Protein AF-0000000073372103 (afdb_homodimer)

InterPro domains:
  IPR000531 TonB-dependent receptor-like, beta-barrel [PF00593] (440-758)
  IPR008969 Carboxypeptidase-like, regulatory domain superfamily [SSF49464] (33-112)
  IPR012910 TonB-dependent receptor, plug domain [PF07715] (122-229)
  IPR023996 TonB-dependent outer membrane protein, SusC/RagA [TIGR04056] (34-1030)
  IPR023997 TonB-dependent outer membrane protein SusC/RagA, conserved site [TIGR04057] (205-234)
  IPR036942 TonB-dependent receptor-like, beta-barrel domain superfamily [G3DSA:2.40.170.20] (296-790)
  IPR037066 TonB-dependent receptor, plug domain superfamily [G3DSA:2.170.130.10] (103-233)
  IPR039426 TonB-dependent receptor-like [PS52016] (121-1030)

Sequence (2060 aa):
MTNFFVTSKHKRFKCLCFLMLMLAFSYHMDAQTTVTGMVSDANGPIPGANVNLKGAKNGVSTSFDGNYSISVPSNGTLVFSFIGLKSKEVAVNGQKTINVTLEEDLSTLKEVVVIGYGTQMKESVTGSVASIGGKELNEVPAANITQALQGRLPGVELTQTSSKPGAAMQIRIRGTRSLTGSNDPLIVLDGVPFAGSIGDINPVDIKSVDILKDASATAIYGSRGANGVIMITSNKGRKNQQATFSYNGFSGIKQVFGKYPMMNAERFAALRDYAGLYTDGVDESRSTNTDWQDSLYGAGEMISHDVSVAGGTEKGSYNAGLGYYKEESVLPGQKFERYSLRAGVDQQIGSAFRIGFTTNSNYAVTNGDNIGTGTILGTSPLANPYRADGSLKRIVSMGADDQWVYTRQSIKNLGESYINLTRAFSSYNNIFAELKIPGVKGLKYRLNTGLNLRTSNSGYYEGQGVFDVNPATLSNASITNALSTQWLIENLLTYDRTFADKHTVNFVGLYSNEQYTGNSSQISRNGITSDAFQFYNLGQSEEEAVINPANQDYTQWGLRSYMARLMYSYDNKYFISGTIRSDGSSRLSDGNKWVTYPAVSVGWNVSNESFMKGIKETVNLVKLRAGYGETSNQAVAPYATLGALSTRPYNFGNTNSTGVYVTELPNPNLGWEFSTTWNYALDFGLFNNRLSGTLEYYNTQTKDLLQRVGLPATSGVSSYVANVGATENKGYEISLNGVILDNPEGLSWSVGFNLYANKNKLVSLASGAERDEANSWFVGRNINSIYDYEKVGIWQEGDPYMSILEPGPTGINQQGTVVGSIKVKYTGDFNPDGSPTRAINANDRQIIETDPDFQGGFNTNLTYKGFDFSAVGAFKSGGVLISTLYGGASYLNLMNGRRSNVEVDYWTPDNRDAEFPNPRGIRSGDNPKYISTMGYFDASYVKIRALTLGYTLDQDFIKDLGINKLRVYFTAQNPFVFFSPYHKASGMDPETNSFGDENQAVSSYQRRFLVIGTNTPSTRNYLFGLNLTFMTNFFVTSKHKRFKCLCFLMLMLAFSYHMDAQTTVTGMVSDANGPIPGANVNLKGAKNGVSTSFDGNYSISVPSNGTLVFSFIGLKSKEVAVNGQKTINVTLEEDLSTLKEVVVIGYGTQMKESVTGSVASIGGKELNEVPAANITQALQGRLPGVELTQTSSKPGAAMQIRIRGTRSLTGSNDPLIVLDGVPFAGSIGDINPVDIKSVDILKDASATAIYGSRGANGVIMITSNKGRKNQQATFSYNGFSGIKQVFGKYPMMNAERFAALRDYAGLYTDGVDESRSTNTDWQDSLYGAGEMISHDVSVAGGTEKGSYNAGLGYYKEESVLPGQKFERYSLRAGVDQQIGSAFRIGFTTNSNYAVTNGDNIGTGTILGTSPLANPYRADGSLKRIVSMGADDQWVYTRQSIKNLGESYINLTRAFSSYNNIFAELKIPGVKGLKYRLNTGLNLRTSNSGYYEGQGVFDVNPATLSNASITNALSTQWLIENLLTYDRTFADKHTVNFVGLYSNEQYTGNSSQISRNGITSDAFQFYNLGQSEEEAVINPANQDYTQWGLRSYMARLMYSYDNKYFISGTIRSDGSSRLSDGNKWVTYPAVSVGWNVSNESFMKGIKETVNLVKLRAGYGETSNQAVAPYATLGALSTRPYNFGNTNSTGVYVTELPNPNLGWEFSTTWNYALDFGLFNNRLSGTLEYYNTQTKDLLQRVGLPATSGVSSYVANVGATENKGYEISLNGVILDNPEGLSWSVGFNLYANKNKLVSLASGAERDEANSWFVGRNINSIYDYEKVGIWQEGDPYMSILEPGPTGINQQGTVVGSIKVKYTGDFNPDGSPTRAINANDRQIIETDPDFQGGFNTNLTYKGFDFSAVGAFKSGGVLISTLYGGASYLNLMNGRRSNVEVDYWTPDNRDAEFPNPRGIRSGDNPKYISTMGYFDASYVKIRALTLGYTLDQDFIKDLGINKLRVYFTAQNPFVFFSPYHKASGMDPETNSFGDENQAVSSYQRRFLVIGTNTPSTRNYLFGLNLTF

Foldseek 3Di:
DDDPDDDPDDPPPVVVVVVVVVPPPPPPPQPWAKAKEFEAEPLATDFQWWKDWVPDPFIDTAHLRRMDIGTGHCQTWIWTDDPQFDIDIDGNVNPRYDYHYTYRCPQPPQDWDDLQPDIDRPLQDFFDKDKDFLVQLPLFPDLFSLLSCDQPFPQWHWFFAFQAPLDGTAIFGLDAFFQPFDLGAFEAEQNHTDPDDRSLDDSNFFGMKMKGRACQRQCVVFQRGQRIYIYTYGDWADAQFDKKKWKWKWKWKWDFLDDWFFDWLVVLVVLQVQLVQFDWWPQFDSPFTDDLCVQFFAMKMKIKIKMKIWYHHNFKIKMWMWMWIKIGFRGAWWIKIKIKIKMKIWGDDPDWKIKMKIKIKMKMKTWDQPDFQLQSLFFRSRGDQADPVGHGDQWTTTRDDIWGRHGNVVVVVCVLQWIWMKIKMKMKMKIKMKGHDPPDPQKMKMKIKIKMKMKMKIKTKHQQQRRHPDSRRWIKIKIKIKIKIKMKIKIKIWGWDDDPNFKTKIKIKMKMKMKMKMWMFMKMATHQPDSNCGHVCRVRGPTDMDGDPVRTDIAMKMKIKIKMKMWIGGNSFKIKIKMKMKMAIQQAAPPARIDIWMKMKMKGWPCPDPVNVVCCQFWVTKMKMKMKIKHKHDRDGHPLQVFDKDWDFDDDDPDTDIDIATAEDHDNHAHIKMKIKIKIKIWTAGNSNQKTKMKMKMKIKIFQHWDWDADPVVVSYGTGTGRWFMKMKIKMKMKMKHFPDDDPQFKTKIKIWIKMFMAIFTQAGGPGDQDDQVCLHGHGAHSPKDWAWAFPAAAAPPPPLCCFAPPDACDQDPQFHSHQATDTDDDADADPVGHGPGYDDSVNTDTGHFDFGMKRWMKMWMDGPQKIKIWIKIKTHWGKAFAVQQAPFQVQDLSNSRTIHRDAFGDDPVRNRGGHGDSRHGPDPSHGPRSSNRRIFTLTKMWTAKIKMKGKDDCVVCVVVVWSIKMKMKMKGRPDMPDGPVCVVGVADSRFRHAQQDQGPHNPHDRNDTHHHRGRRNIIMMMIMMMTMD/DDDPDDDDDDPPPVVVVVVVVVPPVPPPPQPWAKAKEFEAEPLATDFQWWKAWPPDPFIDTAHLRRIDIGTGHCQTWIWTDDPQFDIDIHGNVNPRYDYHYTYRCPQPPQDWDDLQPDIDRPLQDFFDKDKDFLVQLPLFPDLFSLLSCDQPFPQWHWFFAFQAPLDGTAIFGLDAFFQPFDLGAFEAEQNHTDPDDRSLDDSNFFGMKMKGRACQRQCVVFQRGQRIYIYTYGDWADAQFDKKKWKWKWKWKWDFLDDWFFDWLVVLVVLQVQLVQWDWWPQFDSVFTDDLCVQFFAMKMKIKIKMKIWYHYNFKIKMWMWMWIKIGFRGAWWIKIKIKIKMKIWGDDPDWKIKMKIKIKMKMKTWDQPDFQLQSLFFRSRGDQADPVGHGDQWTTTRDDIWGRHGNVVVVVCVLQWIWMKIKMKMKMKIKMKGDDPPDPQKMKMKIKIKMKMKMKIKTKHQQCRRHPDNRRWIKIKIKIKIKIKMKIKIKIWGWDDDPNFKTKIKIKMKMKMKMKMWMFMKMATHQPDSNCGHVCRVRGPTDMDGDPVRTDIDMKMKIKIKMKMWIGGNSFKIKIKMKMKMAIQQAAPPARIDIWMKMKMKGWPCPDPVNVVCCQFWVTKMKMKMKIKHKHDRDGHPLQVFDKDWDFDDDDPDTDIDIATAEDHDNPAHIKMKIKIKIKIWTAGNSNQKTKMKMKMKIKIFQHWDWDADPVVVSYGTGTGRWFMKMKIKMKMKMKHFPDDDPQFKTKIKIWIKMFMAIFTQAGGPRDQDDQVCLHGHGAHSPKDWAWAFPAAAAPPPPQCCFAPPDACDQDPQFHSHQATDTDADADADPVGHGPGYDDSVNTDTGHFDFGMKRWMKMWMDGPQKIKIWIKIKTHWGKAFAVQQAPFQVQDLSNSRTIHRDAFGDDPVRNRGGHGDSRHGPDPSHGPRSSNRRIFTLTKMWTAKIKMKGKDDCVVCVVVVWSIKMKMKMKGRPDMPDGPVCVVGVADSRFRHAQQDQGPHRPHDRNDTHHHRGRRNIIMMMIMMMTMD

Radius of gyration: 42.7 Å; Cα contacts (8 Å, |Δi|>4): 5805; chains: 2; bounding box: 143×123×115 Å

Structure (mmCIF, N/CA/C/O backbone):
data_AF-0000000073372103-model_v1
#
loop_
_entity.id
_entity.type
_entity.pdbx_description
1 polymer 'SusC-like TonB-dependent receptor'
#
loop_
_atom_site.group_PDB
_atom_site.id
_atom_site.type_symbol
_atom_site.label_atom_id
_atom_site.label_alt_id
_atom_site.label_comp_id
_atom_site.label_asym_id
_atom_site.label_entity_id
_atom_site.label_seq_id
_atom_site.pdbx_PDB_ins_code
_atom_site.Cartn_x
_atom_site.Cartn_y
_atom_site.Cartn_z
_atom_site.occupancy
_atom_site.B_iso_or_equiv
_atom_site.auth_seq_id
_atom_site.auth_comp_id
_atom_site.auth_asym_id
_atom_site.auth_atom_id
_atom_site.pdbx_PDB_model_num
ATOM 1 N N . MET A 1 1 ? -61.875 -45.344 67.188 1 21.17 1 MET A N 1
ATOM 2 C CA . MET A 1 1 ? -63 -45.562 66.25 1 21.17 1 MET A CA 1
ATOM 3 C C . MET A 1 1 ? -63.688 -44.25 65.938 1 21.17 1 MET A C 1
ATOM 5 O O . MET A 1 1 ? -64.562 -44.219 65.062 1 21.17 1 MET A O 1
ATOM 9 N N . THR A 1 2 ? -63.531 -43.312 66.875 1 18.02 2 THR A N 1
ATOM 10 C CA . THR A 1 2 ? -64.5 -42.25 67.125 1 18.02 2 THR A CA 1
ATOM 11 C C . THR A 1 2 ? -64.625 -41.375 65.875 1 18.02 2 THR A C 1
ATOM 13 O O . THR A 1 2 ? -65.75 -41.094 65.438 1 18.02 2 THR A O 1
ATOM 16 N N . ASN A 1 3 ? -64 -40.25 65.875 1 19.33 3 ASN A N 1
ATOM 17 C CA . ASN A 1 3 ? -64.5 -38.875 65.938 1 19.33 3 ASN A CA 1
ATOM 18 C C . ASN A 1 3 ? -64.375 -38.188 64.562 1 19.33 3 ASN A C 1
ATOM 20 O O . ASN A 1 3 ? -63.562 -37.281 64.375 1 19.33 3 ASN A O 1
ATOM 24 N N . PHE A 1 4 ? -64.438 -38.969 63.375 1 20.78 4 PHE A N 1
ATOM 25 C CA . PHE A 1 4 ? -63.812 -38.75 62.094 1 20.78 4 PHE A CA 1
ATOM 26 C C . PHE A 1 4 ? -64.562 -37.688 61.281 1 20.78 4 PHE A C 1
ATOM 28 O O . PHE A 1 4 ? -64.25 -37.469 60.125 1 20.78 4 PHE A O 1
ATOM 35 N N . PHE A 1 5 ? -65.875 -37.344 61.719 1 21.3 5 PHE A N 1
ATOM 36 C CA . PHE A 1 5 ? -66.938 -37.125 60.719 1 21.3 5 PHE A CA 1
ATOM 37 C C . PHE A 1 5 ? -66.75 -35.781 60.062 1 21.3 5 PHE A C 1
ATOM 39 O O . PHE A 1 5 ? -67.188 -35.562 58.938 1 21.3 5 PHE A O 1
ATOM 46 N N . VAL A 1 6 ? -66.375 -34.688 60.75 1 19.03 6 VAL A N 1
ATOM 47 C CA . VAL A 1 6 ? -67.312 -33.531 60.75 1 19.03 6 VAL A CA 1
ATOM 48 C C . VAL A 1 6 ? -67.062 -32.688 59.5 1 19.03 6 VAL A C 1
ATOM 50 O O . VAL A 1 6 ? -68.062 -32.219 58.906 1 19.03 6 VAL A O 1
ATOM 53 N N . THR A 1 7 ? -65.875 -32.25 59.094 1 21.41 7 THR A N 1
ATOM 54 C CA . THR A 1 7 ? -65.688 -30.812 59.031 1 21.41 7 THR A CA 1
ATOM 55 C C . THR A 1 7 ? -66.062 -30.266 57.656 1 21.41 7 THR A C 1
ATOM 57 O O . THR A 1 7 ? -65.688 -29.156 57.312 1 21.41 7 THR A O 1
ATOM 60 N N . SER A 1 8 ? -67 -30.812 56.75 1 22.62 8 SER A N 1
ATOM 61 C CA . SER A 1 8 ? -67 -30.859 55.281 1 22.62 8 SER A CA 1
ATOM 62 C C . SER A 1 8 ? -67.562 -29.594 54.656 1 22.62 8 SER A C 1
ATOM 64 O O . SER A 1 8 ? -67.938 -29.594 53.5 1 22.62 8 SER A O 1
ATOM 66 N N . LYS A 1 9 ? -67.875 -28.531 55.5 1 25.58 9 LYS A N 1
ATOM 67 C CA . LYS A 1 9 ? -69 -27.656 55.156 1 25.58 9 LYS A CA 1
ATOM 68 C C . LYS A 1 9 ? -68.688 -26.906 53.844 1 25.58 9 LYS A C 1
ATOM 70 O O . LYS A 1 9 ? -69.5 -26.891 52.938 1 25.58 9 LYS A O 1
ATOM 75 N N . HIS A 1 10 ? -68.062 -25.75 53.969 1 22.86 10 HIS A N 1
ATOM 76 C CA . HIS A 1 10 ? -68.438 -24.422 53.5 1 22.86 10 HIS A CA 1
ATOM 77 C C . HIS A 1 10 ? -67.875 -24.125 52.125 1 22.86 10 HIS A C 1
ATOM 79 O O . HIS A 1 10 ? -67.688 -22.969 51.75 1 22.86 10 HIS A O 1
ATOM 85 N N . LYS A 1 11 ? -67.5 -25.109 51.312 1 24.67 11 LYS A N 1
ATOM 86 C CA . LYS A 1 11 ? -66.688 -24.984 50.125 1 24.67 11 LYS A CA 1
ATOM 87 C C . LYS A 1 11 ? -67.375 -24.141 49.062 1 24.67 11 LYS A C 1
ATOM 89 O O . LYS A 1 11 ? -66.75 -23.422 48.281 1 24.67 11 LYS A O 1
ATOM 94 N N . ARG A 1 12 ? -68.688 -24.516 48.906 1 26.86 12 ARG A N 1
ATOM 95 C CA . ARG A 1 12 ? -69.188 -24.469 47.562 1 26.86 12 ARG A CA 1
ATOM 96 C C . ARG A 1 12 ? -69.625 -23.062 47.188 1 26.86 12 ARG A C 1
ATOM 98 O O . ARG A 1 12 ? -69.812 -22.766 46 1 26.86 12 ARG A O 1
ATOM 105 N N . PHE A 1 13 ? -70 -22.406 48.312 1 25.92 13 PHE A N 1
ATOM 106 C CA . PHE A 1 13 ? -70.812 -21.234 47.969 1 25.92 13 PHE A CA 1
ATOM 107 C C . PHE A 1 13 ? -69.938 -20.203 47.219 1 25.92 13 PHE A C 1
ATOM 109 O O . PHE A 1 13 ? -70.5 -19.312 46.562 1 25.92 13 PHE A O 1
ATOM 116 N N . LYS A 1 14 ? -68.625 -20.203 47.594 1 26.56 14 LYS A N 1
ATOM 117 C CA . LYS A 1 14 ? -67.875 -19 47.219 1 26.56 14 LYS A CA 1
ATOM 118 C C . LYS A 1 14 ? -67.688 -18.906 45.719 1 26.56 14 LYS A C 1
ATOM 120 O O . LYS A 1 14 ? -67.125 -17.938 45.219 1 26.56 14 LYS A O 1
ATOM 125 N N . CYS A 1 15 ? -68 -20.078 45.062 1 27 15 CYS A N 1
ATOM 126 C CA . CYS A 1 15 ? -67.625 -20.047 43.656 1 27 15 CYS A CA 1
ATOM 127 C C . CYS A 1 15 ? -68.562 -19.047 42.906 1 27 15 CYS A C 1
ATOM 129 O O . CYS A 1 15 ? -68.188 -18.594 41.812 1 27 15 CYS A O 1
ATOM 131 N N . LEU A 1 16 ? -69.875 -19.062 43.5 1 30.94 16 LEU A N 1
ATOM 132 C CA . LEU A 1 16 ? -70.875 -18.406 42.656 1 30.94 16 LEU A CA 1
ATOM 133 C C . LEU A 1 16 ? -70.562 -16.922 42.531 1 30.94 16 LEU A C 1
ATOM 135 O O . LEU A 1 16 ? -70.75 -16.328 41.469 1 30.94 16 LEU A O 1
ATOM 139 N N . CYS A 1 17 ? -70.25 -16.359 43.75 1 28.83 17 CYS A N 1
ATOM 140 C CA . CYS A 1 17 ? -70.188 -14.906 43.781 1 28.83 17 CYS A CA 1
ATOM 141 C C . CYS A 1 17 ? -69.062 -14.375 42.875 1 28.83 17 CYS A C 1
ATOM 143 O O . CYS A 1 17 ? -69.125 -13.211 42.469 1 28.83 17 CYS A O 1
ATOM 145 N N . PHE A 1 18 ? -68.062 -15.219 42.812 1 31.64 18 PHE A N 1
ATOM 146 C CA . PHE A 1 18 ? -66.875 -14.664 42.125 1 31.64 18 PHE A CA 1
ATOM 147 C C . PHE A 1 18 ? -67.188 -14.453 40.656 1 31.64 18 PHE A C 1
ATOM 149 O O . PHE A 1 18 ? -66.625 -13.602 40 1 31.64 18 PHE A O 1
ATOM 156 N N . LEU A 1 19 ? -68.25 -15.289 40.156 1 31.72 19 LEU A N 1
ATOM 157 C CA . LEU A 1 19 ? -68.562 -15.172 38.719 1 31.72 19 LEU A CA 1
ATOM 158 C C . LEU A 1 19 ? -69.188 -13.828 38.406 1 31.72 19 LEU A C 1
ATOM 160 O O . LEU A 1 19 ? -68.938 -13.242 37.375 1 31.72 19 LEU A O 1
ATOM 164 N N . MET A 1 20 ? -70.062 -13.398 39.344 1 32.38 20 MET A N 1
ATOM 165 C CA . MET A 1 20 ? -70.875 -12.219 39.031 1 32.38 20 MET A CA 1
ATOM 166 C C . MET A 1 20 ? -70 -10.992 38.844 1 32.38 20 MET A C 1
ATOM 168 O O . MET A 1 20 ? -70.375 -10.047 38.156 1 32.38 20 MET A O 1
ATOM 172 N N . LEU A 1 21 ? -69 -10.914 39.781 1 30.58 21 LEU A N 1
ATOM 173 C CA . LEU A 1 21 ? -68.312 -9.641 39.812 1 30.58 21 LEU A CA 1
ATOM 174 C C . LEU A 1 21 ? -67.5 -9.445 38.5 1 30.58 21 LEU A C 1
ATOM 176 O O . LEU A 1 21 ? -67 -8.352 38.25 1 30.58 21 LEU A O 1
ATOM 180 N N . MET A 1 22 ? -67.188 -10.492 37.812 1 29.62 22 MET A N 1
ATOM 181 C CA . MET A 1 22 ? -66.375 -10.281 36.594 1 29.62 22 MET A CA 1
ATOM 182 C C . MET A 1 22 ? -67.188 -9.578 35.531 1 29.62 22 MET A C 1
ATOM 184 O O . MET A 1 22 ? -66.688 -9.266 34.438 1 29.62 22 MET A O 1
ATOM 188 N N . LEU A 1 23 ? -68.5 -9.68 35.562 1 31.64 23 LEU A N 1
ATOM 189 C CA . LEU A 1 23 ? -69.312 -9.148 34.406 1 31.64 23 LEU A CA 1
ATOM 190 C C . LEU A 1 23 ? -69.25 -7.625 34.406 1 31.64 23 LEU A C 1
ATOM 192 O O . LEU A 1 23 ? -69.75 -6.992 33.5 1 31.64 23 LEU A O 1
ATOM 196 N N . ALA A 1 24 ? -69.188 -6.98 35.531 1 31.58 24 ALA A N 1
ATOM 197 C CA . ALA A 1 24 ? -69.562 -5.566 35.469 1 31.58 24 ALA A CA 1
ATOM 198 C C . ALA A 1 24 ? -68.5 -4.773 34.656 1 31.58 24 ALA A C 1
ATOM 200 O O . ALA A 1 24 ? -68.688 -3.564 34.469 1 31.58 24 ALA A O 1
ATOM 201 N N . PHE A 1 25 ? -67.25 -5.133 34.719 1 30.98 25 PHE A N 1
ATOM 202 C CA . PHE A 1 25 ? -66.438 -4.035 34.188 1 30.98 25 PHE A CA 1
ATOM 203 C C . PHE A 1 25 ? -66.688 -3.842 32.688 1 30.98 25 PHE A C 1
ATOM 205 O O . PHE A 1 25 ? -66.25 -4.637 31.875 1 30.98 25 PHE A O 1
ATOM 212 N N . SER A 1 26 ? -68 -3.525 32.312 1 30.42 26 SER A N 1
ATOM 213 C CA . SER A 1 26 ? -68.375 -3.074 30.969 1 30.42 26 SER A CA 1
ATOM 214 C C . SER A 1 26 ? -67.438 -1.971 30.5 1 30.42 26 SER A C 1
ATOM 216 O O . SER A 1 26 ? -67.25 -0.94 31.156 1 30.42 26 SER A O 1
ATOM 218 N N . TYR A 1 27 ? -66.375 -2.342 29.75 1 31.53 27 TYR A N 1
ATOM 219 C CA . TYR A 1 27 ? -65.375 -1.527 29.031 1 31.53 27 TYR A CA 1
ATOM 220 C C . TYR A 1 27 ? -66.062 -0.488 28.156 1 31.53 27 TYR A C 1
ATOM 222 O O . TYR A 1 27 ? -67 -0.819 27.375 1 31.53 27 TYR A O 1
ATOM 230 N N . HIS A 1 28 ? -66.438 0.708 28.703 1 34.56 28 HIS A N 1
ATOM 231 C CA . HIS A 1 28 ? -66.688 1.867 27.859 1 34.56 28 HIS A CA 1
ATOM 232 C C . HIS A 1 28 ? -65.812 1.869 26.625 1 34.56 28 HIS A C 1
ATOM 234 O O . HIS A 1 28 ? -64.562 1.837 26.734 1 34.56 28 HIS A O 1
ATOM 240 N N . MET A 1 29 ? -66.25 1.146 25.625 1 37.31 29 MET A N 1
ATOM 241 C CA . MET A 1 29 ? -65.562 1.261 24.328 1 37.31 29 MET A CA 1
ATOM 242 C C . MET A 1 29 ? -65.625 2.705 23.828 1 37.31 29 MET A C 1
ATOM 244 O O . MET A 1 29 ? -66.688 3.242 23.516 1 37.31 29 MET A O 1
ATOM 248 N N . ASP A 1 30 ? -64.938 3.551 24.344 1 42.19 30 ASP A N 1
ATOM 249 C CA . ASP A 1 30 ? -64.688 4.852 23.719 1 42.19 30 ASP A CA 1
ATOM 250 C C . ASP A 1 30 ? -64.5 4.707 22.203 1 42.19 30 ASP A C 1
ATOM 252 O O . ASP A 1 30 ? -63.906 3.742 21.75 1 42.19 30 ASP A O 1
ATOM 256 N N . ALA A 1 31 ? -65.312 5.223 21.391 1 54.22 31 ALA A N 1
ATOM 257 C CA . ALA A 1 31 ? -65.312 5.285 19.938 1 54.22 31 ALA A CA 1
ATOM 258 C C . ALA A 1 31 ? -63.906 5.582 19.406 1 54.22 31 ALA A C 1
ATOM 260 O O . ALA A 1 31 ? -63.344 6.633 19.703 1 54.22 31 ALA A O 1
ATOM 261 N N . GLN A 1 32 ? -63.188 4.676 19.078 1 63.19 32 GLN A N 1
ATOM 262 C CA . GLN A 1 32 ? -61.844 4.766 18.516 1 63.19 32 GLN A CA 1
ATOM 263 C C . GLN A 1 32 ? -61.906 5.289 17.078 1 63.19 32 GLN A C 1
ATOM 265 O O . GLN A 1 32 ? -62.812 4.93 16.312 1 63.19 32 GLN A O 1
ATOM 270 N N . THR A 1 33 ? -61.281 6.418 16.828 1 77.06 33 THR A N 1
ATOM 271 C CA . THR A 1 33 ? -61.094 6.926 15.477 1 77.06 33 THR A CA 1
ATOM 272 C C . THR A 1 33 ? -59.719 6.562 14.93 1 77.06 33 THR A C 1
ATOM 274 O O . THR A 1 33 ? -58.719 6.598 15.664 1 77.06 33 THR A O 1
ATOM 277 N N . THR A 1 34 ? -59.75 6.156 13.719 1 81.19 34 THR A N 1
ATOM 278 C CA . THR A 1 34 ? -58.5 5.883 13.031 1 81.19 34 THR A CA 1
ATOM 279 C C . THR A 1 34 ? -57.906 7.164 12.43 1 81.19 34 THR A C 1
ATOM 281 O O . THR A 1 34 ? -58.562 7.82 11.617 1 81.19 34 THR A O 1
ATOM 284 N N . VAL A 1 35 ? -56.781 7.582 12.969 1 82.31 35 VAL A N 1
ATOM 285 C CA . VAL A 1 35 ? -56.094 8.75 12.453 1 82.31 35 VAL A CA 1
ATOM 286 C C . VAL A 1 35 ? -54.969 8.305 11.492 1 82.31 35 VAL A C 1
ATOM 288 O O . VAL A 1 35 ? -54.188 7.406 11.812 1 82.31 35 VAL A O 1
ATOM 291 N N . THR A 1 36 ? -55.031 8.859 10.297 1 84.75 36 THR A N 1
ATOM 292 C CA . THR A 1 36 ? -53.969 8.648 9.305 1 84.75 36 THR A CA 1
ATOM 293 C C . THR A 1 36 ? -53.219 9.945 9.031 1 84.75 36 THR A C 1
ATOM 295 O O . THR A 1 36 ? -53.719 11.031 9.312 1 84.75 36 THR A O 1
ATOM 298 N N . GLY A 1 37 ? -51.938 9.867 8.703 1 83.06 37 GLY A N 1
ATOM 299 C CA . GLY A 1 37 ? -51.156 11.047 8.336 1 83.06 37 GLY A CA 1
ATOM 300 C C . GLY A 1 37 ? -49.75 10.719 7.926 1 83.06 37 GLY A C 1
ATOM 301 O O . GLY A 1 37 ? -49.375 9.547 7.844 1 83.06 37 GLY A O 1
ATOM 302 N N . MET A 1 38 ? -49 11.773 7.582 1 82.31 38 MET A N 1
ATOM 303 C CA . MET A 1 38 ? -47.594 11.719 7.199 1 82.31 38 MET A CA 1
ATOM 304 C C . MET A 1 38 ? -46.719 12.492 8.188 1 82.31 38 MET A C 1
ATOM 306 O O . MET A 1 38 ? -47.094 13.578 8.633 1 82.31 38 MET A O 1
ATOM 310 N N . VAL A 1 39 ? -45.75 11.812 8.711 1 83.94 39 VAL A N 1
ATOM 311 C CA . VAL A 1 39 ? -44.719 12.508 9.484 1 83.94 39 VAL A CA 1
ATOM 312 C C . VAL A 1 39 ? -43.531 12.875 8.586 1 83.94 39 VAL A C 1
ATOM 314 O O . VAL A 1 39 ? -43 12.008 7.902 1 83.94 39 VAL A O 1
ATOM 317 N N . SER A 1 40 ? -43.188 14.078 8.594 1 78.12 40 SER A N 1
ATOM 318 C CA . SER A 1 40 ? -42.094 14.562 7.77 1 78.12 40 SER A CA 1
ATOM 319 C C . SER A 1 40 ? -41.188 15.492 8.555 1 78.12 40 SER A C 1
ATOM 321 O O . SER A 1 40 ? -41.5 15.875 9.688 1 78.12 40 SER A O 1
ATOM 323 N N . ASP A 1 41 ? -40.031 15.562 8.172 1 71.62 41 ASP A N 1
ATOM 324 C CA . ASP A 1 41 ? -39.156 16.672 8.578 1 71.62 41 ASP A CA 1
ATOM 325 C C . ASP A 1 41 ? -38.875 17.609 7.402 1 71.62 41 ASP A C 1
ATOM 327 O O . ASP A 1 41 ? -39.562 17.531 6.375 1 71.62 41 ASP A O 1
ATOM 331 N N . ALA A 1 42 ? -37.875 18.578 7.695 1 61.59 42 ALA A N 1
ATOM 332 C CA . ALA A 1 42 ? -37.594 19.562 6.668 1 61.59 42 ALA A CA 1
ATOM 333 C C . ALA A 1 42 ? -37.125 18.891 5.379 1 61.59 42 ALA A C 1
ATOM 335 O O . ALA A 1 42 ? -37.219 19.469 4.297 1 61.59 42 ALA A O 1
ATOM 336 N N . ASN A 1 43 ? -36.656 17.688 5.523 1 58.81 43 ASN A N 1
ATOM 337 C CA . ASN A 1 43 ? -36.031 17.031 4.375 1 58.81 43 ASN A CA 1
ATOM 338 C C . ASN A 1 43 ? -37 16.016 3.736 1 58.81 43 ASN A C 1
ATOM 340 O O . ASN A 1 43 ? -36.625 15.328 2.789 1 58.81 43 ASN A O 1
ATOM 344 N N . GLY A 1 44 ? -38.25 15.891 4.316 1 65.31 44 GLY A N 1
ATOM 345 C CA . GLY A 1 44 ? -39.25 15.016 3.732 1 65.31 44 GLY A CA 1
ATOM 346 C C . GLY A 1 44 ? -39.875 14.055 4.734 1 65.31 44 GLY A C 1
ATOM 347 O O . GLY A 1 44 ? -39.656 14.203 5.945 1 65.31 44 GLY A O 1
ATOM 348 N N . PRO A 1 45 ? -40.656 13.031 4.09 1 71.44 45 PRO A N 1
ATOM 349 C CA . PRO A 1 45 ? -41.281 12.07 4.988 1 71.44 45 PRO A CA 1
ATOM 350 C C . PRO A 1 45 ? -40.281 11.289 5.828 1 71.44 45 PRO A C 1
ATOM 352 O O . PRO A 1 45 ? -39.188 10.945 5.34 1 71.44 45 PRO A O 1
ATOM 355 N N . ILE A 1 46 ? -40.469 11.156 7.043 1 71.75 46 ILE A N 1
ATOM 356 C CA . ILE A 1 46 ? -39.594 10.461 7.988 1 71.75 46 ILE A CA 1
ATOM 357 C C . ILE A 1 46 ? -40.062 9.008 8.141 1 71.75 46 ILE A C 1
ATOM 359 O O . ILE A 1 46 ? -41.125 8.75 8.75 1 71.75 46 ILE A O 1
ATOM 363 N N . PRO A 1 47 ? -39.344 8.188 7.512 1 70.38 47 PRO A N 1
ATOM 364 C CA . PRO A 1 47 ? -39.688 6.793 7.797 1 70.38 47 PRO A CA 1
ATOM 365 C C . PRO A 1 47 ? -39.312 6.367 9.211 1 70.38 47 PRO A C 1
ATOM 367 O O . PRO A 1 47 ? -38.219 6.719 9.68 1 70.38 47 PRO A O 1
ATOM 370 N N . GLY A 1 48 ? -40.188 5.668 9.961 1 70.38 48 GLY A N 1
ATOM 371 C CA . GLY A 1 48 ? -39.875 5.117 11.273 1 70.38 48 GLY A CA 1
ATOM 372 C C . GLY A 1 48 ? -40.094 6.102 12.406 1 70.38 48 GLY A C 1
ATOM 373 O O . GLY A 1 48 ? -39.594 5.91 13.508 1 70.38 48 GLY A O 1
ATOM 374 N N . ALA A 1 49 ? -40.656 7.203 12.125 1 76.44 49 ALA A N 1
ATOM 375 C CA . ALA A 1 49 ? -41.031 8.094 13.219 1 76.44 49 ALA A CA 1
ATOM 376 C C . ALA A 1 49 ? -42.062 7.426 14.133 1 76.44 49 ALA A C 1
ATOM 378 O O . ALA A 1 49 ? -42.969 6.734 13.664 1 76.44 49 ALA A O 1
ATOM 379 N N . ASN A 1 50 ? -41.844 7.637 15.312 1 79.12 50 ASN A N 1
ATOM 380 C CA . ASN A 1 50 ? -42.781 7.113 16.297 1 79.12 50 ASN A CA 1
ATOM 381 C C . ASN A 1 50 ? -44.031 8 16.406 1 79.12 50 ASN A C 1
ATOM 383 O O . ASN A 1 50 ? -43.906 9.219 16.562 1 79.12 50 ASN A O 1
ATOM 387 N N . VAL A 1 51 ? -45.156 7.445 16.234 1 84.38 51 VAL A N 1
ATOM 388 C CA . VAL A 1 51 ? -46.438 8.094 16.484 1 84.38 51 VAL A CA 1
ATOM 389 C C . VAL A 1 51 ? -47.156 7.375 17.625 1 84.38 51 VAL A C 1
ATOM 391 O O . VAL A 1 51 ? -47.656 6.262 17.453 1 84.38 51 VAL A O 1
ATOM 394 N N . ASN A 1 52 ? -47.094 8.008 18.75 1 81 52 ASN A N 1
ATOM 395 C CA . ASN A 1 52 ? -47.656 7.398 19.953 1 81 52 ASN A CA 1
ATOM 396 C C . ASN A 1 52 ? -48.844 8.203 20.5 1 81 52 ASN A C 1
ATOM 398 O O . ASN A 1 52 ? -48.875 9.422 20.328 1 81 52 ASN A O 1
ATOM 402 N N . LEU A 1 53 ? -50 7.496 21.062 1 79.56 53 LEU A N 1
ATOM 403 C CA . LEU A 1 53 ? -51 8.148 21.875 1 79.56 53 LEU A CA 1
ATOM 404 C C . LEU A 1 53 ? -50.469 8.555 23.234 1 79.56 53 LEU A C 1
ATOM 406 O O . LEU A 1 53 ? -49.875 7.73 23.938 1 79.56 53 LEU A O 1
ATOM 410 N N . LYS A 1 54 ? -50.5 9.891 23.5 1 77.19 54 LYS A N 1
ATOM 411 C CA . LYS A 1 54 ? -49.969 10.398 24.781 1 77.19 54 LYS A CA 1
ATOM 412 C C . LYS A 1 54 ? -50.656 9.68 25.953 1 77.19 54 LYS A C 1
ATOM 414 O O . LYS A 1 54 ? -51.875 9.633 26.047 1 77.19 54 LYS A O 1
ATOM 419 N N . GLY A 1 55 ? -49.906 9.039 26.875 1 67.44 55 GLY A N 1
ATOM 420 C CA . GLY A 1 55 ? -50.375 8.375 28.078 1 67.44 55 GLY A CA 1
ATOM 421 C C . GLY A 1 55 ? -50.75 6.926 27.844 1 67.44 55 GLY A C 1
ATOM 422 O O . GLY A 1 55 ? -51.25 6.254 28.766 1 67.44 55 GLY A O 1
ATOM 423 N N . ALA A 1 56 ? -50.719 6.391 26.531 1 66.56 56 ALA A N 1
ATOM 424 C CA . ALA A 1 56 ? -51.094 5.004 26.25 1 66.56 56 ALA A CA 1
ATOM 425 C C . ALA A 1 56 ? -49.938 4.27 25.562 1 66.56 56 ALA A C 1
ATOM 427 O O . ALA A 1 56 ? -49.031 4.898 25.047 1 66.56 56 ALA A O 1
ATOM 428 N N . LYS A 1 57 ? -49.906 2.988 25.609 1 62.62 57 LYS A N 1
ATOM 429 C CA . LYS A 1 57 ? -48.875 2.141 25 1 62.62 57 LYS A CA 1
ATOM 430 C C . LYS A 1 57 ? -49.156 1.896 23.516 1 62.62 57 LYS A C 1
ATOM 432 O O . LYS A 1 57 ? -48.375 1.265 22.828 1 62.62 57 LYS A O 1
ATOM 437 N N . ASN A 1 58 ? -50.062 2.412 23.094 1 69.38 58 ASN A N 1
ATOM 438 C CA . ASN A 1 58 ? -50.438 2.242 21.703 1 69.38 58 ASN A CA 1
ATOM 439 C C . ASN A 1 58 ? -49.656 3.201 20.797 1 69.38 58 ASN A C 1
ATOM 441 O O . ASN A 1 58 ? -49.75 4.418 20.969 1 69.38 58 ASN A O 1
ATOM 445 N N . GLY A 1 59 ? -48.688 2.744 20.047 1 74.81 59 GLY A N 1
ATOM 446 C CA . GLY A 1 59 ? -47.906 3.539 19.109 1 74.81 59 GLY A CA 1
ATOM 447 C C . GLY A 1 59 ? -47.562 2.793 17.828 1 74.81 59 GLY A C 1
ATOM 448 O O . GLY A 1 59 ? -47.625 1.562 17.781 1 74.81 59 GLY A O 1
ATOM 449 N N . VAL A 1 60 ? -47.531 3.646 16.734 1 78.19 60 VAL A N 1
ATOM 450 C CA . VAL A 1 60 ? -47.125 3.105 15.453 1 78.19 60 VAL A CA 1
ATOM 451 C C . VAL A 1 60 ? -45.906 3.855 14.945 1 78.19 60 VAL A C 1
ATOM 453 O O . VAL A 1 60 ? -45.594 4.945 15.43 1 78.19 60 VAL A O 1
ATOM 456 N N . SER A 1 61 ? -45.156 3.221 14.148 1 77.75 61 SER A N 1
ATOM 457 C CA . SER A 1 61 ? -44.062 3.869 13.43 1 77.75 61 SER A CA 1
ATOM 458 C C . SER A 1 61 ? -44.469 4.148 11.977 1 77.75 61 SER A C 1
ATOM 460 O O . SER A 1 61 ? -45.188 3.377 11.367 1 77.75 61 SER A O 1
ATOM 462 N N . THR A 1 62 ? -44 5.285 11.531 1 79.12 62 THR A N 1
ATOM 463 C CA . THR A 1 62 ? -44.344 5.672 10.172 1 79.12 62 THR A CA 1
ATOM 464 C C . THR A 1 62 ? -43.719 4.703 9.164 1 79.12 62 THR A C 1
ATOM 466 O O . THR A 1 62 ? -42.688 4.086 9.438 1 79.12 62 THR A O 1
ATOM 469 N N . SER A 1 63 ? -44.469 4.555 8.039 1 72.12 63 SER A N 1
ATOM 470 C CA . SER A 1 63 ? -44 3.783 6.902 1 72.12 63 SER A CA 1
ATOM 471 C C . SER A 1 63 ? -42.844 4.504 6.195 1 72.12 63 SER A C 1
ATOM 473 O O . SER A 1 63 ? -42.469 5.613 6.586 1 72.12 63 SER A O 1
ATOM 475 N N . PHE A 1 64 ? -42.281 3.865 5.156 1 65.25 64 PHE A N 1
ATOM 476 C CA . PHE A 1 64 ? -41.188 4.402 4.375 1 65.25 64 PHE A CA 1
ATOM 477 C C . PHE A 1 64 ? -41.531 5.777 3.814 1 65.25 64 PHE A C 1
ATOM 479 O O . PHE A 1 64 ? -40.656 6.633 3.672 1 65.25 64 PHE A O 1
ATOM 486 N N . ASP A 1 65 ? -42.719 5.926 3.508 1 69.06 65 ASP A N 1
ATOM 487 C CA . ASP A 1 65 ? -43.156 7.191 2.93 1 69.06 65 ASP A CA 1
ATOM 488 C C . ASP A 1 65 ? -43.594 8.164 4.02 1 69.06 65 ASP A C 1
ATOM 490 O O . ASP A 1 65 ? -44.25 9.18 3.73 1 69.06 65 ASP A O 1
ATOM 494 N N . GLY A 1 66 ? -43.375 7.824 5.215 1 74 66 GLY A N 1
ATOM 495 C CA . GLY A 1 66 ? -43.719 8.672 6.348 1 74 66 GLY A CA 1
ATOM 496 C C . GLY A 1 66 ? -45.156 8.539 6.785 1 74 66 GLY A C 1
ATOM 497 O O . GLY A 1 66 ? -45.625 9.289 7.645 1 74 66 GLY A O 1
ATOM 498 N N . ASN A 1 67 ? -45.844 7.66 6.16 1 78.44 67 ASN A N 1
ATOM 499 C CA . ASN A 1 67 ? -47.281 7.535 6.465 1 78.44 67 ASN A CA 1
ATOM 500 C C . ASN A 1 67 ? -47.5 6.715 7.73 1 78.44 67 ASN A C 1
ATOM 502 O O . ASN A 1 67 ? -46.719 5.801 8.031 1 78.44 67 ASN A O 1
ATOM 506 N N . TYR A 1 68 ? -48.5 7.121 8.539 1 80.38 68 TYR A N 1
ATOM 507 C CA . TYR A 1 68 ? -48.875 6.352 9.711 1 80.38 68 TYR A CA 1
ATOM 508 C C . TYR A 1 68 ? -50.406 6.188 9.773 1 80.38 68 TYR A C 1
ATOM 510 O O . TYR A 1 68 ? -51.125 6.949 9.141 1 80.38 68 TYR A O 1
ATOM 518 N N . SER A 1 69 ? -50.906 5.031 10.305 1 83.06 69 SER A N 1
ATOM 519 C CA . SER A 1 69 ? -52.312 4.789 10.68 1 83.06 69 SER A CA 1
ATOM 520 C C . SER A 1 69 ? -52.406 4.285 12.109 1 83.06 69 SER A C 1
ATOM 522 O O . SER A 1 69 ? -51.781 3.281 12.469 1 83.06 69 SER A O 1
ATOM 524 N N . ILE A 1 70 ? -53.125 5.035 12.969 1 80.75 70 ILE A N 1
ATOM 525 C CA . ILE A 1 70 ? -53.219 4.66 14.375 1 80.75 70 ILE A CA 1
ATOM 526 C C . ILE A 1 70 ? -54.688 4.832 14.836 1 80.75 70 ILE A C 1
ATOM 528 O O . ILE A 1 70 ? -55.344 5.812 14.484 1 80.75 70 ILE A O 1
ATOM 532 N N . SER A 1 71 ? -55.219 3.85 15.508 1 80.25 71 SER A N 1
ATOM 533 C CA . SER A 1 71 ? -56.531 3.938 16.125 1 80.25 71 SER A CA 1
ATOM 534 C C . SER A 1 71 ? -56.469 4.488 17.531 1 80.25 71 SER A C 1
ATOM 536 O O . SER A 1 71 ? -55.844 3.883 18.406 1 80.25 71 SER A O 1
ATOM 538 N N . VAL A 1 72 ? -57 5.684 17.812 1 79.12 72 VAL A N 1
ATOM 539 C CA . VAL A 1 72 ? -56.906 6.363 19.094 1 79.12 72 VAL A CA 1
ATOM 540 C C . VAL A 1 72 ? -58.281 6.977 19.453 1 79.12 72 VAL A C 1
ATOM 542 O O . VAL A 1 72 ? -59.125 7.176 18.578 1 79.12 72 VAL A O 1
ATOM 545 N N . PRO A 1 73 ? -58.562 7.215 20.812 1 79.81 73 PRO A N 1
ATOM 546 C CA . PRO A 1 73 ? -59.781 7.953 21.188 1 79.81 73 PRO A CA 1
ATOM 547 C C . PRO A 1 73 ? -59.844 9.328 20.531 1 79.81 73 PRO A C 1
ATOM 549 O O . PRO A 1 73 ? -58.812 9.969 20.297 1 79.81 73 PRO A O 1
ATOM 552 N N . SER A 1 74 ? -61 9.758 20.062 1 78.62 74 SER A N 1
ATOM 553 C CA . SER A 1 74 ? -61.25 11.008 19.344 1 78.62 74 SER A CA 1
ATOM 554 C C . SER A 1 74 ? -60.656 12.203 20.094 1 78.62 74 SER A C 1
ATOM 556 O O . SER A 1 74 ? -60.344 13.227 19.5 1 78.62 74 SER A O 1
ATOM 558 N N . ASN A 1 75 ? -60.5 12.109 21.344 1 76.88 75 ASN A N 1
ATOM 559 C CA . ASN A 1 75 ? -59.969 13.203 22.141 1 76.88 75 ASN A CA 1
ATOM 560 C C . ASN A 1 75 ? -58.531 12.93 22.547 1 76.88 75 ASN A C 1
ATOM 562 O O . ASN A 1 75 ? -57.969 13.609 23.422 1 76.88 75 ASN A O 1
ATOM 566 N N . GLY A 1 76 ? -57.906 12.086 21.953 1 79.31 76 GLY A N 1
ATOM 567 C CA . GLY A 1 76 ? -56.531 11.742 22.312 1 79.31 76 GLY A CA 1
ATOM 568 C C . GLY A 1 76 ? -55.5 12.695 21.734 1 79.31 76 GLY A C 1
ATOM 569 O O . GLY A 1 76 ? -55.844 13.539 20.906 1 79.31 76 GLY A O 1
ATOM 570 N N . THR A 1 77 ? -54.25 12.688 22.297 1 82.81 77 THR A N 1
ATOM 571 C CA . THR A 1 77 ? -53.094 13.43 21.797 1 82.81 77 THR A CA 1
ATOM 572 C C . THR A 1 77 ? -52.031 12.477 21.25 1 82.81 77 THR A C 1
ATOM 574 O O . THR A 1 77 ? -51.625 11.539 21.922 1 82.81 77 THR A O 1
ATOM 577 N N . LEU A 1 78 ? -51.656 12.789 20 1 83.38 78 LEU A N 1
ATOM 578 C CA . LEU A 1 78 ? -50.594 12.008 19.375 1 83.38 78 LEU A CA 1
ATOM 579 C C . LEU A 1 78 ? -49.219 12.672 19.578 1 83.38 78 LEU A C 1
ATOM 581 O O . LEU A 1 78 ? -49.125 13.898 19.469 1 83.38 78 LEU A O 1
ATOM 585 N N . VAL A 1 79 ? -48.281 11.844 19.953 1 81.94 79 VAL A N 1
ATOM 586 C CA . VAL A 1 79 ? -46.875 12.281 20.062 1 81.94 79 VAL A CA 1
ATOM 587 C C . VAL A 1 79 ? -46.062 11.711 18.906 1 81.94 79 VAL A C 1
ATOM 589 O O . VAL A 1 79 ? -45.969 10.492 18.75 1 81.94 79 VAL A O 1
ATOM 592 N N . PHE A 1 80 ? -45.562 12.625 18.109 1 80.75 80 PHE A N 1
ATOM 593 C CA . PHE A 1 80 ? -44.688 12.289 17 1 80.75 80 PHE A CA 1
ATOM 594 C C . PHE A 1 80 ? -43.219 12.492 17.391 1 80.75 80 PHE A C 1
ATOM 596 O O . PHE A 1 80 ? -42.844 13.562 17.859 1 80.75 80 PHE A O 1
ATOM 603 N N . SER A 1 81 ? -42.5 11.422 17.359 1 76.56 81 SER A N 1
ATOM 604 C CA . SER A 1 81 ? -41.094 11.547 17.734 1 76.56 81 SER A CA 1
ATOM 605 C C . SER A 1 81 ? -40.188 10.797 16.75 1 76.56 81 SER A C 1
ATOM 607 O O . SER A 1 81 ? -40.625 9.805 16.156 1 76.56 81 SER A O 1
ATOM 609 N N . PHE A 1 82 ? -39.125 11.438 16.453 1 70.25 82 PHE A N 1
ATOM 610 C CA . PHE A 1 82 ? -38.062 10.867 15.664 1 70.25 82 PHE A CA 1
ATOM 611 C C . PHE A 1 82 ? -36.688 11.367 16.141 1 70.25 82 PHE A C 1
ATOM 613 O O . PHE A 1 82 ? -36.562 12.539 16.516 1 70.25 82 PHE A O 1
ATOM 620 N N . ILE A 1 83 ? -35.781 10.391 16.219 1 58.91 83 ILE A N 1
ATOM 621 C CA . ILE A 1 83 ? -34.469 10.727 16.734 1 58.91 83 ILE A CA 1
ATOM 622 C C . ILE A 1 83 ? -33.906 11.922 15.969 1 58.91 83 ILE A C 1
ATOM 624 O O . ILE A 1 83 ? -33.875 11.914 14.742 1 58.91 83 ILE A O 1
ATOM 628 N N . GLY A 1 84 ? -33.438 13.008 16.609 1 56.56 84 GLY A N 1
ATOM 629 C CA . GLY A 1 84 ? -32.844 14.211 16.031 1 56.56 84 GLY A CA 1
ATOM 630 C C . GLY A 1 84 ? -33.844 15.297 15.742 1 56.56 84 GLY A C 1
ATOM 631 O O . GLY A 1 84 ? -33.5 16.391 15.32 1 56.56 84 GLY A O 1
ATOM 632 N N . LEU A 1 85 ? -35.188 14.961 15.914 1 64.81 85 LEU A N 1
ATOM 633 C CA . LEU A 1 85 ? -36.219 15.945 15.656 1 64.81 85 LEU A CA 1
ATOM 634 C C . LEU A 1 85 ? -37.062 16.203 16.906 1 64.81 85 LEU A C 1
ATOM 636 O O . LEU A 1 85 ? -37.156 15.328 17.766 1 64.81 85 LEU A O 1
ATOM 640 N N . LYS A 1 86 ? -37.469 17.406 17.109 1 66.19 86 LYS A N 1
ATOM 641 C CA . LYS A 1 86 ? -38.344 17.781 18.219 1 66.19 86 LYS A CA 1
ATOM 642 C C . LYS A 1 86 ? -39.656 17 18.172 1 66.19 86 LYS A C 1
ATOM 644 O O . LYS A 1 86 ? -40.344 16.984 17.141 1 66.19 86 LYS A O 1
ATOM 649 N N . SER A 1 87 ? -39.844 16.25 19.312 1 72.25 87 SER A N 1
ATOM 650 C CA . SER A 1 87 ? -41.125 15.586 19.391 1 72.25 87 SER A CA 1
ATOM 651 C C . SER A 1 87 ? -42.281 16.594 19.297 1 72.25 87 SER A C 1
ATOM 653 O O . SER A 1 87 ? -42.156 17.703 19.812 1 72.25 87 SER A O 1
ATOM 655 N N . LYS A 1 88 ? -43.281 16.297 18.547 1 77.5 88 LYS A N 1
ATOM 656 C CA . LYS A 1 88 ? -44.438 17.141 18.391 1 77.5 88 LYS A CA 1
ATOM 657 C C . LYS A 1 88 ? -45.719 16.438 18.859 1 77.5 88 LYS A C 1
ATOM 659 O O . LYS A 1 88 ? -45.969 15.289 18.5 1 77.5 88 LYS A O 1
ATOM 664 N N . GLU A 1 89 ? -46.406 17.094 19.859 1 79.5 89 GLU A N 1
ATOM 665 C CA . GLU A 1 89 ? -47.688 16.594 20.328 1 79.5 89 GLU A CA 1
ATOM 666 C C . GLU A 1 89 ? -48.844 17.234 19.578 1 79.5 89 GLU A C 1
ATOM 668 O O . GLU A 1 89 ? -48.906 18.469 19.438 1 79.5 89 GLU A O 1
ATOM 673 N N . VAL A 1 90 ? -49.719 16.438 19.016 1 83.5 90 VAL A N 1
ATOM 674 C CA . VAL A 1 90 ? -50.875 16.953 18.297 1 83.5 90 VAL A CA 1
ATOM 675 C C . VAL A 1 90 ? -52.156 16.328 18.844 1 83.5 90 VAL A C 1
ATOM 677 O O . VAL A 1 90 ? -52.281 15.102 18.891 1 83.5 90 VAL A O 1
ATOM 680 N N . ALA A 1 91 ? -53.125 17.094 19.312 1 80.56 91 ALA A N 1
ATOM 681 C CA . ALA A 1 91 ? -54.406 16.594 19.766 1 80.56 91 ALA A CA 1
ATOM 682 C C . ALA A 1 91 ? -55.25 16.078 18.594 1 80.56 91 ALA A C 1
ATOM 684 O O . ALA A 1 91 ? -55.312 16.734 17.547 1 80.56 91 ALA A O 1
ATOM 685 N N . VAL A 1 92 ? -55.812 14.977 18.594 1 82.56 92 VAL A N 1
ATOM 686 C CA . VAL A 1 92 ? -56.562 14.352 17.531 1 82.56 92 VAL A CA 1
ATOM 687 C C . VAL A 1 92 ? -57.844 15.141 17.281 1 82.56 92 VAL A C 1
ATOM 689 O O . VAL A 1 92 ? -58.25 15.383 16.141 1 82.56 92 VAL A O 1
ATOM 692 N N . ASN A 1 93 ? -58.438 15.75 18.312 1 79.19 93 ASN A N 1
ATOM 693 C CA . ASN A 1 93 ? -59.656 16.547 18.281 1 79.19 93 ASN A CA 1
ATOM 694 C C . ASN A 1 93 ? -60.594 16.109 17.156 1 79.19 93 ASN A C 1
ATOM 696 O O . ASN A 1 93 ? -61.094 16.938 16.406 1 79.19 93 ASN A O 1
ATOM 700 N N . GLY A 1 94 ? -60.812 14.758 16.969 1 76.88 94 GLY A N 1
ATOM 701 C CA . GLY A 1 94 ? -61.75 14.203 16 1 76.88 94 GLY A CA 1
ATOM 702 C C . GLY A 1 94 ? -61.188 14.211 14.586 1 76.88 94 GLY A C 1
ATOM 703 O O . GLY A 1 94 ? -61.906 13.891 13.641 1 76.88 94 GLY A O 1
ATOM 704 N N . GLN A 1 95 ? -59.938 14.625 14.43 1 79.06 95 GLN A N 1
ATOM 705 C CA . GLN A 1 95 ? -59.344 14.641 13.094 1 79.06 95 GLN A CA 1
ATOM 706 C C . GLN A 1 95 ? -59.031 13.234 12.625 1 79.06 95 GLN A C 1
ATOM 708 O O . GLN A 1 95 ? -58.531 12.406 13.406 1 79.06 95 GLN A O 1
ATOM 713 N N . LYS A 1 96 ? -59.219 12.969 11.344 1 80.5 96 LYS A N 1
ATOM 714 C CA . LYS A 1 96 ? -58.938 11.656 10.766 1 80.5 96 LYS A CA 1
ATOM 715 C C . LYS A 1 96 ? -57.594 11.641 10.047 1 80.5 96 LYS A C 1
ATOM 717 O O . LYS A 1 96 ? -57.031 10.578 9.789 1 80.5 96 LYS A O 1
ATOM 722 N N . THR A 1 97 ? -57.188 12.812 9.664 1 82.25 97 THR A N 1
ATOM 723 C CA . THR A 1 97 ? -55.875 12.93 9.031 1 82.25 97 THR A CA 1
ATOM 724 C C . THR A 1 97 ? -55.062 14 9.727 1 82.25 97 THR A C 1
ATOM 726 O O . THR A 1 97 ? -55.469 15.156 9.836 1 82.25 97 THR A O 1
ATOM 729 N N . ILE A 1 98 ? -53.875 13.648 10.344 1 83.06 98 ILE A N 1
ATOM 730 C CA . ILE A 1 98 ? -52.938 14.57 10.977 1 83.06 98 ILE A CA 1
ATOM 731 C C . ILE A 1 98 ? -51.562 14.422 10.328 1 83.06 98 ILE A C 1
ATOM 733 O O . ILE A 1 98 ? -50.906 13.391 10.484 1 83.06 98 ILE A O 1
ATOM 737 N N . ASN A 1 99 ? -51.125 15.383 9.508 1 81 99 ASN A N 1
ATOM 738 C CA . ASN A 1 99 ? -49.781 15.469 8.984 1 81 99 ASN A CA 1
ATOM 739 C C . ASN A 1 99 ? -48.875 16.328 9.875 1 81 99 ASN A C 1
ATOM 741 O O . ASN A 1 99 ? -49.281 17.406 10.328 1 81 99 ASN A O 1
ATOM 745 N N . VAL A 1 100 ? -47.75 15.734 10.305 1 80.5 100 VAL A N 1
ATOM 746 C CA . VAL A 1 100 ? -46.844 16.453 11.203 1 80.5 100 VAL A CA 1
ATOM 747 C C . VAL A 1 100 ? -45.5 16.609 10.539 1 80.5 100 VAL A C 1
ATOM 749 O O . VAL A 1 100 ? -44.969 15.664 9.93 1 80.5 100 VAL A O 1
ATOM 752 N N . THR A 1 101 ? -44.938 17.75 10.516 1 76.19 101 THR A N 1
ATOM 753 C CA . THR A 1 101 ? -43.531 18.031 10.18 1 76.19 101 THR A CA 1
ATOM 754 C C . THR A 1 101 ? -42.719 18.219 11.445 1 76.19 101 THR A C 1
ATOM 756 O O . THR A 1 101 ? -42.938 19.141 12.227 1 76.19 101 THR A O 1
ATOM 759 N N . LEU A 1 102 ? -41.906 17.25 11.664 1 71.81 102 LEU A N 1
ATOM 760 C CA . LEU A 1 102 ? -41 17.375 12.812 1 71.81 102 LEU A CA 1
ATOM 761 C C . LEU A 1 102 ? -39.844 18.312 12.5 1 71.81 102 LEU A C 1
ATOM 763 O O . LEU A 1 102 ? -39.344 18.344 11.367 1 71.81 102 LEU A O 1
ATOM 767 N N . GLU A 1 103 ? -39.625 19.297 13.281 1 61.81 103 GLU A N 1
ATOM 768 C CA . GLU A 1 103 ? -38.531 20.234 13.148 1 61.81 103 GLU A CA 1
ATOM 769 C C . GLU A 1 103 ? -37.25 19.688 13.812 1 61.81 103 GLU A C 1
ATOM 771 O O . GLU A 1 103 ? -37.344 18.875 14.734 1 61.81 103 GLU A O 1
ATOM 776 N N . GLU A 1 104 ? -36.188 19.953 13.172 1 49.53 104 GLU A N 1
ATOM 777 C CA . GLU A 1 104 ? -34.938 19.609 13.836 1 49.53 104 GLU A CA 1
ATOM 778 C C . GLU A 1 104 ? -34.906 20.141 15.266 1 49.53 104 GLU A C 1
ATOM 780 O O . GLU A 1 104 ? -35.312 21.281 15.516 1 49.53 104 GLU A O 1
ATOM 785 N N . ASP A 1 105 ? -35.062 19.375 16.156 1 43.59 105 ASP A N 1
ATOM 786 C CA . ASP A 1 105 ? -34.906 19.859 17.531 1 43.59 105 ASP A CA 1
ATOM 787 C C . ASP A 1 105 ? -33.594 20.609 17.688 1 43.59 105 ASP A C 1
ATOM 789 O O . ASP A 1 105 ? -32.531 20 17.922 1 43.59 105 ASP A O 1
ATOM 793 N N . LEU A 1 106 ? -33.5 21.641 17.047 1 39.53 106 LEU A N 1
ATOM 794 C CA . LEU A 1 106 ? -32.344 22.469 17.281 1 39.53 106 LEU A CA 1
ATOM 795 C C . LEU A 1 106 ? -32.094 22.688 18.781 1 39.53 106 LEU A C 1
ATOM 797 O O . LEU A 1 106 ? -31.031 23.109 19.203 1 39.53 106 LEU A O 1
ATOM 801 N N . SER A 1 107 ? -33.188 23 19.438 1 37.31 107 SER A N 1
ATOM 802 C CA . SER A 1 107 ? -33 23.406 20.828 1 37.31 107 SER A CA 1
ATOM 803 C C . SER A 1 107 ? -32.25 22.328 21.609 1 37.31 107 SER A C 1
ATOM 805 O O . SER A 1 107 ? -31.359 22.625 22.391 1 37.31 107 SER A O 1
ATOM 807 N N . THR A 1 108 ? -33.062 21.234 21.938 1 39.38 108 THR A N 1
ATOM 808 C CA . THR A 1 108 ? -32.656 20.297 22.984 1 39.38 108 THR A CA 1
ATOM 809 C C . THR A 1 108 ? -31.656 19.297 22.422 1 39.38 108 THR A C 1
ATOM 811 O O . THR A 1 108 ? -31.531 18.188 22.938 1 39.38 108 THR A O 1
ATOM 814 N N . LEU A 1 109 ? -31.375 19.25 21.281 1 41.69 109 LEU A N 1
ATOM 815 C CA . LEU A 1 109 ? -30.406 18.219 20.906 1 41.69 109 LEU A CA 1
ATOM 816 C C . LEU A 1 109 ? -29.172 18.266 21.797 1 41.69 109 LEU A C 1
ATOM 818 O O . LEU A 1 109 ? -28.422 19.25 21.781 1 41.69 109 LEU A O 1
ATOM 822 N N . LYS A 1 110 ? -29.375 17.719 22.875 1 52.84 110 LYS A N 1
ATOM 823 C CA . LYS A 1 110 ? -28.25 17.484 23.766 1 52.84 110 LYS A CA 1
ATOM 824 C C . LYS A 1 110 ? -27 17.062 23 1 52.84 110 LYS A C 1
ATOM 826 O O . LYS A 1 110 ? -27.016 16.047 22.297 1 52.84 110 LYS A O 1
ATOM 831 N N . GLU A 1 111 ? -26.172 17.984 22.688 1 67.56 111 GLU A N 1
ATOM 832 C CA . GLU A 1 111 ? -24.906 17.766 22 1 67.56 111 GLU A CA 1
ATOM 833 C C . GLU A 1 111 ? -24.125 16.609 22.625 1 67.56 111 GLU A C 1
ATOM 835 O O . GLU A 1 111 ? -24.031 16.516 23.844 1 67.56 111 GLU A O 1
ATOM 840 N N . VAL A 1 112 ? -24 15.609 21.844 1 75.62 112 VAL A N 1
ATOM 841 C CA . VAL A 1 112 ? -23.219 14.469 22.297 1 75.62 112 VAL A CA 1
ATOM 842 C C . VAL A 1 112 ? -21.75 14.664 21.891 1 75.62 112 VAL A C 1
ATOM 844 O O . VAL A 1 112 ? -21.469 15.141 20.781 1 75.62 112 VAL A O 1
ATOM 847 N N . VAL A 1 113 ? -20.922 14.469 22.812 1 83.19 113 VAL A N 1
ATOM 848 C CA . VAL A 1 113 ? -19.5 14.555 22.547 1 83.19 113 VAL A CA 1
ATOM 849 C C . VAL A 1 113 ? -18.844 13.188 22.734 1 83.19 113 VAL A C 1
ATOM 851 O O . VAL A 1 113 ? -19.328 12.375 23.531 1 83.19 113 VAL A O 1
ATOM 854 N N . VAL A 1 114 ? -17.844 13.008 21.953 1 82.81 114 VAL A N 1
ATOM 855 C CA . VAL A 1 114 ? -17.094 11.766 22.078 1 82.81 114 VAL A CA 1
ATOM 856 C C . VAL A 1 114 ? -15.992 11.922 23.125 1 82.81 114 VAL A C 1
ATOM 858 O O . VAL A 1 114 ? -15.234 12.898 23.094 1 82.81 114 VAL A O 1
ATOM 861 N N . ILE A 1 115 ? -15.922 11.039 24.062 1 77.5 115 ILE A N 1
ATOM 862 C CA . ILE A 1 115 ? -14.938 11.148 25.125 1 77.5 115 ILE A CA 1
ATOM 863 C C . ILE A 1 115 ? -14.031 9.922 25.125 1 77.5 115 ILE A C 1
ATOM 865 O O . ILE A 1 115 ? -13.602 9.445 26.172 1 77.5 115 ILE A O 1
ATOM 869 N N . GLY A 1 116 ? -13.695 9.297 23.875 1 77.38 116 GLY A N 1
ATOM 870 C CA . GLY A 1 116 ? -12.773 8.18 23.75 1 77.38 116 GLY A CA 1
ATOM 871 C C . GLY A 1 116 ? -13.469 6.875 23.406 1 77.38 116 GLY A C 1
ATOM 872 O O . GLY A 1 116 ? -13.641 6.547 22.234 1 77.38 116 GLY A O 1
ATOM 873 N N . TYR A 1 117 ? -13.898 6.195 24.578 1 79.88 117 TYR A N 1
ATOM 874 C CA . TYR A 1 117 ? -14.547 4.914 24.328 1 79.88 117 TYR A CA 1
ATOM 875 C C . TYR A 1 117 ? -16.047 4.992 24.609 1 79.88 117 TYR A C 1
ATOM 877 O O . TYR A 1 117 ? -16.625 4.078 25.188 1 79.88 117 TYR A O 1
ATOM 885 N N . GLY A 1 118 ? -16.547 6.227 24.141 1 78 118 GLY A N 1
ATOM 886 C CA . GLY A 1 118 ? -17.984 6.422 24.297 1 78 118 GLY A CA 1
ATOM 887 C C . GLY A 1 118 ? -18.422 7.844 24 1 78 118 GLY A C 1
ATOM 888 O O . GLY A 1 118 ? -17.641 8.656 23.5 1 78 118 GLY A O 1
ATOM 889 N N . THR A 1 119 ? -19.625 7.98 24.141 1 77.88 119 THR A N 1
ATOM 890 C CA . THR A 1 119 ? -20.219 9.305 23.953 1 77.88 119 THR A CA 1
ATOM 891 C C . THR A 1 119 ? -20.938 9.75 25.219 1 77.88 119 THR A C 1
ATOM 893 O O . THR A 1 119 ? -21.328 8.922 26.047 1 77.88 119 THR A O 1
ATOM 896 N N . GLN A 1 120 ? -20.938 10.984 25.391 1 81.75 120 GLN A N 1
ATOM 897 C CA . GLN A 1 120 ? -21.656 11.594 26.5 1 81.75 120 GLN A CA 1
ATOM 898 C C . GLN A 1 120 ? -22.375 12.867 26.062 1 81.75 120 GLN A C 1
ATOM 900 O O . GLN A 1 120 ? -21.953 13.531 25.109 1 81.75 120 GLN A O 1
ATOM 905 N N . MET A 1 121 ? -23.422 13.016 26.766 1 79.69 121 MET A N 1
ATOM 906 C CA . MET A 1 121 ? -24.031 14.336 26.594 1 79.69 121 MET A CA 1
ATOM 907 C C . MET A 1 121 ? -23.094 15.438 27.062 1 79.69 121 MET A C 1
ATOM 909 O O . MET A 1 121 ? -22.391 15.281 28.062 1 79.69 121 MET A O 1
ATOM 913 N N . LYS A 1 122 ? -23.109 16.422 26.328 1 83.62 122 LYS A N 1
ATOM 914 C CA . LYS A 1 122 ? -22.219 17.531 26.641 1 83.62 122 LYS A CA 1
ATOM 915 C C . LYS A 1 122 ? -22.406 18.016 28.062 1 83.62 122 LYS A C 1
ATOM 917 O O . LYS A 1 122 ? -21.438 18.375 28.75 1 83.62 122 LYS A O 1
ATOM 922 N N . GLU A 1 123 ? -23.609 18.031 28.578 1 82.81 123 GLU A N 1
ATOM 923 C CA . GLU A 1 123 ? -23.922 18.531 29.906 1 82.81 123 GLU A CA 1
ATOM 924 C C . GLU A 1 123 ? -23.344 17.609 30.984 1 82.81 123 GLU A C 1
ATOM 926 O O . GLU A 1 123 ? -23.172 18.016 32.125 1 82.81 123 GLU A O 1
ATOM 931 N N . SER A 1 124 ? -23.078 16.422 30.594 1 84.81 124 SER A N 1
ATOM 932 C CA . SER A 1 124 ? -22.609 15.461 31.578 1 84.81 124 SER A CA 1
ATOM 933 C C . SER A 1 124 ? -21.094 15.328 31.562 1 84.81 124 SER A C 1
ATOM 935 O O . SER A 1 124 ? -20.516 14.602 32.375 1 84.81 124 SER A O 1
ATOM 937 N N . VAL A 1 125 ? -20.516 15.961 30.672 1 89.12 125 VAL A N 1
ATOM 938 C CA . VAL A 1 125 ? -19.062 15.852 30.531 1 89.12 125 VAL A CA 1
ATOM 939 C C . VAL A 1 125 ? -18.391 16.656 31.641 1 89.12 125 VAL A C 1
ATOM 941 O O . VAL A 1 125 ? -18.734 17.812 31.875 1 89.12 125 VAL A O 1
ATOM 944 N N . THR A 1 126 ? -17.453 16.062 32.312 1 92 126 THR A N 1
ATOM 945 C CA . THR A 1 126 ? -16.766 16.75 33.406 1 92 126 THR A CA 1
ATOM 946 C C . THR A 1 126 ? -15.375 17.188 32.969 1 92 126 THR A C 1
ATOM 948 O O . THR A 1 126 ? -14.789 18.094 33.594 1 92 126 THR A O 1
ATOM 951 N N . GLY A 1 127 ? -14.797 16.594 31.969 1 90.94 127 GLY A N 1
ATOM 952 C CA . GLY A 1 127 ? -13.492 16.984 31.469 1 90.94 127 GLY A CA 1
ATOM 953 C C . GLY A 1 127 ? -13.555 18.141 30.484 1 90.94 127 GLY A C 1
ATOM 954 O O . GLY A 1 127 ? -14.641 18.594 30.109 1 90.94 127 GLY A O 1
ATOM 955 N N . SER A 1 128 ? -12.406 18.656 30.172 1 93.25 128 SER A N 1
ATOM 956 C CA . SER A 1 128 ? -12.336 19.75 29.203 1 93.25 128 SER A CA 1
ATOM 957 C C . SER A 1 128 ? -12.352 19.219 27.766 1 93.25 128 SER A C 1
ATOM 959 O O . SER A 1 128 ? -11.398 18.578 27.328 1 93.25 128 SER A O 1
ATOM 961 N N . VAL A 1 129 ? -13.344 19.484 27.062 1 91.56 129 VAL A N 1
ATOM 962 C CA . VAL A 1 129 ? -13.516 19.031 25.688 1 91.56 129 VAL A CA 1
ATOM 963 C C . VAL A 1 129 ? -14.031 20.172 24.828 1 91.56 129 VAL A C 1
ATOM 965 O O . VAL A 1 129 ? -15 20.844 25.188 1 91.56 129 VAL A O 1
ATOM 968 N N . ALA A 1 130 ? -13.352 20.453 23.781 1 92.31 130 ALA A N 1
ATOM 969 C CA . ALA A 1 130 ? -13.836 21.391 22.766 1 92.31 130 ALA A CA 1
ATOM 970 C C . ALA A 1 130 ? -14.297 20.641 21.516 1 92.31 130 ALA A C 1
ATOM 972 O O . ALA A 1 130 ? -13.672 19.656 21.094 1 92.31 130 ALA A O 1
ATOM 973 N N . SER A 1 131 ? -15.367 21.078 20.953 1 91.94 131 SER A N 1
ATOM 974 C CA . SER A 1 131 ? -15.945 20.328 19.844 1 91.94 131 SER A CA 1
ATOM 975 C C . SER A 1 131 ? -16.312 21.25 18.688 1 91.94 131 SER A C 1
ATOM 977 O O . SER A 1 131 ? -16.641 22.422 18.906 1 91.94 131 SER A O 1
ATOM 979 N N . ILE A 1 132 ? -16.219 20.703 17.484 1 92.31 132 ILE A N 1
ATOM 980 C CA . ILE A 1 132 ? -16.672 21.391 16.281 1 92.31 132 ILE A CA 1
ATOM 981 C C . ILE A 1 132 ? -17.297 20.391 15.312 1 92.31 132 ILE A C 1
ATOM 983 O O . ILE A 1 132 ? -16.812 19.266 15.172 1 92.31 132 ILE A O 1
ATOM 987 N N . GLY A 1 133 ? -18.359 20.812 14.727 1 91.12 133 GLY A N 1
ATOM 988 C CA . GLY A 1 133 ? -19.031 19.953 13.766 1 91.12 133 GLY A CA 1
ATOM 989 C C . GLY A 1 133 ? -18.422 20.031 12.375 1 91.12 133 GLY A C 1
ATOM 990 O O . GLY A 1 133 ? -17.734 21 12.039 1 91.12 133 GLY A O 1
ATOM 991 N N . GLY A 1 134 ? -18.781 19.094 11.641 1 89.06 134 GLY A N 1
ATOM 992 C CA . GLY A 1 134 ? -18.266 19.016 10.281 1 89.06 134 GLY A CA 1
ATOM 993 C C . GLY A 1 134 ? -18.734 20.141 9.391 1 89.06 134 GLY A C 1
ATOM 994 O O . GLY A 1 134 ? -17.969 20.656 8.57 1 89.06 134 GLY A O 1
ATOM 995 N N . LYS A 1 135 ? -19.938 20.5 9.539 1 83.62 135 LYS A N 1
ATOM 996 C CA . LYS A 1 135 ? -20.469 21.609 8.75 1 83.62 135 LYS A CA 1
ATOM 997 C C . LYS A 1 135 ? -19.672 22.891 8.992 1 83.62 135 LYS A C 1
ATOM 999 O O . LYS A 1 135 ? -19.297 23.578 8.039 1 83.62 135 LYS A O 1
ATOM 1004 N N . GLU A 1 136 ? -19.469 23.172 10.203 1 87.25 136 GLU A N 1
ATOM 1005 C CA . GLU A 1 136 ? -18.688 24.359 10.555 1 87.25 136 GLU A CA 1
ATOM 1006 C C . GLU A 1 136 ? -17.25 24.234 10.07 1 87.25 136 GLU A C 1
ATOM 1008 O O . GLU A 1 136 ? -16.656 25.203 9.602 1 87.25 136 GLU A O 1
ATOM 1013 N N . LEU A 1 137 ? -16.734 23.078 10.156 1 86.88 137 LEU A N 1
ATOM 1014 C CA . LEU A 1 137 ? -15.359 22.797 9.734 1 86.88 137 LEU A CA 1
ATOM 1015 C C . LEU A 1 137 ? -15.18 23.078 8.25 1 86.88 137 LEU A C 1
ATOM 1017 O O . LEU A 1 137 ? -14.156 23.609 7.828 1 86.88 137 LEU A O 1
ATOM 1021 N N . ASN A 1 138 ? -16.172 22.797 7.52 1 84.19 138 ASN A N 1
ATOM 1022 C CA . ASN A 1 138 ? -16.047 22.875 6.066 1 84.19 138 ASN A CA 1
ATOM 1023 C C . ASN A 1 138 ? -16.422 24.25 5.543 1 84.19 138 ASN A C 1
ATOM 1025 O O . ASN A 1 138 ? -16.469 24.469 4.332 1 84.19 138 ASN A O 1
ATOM 1029 N N . GLU A 1 139 ? -16.75 25.141 6.441 1 83.88 139 GLU A N 1
ATOM 1030 C CA . GLU A 1 139 ? -16.922 26.531 6.023 1 83.88 139 GLU A CA 1
ATOM 1031 C C . GLU A 1 139 ? -15.641 27.094 5.434 1 83.88 139 GLU A C 1
ATOM 1033 O O . GLU A 1 139 ? -15.672 28.062 4.668 1 83.88 139 GLU A O 1
ATOM 1038 N N . VAL A 1 140 ? -14.562 26.547 5.816 1 84.12 140 VAL A N 1
ATOM 1039 C CA . VAL A 1 140 ? -13.266 26.875 5.227 1 84.12 140 VAL A CA 1
ATOM 1040 C C . VAL A 1 140 ? -12.781 25.719 4.367 1 84.12 140 VAL A C 1
ATOM 1042 O O . VAL A 1 140 ? -12.234 24.734 4.883 1 84.12 140 VAL A O 1
ATOM 1045 N N . PRO A 1 141 ? -12.898 25.891 3.059 1 82.81 141 PRO A N 1
ATOM 1046 C CA . PRO A 1 141 ? -12.336 24.844 2.199 1 82.81 141 PRO A CA 1
ATOM 1047 C C . PRO A 1 141 ? -10.828 24.688 2.375 1 82.81 141 PRO A C 1
ATOM 1049 O O . PRO A 1 141 ? -10.094 25.688 2.371 1 82.81 141 PRO A O 1
ATOM 1052 N N . ALA A 1 142 ? -10.414 23.516 2.678 1 81.88 142 ALA A N 1
ATOM 1053 C CA . ALA A 1 142 ? -8.992 23.312 2.955 1 81.88 142 ALA A CA 1
ATOM 1054 C C . ALA A 1 142 ? -8.539 21.922 2.516 1 81.88 142 ALA A C 1
ATOM 1056 O O . ALA A 1 142 ? -9.367 21.047 2.281 1 81.88 142 ALA A O 1
ATOM 1057 N N . ALA A 1 143 ? -7.195 21.828 2.287 1 77.06 143 ALA A N 1
ATOM 1058 C CA . ALA A 1 143 ? -6.582 20.562 1.923 1 77.06 143 ALA A CA 1
ATOM 1059 C C . ALA A 1 143 ? -6.691 19.547 3.062 1 77.06 143 ALA A C 1
ATOM 1061 O O . ALA A 1 143 ? -6.734 18.344 2.828 1 77.06 143 ALA A O 1
ATOM 1062 N N . ASN A 1 144 ? -6.578 20.094 4.273 1 85.62 144 ASN A N 1
ATOM 1063 C CA . ASN A 1 144 ? -6.617 19.203 5.43 1 85.62 144 ASN A CA 1
ATOM 1064 C C . ASN A 1 144 ? -7.316 19.859 6.617 1 85.62 144 ASN A C 1
ATOM 1066 O O . ASN A 1 144 ? -7.621 21.047 6.586 1 85.62 144 ASN A O 1
ATOM 1070 N N . ILE A 1 145 ? -7.449 19.125 7.648 1 88.38 145 ILE A N 1
ATOM 1071 C CA . ILE A 1 145 ? -8.266 19.484 8.805 1 88.38 145 ILE A CA 1
ATOM 1072 C C . ILE A 1 145 ? -7.586 20.609 9.586 1 88.38 145 ILE A C 1
ATOM 1074 O O . ILE A 1 145 ? -8.258 21.469 10.164 1 88.38 145 ILE A O 1
ATOM 1078 N N . THR A 1 146 ? -6.32 20.594 9.586 1 90.06 146 THR A N 1
ATOM 1079 C CA . THR A 1 146 ? -5.613 21.562 10.398 1 90.06 146 THR A CA 1
ATOM 1080 C C . THR A 1 146 ? -5.852 22.984 9.883 1 90.06 146 THR A C 1
ATOM 1082 O O . THR A 1 146 ? -6.023 23.922 10.664 1 90.06 146 THR A O 1
ATOM 1085 N N . GLN A 1 147 ? -5.945 23.141 8.641 1 87.38 147 GLN A N 1
ATOM 1086 C CA . GLN A 1 147 ? -6.223 24.438 8.039 1 87.38 147 GLN A CA 1
ATOM 1087 C C . GLN A 1 147 ? -7.656 24.875 8.32 1 87.38 147 GLN A C 1
ATOM 1089 O O . GLN A 1 147 ? -7.918 26.062 8.562 1 87.38 147 GLN A O 1
ATOM 1094 N N . ALA A 1 148 ? -8.469 23.953 8.383 1 87.88 148 ALA A N 1
ATOM 1095 C CA . ALA A 1 148 ? -9.883 24.25 8.617 1 87.88 148 ALA A CA 1
ATOM 1096 C C . ALA A 1 148 ? -10.133 24.594 10.078 1 87.88 148 ALA A C 1
ATOM 1098 O O . ALA A 1 148 ? -11.047 25.359 10.398 1 87.88 148 ALA A O 1
ATOM 1099 N N . LEU A 1 149 ? -9.328 24.141 10.938 1 90.94 149 LEU A N 1
ATOM 1100 C CA . LEU A 1 149 ? -9.539 24.25 12.375 1 90.94 149 LEU A CA 1
ATOM 1101 C C . LEU A 1 149 ? -8.891 25.5 12.938 1 90.94 149 LEU A C 1
ATOM 1103 O O . LEU A 1 149 ? -9.156 25.891 14.07 1 90.94 149 LEU A O 1
ATOM 1107 N N . GLN A 1 150 ? -8.117 26.141 12.227 1 91.06 150 GLN A N 1
ATOM 1108 C CA . GLN A 1 150 ? -7.348 27.266 12.75 1 91.06 150 GLN A CA 1
ATOM 1109 C C . GLN A 1 150 ? -8.266 28.375 13.266 1 91.06 150 GLN A C 1
ATOM 1111 O O . GLN A 1 150 ? -9.125 28.859 12.531 1 91.06 150 GLN A O 1
ATOM 1116 N N . GLY A 1 151 ? -8.133 28.688 14.555 1 91.38 151 GLY A N 1
ATOM 1117 C CA . GLY A 1 151 ? -8.852 29.797 15.188 1 91.38 151 GLY A CA 1
ATOM 1118 C C . GLY A 1 151 ? -10.266 29.438 15.586 1 91.38 151 GLY A C 1
ATOM 1119 O O . GLY A 1 151 ? -11.031 30.297 16.031 1 91.38 151 GLY A O 1
ATOM 1120 N N . ARG A 1 152 ? -10.562 28.188 15.531 1 93.31 152 ARG A N 1
ATOM 1121 C CA . ARG A 1 152 ? -11.953 27.797 15.727 1 93.31 152 ARG A CA 1
ATOM 1122 C C . ARG A 1 152 ? -12.211 27.375 17.172 1 93.31 152 ARG A C 1
ATOM 1124 O O . ARG A 1 152 ? -13.352 27.438 17.641 1 93.31 152 ARG A O 1
ATOM 1131 N N . LEU A 1 153 ? -11.164 26.953 17.828 1 94.38 153 LEU A N 1
ATOM 1132 C CA . LEU A 1 153 ? -11.344 26.422 19.172 1 94.38 153 LEU A CA 1
ATOM 1133 C C . LEU A 1 153 ? -10.32 27.031 20.125 1 94.38 153 LEU A C 1
ATOM 1135 O O . LEU A 1 153 ? -9.148 27.188 19.781 1 94.38 153 LEU A O 1
ATOM 1139 N N . PRO A 1 154 ? -10.781 27.359 21.297 1 96.12 154 PRO A N 1
ATOM 1140 C CA . PRO A 1 154 ? -9.844 27.922 22.266 1 96.12 154 PRO A CA 1
ATOM 1141 C C . PRO A 1 154 ? -8.836 26.906 22.797 1 96.12 154 PRO A C 1
ATOM 1143 O O . PRO A 1 154 ? -9.188 25.734 23 1 96.12 154 PRO A O 1
ATOM 1146 N N . GLY A 1 155 ? -7.672 27.344 22.984 1 95.69 155 GLY A N 1
ATOM 1147 C CA . GLY A 1 155 ? -6.633 26.516 23.578 1 95.69 155 GLY A CA 1
ATOM 1148 C C . GLY A 1 155 ? -5.957 25.594 22.578 1 95.69 155 GLY A C 1
ATOM 1149 O O . GLY A 1 155 ? -5.102 24.797 22.938 1 95.69 155 GLY A O 1
ATOM 1150 N N . VAL A 1 156 ? -6.336 25.641 21.391 1 96 156 VAL A N 1
ATOM 1151 C CA . VAL A 1 156 ? -5.758 24.844 20.312 1 96 156 VAL A CA 1
ATOM 1152 C C . VAL A 1 156 ? -5.055 25.75 19.312 1 96 156 VAL A C 1
ATOM 1154 O O . VAL A 1 156 ? -5.707 26.406 18.484 1 96 156 VAL A O 1
ATOM 1157 N N . GLU A 1 157 ? -3.801 25.656 19.391 1 95.88 157 GLU A N 1
ATOM 1158 C CA . GLU A 1 157 ? -3.014 26.5 18.5 1 95.88 157 GLU A CA 1
ATOM 1159 C C . GLU A 1 157 ? -2.586 25.734 17.25 1 95.88 157 GLU A C 1
ATOM 1161 O O . GLU A 1 157 ? -1.96 24.672 17.344 1 95.88 157 GLU A O 1
ATOM 1166 N N . LEU A 1 158 ? -2.959 26.25 16.125 1 94.81 158 LEU A N 1
ATOM 1167 C CA . LEU A 1 158 ? -2.525 25.734 14.828 1 94.81 158 LEU A CA 1
ATOM 1168 C C . LEU A 1 158 ? -1.617 26.734 14.117 1 94.81 158 LEU A C 1
ATOM 1170 O O . LEU A 1 158 ? -2.047 27.828 13.789 1 94.81 158 LEU A O 1
ATOM 1174 N N . THR A 1 159 ? -0.387 26.312 13.891 1 95.44 159 THR A N 1
ATOM 1175 C CA . THR A 1 159 ? 0.578 27.219 13.281 1 95.44 159 THR A CA 1
ATOM 1176 C C . THR A 1 159 ? 1.092 26.656 11.961 1 95.44 159 THR A C 1
ATOM 1178 O O . THR A 1 159 ? 1.449 25.484 11.875 1 95.44 159 THR A O 1
ATOM 1181 N N . GLN A 1 160 ? 1.1 27.469 10.977 1 94.94 160 GLN A N 1
ATOM 1182 C CA . GLN A 1 160 ? 1.606 27.078 9.664 1 94.94 160 GLN A CA 1
ATOM 1183 C C . GLN A 1 160 ? 3.123 26.922 9.688 1 94.94 160 GLN A C 1
ATOM 1185 O O . GLN A 1 160 ? 3.842 27.844 10.078 1 94.94 160 GLN A O 1
ATOM 1190 N N . THR A 1 161 ? 3.631 25.828 9.266 1 95.88 161 THR A N 1
ATOM 1191 C CA . THR A 1 161 ? 5.066 25.578 9.234 1 95.88 161 THR A CA 1
ATOM 1192 C C . THR A 1 161 ? 5.578 25.516 7.793 1 95.88 161 THR A C 1
ATOM 1194 O O . THR A 1 161 ? 6.785 25.438 7.559 1 95.88 161 THR A O 1
ATOM 1197 N N . SER A 1 162 ? 4.66 25.469 6.875 1 95.81 162 SER A N 1
ATOM 1198 C CA . SER A 1 162 ? 4.977 25.453 5.449 1 95.81 162 SER A CA 1
ATOM 1199 C C . SER A 1 162 ? 3.807 25.984 4.617 1 95.81 162 SER A C 1
ATOM 1201 O O . SER A 1 162 ? 2.646 25.703 4.934 1 95.81 162 SER A O 1
ATOM 1203 N N . SER A 1 163 ? 4.102 26.719 3.682 1 94.38 163 SER A N 1
ATOM 1204 C CA . SER A 1 163 ? 3.068 27.234 2.787 1 94.38 163 SER A CA 1
ATOM 1205 C C . SER A 1 163 ? 2.988 26.406 1.508 1 94.38 163 SER A C 1
ATOM 1207 O O . SER A 1 163 ? 2.305 26.797 0.557 1 94.38 163 SER A O 1
ATOM 1209 N N . LYS A 1 164 ? 3.68 25.25 1.452 1 95 164 LYS A N 1
ATOM 1210 C CA . LYS A 1 164 ? 3.629 24.359 0.297 1 95 164 LYS A CA 1
ATOM 1211 C C . LYS A 1 164 ? 2.273 23.656 0.197 1 95 164 LYS A C 1
ATOM 1213 O O . LYS A 1 164 ? 1.595 23.469 1.207 1 95 164 LYS A O 1
ATOM 1218 N N . PRO A 1 165 ? 1.954 23.266 -1.025 1 93.06 165 PRO A N 1
ATOM 1219 C CA . PRO A 1 165 ? 0.682 22.562 -1.173 1 93.06 165 PRO A CA 1
ATOM 1220 C C . PRO A 1 165 ? 0.625 21.266 -0.351 1 93.06 165 PRO A C 1
ATOM 1222 O O . PRO A 1 165 ? 1.594 20.5 -0.324 1 93.06 165 PRO A O 1
ATOM 1225 N N . GLY A 1 166 ? -0.473 21.188 0.367 1 88.81 166 GLY A N 1
ATOM 1226 C CA . GLY A 1 166 ? -0.732 19.938 1.067 1 88.81 166 GLY A CA 1
ATOM 1227 C C . GLY A 1 166 ? -0.12 19.891 2.455 1 88.81 166 GLY A C 1
ATOM 1228 O O . GLY A 1 166 ? -0.367 18.953 3.221 1 88.81 166 GLY A O 1
ATOM 1229 N N . ALA A 1 167 ? 0.628 20.828 2.85 1 90.5 167 ALA A N 1
ATOM 1230 C CA . ALA A 1 167 ? 1.333 20.812 4.129 1 90.5 167 ALA A CA 1
ATOM 1231 C C . ALA A 1 167 ? 0.356 20.938 5.293 1 90.5 167 ALA A C 1
ATOM 1233 O O . ALA A 1 167 ? -0.598 21.703 5.238 1 90.5 167 ALA A O 1
ATOM 1234 N N . ALA A 1 168 ? 0.611 20.188 6.281 1 88.94 168 ALA A N 1
ATOM 1235 C CA . ALA A 1 168 ? -0.179 20.266 7.508 1 88.94 168 ALA A CA 1
ATOM 1236 C C . ALA A 1 168 ? 0.433 21.25 8.492 1 88.94 168 ALA A C 1
ATOM 1238 O O . ALA A 1 168 ? 1.632 21.547 8.43 1 88.94 168 ALA A O 1
ATOM 1239 N N . MET A 1 169 ? -0.433 21.734 9.414 1 93.31 169 MET A N 1
ATOM 1240 C CA . MET A 1 169 ? 0.02 22.703 10.406 1 93.31 169 MET A CA 1
ATOM 1241 C C . MET A 1 169 ? 0.47 22 11.688 1 93.31 169 MET A C 1
ATOM 1243 O O . MET A 1 169 ? 0.094 20.844 11.938 1 93.31 169 MET A O 1
ATOM 1247 N N . GLN A 1 170 ? 1.281 22.656 12.398 1 94.94 170 GLN A N 1
ATOM 1248 C CA . GLN A 1 170 ? 1.65 22.203 13.734 1 94.94 170 GLN A CA 1
ATOM 1249 C C . GLN A 1 170 ? 0.523 22.469 14.734 1 94.94 170 GLN A C 1
ATOM 1251 O O . GLN A 1 170 ? -0.106 23.516 14.703 1 94.94 170 GLN A O 1
ATOM 1256 N N . ILE A 1 171 ? 0.292 21.484 15.602 1 95.38 171 ILE A N 1
ATOM 1257 C CA . ILE A 1 171 ? -0.782 21.609 16.578 1 95.38 171 ILE A CA 1
ATOM 1258 C C . ILE A 1 171 ? -0.195 21.625 18 1 95.38 171 ILE A C 1
ATOM 1260 O O . ILE A 1 171 ? 0.619 20.766 18.344 1 95.38 171 ILE A O 1
ATOM 1264 N N . ARG A 1 172 ? -0.548 22.594 18.781 1 96.31 172 ARG A N 1
ATOM 1265 C CA . ARG A 1 172 ? -0.252 22.656 20.203 1 96.31 172 ARG A CA 1
ATOM 1266 C C . ARG A 1 172 ? -1.521 22.875 21.031 1 96.31 172 ARG A C 1
ATOM 1268 O O . ARG A 1 172 ? -2.268 23.828 20.766 1 96.31 172 ARG A O 1
ATOM 1275 N N . ILE A 1 173 ? -1.746 21.984 21.859 1 96.75 173 ILE A N 1
ATOM 1276 C CA . ILE A 1 173 ? -2.875 22.141 22.766 1 96.75 173 ILE A CA 1
ATOM 1277 C C . ILE A 1 173 ? -2.375 22.625 24.141 1 96.75 173 ILE A C 1
ATOM 1279 O O . ILE A 1 173 ? -1.647 21.906 24.828 1 96.75 173 ILE A O 1
ATOM 1283 N N . ARG A 1 174 ? -2.779 23.812 24.516 1 96.62 174 ARG A N 1
ATOM 1284 C CA . ARG A 1 174 ? -2.438 24.453 25.781 1 96.62 174 ARG A CA 1
ATOM 1285 C C . ARG A 1 174 ? -0.925 24.531 25.969 1 96.62 174 ARG A C 1
ATOM 1287 O O . ARG A 1 174 ? -0.404 24.219 27.047 1 96.62 174 ARG A O 1
ATOM 1294 N N . GLY A 1 175 ? -0.218 24.75 24.859 1 93.88 175 GLY A N 1
ATOM 1295 C CA . GLY A 1 175 ? 1.183 25.141 24.875 1 93.88 175 GLY A CA 1
ATOM 1296 C C . GLY A 1 175 ? 2.133 23.969 24.75 1 93.88 175 GLY A C 1
ATOM 1297 O O . GLY A 1 175 ? 1.696 22.812 24.641 1 93.88 175 GLY A O 1
ATOM 1298 N N . THR A 1 176 ? 3.432 24.281 24.719 1 93.38 176 THR A N 1
ATOM 1299 C CA . THR A 1 176 ? 4.512 23.312 24.641 1 93.38 176 THR A CA 1
ATOM 1300 C C . THR A 1 176 ? 4.867 22.797 26.031 1 93.38 176 THR A C 1
ATOM 1302 O O . THR A 1 176 ? 4.98 23.562 26.984 1 93.38 176 THR A O 1
ATOM 1305 N N . ARG A 1 177 ? 5.078 21.516 26.078 1 91.94 177 ARG A N 1
ATOM 1306 C CA . ARG A 1 177 ? 5.352 20.922 27.391 1 91.94 177 ARG A CA 1
ATOM 1307 C C . ARG A 1 177 ? 6.762 20.344 27.438 1 91.94 177 ARG A C 1
ATOM 1309 O O . ARG A 1 177 ? 7.488 20.562 28.422 1 91.94 177 ARG A O 1
ATOM 1316 N N . SER A 1 178 ? 7.113 19.625 26.391 1 91 178 SER A N 1
ATOM 1317 C CA . SER A 1 178 ? 8.398 18.922 26.391 1 91 178 SER A CA 1
ATOM 1318 C C . SER A 1 178 ? 9.453 19.734 25.641 1 91 178 SER A C 1
ATOM 1320 O O . SER A 1 178 ? 9.133 20.5 24.734 1 91 178 SER A O 1
ATOM 1322 N N . LEU A 1 179 ? 10.688 19.531 26.062 1 88.19 179 LEU A N 1
ATOM 1323 C CA . LEU A 1 179 ? 11.781 20.25 25.422 1 88.19 179 LEU A CA 1
ATOM 1324 C C . LEU A 1 179 ? 12.273 19.5 24.188 1 88.19 179 LEU A C 1
ATOM 1326 O O . LEU A 1 179 ? 12.547 20.109 23.156 1 88.19 179 LEU A O 1
ATOM 1330 N N . THR A 1 180 ? 12.469 18.172 24.328 1 83.75 180 THR A N 1
ATOM 1331 C CA . THR A 1 180 ? 13.016 17.406 23.219 1 83.75 180 THR A CA 1
ATOM 1332 C C . THR A 1 180 ? 12.039 16.312 22.781 1 83.75 180 THR A C 1
ATOM 1334 O O . THR A 1 180 ? 12.203 15.719 21.719 1 83.75 180 THR A O 1
ATOM 1337 N N . GLY A 1 181 ? 11.086 16.062 23.578 1 82.88 181 GLY A N 1
ATOM 1338 C CA . GLY A 1 181 ? 10.055 15.102 23.203 1 82.88 181 GLY A CA 1
ATOM 1339 C C . GLY A 1 181 ? 8.977 15.695 22.312 1 82.88 181 GLY A C 1
ATOM 1340 O O . GLY A 1 181 ? 8.875 16.922 22.188 1 82.88 181 GLY A O 1
ATOM 1341 N N . SER A 1 182 ? 8.219 14.836 21.844 1 87 182 SER A N 1
ATOM 1342 C CA . SER A 1 182 ? 7.137 15.305 20.984 1 87 182 SER A CA 1
ATOM 1343 C C . SER A 1 182 ? 6.07 16.047 21.781 1 87 182 SER A C 1
ATOM 1345 O O . SER A 1 182 ? 5.738 15.648 22.906 1 87 182 SER A O 1
ATOM 1347 N N . ASN A 1 183 ? 5.555 17.094 21.172 1 92.94 183 ASN A N 1
ATOM 1348 C CA . ASN A 1 183 ? 4.465 17.875 21.766 1 92.94 183 ASN A CA 1
ATOM 1349 C C . ASN A 1 183 ? 3.182 17.734 20.938 1 92.94 183 ASN A C 1
ATOM 1351 O O . ASN A 1 183 ? 2.213 18.453 21.172 1 92.94 183 ASN A O 1
ATOM 1355 N N . ASP A 1 184 ? 3.184 16.797 19.969 1 92.56 184 ASP A N 1
ATOM 1356 C CA . ASP A 1 184 ? 2.021 16.625 19.109 1 92.56 184 ASP A CA 1
ATOM 1357 C C . ASP A 1 184 ? 0.904 15.875 19.844 1 92.56 184 ASP A C 1
ATOM 1359 O O . ASP A 1 184 ? 1.167 14.969 20.625 1 92.56 184 ASP A O 1
ATOM 1363 N N . PRO A 1 185 ? -0.312 16.266 19.562 1 94.62 185 PRO A N 1
ATOM 1364 C CA . PRO A 1 185 ? -1.418 15.508 20.141 1 94.62 185 PRO A CA 1
ATOM 1365 C C . PRO A 1 185 ? -1.637 14.156 19.469 1 94.62 185 PRO A C 1
ATOM 1367 O O . PRO A 1 185 ? -1.128 13.93 18.375 1 94.62 185 PRO A O 1
ATOM 1370 N N . LEU A 1 186 ? -2.305 13.312 20.219 1 93.88 186 LEU A N 1
ATOM 1371 C CA . LEU A 1 186 ? -2.746 12.047 19.641 1 93.88 186 LEU A CA 1
ATOM 1372 C C . LEU A 1 186 ? -3.939 12.266 18.703 1 93.88 186 LEU A C 1
ATOM 1374 O O . LEU A 1 186 ? -4.859 13.016 19.047 1 93.88 186 LEU A O 1
ATOM 1378 N N . ILE A 1 187 ? -3.922 11.727 17.609 1 94.12 187 ILE A N 1
ATOM 1379 C CA . ILE A 1 187 ? -5.062 11.742 16.703 1 94.12 187 ILE A CA 1
ATOM 1380 C C . ILE A 1 187 ? -5.793 10.406 16.766 1 94.12 187 ILE A C 1
ATOM 1382 O O . ILE A 1 187 ? -5.168 9.344 16.672 1 94.12 187 ILE A O 1
ATOM 1386 N N . VAL A 1 188 ? -7.008 10.477 16.969 1 93.31 188 VAL A N 1
ATOM 1387 C CA . VAL A 1 188 ? -7.863 9.297 17.031 1 93.31 188 VAL A CA 1
ATOM 1388 C C . VAL A 1 188 ? -8.938 9.398 15.945 1 93.31 188 VAL A C 1
ATOM 1390 O O . VAL A 1 188 ? -9.672 10.391 15.883 1 93.31 188 VAL A O 1
ATOM 1393 N N . LEU A 1 189 ? -9.039 8.484 15.141 1 91.25 189 LEU A N 1
ATOM 1394 C CA . LEU A 1 189 ? -10.062 8.43 14.102 1 91.25 189 LEU A CA 1
ATOM 1395 C C . LEU A 1 189 ? -11.07 7.32 14.383 1 91.25 189 LEU A C 1
ATOM 1397 O O . LEU A 1 189 ? -10.703 6.141 14.406 1 91.25 189 LEU A O 1
ATOM 1401 N N . ASP A 1 190 ? -12.266 7.691 14.617 1 88.69 190 ASP A N 1
ATOM 1402 C CA . ASP A 1 190 ? -13.367 6.773 14.891 1 88.69 190 ASP A CA 1
ATOM 1403 C C . ASP A 1 190 ? -13.016 5.816 16.031 1 88.69 190 ASP A C 1
ATOM 1405 O O . ASP A 1 190 ? -13.211 4.602 15.906 1 88.69 190 ASP A O 1
ATOM 1409 N N . GLY A 1 191 ? -12.375 6.383 17 1 83.5 191 GLY A N 1
ATOM 1410 C CA . GLY A 1 191 ? -12.156 5.676 18.25 1 83.5 191 GLY A CA 1
ATOM 1411 C C . GLY A 1 191 ? -10.828 4.934 18.297 1 83.5 191 GLY A C 1
ATOM 1412 O O . GLY A 1 191 ? -10.453 4.379 19.328 1 83.5 191 GLY A O 1
ATOM 1413 N N . VAL A 1 192 ? -10.102 4.977 17.203 1 85.69 192 VAL A N 1
ATOM 1414 C CA . VAL A 1 192 ? -8.828 4.273 17.141 1 85.69 192 VAL A CA 1
ATOM 1415 C C . VAL A 1 192 ? -7.699 5.266 16.891 1 85.69 192 VAL A C 1
ATOM 1417 O O . VAL A 1 192 ? -7.809 6.129 16.016 1 85.69 192 VAL A O 1
ATOM 1420 N N . PRO A 1 193 ? -6.629 5.117 17.688 1 86.19 193 PRO A N 1
ATOM 1421 C CA . PRO A 1 193 ? -5.473 5.98 17.422 1 86.19 193 PRO A CA 1
ATOM 1422 C C . PRO A 1 193 ? -5.012 5.922 15.969 1 86.19 193 PRO A C 1
ATOM 1424 O O . PRO A 1 193 ? -4.805 4.832 15.422 1 86.19 193 PRO A O 1
ATOM 1427 N N . PHE A 1 194 ? -4.883 7.039 15.344 1 84.56 194 PHE A N 1
ATOM 1428 C CA . PHE A 1 194 ? -4.574 7.18 13.93 1 84.56 194 PHE A CA 1
ATOM 1429 C C . PHE A 1 194 ? -3.07 7.109 13.695 1 84.56 194 PHE A C 1
ATOM 1431 O O . PHE A 1 194 ? -2.311 7.902 14.258 1 84.56 194 PHE A O 1
ATOM 1438 N N . ALA A 1 195 ? -2.576 6.215 12.906 1 78.88 195 ALA A N 1
ATOM 1439 C CA . ALA A 1 195 ? -1.151 6 12.672 1 78.88 195 ALA A CA 1
ATOM 1440 C C . ALA A 1 195 ? -0.645 6.895 11.539 1 78.88 195 ALA A C 1
ATOM 1442 O O . ALA A 1 195 ? 0.548 6.891 11.227 1 78.88 195 ALA A O 1
ATOM 1443 N N . GLY A 1 196 ? -1.476 7.715 11.031 1 80.12 196 GLY A N 1
ATOM 1444 C CA . GLY A 1 196 ? -1.046 8.578 9.938 1 80.12 196 GLY A CA 1
ATOM 1445 C C . GLY A 1 196 ? -0.992 10.039 10.32 1 80.12 196 GLY A C 1
ATOM 1446 O O . GLY A 1 196 ? -0.848 10.383 11.492 1 80.12 196 GLY A O 1
ATOM 1447 N N . SER A 1 197 ? -0.761 10.82 9.297 1 82.12 197 SER A N 1
ATOM 1448 C CA . SER A 1 197 ? -0.795 12.273 9.477 1 82.12 197 SER A CA 1
ATOM 1449 C C . SER A 1 197 ? -2.217 12.812 9.344 1 82.12 197 SER A C 1
ATOM 1451 O O . SER A 1 197 ? -3.018 12.289 8.57 1 82.12 197 SER A O 1
ATOM 1453 N N . ILE A 1 198 ? -2.498 13.68 10.141 1 84.5 198 ILE A N 1
ATOM 1454 C CA . ILE A 1 198 ? -3.828 14.281 10.18 1 84.5 198 ILE A CA 1
ATOM 1455 C C . ILE A 1 198 ? -4.191 14.805 8.789 1 84.5 198 ILE A C 1
ATOM 1457 O O . ILE A 1 198 ? -5.371 14.875 8.438 1 84.5 198 ILE A O 1
ATOM 1461 N N . GLY A 1 199 ? -3.191 15.117 7.992 1 82.25 199 GLY A N 1
ATOM 1462 C CA . GLY A 1 199 ? -3.408 15.617 6.641 1 82.25 199 GLY A CA 1
ATOM 1463 C C . GLY A 1 199 ? -3.951 14.555 5.699 1 82.25 199 GLY A C 1
ATOM 1464 O O . GLY A 1 199 ? -4.453 14.875 4.621 1 82.25 199 GLY A O 1
ATOM 1465 N N . ASP A 1 200 ? -3.994 13.305 6.113 1 84.19 200 ASP A N 1
ATOM 1466 C CA . ASP A 1 200 ? -4.477 12.203 5.281 1 84.19 200 ASP A CA 1
ATOM 1467 C C . ASP A 1 200 ? -5.996 12.094 5.355 1 84.19 200 ASP A C 1
ATOM 1469 O O . ASP A 1 200 ? -6.613 11.398 4.543 1 84.19 200 ASP A O 1
ATOM 1473 N N . ILE A 1 201 ? -6.551 12.805 6.27 1 87.94 201 ILE A N 1
ATOM 1474 C CA . ILE A 1 201 ? -7.996 12.703 6.445 1 87.94 201 ILE A CA 1
ATOM 1475 C C . ILE A 1 201 ? -8.695 13.789 5.633 1 87.94 201 ILE A C 1
ATOM 1477 O O . ILE A 1 201 ? -8.391 14.977 5.785 1 87.94 201 ILE A O 1
ATOM 1481 N N . ASN A 1 202 ? -9.617 13.414 4.898 1 87.06 202 ASN A N 1
ATOM 1482 C CA . ASN A 1 202 ? -10.414 14.352 4.117 1 87.06 202 ASN A CA 1
ATOM 1483 C C . ASN A 1 202 ? -11.414 15.102 4.992 1 87.06 202 ASN A C 1
ATOM 1485 O O . ASN A 1 202 ? -12.305 14.492 5.586 1 87.06 202 ASN A O 1
ATOM 1489 N N . PRO A 1 203 ? -11.352 16.375 4.988 1 87.62 203 PRO A N 1
ATOM 1490 C CA . PRO A 1 203 ? -12.234 17.141 5.871 1 87.62 203 PRO A CA 1
ATOM 1491 C C . PRO A 1 203 ? -13.711 16.938 5.566 1 87.62 203 PRO A C 1
ATOM 1493 O O . PRO A 1 203 ? -14.539 16.953 6.477 1 87.62 203 PRO A O 1
ATOM 1496 N N . VAL A 1 204 ? -14.086 16.703 4.379 1 85.94 204 VAL A N 1
ATOM 1497 C CA . VAL A 1 204 ? -15.477 16.578 3.963 1 85.94 204 VAL A CA 1
ATOM 1498 C C . VAL A 1 204 ? -16.109 15.344 4.613 1 85.94 204 VAL A C 1
ATOM 1500 O O . VAL A 1 204 ? -17.328 15.281 4.793 1 85.94 204 VAL A O 1
ATOM 1503 N N . ASP A 1 205 ? -15.328 14.453 5.039 1 87.62 205 ASP A N 1
ATOM 1504 C CA . ASP A 1 205 ? -15.812 13.195 5.598 1 87.62 205 ASP A CA 1
ATOM 1505 C C . ASP A 1 205 ? -16 13.305 7.109 1 87.62 205 ASP A C 1
ATOM 1507 O O . ASP A 1 205 ? -16.484 12.359 7.75 1 87.62 205 ASP A O 1
ATOM 1511 N N . ILE A 1 206 ? -15.75 14.406 7.641 1 91.38 206 ILE A N 1
ATOM 1512 C CA . ILE A 1 206 ? -15.727 14.539 9.094 1 91.38 206 ILE A CA 1
ATOM 1513 C C . ILE A 1 206 ? -17.094 14.984 9.594 1 91.38 206 ILE A C 1
ATOM 1515 O O . ILE A 1 206 ? -17.641 15.977 9.117 1 91.38 206 ILE A O 1
ATOM 1519 N N . LYS A 1 207 ? -17.609 14.289 10.516 1 91.06 207 LYS A N 1
ATOM 1520 C CA . LYS A 1 207 ? -18.844 14.656 11.211 1 91.06 207 LYS A CA 1
ATOM 1521 C C . LYS A 1 207 ? -18.562 15.641 12.344 1 91.06 207 LYS A C 1
ATOM 1523 O O . LYS A 1 207 ? -19.312 16.594 12.539 1 91.06 207 LYS A O 1
ATOM 1528 N N . SER A 1 208 ? -17.547 15.258 13.102 1 92.62 208 SER A N 1
ATOM 1529 C CA . SER A 1 208 ? -17.188 16.125 14.219 1 92.62 208 SER A CA 1
ATOM 1530 C C . SER A 1 208 ? -15.742 15.938 14.641 1 92.62 208 SER A C 1
ATOM 1532 O O . SER A 1 208 ? -15.125 14.914 14.328 1 92.62 208 SER A O 1
ATOM 1534 N N . VAL A 1 209 ? -15.195 16.891 15.211 1 93.75 209 VAL A N 1
ATOM 1535 C CA . VAL A 1 209 ? -13.891 16.859 15.852 1 93.75 209 VAL A CA 1
ATOM 1536 C C . VAL A 1 209 ? -14.023 17.25 17.328 1 93.75 209 VAL A C 1
ATOM 1538 O O . VAL A 1 209 ? -14.57 18.312 17.641 1 93.75 209 VAL A O 1
ATOM 1541 N N . ASP A 1 210 ? -13.633 16.406 18.219 1 94.5 210 ASP A N 1
ATOM 1542 C CA . ASP A 1 210 ? -13.602 16.672 19.656 1 94.5 210 ASP A CA 1
ATOM 1543 C C . ASP A 1 210 ? -12.172 16.672 20.188 1 94.5 210 ASP A C 1
ATOM 1545 O O . ASP A 1 210 ? -11.438 15.688 20.016 1 94.5 210 ASP A O 1
ATOM 1549 N N . ILE A 1 211 ? -11.828 17.688 20.797 1 95.56 211 ILE A N 1
ATOM 1550 C CA . ILE A 1 211 ? -10.461 17.812 21.297 1 95.56 211 ILE A CA 1
ATOM 1551 C C . ILE A 1 211 ? -10.461 17.734 22.828 1 95.56 211 ILE A C 1
ATOM 1553 O O . ILE A 1 211 ? -11.07 18.562 23.5 1 95.56 211 ILE A O 1
ATOM 1557 N N . LEU A 1 212 ? -9.797 16.703 23.328 1 94.5 212 LEU A N 1
ATOM 1558 C CA . LEU A 1 212 ? -9.594 16.547 24.766 1 94.5 212 LEU A CA 1
ATOM 1559 C C . LEU A 1 212 ? -8.336 17.281 25.219 1 94.5 212 LEU A C 1
ATOM 1561 O O . LEU A 1 212 ? -7.25 17.062 24.688 1 94.5 212 LEU A O 1
ATOM 1565 N N . LYS A 1 213 ? -8.414 18.156 26.375 1 92.81 213 LYS A N 1
ATOM 1566 C CA . LYS A 1 213 ? -7.316 19.078 26.672 1 92.81 213 LYS A CA 1
ATOM 1567 C C . LYS A 1 213 ? -6.727 18.828 28.047 1 92.81 213 LYS A C 1
ATOM 1569 O O . LYS A 1 213 ? -5.578 19.172 28.312 1 92.81 213 LYS A O 1
ATOM 1574 N N . ASP A 1 214 ? -7.539 18.344 28.891 1 90.06 214 ASP A N 1
ATOM 1575 C CA . ASP A 1 214 ? -7.004 18.172 30.234 1 90.06 214 ASP A CA 1
ATOM 1576 C C . ASP A 1 214 ? -6.781 16.688 30.547 1 90.06 214 ASP A C 1
ATOM 1578 O O . ASP A 1 214 ? -7.242 15.812 29.812 1 90.06 214 ASP A O 1
ATOM 1582 N N . ALA A 1 215 ? -6.125 16.391 31.656 1 85.38 215 ALA A N 1
ATOM 1583 C CA . ALA A 1 215 ? -5.715 15.031 32.031 1 85.38 215 ALA A CA 1
ATOM 1584 C C . ALA A 1 215 ? -6.93 14.148 32.312 1 85.38 215 ALA A C 1
ATOM 1586 O O . ALA A 1 215 ? -6.91 12.945 32.062 1 85.38 215 ALA A O 1
ATOM 1587 N N . SER A 1 216 ? -7.863 14.711 32.844 1 83.5 216 SER A N 1
ATOM 1588 C CA . SER A 1 216 ? -9.039 13.906 33.188 1 83.5 216 SER A CA 1
ATOM 1589 C C . SER A 1 216 ? -9.703 13.367 31.906 1 83.5 216 SER A C 1
ATOM 1591 O O . SER A 1 216 ? -10.266 12.273 31.922 1 83.5 216 SER A O 1
ATOM 1593 N N . ALA A 1 217 ? -9.602 14.062 30.906 1 80.75 217 ALA A N 1
ATOM 1594 C CA . ALA A 1 217 ? -10.195 13.656 29.625 1 80.75 217 ALA A CA 1
ATOM 1595 C C . ALA A 1 217 ? -9.234 12.766 28.844 1 80.75 217 ALA A C 1
ATOM 1597 O O . ALA A 1 217 ? -9.664 11.844 28.141 1 80.75 217 ALA A O 1
ATOM 1598 N N . THR A 1 218 ? -7.957 13.047 28.875 1 85.69 218 THR A N 1
ATOM 1599 C CA . THR A 1 218 ? -6.992 12.406 27.984 1 85.69 218 THR A CA 1
ATOM 1600 C C . THR A 1 218 ? -6.438 11.133 28.609 1 85.69 218 THR A C 1
ATOM 1602 O O . THR A 1 218 ? -5.844 10.305 27.922 1 85.69 218 THR A O 1
ATOM 1605 N N . ALA A 1 219 ? -6.664 10.969 29.844 1 83.5 219 ALA A N 1
ATOM 1606 C CA . ALA A 1 219 ? -6.078 9.844 30.578 1 83.5 219 ALA A CA 1
ATOM 1607 C C . ALA A 1 219 ? -6.527 8.516 29.969 1 83.5 219 ALA A C 1
ATOM 1609 O O . ALA A 1 219 ? -5.816 7.512 30.062 1 83.5 219 ALA A O 1
ATOM 1610 N N . ILE A 1 220 ? -7.582 8.555 29.391 1 86.44 220 ILE A N 1
ATOM 1611 C CA . ILE A 1 220 ? -8.125 7.34 28.797 1 86.44 220 ILE A CA 1
ATOM 1612 C C . ILE A 1 220 ? -7.195 6.844 27.703 1 86.44 220 ILE A C 1
ATOM 1614 O O . ILE A 1 220 ? -7.211 5.66 27.344 1 86.44 220 ILE A O 1
ATOM 1618 N N . TYR A 1 221 ? -6.418 7.738 27.203 1 88.81 221 TYR A N 1
ATOM 1619 C CA . TYR A 1 221 ? -5.496 7.359 26.141 1 88.81 221 TYR A CA 1
ATOM 1620 C C . TYR A 1 221 ? -4.066 7.285 26.656 1 88.81 221 TYR A C 1
ATOM 1622 O O . TYR A 1 221 ? -3.139 6.996 25.906 1 88.81 221 TYR A O 1
ATOM 1630 N N . GLY A 1 222 ? -3.973 7.613 27.844 1 89.75 222 GLY A N 1
ATOM 1631 C CA . GLY A 1 222 ? -2.711 7.418 28.547 1 89.75 222 GLY A CA 1
ATOM 1632 C C . GLY A 1 222 ? -1.591 8.289 28 1 89.75 222 GLY A C 1
ATOM 1633 O O . GLY A 1 222 ? -1.771 9.492 27.812 1 89.75 222 GLY A O 1
ATOM 1634 N N . SER A 1 223 ? -0.379 7.59 27.875 1 90.19 223 SER A N 1
ATOM 1635 C CA . SER A 1 223 ? 0.859 8.281 27.516 1 90.19 223 SER A CA 1
ATOM 1636 C C . SER A 1 223 ? 0.781 8.883 26.125 1 90.19 223 SER A C 1
ATOM 1638 O O . SER A 1 223 ? 1.471 9.867 25.828 1 90.19 223 SER A O 1
ATOM 1640 N N . ARG A 1 224 ? -0.048 8.391 25.328 1 87.38 224 ARG A N 1
ATOM 1641 C CA . ARG A 1 224 ? -0.187 8.922 23.969 1 87.38 224 ARG A CA 1
ATOM 1642 C C . ARG A 1 224 ? -0.948 10.242 23.984 1 87.38 224 ARG A C 1
ATOM 1644 O O . ARG A 1 224 ? -0.83 11.047 23.047 1 87.38 224 ARG A O 1
ATOM 1651 N N . GLY A 1 225 ? -1.726 10.492 25.016 1 89 225 GLY A N 1
ATOM 1652 C CA . GLY A 1 225 ? -2.592 11.656 25.078 1 89 225 GLY A CA 1
ATOM 1653 C C . GLY A 1 225 ? -2.043 12.758 25.953 1 89 225 GLY A C 1
ATOM 1654 O O . GLY A 1 225 ? -2.766 13.688 26.328 1 89 225 GLY A O 1
ATOM 1655 N N . ALA A 1 226 ? -0.856 12.656 26.266 1 88.25 226 ALA A N 1
ATOM 1656 C CA . ALA A 1 226 ? -0.267 13.609 27.203 1 88.25 226 ALA A CA 1
ATOM 1657 C C . ALA A 1 226 ? -0.365 15.039 26.672 1 88.25 226 ALA A C 1
ATOM 1659 O O . ALA A 1 226 ? -0.542 15.984 27.438 1 88.25 226 ALA A O 1
ATOM 1660 N N . ASN A 1 227 ? -0.292 15.172 25.406 1 92.69 227 ASN A N 1
ATOM 1661 C CA . ASN A 1 227 ? -0.294 16.484 24.781 1 92.69 227 ASN A CA 1
ATOM 1662 C C . ASN A 1 227 ? -1.658 16.812 24.188 1 92.69 227 ASN A C 1
ATOM 1664 O O . ASN A 1 227 ? -1.765 17.688 23.312 1 92.69 227 ASN A O 1
ATOM 1668 N N . GLY A 1 228 ? -2.686 16.109 24.609 1 93.81 228 GLY A N 1
ATOM 1669 C CA . GLY A 1 228 ? -4.023 16.312 24.078 1 93.81 228 GLY A CA 1
ATOM 1670 C C . GLY A 1 228 ? -4.414 15.25 23.062 1 93.81 228 GLY A C 1
ATOM 1671 O O . GLY A 1 228 ? -3.559 14.523 22.547 1 93.81 228 GLY A O 1
ATOM 1672 N N . VAL A 1 229 ? -5.707 15.133 22.875 1 94.69 229 VAL A N 1
ATOM 1673 C CA . VAL A 1 229 ? -6.215 14.141 21.938 1 94.69 229 VAL A CA 1
ATOM 1674 C C . VAL A 1 229 ? -7.211 14.805 20.984 1 94.69 229 VAL A C 1
ATOM 1676 O O . VAL A 1 229 ? -8.117 15.516 21.406 1 94.69 229 VAL A O 1
ATOM 1679 N N . ILE A 1 230 ? -7.012 14.602 19.719 1 95.44 230 ILE A N 1
ATOM 1680 C CA . ILE A 1 230 ? -7.965 15.031 18.703 1 95.44 230 ILE A CA 1
ATOM 1681 C C . ILE A 1 230 ? -8.758 13.828 18.203 1 95.44 230 ILE A C 1
ATOM 1683 O O . ILE A 1 230 ? -8.227 12.961 17.5 1 95.44 230 ILE A O 1
ATOM 1687 N N . MET A 1 231 ? -9.945 13.852 18.531 1 94.69 231 MET A N 1
ATOM 1688 C CA . MET A 1 231 ? -10.836 12.781 18.094 1 94.69 231 MET A CA 1
ATOM 1689 C C . MET A 1 231 ? -11.625 13.203 16.859 1 94.69 231 MET A C 1
ATOM 1691 O O . MET A 1 231 ? -12.367 14.18 16.891 1 94.69 231 MET A O 1
ATOM 1695 N N . ILE A 1 232 ? -11.484 12.484 15.891 1 93.81 232 ILE A N 1
ATOM 1696 C CA . ILE A 1 232 ? -12.188 12.734 14.641 1 93.81 232 ILE A CA 1
ATOM 1697 C C . ILE A 1 232 ? -13.234 11.641 14.406 1 93.81 232 ILE A C 1
ATOM 1699 O O . ILE A 1 232 ? -12.906 10.453 14.43 1 93.81 232 ILE A O 1
ATOM 1703 N N . THR A 1 233 ? -14.391 12.086 14.258 1 91.81 233 THR A N 1
ATOM 1704 C CA . THR A 1 233 ? -15.477 11.18 13.906 1 91.81 233 THR A CA 1
ATOM 1705 C C . THR A 1 233 ? -15.898 11.367 12.453 1 91.81 233 THR A C 1
ATOM 1707 O O . THR A 1 233 ? -16.188 12.484 12.023 1 91.81 233 THR A O 1
ATOM 1710 N N . SER A 1 234 ? -15.961 10.352 11.75 1 91 234 SER A N 1
ATOM 1711 C CA . SER A 1 234 ? -16.328 10.438 10.344 1 91 234 SER A CA 1
ATOM 1712 C C . SER A 1 234 ? -17.828 10.32 10.148 1 91 234 SER A C 1
ATOM 1714 O O . SER A 1 234 ? -18.547 9.867 11.047 1 91 234 SER A O 1
ATOM 1716 N N . ASN A 1 235 ? -18.234 10.789 9.023 1 87.94 235 ASN A N 1
ATOM 1717 C CA . ASN A 1 235 ? -19.625 10.641 8.641 1 87.94 235 ASN A CA 1
ATOM 1718 C C . ASN A 1 235 ? -20 9.172 8.453 1 87.94 235 ASN A C 1
ATOM 1720 O O . ASN A 1 235 ? -19.234 8.398 7.883 1 87.94 235 ASN A O 1
ATOM 1724 N N . LYS A 1 236 ? -21.125 8.836 9.062 1 87.25 236 LYS A N 1
ATOM 1725 C CA . LYS A 1 236 ? -21.688 7.496 8.906 1 87.25 236 LYS A CA 1
ATOM 1726 C C . LYS A 1 236 ? -23.156 7.547 8.516 1 87.25 236 LYS A C 1
ATOM 1728 O O . LYS A 1 236 ? -23.781 8.609 8.586 1 87.25 236 LYS A O 1
ATOM 1733 N N . GLY A 1 237 ? -23.609 6.457 8.062 1 84.56 237 GLY A N 1
ATOM 1734 C CA . GLY A 1 237 ? -25.062 6.363 7.887 1 84.56 237 GLY A CA 1
ATOM 1735 C C . GLY A 1 237 ? -25.812 6.195 9.195 1 84.56 237 GLY A C 1
ATOM 1736 O O . GLY A 1 237 ? -25.188 6.035 10.25 1 84.56 237 GLY A O 1
ATOM 1737 N N . ARG A 1 238 ? -27.172 6.285 9.062 1 83.56 238 ARG A N 1
ATOM 1738 C CA . ARG A 1 238 ? -28.047 6.074 10.219 1 83.56 238 ARG A CA 1
ATOM 1739 C C . ARG A 1 238 ? -29 4.91 9.977 1 83.56 238 ARG A C 1
ATOM 1741 O O . ARG A 1 238 ? -29.344 4.613 8.836 1 83.56 238 ARG A O 1
ATOM 1748 N N . LYS A 1 239 ? -29.203 4.395 11.102 1 81.19 239 LYS A N 1
ATOM 1749 C CA . LYS A 1 239 ? -30.203 3.34 10.992 1 81.19 239 LYS A CA 1
ATOM 1750 C C . LYS A 1 239 ? -31.484 3.861 10.336 1 81.19 239 LYS A C 1
ATOM 1752 O O . LYS A 1 239 ? -31.922 4.977 10.617 1 81.19 239 LYS A O 1
ATOM 1757 N N . ASN A 1 240 ? -31.984 3.131 9.43 1 75.44 240 ASN A N 1
ATOM 1758 C CA . ASN A 1 240 ? -33.219 3.391 8.719 1 75.44 240 ASN A CA 1
ATOM 1759 C C . ASN A 1 240 ? -33.094 4.609 7.805 1 75.44 240 ASN A C 1
ATOM 1761 O O . ASN A 1 240 ? -34.125 5.211 7.43 1 75.44 240 ASN A O 1
ATOM 1765 N N . GLN A 1 241 ? -31.953 5.004 7.547 1 80.31 241 GLN A N 1
ATOM 1766 C CA . GLN A 1 241 ? -31.75 6.117 6.629 1 80.31 241 GLN A CA 1
ATOM 1767 C C . GLN A 1 241 ? -31.828 5.656 5.176 1 80.31 241 GLN A C 1
ATOM 1769 O O . GLN A 1 241 ? -31.219 4.652 4.801 1 80.31 241 GLN A O 1
ATOM 1774 N N . GLN A 1 242 ? -32.625 6.449 4.414 1 78.88 242 GLN A N 1
ATOM 1775 C CA . GLN A 1 242 ? -32.625 6.195 2.979 1 78.88 242 GLN A CA 1
ATOM 1776 C C . GLN A 1 242 ? -31.266 6.516 2.363 1 78.88 242 GLN A C 1
ATOM 1778 O O . GLN A 1 242 ? -30.609 7.484 2.764 1 78.88 242 GLN A O 1
ATOM 1783 N N . ALA A 1 243 ? -31 5.77 1.415 1 84.06 243 ALA A N 1
ATOM 1784 C CA . ALA A 1 243 ? -29.719 6.008 0.754 1 84.06 243 ALA A CA 1
ATOM 1785 C C . ALA A 1 243 ? -29.656 7.418 0.177 1 84.06 243 ALA A C 1
ATOM 1787 O O . ALA A 1 243 ? -30.547 7.832 -0.573 1 84.06 243 ALA A O 1
ATOM 1788 N N . THR A 1 244 ? -28.688 8.148 0.539 1 85.38 244 THR A N 1
ATOM 1789 C CA . THR A 1 244 ? -28.5 9.531 0.102 1 85.38 244 THR A CA 1
ATOM 1790 C C . THR A 1 244 ? -27.156 9.703 -0.589 1 85.38 244 THR A C 1
ATOM 1792 O O . THR A 1 244 ? -26.109 9.344 -0.034 1 85.38 244 THR A O 1
ATOM 1795 N N . PHE A 1 245 ? -27.297 10.266 -1.761 1 88.56 245 PHE A N 1
ATOM 1796 C CA . PHE A 1 245 ? -26.078 10.617 -2.496 1 88.56 245 PHE A CA 1
ATOM 1797 C C . PHE A 1 245 ? -25.719 12.078 -2.27 1 88.56 245 PHE A C 1
ATOM 1799 O O . PHE A 1 245 ? -26.578 12.953 -2.289 1 88.56 245 PHE A O 1
ATOM 1806 N N . SER A 1 246 ? -24.438 12.266 -2.049 1 91.38 246 SER A N 1
ATOM 1807 C CA . SER A 1 246 ? -23.953 13.625 -1.847 1 91.38 246 SER A CA 1
ATOM 1808 C C . SER A 1 246 ? -22.75 13.93 -2.729 1 91.38 246 SER A C 1
ATOM 1810 O O . SER A 1 246 ? -21.875 13.07 -2.91 1 91.38 246 SER A O 1
ATOM 1812 N N . TYR A 1 247 ? -22.75 15.023 -3.326 1 92.69 247 TYR A N 1
ATOM 1813 C CA . TYR A 1 247 ? -21.609 15.562 -4.055 1 92.69 247 TYR A CA 1
ATOM 1814 C C . TYR A 1 247 ? -21.172 16.906 -3.479 1 92.69 247 TYR A C 1
ATOM 1816 O O . TYR A 1 247 ? -22 17.828 -3.344 1 92.69 247 TYR A O 1
ATOM 1824 N N . ASN A 1 248 ? -19.938 17.047 -3.145 1 93.94 248 ASN A N 1
ATOM 1825 C CA . ASN A 1 248 ? -19.297 18.281 -2.719 1 93.94 248 ASN A CA 1
ATOM 1826 C C . ASN A 1 248 ? -18.062 18.609 -3.568 1 93.94 248 ASN A C 1
ATOM 1828 O O . ASN A 1 248 ? -17.109 17.844 -3.594 1 93.94 248 ASN A O 1
ATOM 1832 N N . GLY A 1 249 ? -18.109 19.688 -4.254 1 94.19 249 GLY A N 1
ATOM 1833 C CA . GLY A 1 249 ? -16.984 20.047 -5.094 1 94.19 249 GLY A CA 1
ATOM 1834 C C . GLY A 1 249 ? -16.719 21.531 -5.133 1 94.19 249 GLY A C 1
ATOM 1835 O O . GLY A 1 249 ? -17.625 22.344 -4.879 1 94.19 249 GLY A O 1
ATOM 1836 N N . PHE A 1 250 ? -15.469 21.875 -5.359 1 95.12 250 PHE A N 1
ATOM 1837 C CA . PHE A 1 250 ? -15.133 23.266 -5.637 1 95.12 250 PHE A CA 1
ATOM 1838 C C . PHE A 1 250 ? -13.93 23.359 -6.574 1 95.12 250 PHE A C 1
ATOM 1840 O O . PHE A 1 250 ? -13.188 22.391 -6.734 1 95.12 250 PHE A O 1
ATOM 1847 N N . SER A 1 251 ? -13.797 24.469 -7.27 1 96.19 251 SER A N 1
ATOM 1848 C CA . SER A 1 251 ? -12.664 24.828 -8.117 1 96.19 251 SER A CA 1
ATOM 1849 C C . SER A 1 251 ? -12.344 26.312 -7.988 1 96.19 251 SER A C 1
ATOM 1851 O O . SER A 1 251 ? -13.242 27.141 -7.809 1 96.19 251 SER A O 1
ATOM 1853 N N . GLY A 1 252 ? -11.039 26.578 -8.023 1 95.81 252 GLY A N 1
ATOM 1854 C CA . GLY A 1 252 ? -10.688 27.984 -7.914 1 95.81 252 GLY A CA 1
ATOM 1855 C C . GLY A 1 252 ? -9.25 28.266 -8.281 1 95.81 252 GLY A C 1
ATOM 1856 O O . GLY A 1 252 ? -8.508 27.359 -8.672 1 95.81 252 GLY A O 1
ATOM 1857 N N . ILE A 1 253 ? -8.961 29.5 -8.195 1 95.94 253 ILE A N 1
ATOM 1858 C CA . ILE A 1 253 ? -7.645 30 -8.57 1 95.94 253 ILE A CA 1
ATOM 1859 C C . ILE A 1 253 ? -6.914 30.5 -7.32 1 95.94 253 ILE A C 1
ATOM 1861 O O . ILE A 1 253 ? -7.535 31.047 -6.402 1 95.94 253 ILE A O 1
ATOM 1865 N N . LYS A 1 254 ? -5.625 30.297 -7.305 1 95 254 LYS A N 1
ATOM 1866 C CA . LYS A 1 254 ? -4.734 30.766 -6.25 1 95 254 LYS A CA 1
ATOM 1867 C C . LYS A 1 254 ? -3.832 31.891 -6.75 1 95 254 LYS A C 1
ATOM 1869 O O . LYS A 1 254 ? -3.213 31.766 -7.809 1 95 254 LYS A O 1
ATOM 1874 N N . GLN A 1 255 ? -3.812 32.875 -6.012 1 94.5 255 GLN A N 1
ATOM 1875 C CA . GLN A 1 255 ? -2.955 34 -6.344 1 94.5 255 GLN A CA 1
ATOM 1876 C C . GLN A 1 255 ? -2.027 34.344 -5.18 1 94.5 255 GLN A C 1
ATOM 1878 O O . GLN A 1 255 ? -2.361 34.094 -4.02 1 94.5 255 GLN A O 1
ATOM 1883 N N . VAL A 1 256 ? -0.897 34.875 -5.57 1 96.31 256 VAL A N 1
ATOM 1884 C CA . VAL A 1 256 ? 0.053 35.281 -4.535 1 96.31 256 VAL A CA 1
ATOM 1885 C C . VAL A 1 256 ? -0.601 36.281 -3.59 1 96.31 256 VAL A C 1
ATOM 1887 O O . VAL A 1 256 ? -1.186 37.281 -4.035 1 96.31 256 VAL A O 1
ATOM 1890 N N . PHE A 1 257 ? -0.572 36.094 -2.332 1 96.19 257 PHE A N 1
ATOM 1891 C CA . PHE A 1 257 ? -1.103 37 -1.308 1 96.19 257 PHE A CA 1
ATOM 1892 C C . PHE A 1 257 ? -0.394 38.344 -1.345 1 96.19 257 PHE A C 1
ATOM 1894 O O . PHE A 1 257 ? -1.042 39.375 -1.366 1 96.19 257 PHE A O 1
ATOM 1901 N N . GLY A 1 258 ? 0.903 38.25 -1.271 1 95.31 258 GLY A N 1
ATOM 1902 C CA . GLY A 1 258 ? 1.838 39.344 -1.377 1 95.31 258 GLY A CA 1
ATOM 1903 C C . GLY A 1 258 ? 3.234 38.906 -1.779 1 95.31 258 GLY A C 1
ATOM 1904 O O . GLY A 1 258 ? 3.76 37.938 -1.255 1 95.31 258 GLY A O 1
ATOM 1905 N N . LYS A 1 259 ? 3.752 39.656 -2.703 1 96.25 259 LYS A N 1
ATOM 1906 C CA . LYS A 1 259 ? 5.125 39.375 -3.094 1 96.25 259 LYS A CA 1
ATOM 1907 C C . LYS A 1 259 ? 6.105 39.75 -1.989 1 96.25 259 LYS A C 1
ATOM 1909 O O . LYS A 1 259 ? 5.789 40.594 -1.138 1 96.25 259 LYS A O 1
ATOM 1914 N N . TYR A 1 260 ? 7.211 39.031 -2.014 1 97.75 260 TYR A N 1
ATOM 1915 C CA . TYR A 1 260 ? 8.305 39.531 -1.174 1 97.75 260 TYR A CA 1
ATOM 1916 C C . TYR A 1 260 ? 8.703 40.938 -1.564 1 97.75 260 TYR A C 1
ATOM 1918 O O . TYR A 1 260 ? 8.812 41.25 -2.752 1 97.75 260 TYR A O 1
ATOM 1926 N N . PRO A 1 261 ? 8.859 41.781 -0.599 1 97.5 261 PRO A N 1
ATOM 1927 C CA . PRO A 1 261 ? 9.094 43.188 -0.914 1 97.5 261 PRO A CA 1
ATOM 1928 C C . PRO A 1 261 ? 10.555 43.5 -1.215 1 97.5 261 PRO A C 1
ATOM 1930 O O . PRO A 1 261 ? 11.219 44.188 -0.434 1 97.5 261 PRO A O 1
ATOM 1933 N N . MET A 1 262 ? 10.992 43.094 -2.34 1 98.25 262 MET A N 1
ATOM 1934 C CA . MET A 1 262 ? 12.375 43.312 -2.748 1 98.25 262 MET A CA 1
ATOM 1935 C C . MET A 1 262 ? 12.531 44.688 -3.416 1 98.25 262 MET A C 1
ATOM 1937 O O . MET A 1 262 ? 11.586 45.188 -4.012 1 98.25 262 MET A O 1
ATOM 1941 N N . MET A 1 263 ? 13.742 45.219 -3.357 1 98.06 263 MET A N 1
ATOM 1942 C CA . MET A 1 263 ? 14.039 46.469 -4.039 1 98.06 263 MET A CA 1
ATOM 1943 C C . MET A 1 263 ? 13.961 46.312 -5.551 1 98.06 263 MET A C 1
ATOM 1945 O O . MET A 1 263 ? 14.352 45.25 -6.086 1 98.06 263 MET A O 1
ATOM 1949 N N . ASN A 1 264 ? 13.391 47.344 -6.223 1 97.62 264 ASN A N 1
ATOM 1950 C CA . ASN A 1 264 ? 13.539 47.375 -7.676 1 97.62 264 ASN A CA 1
ATOM 1951 C C . ASN A 1 264 ? 14.93 47.844 -8.086 1 97.62 264 ASN A C 1
ATOM 1953 O O . ASN A 1 264 ? 15.781 48.094 -7.23 1 97.62 264 ASN A O 1
ATOM 1957 N N . ALA A 1 265 ? 15.164 47.938 -9.367 1 98.06 265 ALA A N 1
ATOM 1958 C CA . ALA A 1 265 ? 16.484 48.25 -9.898 1 98.06 265 ALA A CA 1
ATOM 1959 C C . ALA A 1 265 ? 16.969 49.625 -9.398 1 98.06 265 ALA A C 1
ATOM 1961 O O . ALA A 1 265 ? 18.125 49.781 -9 1 98.06 265 ALA A O 1
ATOM 1962 N N . GLU A 1 266 ? 16.156 50.594 -9.414 1 97.69 266 GLU A N 1
ATOM 1963 C CA . GLU A 1 266 ? 16.516 51.969 -9.023 1 97.69 266 GLU A CA 1
ATOM 1964 C C . GLU A 1 266 ? 16.953 52.031 -7.562 1 97.69 266 GLU A C 1
ATOM 1966 O O . GLU A 1 266 ? 18.016 52.562 -7.246 1 97.69 266 GLU A O 1
ATOM 1971 N N . ARG A 1 267 ? 16.125 51.438 -6.754 1 97.44 267 ARG A N 1
ATOM 1972 C CA . ARG A 1 267 ? 16.422 51.5 -5.328 1 97.44 267 ARG A CA 1
ATOM 1973 C C . ARG A 1 267 ? 17.656 50.656 -5 1 97.44 267 ARG A C 1
ATOM 1975 O O . ARG A 1 267 ? 18.469 51.031 -4.152 1 97.44 267 ARG A O 1
ATOM 1982 N N . PHE A 1 268 ? 17.781 49.562 -5.656 1 97.56 268 PHE A N 1
ATOM 1983 C CA . PHE A 1 268 ? 18.938 48.688 -5.414 1 97.56 268 PHE A CA 1
ATOM 1984 C C . PHE A 1 268 ? 20.219 49.375 -5.895 1 97.56 268 PHE A C 1
ATOM 1986 O O . PHE A 1 268 ? 21.25 49.312 -5.219 1 97.56 268 PHE A O 1
ATOM 1993 N N . ALA A 1 269 ? 20.172 49.969 -7.043 1 97.5 269 ALA A N 1
ATOM 1994 C CA . ALA A 1 269 ? 21.328 50.688 -7.57 1 97.5 269 ALA A CA 1
ATOM 1995 C C . ALA A 1 269 ? 21.766 51.781 -6.621 1 97.5 269 ALA A C 1
ATOM 1997 O O . ALA A 1 269 ? 22.953 52 -6.391 1 97.5 269 ALA A O 1
ATOM 1998 N N . ALA A 1 270 ? 20.828 52.531 -6.117 1 97 270 ALA A N 1
ATOM 1999 C CA . ALA A 1 270 ? 21.125 53.594 -5.168 1 97 270 ALA A CA 1
ATOM 2000 C C . ALA A 1 270 ? 21.812 53.062 -3.918 1 97 270 ALA A C 1
ATOM 2002 O O . ALA A 1 270 ? 22.766 53.656 -3.414 1 97 270 ALA A O 1
ATOM 2003 N N . LEU A 1 271 ? 21.25 51.969 -3.445 1 97.44 271 LEU A N 1
ATOM 2004 C CA . LEU A 1 271 ? 21.844 51.312 -2.275 1 97.44 271 LEU A CA 1
ATOM 2005 C C . LEU A 1 271 ? 23.281 50.875 -2.568 1 97.44 271 LEU A C 1
ATOM 2007 O O . LEU A 1 271 ? 24.172 51.094 -1.748 1 97.44 271 LEU A O 1
ATOM 2011 N N . ARG A 1 272 ? 23.484 50.219 -3.678 1 96.5 272 ARG A N 1
ATOM 2012 C CA . ARG A 1 272 ? 24.812 49.75 -4.047 1 96.5 272 ARG A CA 1
ATOM 2013 C C . ARG A 1 272 ? 25.781 50.906 -4.18 1 96.5 272 ARG A C 1
ATOM 2015 O O . ARG A 1 272 ? 26.922 50.812 -3.699 1 96.5 272 ARG A O 1
ATOM 2022 N N . ASP A 1 273 ? 25.391 52 -4.824 1 95.94 273 ASP A N 1
ATOM 2023 C CA . ASP A 1 273 ? 26.25 53.156 -5.004 1 95.94 273 ASP A CA 1
ATOM 2024 C C . ASP A 1 273 ? 26.625 53.781 -3.66 1 95.94 273 ASP A C 1
ATOM 2026 O O . ASP A 1 273 ? 27.766 54.188 -3.463 1 95.94 273 ASP A O 1
ATOM 2030 N N . TYR A 1 274 ? 25.656 53.812 -2.891 1 95.38 274 TYR A N 1
ATOM 2031 C CA . TYR A 1 274 ? 25.906 54.438 -1.585 1 95.38 274 TYR A CA 1
ATOM 2032 C C . TYR A 1 274 ? 26.828 53.531 -0.757 1 95.38 274 TYR A C 1
ATOM 2034 O O . TYR A 1 274 ? 27.75 54.031 -0.1 1 95.38 274 TYR A O 1
ATOM 2042 N N . ALA A 1 275 ? 26.516 52.25 -0.691 1 94.62 275 ALA A N 1
ATOM 2043 C CA . ALA A 1 275 ? 27.344 51.312 0.072 1 94.62 275 ALA A CA 1
ATOM 2044 C C . ALA A 1 275 ? 28.781 51.312 -0.436 1 94.62 275 ALA A C 1
ATOM 2046 O O . ALA A 1 275 ? 29.734 51.312 0.357 1 94.62 275 ALA A O 1
ATOM 2047 N N . GLY A 1 276 ? 29 51.25 -1.757 1 91.56 276 GLY A N 1
ATOM 2048 C CA . GLY A 1 276 ? 30.297 51.406 -2.398 1 91.56 276 GLY A CA 1
ATOM 2049 C C . GLY A 1 276 ? 31.172 50.156 -2.275 1 91.56 276 GLY A C 1
ATOM 2050 O O . GLY A 1 276 ? 32.406 50.25 -2.422 1 91.56 276 GLY A O 1
ATOM 2051 N N . LEU A 1 277 ? 30.609 49.031 -1.991 1 91.88 277 LEU A N 1
ATOM 2052 C CA . LEU A 1 277 ? 31.406 47.844 -1.729 1 91.88 277 LEU A CA 1
ATOM 2053 C C . LEU A 1 277 ? 31.469 46.938 -2.961 1 91.88 277 LEU A C 1
ATOM 2055 O O . LEU A 1 277 ? 32.406 46.156 -3.109 1 91.88 277 LEU A O 1
ATOM 2059 N N . TYR A 1 278 ? 30.406 47.031 -3.762 1 94.44 278 TYR A N 1
ATOM 2060 C CA . TYR A 1 278 ? 30.344 46.156 -4.938 1 94.44 278 TYR A CA 1
ATOM 2061 C C . TYR A 1 278 ? 30.016 46.969 -6.191 1 94.44 278 TYR A C 1
ATOM 2063 O O . TYR A 1 278 ? 29.422 48.031 -6.109 1 94.44 278 TYR A O 1
ATOM 2071 N N . THR A 1 279 ? 30.469 46.406 -7.293 1 94.56 279 THR A N 1
ATOM 2072 C CA . THR A 1 279 ? 30.203 47.031 -8.594 1 94.56 279 THR A CA 1
ATOM 2073 C C . THR A 1 279 ? 29.297 46.125 -9.43 1 94.56 279 THR A C 1
ATOM 2075 O O . THR A 1 279 ? 29.094 44.938 -9.086 1 94.56 279 THR A O 1
ATOM 2078 N N . ASP A 1 280 ? 28.734 46.719 -10.469 1 96.62 280 ASP A N 1
ATOM 2079 C CA . ASP A 1 280 ? 27.812 45.969 -11.32 1 96.62 280 ASP A CA 1
ATOM 2080 C C . ASP A 1 280 ? 28.562 44.844 -12.039 1 96.62 280 ASP A C 1
ATOM 2082 O O . ASP A 1 280 ? 29.688 45 -12.492 1 96.62 280 ASP A O 1
ATOM 2086 N N . GLY A 1 281 ? 27.953 43.656 -12.023 1 96.19 281 GLY A N 1
ATOM 2087 C CA . GLY A 1 281 ? 28.516 42.531 -12.75 1 96.19 281 GLY A CA 1
ATOM 2088 C C . GLY A 1 281 ? 28.266 42.625 -14.242 1 96.19 281 GLY A C 1
ATOM 2089 O O . GLY A 1 281 ? 27.609 43.531 -14.727 1 96.19 281 GLY A O 1
ATOM 2090 N N . VAL A 1 282 ? 28.812 41.625 -15.023 1 95.81 282 VAL A N 1
ATOM 2091 C CA . VAL A 1 282 ? 28.812 41.625 -16.484 1 95.81 282 VAL A CA 1
ATOM 2092 C C . VAL A 1 282 ? 27.375 41.531 -17 1 95.81 282 VAL A C 1
ATOM 2094 O O . VAL A 1 282 ? 27.062 42.094 -18.062 1 95.81 282 VAL A O 1
ATOM 2097 N N . ASP A 1 283 ? 26.484 40.906 -16.234 1 97.38 283 ASP A N 1
ATOM 2098 C CA . ASP A 1 283 ? 25.109 40.75 -16.719 1 97.38 283 ASP A CA 1
ATOM 2099 C C . ASP A 1 283 ? 24.172 41.75 -16.062 1 97.38 283 ASP A C 1
ATOM 2101 O O . ASP A 1 283 ? 22.938 41.594 -16.141 1 97.38 283 ASP A O 1
ATOM 2105 N N . GLU A 1 284 ? 24.734 42.688 -15.352 1 97.44 284 GLU A N 1
ATOM 2106 C CA . GLU A 1 284 ? 23.938 43.75 -14.719 1 97.44 284 GLU A CA 1
ATOM 2107 C C . GLU A 1 284 ? 24.031 45.062 -15.5 1 97.44 284 GLU A C 1
ATOM 2109 O O . GLU A 1 284 ? 25.094 45.375 -16.062 1 97.44 284 GLU A O 1
ATOM 2114 N N . SER A 1 285 ? 22.875 45.688 -15.539 1 96.5 285 SER A N 1
ATOM 2115 C CA . SER A 1 285 ? 22.812 47 -16.188 1 96.5 285 SER A CA 1
ATOM 2116 C C . SER A 1 285 ? 21.859 47.938 -15.445 1 96.5 285 SER A C 1
ATOM 2118 O O . SER A 1 285 ? 20.812 47.5 -14.969 1 96.5 285 SER A O 1
ATOM 2120 N N . ARG A 1 286 ? 22.188 49.156 -15.414 1 95.75 286 ARG A N 1
ATOM 2121 C CA . ARG A 1 286 ? 21.391 50.156 -14.719 1 95.75 286 ARG A CA 1
ATOM 2122 C C . ARG A 1 286 ? 20.094 50.438 -15.484 1 95.75 286 ARG A C 1
ATOM 2124 O O . ARG A 1 286 ? 19.172 51.062 -14.945 1 95.75 286 ARG A O 1
ATOM 2131 N N . SER A 1 287 ? 20 49.969 -16.703 1 95 287 SER A N 1
ATOM 2132 C CA . SER A 1 287 ? 18.812 50.156 -17.516 1 95 287 SER A CA 1
ATOM 2133 C C . SER A 1 287 ? 17.875 48.938 -17.422 1 95 287 SER A C 1
ATOM 2135 O O . SER A 1 287 ? 16.781 48.938 -18 1 95 287 SER A O 1
ATOM 2137 N N . THR A 1 288 ? 18.344 48 -16.688 1 96.94 288 THR A N 1
ATOM 2138 C CA . THR A 1 288 ? 17.562 46.781 -16.516 1 96.94 288 THR A CA 1
ATOM 2139 C C . THR A 1 288 ? 16.812 46.781 -15.188 1 96.94 288 THR A C 1
ATOM 2141 O O . THR A 1 288 ? 17.359 47.219 -14.164 1 96.94 288 THR A O 1
ATOM 2144 N N . ASN A 1 289 ? 15.555 46.344 -15.156 1 97.94 289 ASN A N 1
ATOM 2145 C CA . ASN A 1 289 ? 14.75 46.125 -13.961 1 97.94 289 ASN A CA 1
ATOM 2146 C C . ASN A 1 289 ? 13.984 44.812 -14.055 1 97.94 289 ASN A C 1
ATOM 2148 O O . ASN A 1 289 ? 12.844 44.781 -14.523 1 97.94 289 ASN A O 1
ATOM 2152 N N . THR A 1 290 ? 14.562 43.844 -13.578 1 97.62 290 THR A N 1
ATOM 2153 C CA . THR A 1 290 ? 13.961 42.5 -13.648 1 97.62 290 THR A CA 1
ATOM 2154 C C . THR A 1 290 ? 13.195 42.188 -12.359 1 97.62 290 THR A C 1
ATOM 2156 O O . THR A 1 290 ? 13.773 42.219 -11.273 1 97.62 290 THR A O 1
ATOM 2159 N N . ASP A 1 291 ? 11.945 41.906 -12.461 1 97.5 291 ASP A N 1
ATOM 2160 C CA . ASP A 1 291 ? 11.188 41.312 -11.359 1 97.5 291 ASP A CA 1
ATOM 2161 C C . ASP A 1 291 ? 11.25 39.781 -11.406 1 97.5 291 ASP A C 1
ATOM 2163 O O . ASP A 1 291 ? 10.406 39.156 -12.039 1 97.5 291 ASP A O 1
ATOM 2167 N N . TRP A 1 292 ? 12.109 39.312 -10.688 1 97.81 292 TRP A N 1
ATOM 2168 C CA . TRP A 1 292 ? 12.383 37.875 -10.727 1 97.81 292 TRP A CA 1
ATOM 2169 C C . TRP A 1 292 ? 11.18 37.062 -10.219 1 97.81 292 TRP A C 1
ATOM 2171 O O . TRP A 1 292 ? 10.977 35.938 -10.617 1 97.81 292 TRP A O 1
ATOM 2181 N N . GLN A 1 293 ? 10.398 37.594 -9.312 1 97.44 293 GLN A N 1
ATOM 2182 C CA . GLN A 1 293 ? 9.203 36.906 -8.82 1 97.44 293 GLN A CA 1
ATOM 2183 C C . GLN A 1 293 ? 8.164 36.75 -9.922 1 97.44 293 GLN A C 1
ATOM 2185 O O . GLN A 1 293 ? 7.574 35.688 -10.078 1 97.44 293 GLN A O 1
ATOM 2190 N N . ASP A 1 294 ? 8 37.75 -10.641 1 96.56 294 ASP A N 1
ATOM 2191 C CA . ASP A 1 294 ? 7.059 37.688 -11.758 1 96.56 294 ASP A CA 1
ATOM 2192 C C . ASP A 1 294 ? 7.523 36.688 -12.797 1 96.56 294 ASP A C 1
ATOM 2194 O O . ASP A 1 294 ? 6.703 36.062 -13.492 1 96.56 294 ASP A O 1
ATOM 2198 N N . SER A 1 295 ? 8.82 36.594 -12.938 1 96.38 295 SER A N 1
ATOM 2199 C CA . SER A 1 295 ? 9.383 35.688 -13.93 1 96.38 295 SER A CA 1
ATOM 2200 C C . SER A 1 295 ? 9.164 34.219 -13.516 1 96.38 295 SER A C 1
ATOM 2202 O O . SER A 1 295 ? 9.125 33.344 -14.367 1 96.38 295 SER A O 1
ATOM 2204 N N . LEU A 1 296 ? 9.055 34.031 -12.266 1 97.06 296 LEU A N 1
ATOM 2205 C CA . LEU A 1 296 ? 8.977 32.656 -11.789 1 97.06 296 LEU A CA 1
ATOM 2206 C C . LEU A 1 296 ? 7.543 32.25 -11.445 1 97.06 296 LEU A C 1
ATOM 2208 O O . LEU A 1 296 ? 7.117 31.125 -11.703 1 97.06 296 LEU A O 1
ATOM 2212 N N . TYR A 1 297 ? 6.812 33.25 -10.875 1 96.94 297 TYR A N 1
ATOM 2213 C CA . TYR A 1 297 ? 5.484 32.906 -10.367 1 96.94 297 TYR A CA 1
ATOM 2214 C C . TYR A 1 297 ? 4.484 32.781 -11.508 1 96.94 297 TYR A C 1
ATOM 2216 O O . TYR A 1 297 ? 4.621 33.406 -12.555 1 96.94 297 TYR A O 1
ATOM 2224 N N . GLY A 1 298 ? 3.568 31.859 -11.352 1 93.12 298 GLY A N 1
ATOM 2225 C CA . GLY A 1 298 ? 2.377 31.734 -12.172 1 93.12 298 GLY A CA 1
ATOM 2226 C C . GLY A 1 298 ? 1.093 31.719 -11.367 1 93.12 298 GLY A C 1
ATOM 2227 O O . GLY A 1 298 ? 1.021 32.312 -10.289 1 93.12 298 GLY A O 1
ATOM 2228 N N . ALA A 1 299 ? 0.145 31.219 -11.945 1 88.94 299 ALA A N 1
ATOM 2229 C CA . ALA A 1 299 ? -1.113 31.062 -11.227 1 88.94 299 ALA A CA 1
ATOM 2230 C C . ALA A 1 299 ? -1.294 29.609 -10.773 1 88.94 299 ALA A C 1
ATOM 2232 O O . ALA A 1 299 ? -0.895 28.672 -11.477 1 88.94 299 ALA A O 1
ATOM 2233 N N . GLY A 1 300 ? -1.777 29.5 -9.578 1 94.5 300 GLY A N 1
ATOM 2234 C CA . GLY A 1 300 ? -2.088 28.172 -9.086 1 94.5 300 GLY A CA 1
ATOM 2235 C C . GLY A 1 300 ? -3.562 27.828 -9.188 1 94.5 300 GLY A C 1
ATOM 2236 O O . GLY A 1 300 ? -4.379 28.672 -9.562 1 94.5 300 GLY A O 1
ATOM 2237 N N . GLU A 1 301 ? -3.852 26.594 -8.898 1 95.62 301 GLU A N 1
ATOM 2238 C CA . GLU A 1 301 ? -5.242 26.141 -8.891 1 95.62 301 GLU A CA 1
ATOM 2239 C C . GLU A 1 301 ? -5.508 25.203 -7.719 1 95.62 301 GLU A C 1
ATOM 2241 O O . GLU A 1 301 ? -4.578 24.609 -7.168 1 95.62 301 GLU A O 1
ATOM 2246 N N . MET A 1 302 ? -6.734 25.141 -7.324 1 95 302 MET A N 1
ATOM 2247 C CA . MET A 1 302 ? -7.227 24.25 -6.289 1 95 302 MET A CA 1
ATOM 2248 C C . MET A 1 302 ? -8.531 23.578 -6.719 1 95 302 MET A C 1
ATOM 2250 O O . MET A 1 302 ? -9.469 24.266 -7.141 1 95 302 MET A O 1
ATOM 2254 N N . ILE A 1 303 ? -8.57 22.297 -6.68 1 96 303 ILE A N 1
ATOM 2255 C CA . ILE A 1 303 ? -9.742 21.531 -7.109 1 96 303 ILE A CA 1
ATOM 2256 C C . ILE A 1 303 ? -10.047 20.438 -6.098 1 96 303 ILE A C 1
ATOM 2258 O O . ILE A 1 303 ? -9.133 19.797 -5.566 1 96 303 ILE A O 1
ATOM 2262 N N . SER A 1 304 ? -11.336 20.25 -5.73 1 95.25 304 SER A N 1
ATOM 2263 C CA . SER A 1 304 ? -11.789 19.156 -4.875 1 95.25 304 SER A CA 1
ATOM 2264 C C . SER A 1 304 ? -13.086 18.531 -5.398 1 95.25 304 SER A C 1
ATOM 2266 O O . SER A 1 304 ? -14 19.25 -5.812 1 95.25 304 SER A O 1
ATOM 2268 N N . HIS A 1 305 ? -13.195 17.312 -5.547 1 95.31 305 HIS A N 1
ATOM 2269 C CA . HIS A 1 305 ? -14.383 16.531 -5.863 1 95.31 305 HIS A CA 1
ATOM 2270 C C . HIS A 1 305 ? -14.586 15.398 -4.859 1 95.31 305 HIS A C 1
ATOM 2272 O O . HIS A 1 305 ? -13.711 14.555 -4.691 1 95.31 305 HIS A O 1
ATOM 2278 N N . ASP A 1 306 ? -15.758 15.383 -4.238 1 94.62 306 ASP A N 1
ATOM 2279 C CA . ASP A 1 306 ? -16.094 14.344 -3.271 1 94.62 306 ASP A CA 1
ATOM 2280 C C . ASP A 1 306 ? -17.484 13.773 -3.527 1 94.62 306 ASP A C 1
ATOM 2282 O O . ASP A 1 306 ? -18.469 14.523 -3.578 1 94.62 306 ASP A O 1
ATOM 2286 N N . VAL A 1 307 ? -17.578 12.547 -3.676 1 92.25 307 VAL A N 1
ATOM 2287 C CA . VAL A 1 307 ? -18.859 11.859 -3.82 1 92.25 307 VAL A CA 1
ATOM 2288 C C . VAL A 1 307 ? -19.016 10.828 -2.707 1 92.25 307 VAL A C 1
ATOM 2290 O O . VAL A 1 307 ? -18.047 10.18 -2.307 1 92.25 307 VAL A O 1
ATOM 2293 N N . SER A 1 308 ? -20.203 10.758 -2.174 1 91.5 308 SER A N 1
ATOM 2294 C CA . SER A 1 308 ? -20.453 9.773 -1.12 1 91.5 308 SER A CA 1
ATOM 2295 C C . SER A 1 308 ? -21.891 9.281 -1.141 1 91.5 308 SER A C 1
ATOM 2297 O O . SER A 1 308 ? -22.766 9.953 -1.676 1 91.5 308 SER A O 1
ATOM 2299 N N . VAL A 1 309 ? -22.125 8.141 -0.612 1 88.06 309 VAL A N 1
ATOM 2300 C CA . VAL A 1 309 ? -23.438 7.562 -0.385 1 88.06 309 VAL A CA 1
ATOM 2301 C C . VAL A 1 309 ? -23.547 7.043 1.048 1 88.06 309 VAL A C 1
ATOM 2303 O O . VAL A 1 309 ? -22.594 6.441 1.563 1 88.06 309 VAL A O 1
ATOM 2306 N N . ALA A 1 310 ? -24.578 7.348 1.668 1 89.25 310 ALA A N 1
ATOM 2307 C CA . ALA A 1 310 ? -24.828 6.859 3.02 1 89.25 310 ALA A CA 1
ATOM 2308 C C . ALA A 1 310 ? -26.266 6.363 3.158 1 89.25 310 ALA A C 1
ATOM 2310 O O . ALA A 1 310 ? -27.188 6.918 2.545 1 89.25 310 ALA A O 1
ATOM 2311 N N . GLY A 1 311 ? -26.469 5.309 3.906 1 84.69 311 GLY A N 1
ATOM 2312 C CA . GLY A 1 311 ? -27.781 4.742 4.164 1 84.69 311 GLY A CA 1
ATOM 2313 C C . GLY A 1 311 ? -27.797 3.771 5.332 1 84.69 311 GLY A C 1
ATOM 2314 O O . GLY A 1 311 ? -26.781 3.611 6.023 1 84.69 311 GLY A O 1
ATOM 2315 N N . GLY A 1 312 ? -28.969 3.287 5.617 1 82.69 312 GLY A N 1
ATOM 2316 C CA . GLY A 1 312 ? -29.062 2.357 6.73 1 82.69 312 GLY A CA 1
ATOM 2317 C C . GLY A 1 312 ? -30.297 1.466 6.652 1 82.69 312 GLY A C 1
ATOM 2318 O O . GLY A 1 312 ? -31.203 1.728 5.867 1 82.69 312 GLY A O 1
ATOM 2319 N N . THR A 1 313 ? -30.172 0.351 7.395 1 77.44 313 THR A N 1
ATOM 2320 C CA . THR A 1 313 ? -31.297 -0.556 7.633 1 77.44 313 THR A CA 1
ATOM 2321 C C . THR A 1 313 ? -31.828 -0.402 9.055 1 77.44 313 THR A C 1
ATOM 2323 O O . THR A 1 313 ? -31.391 0.494 9.789 1 77.44 313 THR A O 1
ATOM 2326 N N . GLU A 1 314 ? -32.719 -1.255 9.367 1 76.69 314 GLU A N 1
ATOM 2327 C CA . GLU A 1 314 ? -33.25 -1.229 10.727 1 76.69 314 GLU A CA 1
ATOM 2328 C C . GLU A 1 314 ? -32.188 -1.54 11.75 1 76.69 314 GLU A C 1
ATOM 2330 O O . GLU A 1 314 ? -32.219 -1.025 12.875 1 76.69 314 GLU A O 1
ATOM 2335 N N . LYS A 1 315 ? -31.297 -2.359 11.336 1 82.88 315 LYS A N 1
ATOM 2336 C CA . LYS A 1 315 ? -30.328 -2.836 12.328 1 82.88 315 LYS A CA 1
ATOM 2337 C C . LYS A 1 315 ? -28.906 -2.441 11.945 1 82.88 315 LYS A C 1
ATOM 2339 O O . LYS A 1 315 ? -27.938 -2.977 12.492 1 82.88 315 LYS A O 1
ATOM 2344 N N . GLY A 1 316 ? -28.828 -1.613 11.016 1 84.94 316 GLY A N 1
ATOM 2345 C CA . GLY A 1 316 ? -27.453 -1.284 10.633 1 84.94 316 GLY A CA 1
ATOM 2346 C C . GLY A 1 316 ? -27.375 -0.048 9.758 1 84.94 316 GLY A C 1
ATOM 2347 O O . GLY A 1 316 ? -28.375 0.599 9.484 1 84.94 316 GLY A O 1
ATOM 2348 N N . SER A 1 317 ? -26.141 0.344 9.398 1 88.56 317 SER A N 1
ATOM 2349 C CA . SER A 1 317 ? -25.875 1.492 8.539 1 88.56 317 SER A CA 1
ATOM 2350 C C . SER A 1 317 ? -24.594 1.3 7.746 1 88.56 317 SER A C 1
ATOM 2352 O O . SER A 1 317 ? -23.766 0.449 8.086 1 88.56 317 SER A O 1
ATOM 2354 N N . TYR A 1 318 ? -24.484 2.006 6.648 1 86.38 318 TYR A N 1
ATOM 2355 C CA . TYR A 1 318 ? -23.297 1.944 5.812 1 86.38 318 TYR A CA 1
ATOM 2356 C C . TYR A 1 318 ? -22.984 3.305 5.191 1 86.38 318 TYR A C 1
ATOM 2358 O O . TYR A 1 318 ? -23.844 4.188 5.168 1 86.38 318 TYR A O 1
ATOM 2366 N N . ASN A 1 319 ? -21.844 3.529 4.773 1 89.56 319 ASN A N 1
ATOM 2367 C CA . ASN A 1 319 ? -21.406 4.695 4.012 1 89.56 319 ASN A CA 1
ATOM 2368 C C . ASN A 1 319 ? -20.203 4.371 3.141 1 89.56 319 ASN A C 1
ATOM 2370 O O . ASN A 1 319 ? -19.391 3.506 3.486 1 89.56 319 ASN A O 1
ATOM 2374 N N . ALA A 1 320 ? -20.094 4.977 2.014 1 87.94 320 ALA A N 1
ATOM 2375 C CA . ALA A 1 320 ? -18.953 4.867 1.101 1 87.94 320 ALA A CA 1
ATOM 2376 C C . ALA A 1 320 ? -18.719 6.184 0.365 1 87.94 320 ALA A C 1
ATOM 2378 O O . ALA A 1 320 ? -19.672 6.906 0.049 1 87.94 320 ALA A O 1
ATOM 2379 N N . GLY A 1 321 ? -17.438 6.461 0.075 1 90.75 321 GLY A N 1
ATOM 2380 C CA . GLY A 1 321 ? -17.156 7.707 -0.615 1 90.75 321 GLY A CA 1
ATOM 2381 C C . GLY A 1 321 ? -15.805 7.711 -1.307 1 90.75 321 GLY A C 1
ATOM 2382 O O . GLY A 1 321 ? -14.922 6.922 -0.961 1 90.75 321 GLY A O 1
ATOM 2383 N N . LEU A 1 322 ? -15.703 8.562 -2.35 1 91.19 322 LEU A N 1
ATOM 2384 C CA . LEU A 1 322 ? -14.484 8.844 -3.105 1 91.19 322 LEU A CA 1
ATOM 2385 C C . LEU A 1 322 ? -14.188 10.344 -3.127 1 91.19 322 LEU A C 1
ATOM 2387 O O . LEU A 1 322 ? -15.109 11.156 -3.236 1 91.19 322 LEU A O 1
ATOM 2391 N N . GLY A 1 323 ? -12.891 10.586 -2.99 1 93.12 323 GLY A N 1
ATOM 2392 C CA . GLY A 1 323 ? -12.477 11.977 -3.025 1 93.12 323 GLY A CA 1
ATOM 2393 C C . GLY A 1 323 ? -11.242 12.219 -3.875 1 93.12 323 GLY A C 1
ATOM 2394 O O . GLY A 1 323 ? -10.359 11.367 -3.938 1 93.12 323 GLY A O 1
ATOM 2395 N N . TYR A 1 324 ? -11.242 13.336 -4.551 1 94.25 324 TYR A N 1
ATOM 2396 C CA . TYR A 1 324 ? -10.086 13.828 -5.281 1 94.25 324 TYR A CA 1
ATOM 2397 C C . TYR A 1 324 ? -9.766 15.266 -4.898 1 94.25 324 TYR A C 1
ATOM 2399 O O . TYR A 1 324 ? -10.656 16.109 -4.875 1 94.25 324 TYR A O 1
ATOM 2407 N N . TYR A 1 325 ? -8.492 15.492 -4.594 1 94.94 325 TYR A N 1
ATOM 2408 C CA . TYR A 1 325 ? -8.023 16.828 -4.258 1 94.94 325 TYR A CA 1
ATOM 2409 C C . TYR A 1 325 ? -6.742 17.172 -5.004 1 94.94 325 TYR A C 1
ATOM 2411 O O . TYR A 1 325 ? -5.82 16.344 -5.07 1 94.94 325 TYR A O 1
ATOM 2419 N N . LYS A 1 326 ? -6.676 18.344 -5.594 1 96.38 326 LYS A N 1
ATOM 2420 C CA . LYS A 1 326 ? -5.488 18.844 -6.277 1 96.38 326 LYS A CA 1
ATOM 2421 C C . LYS A 1 326 ? -5.195 20.297 -5.871 1 96.38 326 LYS A C 1
ATOM 2423 O O . LYS A 1 326 ? -6.102 21.125 -5.82 1 96.38 326 LYS A O 1
ATOM 2428 N N . GLU A 1 327 ? -3.953 20.531 -5.555 1 95.69 327 GLU A N 1
ATOM 2429 C CA . GLU A 1 327 ? -3.463 21.875 -5.254 1 95.69 327 GLU A CA 1
ATOM 2430 C C . GLU A 1 327 ? -2.152 22.156 -5.98 1 95.69 327 GLU A C 1
ATOM 2432 O O . GLU A 1 327 ? -1.143 21.484 -5.734 1 95.69 327 GLU A O 1
ATOM 2437 N N . GLU A 1 328 ? -2.279 23.109 -6.863 1 95.94 328 GLU A N 1
ATOM 2438 C CA . GLU A 1 328 ? -1.102 23.562 -7.598 1 95.94 328 GLU A CA 1
ATOM 2439 C C . GLU A 1 328 ? -0.628 24.922 -7.09 1 95.94 328 GLU A C 1
ATOM 2441 O O . GLU A 1 328 ? -1.423 25.859 -6.973 1 95.94 328 GLU A O 1
ATOM 2446 N N . SER A 1 329 ? 0.648 25.031 -6.789 1 95.5 329 SER A N 1
ATOM 2447 C CA . SER A 1 329 ? 1.224 26.281 -6.289 1 95.5 329 SER A CA 1
ATOM 2448 C C . SER A 1 329 ? 1.449 27.281 -7.422 1 95.5 329 SER A C 1
ATOM 2450 O O . SER A 1 329 ? 1.197 26.969 -8.586 1 95.5 329 SER A O 1
ATOM 2452 N N . VAL A 1 330 ? 1.867 28.453 -7.066 1 96.25 330 VAL A N 1
ATOM 2453 C CA . VAL A 1 330 ? 2.207 29.484 -8.055 1 96.25 330 VAL A CA 1
ATOM 2454 C C . VAL A 1 330 ? 3.594 29.203 -8.625 1 96.25 330 VAL A C 1
ATOM 2456 O O . VAL A 1 330 ? 3.971 29.766 -9.656 1 96.25 330 VAL A O 1
ATOM 2459 N N . LEU A 1 331 ? 4.363 28.328 -7.957 1 96.94 331 LEU A N 1
ATOM 2460 C CA . LEU A 1 331 ? 5.668 27.938 -8.477 1 96.94 331 LEU A CA 1
ATOM 2461 C C . LEU A 1 331 ? 5.535 26.844 -9.523 1 96.94 331 LEU A C 1
ATOM 2463 O O . LEU A 1 331 ? 4.719 25.922 -9.367 1 96.94 331 LEU A O 1
ATOM 2467 N N . PRO A 1 332 ? 6.312 26.922 -10.539 1 95.25 332 PRO A N 1
ATOM 2468 C CA . PRO A 1 332 ? 6.18 25.938 -11.602 1 95.25 332 PRO A CA 1
ATOM 2469 C C . PRO A 1 332 ? 6.516 24.516 -11.141 1 95.25 332 PRO A C 1
ATOM 2471 O O . PRO A 1 332 ? 7.551 24.297 -10.508 1 95.25 332 PRO A O 1
ATOM 2474 N N . GLY A 1 333 ? 5.594 23.609 -11.445 1 93.19 333 GLY A N 1
ATOM 2475 C CA . GLY A 1 333 ? 5.824 22.188 -11.203 1 93.19 333 GLY A CA 1
ATOM 2476 C C . GLY A 1 333 ? 5.457 21.766 -9.797 1 93.19 333 GLY A C 1
ATOM 2477 O O . GLY A 1 333 ? 5.387 20.562 -9.508 1 93.19 333 GLY A O 1
ATOM 2478 N N . GLN A 1 334 ? 5.277 22.656 -8.852 1 95.69 334 GLN A N 1
ATOM 2479 C CA . GLN A 1 334 ? 4.949 22.297 -7.477 1 95.69 334 GLN A CA 1
ATOM 2480 C C . GLN A 1 334 ? 3.453 22.031 -7.316 1 95.69 334 GLN A C 1
ATOM 2482 O O . GLN A 1 334 ? 2.637 22.938 -7.516 1 95.69 334 GLN A O 1
ATOM 2487 N N . LYS A 1 335 ? 3.107 20.875 -7 1 96.06 335 LYS A N 1
ATOM 2488 C CA . LYS A 1 335 ? 1.694 20.547 -6.848 1 96.06 335 LYS A CA 1
ATOM 2489 C C . LYS A 1 335 ? 1.516 19.328 -5.941 1 96.06 335 LYS A C 1
ATOM 2491 O O . LYS A 1 335 ? 2.461 18.562 -5.719 1 96.06 335 LYS A O 1
ATOM 2496 N N . PHE A 1 336 ? 0.336 19.172 -5.383 1 95.12 336 PHE A N 1
ATOM 2497 C CA . PHE A 1 336 ? -0.107 18.062 -4.531 1 95.12 336 PHE A CA 1
ATOM 2498 C C . PHE A 1 336 ? -1.435 17.5 -5.02 1 95.12 336 PHE A C 1
ATOM 2500 O O . PHE A 1 336 ? -2.377 18.25 -5.281 1 95.12 336 PHE A O 1
ATOM 2507 N N . GLU A 1 337 ? -1.51 16.203 -5.121 1 95.38 337 GLU A N 1
ATOM 2508 C CA . GLU A 1 337 ? -2.74 15.492 -5.469 1 95.38 337 GLU A CA 1
ATOM 2509 C C . GLU A 1 337 ? -3.02 14.352 -4.496 1 95.38 337 GLU A C 1
ATOM 2511 O O . GLU A 1 337 ? -2.096 13.672 -4.051 1 95.38 337 GLU A O 1
ATOM 2516 N N . ARG A 1 338 ? -4.266 14.172 -4.156 1 94.44 338 ARG A N 1
ATOM 2517 C CA . ARG A 1 338 ? -4.656 13.094 -3.25 1 94.44 338 ARG A CA 1
ATOM 2518 C C . ARG A 1 338 ? -5.934 12.414 -3.729 1 94.44 338 ARG A C 1
ATOM 2520 O O . ARG A 1 338 ? -6.926 13.078 -4.027 1 94.44 338 ARG A O 1
ATOM 2527 N N . TYR A 1 339 ? -5.938 11.164 -3.855 1 92.94 339 TYR A N 1
ATOM 2528 C CA . TYR A 1 339 ? -7.105 10.305 -4.043 1 92.94 339 TYR A CA 1
ATOM 2529 C C . TYR A 1 339 ? -7.492 9.617 -2.736 1 92.94 339 TYR A C 1
ATOM 2531 O O . TYR A 1 339 ? -6.648 9.016 -2.072 1 92.94 339 TYR A O 1
ATOM 2539 N N . SER A 1 340 ? -8.766 9.758 -2.365 1 92.62 340 SER A N 1
ATOM 2540 C CA . SER A 1 340 ? -9.203 9.18 -1.098 1 92.62 340 SER A CA 1
ATOM 2541 C C . SER A 1 340 ? -10.359 8.203 -1.303 1 92.62 340 SER A C 1
ATOM 2543 O O . SER A 1 340 ? -11.242 8.445 -2.129 1 92.62 340 SER A O 1
ATOM 2545 N N . LEU A 1 341 ? -10.32 7.152 -0.602 1 90.62 341 LEU A N 1
ATOM 2546 C CA . LEU A 1 341 ? -11.375 6.148 -0.534 1 90.62 341 LEU A CA 1
ATOM 2547 C C . LEU A 1 341 ? -11.781 5.879 0.911 1 90.62 341 LEU A C 1
ATOM 2549 O O . LEU A 1 341 ? -10.922 5.652 1.769 1 90.62 341 LEU A O 1
ATOM 2553 N N . ARG A 1 342 ? -13.055 5.918 1.179 1 91.12 342 ARG A N 1
ATOM 2554 C CA . ARG A 1 342 ? -13.57 5.637 2.516 1 91.12 342 ARG A CA 1
ATOM 2555 C C . ARG A 1 342 ? -14.797 4.727 2.451 1 91.12 342 ARG A C 1
ATOM 2557 O O . ARG A 1 342 ? -15.609 4.836 1.534 1 91.12 342 ARG A O 1
ATOM 2564 N N . ALA A 1 343 ? -14.961 3.914 3.453 1 88.38 343 ALA A N 1
ATOM 2565 C CA . ALA A 1 343 ? -16.125 3.041 3.584 1 88.38 343 ALA A CA 1
ATOM 2566 C C . ALA A 1 343 ? -16.344 2.633 5.039 1 88.38 343 ALA A C 1
ATOM 2568 O O . ALA A 1 343 ? -15.391 2.549 5.816 1 88.38 343 ALA A O 1
ATOM 2569 N N . GLY A 1 344 ? -17.594 2.459 5.398 1 88.56 344 GLY A N 1
ATOM 2570 C CA . GLY A 1 344 ? -17.938 2.02 6.742 1 88.56 344 GLY A CA 1
ATOM 2571 C C . GLY A 1 344 ? -19.234 1.236 6.797 1 88.56 344 GLY A C 1
ATOM 2572 O O . GLY A 1 344 ? -20.172 1.524 6.051 1 88.56 344 GLY A O 1
ATOM 2573 N N . VAL A 1 345 ? -19.25 0.251 7.684 1 87.75 345 VAL A N 1
ATOM 2574 C CA . VAL A 1 345 ? -20.438 -0.551 7.961 1 87.75 345 VAL A CA 1
ATOM 2575 C C . VAL A 1 345 ? -20.578 -0.749 9.469 1 87.75 345 VAL A C 1
ATOM 2577 O O . VAL A 1 345 ? -19.594 -0.917 10.18 1 87.75 345 VAL A O 1
ATOM 2580 N N . ASP A 1 346 ? -21.719 -0.618 9.953 1 90.38 346 ASP A N 1
ATOM 2581 C CA . ASP A 1 346 ? -22.125 -0.911 11.328 1 90.38 346 ASP A CA 1
ATOM 2582 C C . ASP A 1 346 ? -23.391 -1.772 11.344 1 90.38 346 ASP A C 1
ATOM 2584 O O . ASP A 1 346 ? -24.453 -1.334 10.906 1 90.38 346 ASP A O 1
ATOM 2588 N N . GLN A 1 347 ? -23.266 -2.994 11.93 1 87.62 347 GLN A N 1
ATOM 2589 C CA . GLN A 1 347 ? -24.359 -3.945 11.773 1 87.62 347 GLN A CA 1
ATOM 2590 C C . GLN A 1 347 ? -24.641 -4.684 13.086 1 87.62 347 GLN A C 1
ATOM 2592 O O . GLN A 1 347 ? -23.734 -5.297 13.656 1 87.62 347 GLN A O 1
ATOM 2597 N N . GLN A 1 348 ? -25.828 -4.539 13.477 1 89.12 348 GLN A N 1
ATOM 2598 C CA . GLN A 1 348 ? -26.312 -5.383 14.57 1 89.12 348 GLN A CA 1
ATOM 2599 C C . GLN A 1 348 ? -26.734 -6.754 14.055 1 89.12 348 GLN A C 1
ATOM 2601 O O . GLN A 1 348 ? -27.469 -6.848 13.07 1 89.12 348 GLN A O 1
ATOM 2606 N N . ILE A 1 349 ? -26.188 -7.723 14.633 1 83.75 349 ILE A N 1
ATOM 2607 C CA . ILE A 1 349 ? -26.562 -9.094 14.297 1 83.75 349 ILE A CA 1
ATOM 2608 C C . ILE A 1 349 ? -27.344 -9.719 15.453 1 83.75 349 ILE A C 1
ATOM 2610 O O . ILE A 1 349 ? -26.781 -9.977 16.531 1 83.75 349 ILE A O 1
ATOM 2614 N N . GLY A 1 350 ? -28.516 -10.055 15.25 1 79.88 350 GLY A N 1
ATOM 2615 C CA . GLY A 1 350 ? -29.359 -10.445 16.375 1 79.88 350 GLY A CA 1
ATOM 2616 C C . GLY A 1 350 ? -29.531 -9.352 17.406 1 79.88 350 GLY A C 1
ATOM 2617 O O . GLY A 1 350 ? -29.578 -8.172 17.062 1 79.88 350 GLY A O 1
ATOM 2618 N N . SER A 1 351 ? -29.766 -9.766 18.562 1 80.5 351 SER A N 1
ATOM 2619 C CA . SER A 1 351 ? -29.953 -8.773 19.625 1 80.5 351 SER A CA 1
ATOM 2620 C C . SER A 1 351 ? -28.688 -8.57 20.438 1 80.5 351 SER A C 1
ATOM 2622 O O . SER A 1 351 ? -28.531 -7.566 21.125 1 80.5 351 SER A O 1
ATOM 2624 N N . ALA A 1 352 ? -27.734 -9.523 20.297 1 84.75 352 ALA A N 1
ATOM 2625 C CA . ALA A 1 352 ? -26.609 -9.5 21.234 1 84.75 352 ALA A CA 1
ATOM 2626 C C . ALA A 1 352 ? -25.328 -9.062 20.547 1 84.75 352 ALA A C 1
ATOM 2628 O O . ALA A 1 352 ? -24.406 -8.562 21.188 1 84.75 352 ALA A O 1
ATOM 2629 N N . PHE A 1 353 ? -25.234 -9.25 19.25 1 88.88 353 PHE A N 1
ATOM 2630 C CA . PHE A 1 353 ? -23.938 -9.086 18.594 1 88.88 353 PHE A CA 1
ATOM 2631 C C . PHE A 1 353 ? -23.969 -7.902 17.641 1 88.88 353 PHE A C 1
ATOM 2633 O O . PHE A 1 353 ? -24.922 -7.73 16.875 1 88.88 353 PHE A O 1
ATOM 2640 N N . ARG A 1 354 ? -22.953 -7.035 17.688 1 91.62 354 ARG A N 1
ATOM 2641 C CA . ARG A 1 354 ? -22.766 -5.902 16.781 1 91.62 354 ARG A CA 1
ATOM 2642 C C . ARG A 1 354 ? -21.344 -5.867 16.219 1 91.62 354 ARG A C 1
ATOM 2644 O O . ARG A 1 354 ? -20.375 -6.07 16.953 1 91.62 354 ARG A O 1
ATOM 2651 N N . ILE A 1 355 ? -21.25 -5.703 14.945 1 90.38 355 ILE A N 1
ATOM 2652 C CA . ILE A 1 355 ? -19.938 -5.637 14.305 1 90.38 355 ILE A CA 1
ATOM 2653 C C . ILE A 1 355 ? -19.828 -4.363 13.469 1 90.38 355 ILE A C 1
ATOM 2655 O O . ILE A 1 355 ? -20.844 -3.869 12.953 1 90.38 355 ILE A O 1
ATOM 2659 N N . GLY A 1 356 ? -18.656 -3.834 13.367 1 90.19 356 GLY A N 1
ATOM 2660 C CA . GLY A 1 356 ? -18.406 -2.658 12.547 1 90.19 356 GLY A CA 1
ATOM 2661 C C . GLY A 1 356 ? -17.047 -2.66 11.898 1 90.19 356 GLY A C 1
ATOM 2662 O O . GLY A 1 356 ? -16.125 -3.32 12.383 1 90.19 356 GLY A O 1
ATOM 2663 N N . PHE A 1 357 ? -17 -1.972 10.766 1 88.62 357 PHE A N 1
ATOM 2664 C CA . PHE A 1 357 ? -15.781 -1.836 9.992 1 88.62 357 PHE A CA 1
ATOM 2665 C C . PHE A 1 357 ? -15.695 -0.455 9.352 1 88.62 357 PHE A C 1
ATOM 2667 O O . PHE A 1 357 ? -16.703 0.076 8.867 1 88.62 357 PHE A O 1
ATOM 2674 N N . THR A 1 358 ? -14.547 0.188 9.438 1 90.56 358 THR A N 1
ATOM 2675 C CA . THR A 1 358 ? -14.281 1.433 8.719 1 90.56 358 THR A CA 1
ATOM 2676 C C . THR A 1 358 ? -12.914 1.396 8.055 1 90.56 358 THR A C 1
ATOM 2678 O O . THR A 1 358 ? -11.938 0.943 8.656 1 90.56 358 THR A O 1
ATOM 2681 N N . THR A 1 359 ? -12.836 1.841 6.859 1 90.12 359 THR A N 1
ATOM 2682 C CA . THR A 1 359 ? -11.57 1.949 6.145 1 90.12 359 THR A CA 1
ATOM 2683 C C . THR A 1 359 ? -11.391 3.352 5.566 1 90.12 359 THR A C 1
ATOM 2685 O O . THR A 1 359 ? -12.359 3.969 5.113 1 90.12 359 THR A O 1
ATOM 2688 N N . ASN A 1 360 ? -10.188 3.896 5.66 1 91.44 360 ASN A N 1
ATOM 2689 C CA . ASN A 1 360 ? -9.734 5.148 5.059 1 91.44 360 ASN A CA 1
ATOM 2690 C C . ASN A 1 360 ? -8.398 4.973 4.344 1 91.44 360 ASN A C 1
ATOM 2692 O O . ASN A 1 360 ? -7.367 4.777 4.984 1 91.44 360 ASN A O 1
ATOM 2696 N N . SER A 1 361 ? -8.422 5.055 3.059 1 91.25 361 SER A N 1
ATOM 2697 C CA . SER A 1 361 ? -7.207 4.887 2.268 1 91.25 361 SER A CA 1
ATOM 2698 C C . SER A 1 361 ? -6.941 6.109 1.395 1 91.25 361 SER A C 1
ATOM 2700 O O . SER A 1 361 ? -7.879 6.715 0.867 1 91.25 361 SER A O 1
ATOM 2702 N N . ASN A 1 362 ? -5.637 6.438 1.275 1 92.62 362 ASN A N 1
ATOM 2703 C CA . ASN A 1 362 ? -5.227 7.598 0.487 1 92.62 362 ASN A CA 1
ATOM 2704 C C . ASN A 1 362 ? -4.02 7.277 -0.391 1 92.62 362 ASN A C 1
ATOM 2706 O O . ASN A 1 362 ? -3.119 6.547 0.027 1 92.62 362 ASN A O 1
ATOM 2710 N N . TYR A 1 363 ? -4.074 7.711 -1.628 1 94.06 363 TYR A N 1
ATOM 2711 C CA . TYR A 1 363 ? -2.926 7.773 -2.521 1 94.06 363 TYR A CA 1
ATOM 2712 C C . TYR A 1 363 ? -2.582 9.219 -2.869 1 94.06 363 TYR A C 1
ATOM 2714 O O . TYR A 1 363 ? -3.387 9.922 -3.479 1 94.06 363 TYR A O 1
ATOM 2722 N N . ALA A 1 364 ? -1.398 9.656 -2.49 1 94.62 364 ALA A N 1
ATOM 2723 C CA . ALA A 1 364 ? -1.004 11.055 -2.67 1 94.62 364 ALA A CA 1
ATOM 2724 C C . ALA A 1 364 ? 0.256 11.164 -3.525 1 94.62 364 ALA A C 1
ATOM 2726 O O . ALA A 1 364 ? 1.155 10.32 -3.426 1 94.62 364 ALA A O 1
ATOM 2727 N N . VAL A 1 365 ? 0.301 12.172 -4.344 1 95.69 365 VAL A N 1
ATOM 2728 C CA . VAL A 1 365 ? 1.444 12.469 -5.199 1 95.69 365 VAL A CA 1
ATOM 2729 C C . VAL A 1 365 ? 1.895 13.906 -4.98 1 95.69 365 VAL A C 1
ATOM 2731 O O . VAL A 1 365 ? 1.098 14.844 -5.105 1 95.69 365 VAL A O 1
ATOM 2734 N N . THR A 1 366 ? 3.105 14.102 -4.629 1 96.12 366 THR A N 1
ATOM 2735 C CA . THR A 1 366 ? 3.715 15.414 -4.457 1 96.12 366 THR A CA 1
ATOM 2736 C C . THR A 1 366 ? 4.805 15.648 -5.5 1 96.12 366 THR A C 1
ATOM 2738 O O . THR A 1 366 ? 5.707 14.82 -5.656 1 96.12 366 THR A O 1
ATOM 2741 N N . ASN A 1 367 ? 4.734 16.766 -6.176 1 96.44 367 ASN A N 1
ATOM 2742 C CA . ASN A 1 367 ? 5.707 17.141 -7.199 1 96.44 367 ASN A CA 1
ATOM 2743 C C . ASN A 1 367 ? 6.406 18.453 -6.871 1 96.44 367 ASN A C 1
ATOM 2745 O O . ASN A 1 367 ? 5.781 19.375 -6.332 1 96.44 367 ASN A O 1
ATOM 2749 N N . GLY A 1 368 ? 7.676 18.562 -7.219 1 95.38 368 GLY A N 1
ATOM 2750 C CA . GLY A 1 368 ? 8.406 19.812 -7.258 1 95.38 368 GLY A CA 1
ATOM 2751 C C . GLY A 1 368 ? 8.57 20.453 -5.891 1 95.38 368 GLY A C 1
ATOM 2752 O O . GLY A 1 368 ? 8.539 21.688 -5.766 1 95.38 368 GLY A O 1
ATOM 2753 N N . ASP A 1 369 ? 8.727 19.688 -4.855 1 91.31 369 ASP A N 1
ATOM 2754 C CA . ASP A 1 369 ? 8.773 20.172 -3.48 1 91.31 369 ASP A CA 1
ATOM 2755 C C . ASP A 1 369 ? 10.094 20.875 -3.186 1 91.31 369 ASP A C 1
ATOM 2757 O O . ASP A 1 369 ? 10.203 21.625 -2.205 1 91.31 369 ASP A O 1
ATOM 2761 N N . ASN A 1 370 ? 11.039 20.766 -4.039 1 90.81 370 ASN A N 1
ATOM 2762 C CA . ASN A 1 370 ? 12.359 21.328 -3.789 1 90.81 370 ASN A CA 1
ATOM 2763 C C . ASN A 1 370 ? 12.5 22.719 -4.422 1 90.81 370 ASN A C 1
ATOM 2765 O O . ASN A 1 370 ? 13.461 23.438 -4.145 1 90.81 370 ASN A O 1
ATOM 2769 N N . ILE A 1 371 ? 11.57 23.125 -5.207 1 90.81 371 ILE A N 1
ATOM 2770 C CA . ILE A 1 371 ? 11.648 24.438 -5.828 1 90.81 371 ILE A CA 1
ATOM 2771 C C . ILE A 1 371 ? 11.367 25.516 -4.785 1 90.81 371 ILE A C 1
ATOM 2773 O O . ILE A 1 371 ? 10.352 25.469 -4.086 1 90.81 371 ILE A O 1
ATOM 2777 N N . GLY A 1 372 ? 12.273 26.391 -4.633 1 90.38 372 GLY A N 1
ATOM 2778 C CA . GLY A 1 372 ? 12.133 27.453 -3.648 1 90.38 372 GLY A CA 1
ATOM 2779 C C . GLY A 1 372 ? 12.289 28.844 -4.238 1 90.38 372 GLY A C 1
ATOM 2780 O O . GLY A 1 372 ? 12.438 28.984 -5.453 1 90.38 372 GLY A O 1
ATOM 2781 N N . THR A 1 373 ? 12.203 29.812 -3.387 1 95.56 373 THR A N 1
ATOM 2782 C CA . THR A 1 373 ? 12.242 31.203 -3.852 1 95.56 373 THR A CA 1
ATOM 2783 C C . THR A 1 373 ? 13.539 31.875 -3.428 1 95.56 373 THR A C 1
ATOM 2785 O O . THR A 1 373 ? 13.844 32.969 -3.879 1 95.56 373 THR A O 1
ATOM 2788 N N . GLY A 1 374 ? 14.336 31.234 -2.65 1 95.56 374 GLY A N 1
ATOM 2789 C CA . GLY A 1 374 ? 15.523 31.859 -2.084 1 95.56 374 GLY A CA 1
ATOM 2790 C C . GLY A 1 374 ? 16.453 32.438 -3.133 1 95.56 374 GLY A C 1
ATOM 2791 O O . GLY A 1 374 ? 16.891 33.594 -3.012 1 95.56 374 GLY A O 1
ATOM 2792 N N . THR A 1 375 ? 16.719 31.734 -4.184 1 94.62 375 THR A N 1
ATOM 2793 C CA . THR A 1 375 ? 17.672 32.156 -5.207 1 94.62 375 THR A CA 1
ATOM 2794 C C . THR A 1 375 ? 17.156 33.375 -5.977 1 94.62 375 THR A C 1
ATOM 2796 O O . THR A 1 375 ? 17.891 34.312 -6.207 1 94.62 375 THR A O 1
ATOM 2799 N N . ILE A 1 376 ? 15.953 33.375 -6.352 1 96.06 376 ILE A N 1
ATOM 2800 C CA . ILE A 1 376 ? 15.438 34.469 -7.176 1 96.06 376 ILE A CA 1
ATOM 2801 C C . ILE A 1 376 ? 15.312 35.719 -6.336 1 96.06 376 ILE A C 1
ATOM 2803 O O . ILE A 1 376 ? 15.484 36.844 -6.848 1 96.06 376 ILE A O 1
ATOM 2807 N N . LEU A 1 377 ? 14.992 35.594 -5.094 1 97.69 377 LEU A N 1
ATOM 2808 C CA . LEU A 1 377 ? 14.875 36.75 -4.227 1 97.69 377 LEU A CA 1
ATOM 2809 C C . LEU A 1 377 ? 16.234 37.406 -3.998 1 97.69 377 LEU A C 1
ATOM 2811 O O . LEU A 1 377 ? 16.328 38.625 -3.785 1 97.69 377 LEU A O 1
ATOM 2815 N N . GLY A 1 378 ? 17.25 36.594 -4.055 1 97 378 GLY A N 1
ATOM 2816 C CA . GLY A 1 378 ? 18.609 37.094 -3.861 1 97 378 GLY A CA 1
ATOM 2817 C C . GLY A 1 378 ? 19.25 37.562 -5.148 1 97 378 GLY A C 1
ATOM 2818 O O . GLY A 1 378 ? 20.328 38.156 -5.121 1 97 378 GLY A O 1
ATOM 2819 N N . THR A 1 379 ? 18.625 37.406 -6.242 1 97.56 379 THR A N 1
ATOM 2820 C CA . THR A 1 379 ? 19.188 37.812 -7.523 1 97.56 379 THR A CA 1
ATOM 2821 C C . THR A 1 379 ? 18.969 39.312 -7.766 1 97.56 379 THR A C 1
ATOM 2823 O O . THR A 1 379 ? 17.859 39.812 -7.535 1 97.56 379 THR A O 1
ATOM 2826 N N . SER A 1 380 ? 19.953 40 -8.266 1 97.69 380 SER A N 1
ATOM 2827 C CA . SER A 1 380 ? 19.938 41.438 -8.5 1 97.69 380 SER A CA 1
ATOM 2828 C C . SER A 1 380 ? 18.875 41.812 -9.523 1 97.69 380 SER A C 1
ATOM 2830 O O . SER A 1 380 ? 18.797 41.188 -10.594 1 97.69 380 SER A O 1
ATOM 2832 N N . PRO A 1 381 ? 18.062 42.844 -9.188 1 98.06 381 PRO A N 1
ATOM 2833 C CA . PRO A 1 381 ? 17.094 43.312 -10.18 1 98.06 381 PRO A CA 1
ATOM 2834 C C . PRO A 1 381 ? 17.766 44 -11.375 1 98.06 381 PRO A C 1
ATOM 2836 O O . PRO A 1 381 ? 17.109 44.25 -12.391 1 98.06 381 PRO A O 1
ATOM 2839 N N . LEU A 1 382 ? 19.109 44.219 -11.273 1 98.19 382 LEU A N 1
ATOM 2840 C CA . LEU A 1 382 ? 19.875 44.781 -12.367 1 98.19 382 LEU A CA 1
ATOM 2841 C C . LEU A 1 382 ? 20.297 43.719 -13.375 1 98.19 382 LEU A C 1
ATOM 2843 O O . LEU A 1 382 ? 20.734 44.062 -14.484 1 98.19 382 LEU A O 1
ATOM 2847 N N . ALA A 1 383 ? 20.109 42.5 -13.016 1 98.12 383 ALA A N 1
ATOM 2848 C CA . ALA A 1 383 ? 20.562 41.406 -13.867 1 98.12 383 ALA A CA 1
ATOM 2849 C C . ALA A 1 383 ? 19.547 41.094 -14.953 1 98.12 383 ALA A C 1
ATOM 2851 O O . ALA A 1 383 ? 18.344 40.969 -14.672 1 98.12 383 ALA A O 1
ATOM 2852 N N . ASN A 1 384 ? 20.047 41 -16.141 1 96.81 384 ASN A N 1
ATOM 2853 C CA . ASN A 1 384 ? 19.219 40.625 -17.281 1 96.81 384 ASN A CA 1
ATOM 2854 C C . ASN A 1 384 ? 19.297 39.125 -17.578 1 96.81 384 ASN A C 1
ATOM 2856 O O . ASN A 1 384 ? 20.359 38.625 -17.953 1 96.81 384 ASN A O 1
ATOM 2860 N N . PRO A 1 385 ? 18.188 38.469 -17.484 1 96.94 385 PRO A N 1
ATOM 2861 C CA . PRO A 1 385 ? 18.219 37.031 -17.672 1 96.94 385 PRO A CA 1
ATOM 2862 C C . PRO A 1 385 ? 18.234 36.625 -19.156 1 96.94 385 PRO A C 1
ATOM 2864 O O . PRO A 1 385 ? 18.328 35.438 -19.469 1 96.94 385 PRO A O 1
ATOM 2867 N N . TYR A 1 386 ? 18.219 37.594 -20.047 1 96.69 386 TYR A N 1
ATOM 2868 C CA . TYR A 1 386 ? 18.094 37.281 -21.469 1 96.69 386 TYR A CA 1
ATOM 2869 C C . TYR A 1 386 ? 19.375 37.656 -22.219 1 96.69 386 TYR A C 1
ATOM 2871 O O . TYR A 1 386 ? 20.062 38.594 -21.844 1 96.69 386 TYR A O 1
ATOM 2879 N N . ARG A 1 387 ? 19.688 36.969 -23.328 1 94.25 387 ARG A N 1
ATOM 2880 C CA . ARG A 1 387 ? 20.703 37.312 -24.312 1 94.25 387 ARG A CA 1
ATOM 2881 C C . ARG A 1 387 ? 20.188 38.344 -25.297 1 94.25 387 ARG A C 1
ATOM 2883 O O . ARG A 1 387 ? 19 38.688 -25.281 1 94.25 387 ARG A O 1
ATOM 2890 N N . ALA A 1 388 ? 21.094 38.719 -26.172 1 93.62 388 ALA A N 1
ATOM 2891 C CA . ALA A 1 388 ? 20.734 39.719 -27.156 1 93.62 388 ALA A CA 1
ATOM 2892 C C . ALA A 1 388 ? 19.672 39.219 -28.125 1 93.62 388 ALA A C 1
ATOM 2894 O O . ALA A 1 388 ? 18.812 39.969 -28.594 1 93.62 388 ALA A O 1
ATOM 2895 N N . ASP A 1 389 ? 19.578 37.906 -28.234 1 95.06 389 ASP A N 1
ATOM 2896 C CA . ASP A 1 389 ? 18.641 37.312 -29.188 1 95.06 389 ASP A CA 1
ATOM 2897 C C . ASP A 1 389 ? 17.312 36.969 -28.5 1 95.06 389 ASP A C 1
ATOM 2899 O O . ASP A 1 389 ? 16.422 36.406 -29.125 1 95.06 389 ASP A O 1
ATOM 2903 N N . GLY A 1 390 ? 17.219 37.281 -27.281 1 93 390 GLY A N 1
ATOM 2904 C CA . GLY A 1 390 ? 15.953 37.062 -26.578 1 93 390 GLY A CA 1
ATOM 2905 C C . GLY A 1 390 ? 15.891 35.75 -25.859 1 93 390 GLY A C 1
ATOM 2906 O O . GLY A 1 390 ? 14.938 35.469 -25.125 1 93 390 GLY A O 1
ATOM 2907 N N . SER A 1 391 ? 16.844 34.875 -26.062 1 94.88 391 SER A N 1
ATOM 2908 C CA . SER A 1 391 ? 16.844 33.562 -25.375 1 94.88 391 SER A CA 1
ATOM 2909 C C . SER A 1 391 ? 17.328 33.719 -23.938 1 94.88 391 SER A C 1
ATOM 2911 O O . SER A 1 391 ? 18.062 34.656 -23.609 1 94.88 391 SER A O 1
ATOM 2913 N N . LEU A 1 392 ? 16.953 32.844 -23.109 1 96.12 392 LEU A N 1
ATOM 2914 C CA . LEU A 1 392 ? 17.297 32.875 -21.703 1 96.12 392 LEU A CA 1
ATOM 2915 C C . LEU A 1 392 ? 18.75 32.469 -21.484 1 96.12 392 LEU A C 1
ATOM 2917 O O . LEU A 1 392 ? 19.234 31.516 -22.125 1 96.12 392 LEU A O 1
ATOM 2921 N N . LYS A 1 393 ? 19.406 33.125 -20.609 1 96.62 393 LYS A N 1
ATOM 2922 C CA . LYS A 1 393 ? 20.703 32.688 -20.141 1 96.62 393 LYS A CA 1
ATOM 2923 C C . LYS A 1 393 ? 20.578 31.516 -19.172 1 96.62 393 LYS A C 1
ATOM 2925 O O . LYS A 1 393 ? 19.531 31.344 -18.547 1 96.62 393 LYS A O 1
ATOM 2930 N N . ARG A 1 394 ? 21.578 30.672 -19.109 1 96.44 394 ARG A N 1
ATOM 2931 C CA . ARG A 1 394 ? 21.625 29.625 -18.094 1 96.44 394 ARG A CA 1
ATOM 2932 C C . ARG A 1 394 ? 21.969 30.203 -16.719 1 96.44 394 ARG A C 1
ATOM 2934 O O . ARG A 1 394 ? 21.438 29.766 -15.703 1 96.44 394 ARG A O 1
ATOM 2941 N N . ILE A 1 395 ? 22.953 31.203 -16.734 1 97.5 395 ILE A N 1
ATOM 2942 C CA . ILE A 1 395 ? 23.422 31.844 -15.508 1 97.5 395 ILE A CA 1
ATOM 2943 C C . ILE A 1 395 ? 23.469 33.375 -15.703 1 97.5 395 ILE A C 1
ATOM 2945 O O . ILE A 1 395 ? 23.531 33.844 -16.844 1 97.5 395 ILE A O 1
ATOM 2949 N N . VAL A 1 396 ? 23.359 34.062 -14.625 1 97.56 396 VAL A N 1
ATOM 2950 C CA . VAL A 1 396 ? 23.656 35.5 -14.609 1 97.56 396 VAL A CA 1
ATOM 2951 C C . VAL A 1 396 ? 24.828 35.75 -13.672 1 97.56 396 VAL A C 1
ATOM 2953 O O . VAL A 1 396 ? 24.906 35.188 -12.578 1 97.56 396 VAL A O 1
ATOM 2956 N N . SER A 1 397 ? 25.719 36.469 -14.117 1 97.06 397 SER A N 1
ATOM 2957 C CA . SER A 1 397 ? 26.859 36.906 -13.312 1 97.06 397 SER A CA 1
ATOM 2958 C C . SER A 1 397 ? 26.625 38.281 -12.711 1 97.06 397 SER A C 1
ATOM 2960 O O . SER A 1 397 ? 26.578 39.281 -13.438 1 97.06 397 SER A O 1
ATOM 2962 N N . MET A 1 398 ? 26.5 38.344 -11.477 1 96.44 398 MET A N 1
ATOM 2963 C CA . MET A 1 398 ? 26.25 39.562 -10.75 1 96.44 398 MET A CA 1
ATOM 2964 C C . MET A 1 398 ? 27.531 40.125 -10.156 1 96.44 398 MET A C 1
ATOM 2966 O O . MET A 1 398 ? 28.625 39.75 -10.562 1 96.44 398 MET A O 1
ATOM 2970 N N . GLY A 1 399 ? 27.438 41.125 -9.312 1 91.56 399 GLY A N 1
ATOM 2971 C CA . GLY A 1 399 ? 28.609 41.812 -8.766 1 91.56 399 GLY A CA 1
ATOM 2972 C C . GLY A 1 399 ? 29.609 40.844 -8.141 1 91.56 399 GLY A C 1
ATOM 2973 O O . GLY A 1 399 ? 30.812 41.031 -8.289 1 91.56 399 GLY A O 1
ATOM 2974 N N . ALA A 1 400 ? 29.141 39.781 -7.422 1 91.62 400 ALA A N 1
ATOM 2975 C CA . ALA A 1 400 ? 30.062 38.875 -6.742 1 91.62 400 ALA A CA 1
ATOM 2976 C C . ALA A 1 400 ? 29.625 37.406 -6.914 1 91.62 400 ALA A C 1
ATOM 2978 O O . ALA A 1 400 ? 30.422 36.5 -6.676 1 91.62 400 ALA A O 1
ATOM 2979 N N . ASP A 1 401 ? 28.453 37.188 -7.379 1 94.44 401 ASP A N 1
ATOM 2980 C CA . ASP A 1 401 ? 27.906 35.844 -7.398 1 94.44 401 ASP A CA 1
ATOM 2981 C C . ASP A 1 401 ? 27.359 35.5 -8.781 1 94.44 401 ASP A C 1
ATOM 2983 O O . ASP A 1 401 ? 26.906 36.375 -9.516 1 94.44 401 ASP A O 1
ATOM 2987 N N . ASP A 1 402 ? 27.469 34.219 -9.141 1 96.56 402 ASP A N 1
ATOM 2988 C CA . ASP A 1 402 ? 26.766 33.656 -10.289 1 96.56 402 ASP A CA 1
ATOM 2989 C C . ASP A 1 402 ? 25.562 32.844 -9.852 1 96.56 402 ASP A C 1
ATOM 2991 O O . ASP A 1 402 ? 25.609 32.125 -8.836 1 96.56 402 ASP A O 1
ATOM 2995 N N . GLN A 1 403 ? 24.531 33 -10.539 1 96.5 403 GLN A N 1
ATOM 2996 C CA . GLN A 1 403 ? 23.328 32.281 -10.172 1 96.5 403 GLN A CA 1
ATOM 2997 C C . GLN A 1 403 ? 22.672 31.641 -11.391 1 96.5 403 GLN A C 1
ATOM 2999 O O . GLN A 1 403 ? 22.672 32.219 -12.477 1 96.5 403 GLN A O 1
ATOM 3004 N N . TRP A 1 404 ? 22.172 30.375 -11.25 1 96.94 404 TRP A N 1
ATOM 3005 C CA . TRP A 1 404 ? 21.344 29.75 -12.281 1 96.94 404 TRP A CA 1
ATOM 3006 C C . TRP A 1 404 ? 20.062 30.547 -12.492 1 96.94 404 TRP A C 1
ATOM 3008 O O . TRP A 1 404 ? 19.484 31.078 -11.539 1 96.94 404 TRP A O 1
ATOM 3018 N N . VAL A 1 405 ? 19.578 30.734 -13.695 1 97.56 405 VAL A N 1
ATOM 3019 C CA . VAL A 1 405 ? 18.406 31.547 -14.008 1 97.56 405 VAL A CA 1
ATOM 3020 C C . VAL A 1 405 ? 17.141 30.734 -13.797 1 97.56 405 VAL A C 1
ATOM 3022 O O . VAL A 1 405 ? 16.844 29.812 -14.555 1 97.56 405 VAL A O 1
ATOM 3025 N N . TYR A 1 406 ? 16.406 31.078 -12.812 1 96.69 406 TYR A N 1
ATOM 3026 C CA . TYR A 1 406 ? 15.117 30.453 -12.508 1 96.69 406 TYR A CA 1
ATOM 3027 C C . TYR A 1 406 ? 13.969 31.281 -13.078 1 96.69 406 TYR A C 1
ATOM 3029 O O . TYR A 1 406 ? 13.75 32.438 -12.664 1 96.69 406 TYR A O 1
ATOM 3037 N N . THR A 1 407 ? 13.227 30.797 -13.977 1 96.69 407 THR A N 1
ATOM 3038 C CA . THR A 1 407 ? 11.977 31.312 -14.531 1 96.69 407 THR A CA 1
ATOM 3039 C C . THR A 1 407 ? 11.008 30.188 -14.836 1 96.69 407 THR A C 1
ATOM 3041 O O . THR A 1 407 ? 11.383 29.016 -14.805 1 96.69 407 THR A O 1
ATOM 3044 N N . ARG A 1 408 ? 9.727 30.562 -15.031 1 95.88 408 ARG A N 1
ATOM 3045 C CA . ARG A 1 408 ? 8.766 29.531 -15.445 1 95.88 408 ARG A CA 1
ATOM 3046 C C . ARG A 1 408 ? 9.234 28.812 -16.703 1 95.88 408 ARG A C 1
ATOM 3048 O O . ARG A 1 408 ? 9.141 27.594 -16.797 1 95.88 408 ARG A O 1
ATOM 3055 N N . GLN A 1 409 ? 9.758 29.531 -17.562 1 94.81 409 GLN A N 1
ATOM 3056 C CA . GLN A 1 409 ? 10.203 28.984 -18.844 1 94.81 409 GLN A CA 1
ATOM 3057 C C . GLN A 1 409 ? 11.414 28.062 -18.656 1 94.81 409 GLN A C 1
ATOM 3059 O O . GLN A 1 409 ? 11.484 27 -19.266 1 94.81 409 GLN A O 1
ATOM 3064 N N . SER A 1 410 ? 12.398 28.531 -17.875 1 96.12 410 SER A N 1
ATOM 3065 C CA . SER A 1 410 ? 13.594 27.719 -17.672 1 96.12 410 SER A CA 1
ATOM 3066 C C . SER A 1 410 ? 13.25 26.391 -17.016 1 96.12 410 SER A C 1
ATOM 3068 O O . SER A 1 410 ? 13.828 25.344 -17.344 1 96.12 410 SER A O 1
ATOM 3070 N N . ILE A 1 411 ? 12.352 26.422 -16.125 1 96 411 ILE A N 1
ATOM 3071 C CA . ILE A 1 411 ? 11.969 25.203 -15.43 1 96 411 ILE A CA 1
ATOM 3072 C C . ILE A 1 411 ? 11.188 24.297 -16.391 1 96 411 ILE A C 1
ATOM 3074 O O . ILE A 1 411 ? 11.422 23.078 -16.422 1 96 411 ILE A O 1
ATOM 3078 N N . LYS A 1 412 ? 10.242 24.828 -17.156 1 93.81 412 LYS A N 1
ATOM 3079 C CA . LYS A 1 412 ? 9.484 24.062 -18.125 1 93.81 412 LYS A CA 1
ATOM 3080 C C . LYS A 1 412 ? 10.414 23.422 -19.172 1 93.81 412 LYS A C 1
ATOM 3082 O O . LYS A 1 412 ? 10.188 22.297 -19.609 1 93.81 412 LYS A O 1
ATOM 3087 N N . ASN A 1 413 ? 11.43 24.078 -19.484 1 94.88 413 ASN A N 1
ATOM 3088 C CA . ASN A 1 413 ? 12.352 23.625 -20.531 1 94.88 413 ASN A CA 1
ATOM 3089 C C . ASN A 1 413 ? 13.203 22.453 -20.062 1 94.88 413 ASN A C 1
ATOM 3091 O O . ASN A 1 413 ? 13.844 21.781 -20.859 1 94.88 413 ASN A O 1
ATOM 3095 N N . LEU A 1 414 ? 13.258 22.203 -18.812 1 96.06 414 LEU A N 1
ATOM 3096 C CA . LEU A 1 414 ? 14.102 21.125 -18.312 1 96.06 414 LEU A CA 1
ATOM 3097 C C . LEU A 1 414 ? 13.578 19.766 -18.766 1 96.06 414 LEU A C 1
ATOM 3099 O O . LEU A 1 414 ? 14.344 18.812 -18.922 1 96.06 414 LEU A O 1
ATOM 3103 N N . GLY A 1 415 ? 12.234 19.641 -18.891 1 95.12 415 GLY A N 1
ATOM 3104 C CA . GLY A 1 415 ? 11.68 18.375 -19.344 1 95.12 415 GLY A CA 1
ATOM 3105 C C . GLY A 1 415 ? 12.125 17.188 -18.516 1 95.12 415 GLY A C 1
ATOM 3106 O O . GLY A 1 415 ? 11.969 17.188 -17.297 1 95.12 415 GLY A O 1
ATOM 3107 N N . GLU A 1 416 ? 12.969 16.266 -19.188 1 94.88 416 GLU A N 1
ATOM 3108 C CA . GLU A 1 416 ? 13.375 15.031 -18.516 1 94.88 416 GLU A CA 1
ATOM 3109 C C . GLU A 1 416 ? 14.594 15.258 -17.625 1 94.88 416 GLU A C 1
ATOM 3111 O O . GLU A 1 416 ? 14.977 14.383 -16.859 1 94.88 416 GLU A O 1
ATOM 3116 N N . SER A 1 417 ? 15.117 16.406 -17.656 1 97.94 417 SER A N 1
ATOM 3117 C CA . SER A 1 417 ? 16.344 16.672 -16.922 1 97.94 417 SER A CA 1
ATOM 3118 C C . SER A 1 417 ? 16.047 16.984 -15.453 1 97.94 417 SER A C 1
ATOM 3120 O O . SER A 1 417 ? 16.969 17.281 -14.68 1 97.94 417 SER A O 1
ATOM 3122 N N . TYR A 1 418 ? 14.781 16.984 -15.211 1 97.44 418 TYR A N 1
ATOM 3123 C CA . TYR A 1 418 ? 14.438 17.266 -13.82 1 97.44 418 TYR A CA 1
ATOM 3124 C C . TYR A 1 418 ? 13.156 16.547 -13.414 1 97.44 418 TYR A C 1
ATOM 3126 O O . TYR A 1 418 ? 12.18 16.547 -14.164 1 97.44 418 TYR A O 1
ATOM 3134 N N . ILE A 1 419 ? 13.242 15.938 -12.242 1 97.19 419 ILE A N 1
ATOM 3135 C CA . ILE A 1 419 ? 12.031 15.398 -11.641 1 97.19 419 ILE A CA 1
ATOM 3136 C C . ILE A 1 419 ? 12.188 15.336 -10.117 1 97.19 419 ILE A C 1
ATOM 3138 O O . ILE A 1 419 ? 13.273 15.031 -9.617 1 97.19 419 ILE A O 1
ATOM 3142 N N . ASN A 1 420 ? 11.219 15.75 -9.344 1 97.62 420 ASN A N 1
ATOM 3143 C CA . ASN A 1 420 ? 11.039 15.586 -7.91 1 97.62 420 ASN A CA 1
ATOM 3144 C C . ASN A 1 420 ? 9.641 15.055 -7.582 1 97.62 420 ASN A C 1
ATOM 3146 O O . ASN A 1 420 ? 8.664 15.805 -7.648 1 97.62 420 ASN A O 1
ATOM 3150 N N . LEU A 1 421 ? 9.625 13.805 -7.23 1 97.12 421 LEU A N 1
ATOM 3151 C CA . LEU A 1 421 ? 8.344 13.117 -7.156 1 97.12 421 LEU A CA 1
ATOM 3152 C C . LEU A 1 421 ? 8.273 12.242 -5.91 1 97.12 421 LEU A C 1
ATOM 3154 O O . LEU A 1 421 ? 9.211 11.492 -5.613 1 97.12 421 LEU A O 1
ATOM 3158 N N . THR A 1 422 ? 7.199 12.391 -5.148 1 96.94 422 THR A N 1
ATOM 3159 C CA . THR A 1 422 ? 6.91 11.477 -4.047 1 96.94 422 THR A CA 1
ATOM 3160 C C . THR A 1 422 ? 5.52 10.859 -4.207 1 96.94 422 THR A C 1
ATOM 3162 O O . THR A 1 422 ? 4.531 11.578 -4.355 1 96.94 422 THR A O 1
ATOM 3165 N N . ARG A 1 423 ? 5.426 9.602 -4.23 1 95.56 423 ARG A N 1
ATOM 3166 C CA . ARG A 1 423 ? 4.18 8.844 -4.199 1 95.56 423 ARG A CA 1
ATOM 3167 C C . ARG A 1 423 ? 4.004 8.133 -2.861 1 95.56 423 ARG A C 1
ATOM 3169 O O . ARG A 1 423 ? 4.898 7.406 -2.418 1 95.56 423 ARG A O 1
ATOM 3176 N N . ALA A 1 424 ? 2.865 8.344 -2.236 1 94.44 424 ALA A N 1
ATOM 3177 C CA . ALA A 1 424 ? 2.617 7.742 -0.929 1 94.44 424 ALA A CA 1
ATOM 3178 C C . ALA A 1 424 ? 1.237 7.094 -0.877 1 94.44 424 ALA A C 1
ATOM 3180 O O . ALA A 1 424 ? 0.279 7.609 -1.456 1 94.44 424 ALA A O 1
ATOM 3181 N N . PHE A 1 425 ? 1.168 5.945 -0.277 1 94.25 425 PHE A N 1
ATOM 3182 C CA . PHE A 1 425 ? -0.093 5.254 -0.03 1 94.25 425 PHE A CA 1
ATOM 3183 C C . PHE A 1 425 ? -0.256 4.938 1.452 1 94.25 425 PHE A C 1
ATOM 3185 O O . PHE A 1 425 ? 0.709 4.566 2.123 1 94.25 425 PHE A O 1
ATOM 3192 N N . SER A 1 426 ? -1.472 5.184 1.917 1 93.94 426 SER A N 1
ATOM 3193 C CA . SER A 1 426 ? -1.801 4.855 3.301 1 93.94 426 SER A CA 1
ATOM 3194 C C . SER A 1 426 ? -3.172 4.195 3.4 1 93.94 426 SER A C 1
ATOM 3196 O O . SER A 1 426 ? -4.094 4.555 2.668 1 93.94 426 SER A O 1
ATOM 3198 N N . SER A 1 427 ? -3.32 3.281 4.273 1 92.5 427 SER A N 1
ATOM 3199 C CA . SER A 1 427 ? -4.578 2.598 4.559 1 92.5 427 SER A CA 1
ATOM 3200 C C . SER A 1 427 ? -4.785 2.432 6.062 1 92.5 427 SER A C 1
ATOM 3202 O O . SER A 1 427 ? -3.932 1.878 6.754 1 92.5 427 SER A O 1
ATOM 3204 N N . TYR A 1 428 ? -5.902 2.926 6.539 1 93.31 428 TYR A N 1
ATOM 3205 C CA . TYR A 1 428 ? -6.27 2.865 7.949 1 93.31 428 TYR A CA 1
ATOM 3206 C C . TYR A 1 428 ? -7.578 2.107 8.133 1 93.31 428 TYR A C 1
ATOM 3208 O O . TYR A 1 428 ? -8.633 2.553 7.68 1 93.31 428 TYR A O 1
ATOM 3216 N N . ASN A 1 429 ? -7.555 0.996 8.859 1 91.81 429 ASN A N 1
ATOM 3217 C CA . ASN A 1 429 ? -8.695 0.1 9 1 91.81 429 ASN A CA 1
ATOM 3218 C C . ASN A 1 429 ? -9.039 -0.142 10.461 1 91.81 429 ASN A C 1
ATOM 3220 O O . ASN A 1 429 ? -8.172 -0.515 11.258 1 91.81 429 ASN A O 1
ATOM 3224 N N . ASN A 1 430 ? -10.258 0.126 10.805 1 92.56 430 ASN A N 1
ATOM 3225 C CA . ASN A 1 430 ? -10.773 -0.113 12.148 1 92.56 430 ASN A CA 1
ATOM 3226 C C . ASN A 1 430 ? -11.906 -1.135 12.141 1 92.56 430 ASN A C 1
ATOM 3228 O O . ASN A 1 430 ? -12.883 -0.973 11.414 1 92.56 430 ASN A O 1
ATOM 3232 N N . ILE A 1 431 ? -11.758 -2.123 12.961 1 91.88 431 ILE A N 1
ATOM 3233 C CA . ILE A 1 431 ? -12.758 -3.174 13.086 1 91.88 431 ILE A CA 1
ATOM 3234 C C . ILE A 1 431 ? -13.164 -3.332 14.547 1 91.88 431 ILE A C 1
ATOM 3236 O O . ILE A 1 431 ? -12.312 -3.271 15.445 1 91.88 431 ILE A O 1
ATOM 3240 N N . PHE A 1 432 ? -14.438 -3.52 14.781 1 92.44 432 PHE A N 1
ATOM 3241 C CA . PHE A 1 432 ? -14.836 -3.844 16.141 1 92.44 432 PHE A CA 1
ATOM 3242 C C . PHE A 1 432 ? -15.906 -4.93 16.156 1 92.44 432 PHE A C 1
ATOM 3244 O O . PHE A 1 432 ? -16.625 -5.109 15.172 1 92.44 432 PHE A O 1
ATOM 3251 N N . ALA A 1 433 ? -15.945 -5.699 17.188 1 92.81 433 ALA A N 1
ATOM 3252 C CA . ALA A 1 433 ? -16.969 -6.676 17.547 1 92.81 433 ALA A CA 1
ATOM 3253 C C . ALA A 1 433 ? -17.453 -6.465 18.984 1 92.81 433 ALA A C 1
ATOM 3255 O O . ALA A 1 433 ? -16.641 -6.34 19.906 1 92.81 433 ALA A O 1
ATOM 3256 N N . GLU A 1 434 ? -18.719 -6.336 19.094 1 95.12 434 GLU A N 1
ATOM 3257 C CA . GLU A 1 434 ? -19.328 -6.074 20.391 1 95.12 434 GLU A CA 1
ATOM 3258 C C . GLU A 1 434 ? -20.344 -7.145 20.75 1 95.12 434 GLU A C 1
ATOM 3260 O O . GLU A 1 434 ? -21.125 -7.59 19.906 1 95.12 434 GLU A O 1
ATOM 3265 N N . LEU A 1 435 ? -20.328 -7.582 22.016 1 94.94 435 LEU A N 1
ATOM 3266 C CA . LEU A 1 435 ? -21.25 -8.586 22.547 1 94.94 435 LEU A CA 1
ATOM 3267 C C . LEU A 1 435 ? -21.953 -8.07 23.797 1 94.94 435 LEU A C 1
ATOM 3269 O O . LEU A 1 435 ? -21.297 -7.723 24.781 1 94.94 435 LEU A O 1
ATOM 3273 N N . LYS A 1 436 ? -23.25 -7.965 23.656 1 94.31 436 LYS A N 1
ATOM 3274 C CA . LYS A 1 436 ? -24.016 -7.762 24.875 1 94.31 436 LYS A CA 1
ATOM 3275 C C . LYS A 1 436 ? -24.094 -9.047 25.703 1 94.31 436 LYS A C 1
ATOM 3277 O O . LYS A 1 436 ? -24.719 -10.023 25.281 1 94.31 436 LYS A O 1
ATOM 3282 N N . ILE A 1 437 ? -23.484 -8.953 26.812 1 93.75 437 ILE A N 1
ATOM 3283 C CA . ILE A 1 437 ? -23.422 -10.164 27.625 1 93.75 437 ILE A CA 1
ATOM 3284 C C . ILE A 1 437 ? -24.828 -10.539 28.094 1 93.75 437 ILE A C 1
ATOM 3286 O O . ILE A 1 437 ? -25.469 -9.773 28.812 1 93.75 437 ILE A O 1
ATOM 3290 N N . PRO A 1 438 ? -25.266 -11.766 27.703 1 87.94 438 PRO A N 1
ATOM 3291 C CA . PRO A 1 438 ? -26.625 -12.18 28.062 1 87.94 438 PRO A CA 1
ATOM 3292 C C . PRO A 1 438 ? -26.812 -12.328 29.578 1 87.94 438 PRO A C 1
ATOM 3294 O O . PRO A 1 438 ? -25.922 -12.836 30.266 1 87.94 438 PRO A O 1
ATOM 3297 N N . GLY A 1 439 ? -27.922 -11.883 30.109 1 88.31 439 GLY A N 1
ATOM 3298 C CA . GLY A 1 439 ? -28.266 -12.07 31.516 1 88.31 439 GLY A CA 1
ATOM 3299 C C . GLY A 1 439 ? -27.875 -10.898 32.375 1 88.31 439 GLY A C 1
ATOM 3300 O O . GLY A 1 439 ? -28.281 -10.82 33.562 1 88.31 439 GLY A O 1
ATOM 3301 N N . VAL A 1 440 ? -27.016 -10.117 31.859 1 93.56 440 VAL A N 1
ATOM 3302 C CA . VAL A 1 440 ? -26.609 -8.953 32.625 1 93.56 440 VAL A CA 1
ATOM 3303 C C . VAL A 1 440 ? -26.922 -7.676 31.859 1 93.56 440 VAL A C 1
ATOM 3305 O O . VAL A 1 440 ? -26.141 -7.262 31 1 93.56 440 VAL A O 1
ATOM 3308 N N . LYS A 1 441 ? -27.875 -6.996 32.219 1 91.56 441 LYS A N 1
ATOM 3309 C CA . LYS A 1 441 ? -28.297 -5.781 31.516 1 91.56 441 LYS A CA 1
ATOM 3310 C C . LYS A 1 441 ? -27.219 -4.699 31.609 1 91.56 441 LYS A C 1
ATOM 3312 O O . LYS A 1 441 ? -26.734 -4.395 32.719 1 91.56 441 LYS A O 1
ATOM 3317 N N . GLY A 1 442 ? -26.844 -4.195 30.516 1 93.25 442 GLY A N 1
ATOM 3318 C CA . GLY A 1 442 ? -25.938 -3.062 30.453 1 93.25 442 GLY A CA 1
ATOM 3319 C C . GLY A 1 442 ? -24.484 -3.475 30.297 1 93.25 442 GLY A C 1
ATOM 3320 O O . GLY A 1 442 ? -23.609 -2.633 30.047 1 93.25 442 GLY A O 1
ATOM 3321 N N . LEU A 1 443 ? -24.172 -4.719 30.516 1 96.19 443 LEU A N 1
ATOM 3322 C CA . LEU A 1 443 ? -22.797 -5.199 30.406 1 96.19 443 LEU A CA 1
ATOM 3323 C C . LEU A 1 443 ? -22.484 -5.59 28.969 1 96.19 443 LEU A C 1
ATOM 3325 O O . LEU A 1 443 ? -23.219 -6.383 28.359 1 96.19 443 LEU A O 1
ATOM 3329 N N . LYS A 1 444 ? -21.438 -5.035 28.406 1 96.06 444 LYS A N 1
ATOM 3330 C CA . LYS A 1 444 ? -21.031 -5.316 27.031 1 96.06 444 LYS A CA 1
ATOM 3331 C C . LYS A 1 444 ? -19.531 -5.578 26.953 1 96.06 444 LYS A C 1
ATOM 3333 O O . LYS A 1 444 ? -18.75 -4.961 27.672 1 96.06 444 LYS A O 1
ATOM 3338 N N . TYR A 1 445 ? -19.094 -6.523 26.125 1 96.25 445 TYR A N 1
ATOM 3339 C CA . TYR A 1 445 ? -17.703 -6.742 25.75 1 96.25 445 TYR A CA 1
ATOM 3340 C C . TYR A 1 445 ? -17.453 -6.25 24.328 1 96.25 445 TYR A C 1
ATOM 3342 O O . TYR A 1 445 ? -18.25 -6.508 23.422 1 96.25 445 TYR A O 1
ATOM 3350 N N . ARG A 1 446 ? -16.375 -5.5 24.094 1 95.62 446 ARG A N 1
ATOM 3351 C CA . ARG A 1 446 ? -16.062 -4.988 22.766 1 95.62 446 ARG A CA 1
ATOM 3352 C C . ARG A 1 446 ? -14.586 -5.223 22.422 1 95.62 446 ARG A C 1
ATOM 3354 O O . ARG A 1 446 ? -13.703 -4.922 23.234 1 95.62 446 ARG A O 1
ATOM 3361 N N . LEU A 1 447 ? -14.359 -5.82 21.281 1 95.25 447 LEU A N 1
ATOM 3362 C CA . LEU A 1 447 ? -13.023 -5.977 20.719 1 95.25 447 LEU A CA 1
ATOM 3363 C C . LEU A 1 447 ? -12.781 -4.953 19.609 1 95.25 447 LEU A C 1
ATOM 3365 O O . LEU A 1 447 ? -13.523 -4.91 18.625 1 95.25 447 LEU A O 1
ATOM 3369 N N . ASN A 1 448 ? -11.773 -4.055 19.812 1 94.06 448 ASN A N 1
ATOM 3370 C CA . ASN A 1 448 ? -11.344 -3.125 18.766 1 94.06 448 ASN A CA 1
ATOM 3371 C C . ASN A 1 448 ? -10.008 -3.545 18.172 1 94.06 448 ASN A C 1
ATOM 3373 O O . ASN A 1 448 ? -9.078 -3.906 18.891 1 94.06 448 ASN A O 1
ATOM 3377 N N . THR A 1 449 ? -9.969 -3.482 16.906 1 93.31 449 THR A N 1
ATOM 3378 C CA . THR A 1 449 ? -8.711 -3.752 16.219 1 93.31 449 THR A CA 1
ATOM 3379 C C . THR A 1 449 ? -8.422 -2.672 15.172 1 93.31 449 THR A C 1
ATOM 3381 O O . THR A 1 449 ? -9.305 -2.275 14.414 1 93.31 449 THR A O 1
ATOM 3384 N N . GLY A 1 450 ? -7.207 -2.092 15.234 1 93.56 450 GLY A N 1
ATOM 3385 C CA . GLY A 1 450 ? -6.715 -1.167 14.227 1 93.56 450 GLY A CA 1
ATOM 3386 C C . GLY A 1 450 ? -5.559 -1.727 13.414 1 93.56 450 GLY A C 1
ATOM 3387 O O . GLY A 1 450 ? -4.598 -2.248 13.977 1 93.56 450 GLY A O 1
ATOM 3388 N N . LEU A 1 451 ? -5.719 -1.76 12.109 1 93 451 LEU A N 1
ATOM 3389 C CA . LEU A 1 451 ? -4.676 -2.199 11.18 1 93 451 LEU A CA 1
ATOM 3390 C C . LEU A 1 451 ? -4.309 -1.085 10.211 1 93 451 LEU A C 1
ATOM 3392 O O . LEU A 1 451 ? -5.121 -0.699 9.367 1 93 451 LEU A O 1
ATOM 3396 N N . ASN A 1 452 ? -3.02 -0.661 10.281 1 93.88 452 ASN A N 1
ATOM 3397 C CA . ASN A 1 452 ? -2.615 0.493 9.484 1 93.88 452 ASN A CA 1
ATOM 3398 C C . ASN A 1 452 ? -1.337 0.212 8.703 1 93.88 452 ASN A C 1
ATOM 3400 O O . ASN A 1 452 ? -0.453 -0.499 9.18 1 93.88 452 ASN A O 1
ATOM 3404 N N . LEU A 1 453 ? -1.272 0.728 7.539 1 94 453 LEU A N 1
ATOM 3405 C CA . LEU A 1 453 ? -0.107 0.616 6.668 1 94 453 LEU A CA 1
ATOM 3406 C C . LEU A 1 453 ? 0.154 1.93 5.941 1 94 453 LEU A C 1
ATOM 3408 O O . LEU A 1 453 ? -0.78 2.576 5.461 1 94 453 LEU A O 1
ATOM 3412 N N . ARG A 1 454 ? 1.447 2.309 5.824 1 94.19 454 ARG A N 1
ATOM 3413 C CA . ARG A 1 454 ? 1.871 3.467 5.043 1 94.19 454 ARG A CA 1
ATOM 3414 C C . ARG A 1 454 ? 3.145 3.162 4.262 1 94.19 454 ARG A C 1
ATOM 3416 O O . ARG A 1 454 ? 4.07 2.537 4.789 1 94.19 454 ARG A O 1
ATOM 3423 N N . THR A 1 455 ? 3.16 3.572 3.049 1 94.88 455 THR A N 1
ATOM 3424 C CA . THR A 1 455 ? 4.34 3.414 2.207 1 94.88 455 THR A CA 1
ATOM 3425 C C . THR A 1 455 ? 4.566 4.656 1.352 1 94.88 455 THR A C 1
ATOM 3427 O O . THR A 1 455 ? 3.621 5.387 1.047 1 94.88 455 THR A O 1
ATOM 3430 N N . SER A 1 456 ? 5.82 4.934 1.089 1 95.19 456 SER A N 1
ATOM 3431 C CA . SER A 1 456 ? 6.156 6.047 0.208 1 95.19 456 SER A CA 1
ATOM 3432 C C . SER A 1 456 ? 7.355 5.711 -0.673 1 95.19 456 SER A C 1
ATOM 3434 O O . SER A 1 456 ? 8.242 4.957 -0.265 1 95.19 456 SER A O 1
ATOM 3436 N N . ASN A 1 457 ? 7.336 6.133 -1.878 1 95.88 457 ASN A N 1
ATOM 3437 C CA . ASN A 1 457 ? 8.406 6.094 -2.869 1 95.88 457 ASN A CA 1
ATOM 3438 C C . ASN A 1 457 ? 8.75 7.492 -3.381 1 95.88 457 ASN A C 1
ATOM 3440 O O . ASN A 1 457 ? 7.922 8.141 -4.023 1 95.88 457 ASN A O 1
ATOM 3444 N N . SER A 1 458 ? 9.953 7.93 -3.037 1 97.06 458 SER A N 1
ATOM 3445 C CA . SER A 1 458 ? 10.398 9.258 -3.453 1 97.06 458 SER A CA 1
ATOM 3446 C C . SER A 1 458 ? 11.562 9.172 -4.434 1 97.06 458 SER A C 1
ATOM 3448 O O . SER A 1 458 ? 12.5 8.398 -4.227 1 97.06 458 SER A O 1
ATOM 3450 N N . GLY A 1 459 ? 11.469 9.984 -5.531 1 97.44 459 GLY A N 1
ATOM 3451 C CA . GLY A 1 459 ? 12.516 10.055 -6.539 1 97.44 459 GLY A CA 1
ATOM 3452 C C . GLY A 1 459 ? 12.914 11.484 -6.879 1 97.44 459 GLY A C 1
ATOM 3453 O O . GLY A 1 459 ? 12.062 12.367 -6.961 1 97.44 459 GLY A O 1
ATOM 3454 N N . TYR A 1 460 ? 14.211 11.672 -6.91 1 97.94 460 TYR A N 1
ATOM 3455 C CA . TYR A 1 460 ? 14.773 12.961 -7.301 1 97.94 460 TYR A CA 1
ATOM 3456 C C . TYR A 1 460 ? 15.789 12.797 -8.422 1 97.94 460 TYR A C 1
ATOM 3458 O O . TYR A 1 460 ? 16.531 11.812 -8.453 1 97.94 460 TYR A O 1
ATOM 3466 N N . TYR A 1 461 ? 15.812 13.695 -9.461 1 97.94 461 TYR A N 1
ATOM 3467 C CA . TYR A 1 461 ? 16.812 13.719 -10.516 1 97.94 461 TYR A CA 1
ATOM 3468 C C . TYR A 1 461 ? 17.062 15.141 -11.016 1 97.94 461 TYR A C 1
ATOM 3470 O O . TYR A 1 461 ? 16.109 15.883 -11.281 1 97.94 461 TYR A O 1
ATOM 3478 N N . GLU A 1 462 ? 18.234 15.469 -11.055 1 98.19 462 GLU A N 1
ATOM 3479 C CA . GLU A 1 462 ? 18.688 16.672 -11.75 1 98.19 462 GLU A CA 1
ATOM 3480 C C . GLU A 1 462 ? 19.781 16.344 -12.766 1 98.19 462 GLU A C 1
ATOM 3482 O O . GLU A 1 462 ? 20.781 15.727 -12.43 1 98.19 462 GLU A O 1
ATOM 3487 N N . GLY A 1 463 ? 19.578 16.812 -13.938 1 98.12 463 GLY A N 1
ATOM 3488 C CA . GLY A 1 463 ? 20.516 16.547 -15.016 1 98.12 463 GLY A CA 1
ATOM 3489 C C . GLY A 1 463 ? 21.797 17.344 -14.875 1 98.12 463 GLY A C 1
ATOM 3490 O O . GLY A 1 463 ? 21.969 18.109 -13.93 1 98.12 463 GLY A O 1
ATOM 3491 N N . GLN A 1 464 ? 22.719 17.062 -15.781 1 97.75 464 GLN A N 1
ATOM 3492 C CA . GLN A 1 464 ? 24.016 17.734 -15.773 1 97.75 464 GLN A CA 1
ATOM 3493 C C . GLN A 1 464 ? 23.844 19.25 -15.836 1 97.75 464 GLN A C 1
ATOM 3495 O O . GLN A 1 464 ? 23.156 19.766 -16.719 1 97.75 464 GLN A O 1
ATOM 3500 N N . GLY A 1 465 ? 24.406 19.906 -14.898 1 97.5 465 GLY A N 1
ATOM 3501 C CA . GLY A 1 465 ? 24.453 21.359 -14.891 1 97.5 465 GLY A CA 1
ATOM 3502 C C . GLY A 1 465 ? 23.156 22 -14.43 1 97.5 465 GLY A C 1
ATOM 3503 O O . GLY A 1 465 ? 23.078 23.219 -14.305 1 97.5 465 GLY A O 1
ATOM 3504 N N . VAL A 1 466 ? 22.109 21.219 -14.227 1 97.31 466 VAL A N 1
ATOM 3505 C CA . VAL A 1 466 ? 20.812 21.766 -13.836 1 97.31 466 VAL A CA 1
ATOM 3506 C C . VAL A 1 466 ? 20.906 22.344 -12.422 1 97.31 466 VAL A C 1
ATOM 3508 O O . VAL A 1 466 ? 21.406 21.688 -11.508 1 97.31 466 VAL A O 1
ATOM 3511 N N . PHE A 1 467 ? 20.516 23.656 -12.234 1 95.94 467 PHE A N 1
ATOM 3512 C CA . PHE A 1 467 ? 20.438 24.406 -10.984 1 95.94 467 PHE A CA 1
ATOM 3513 C C . PHE A 1 467 ? 21.844 24.688 -10.438 1 95.94 467 PHE A C 1
ATOM 3515 O O . PHE A 1 467 ? 22 25 -9.25 1 95.94 467 PHE A O 1
ATOM 3522 N N . ASP A 1 468 ? 22.797 24.469 -11.266 1 96.5 468 ASP A N 1
ATOM 3523 C CA . ASP A 1 468 ? 24.172 24.703 -10.875 1 96.5 468 ASP A CA 1
ATOM 3524 C C . ASP A 1 468 ? 24.844 25.703 -11.828 1 96.5 468 ASP A C 1
ATOM 3526 O O . ASP A 1 468 ? 24.547 25.719 -13.023 1 96.5 468 ASP A O 1
ATOM 3530 N N . VAL A 1 469 ? 25.766 26.438 -11.273 1 96.75 469 VAL A N 1
ATOM 3531 C CA . VAL A 1 469 ? 26.484 27.422 -12.07 1 96.75 469 VAL A CA 1
ATOM 3532 C C . VAL A 1 469 ? 27.453 26.734 -13.016 1 96.75 469 VAL A C 1
ATOM 3534 O O . VAL A 1 469 ? 27.672 27.188 -14.141 1 96.75 469 VAL A O 1
ATOM 3537 N N . ASN A 1 470 ? 28 25.625 -12.57 1 97.06 470 ASN A N 1
ATOM 3538 C CA . ASN A 1 470 ? 28.906 24.844 -13.398 1 97.06 470 ASN A CA 1
ATOM 3539 C C . ASN A 1 470 ? 28.141 23.922 -14.352 1 97.06 470 ASN A C 1
ATOM 3541 O O . ASN A 1 470 ? 27.484 22.969 -13.914 1 97.06 470 ASN A O 1
ATOM 3545 N N . PRO A 1 471 ? 28.172 24.219 -15.586 1 96.38 471 PRO A N 1
ATOM 3546 C CA . PRO A 1 471 ? 27.422 23.406 -16.547 1 96.38 471 PRO A CA 1
ATOM 3547 C C . PRO A 1 471 ? 27.891 21.953 -16.594 1 96.38 471 PRO A C 1
ATOM 3549 O O . PRO A 1 471 ? 27.188 21.078 -17.109 1 96.38 471 PRO A O 1
ATOM 3552 N N . ALA A 1 472 ? 29.094 21.656 -16 1 96.19 472 ALA A N 1
ATOM 3553 C CA . ALA A 1 472 ? 29.688 20.312 -16.094 1 96.19 472 ALA A CA 1
ATOM 3554 C C . ALA A 1 472 ? 29.359 19.484 -14.844 1 96.19 472 ALA A C 1
ATOM 3556 O O . ALA A 1 472 ? 29.719 18.312 -14.766 1 96.19 472 ALA A O 1
ATOM 3557 N N . THR A 1 473 ? 28.672 20.125 -13.945 1 97.12 473 THR A N 1
ATOM 3558 C CA . THR A 1 473 ? 28.312 19.375 -12.75 1 97.12 473 THR A CA 1
ATOM 3559 C C . THR A 1 473 ? 27.531 18.109 -13.125 1 97.12 473 THR A C 1
ATOM 3561 O O . THR A 1 473 ? 26.578 18.172 -13.898 1 97.12 473 THR A O 1
ATOM 3564 N N . LEU A 1 474 ? 27.859 16.984 -12.555 1 97.31 474 LEU A N 1
ATOM 3565 C CA . LEU A 1 474 ? 27.234 15.711 -12.891 1 97.31 474 LEU A CA 1
ATOM 3566 C C . LEU A 1 474 ? 25.766 15.695 -12.477 1 97.31 474 LEU A C 1
ATOM 3568 O O . LEU A 1 474 ? 25.375 16.391 -11.539 1 97.31 474 LEU A O 1
ATOM 3572 N N . SER A 1 475 ? 25.047 14.93 -13.211 1 97.75 475 SER A N 1
ATOM 3573 C CA . SER A 1 475 ? 23.672 14.688 -12.789 1 97.75 475 SER A CA 1
ATOM 3574 C C . SER A 1 475 ? 23.625 13.992 -11.438 1 97.75 475 SER A C 1
ATOM 3576 O O . SER A 1 475 ? 24.609 13.391 -11 1 97.75 475 SER A O 1
ATOM 3578 N N . ASN A 1 476 ? 22.531 14.156 -10.742 1 97.81 476 ASN A N 1
ATOM 3579 C CA . ASN A 1 476 ? 22.312 13.539 -9.438 1 97.81 476 ASN A CA 1
ATOM 3580 C C . ASN A 1 476 ? 20.938 12.898 -9.344 1 97.81 476 ASN A C 1
ATOM 3582 O O . ASN A 1 476 ? 19.938 13.477 -9.805 1 97.81 476 ASN A O 1
ATOM 3586 N N . ALA A 1 477 ? 20.922 11.719 -8.891 1 97.88 477 ALA A N 1
ATOM 3587 C CA . ALA A 1 477 ? 19.656 10.992 -8.711 1 97.88 477 ALA A CA 1
ATOM 3588 C C . ALA A 1 477 ? 19.594 10.344 -7.336 1 97.88 477 ALA A C 1
ATOM 3590 O O . ALA A 1 477 ? 20.609 9.977 -6.762 1 97.88 477 ALA A O 1
ATOM 3591 N N . SER A 1 478 ? 18.406 10.25 -6.789 1 97.81 478 SER A N 1
ATOM 3592 C CA . SER A 1 478 ? 18.219 9.57 -5.512 1 97.81 478 SER A CA 1
ATOM 3593 C C . SER A 1 478 ? 16.844 8.914 -5.438 1 97.81 478 SER A C 1
ATOM 3595 O O . SER A 1 478 ? 15.883 9.391 -6.051 1 97.81 478 SER A O 1
ATOM 3597 N N . ILE A 1 479 ? 16.766 7.781 -4.781 1 96.94 479 ILE A N 1
ATOM 3598 C CA . ILE A 1 479 ? 15.516 7.086 -4.504 1 96.94 479 ILE A CA 1
ATOM 3599 C C . ILE A 1 479 ? 15.391 6.812 -3.008 1 96.94 479 ILE A C 1
ATOM 3601 O O . ILE A 1 479 ? 16.375 6.434 -2.357 1 96.94 479 ILE A O 1
ATOM 3605 N N . THR A 1 480 ? 14.273 7.102 -2.443 1 97.25 480 THR A N 1
ATOM 3606 C CA . THR A 1 480 ? 13.961 6.816 -1.048 1 97.25 480 THR A CA 1
ATOM 3607 C C . THR A 1 480 ? 12.68 5.996 -0.936 1 97.25 480 THR A C 1
ATOM 3609 O O . THR A 1 480 ? 11.664 6.332 -1.551 1 97.25 480 THR A O 1
ATOM 3612 N N . ASN A 1 481 ? 12.727 4.914 -0.212 1 96.31 481 ASN A N 1
ATOM 3613 C CA . ASN A 1 481 ? 11.555 4.082 0.067 1 96.31 481 ASN A CA 1
ATOM 3614 C C . ASN A 1 481 ? 11.305 3.955 1.566 1 96.31 481 ASN A C 1
ATOM 3616 O O . ASN A 1 481 ? 12.25 3.871 2.354 1 96.31 481 ASN A O 1
ATOM 3620 N N . ALA A 1 482 ? 10.055 3.975 1.922 1 96.19 482 ALA A N 1
ATOM 3621 C CA . ALA A 1 482 ? 9.68 3.787 3.32 1 96.19 482 ALA A CA 1
ATOM 3622 C C . ALA A 1 482 ? 8.43 2.924 3.441 1 96.19 482 ALA A C 1
ATOM 3624 O O . ALA A 1 482 ? 7.535 2.992 2.592 1 96.19 482 ALA A O 1
ATOM 3625 N N . LEU A 1 483 ? 8.367 2.072 4.461 1 94.94 483 LEU A N 1
ATOM 3626 C CA . LEU A 1 483 ? 7.219 1.242 4.805 1 94.94 483 LEU A CA 1
ATOM 3627 C C . LEU A 1 483 ? 7.012 1.2 6.316 1 94.94 483 LEU A C 1
ATOM 3629 O O . LEU A 1 483 ? 7.969 1.019 7.074 1 94.94 483 LEU A O 1
ATOM 3633 N N . SER A 1 484 ? 5.781 1.402 6.723 1 95.12 484 SER A N 1
ATOM 3634 C CA . SER A 1 484 ? 5.461 1.237 8.133 1 95.12 484 SER A CA 1
ATOM 3635 C C . SER A 1 484 ? 4.129 0.518 8.32 1 95.12 484 SER A C 1
ATOM 3637 O O . SER A 1 484 ? 3.215 0.676 7.508 1 95.12 484 SER A O 1
ATOM 3639 N N . THR A 1 485 ? 4.016 -0.272 9.32 1 94.19 485 THR A N 1
ATOM 3640 C CA . THR A 1 485 ? 2.795 -0.952 9.742 1 94.19 485 THR A CA 1
ATOM 3641 C C . THR A 1 485 ? 2.545 -0.735 11.234 1 94.19 485 THR A C 1
ATOM 3643 O O . THR A 1 485 ? 3.488 -0.546 12.008 1 94.19 485 THR A O 1
ATOM 3646 N N . GLN A 1 486 ? 1.324 -0.7 11.609 1 95.19 486 GLN A N 1
ATOM 3647 C CA . GLN A 1 486 ? 0.912 -0.568 13 1 95.19 486 GLN A CA 1
ATOM 3648 C C . GLN A 1 486 ? -0.364 -1.359 13.273 1 95.19 486 GLN A C 1
ATOM 3650 O O . GLN A 1 486 ? -1.304 -1.327 12.477 1 95.19 486 GLN A O 1
ATOM 3655 N N . TRP A 1 487 ? -0.372 -2.109 14.312 1 94.5 487 TRP A N 1
ATOM 3656 C CA . TRP A 1 487 ? -1.599 -2.789 14.711 1 94.5 487 TRP A CA 1
ATOM 3657 C C . TRP A 1 487 ? -1.948 -2.469 16.156 1 94.5 487 TRP A C 1
ATOM 3659 O O . TRP A 1 487 ? -1.064 -2.17 16.969 1 94.5 487 TRP A O 1
ATOM 3669 N N . LEU A 1 488 ? -3.178 -2.445 16.469 1 95.75 488 LEU A N 1
ATOM 3670 C CA . LEU A 1 488 ? -3.758 -2.211 17.797 1 95.75 488 LEU A CA 1
ATOM 3671 C C . LEU A 1 488 ? -4.848 -3.236 18.094 1 95.75 488 LEU A C 1
ATOM 3673 O O . LEU A 1 488 ? -5.68 -3.535 17.234 1 95.75 488 LEU A O 1
ATOM 3677 N N . ILE A 1 489 ? -4.828 -3.834 19.266 1 96.38 489 ILE A N 1
ATOM 3678 C CA . ILE A 1 489 ? -5.875 -4.715 19.781 1 96.38 489 ILE A CA 1
ATOM 3679 C C . ILE A 1 489 ? -6.32 -4.238 21.156 1 96.38 489 ILE A C 1
ATOM 3681 O O . ILE A 1 489 ? -5.52 -4.199 22.094 1 96.38 489 ILE A O 1
ATOM 3685 N N . GLU A 1 490 ? -7.59 -3.938 21.234 1 96.19 490 GLU A N 1
ATOM 3686 C CA . GLU A 1 490 ? -8.148 -3.469 22.5 1 96.19 490 GLU A CA 1
ATOM 3687 C C . GLU A 1 490 ? -9.336 -4.328 22.938 1 96.19 490 GLU A C 1
ATOM 3689 O O . GLU A 1 490 ? -10.234 -4.609 22.141 1 96.19 490 GLU A O 1
ATOM 3694 N N . ASN A 1 491 ? -9.289 -4.742 24.172 1 97.38 491 ASN A N 1
ATOM 3695 C CA . ASN A 1 491 ? -10.406 -5.406 24.844 1 97.38 491 ASN A CA 1
ATOM 3696 C C . ASN A 1 491 ? -11.094 -4.484 25.844 1 97.38 491 ASN A C 1
ATOM 3698 O O . ASN A 1 491 ? -10.461 -4.004 26.781 1 97.38 491 ASN A O 1
ATOM 3702 N N . LEU A 1 492 ? -12.344 -4.285 25.609 1 96.5 492 LEU A N 1
ATOM 3703 C CA . LEU A 1 492 ? -13.094 -3.389 26.484 1 96.5 492 LEU A CA 1
ATOM 3704 C C . LEU A 1 492 ? -14.25 -4.129 27.156 1 96.5 492 LEU A C 1
ATOM 3706 O O . LEU A 1 492 ? -14.914 -4.953 26.531 1 96.5 492 LEU A O 1
ATOM 3710 N N . LEU A 1 493 ? -14.398 -3.879 28.406 1 97 493 LEU A N 1
ATOM 3711 C CA . LEU A 1 493 ? -15.578 -4.254 29.188 1 97 493 LEU A CA 1
ATOM 3712 C C . LEU A 1 493 ? -16.312 -3.014 29.672 1 97 493 LEU A C 1
ATOM 3714 O O . LEU A 1 493 ? -15.742 -2.189 30.391 1 97 493 LEU A O 1
ATOM 3718 N N . THR A 1 494 ? -17.531 -2.895 29.234 1 96.06 494 THR A N 1
ATOM 3719 C CA . THR A 1 494 ? -18.297 -1.704 29.594 1 96.06 494 THR A CA 1
ATOM 3720 C C . THR A 1 494 ? -19.578 -2.082 30.328 1 96.06 494 THR A C 1
ATOM 3722 O O . THR A 1 494 ? -20.234 -3.064 29.984 1 96.06 494 THR A O 1
ATOM 3725 N N . TYR A 1 495 ? -19.906 -1.34 31.328 1 95.81 495 TYR A N 1
ATOM 3726 C CA . TYR A 1 495 ? -21.141 -1.483 32.094 1 95.81 495 TYR A CA 1
ATOM 3727 C C . TYR A 1 495 ? -21.875 -0.151 32.188 1 95.81 495 TYR A C 1
ATOM 3729 O O . TYR A 1 495 ? -21.359 0.8 32.781 1 95.81 495 TYR A O 1
ATOM 3737 N N . ASP A 1 496 ? -23.031 -0.064 31.641 1 93.62 496 ASP A N 1
ATOM 3738 C CA . ASP A 1 496 ? -23.875 1.127 31.656 1 93.62 496 ASP A CA 1
ATOM 3739 C C . ASP A 1 496 ? -25.25 0.817 32.25 1 93.62 496 ASP A C 1
ATOM 3741 O O . ASP A 1 496 ? -25.984 -0.001 31.688 1 93.62 496 ASP A O 1
ATOM 3745 N N . ARG A 1 497 ? -25.578 1.545 33.281 1 93.12 497 ARG A N 1
ATOM 3746 C CA . ARG A 1 497 ? -26.859 1.269 33.906 1 93.12 497 ARG A CA 1
ATOM 3747 C C . ARG A 1 497 ? -27.359 2.473 34.688 1 93.12 497 ARG A C 1
ATOM 3749 O O . ARG A 1 497 ? -26.562 3.223 35.281 1 93.12 497 ARG A O 1
ATOM 3756 N N . THR A 1 498 ? -28.594 2.648 34.625 1 92.31 498 THR A N 1
ATOM 3757 C CA . THR A 1 498 ? -29.25 3.621 35.469 1 92.31 498 THR A CA 1
ATOM 3758 C C . THR A 1 498 ? -30.141 2.922 36.5 1 92.31 498 THR A C 1
ATOM 3760 O O . THR A 1 498 ? -30.984 2.094 36.125 1 92.31 498 THR A O 1
ATOM 3763 N N . PHE A 1 499 ? -29.891 3.262 37.75 1 92.38 499 PHE A N 1
ATOM 3764 C CA . PHE A 1 499 ? -30.672 2.701 38.844 1 92.38 499 PHE A CA 1
ATOM 3765 C C . PHE A 1 499 ? -31.594 3.752 39.438 1 92.38 499 PHE A C 1
ATOM 3767 O O . PHE A 1 499 ? -31.219 4.91 39.625 1 92.38 499 PHE A O 1
ATOM 3774 N N . ALA A 1 500 ? -32.875 3.367 39.812 1 92.88 500 ALA A N 1
ATOM 3775 C CA . ALA A 1 500 ? -33.844 4.215 40.5 1 92.88 500 ALA A CA 1
ATOM 3776 C C . ALA A 1 500 ? -34 5.547 39.781 1 92.88 500 ALA A C 1
ATOM 3778 O O . ALA A 1 500 ? -34.156 6.594 40.406 1 92.88 500 ALA A O 1
ATOM 3779 N N . ASP A 1 501 ? -33.75 5.625 38.5 1 88.62 501 ASP A N 1
ATOM 3780 C CA . ASP A 1 501 ? -33.969 6.738 37.562 1 88.62 501 ASP A CA 1
ATOM 3781 C C . ASP A 1 501 ? -33.031 7.898 37.875 1 88.62 501 ASP A C 1
ATOM 3783 O O . ASP A 1 501 ? -33 8.891 37.156 1 88.62 501 ASP A O 1
ATOM 3787 N N . LYS A 1 502 ? -32.25 7.812 38.938 1 92.19 502 LYS A N 1
ATOM 3788 C CA . LYS A 1 502 ? -31.438 8.953 39.344 1 92.19 502 LYS A CA 1
ATOM 3789 C C . LYS A 1 502 ? -29.953 8.609 39.312 1 92.19 502 LYS A C 1
ATOM 3791 O O . LYS A 1 502 ? -29.109 9.492 39.188 1 92.19 502 LYS A O 1
ATOM 3796 N N . HIS A 1 503 ? -29.641 7.309 39.594 1 95.25 503 HIS A N 1
ATOM 3797 C CA . HIS A 1 503 ? -28.25 6.879 39.656 1 95.25 503 HIS A CA 1
ATOM 3798 C C . HIS A 1 503 ? -27.812 6.301 38.312 1 95.25 503 HIS A C 1
ATOM 3800 O O . HIS A 1 503 ? -28.297 5.25 37.875 1 95.25 503 HIS A O 1
ATOM 3806 N N . THR A 1 504 ? -26.922 6.973 37.625 1 94.12 504 THR A N 1
ATOM 3807 C CA . THR A 1 504 ? -26.375 6.445 36.375 1 94.12 504 THR A CA 1
ATOM 3808 C C . THR A 1 504 ? -24.906 6.078 36.562 1 94.12 504 THR A C 1
ATOM 3810 O O . THR A 1 504 ? -24.109 6.879 37.062 1 94.12 504 THR A O 1
ATOM 3813 N N . VAL A 1 505 ? -24.547 4.844 36.156 1 95.06 505 VAL A N 1
ATOM 3814 C CA . VAL A 1 505 ? -23.172 4.355 36.281 1 95.06 505 VAL A CA 1
ATOM 3815 C C . VAL A 1 505 ? -22.656 3.908 34.906 1 95.06 505 VAL A C 1
ATOM 3817 O O . VAL A 1 505 ? -23.359 3.234 34.156 1 95.06 505 VAL A O 1
ATOM 3820 N N . ASN A 1 506 ? -21.5 4.371 34.562 1 94.44 506 ASN A N 1
ATOM 3821 C CA . ASN A 1 506 ? -20.766 3.896 33.406 1 94.44 506 ASN A CA 1
ATOM 3822 C C . ASN A 1 506 ? -19.359 3.412 33.781 1 94.44 506 ASN A C 1
ATOM 3824 O O . ASN A 1 506 ? -18.562 4.176 34.344 1 94.44 506 ASN A O 1
ATOM 3828 N N . PHE A 1 507 ? -19.078 2.17 33.594 1 95.69 507 PHE A N 1
ATOM 3829 C CA . PHE A 1 507 ? -17.766 1.586 33.844 1 95.69 507 PHE A CA 1
ATOM 3830 C C . PHE A 1 507 ? -17.141 1.107 32.531 1 95.69 507 PHE A C 1
ATOM 3832 O O . PHE A 1 507 ? -17.812 0.53 31.688 1 95.69 507 PHE A O 1
ATOM 3839 N N . VAL A 1 508 ? -15.859 1.373 32.375 1 95.69 508 VAL A N 1
ATOM 3840 C CA . VAL A 1 508 ? -15.117 0.872 31.203 1 95.69 508 VAL A CA 1
ATOM 3841 C C . VAL A 1 508 ? -13.789 0.272 31.672 1 95.69 508 VAL A C 1
ATOM 3843 O O . VAL A 1 508 ? -12.992 0.943 32.344 1 95.69 508 VAL A O 1
ATOM 3846 N N . GLY A 1 509 ? -13.562 -0.999 31.438 1 96.81 509 GLY A N 1
ATOM 3847 C CA . GLY A 1 509 ? -12.266 -1.647 31.562 1 96.81 509 GLY A CA 1
ATOM 3848 C C . GLY A 1 509 ? -11.602 -1.912 30.219 1 96.81 509 GLY A C 1
ATOM 3849 O O . GLY A 1 509 ? -12.266 -2.299 29.25 1 96.81 509 GLY A O 1
ATOM 3850 N N . LEU A 1 510 ? -10.266 -1.63 30.172 1 96.62 510 LEU A N 1
ATOM 3851 C CA . LEU A 1 510 ? -9.578 -1.743 28.891 1 96.62 510 LEU A CA 1
ATOM 3852 C C . LEU A 1 510 ? -8.25 -2.469 29.062 1 96.62 510 LEU A C 1
ATOM 3854 O O . LEU A 1 510 ? -7.508 -2.217 30.016 1 96.62 510 LEU A O 1
ATOM 3858 N N . TYR A 1 511 ? -7.953 -3.422 28.25 1 97.62 511 TYR A N 1
ATOM 3859 C CA . TYR A 1 511 ? -6.641 -3.992 27.984 1 97.62 511 TYR A CA 1
ATOM 3860 C C . TYR A 1 511 ? -6.227 -3.746 26.531 1 97.62 511 TYR A C 1
ATOM 3862 O O . TYR A 1 511 ? -6.926 -4.156 25.594 1 97.62 511 TYR A O 1
ATOM 3870 N N . SER A 1 512 ? -5.113 -3.07 26.297 1 96.31 512 SER A N 1
ATOM 3871 C CA . SER A 1 512 ? -4.723 -2.633 24.969 1 96.31 512 SER A CA 1
ATOM 3872 C C . SER A 1 512 ? -3.285 -3.033 24.656 1 96.31 512 SER A C 1
ATOM 3874 O O . SER A 1 512 ? -2.412 -2.961 25.516 1 96.31 512 SER A O 1
ATOM 3876 N N . ASN A 1 513 ? -3.025 -3.547 23.469 1 97.25 513 ASN A N 1
ATOM 3877 C CA . ASN A 1 513 ? -1.708 -3.828 22.906 1 97.25 513 ASN A CA 1
ATOM 3878 C C . ASN A 1 513 ? -1.526 -3.164 21.547 1 97.25 513 ASN A C 1
ATOM 3880 O O . ASN A 1 513 ? -2.432 -3.195 20.703 1 97.25 513 ASN A O 1
ATOM 3884 N N . GLU A 1 514 ? -0.332 -2.559 21.391 1 95.69 514 GLU A N 1
ATOM 3885 C CA . GLU A 1 514 ? -0.028 -1.861 20.141 1 95.69 514 GLU A CA 1
ATOM 3886 C C . GLU A 1 514 ? 1.429 -2.066 19.734 1 95.69 514 GLU A C 1
ATOM 3888 O O . GLU A 1 514 ? 2.307 -2.189 20.594 1 95.69 514 GLU A O 1
ATOM 3893 N N . GLN A 1 515 ? 1.697 -2.156 18.422 1 96.38 515 GLN A N 1
ATOM 3894 C CA . GLN A 1 515 ? 3.059 -2.258 17.906 1 96.38 515 GLN A CA 1
ATOM 3895 C C . GLN A 1 515 ? 3.209 -1.481 16.594 1 96.38 515 GLN A C 1
ATOM 3897 O O . GLN A 1 515 ? 2.328 -1.524 15.734 1 96.38 515 GLN A O 1
ATOM 3902 N N . TYR A 1 516 ? 4.301 -0.751 16.516 1 95.25 516 TYR A N 1
ATOM 3903 C CA . TYR A 1 516 ? 4.703 -0.047 15.305 1 95.25 516 TYR A CA 1
ATOM 3904 C C . TYR A 1 516 ? 6.012 -0.608 14.758 1 95.25 516 TYR A C 1
ATOM 3906 O O . TYR A 1 516 ? 6.938 -0.89 15.516 1 95.25 516 TYR A O 1
ATOM 3914 N N . THR A 1 517 ? 6.059 -0.819 13.445 1 95.75 517 THR A N 1
ATOM 3915 C CA . THR A 1 517 ? 7.285 -1.199 12.75 1 95.75 517 THR A CA 1
ATOM 3916 C C . THR A 1 517 ? 7.48 -0.348 11.5 1 95.75 517 THR A C 1
ATOM 3918 O O . THR A 1 517 ? 6.562 -0.213 10.688 1 95.75 517 THR A O 1
ATOM 3921 N N . GLY A 1 518 ? 8.664 0.284 11.398 1 94.88 518 GLY A N 1
ATOM 3922 C CA . GLY A 1 518 ? 8.969 1.097 10.234 1 94.88 518 GLY A CA 1
ATOM 3923 C C . GLY A 1 518 ? 10.383 0.887 9.719 1 94.88 518 GLY A C 1
ATOM 3924 O O . GLY A 1 518 ? 11.305 0.631 10.492 1 94.88 518 GLY A O 1
ATOM 3925 N N . ASN A 1 519 ? 10.594 0.957 8.43 1 95.75 519 ASN A N 1
ATOM 3926 C CA . ASN A 1 519 ? 11.922 0.95 7.828 1 95.75 519 ASN A CA 1
ATOM 3927 C C . ASN A 1 519 ? 11.992 1.872 6.613 1 95.75 519 ASN A C 1
ATOM 3929 O O . ASN A 1 519 ? 10.969 2.154 5.984 1 95.75 519 ASN A O 1
ATOM 3933 N N . SER A 1 520 ? 13.117 2.375 6.344 1 96.12 520 SER A N 1
ATOM 3934 C CA . SER A 1 520 ? 13.359 3.219 5.176 1 96.12 520 SER A CA 1
ATOM 3935 C C . SER A 1 520 ? 14.75 2.973 4.594 1 96.12 520 SER A C 1
ATOM 3937 O O . SER A 1 520 ? 15.656 2.527 5.301 1 96.12 520 SER A O 1
ATOM 3939 N N . SER A 1 521 ? 14.938 3.182 3.314 1 96.19 521 SER A N 1
ATOM 3940 C CA . SER A 1 521 ? 16.203 3.09 2.584 1 96.19 521 SER A CA 1
ATOM 3941 C C . SER A 1 521 ? 16.359 4.25 1.606 1 96.19 521 SER A C 1
ATOM 3943 O O . SER A 1 521 ? 15.383 4.699 1.005 1 96.19 521 SER A O 1
ATOM 3945 N N . GLN A 1 522 ? 17.547 4.715 1.511 1 96.81 522 GLN A N 1
ATOM 3946 C CA . GLN A 1 522 ? 17.875 5.789 0.576 1 96.81 522 GLN A CA 1
ATOM 3947 C C . GLN A 1 522 ? 19.188 5.516 -0.151 1 96.81 522 GLN A C 1
ATOM 3949 O O . GLN A 1 522 ? 20.156 5.094 0.466 1 96.81 522 GLN A O 1
ATOM 3954 N N . ILE A 1 523 ? 19.203 5.773 -1.398 1 96.25 523 ILE A N 1
ATOM 3955 C CA . ILE A 1 523 ? 20.391 5.633 -2.23 1 96.25 523 ILE A CA 1
ATOM 3956 C C . ILE A 1 523 ? 20.5 6.824 -3.178 1 96.25 523 ILE A C 1
ATOM 3958 O O . ILE A 1 523 ? 19.5 7.309 -3.695 1 96.25 523 ILE A O 1
ATOM 3962 N N . SER A 1 524 ? 21.625 7.309 -3.328 1 97.06 524 SER A N 1
ATOM 3963 C CA . SER A 1 524 ? 21.906 8.359 -4.305 1 97.06 524 SER A CA 1
ATOM 3964 C C . SER A 1 524 ? 23.078 7.996 -5.195 1 97.06 524 SER A C 1
ATOM 3966 O O . SER A 1 524 ? 23.938 7.199 -4.805 1 97.06 524 SER A O 1
ATOM 3968 N N . ARG A 1 525 ? 23.047 8.539 -6.359 1 96.75 525 ARG A N 1
ATOM 3969 C CA . ARG A 1 525 ? 24.125 8.289 -7.301 1 96.75 525 ARG A CA 1
ATOM 3970 C C . ARG A 1 525 ? 24.25 9.43 -8.305 1 96.75 525 ARG A C 1
ATOM 3972 O O . ARG A 1 525 ? 23.25 9.961 -8.781 1 96.75 525 ARG A O 1
ATOM 3979 N N . ASN A 1 526 ? 25.5 9.844 -8.578 1 97.5 526 ASN A N 1
ATOM 3980 C CA . ASN A 1 526 ? 25.766 10.891 -9.555 1 97.5 526 ASN A CA 1
ATOM 3981 C C . ASN A 1 526 ? 26.094 10.305 -10.93 1 97.5 526 ASN A C 1
ATOM 3983 O O . ASN A 1 526 ? 26.344 9.102 -11.047 1 97.5 526 ASN A O 1
ATOM 3987 N N . GLY A 1 527 ? 25.969 11.133 -11.938 1 96.44 527 GLY A N 1
ATOM 3988 C CA . GLY A 1 527 ? 26.484 10.805 -13.258 1 96.44 527 GLY A CA 1
ATOM 3989 C C . GLY A 1 527 ? 25.625 9.828 -14.023 1 96.44 527 GLY A C 1
ATOM 3990 O O . GLY A 1 527 ? 26.125 8.914 -14.68 1 96.44 527 GLY A O 1
ATOM 3991 N N . ILE A 1 528 ? 24.328 9.914 -13.859 1 95.12 528 ILE A N 1
ATOM 3992 C CA . ILE A 1 528 ? 23.422 9.102 -14.672 1 95.12 528 ILE A CA 1
ATOM 3993 C C . ILE A 1 528 ? 23.656 9.383 -16.156 1 95.12 528 ILE A C 1
ATOM 3995 O O . ILE A 1 528 ? 23.688 10.547 -16.562 1 95.12 528 ILE A O 1
ATOM 3999 N N . THR A 1 529 ? 23.75 8.445 -16.953 1 90.19 529 THR A N 1
ATOM 4000 C CA . THR A 1 529 ? 24.297 8.547 -18.312 1 90.19 529 THR A CA 1
ATOM 4001 C C . THR A 1 529 ? 23.312 9.289 -19.219 1 90.19 529 THR A C 1
ATOM 4003 O O . THR A 1 529 ? 23.719 9.852 -20.234 1 90.19 529 THR A O 1
ATOM 4006 N N . SER A 1 530 ? 22 9.188 -18.891 1 92.19 530 SER A N 1
ATOM 4007 C CA . SER A 1 530 ? 20.984 9.844 -19.719 1 92.19 530 SER A CA 1
ATOM 4008 C C . SER A 1 530 ? 19.844 10.398 -18.859 1 92.19 530 SER A C 1
ATOM 4010 O O . SER A 1 530 ? 19.422 9.758 -17.891 1 92.19 530 SER A O 1
ATOM 4012 N N . ASP A 1 531 ? 19.312 11.586 -19.281 1 95.75 531 ASP A N 1
ATOM 4013 C CA . ASP A 1 531 ? 18.188 12.195 -18.594 1 95.75 531 ASP A CA 1
ATOM 4014 C C . ASP A 1 531 ? 16.938 11.312 -18.688 1 95.75 531 ASP A C 1
ATOM 4016 O O . ASP A 1 531 ? 16.047 11.406 -17.859 1 95.75 531 ASP A O 1
ATOM 4020 N N . ALA A 1 532 ? 16.875 10.484 -19.672 1 91.75 532 ALA A N 1
ATOM 4021 C CA . ALA A 1 532 ? 15.703 9.656 -19.906 1 91.75 532 ALA A CA 1
ATOM 4022 C C . ALA A 1 532 ? 15.5 8.656 -18.766 1 91.75 532 ALA A C 1
ATOM 4024 O O . ALA A 1 532 ? 14.375 8.234 -18.5 1 91.75 532 ALA A O 1
ATOM 4025 N N . PHE A 1 533 ? 16.578 8.297 -18.031 1 93.44 533 PHE A N 1
ATOM 4026 C CA . PHE A 1 533 ? 16.484 7.324 -16.938 1 93.44 533 PHE A CA 1
ATOM 4027 C C . PHE A 1 533 ? 15.969 7.977 -15.664 1 93.44 533 PHE A C 1
ATOM 4029 O O . PHE A 1 533 ? 15.32 7.316 -14.852 1 93.44 533 PHE A O 1
ATOM 4036 N N . GLN A 1 534 ? 16.422 9.266 -15.492 1 96.69 534 GLN A N 1
ATOM 4037 C CA . GLN A 1 534 ? 16.109 9.992 -14.266 1 96.69 534 GLN A CA 1
ATOM 4038 C C . GLN A 1 534 ? 16.516 9.203 -13.031 1 96.69 534 GLN A C 1
ATOM 4040 O O . GLN A 1 534 ? 17.672 8.805 -12.898 1 96.69 534 GLN A O 1
ATOM 4045 N N . PHE A 1 535 ? 15.555 8.938 -12.094 1 97.38 535 PHE A N 1
ATOM 4046 C CA . PHE A 1 535 ? 15.922 8.188 -10.906 1 97.38 535 PHE A CA 1
ATOM 4047 C C . PHE A 1 535 ? 15.516 6.723 -11.039 1 97.38 535 PHE A C 1
ATOM 4049 O O . PHE A 1 535 ? 15.758 5.922 -10.133 1 97.38 535 PHE A O 1
ATOM 4056 N N . TYR A 1 536 ? 15.008 6.355 -12.172 1 96.5 536 TYR A N 1
ATOM 4057 C CA . TYR A 1 536 ? 14.398 5.035 -12.312 1 96.5 536 TYR A CA 1
ATOM 4058 C C . TYR A 1 536 ? 15.453 3.979 -12.609 1 96.5 536 TYR A C 1
ATOM 4060 O O . TYR A 1 536 ? 15.18 2.777 -12.531 1 96.5 536 TYR A O 1
ATOM 4068 N N . ASN A 1 537 ? 16.703 4.332 -12.945 1 95.5 537 ASN A N 1
ATOM 4069 C CA . ASN A 1 537 ? 17.781 3.375 -13.125 1 95.5 537 ASN A CA 1
ATOM 4070 C C . ASN A 1 537 ? 19.125 3.945 -12.641 1 95.5 537 ASN A C 1
ATOM 4072 O O . ASN A 1 537 ? 19.922 4.41 -13.445 1 95.5 537 ASN A O 1
ATOM 4076 N N . LEU A 1 538 ? 19.406 3.762 -11.43 1 96.19 538 LEU A N 1
ATOM 4077 C CA . LEU A 1 538 ? 20.641 4.262 -10.828 1 96.19 538 LEU A CA 1
ATOM 4078 C C . LEU A 1 538 ? 21.844 3.395 -11.234 1 96.19 538 LEU A C 1
ATOM 4080 O O . LEU A 1 538 ? 22.984 3.77 -11.008 1 96.19 538 LEU A O 1
ATOM 4084 N N . GLY A 1 539 ? 21.562 2.271 -11.844 1 92.88 539 GLY A N 1
ATOM 4085 C CA . GLY A 1 539 ? 22.641 1.405 -12.297 1 92.88 539 GLY A CA 1
ATOM 4086 C C . GLY A 1 539 ? 23.359 1.938 -13.516 1 92.88 539 GLY A C 1
ATOM 4087 O O . GLY A 1 539 ? 24.453 1.481 -13.844 1 92.88 539 GLY A O 1
ATOM 4088 N N . GLN A 1 540 ? 22.734 2.891 -14.172 1 90.56 540 GLN A N 1
ATOM 4089 C CA . GLN A 1 540 ? 23.297 3.461 -15.391 1 90.56 540 GLN A CA 1
ATOM 4090 C C . GLN A 1 540 ? 24.234 4.621 -15.07 1 90.56 540 GLN A C 1
ATOM 4092 O O . GLN A 1 540 ? 24 5.754 -15.492 1 90.56 540 GLN A O 1
ATOM 4097 N N . SER A 1 541 ? 25.266 4.363 -14.344 1 92.25 541 SER A N 1
ATOM 4098 C CA . SER A 1 541 ? 26.281 5.332 -13.938 1 92.25 541 SER A CA 1
ATOM 4099 C C . SER A 1 541 ? 27.609 4.648 -13.656 1 92.25 541 SER A C 1
ATOM 4101 O O . SER A 1 541 ? 27.656 3.475 -13.281 1 92.25 541 SER A O 1
ATOM 4103 N N . GLU A 1 542 ? 28.688 5.383 -13.836 1 88.12 542 GLU A N 1
ATOM 4104 C CA . GLU A 1 542 ? 30.016 4.879 -13.508 1 88.12 542 GLU A CA 1
ATOM 4105 C C . GLU A 1 542 ? 30.484 5.375 -12.141 1 88.12 542 GLU A C 1
ATOM 4107 O O . GLU A 1 542 ? 31.484 4.902 -11.609 1 88.12 542 GLU A O 1
ATOM 4112 N N . GLU A 1 543 ? 29.641 6.301 -11.648 1 91.69 543 GLU A N 1
ATOM 4113 C CA . GLU A 1 543 ? 30 6.852 -10.344 1 91.69 543 GLU A CA 1
ATOM 4114 C C . GLU A 1 543 ? 29.609 5.895 -9.219 1 91.69 543 GLU A C 1
ATOM 4116 O O . GLU A 1 543 ? 28.75 5.023 -9.406 1 91.69 543 GLU A O 1
ATOM 4121 N N . GLU A 1 544 ? 30.297 6.09 -8.109 1 90 544 GLU A N 1
ATOM 4122 C CA . GLU A 1 544 ? 29.953 5.273 -6.945 1 90 544 GLU A CA 1
ATOM 4123 C C . GLU A 1 544 ? 28.625 5.703 -6.344 1 90 544 GLU A C 1
ATOM 4125 O O . GLU A 1 544 ? 28.312 6.895 -6.289 1 90 544 GLU A O 1
ATOM 4130 N N . ALA A 1 545 ? 27.906 4.664 -5.949 1 93.75 545 ALA A N 1
ATOM 4131 C CA . ALA A 1 545 ? 26.656 4.965 -5.25 1 93.75 545 ALA A CA 1
ATOM 4132 C C . ALA A 1 545 ? 26.922 5.398 -3.811 1 93.75 545 ALA A C 1
ATOM 4134 O O . ALA A 1 545 ? 27.875 4.934 -3.184 1 93.75 545 ALA A O 1
ATOM 4135 N N . VAL A 1 546 ? 26.078 6.262 -3.336 1 92.62 546 VAL A N 1
ATOM 4136 C CA . VAL A 1 546 ? 26.188 6.73 -1.96 1 92.62 546 VAL A CA 1
ATOM 4137 C C . VAL A 1 546 ? 25 6.234 -1.138 1 92.62 546 VAL A C 1
ATOM 4139 O O . VAL A 1 546 ? 23.844 6.516 -1.471 1 92.62 546 VAL A O 1
ATOM 4142 N N . ILE A 1 547 ? 25.328 5.527 -0.096 1 94 547 ILE A N 1
ATOM 4143 C CA . ILE A 1 547 ? 24.344 5.066 0.868 1 94 547 ILE A CA 1
ATOM 4144 C C . ILE A 1 547 ? 24.703 5.562 2.264 1 94 547 ILE A C 1
ATOM 4146 O O . ILE A 1 547 ? 25.453 4.898 2.988 1 94 547 ILE A O 1
ATOM 4150 N N . ASN A 1 548 ? 24.078 6.629 2.641 1 90.38 548 ASN A N 1
ATOM 4151 C CA . ASN A 1 548 ? 24.328 7.199 3.961 1 90.38 548 ASN A CA 1
ATOM 4152 C C . ASN A 1 548 ? 23.703 6.352 5.062 1 90.38 548 ASN A C 1
ATOM 4154 O O . ASN A 1 548 ? 22.484 6.199 5.117 1 90.38 548 ASN A O 1
ATOM 4158 N N . PRO A 1 549 ? 24.484 5.801 5.922 1 89.81 549 PRO A N 1
ATOM 4159 C CA . PRO A 1 549 ? 23.938 4.957 6.984 1 89.81 549 PRO A CA 1
ATOM 4160 C C . PRO A 1 549 ? 22.891 5.68 7.824 1 89.81 549 PRO A C 1
ATOM 4162 O O . PRO A 1 549 ? 21.984 5.043 8.367 1 89.81 549 PRO A O 1
ATOM 4165 N N . ALA A 1 550 ? 22.969 6.984 7.883 1 86.81 550 ALA A N 1
ATOM 4166 C CA . ALA A 1 550 ? 22.047 7.762 8.711 1 86.81 550 ALA A CA 1
ATOM 4167 C C . ALA A 1 550 ? 20.672 7.859 8.047 1 86.81 550 ALA A C 1
ATOM 4169 O O . ALA A 1 550 ? 19.688 8.227 8.703 1 86.81 550 ALA A O 1
ATOM 4170 N N . ASN A 1 551 ? 20.672 7.535 6.828 1 90.81 551 ASN A N 1
ATOM 4171 C CA . ASN A 1 551 ? 19.406 7.629 6.105 1 90.81 551 ASN A CA 1
ATOM 4172 C C . ASN A 1 551 ? 18.812 6.25 5.82 1 90.81 551 ASN A C 1
ATOM 4174 O O . ASN A 1 551 ? 18.031 6.086 4.887 1 90.81 551 ASN A O 1
ATOM 4178 N N . GLN A 1 552 ? 19.344 5.281 6.57 1 93.12 552 GLN A N 1
ATOM 4179 C CA . GLN A 1 552 ? 18.812 3.922 6.559 1 93.12 552 GLN A CA 1
ATOM 4180 C C . GLN A 1 552 ? 18.141 3.588 7.883 1 93.12 552 GLN A C 1
ATOM 4182 O O . GLN A 1 552 ? 18.812 3.297 8.875 1 93.12 552 GLN A O 1
ATOM 4187 N N . ASP A 1 553 ? 16.859 3.553 7.914 1 90.31 553 ASP A N 1
ATOM 4188 C CA . ASP A 1 553 ? 16.234 3.516 9.234 1 90.31 553 ASP A CA 1
ATOM 4189 C C . ASP A 1 553 ? 15.398 2.25 9.414 1 90.31 553 ASP A C 1
ATOM 4191 O O . ASP A 1 553 ? 14.781 1.77 8.461 1 90.31 553 ASP A O 1
ATOM 4195 N N . TYR A 1 554 ? 15.5 1.62 10.57 1 93.94 554 TYR A N 1
ATOM 4196 C CA . TYR A 1 554 ? 14.586 0.617 11.102 1 93.94 554 TYR A CA 1
ATOM 4197 C C . TYR A 1 554 ? 14.125 0.986 12.5 1 93.94 554 TYR A C 1
ATOM 4199 O O . TYR A 1 554 ? 14.945 1.337 13.359 1 93.94 554 TYR A O 1
ATOM 4207 N N . THR A 1 555 ? 12.836 0.897 12.75 1 94.31 555 THR A N 1
ATOM 4208 C CA . THR A 1 555 ? 12.305 1.24 14.07 1 94.31 555 THR A CA 1
ATOM 4209 C C . THR A 1 555 ? 11.148 0.315 14.445 1 94.31 555 THR A C 1
ATOM 4211 O O . THR A 1 555 ? 10.312 -0.014 13.602 1 94.31 555 THR A O 1
ATOM 4214 N N . GLN A 1 556 ? 11.148 -0.196 15.664 1 94.81 556 GLN A N 1
ATOM 4215 C CA . GLN A 1 556 ? 10.039 -0.955 16.219 1 94.81 556 GLN A CA 1
ATOM 4216 C C . GLN A 1 556 ? 9.797 -0.582 17.688 1 94.81 556 GLN A C 1
ATOM 4218 O O . GLN A 1 556 ? 10.75 -0.413 18.453 1 94.81 556 GLN A O 1
ATOM 4223 N N . TRP A 1 557 ? 8.602 -0.351 18.062 1 94.94 557 TRP A N 1
ATOM 4224 C CA . TRP A 1 557 ? 8.25 -0.129 19.453 1 94.94 557 TRP A CA 1
ATOM 4225 C C . TRP A 1 557 ? 6.871 -0.707 19.766 1 94.94 557 TRP A C 1
ATOM 4227 O O . TRP A 1 557 ? 6.094 -1.001 18.859 1 94.94 557 TRP A O 1
ATOM 4237 N N . GLY A 1 558 ? 6.594 -0.938 21.031 1 95.75 558 GLY A N 1
ATOM 4238 C CA . GLY A 1 558 ? 5.332 -1.48 21.5 1 95.75 558 GLY A CA 1
ATOM 4239 C C . GLY A 1 558 ? 4.844 -0.82 22.781 1 95.75 558 GLY A C 1
ATOM 4240 O O . GLY A 1 558 ? 5.637 -0.246 23.531 1 95.75 558 GLY A O 1
ATOM 4241 N N . LEU A 1 559 ? 3.543 -0.809 22.984 1 96.12 559 LEU A N 1
ATOM 4242 C CA . LEU A 1 559 ? 2.875 -0.256 24.156 1 96.12 559 LEU A CA 1
ATOM 4243 C C . LEU A 1 559 ? 1.775 -1.191 24.641 1 96.12 559 LEU A C 1
ATOM 4245 O O . LEU A 1 559 ? 0.956 -1.661 23.859 1 96.12 559 LEU A O 1
ATOM 4249 N N . ARG A 1 560 ? 1.809 -1.514 25.938 1 97.12 560 ARG A N 1
ATOM 4250 C CA . ARG A 1 560 ? 0.776 -2.289 26.625 1 97.12 560 ARG A CA 1
ATOM 4251 C C . ARG A 1 560 ? 0.111 -1.469 27.719 1 97.12 560 ARG A C 1
ATOM 4253 O O . ARG A 1 560 ? 0.785 -0.745 28.453 1 97.12 560 ARG A O 1
ATOM 4260 N N . SER A 1 561 ? -1.24 -1.574 27.797 1 97.06 561 SER A N 1
ATOM 4261 C CA . SER A 1 561 ? -1.928 -0.701 28.75 1 97.06 561 SER A CA 1
ATOM 4262 C C . SER A 1 561 ? -3.098 -1.419 29.406 1 97.06 561 SER A C 1
ATOM 4264 O O . SER A 1 561 ? -3.736 -2.277 28.797 1 97.06 561 SER A O 1
ATOM 4266 N N . TYR A 1 562 ? -3.303 -1.081 30.641 1 97.31 562 TYR A N 1
ATOM 4267 C CA . TYR A 1 562 ? -4.508 -1.38 31.406 1 97.31 562 TYR A CA 1
ATOM 4268 C C . TYR A 1 562 ? -5.188 -0.098 31.875 1 97.31 562 TYR A C 1
ATOM 4270 O O . TYR A 1 562 ? -4.516 0.86 32.281 1 97.31 562 TYR A O 1
ATOM 4278 N N . MET A 1 563 ? -6.469 -0.078 31.797 1 96.44 563 MET A N 1
ATOM 4279 C CA . MET A 1 563 ? -7.172 1.132 32.219 1 96.44 563 MET A CA 1
ATOM 4280 C C . MET A 1 563 ? -8.555 0.797 32.781 1 96.44 563 MET A C 1
ATOM 4282 O O . MET A 1 563 ? -9.227 -0.1 32.281 1 96.44 563 MET A O 1
ATOM 4286 N N . ALA A 1 564 ? -8.992 1.52 33.75 1 96.62 564 ALA A N 1
ATOM 4287 C CA . ALA A 1 564 ? -10.344 1.461 34.312 1 96.62 564 ALA A CA 1
ATOM 4288 C C . ALA A 1 564 ? -10.898 2.861 34.562 1 96.62 564 ALA A C 1
ATOM 4290 O O . ALA A 1 564 ? -10.219 3.715 35.125 1 96.62 564 ALA A O 1
ATOM 4291 N N . ARG A 1 565 ? -12.086 3.123 34.094 1 95.94 565 ARG A N 1
ATOM 4292 C CA . ARG A 1 565 ? -12.773 4.391 34.312 1 95.94 565 ARG A CA 1
ATOM 4293 C C . ARG A 1 565 ? -14.164 4.16 34.906 1 95.94 565 ARG A C 1
ATOM 4295 O O . ARG A 1 565 ? -14.883 3.26 34.469 1 95.94 565 ARG A O 1
ATOM 4302 N N . LEU A 1 566 ? -14.484 4.906 35.875 1 95.69 566 LEU A N 1
ATOM 4303 C CA . LEU A 1 566 ? -15.812 4.902 36.5 1 95.69 566 LEU A CA 1
ATOM 4304 C C . LEU A 1 566 ? -16.438 6.293 36.438 1 95.69 566 LEU A C 1
ATOM 4306 O O . LEU A 1 566 ? -15.812 7.27 36.875 1 95.69 566 LEU A O 1
ATOM 4310 N N . MET A 1 567 ? -17.562 6.375 35.875 1 95.06 567 MET A N 1
ATOM 4311 C CA . MET A 1 567 ? -18.344 7.605 35.875 1 95.06 567 MET A CA 1
ATOM 4312 C C . MET A 1 567 ? -19.672 7.406 36.625 1 95.06 567 MET A C 1
ATOM 4314 O O . MET A 1 567 ? -20.375 6.418 36.406 1 95.06 567 MET A O 1
ATOM 4318 N N . TYR A 1 568 ? -19.984 8.32 37.469 1 95.56 568 TYR A N 1
ATOM 4319 C CA . TYR A 1 568 ? -21.219 8.273 38.25 1 95.56 568 TYR A CA 1
ATOM 4320 C C . TYR A 1 568 ? -21.938 9.617 38.219 1 95.56 568 TYR A C 1
ATOM 4322 O O . TYR A 1 568 ? -21.312 10.672 38.312 1 95.56 568 TYR A O 1
ATOM 4330 N N . SER A 1 569 ? -23.203 9.523 37.969 1 95.38 569 SER A N 1
ATOM 4331 C CA . SER A 1 569 ? -24.062 10.703 38 1 95.38 569 SER A CA 1
ATOM 4332 C C . SER A 1 569 ? -25.266 10.508 38.906 1 95.38 569 SER A C 1
ATOM 4334 O O . SER A 1 569 ? -25.859 9.422 38.938 1 95.38 569 SER A O 1
ATOM 4336 N N . TYR A 1 570 ? -25.594 11.586 39.656 1 96.19 570 TYR A N 1
ATOM 4337 C CA . TYR A 1 570 ? -26.781 11.578 40.5 1 96.19 570 TYR A CA 1
ATOM 4338 C C . TYR A 1 570 ? -27.766 12.656 40.062 1 96.19 570 TYR A C 1
ATOM 4340 O O . TYR A 1 570 ? -27.5 13.844 40.219 1 96.19 570 TYR A O 1
ATOM 4348 N N . ASP A 1 571 ? -28.922 12.25 39.562 1 93.81 571 ASP A N 1
ATOM 4349 C CA . ASP A 1 571 ? -30.078 13.078 39.219 1 93.81 571 ASP A CA 1
ATOM 4350 C C . ASP A 1 571 ? -29.688 14.172 38.25 1 93.81 571 ASP A C 1
ATOM 4352 O O . ASP A 1 571 ? -30.203 15.289 38.281 1 93.81 571 ASP A O 1
ATOM 4356 N N . ASN A 1 572 ? -28.672 13.969 37.469 1 91.5 572 ASN A N 1
ATOM 4357 C CA . ASN A 1 572 ? -28.141 14.922 36.5 1 91.5 572 ASN A CA 1
ATOM 4358 C C . ASN A 1 572 ? -27.719 16.219 37.188 1 91.5 572 ASN A C 1
ATOM 4360 O O . ASN A 1 572 ? -27.844 17.297 36.594 1 91.5 572 ASN A O 1
ATOM 4364 N N . LYS A 1 573 ? -27.328 16.203 38.406 1 95 573 LYS A N 1
ATOM 4365 C CA . LYS A 1 573 ? -26.891 17.359 39.188 1 95 573 LYS A CA 1
ATOM 4366 C C . LYS A 1 573 ? -25.406 17.25 39.531 1 95 573 LYS A C 1
ATOM 4368 O O . LYS A 1 573 ? -24.641 18.203 39.375 1 95 573 LYS A O 1
ATOM 4373 N N . TYR A 1 574 ? -25.094 16.031 39.969 1 97.12 574 TYR A N 1
ATOM 4374 C CA . TYR A 1 574 ? -23.719 15.789 40.406 1 97.12 574 TYR A CA 1
ATOM 4375 C C . TYR A 1 574 ? -23.062 14.711 39.531 1 97.12 574 TYR A C 1
ATOM 4377 O O . TYR A 1 574 ? -23.656 13.672 39.281 1 97.12 574 TYR A O 1
ATOM 4385 N N . PHE A 1 575 ? -21.891 15.023 39.156 1 96.75 575 PHE A N 1
ATOM 4386 C CA . PHE A 1 575 ? -21.141 14.117 38.312 1 96.75 575 PHE A CA 1
ATOM 4387 C C . PHE A 1 575 ? -19.75 13.859 38.875 1 96.75 575 PHE A C 1
ATOM 4389 O O . PHE A 1 575 ? -19.109 14.781 39.406 1 96.75 575 PHE A O 1
ATOM 4396 N N . ILE A 1 576 ? -19.25 12.625 38.844 1 96.25 576 ILE A N 1
ATOM 4397 C CA . ILE A 1 576 ? -17.875 12.273 39.219 1 96.25 576 ILE A CA 1
ATOM 4398 C C . ILE A 1 576 ? -17.312 11.258 38.219 1 96.25 576 ILE A C 1
ATOM 4400 O O . ILE A 1 576 ? -18.031 10.367 37.781 1 96.25 576 ILE A O 1
ATOM 4404 N N . SER A 1 577 ? -16.156 11.461 37.812 1 94.56 577 SER A N 1
ATOM 4405 C CA . SER A 1 577 ? -15.43 10.531 36.938 1 94.56 577 SER A CA 1
ATOM 4406 C C . SER A 1 577 ? -14.039 10.234 37.5 1 94.56 577 SER A C 1
ATOM 4408 O O . SER A 1 577 ? -13.336 11.141 37.938 1 94.56 577 SER A O 1
ATOM 4410 N N . GLY A 1 578 ? -13.68 8.961 37.531 1 95.06 578 GLY A N 1
ATOM 4411 C CA . GLY A 1 578 ? -12.352 8.508 37.906 1 95.06 578 GLY A CA 1
ATOM 4412 C C . GLY A 1 578 ? -11.734 7.527 36.938 1 95.06 578 GLY A C 1
ATOM 4413 O O . GLY A 1 578 ? -12.43 6.656 36.406 1 95.06 578 GLY A O 1
ATOM 4414 N N . THR A 1 579 ? -10.445 7.758 36.625 1 95.25 579 THR A N 1
ATOM 4415 C CA . THR A 1 579 ? -9.719 6.879 35.719 1 95.25 579 THR A CA 1
ATOM 4416 C C . THR A 1 579 ? -8.375 6.473 36.344 1 95.25 579 THR A C 1
ATOM 4418 O O . THR A 1 579 ? -7.699 7.289 36.969 1 95.25 579 THR A O 1
ATOM 4421 N N . ILE A 1 580 ? -8.062 5.246 36.25 1 96.81 580 ILE A N 1
ATOM 4422 C CA . ILE A 1 580 ? -6.73 4.738 36.562 1 96.81 580 ILE A CA 1
ATOM 4423 C C . ILE A 1 580 ? -6.168 3.98 35.375 1 96.81 580 ILE A C 1
ATOM 4425 O O . ILE A 1 580 ? -6.891 3.227 34.719 1 96.81 580 ILE A O 1
ATOM 4429 N N . ARG A 1 581 ? -4.949 4.266 35 1 96.06 581 ARG A N 1
ATOM 4430 C CA . ARG A 1 581 ? -4.367 3.654 33.812 1 96.06 581 ARG A CA 1
ATOM 4431 C C . ARG A 1 581 ? -2.904 3.285 34.062 1 96.06 581 ARG A C 1
ATOM 4433 O O . ARG A 1 581 ? -2.178 4.012 34.75 1 96.06 581 ARG A O 1
ATOM 4440 N N . SER A 1 582 ? -2.537 2.133 33.562 1 97 582 SER A N 1
ATOM 4441 C CA . SER A 1 582 ? -1.157 1.66 33.562 1 97 582 SER A CA 1
ATOM 4442 C C . SER A 1 582 ? -0.656 1.474 32.125 1 97 582 SER A C 1
ATOM 4444 O O . SER A 1 582 ? -1.296 0.792 31.312 1 97 582 SER A O 1
ATOM 4446 N N . ASP A 1 583 ? 0.503 2.053 31.891 1 97.06 583 ASP A N 1
ATOM 4447 C CA . ASP A 1 583 ? 1.127 1.92 30.578 1 97.06 583 ASP A CA 1
ATOM 4448 C C . ASP A 1 583 ? 2.51 1.282 30.688 1 97.06 583 ASP A C 1
ATOM 4450 O O . ASP A 1 583 ? 3.271 1.595 31.609 1 97.06 583 ASP A O 1
ATOM 4454 N N . GLY A 1 584 ? 2.766 0.329 29.797 1 97.12 584 GLY A N 1
ATOM 4455 C CA . GLY A 1 584 ? 4.086 -0.249 29.594 1 97.12 584 GLY A CA 1
ATOM 4456 C C . GLY A 1 584 ? 4.656 0.023 28.219 1 97.12 584 GLY A C 1
ATOM 4457 O O . GLY A 1 584 ? 4.074 -0.377 27.219 1 97.12 584 GLY A O 1
ATOM 4458 N N . SER A 1 585 ? 5.867 0.695 28.188 1 96.19 585 SER A N 1
ATOM 4459 C CA . SER A 1 585 ? 6.473 1.075 26.906 1 96.19 585 SER A CA 1
ATOM 4460 C C . SER A 1 585 ? 7.789 0.34 26.688 1 96.19 585 SER A C 1
ATOM 4462 O O . SER A 1 585 ? 8.602 0.221 27.594 1 96.19 585 SER A O 1
ATOM 4464 N N . SER A 1 586 ? 8.008 -0.111 25.453 1 94.94 586 SER A N 1
ATOM 4465 C CA . SER A 1 586 ? 9.258 -0.782 25.109 1 94.94 586 SER A CA 1
ATOM 4466 C C . SER A 1 586 ? 10.391 0.22 24.922 1 94.94 586 SER A C 1
ATOM 4468 O O . SER A 1 586 ? 11.562 -0.164 24.859 1 94.94 586 SER A O 1
ATOM 4470 N N . ARG A 1 587 ? 10.141 1.512 24.859 1 92.44 587 ARG A N 1
ATOM 4471 C CA . ARG A 1 587 ? 11.133 2.551 24.594 1 92.44 587 ARG A CA 1
ATOM 4472 C C . ARG A 1 587 ? 11.969 2.842 25.844 1 92.44 587 ARG A C 1
ATOM 4474 O O . ARG A 1 587 ? 13.047 3.426 25.75 1 92.44 587 ARG A O 1
ATOM 4481 N N . LEU A 1 588 ? 11.43 2.463 26.906 1 93.94 588 LEU A N 1
ATOM 4482 C CA . LEU A 1 588 ? 12.055 2.848 28.156 1 93.94 588 LEU A CA 1
ATOM 4483 C C . LEU A 1 588 ? 12.898 1.706 28.719 1 93.94 588 LEU A C 1
ATOM 4485 O O . LEU A 1 588 ? 12.844 0.583 28.203 1 93.94 588 LEU A O 1
ATOM 4489 N N . SER A 1 589 ? 13.75 2.059 29.688 1 92.75 589 SER A N 1
ATOM 4490 C CA . SER A 1 589 ? 14.711 1.101 30.219 1 92.75 589 SER A CA 1
ATOM 4491 C C . SER A 1 589 ? 14.023 0.012 31.031 1 92.75 589 SER A C 1
ATOM 4493 O O . SER A 1 589 ? 12.922 0.219 31.547 1 92.75 589 SER A O 1
ATOM 4495 N N . ASP A 1 590 ? 14.789 -1.034 31.156 1 90.75 590 ASP A N 1
ATOM 4496 C CA . ASP A 1 590 ? 14.266 -2.129 31.969 1 90.75 590 ASP A CA 1
ATOM 4497 C C . ASP A 1 590 ? 14.07 -1.696 33.406 1 90.75 590 ASP A C 1
ATOM 4499 O O . ASP A 1 590 ? 14.93 -1.011 33.969 1 90.75 590 ASP A O 1
ATOM 4503 N N . GLY A 1 591 ? 13.062 -1.978 34 1 91.44 591 GLY A N 1
ATOM 4504 C CA . GLY A 1 591 ? 12.727 -1.562 35.344 1 91.44 591 GLY A CA 1
ATOM 4505 C C . GLY A 1 591 ? 11.859 -0.322 35.406 1 91.44 591 GLY A C 1
ATOM 4506 O O . GLY A 1 591 ? 11.234 -0.03 36.406 1 91.44 591 GLY A O 1
ATOM 4507 N N . ASN A 1 592 ? 11.906 0.461 34.344 1 93.5 592 ASN A N 1
ATOM 4508 C CA . ASN A 1 592 ? 11.141 1.703 34.281 1 93.5 592 ASN A CA 1
ATOM 4509 C C . ASN A 1 592 ? 10.094 1.689 33.188 1 93.5 592 ASN A C 1
ATOM 4511 O O . ASN A 1 592 ? 9.602 2.742 32.781 1 93.5 592 ASN A O 1
ATOM 4515 N N . LYS A 1 593 ? 9.805 0.598 32.688 1 95.12 593 LYS A N 1
ATOM 4516 C CA . LYS A 1 593 ? 8.93 0.505 31.516 1 95.12 593 LYS A CA 1
ATOM 4517 C C . LYS A 1 593 ? 7.473 0.769 31.906 1 95.12 593 LYS A C 1
ATOM 4519 O O . LYS A 1 593 ? 6.695 1.268 31.078 1 95.12 593 LYS A O 1
ATOM 4524 N N . TRP A 1 594 ? 7.109 0.489 33.125 1 96.25 594 TRP A N 1
ATOM 4525 C CA . TRP A 1 594 ? 5.703 0.565 33.5 1 96.25 594 TRP A CA 1
ATOM 4526 C C . TRP A 1 594 ? 5.445 1.765 34.406 1 96.25 594 TRP A C 1
ATOM 4528 O O . TRP A 1 594 ? 6.277 2.1 35.25 1 96.25 594 TRP A O 1
ATOM 4538 N N . VAL A 1 595 ? 4.289 2.373 34.281 1 95.25 595 VAL A N 1
ATOM 4539 C CA . VAL A 1 595 ? 3.832 3.434 35.156 1 95.25 595 VAL A CA 1
ATOM 4540 C C . VAL A 1 595 ? 2.314 3.363 35.312 1 95.25 595 VAL A C 1
ATOM 4542 O O . VAL A 1 595 ? 1.616 2.871 34.438 1 95.25 595 VAL A O 1
ATOM 4545 N N . THR A 1 596 ? 1.831 3.803 36.469 1 96.19 596 THR A N 1
ATOM 4546 C CA . THR A 1 596 ? 0.404 3.904 36.75 1 96.19 596 THR A CA 1
ATOM 4547 C C . THR A 1 596 ? 0.055 5.289 37.281 1 96.19 596 THR A C 1
ATOM 4549 O O . THR A 1 596 ? 0.782 5.84 38.125 1 96.19 596 THR A O 1
ATOM 4552 N N . TYR A 1 597 ? -0.935 5.895 36.812 1 91.44 597 TYR A N 1
ATOM 4553 C CA . TYR A 1 597 ? -1.308 7.223 37.281 1 91.44 597 TYR A CA 1
ATOM 4554 C C . TYR A 1 597 ? -2.82 7.406 37.25 1 91.44 597 TYR A C 1
ATOM 4556 O O . TYR A 1 597 ? -3.518 6.766 36.469 1 91.44 597 TYR A O 1
ATOM 4564 N N . PRO A 1 598 ? -3.361 8.336 38 1 94.31 598 PRO A N 1
ATOM 4565 C CA . PRO A 1 598 ? -4.801 8.562 38.156 1 94.31 598 PRO A CA 1
ATOM 4566 C C . PRO A 1 598 ? -5.258 9.875 37.5 1 94.31 598 PRO A C 1
ATOM 4568 O O . PRO A 1 598 ? -4.434 10.75 37.25 1 94.31 598 PRO A O 1
ATOM 4571 N N . ALA A 1 599 ? -6.551 10.023 37.281 1 96.06 599 ALA A N 1
ATOM 4572 C CA . ALA A 1 599 ? -7.246 11.258 36.906 1 96.06 599 ALA A CA 1
ATOM 4573 C C . ALA A 1 599 ? -8.664 11.273 37.469 1 96.06 599 ALA A C 1
ATOM 4575 O O . ALA A 1 599 ? -9.344 10.242 37.5 1 96.06 599 ALA A O 1
ATOM 4576 N N . VAL A 1 600 ? -9.055 12.406 38.031 1 96.38 600 VAL A N 1
ATOM 4577 C CA . VAL A 1 600 ? -10.383 12.531 38.625 1 96.38 600 VAL A CA 1
ATOM 4578 C C . VAL A 1 600 ? -11.008 13.859 38.188 1 96.38 600 VAL A C 1
ATOM 4580 O O . VAL A 1 600 ? -10.312 14.859 38 1 96.38 600 VAL A O 1
ATOM 4583 N N . SER A 1 601 ? -12.289 13.898 38 1 96.56 601 SER A N 1
ATOM 4584 C CA . SER A 1 601 ? -13.016 15.133 37.719 1 96.56 601 SER A CA 1
ATOM 4585 C C . SER A 1 601 ? -14.398 15.117 38.344 1 96.56 601 SER A C 1
ATOM 4587 O O . SER A 1 601 ? -14.984 14.047 38.562 1 96.56 601 SER A O 1
ATOM 4589 N N . VAL A 1 602 ? -14.938 16.297 38.688 1 97 602 VAL A N 1
ATOM 4590 C CA . VAL A 1 602 ? -16.25 16.469 39.281 1 97 602 VAL A CA 1
ATOM 4591 C C . VAL A 1 602 ? -17.016 17.562 38.562 1 97 602 VAL A C 1
ATOM 4593 O O . VAL A 1 602 ? -16.406 18.453 37.938 1 97 602 VAL A O 1
ATOM 4596 N N . GLY A 1 603 ? -18.266 17.422 38.5 1 97 603 GLY A N 1
ATOM 4597 C CA . GLY A 1 603 ? -19.156 18.406 37.938 1 97 603 GLY A CA 1
ATOM 4598 C C . GLY A 1 603 ? -20.438 18.625 38.75 1 97 603 GLY A C 1
ATOM 4599 O O . GLY A 1 603 ? -20.938 17.688 39.375 1 97 603 GLY A O 1
ATOM 4600 N N . TRP A 1 604 ? -20.922 19.891 38.781 1 97.69 604 TRP A N 1
ATOM 4601 C CA . TRP A 1 604 ? -22.156 20.281 39.469 1 97.69 604 TRP A CA 1
ATOM 4602 C C . TRP A 1 604 ? -23.016 21.156 38.562 1 97.69 604 TRP A C 1
ATOM 4604 O O . TRP A 1 604 ? -22.656 22.297 38.25 1 97.69 604 TRP A O 1
ATOM 4614 N N . ASN A 1 605 ? -24.078 20.562 38.188 1 96.12 605 ASN A N 1
ATOM 4615 C CA . ASN A 1 605 ? -25.078 21.328 37.438 1 96.12 605 ASN A CA 1
ATOM 4616 C C . ASN A 1 605 ? -25.984 22.125 38.375 1 96.12 605 ASN A C 1
ATOM 4618 O O . ASN A 1 605 ? -27.109 21.703 38.656 1 96.12 605 ASN A O 1
ATOM 4622 N N . VAL A 1 606 ? -25.656 23.25 38.625 1 96.06 606 VAL A N 1
ATOM 4623 C CA . VAL A 1 606 ? -26.328 24.109 39.594 1 96.06 606 VAL A CA 1
ATOM 4624 C C . VAL A 1 606 ? -27.734 24.453 39.094 1 96.06 606 VAL A C 1
ATOM 4626 O O . VAL A 1 606 ? -28.656 24.578 39.906 1 96.06 606 VAL A O 1
ATOM 4629 N N . SER A 1 607 ? -27.875 24.594 37.875 1 92.69 607 SER A N 1
ATOM 4630 C CA . SER A 1 607 ? -29.141 25.016 37.312 1 92.69 607 SER A CA 1
ATOM 4631 C C . SER A 1 607 ? -30.234 23.984 37.562 1 92.69 607 SER A C 1
ATOM 4633 O O . SER A 1 607 ? -31.422 24.297 37.531 1 92.69 607 SER A O 1
ATOM 4635 N N . ASN A 1 608 ? -29.828 22.766 37.812 1 91.62 608 ASN A N 1
ATOM 4636 C CA . ASN A 1 608 ? -30.812 21.703 38.031 1 91.62 608 ASN A CA 1
ATOM 4637 C C . ASN A 1 608 ? -31.203 21.641 39.5 1 91.62 608 ASN A C 1
ATOM 4639 O O . ASN A 1 608 ? -32.062 20.828 39.906 1 91.62 608 ASN A O 1
ATOM 4643 N N . GLU A 1 609 ? -30.703 22.547 40.344 1 94.69 609 GLU A N 1
ATOM 4644 C CA . GLU A 1 609 ? -31.094 22.609 41.75 1 94.69 609 GLU A CA 1
ATOM 4645 C C . GLU A 1 609 ? -32.469 23.25 41.938 1 94.69 609 GLU A C 1
ATOM 4647 O O . GLU A 1 609 ? -32.875 24.062 41.094 1 94.69 609 GLU A O 1
ATOM 4652 N N . SER A 1 610 ? -33.031 23.031 43.156 1 91.69 610 SER A N 1
ATOM 4653 C CA . SER A 1 610 ? -34.375 23.516 43.406 1 91.69 610 SER A CA 1
ATOM 4654 C C . SER A 1 610 ? -34.406 25.031 43.594 1 91.69 610 SER A C 1
ATOM 4656 O O . SER A 1 610 ? -35.375 25.688 43.188 1 91.69 610 SER A O 1
ATOM 4658 N N . PHE A 1 611 ? -33.375 25.562 44.031 1 92.88 611 PHE A N 1
ATOM 4659 C CA . PHE A 1 611 ? -33.375 26.984 44.312 1 92.88 611 PHE A CA 1
ATOM 4660 C C . PHE A 1 611 ? -33.156 27.781 43.031 1 92.88 611 PHE A C 1
ATOM 4662 O O . PHE A 1 611 ? -33.344 29 43 1 92.88 611 PHE A O 1
ATOM 4669 N N . MET A 1 612 ? -32.844 27.172 41.938 1 92.5 612 MET A N 1
ATOM 4670 C CA . MET A 1 612 ? -32.625 27.844 40.656 1 92.5 612 MET A CA 1
ATOM 4671 C C . MET A 1 612 ? -33.875 27.766 39.781 1 92.5 612 MET A C 1
ATOM 4673 O O . MET A 1 612 ? -33.938 28.375 38.719 1 92.5 612 MET A O 1
ATOM 4677 N N . LYS A 1 613 ? -34.906 27.172 40.156 1 87.62 613 LYS A N 1
ATOM 4678 C CA . LYS A 1 613 ? -36.125 26.938 39.344 1 87.62 613 LYS A CA 1
ATOM 4679 C C . LYS A 1 613 ? -36.781 28.234 38.969 1 87.62 613 LYS A C 1
ATOM 4681 O O . LYS A 1 613 ? -37.344 28.359 37.875 1 87.62 613 LYS A O 1
ATOM 4686 N N . GLY A 1 614 ? -36.75 29.203 39.719 1 85.5 614 GLY A N 1
ATOM 4687 C CA . GLY A 1 614 ? -37.438 30.469 39.5 1 85.5 614 GLY A CA 1
ATOM 4688 C C . GLY A 1 614 ? -36.812 31.281 38.375 1 85.5 614 GLY A C 1
ATOM 4689 O O . GLY A 1 614 ? -37.469 32.125 37.781 1 85.5 614 GLY A O 1
ATOM 4690 N N . ILE A 1 615 ? -35.531 31 38 1 89.81 615 ILE A N 1
ATOM 4691 C CA . ILE A 1 615 ? -34.875 31.828 37 1 89.81 615 ILE A CA 1
ATOM 4692 C C . ILE A 1 615 ? -34.469 30.969 35.812 1 89.81 615 ILE A C 1
ATOM 4694 O O . ILE A 1 615 ? -33.625 31.375 35 1 89.81 615 ILE A O 1
ATOM 4698 N N . LYS A 1 616 ? -35.031 29.891 35.625 1 85.81 616 LYS A N 1
ATOM 4699 C CA . LYS A 1 616 ? -34.656 28.922 34.594 1 85.81 616 LYS A CA 1
ATOM 4700 C C . LYS A 1 616 ? -34.906 29.469 33.219 1 85.81 616 LYS A C 1
ATOM 4702 O O . LYS A 1 616 ? -34.25 29.047 32.25 1 85.81 616 LYS A O 1
ATOM 4707 N N . GLU A 1 617 ? -35.781 30.375 33.094 1 83.19 617 GLU A N 1
ATOM 4708 C CA . GLU A 1 617 ? -36.062 30.969 31.797 1 83.19 617 GLU A CA 1
ATOM 4709 C C . GLU A 1 617 ? -34.906 31.859 31.328 1 83.19 617 GLU A C 1
ATOM 4711 O O . GLU A 1 617 ? -34.656 31.984 30.141 1 83.19 617 GLU A O 1
ATOM 4716 N N . THR A 1 618 ? -34.25 32.469 32.281 1 90.88 618 THR A N 1
ATOM 4717 C CA . THR A 1 618 ? -33.125 33.375 31.984 1 90.88 618 THR A CA 1
ATOM 4718 C C . THR A 1 618 ? -31.797 32.625 32.062 1 90.88 618 THR A C 1
ATOM 4720 O O . THR A 1 618 ? -30.906 32.906 31.234 1 90.88 618 THR A O 1
ATOM 4723 N N . VAL A 1 619 ? -31.75 31.766 33.094 1 93.88 619 VAL A N 1
ATOM 4724 C CA . VAL A 1 619 ? -30.547 30.969 33.281 1 93.88 619 VAL A CA 1
ATOM 4725 C C . VAL A 1 619 ? -30.844 29.5 32.969 1 93.88 619 VAL A C 1
ATOM 4727 O O . VAL A 1 619 ? -31.422 28.797 33.812 1 93.88 619 VAL A O 1
ATOM 4730 N N . ASN A 1 620 ? -30.359 29.141 31.828 1 90.31 620 ASN A N 1
ATOM 4731 C CA . ASN A 1 620 ? -30.688 27.797 31.375 1 90.31 620 ASN A CA 1
ATOM 4732 C C . ASN A 1 620 ? -29.672 26.766 31.859 1 90.31 620 ASN A C 1
ATOM 4734 O O . ASN A 1 620 ? -30.031 25.625 32.156 1 90.31 620 ASN A O 1
ATOM 4738 N N . LEU A 1 621 ? -28.484 27.203 31.938 1 92.81 621 LEU A N 1
ATOM 4739 C CA . LEU A 1 621 ? -27.422 26.281 32.344 1 92.81 621 LEU A CA 1
ATOM 4740 C C . LEU A 1 621 ? -26.359 27.016 33.156 1 92.81 621 LEU A C 1
ATOM 4742 O O . LEU A 1 621 ? -25.906 28.094 32.75 1 92.81 621 LEU A O 1
ATOM 4746 N N . VAL A 1 622 ? -26.047 26.547 34.281 1 95.88 622 VAL A N 1
ATOM 4747 C CA . VAL A 1 622 ? -24.859 26.875 35.031 1 95.88 622 VAL A CA 1
ATOM 4748 C C . VAL A 1 622 ? -24.234 25.594 35.594 1 95.88 622 VAL A C 1
ATOM 4750 O O . VAL A 1 622 ? -24.828 24.922 36.438 1 95.88 622 VAL A O 1
ATOM 4753 N N . LYS A 1 623 ? -23.156 25.297 35.125 1 96.44 623 LYS A N 1
ATOM 4754 C CA . LYS A 1 623 ? -22.453 24.094 35.562 1 96.44 623 LYS A CA 1
ATOM 4755 C C . LYS A 1 623 ? -21.016 24.391 35.938 1 96.44 623 LYS A C 1
ATOM 4757 O O . LYS A 1 623 ? -20.281 25.031 35.156 1 96.44 623 LYS A O 1
ATOM 4762 N N . LEU A 1 624 ? -20.641 23.953 37.094 1 97.62 624 LEU A N 1
ATOM 4763 C CA . LEU A 1 624 ? -19.25 24.062 37.562 1 97.62 624 LEU A CA 1
ATOM 4764 C C . LEU A 1 624 ? -18.531 22.734 37.438 1 97.62 624 LEU A C 1
ATOM 4766 O O . LEU A 1 624 ? -19.125 21.672 37.688 1 97.62 624 LEU A O 1
ATOM 4770 N N . ARG A 1 625 ? -17.328 22.812 36.938 1 96.62 625 ARG A N 1
ATOM 4771 C CA . ARG A 1 625 ? -16.516 21.609 36.812 1 96.62 625 ARG A CA 1
ATOM 4772 C C . ARG A 1 625 ? -15.109 21.828 37.344 1 96.62 625 ARG A C 1
ATOM 4774 O O . ARG A 1 625 ? -14.578 22.938 37.281 1 96.62 625 ARG A O 1
ATOM 4781 N N . ALA A 1 626 ? -14.516 20.766 37.844 1 97.12 626 ALA A N 1
ATOM 4782 C CA . ALA A 1 626 ? -13.117 20.75 38.281 1 97.12 626 ALA A CA 1
ATOM 4783 C C . ALA A 1 626 ? -12.484 19.375 38.031 1 97.12 626 ALA A C 1
ATOM 4785 O O . ALA A 1 626 ? -13.148 18.344 38.156 1 97.12 626 ALA A O 1
ATOM 4786 N N . GLY A 1 627 ? -11.25 19.422 37.594 1 95.75 627 GLY A N 1
ATOM 4787 C CA . GLY A 1 627 ? -10.547 18.172 37.312 1 95.75 627 GLY A CA 1
ATOM 4788 C C . GLY A 1 627 ? -9.086 18.203 37.719 1 95.75 627 GLY A C 1
ATOM 4789 O O . GLY A 1 627 ? -8.461 19.266 37.719 1 95.75 627 GLY A O 1
ATOM 4790 N N . TYR A 1 628 ? -8.617 17.031 38 1 95.56 628 TYR A N 1
ATOM 4791 C CA . TYR A 1 628 ? -7.219 16.797 38.344 1 95.56 628 TYR A CA 1
ATOM 4792 C C . TYR A 1 628 ? -6.738 15.469 37.75 1 95.56 628 TYR A C 1
ATOM 4794 O O . TYR A 1 628 ? -7.477 14.477 37.75 1 95.56 628 TYR A O 1
ATOM 4802 N N . GLY A 1 629 ? -5.508 15.516 37.281 1 94.88 629 GLY A N 1
ATOM 4803 C CA . GLY A 1 629 ? -4.973 14.25 36.781 1 94.88 629 GLY A CA 1
ATOM 4804 C C . GLY A 1 629 ? -3.508 14.328 36.406 1 94.88 629 GLY A C 1
ATOM 4805 O O . GLY A 1 629 ? -2.945 15.414 36.281 1 94.88 629 GLY A O 1
ATOM 4806 N N . GLU A 1 630 ? -2.953 13.102 36.25 1 94.25 630 GLU A N 1
ATOM 4807 C CA . GLU A 1 630 ? -1.579 12.938 35.781 1 94.25 630 GLU A CA 1
ATOM 4808 C C . GLU A 1 630 ? -1.525 12.086 34.531 1 94.25 630 GLU A C 1
ATOM 4810 O O . GLU A 1 630 ? -2.266 11.109 34.375 1 94.25 630 GLU A O 1
ATOM 4815 N N . THR A 1 631 ? -0.738 12.531 33.625 1 92.06 631 THR A N 1
ATOM 4816 C CA . THR A 1 631 ? -0.461 11.742 32.438 1 92.06 631 THR A CA 1
ATOM 4817 C C . THR A 1 631 ? 1.042 11.594 32.219 1 92.06 631 THR A C 1
ATOM 4819 O O . THR A 1 631 ? 1.827 12.406 32.719 1 92.06 631 THR A O 1
ATOM 4822 N N . SER A 1 632 ? 1.399 10.516 31.562 1 92 632 SER A N 1
ATOM 4823 C CA . SER A 1 632 ? 2.809 10.266 31.266 1 92 632 SER A CA 1
ATOM 4824 C C . SER A 1 632 ? 3.115 10.484 29.797 1 92 632 SER A C 1
ATOM 4826 O O . SER A 1 632 ? 2.201 10.648 28.984 1 92 632 SER A O 1
ATOM 4828 N N . ASN A 1 633 ? 4.379 10.57 29.484 1 90.69 633 ASN A N 1
ATOM 4829 C CA . ASN A 1 633 ? 4.863 10.711 28.125 1 90.69 633 ASN A CA 1
ATOM 4830 C C . ASN A 1 633 ? 6.113 9.867 27.875 1 90.69 633 ASN A C 1
ATOM 4832 O O . ASN A 1 633 ? 7.027 9.852 28.703 1 90.69 633 ASN A O 1
ATOM 4836 N N . GLN A 1 634 ? 6.074 9.125 26.844 1 84.44 634 GLN A N 1
ATOM 4837 C CA . GLN A 1 634 ? 7.211 8.289 26.469 1 84.44 634 GLN A CA 1
ATOM 4838 C C . GLN A 1 634 ? 7.801 8.719 25.125 1 84.44 634 GLN A C 1
ATOM 4840 O O . GLN A 1 634 ? 8.172 7.879 24.312 1 84.44 634 GLN A O 1
ATOM 4845 N N . ALA A 1 635 ? 7.754 9.914 24.844 1 80.25 635 ALA A N 1
ATOM 4846 C CA . ALA A 1 635 ? 8.141 10.406 23.531 1 80.25 635 ALA A CA 1
ATOM 4847 C C . ALA A 1 635 ? 9.664 10.461 23.391 1 80.25 635 ALA A C 1
ATOM 4849 O O . ALA A 1 635 ? 10.234 11.539 23.188 1 80.25 635 ALA A O 1
ATOM 4850 N N . VAL A 1 636 ? 10.32 9.398 23.531 1 84.88 636 VAL A N 1
ATOM 4851 C CA . VAL A 1 636 ? 11.742 9.258 23.234 1 84.88 636 VAL A CA 1
ATOM 4852 C C . VAL A 1 636 ? 11.938 8.328 22.047 1 84.88 636 VAL A C 1
ATOM 4854 O O . VAL A 1 636 ? 11.07 7.5 21.75 1 84.88 636 VAL A O 1
ATOM 4857 N N . ALA A 1 637 ? 12.953 8.586 21.406 1 85.31 637 ALA A N 1
ATOM 4858 C CA . ALA A 1 637 ? 13.227 7.734 20.25 1 85.31 637 ALA A CA 1
ATOM 4859 C C . ALA A 1 637 ? 13.406 6.277 20.672 1 85.31 637 ALA A C 1
ATOM 4861 O O . ALA A 1 637 ? 14 5.996 21.719 1 85.31 637 ALA A O 1
ATOM 4862 N N . PRO A 1 638 ? 12.93 5.383 19.922 1 88.25 638 PRO A N 1
ATOM 4863 C CA . PRO A 1 638 ? 13.188 3.975 20.234 1 88.25 638 PRO A CA 1
ATOM 4864 C C . PRO A 1 638 ? 14.672 3.648 20.328 1 88.25 638 PRO A C 1
ATOM 4866 O O . PRO A 1 638 ? 15.477 4.191 19.562 1 88.25 638 PRO A O 1
ATOM 4869 N N . TYR A 1 639 ? 15.062 2.908 21.281 1 87.31 639 TYR A N 1
ATOM 4870 C CA . TYR A 1 639 ? 16.391 2.369 21.516 1 87.31 639 TYR A CA 1
ATOM 4871 C C . TYR A 1 639 ? 17.281 3.393 22.203 1 87.31 639 TYR A C 1
ATOM 4873 O O . TYR A 1 639 ? 18.5 3.191 22.328 1 87.31 639 TYR A O 1
ATOM 4881 N N . ALA A 1 640 ? 16.766 4.535 22.562 1 84.56 640 ALA A N 1
ATOM 4882 C CA . ALA A 1 640 ? 17.562 5.586 23.188 1 84.56 640 ALA A CA 1
ATOM 4883 C C . ALA A 1 640 ? 18.203 5.086 24.484 1 84.56 640 ALA A C 1
ATOM 4885 O O . ALA A 1 640 ? 19.266 5.574 24.891 1 84.56 640 ALA A O 1
ATOM 4886 N N . THR A 1 641 ? 17.672 4.109 25.094 1 87 641 THR A N 1
ATOM 4887 C CA . THR A 1 641 ? 18.172 3.576 26.359 1 87 641 THR A CA 1
ATOM 4888 C C . THR A 1 641 ? 19.453 2.766 26.125 1 87 641 THR A C 1
ATOM 4890 O O . THR A 1 641 ? 20.219 2.541 27.062 1 87 641 THR A O 1
ATOM 4893 N N . LEU A 1 642 ? 19.672 2.377 24.938 1 85.81 642 LEU A N 1
ATOM 4894 C CA . LEU A 1 642 ? 20.75 1.44 24.656 1 85.81 642 LEU A CA 1
ATOM 4895 C C . LEU A 1 642 ? 22.016 2.184 24.25 1 85.81 642 LEU A C 1
ATOM 4897 O O . LEU A 1 642 ? 23.094 1.589 24.188 1 85.81 642 LEU A O 1
ATOM 4901 N N . GLY A 1 643 ? 21.922 3.49 24.078 1 82.69 643 GLY A N 1
ATOM 4902 C CA . GLY A 1 643 ? 23.062 4.223 23.531 1 82.69 643 GLY A CA 1
ATOM 4903 C C . GLY A 1 643 ? 23.234 4.043 22.047 1 82.69 643 GLY A C 1
ATOM 4904 O O . GLY A 1 643 ? 22.453 3.342 21.406 1 82.69 643 GLY A O 1
ATOM 4905 N N . ALA A 1 644 ? 24.078 4.816 21.5 1 83.38 644 ALA A N 1
ATOM 4906 C CA . ALA A 1 644 ? 24.25 4.754 20.047 1 83.38 644 ALA A CA 1
ATOM 4907 C C . ALA A 1 644 ? 25.719 4.887 19.672 1 83.38 644 ALA A C 1
ATOM 4909 O O . ALA A 1 644 ? 26.484 5.574 20.344 1 83.38 644 ALA A O 1
ATOM 4910 N N . LEU A 1 645 ? 26.062 4.035 18.688 1 81.12 645 LEU A N 1
ATOM 4911 C CA . LEU A 1 645 ? 27.328 4.188 18 1 81.12 645 LEU A CA 1
ATOM 4912 C C . LEU A 1 645 ? 27.125 4.738 16.594 1 81.12 645 LEU A C 1
ATOM 4914 O O . LEU A 1 645 ? 26.109 4.441 15.945 1 81.12 645 LEU A O 1
ATOM 4918 N N . SER A 1 646 ? 27.922 5.684 16.172 1 79.62 646 SER A N 1
ATOM 4919 C CA . SER A 1 646 ? 27.891 6.207 14.812 1 79.62 646 SER A CA 1
ATOM 4920 C C . SER A 1 646 ? 29.203 5.965 14.094 1 79.62 646 SER A C 1
ATOM 4922 O O . SER A 1 646 ? 30.203 5.605 14.719 1 79.62 646 SER A O 1
ATOM 4924 N N . THR A 1 647 ? 29.156 5.961 12.773 1 74.69 647 THR A N 1
ATOM 4925 C CA . THR A 1 647 ? 30.359 5.723 11.977 1 74.69 647 THR A CA 1
ATOM 4926 C C . THR A 1 647 ? 30.891 7.027 11.383 1 74.69 647 THR A C 1
ATOM 4928 O O . THR A 1 647 ? 30.125 7.98 11.195 1 74.69 647 THR A O 1
ATOM 4931 N N . ARG A 1 648 ? 32.094 7.195 11.305 1 73.06 648 ARG A N 1
ATOM 4932 C CA . ARG A 1 648 ? 32.75 8.305 10.625 1 73.06 648 ARG A CA 1
ATOM 4933 C C . ARG A 1 648 ? 33.938 7.812 9.789 1 73.06 648 ARG A C 1
ATOM 4935 O O . ARG A 1 648 ? 34.688 6.941 10.227 1 73.06 648 ARG A O 1
ATOM 4942 N N . PRO A 1 649 ? 33.969 8.273 8.484 1 67.56 649 PRO A N 1
ATOM 4943 C CA . PRO A 1 649 ? 35.188 7.941 7.723 1 67.56 649 PRO A CA 1
ATOM 4944 C C . PRO A 1 649 ? 36.438 8.562 8.32 1 67.56 649 PRO A C 1
ATOM 4946 O O . PRO A 1 649 ? 36.406 9.68 8.836 1 67.56 649 PRO A O 1
ATOM 4949 N N . TYR A 1 650 ? 37.469 7.797 8.594 1 66.81 650 TYR A N 1
ATOM 4950 C CA . TYR A 1 650 ? 38.719 8.391 9.031 1 66.81 650 TYR A CA 1
ATOM 4951 C C . TYR A 1 650 ? 39.875 7.918 8.164 1 66.81 650 TYR A C 1
ATOM 4953 O O . TYR A 1 650 ? 39.812 6.852 7.543 1 66.81 650 TYR A O 1
ATOM 4961 N N . ASN A 1 651 ? 40.75 8.844 7.812 1 63.97 651 ASN A N 1
ATOM 4962 C CA . ASN A 1 651 ? 41.938 8.562 7.027 1 63.97 651 ASN A CA 1
ATOM 4963 C C . ASN A 1 651 ? 42.906 7.66 7.789 1 63.97 651 ASN A C 1
ATOM 4965 O O . ASN A 1 651 ? 43.312 7.98 8.906 1 63.97 651 ASN A O 1
ATOM 4969 N N . PHE A 1 652 ? 42.875 6.469 7.375 1 64.25 652 PHE A N 1
ATOM 4970 C CA . PHE A 1 652 ? 43.844 5.574 7.973 1 64.25 652 PHE A CA 1
ATOM 4971 C C . PHE A 1 652 ? 45 5.336 7.02 1 64.25 652 PHE A C 1
ATOM 4973 O O . PHE A 1 652 ? 44.969 4.414 6.203 1 64.25 652 PHE A O 1
ATOM 4980 N N . GLY A 1 653 ? 46 5.938 7.289 1 60.31 653 GLY A N 1
ATOM 4981 C CA . GLY A 1 653 ? 47.125 5.879 6.344 1 60.31 653 GLY A CA 1
ATOM 4982 C C . GLY A 1 653 ? 46.719 6.281 4.938 1 60.31 653 GLY A C 1
ATOM 4983 O O . GLY A 1 653 ? 46.188 7.383 4.723 1 60.31 653 GLY A O 1
ATOM 4984 N N . ASN A 1 654 ? 46.969 5.418 4.078 1 60.69 654 ASN A N 1
ATOM 4985 C CA . ASN A 1 654 ? 46.656 5.676 2.678 1 60.69 654 ASN A CA 1
ATOM 4986 C C . ASN A 1 654 ? 45.281 5.152 2.303 1 60.69 654 ASN A C 1
ATOM 4988 O O . ASN A 1 654 ? 44.938 5.094 1.123 1 60.69 654 ASN A O 1
ATOM 4992 N N . THR A 1 655 ? 44.531 4.602 3.43 1 60.91 655 THR A N 1
ATOM 4993 C CA . THR A 1 655 ? 43.188 4.07 3.096 1 60.91 655 THR A CA 1
ATOM 4994 C C . THR A 1 655 ? 42.125 4.746 3.93 1 60.91 655 THR A C 1
ATOM 4996 O O . THR A 1 655 ? 42.406 5.27 5.012 1 60.91 655 THR A O 1
ATOM 4999 N N . ASN A 1 656 ? 41 5.105 3.371 1 64.56 656 ASN A N 1
ATOM 5000 C CA . ASN A 1 656 ? 39.844 5.594 4.098 1 64.56 656 ASN A CA 1
ATOM 5001 C C . ASN A 1 656 ? 39.094 4.457 4.773 1 64.56 656 ASN A C 1
ATOM 5003 O O . ASN A 1 656 ? 38.844 3.422 4.152 1 64.56 656 ASN A O 1
ATOM 5007 N N . SER A 1 657 ? 39.188 4.426 6.109 1 66.69 657 SER A N 1
ATOM 5008 C CA . SER A 1 657 ? 38.406 3.432 6.844 1 66.69 657 SER A CA 1
ATOM 5009 C C . SER A 1 657 ? 37.281 4.086 7.617 1 66.69 657 SER A C 1
ATOM 5011 O O . SER A 1 657 ? 37.281 5.297 7.84 1 66.69 657 SER A O 1
ATOM 5013 N N . THR A 1 658 ? 36.219 3.354 7.785 1 70.44 658 THR A N 1
ATOM 5014 C CA . THR A 1 658 ? 35.062 3.838 8.562 1 70.44 658 THR A CA 1
ATOM 5015 C C . THR A 1 658 ? 35.219 3.475 10.039 1 70.44 658 THR A C 1
ATOM 5017 O O . THR A 1 658 ? 35.469 2.312 10.375 1 70.44 658 THR A O 1
ATOM 5020 N N . GLY A 1 659 ? 35.5 4.438 10.953 1 74.5 659 GLY A N 1
ATOM 5021 C CA . GLY A 1 659 ? 35.594 4.227 12.391 1 74.5 659 GLY A CA 1
ATOM 5022 C C . GLY A 1 659 ? 34.25 4.332 13.086 1 74.5 659 GLY A C 1
ATOM 5023 O O . GLY A 1 659 ? 33.281 4.902 12.531 1 74.5 659 GLY A O 1
ATOM 5024 N N . VAL A 1 660 ? 34.031 3.521 14.195 1 78 660 VAL A N 1
ATOM 5025 C CA . VAL A 1 660 ? 32.844 3.586 15.016 1 78 660 VAL A CA 1
ATOM 5026 C C . VAL A 1 660 ? 33.125 4.34 16.312 1 78 660 VAL A C 1
ATOM 5028 O O . VAL A 1 660 ? 34.188 4.156 16.906 1 78 660 VAL A O 1
ATOM 5031 N N . TYR A 1 661 ? 32.344 5.281 16.641 1 81.19 661 TYR A N 1
ATOM 5032 C CA . TYR A 1 661 ? 32.531 6.023 17.891 1 81.19 661 TYR A CA 1
ATOM 5033 C C . TYR A 1 661 ? 31.203 6.18 18.609 1 81.19 661 TYR A C 1
ATOM 5035 O O . TYR A 1 661 ? 30.125 6.102 18 1 81.19 661 TYR A O 1
ATOM 5043 N N . VAL A 1 662 ? 31.266 6.336 19.938 1 83.31 662 VAL A N 1
ATOM 5044 C CA . VAL A 1 662 ? 30.094 6.469 20.781 1 83.31 662 VAL A CA 1
ATOM 5045 C C . VAL A 1 662 ? 29.484 7.859 20.609 1 83.31 662 VAL A C 1
ATOM 5047 O O . VAL A 1 662 ? 30.172 8.867 20.781 1 83.31 662 VAL A O 1
ATOM 5050 N N . THR A 1 663 ? 28.219 7.93 20.203 1 82.75 663 THR A N 1
ATOM 5051 C CA . THR A 1 663 ? 27.547 9.211 20.016 1 82.75 663 THR A CA 1
ATOM 5052 C C . THR A 1 663 ? 26.531 9.461 21.125 1 82.75 663 THR A C 1
ATOM 5054 O O . THR A 1 663 ? 26.172 10.609 21.406 1 82.75 663 THR A O 1
ATOM 5057 N N . GLU A 1 664 ? 26.047 8.422 21.734 1 86.38 664 GLU A N 1
ATOM 5058 C CA . GLU A 1 664 ? 25.094 8.531 22.828 1 86.38 664 GLU A CA 1
ATOM 5059 C C . GLU A 1 664 ? 25.328 7.457 23.891 1 86.38 664 GLU A C 1
ATOM 5061 O O . GLU A 1 664 ? 25.562 6.293 23.547 1 86.38 664 GLU A O 1
ATOM 5066 N N . LEU A 1 665 ? 25.344 7.902 25.172 1 86.75 665 LEU A N 1
ATOM 5067 C CA . LEU A 1 665 ? 25.531 6.949 26.266 1 86.75 665 LEU A CA 1
ATOM 5068 C C . LEU A 1 665 ? 24.203 6.273 26.625 1 86.75 665 LEU A C 1
ATOM 5070 O O . LEU A 1 665 ? 23.141 6.902 26.547 1 86.75 665 LEU A O 1
ATOM 5074 N N . PRO A 1 666 ? 24.297 5.035 26.953 1 88.19 666 PRO A N 1
ATOM 5075 C CA . PRO A 1 666 ? 23.078 4.387 27.469 1 88.19 666 PRO A CA 1
ATOM 5076 C C . PRO A 1 666 ? 22.609 4.977 28.797 1 88.19 666 PRO A C 1
ATOM 5078 O O . PRO A 1 666 ? 23.406 5.527 29.547 1 88.19 666 PRO A O 1
ATOM 5081 N N . ASN A 1 667 ? 21.375 5 29.047 1 90.19 667 ASN A N 1
ATOM 5082 C CA . ASN A 1 667 ? 20.781 5.414 30.312 1 90.19 667 ASN A CA 1
ATOM 5083 C C . ASN A 1 667 ? 19.828 4.355 30.859 1 90.19 667 ASN A C 1
ATOM 5085 O O . ASN A 1 667 ? 18.641 4.352 30.531 1 90.19 667 ASN A O 1
ATOM 5089 N N . PRO A 1 668 ? 20.312 3.551 31.672 1 90.19 668 PRO A N 1
ATOM 5090 C CA . PRO A 1 668 ? 19.484 2.469 32.219 1 90.19 668 PRO A CA 1
ATOM 5091 C C . PRO A 1 668 ? 18.375 2.979 33.125 1 90.19 668 PRO A C 1
ATOM 5093 O O . PRO A 1 668 ? 17.5 2.209 33.531 1 90.19 668 PRO A O 1
ATOM 5096 N N . ASN A 1 669 ? 18.359 4.285 33.375 1 88.94 669 ASN A N 1
ATOM 5097 C CA . ASN A 1 669 ? 17.375 4.824 34.312 1 88.94 669 ASN A CA 1
ATOM 5098 C C . ASN A 1 669 ? 16.328 5.664 33.594 1 88.94 669 ASN A C 1
ATOM 5100 O O . ASN A 1 669 ? 15.484 6.301 34.219 1 88.94 669 ASN A O 1
ATOM 5104 N N . LEU A 1 670 ? 16.469 5.664 32.312 1 90.69 670 LEU A N 1
ATOM 5105 C CA . LEU A 1 670 ? 15.531 6.484 31.562 1 90.69 670 LEU A CA 1
ATOM 5106 C C . LEU A 1 670 ? 14.094 6.031 31.812 1 90.69 670 LEU A C 1
ATOM 5108 O O . LEU A 1 670 ? 13.766 4.855 31.625 1 90.69 670 LEU A O 1
ATOM 5112 N N . GLY A 1 671 ? 13.273 6.949 32.312 1 92.19 671 GLY A N 1
ATOM 5113 C CA . GLY A 1 671 ? 11.875 6.672 32.594 1 92.19 671 GLY A CA 1
ATOM 5114 C C . GLY A 1 671 ? 10.922 7.609 31.906 1 92.19 671 GLY A C 1
ATOM 5115 O O . GLY A 1 671 ? 11.156 8.008 30.75 1 92.19 671 GLY A O 1
ATOM 5116 N N . TRP A 1 672 ? 9.797 7.867 32.594 1 93.38 672 TRP A N 1
ATOM 5117 C CA . TRP A 1 672 ? 8.688 8.594 31.969 1 93.38 672 TRP A CA 1
ATOM 5118 C C . TRP A 1 672 ? 8.742 10.07 32.312 1 93.38 672 TRP A C 1
ATOM 5120 O O . TRP A 1 672 ? 9.297 10.453 33.344 1 93.38 672 TRP A O 1
ATOM 5130 N N . GLU A 1 673 ? 8.242 10.914 31.375 1 93 673 GLU A N 1
ATOM 5131 C CA . GLU A 1 673 ? 7.863 12.297 31.656 1 93 673 GLU A CA 1
ATOM 5132 C C . GLU A 1 673 ? 6.43 12.383 32.188 1 93 673 GLU A C 1
ATOM 5134 O O . GLU A 1 673 ? 5.551 11.656 31.703 1 93 673 GLU A O 1
ATOM 5139 N N . PHE A 1 674 ? 6.133 13.305 33.188 1 93.5 674 PHE A N 1
ATOM 5140 C CA . PHE A 1 674 ? 4.809 13.367 33.781 1 93.5 674 PHE A CA 1
ATOM 5141 C C . PHE A 1 674 ? 4.234 14.781 33.688 1 93.5 674 PHE A C 1
ATOM 5143 O O . PHE A 1 674 ? 4.949 15.766 33.875 1 93.5 674 PHE A O 1
ATOM 5150 N N . SER A 1 675 ? 2.996 14.883 33.344 1 93.81 675 SER A N 1
ATOM 5151 C CA . SER A 1 675 ? 2.256 16.141 33.375 1 93.81 675 SER A CA 1
ATOM 5152 C C . SER A 1 675 ? 1.068 16.078 34.344 1 93.81 675 SER A C 1
ATOM 5154 O O . SER A 1 675 ? 0.173 15.242 34.156 1 93.81 675 SER A O 1
ATOM 5156 N N . THR A 1 676 ? 1.063 16.875 35.312 1 95.12 676 THR A N 1
ATOM 5157 C CA . THR A 1 676 ? -0.048 17 36.25 1 95.12 676 THR A CA 1
ATOM 5158 C C . THR A 1 676 ? -0.864 18.25 35.938 1 95.12 676 THR A C 1
ATOM 5160 O O . THR A 1 676 ? -0.313 19.359 35.875 1 95.12 676 THR A O 1
ATOM 5163 N N . THR A 1 677 ? -2.158 18.141 35.875 1 96 677 THR A N 1
ATOM 5164 C CA . THR A 1 677 ? -2.98 19.266 35.438 1 96 677 THR A CA 1
ATOM 5165 C C . THR A 1 677 ? -4.16 19.469 36.375 1 96 677 THR A C 1
ATOM 5167 O O . THR A 1 677 ? -4.84 18.516 36.75 1 96 677 THR A O 1
ATOM 5170 N N . TRP A 1 678 ? -4.41 20.672 36.781 1 96.88 678 TRP A N 1
ATOM 5171 C CA . TRP A 1 678 ? -5.648 21.141 37.375 1 96.88 678 TRP A CA 1
ATOM 5172 C C . TRP A 1 678 ? -6.469 21.953 36.375 1 96.88 678 TRP A C 1
ATOM 5174 O O . TRP A 1 678 ? -5.922 22.766 35.625 1 96.88 678 TRP A O 1
ATOM 5184 N N . ASN A 1 679 ? -7.73 21.719 36.344 1 97.69 679 ASN A N 1
ATOM 5185 C CA . ASN A 1 679 ? -8.625 22.438 35.469 1 97.69 679 ASN A CA 1
ATOM 5186 C C . ASN A 1 679 ? -9.914 22.859 36.156 1 97.69 679 ASN A C 1
ATOM 5188 O O . ASN A 1 679 ? -10.508 22.078 36.906 1 97.69 679 ASN A O 1
ATOM 5192 N N . TYR A 1 680 ? -10.32 24.125 36.031 1 97.94 680 TYR A N 1
ATOM 5193 C CA . TYR A 1 680 ? -11.57 24.688 36.531 1 97.94 680 TYR A CA 1
ATOM 5194 C C . TYR A 1 680 ? -12.383 25.312 35.406 1 97.94 680 TYR A C 1
ATOM 5196 O O . TYR A 1 680 ? -11.836 25.984 34.531 1 97.94 680 TYR A O 1
ATOM 5204 N N . ALA A 1 681 ? -13.664 25.062 35.469 1 97.81 681 ALA A N 1
ATOM 5205 C CA . ALA A 1 681 ? -14.453 25.578 34.344 1 97.81 681 ALA A CA 1
ATOM 5206 C C . ALA A 1 681 ? -15.859 25.953 34.781 1 97.81 681 ALA A C 1
ATOM 5208 O O . ALA A 1 681 ? -16.375 25.406 35.781 1 97.81 681 ALA A O 1
ATOM 5209 N N . LEU A 1 682 ? -16.469 26.859 34.094 1 97.81 682 LEU A N 1
ATOM 5210 C CA . LEU A 1 682 ? -17.859 27.297 34.188 1 97.81 682 LEU A CA 1
ATOM 5211 C C . LEU A 1 682 ? -18.547 27.234 32.844 1 97.81 682 LEU A C 1
ATOM 5213 O O . LEU A 1 682 ? -18.125 27.922 31.891 1 97.81 682 LEU A O 1
ATOM 5217 N N . ASP A 1 683 ? -19.516 26.406 32.75 1 96.56 683 ASP A N 1
ATOM 5218 C CA . ASP A 1 683 ? -20.375 26.375 31.578 1 96.56 683 ASP A CA 1
ATOM 5219 C C . ASP A 1 683 ? -21.688 27.109 31.844 1 96.56 683 ASP A C 1
ATOM 5221 O O . ASP A 1 683 ? -22.281 26.969 32.906 1 96.56 683 ASP A O 1
ATOM 5225 N N . PHE A 1 684 ? -22.141 27.906 30.844 1 95.75 684 PHE A N 1
ATOM 5226 C CA . PHE A 1 684 ? -23.375 28.641 31.109 1 95.75 684 PHE A CA 1
ATOM 5227 C C . PHE A 1 684 ? -24.188 28.781 29.828 1 95.75 684 PHE A C 1
ATOM 5229 O O . PHE A 1 684 ? -23.656 28.672 28.719 1 95.75 684 PHE A O 1
ATOM 5236 N N . GLY A 1 685 ? -25.375 28.891 29.938 1 95.12 685 GLY A N 1
ATOM 5237 C CA . GLY A 1 685 ? -26.375 29.25 28.938 1 95.12 685 GLY A CA 1
ATOM 5238 C C . GLY A 1 685 ? -27.422 30.219 29.453 1 95.12 685 GLY A C 1
ATOM 5239 O O . GLY A 1 685 ? -28.047 29.969 30.5 1 95.12 685 GLY A O 1
ATOM 5240 N N . LEU A 1 686 ? -27.562 31.312 28.688 1 95.44 686 LEU A N 1
ATOM 5241 C CA . LEU A 1 686 ? -28.469 32.375 29.141 1 95.44 686 LEU A CA 1
ATOM 5242 C C . LEU A 1 686 ? -29.484 32.719 28.062 1 95.44 686 LEU A C 1
ATOM 5244 O O . LEU A 1 686 ? -29.219 32.562 26.859 1 95.44 686 LEU A O 1
ATOM 5248 N N . PHE A 1 687 ? -30.641 33.25 28.406 1 93.31 687 PHE A N 1
ATOM 5249 C CA . PHE A 1 687 ? -31.688 33.75 27.531 1 93.31 687 PHE A CA 1
ATOM 5250 C C . PHE A 1 687 ? -32.125 32.719 26.516 1 93.31 687 PHE A C 1
ATOM 5252 O O . PHE A 1 687 ? -32.094 32.969 25.312 1 93.31 687 PHE A O 1
ATOM 5259 N N . ASN A 1 688 ? -32.469 31.547 27.078 1 88.44 688 ASN A N 1
ATOM 5260 C CA . ASN A 1 688 ? -32.875 30.391 26.281 1 88.44 688 ASN A CA 1
ATOM 5261 C C . ASN A 1 688 ? -31.734 29.922 25.391 1 88.44 688 ASN A C 1
ATOM 5263 O O . ASN A 1 688 ? -31.938 29.672 24.203 1 88.44 688 ASN A O 1
ATOM 5267 N N . ASN A 1 689 ? -30.547 30.016 26 1 88 689 ASN A N 1
ATOM 5268 C CA . ASN A 1 689 ? -29.312 29.547 25.391 1 88 689 ASN A CA 1
ATOM 5269 C C . ASN A 1 689 ? -28.938 30.375 24.156 1 88 689 ASN A C 1
ATOM 5271 O O . ASN A 1 689 ? -28.219 29.891 23.281 1 88 689 ASN A O 1
ATOM 5275 N N . ARG A 1 690 ? -29.484 31.531 23.969 1 92.12 690 ARG A N 1
ATOM 5276 C CA . ARG A 1 690 ? -29.062 32.438 22.906 1 92.12 690 ARG A CA 1
ATOM 5277 C C . ARG A 1 690 ? -27.625 32.906 23.125 1 92.12 690 ARG A C 1
ATOM 5279 O O . ARG A 1 690 ? -26.938 33.25 22.172 1 92.12 690 ARG A O 1
ATOM 5286 N N . LEU A 1 691 ? -27.328 32.969 24.406 1 95.06 691 LEU A N 1
ATOM 5287 C CA . LEU A 1 691 ? -25.922 33.188 24.75 1 95.06 691 LEU A CA 1
ATOM 5288 C C . LEU A 1 691 ? -25.391 32.031 25.562 1 95.06 691 LEU A C 1
ATOM 5290 O O . LEU A 1 691 ? -25.906 31.703 26.641 1 95.06 691 LEU A O 1
ATOM 5294 N N . SER A 1 692 ? -24.469 31.375 25.062 1 94.75 692 SER A N 1
ATOM 5295 C CA . SER A 1 692 ? -23.844 30.25 25.75 1 94.75 692 SER A CA 1
ATOM 5296 C C . SER A 1 692 ? -22.328 30.328 25.656 1 94.75 692 SER A C 1
ATOM 5298 O O . SER A 1 692 ? -21.781 31 24.781 1 94.75 692 SER A O 1
ATOM 5300 N N . GLY A 1 693 ? -21.641 29.688 26.609 1 95.25 693 GLY A N 1
ATOM 5301 C CA . GLY A 1 693 ? -20.203 29.734 26.578 1 95.25 693 GLY A CA 1
ATOM 5302 C C . GLY A 1 693 ? -19.547 28.938 27.688 1 95.25 693 GLY A C 1
ATOM 5303 O O . GLY A 1 693 ? -20.234 28.281 28.469 1 95.25 693 GLY A O 1
ATOM 5304 N N . THR A 1 694 ? -18.25 28.906 27.641 1 96.5 694 THR A N 1
ATOM 5305 C CA . THR A 1 694 ? -17.422 28.234 28.625 1 96.5 694 THR A CA 1
ATOM 5306 C C . THR A 1 694 ? -16.234 29.109 29.031 1 96.5 694 THR A C 1
ATOM 5308 O O . THR A 1 694 ? -15.586 29.703 28.172 1 96.5 694 THR A O 1
ATOM 5311 N N . LEU A 1 695 ? -16.078 29.25 30.328 1 97.81 695 LEU A N 1
ATOM 5312 C CA . LEU A 1 695 ? -14.883 29.859 30.906 1 97.81 695 LEU A CA 1
ATOM 5313 C C . LEU A 1 695 ? -14.031 28.797 31.625 1 97.81 695 LEU A C 1
ATOM 5315 O O . LEU A 1 695 ? -14.539 28.031 32.438 1 97.81 695 LEU A O 1
ATOM 5319 N N . GLU A 1 696 ? -12.773 28.781 31.281 1 97.5 696 GLU A N 1
ATOM 5320 C CA . GLU A 1 696 ? -11.906 27.766 31.875 1 97.5 696 GLU A CA 1
ATOM 5321 C C . GLU A 1 696 ? -10.578 28.359 32.312 1 97.5 696 GLU A C 1
ATOM 5323 O O . GLU A 1 696 ? -10.07 29.297 31.703 1 97.5 696 GLU A O 1
ATOM 5328 N N . TYR A 1 697 ? -10.086 27.812 33.406 1 98.12 697 TYR A N 1
ATOM 5329 C CA . TYR A 1 697 ? -8.734 28.062 33.906 1 98.12 697 TYR A CA 1
ATOM 5330 C C . TYR A 1 697 ? -7.988 26.766 34.156 1 98.12 697 TYR A C 1
ATOM 5332 O O . TYR A 1 697 ? -8.562 25.797 34.656 1 98.12 697 TYR A O 1
ATOM 5340 N N . TYR A 1 698 ? -6.742 26.688 33.719 1 97.69 698 TYR A N 1
ATOM 5341 C CA . TYR A 1 698 ? -5.973 25.469 33.938 1 97.69 698 TYR A CA 1
ATOM 5342 C C . TYR A 1 698 ? -4.551 25.781 34.375 1 97.69 698 TYR A C 1
ATOM 5344 O O . TYR A 1 698 ? -4.059 26.891 34.156 1 97.69 698 TYR A O 1
ATOM 5352 N N . ASN A 1 699 ? -3.912 24.812 35 1 97.88 699 ASN A N 1
ATOM 5353 C CA . ASN A 1 699 ? -2.506 24.797 35.375 1 97.88 699 ASN A CA 1
ATOM 5354 C C . ASN A 1 699 ? -1.894 23.406 35.219 1 97.88 699 ASN A C 1
ATOM 5356 O O . ASN A 1 699 ? -2.295 22.469 35.906 1 97.88 699 ASN A O 1
ATOM 5360 N N . THR A 1 700 ? -0.946 23.297 34.344 1 96.62 700 THR A N 1
ATOM 5361 C CA . THR A 1 700 ? -0.274 22.031 34.062 1 96.62 700 THR A CA 1
ATOM 5362 C C . THR A 1 700 ? 1.2 22.109 34.438 1 96.62 700 THR A C 1
ATOM 5364 O O . THR A 1 700 ? 1.928 22.984 33.969 1 96.62 700 THR A O 1
ATOM 5367 N N . GLN A 1 701 ? 1.653 21.188 35.219 1 96.62 701 GLN A N 1
ATOM 5368 C CA . GLN A 1 701 ? 3.057 21.031 35.594 1 96.62 701 GLN A CA 1
ATOM 5369 C C . GLN A 1 701 ? 3.646 19.766 35 1 96.62 701 GLN A C 1
ATOM 5371 O O . GLN A 1 701 ? 3.141 18.672 35.25 1 96.62 701 GLN A O 1
ATOM 5376 N N . THR A 1 702 ? 4.66 19.922 34.219 1 95 702 THR A N 1
ATOM 5377 C CA . THR A 1 702 ? 5.34 18.766 33.625 1 95 702 THR A CA 1
ATOM 5378 C C . THR A 1 702 ? 6.715 18.578 34.281 1 95 702 THR A C 1
ATOM 5380 O O . THR A 1 702 ? 7.523 19.5 34.312 1 95 702 THR A O 1
ATOM 5383 N N . LYS A 1 703 ? 6.926 17.391 34.75 1 94.12 703 LYS A N 1
ATOM 5384 C CA . LYS A 1 703 ? 8.172 17.078 35.438 1 94.12 703 LYS A CA 1
ATOM 5385 C C . LYS A 1 703 ? 8.891 15.898 34.781 1 94.12 703 LYS A C 1
ATOM 5387 O O . LYS A 1 703 ? 8.305 15.195 33.969 1 94.12 703 LYS A O 1
ATOM 5392 N N . ASP A 1 704 ? 10.211 15.742 35.125 1 91.81 704 ASP A N 1
ATOM 5393 C CA . ASP A 1 704 ? 11.062 14.68 34.625 1 91.81 704 ASP A CA 1
ATOM 5394 C C . ASP A 1 704 ? 11.102 14.711 33.094 1 91.81 704 ASP A C 1
ATOM 5396 O O . ASP A 1 704 ? 10.875 13.688 32.438 1 91.81 704 ASP A O 1
ATOM 5400 N N . LEU A 1 705 ? 11.375 15.828 32.625 1 90.31 705 LEU A N 1
ATOM 5401 C CA . LEU A 1 705 ? 11.383 16.031 31.188 1 90.31 705 LEU A CA 1
ATOM 5402 C C . LEU A 1 705 ? 12.43 15.133 30.516 1 90.31 705 LEU A C 1
ATOM 5404 O O . LEU A 1 705 ? 13.523 14.953 31.062 1 90.31 705 LEU A O 1
ATOM 5408 N N . LEU A 1 706 ? 12.07 14.578 29.453 1 84.19 706 LEU A N 1
ATOM 5409 C CA . LEU A 1 706 ? 13.008 13.828 28.609 1 84.19 706 LEU A CA 1
ATOM 5410 C C . LEU A 1 706 ? 13.867 14.781 27.781 1 84.19 706 LEU A C 1
ATOM 5412 O O . LEU A 1 706 ? 13.352 15.492 26.922 1 84.19 706 LEU A O 1
ATOM 5416 N N . GLN A 1 707 ? 15.062 14.844 28.109 1 82.19 707 GLN A N 1
ATOM 5417 C CA . GLN A 1 707 ? 15.969 15.781 27.453 1 82.19 707 GLN A CA 1
ATOM 5418 C C . GLN A 1 707 ? 17.281 15.102 27.078 1 82.19 707 GLN A C 1
ATOM 5420 O O . GLN A 1 707 ? 17.828 14.312 27.859 1 82.19 707 GLN A O 1
ATOM 5425 N N . ARG A 1 708 ? 17.656 15.398 25.844 1 80.06 708 ARG A N 1
ATOM 5426 C CA . ARG A 1 708 ? 19.016 15.039 25.484 1 80.06 708 ARG A CA 1
ATOM 5427 C C . ARG A 1 708 ? 20.016 16 26.109 1 80.06 708 ARG A C 1
ATOM 5429 O O . ARG A 1 708 ? 20.141 17.156 25.688 1 80.06 708 ARG A O 1
ATOM 5436 N N . VAL A 1 709 ? 20.734 15.562 27.094 1 76.81 709 VAL A N 1
ATOM 5437 C CA . VAL A 1 709 ? 21.688 16.375 27.844 1 76.81 709 VAL A CA 1
ATOM 5438 C C . VAL A 1 709 ? 23.047 16.344 27.188 1 76.81 709 VAL A C 1
ATOM 5440 O O . VAL A 1 709 ? 23.609 15.266 26.969 1 76.81 709 VAL A O 1
ATOM 5443 N N . GLY A 1 710 ? 23.438 17.516 26.766 1 75.38 710 GLY A N 1
ATOM 5444 C CA . GLY A 1 710 ? 24.781 17.609 26.188 1 75.38 710 GLY A CA 1
ATOM 5445 C C . GLY A 1 710 ? 25.875 17.484 27.234 1 75.38 710 GLY A C 1
ATOM 5446 O O . GLY A 1 710 ? 25.734 17.984 28.359 1 75.38 710 GLY A O 1
ATOM 5447 N N . LEU A 1 711 ? 26.859 16.703 26.844 1 74 711 LEU A N 1
ATOM 5448 C CA . LEU A 1 711 ? 28.016 16.547 27.719 1 74 711 LEU A CA 1
ATOM 5449 C C . LEU A 1 711 ? 29.203 17.359 27.203 1 74 711 LEU A C 1
ATOM 5451 O O . LEU A 1 711 ? 29.281 17.656 26.016 1 74 711 LEU A O 1
ATOM 5455 N N . PRO A 1 712 ? 30.031 17.875 28.172 1 68.81 712 PRO A N 1
ATOM 5456 C CA . PRO A 1 712 ? 31.234 18.562 27.703 1 68.81 712 PRO A CA 1
ATOM 5457 C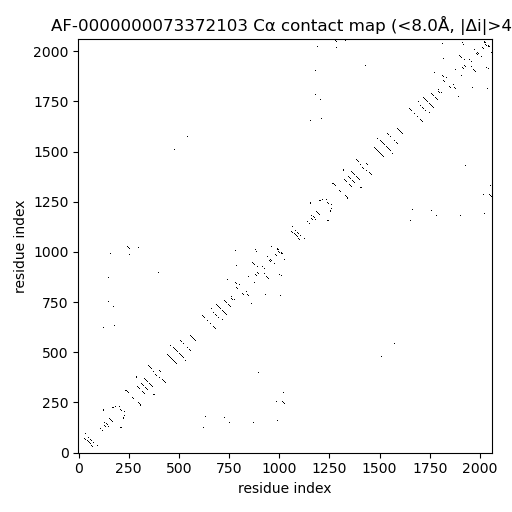 C . PRO A 1 712 ? 32.094 17.719 26.766 1 68.81 712 PRO A C 1
ATOM 5459 O O . PRO A 1 712 ? 32.094 16.484 26.859 1 68.81 712 PRO A O 1
ATOM 5462 N N . ALA A 1 713 ? 32.594 18.375 25.781 1 68.5 713 ALA A N 1
ATOM 5463 C CA . ALA A 1 713 ? 33.406 17.703 24.766 1 68.5 713 ALA A CA 1
ATOM 5464 C C . ALA A 1 713 ? 34.469 16.812 25.422 1 68.5 713 ALA A C 1
ATOM 5466 O O . ALA A 1 713 ? 34.875 15.805 24.844 1 68.5 713 ALA A O 1
ATOM 5467 N N . THR A 1 714 ? 34.875 17.141 26.594 1 70.5 714 THR A N 1
ATOM 5468 C CA . THR A 1 714 ? 35.938 16.422 27.297 1 70.5 714 THR A CA 1
ATOM 5469 C C . THR A 1 714 ? 35.469 15.031 27.703 1 70.5 714 THR A C 1
ATOM 5471 O O . THR A 1 714 ? 36.281 14.148 28 1 70.5 714 THR A O 1
ATOM 5474 N N . SER A 1 715 ? 34.125 14.859 27.609 1 73 715 SER A N 1
ATOM 5475 C CA . SER A 1 715 ? 33.562 13.57 28.031 1 73 715 SER A CA 1
ATOM 5476 C C . SER A 1 715 ? 33.719 12.523 26.922 1 73 715 SER A C 1
ATOM 5478 O O . SER A 1 715 ? 33.562 11.328 27.172 1 73 715 SER A O 1
ATOM 5480 N N . GLY A 1 716 ? 34.156 12.938 25.781 1 73.5 716 GLY A N 1
ATOM 5481 C CA . GLY A 1 716 ? 34.344 12.023 24.672 1 73.5 716 GLY A CA 1
ATOM 5482 C C . GLY A 1 716 ? 33.031 11.602 24.031 1 73.5 716 GLY A C 1
ATOM 5483 O O . GLY A 1 716 ? 33.031 10.891 23.016 1 73.5 716 GLY A O 1
ATOM 5484 N N . VAL A 1 717 ? 31.953 11.859 24.75 1 78.62 717 VAL A N 1
ATOM 5485 C CA . VAL A 1 717 ? 30.641 11.547 24.188 1 78.62 717 VAL A CA 1
ATOM 5486 C C . VAL A 1 717 ? 29.766 12.805 24.172 1 78.62 717 VAL A C 1
ATOM 5488 O O . VAL A 1 717 ? 29.938 13.695 25.016 1 78.62 717 VAL A O 1
ATOM 5491 N N . SER A 1 718 ? 28.875 12.82 23.203 1 75.44 718 SER A N 1
ATOM 5492 C CA . SER A 1 718 ? 28.203 14.086 22.922 1 75.44 718 SER A CA 1
ATOM 5493 C C . SER A 1 718 ? 26.984 14.281 23.828 1 75.44 718 SER A C 1
ATOM 5495 O O . SER A 1 718 ? 26.672 15.398 24.234 1 75.44 718 SER A O 1
ATOM 5497 N N . SER A 1 719 ? 26.312 13.172 24.125 1 82.19 719 SER A N 1
ATOM 5498 C CA . SER A 1 719 ? 25.047 13.422 24.828 1 82.19 719 SER A CA 1
ATOM 5499 C C . SER A 1 719 ? 24.453 12.125 25.359 1 82.19 719 SER A C 1
ATOM 5501 O O . SER A 1 719 ? 24.969 11.039 25.109 1 82.19 719 SER A O 1
ATOM 5503 N N . TYR A 1 720 ? 23.562 12.211 26.297 1 82.31 720 TYR A N 1
ATOM 5504 C CA . TYR A 1 720 ? 22.672 11.133 26.703 1 82.31 720 TYR A CA 1
ATOM 5505 C C . TYR A 1 720 ? 21.266 11.672 27 1 82.31 720 TYR A C 1
ATOM 5507 O O . TYR A 1 720 ? 21.094 12.875 27.219 1 82.31 720 TYR A O 1
ATOM 5515 N N . VAL A 1 721 ? 20.312 10.844 26.938 1 85.31 721 VAL A N 1
ATOM 5516 C CA . VAL A 1 721 ? 18.938 11.258 27.234 1 85.31 721 VAL A CA 1
ATOM 5517 C C . VAL A 1 721 ? 18.609 10.945 28.703 1 85.31 721 VAL A C 1
ATOM 5519 O O . VAL A 1 721 ? 18.906 9.859 29.188 1 85.31 721 VAL A O 1
ATOM 5522 N N . ALA A 1 722 ? 18.078 11.922 29.406 1 86.69 722 ALA A N 1
ATOM 5523 C CA . ALA A 1 722 ? 17.766 11.758 30.828 1 86.69 722 ALA A CA 1
ATOM 5524 C C . ALA A 1 722 ? 16.469 12.469 31.188 1 86.69 722 ALA A C 1
ATOM 5526 O O . ALA A 1 722 ? 15.945 13.258 30.391 1 86.69 722 ALA A O 1
ATOM 5527 N N . ASN A 1 723 ? 15.898 12.039 32.281 1 88.06 723 ASN A N 1
ATOM 5528 C CA . ASN A 1 723 ? 14.758 12.734 32.875 1 88.06 723 ASN A CA 1
ATOM 5529 C C . ASN A 1 723 ? 15.203 13.922 33.719 1 88.06 723 ASN A C 1
ATOM 5531 O O . ASN A 1 723 ? 15.516 13.758 34.906 1 88.06 723 ASN A O 1
ATOM 5535 N N . VAL A 1 724 ? 15.227 15.07 33.031 1 84.69 724 VAL A N 1
ATOM 5536 C CA . VAL A 1 724 ? 15.766 16.203 33.781 1 84.69 724 VAL A CA 1
ATOM 5537 C C . VAL A 1 724 ? 14.961 17.453 33.438 1 84.69 724 VAL A C 1
ATOM 5539 O O . VAL A 1 724 ? 14.469 17.625 32.312 1 84.69 724 VAL A O 1
ATOM 5542 N N . GLY A 1 725 ? 14.43 18.219 34.469 1 87.94 725 GLY A N 1
ATOM 5543 C CA . GLY A 1 725 ? 13.805 19.516 34.281 1 87.94 725 GLY A CA 1
ATOM 5544 C C . GLY A 1 725 ? 12.305 19.5 34.5 1 87.94 725 GLY A C 1
ATOM 5545 O O . GLY A 1 725 ? 11.742 18.469 34.875 1 87.94 725 GLY A O 1
ATOM 5546 N N . ALA A 1 726 ? 11.734 20.641 34.375 1 94.44 726 ALA A N 1
ATOM 5547 C CA . ALA A 1 726 ? 10.305 20.812 34.594 1 94.44 726 ALA A CA 1
ATOM 5548 C C . ALA A 1 726 ? 9.789 22.047 33.875 1 94.44 726 ALA A C 1
ATOM 5550 O O . ALA A 1 726 ? 10.531 23.016 33.688 1 94.44 726 ALA A O 1
ATOM 5551 N N . THR A 1 727 ? 8.578 22 33.406 1 96 727 THR A N 1
ATOM 5552 C CA . THR A 1 727 ? 7.906 23.109 32.781 1 96 727 THR A CA 1
ATOM 5553 C C . THR A 1 727 ? 6.512 23.328 33.344 1 96 727 THR A C 1
ATOM 5555 O O . THR A 1 727 ? 5.992 22.453 34.062 1 96 727 THR A O 1
ATOM 5558 N N . GLU A 1 728 ? 6 24.516 33.062 1 97.38 728 GLU A N 1
ATOM 5559 C CA . GLU A 1 728 ? 4.66 24.859 33.531 1 97.38 728 GLU A CA 1
ATOM 5560 C C . GLU A 1 728 ? 3.877 25.609 32.469 1 97.38 728 GLU A C 1
ATOM 5562 O O . GLU A 1 728 ? 4.426 26.469 31.781 1 97.38 728 GLU A O 1
ATOM 5567 N N . ASN A 1 729 ? 2.656 25.266 32.219 1 97.62 729 ASN A N 1
ATOM 5568 C CA . ASN A 1 729 ? 1.677 25.984 31.422 1 97.62 729 ASN A CA 1
ATOM 5569 C C . ASN A 1 729 ? 0.449 26.375 32.25 1 97.62 729 ASN A C 1
ATOM 5571 O O . ASN A 1 729 ? -0.13 25.516 32.938 1 97.62 729 ASN A O 1
ATOM 5575 N N . LYS A 1 730 ? 0.093 27.562 32.25 1 97.38 730 LYS A N 1
ATOM 5576 C CA . LYS A 1 730 ? -1.142 28.016 32.875 1 97.38 730 LYS A CA 1
ATOM 5577 C C . LYS A 1 730 ? -1.857 29.047 32.031 1 97.38 730 LYS A C 1
ATOM 5579 O O . LYS A 1 730 ? -1.215 29.797 31.297 1 97.38 730 LYS A O 1
ATOM 5584 N N . GLY A 1 731 ? -3.189 29.031 32.062 1 97.5 731 GLY A N 1
ATOM 5585 C CA . GLY A 1 731 ? -3.881 29.969 31.172 1 97.5 731 GLY A CA 1
ATOM 5586 C C . GLY A 1 731 ? -5.387 29.953 31.359 1 97.5 731 GLY A C 1
ATOM 5587 O O . GLY A 1 731 ? -5.898 29.312 32.281 1 97.5 731 GLY A O 1
ATOM 5588 N N . TYR A 1 732 ? -6.07 30.828 30.609 1 97.56 732 TYR A N 1
ATOM 5589 C CA . TYR A 1 732 ? -7.523 30.938 30.578 1 97.56 732 TYR A CA 1
ATOM 5590 C C . TYR A 1 732 ? -8.062 30.75 29.172 1 97.56 732 TYR A C 1
ATOM 5592 O O . TYR A 1 732 ? -7.375 31.062 28.188 1 97.56 732 TYR A O 1
ATOM 5600 N N . GLU A 1 733 ? -9.219 30.266 29.125 1 98.38 733 GLU A N 1
ATOM 5601 C CA . GLU A 1 733 ? -9.938 30.047 27.859 1 98.38 733 GLU A CA 1
ATOM 5602 C C . GLU A 1 733 ? -11.383 30.516 27.953 1 98.38 733 GLU A C 1
ATOM 5604 O O . GLU A 1 733 ? -12.047 30.297 28.969 1 98.38 733 GLU A O 1
ATOM 5609 N N . ILE A 1 734 ? -11.82 31.219 26.906 1 98.19 734 ILE A N 1
ATOM 5610 C CA . ILE A 1 734 ? -13.195 31.719 26.812 1 98.19 734 ILE A CA 1
ATOM 5611 C C . ILE A 1 734 ? -13.789 31.312 25.469 1 98.19 734 ILE A C 1
ATOM 5613 O O . ILE A 1 734 ? -13.164 31.484 24.422 1 98.19 734 ILE A O 1
ATOM 5617 N N . SER A 1 735 ? -14.859 30.75 25.469 1 97.31 735 SER A N 1
ATOM 5618 C CA . SER A 1 735 ? -15.656 30.484 24.281 1 97.31 735 SER A CA 1
ATOM 5619 C C . SER A 1 735 ? -17.078 31.016 24.438 1 97.31 735 SER A C 1
ATOM 5621 O O . SER A 1 735 ? -17.75 30.719 25.422 1 97.31 735 SER A O 1
ATOM 5623 N N . LEU A 1 736 ? -17.531 31.781 23.453 1 97.06 736 LEU A N 1
ATOM 5624 C CA . LEU A 1 736 ? -18.875 32.375 23.469 1 97.06 736 LEU A CA 1
ATOM 5625 C C . LEU A 1 736 ? -19.594 32.125 22.156 1 97.06 736 LEU A C 1
ATOM 5627 O O . LEU A 1 736 ? -19 32.188 21.078 1 97.06 736 LEU A O 1
ATOM 5631 N N . ASN A 1 737 ? -20.766 31.766 22.297 1 95.25 737 ASN A N 1
ATOM 5632 C CA . ASN A 1 737 ? -21.656 31.609 21.156 1 95.25 737 ASN A CA 1
ATOM 5633 C C . ASN A 1 737 ? -22.953 32.406 21.344 1 95.25 737 ASN A C 1
ATOM 5635 O O . ASN A 1 737 ? -23.594 32.312 22.391 1 95.25 737 ASN A O 1
ATOM 5639 N N . GLY A 1 738 ? -23.312 33.219 20.312 1 96 738 GLY A N 1
ATOM 5640 C CA . GLY A 1 738 ? -24.516 34.031 20.406 1 96 738 GLY A CA 1
ATOM 5641 C C . GLY A 1 738 ? -25.422 33.875 19.203 1 96 738 GLY A C 1
ATOM 5642 O O . GLY A 1 738 ? -24.969 33.969 18.047 1 96 738 GLY A O 1
ATOM 5643 N N . VAL A 1 739 ? -26.672 33.594 19.5 1 94.88 739 VAL A N 1
ATOM 5644 C CA . VAL A 1 739 ? -27.719 33.688 18.469 1 94.88 739 VAL A CA 1
ATOM 5645 C C . VAL A 1 739 ? -28.375 35.062 18.547 1 94.88 739 VAL A C 1
ATOM 5647 O O . VAL A 1 739 ? -29.266 35.281 19.375 1 94.88 739 VAL A O 1
ATOM 5650 N N . ILE A 1 740 ? -28.016 35.906 17.656 1 95.5 740 ILE A N 1
ATOM 5651 C CA . ILE A 1 740 ? -28.453 37.312 17.703 1 95.5 740 ILE A CA 1
ATOM 5652 C C . ILE A 1 740 ? -29.875 37.438 17.203 1 95.5 740 ILE A C 1
ATOM 5654 O O . ILE A 1 740 ? -30.719 38.062 17.844 1 95.5 740 ILE A O 1
ATOM 5658 N N . LEU A 1 741 ? -30.078 36.875 16 1 94.31 741 LEU A N 1
ATOM 5659 C CA . LEU A 1 741 ? -31.406 36.812 15.414 1 94.31 741 LEU A CA 1
ATOM 5660 C C . LEU A 1 741 ? -31.766 35.375 15.07 1 94.31 741 LEU A C 1
ATOM 5662 O O . LEU A 1 741 ? -30.969 34.656 14.445 1 94.31 741 LEU A O 1
ATOM 5666 N N . ASP A 1 742 ? -32.906 34.969 15.555 1 89.44 742 ASP A N 1
ATOM 5667 C CA . ASP A 1 742 ? -33.344 33.594 15.289 1 89.44 742 ASP A CA 1
ATOM 5668 C C . ASP A 1 742 ? -34.688 33.594 14.586 1 89.44 742 ASP A C 1
ATOM 5670 O O . ASP A 1 742 ? -35.719 33.344 15.211 1 89.44 742 ASP A O 1
ATOM 5674 N N . ASN A 1 743 ? -34.625 33.875 13.328 1 88.44 743 ASN A N 1
ATOM 5675 C CA . ASN A 1 743 ? -35.812 33.844 12.5 1 88.44 743 ASN A CA 1
ATOM 5676 C C . ASN A 1 743 ? -35.656 32.969 11.273 1 88.44 743 ASN A C 1
ATOM 5678 O O . ASN A 1 743 ? -35.312 33.469 10.195 1 88.44 743 ASN A O 1
ATOM 5682 N N . PRO A 1 744 ? -36.062 31.766 11.398 1 77.75 744 PRO A N 1
ATOM 5683 C CA . PRO A 1 744 ? -35.812 30.828 10.289 1 77.75 744 PRO A CA 1
ATOM 5684 C C . PRO A 1 744 ? -36.562 31.234 9.016 1 77.75 744 PRO A C 1
ATOM 5686 O O . PRO A 1 744 ? -36.094 30.891 7.91 1 77.75 744 PRO A O 1
ATOM 5689 N N . GLU A 1 745 ? -37.719 31.859 9.148 1 81.31 745 GLU A N 1
ATOM 5690 C CA . GLU A 1 745 ? -38.438 32.312 7.969 1 81.31 745 GLU A CA 1
ATOM 5691 C C . GLU A 1 745 ? -37.875 33.625 7.457 1 81.31 745 GLU A C 1
ATOM 5693 O O . GLU A 1 745 ? -38.188 34.031 6.328 1 81.31 745 GLU A O 1
ATOM 5698 N N . GLY A 1 746 ? -37.062 34.188 8.281 1 87.75 746 GLY A N 1
ATOM 5699 C CA . GLY A 1 746 ? -36.406 35.406 7.906 1 87.75 746 GLY A CA 1
ATOM 5700 C C . GLY A 1 746 ? -34.906 35.344 8.07 1 87.75 746 GLY A C 1
ATOM 5701 O O . GLY A 1 746 ? -34.25 34.438 7.578 1 87.75 746 GLY A O 1
ATOM 5702 N N . LEU A 1 747 ? -34.375 36.375 8.758 1 93.25 747 LEU A N 1
ATOM 5703 C CA . LEU A 1 747 ? -32.938 36.469 8.953 1 93.25 747 LEU A CA 1
ATOM 5704 C C . LEU A 1 747 ? -32.5 35.781 10.242 1 93.25 747 LEU A C 1
ATOM 5706 O O . LEU A 1 747 ? -33.062 36.062 11.312 1 93.25 747 LEU A O 1
ATOM 5710 N N . SER A 1 748 ? -31.688 34.812 10.133 1 93.62 748 SER A N 1
ATOM 5711 C CA . SER A 1 748 ? -31 34.219 11.273 1 93.62 748 SER A CA 1
ATOM 5712 C C . SER A 1 748 ? -29.531 34.594 11.297 1 93.62 748 SER A C 1
ATOM 5714 O O . SER A 1 748 ? -28.859 34.594 10.266 1 93.62 748 SER A O 1
ATOM 5716 N N . TRP A 1 749 ? -29.125 35.094 12.453 1 96.12 749 TRP A N 1
ATOM 5717 C CA . TRP A 1 749 ? -27.766 35.594 12.609 1 96.12 749 TRP A CA 1
ATOM 5718 C C . TRP A 1 749 ? -27.125 35.062 13.883 1 96.12 749 TRP A C 1
ATOM 5720 O O . TRP A 1 749 ? -27.672 35.219 14.977 1 96.12 749 TRP A O 1
ATOM 5730 N N . SER A 1 750 ? -26.016 34.375 13.711 1 95.12 750 SER A N 1
ATOM 5731 C CA . SER A 1 750 ? -25.266 33.875 14.867 1 95.12 750 SER A CA 1
ATOM 5732 C C . SER A 1 750 ? -23.812 34.312 14.812 1 95.12 750 SER A C 1
ATOM 5734 O O . SER A 1 750 ? -23.281 34.562 13.727 1 95.12 750 SER A O 1
ATOM 5736 N N . VAL A 1 751 ? -23.234 34.469 16.016 1 96.62 751 VAL A N 1
ATOM 5737 C CA . VAL A 1 751 ? -21.859 34.906 16.156 1 96.62 751 VAL A CA 1
ATOM 5738 C C . VAL A 1 751 ? -21.125 34 17.156 1 96.62 751 VAL A C 1
ATOM 5740 O O . VAL A 1 751 ? -21.688 33.625 18.188 1 96.62 751 VAL A O 1
ATOM 5743 N N . GLY A 1 752 ? -19.969 33.562 16.75 1 96.31 752 GLY A N 1
ATOM 5744 C CA . GLY A 1 752 ? -19.062 32.844 17.641 1 96.31 752 GLY A CA 1
ATOM 5745 C C . GLY A 1 752 ? -17.781 33.594 17.922 1 96.31 752 GLY A C 1
ATOM 5746 O O . GLY A 1 752 ? -17.25 34.281 17.031 1 96.31 752 GLY A O 1
ATOM 5747 N N . PHE A 1 753 ? -17.344 33.438 19.203 1 97.38 753 PHE A N 1
ATOM 5748 C CA . PHE A 1 753 ? -16.125 34.125 19.625 1 97.38 753 PHE A CA 1
ATOM 5749 C C . PHE A 1 753 ? -15.352 33.281 20.625 1 97.38 753 PHE A C 1
ATOM 5751 O O . PHE A 1 753 ? -15.945 32.625 21.484 1 97.38 753 PHE A O 1
ATOM 5758 N N . ASN A 1 754 ? -14.031 33.188 20.438 1 97.56 754 ASN A N 1
ATOM 5759 C CA . ASN A 1 754 ? -13.195 32.531 21.438 1 97.56 754 ASN A CA 1
ATOM 5760 C C . ASN A 1 754 ? -11.898 33.281 21.672 1 97.56 754 ASN A C 1
ATOM 5762 O O . ASN A 1 754 ? -11.391 33.938 20.766 1 97.56 754 ASN A O 1
ATOM 5766 N N . LEU A 1 755 ? -11.375 33.156 22.828 1 98.12 755 LEU A N 1
ATOM 5767 C CA . LEU A 1 755 ? -10.156 33.812 23.297 1 98.12 755 LEU A CA 1
ATOM 5768 C C . LEU A 1 755 ? -9.43 32.969 24.328 1 98.12 755 LEU A C 1
ATOM 5770 O O . LEU A 1 755 ? -10.062 32.406 25.219 1 98.12 755 LEU A O 1
ATOM 5774 N N . TYR A 1 756 ? -8.125 32.875 24.172 1 98.06 756 TYR A N 1
ATOM 5775 C CA . TYR A 1 756 ? -7.371 32.125 25.172 1 98.06 756 TYR A CA 1
ATOM 5776 C C . TYR A 1 756 ? -5.961 32.688 25.312 1 98.06 756 TYR A C 1
ATOM 5778 O O . TYR A 1 756 ? -5.441 33.312 24.375 1 98.06 756 TYR A O 1
ATOM 5786 N N . ALA A 1 757 ? -5.414 32.469 26.469 1 98 757 ALA A N 1
ATOM 5787 C CA . ALA A 1 757 ? -4.047 32.844 26.812 1 98 757 ALA A CA 1
ATOM 5788 C C . ALA A 1 757 ? -3.342 31.75 27.594 1 98 757 ALA A C 1
ATOM 5790 O O . ALA A 1 757 ? -3.92 31.172 28.516 1 98 757 ALA A O 1
ATOM 5791 N N . ASN A 1 758 ? -2.199 31.406 27.125 1 97.81 758 ASN A N 1
ATOM 5792 C CA . ASN A 1 758 ? -1.361 30.422 27.797 1 97.81 758 ASN A CA 1
ATOM 5793 C C . ASN A 1 758 ? -0.008 31.016 28.188 1 97.81 758 ASN A C 1
ATOM 5795 O O . ASN A 1 758 ? 0.698 31.562 27.344 1 97.81 758 ASN A O 1
ATOM 5799 N N . LYS A 1 759 ? 0.347 30.906 29.422 1 97.5 759 LYS A N 1
ATOM 5800 C CA . LYS A 1 759 ? 1.667 31.312 29.891 1 97.5 759 LYS A CA 1
ATOM 5801 C C . LYS A 1 759 ? 2.561 30.094 30.125 1 97.5 759 LYS A C 1
ATOM 5803 O O . LYS A 1 759 ? 2.318 29.297 31.047 1 97.5 759 LYS A O 1
ATOM 5808 N N . ASN A 1 760 ? 3.494 30.031 29.328 1 97.44 760 ASN A N 1
ATOM 5809 C CA . ASN A 1 760 ? 4.484 28.969 29.406 1 97.44 760 ASN A CA 1
ATOM 5810 C C . ASN A 1 760 ? 5.727 29.406 30.172 1 97.44 760 ASN A C 1
ATOM 5812 O O . ASN A 1 760 ? 6.176 30.531 30.031 1 97.44 760 ASN A O 1
ATOM 5816 N N . LYS A 1 761 ? 6.242 28.438 30.969 1 97 761 LYS A N 1
ATOM 5817 C CA . LYS A 1 761 ? 7.422 28.766 31.781 1 97 761 LYS A CA 1
ATOM 5818 C C . LYS A 1 761 ? 8.305 27.531 31.953 1 97 761 LYS A C 1
ATOM 5820 O O . LYS A 1 761 ? 7.816 26.438 32.281 1 97 761 LYS A O 1
ATOM 5825 N N . LEU A 1 762 ? 9.594 27.734 31.734 1 95.69 762 LEU A N 1
ATOM 5826 C CA . LEU A 1 762 ? 10.578 26.734 32.125 1 95.69 762 LEU A CA 1
ATOM 5827 C C . LEU A 1 762 ? 10.883 26.812 33.625 1 95.69 762 LEU A C 1
ATOM 5829 O O . LEU A 1 762 ? 11.367 27.844 34.094 1 95.69 762 LEU A O 1
ATOM 5833 N N . VAL A 1 763 ? 10.648 25.781 34.344 1 96.44 763 VAL A N 1
ATOM 5834 C CA . VAL A 1 763 ? 10.734 25.812 35.812 1 96.44 763 VAL A CA 1
ATOM 5835 C C . VAL A 1 763 ? 12.125 25.375 36.25 1 96.44 763 VAL A C 1
ATOM 5837 O O . VAL A 1 763 ? 12.68 25.922 37.219 1 96.44 763 VAL A O 1
ATOM 5840 N N . SER A 1 764 ? 12.688 24.359 35.594 1 93.88 764 SER A N 1
ATOM 5841 C CA . SER A 1 764 ? 14.031 23.906 35.938 1 93.88 764 SER A CA 1
ATOM 5842 C C . SER A 1 764 ? 14.688 23.172 34.781 1 93.88 764 SER A C 1
ATOM 5844 O O . SER A 1 764 ? 13.992 22.594 33.938 1 93.88 764 SER A O 1
ATOM 5846 N N . LEU A 1 765 ? 15.969 23.328 34.688 1 89.5 765 LEU A N 1
ATOM 5847 C CA . LEU A 1 765 ? 16.781 22.609 33.719 1 89.5 765 LEU A CA 1
ATOM 5848 C C . LEU A 1 765 ? 17.578 21.5 34.406 1 89.5 765 LEU A C 1
ATOM 5850 O O . LEU A 1 765 ? 17.562 21.375 35.625 1 89.5 765 LEU A O 1
ATOM 5854 N N . ALA A 1 766 ? 18.266 20.797 33.531 1 78.12 766 ALA A N 1
ATOM 5855 C CA . ALA A 1 766 ? 19.125 19.719 34.031 1 78.12 766 ALA A CA 1
ATOM 5856 C C . ALA A 1 766 ? 20.234 20.266 34.938 1 78.12 766 ALA A C 1
ATOM 5858 O O . ALA A 1 766 ? 20.75 21.359 34.688 1 78.12 766 ALA A O 1
ATOM 5859 N N . SER A 1 767 ? 20.656 19.453 35.906 1 72.06 767 SER A N 1
ATOM 5860 C CA . SER A 1 767 ? 21.797 19.656 36.812 1 72.06 767 SER A CA 1
ATOM 5861 C C . SER A 1 767 ? 21.641 20.953 37.594 1 72.06 767 SER A C 1
ATOM 5863 O O . SER A 1 767 ? 22.625 21.484 38.125 1 72.06 767 SER A O 1
ATOM 5865 N N . GLY A 1 768 ? 20.391 21.578 37.469 1 79.81 768 GLY A N 1
ATOM 5866 C CA . GLY A 1 768 ? 20.156 22.766 38.25 1 79.81 768 GLY A CA 1
ATOM 5867 C C . GLY A 1 768 ? 20.578 24.047 37.562 1 79.81 768 GLY A C 1
ATOM 5868 O O . GLY A 1 768 ? 20.5 25.125 38.125 1 79.81 768 GLY A O 1
ATOM 5869 N N . ALA A 1 769 ? 20.984 23.844 36.344 1 84.19 769 ALA A N 1
ATOM 5870 C CA . ALA A 1 769 ? 21.359 25.031 35.562 1 84.19 769 ALA A CA 1
ATOM 5871 C C . ALA A 1 769 ? 20.188 25.984 35.406 1 84.19 769 ALA A C 1
ATOM 5873 O O . ALA A 1 769 ? 19.031 25.547 35.344 1 84.19 769 ALA A O 1
ATOM 5874 N N . GLU A 1 770 ? 20.578 27.25 35.438 1 91.06 770 GLU A N 1
ATOM 5875 C CA . GLU A 1 770 ? 19.516 28.25 35.312 1 91.06 770 GLU A CA 1
ATOM 5876 C C . GLU A 1 770 ? 19.406 28.734 33.844 1 91.06 770 GLU A C 1
ATOM 5878 O O . GLU A 1 770 ? 18.391 29.312 33.469 1 91.06 770 GLU A O 1
ATOM 5883 N N . ARG A 1 771 ? 20.453 28.531 33.156 1 91.12 771 ARG A N 1
ATOM 5884 C CA . ARG A 1 771 ? 20.453 28.969 31.781 1 91.12 771 ARG A CA 1
ATOM 5885 C C . ARG A 1 771 ? 21.141 27.953 30.875 1 91.12 771 ARG A C 1
ATOM 5887 O O . ARG A 1 771 ? 22.141 27.344 31.266 1 91.12 771 ARG A O 1
ATOM 5894 N N . ASP A 1 772 ? 20.562 27.672 29.844 1 89.12 772 ASP A N 1
ATOM 5895 C CA . ASP A 1 772 ? 21.141 26.953 28.719 1 89.12 772 ASP A CA 1
ATOM 5896 C C . ASP A 1 772 ? 21.109 27.812 27.453 1 89.12 772 ASP A C 1
ATOM 5898 O O . ASP A 1 772 ? 20.188 27.672 26.625 1 89.12 772 ASP A O 1
ATOM 5902 N N . GLU A 1 773 ? 22.141 28.656 27.234 1 89.81 773 GLU A N 1
ATOM 5903 C CA . GLU A 1 773 ? 22.156 29.672 26.188 1 89.81 773 GLU A CA 1
ATOM 5904 C C . GLU A 1 773 ? 22.25 29.016 24.812 1 89.81 773 GLU A C 1
ATOM 5906 O O . GLU A 1 773 ? 21.703 29.547 23.828 1 89.81 773 GLU A O 1
ATOM 5911 N N . ALA A 1 774 ? 22.938 27.875 24.781 1 82.94 774 ALA A N 1
ATOM 5912 C CA . ALA A 1 774 ? 23.078 27.188 23.5 1 82.94 774 ALA A CA 1
ATOM 5913 C C . ALA A 1 774 ? 21.719 26.797 22.922 1 82.94 774 ALA A C 1
ATOM 5915 O O . ALA A 1 774 ? 21.5 26.859 21.719 1 82.94 774 ALA A O 1
ATOM 5916 N N . ASN A 1 775 ? 20.797 26.453 23.812 1 87.31 775 ASN A N 1
ATOM 5917 C CA . ASN A 1 775 ? 19.469 26.047 23.375 1 87.31 775 ASN A CA 1
ATOM 5918 C C . ASN A 1 775 ? 18.438 27.156 23.609 1 87.31 775 ASN A C 1
ATOM 5920 O O . ASN A 1 775 ? 17.25 26.984 23.297 1 87.31 775 ASN A O 1
ATOM 5924 N N . SER A 1 776 ? 18.859 28.312 24.141 1 92 776 SER A N 1
ATOM 5925 C CA . SER A 1 776 ? 18 29.438 24.5 1 92 776 SER A CA 1
ATOM 5926 C C . SER A 1 776 ? 16.891 29 25.453 1 92 776 SER A C 1
ATOM 5928 O O . SER A 1 776 ? 15.719 29.297 25.234 1 92 776 SER A O 1
ATOM 5930 N N . TRP A 1 777 ? 17.281 28.219 26.469 1 92.56 777 TRP A N 1
ATOM 5931 C CA . TRP A 1 777 ? 16.391 27.844 27.562 1 92.56 777 TRP A CA 1
ATOM 5932 C C . TRP A 1 777 ? 16.781 28.562 28.859 1 92.56 777 TRP A C 1
ATOM 5934 O O . TRP A 1 777 ? 17.922 28.469 29.297 1 92.56 777 TRP A O 1
ATOM 5944 N N . PHE A 1 778 ? 15.82 29.297 29.391 1 95.75 778 PHE A N 1
ATOM 5945 C CA . PHE A 1 778 ? 16.078 30.109 30.578 1 95.75 778 PHE A CA 1
ATOM 5946 C C . PHE A 1 778 ? 15.008 29.859 31.641 1 95.75 778 PHE A C 1
ATOM 5948 O O . PHE A 1 778 ? 13.812 30.031 31.391 1 95.75 778 PHE A O 1
ATOM 5955 N N . VAL A 1 779 ? 15.453 29.422 32.812 1 95.62 779 VAL A N 1
ATOM 5956 C CA . VAL A 1 779 ? 14.516 29.156 33.906 1 95.62 779 VAL A CA 1
ATOM 5957 C C . VAL A 1 779 ? 13.711 30.422 34.219 1 95.62 779 VAL A C 1
ATOM 5959 O O . VAL A 1 779 ? 14.281 31.5 34.344 1 95.62 779 VAL A O 1
ATOM 5962 N N . GLY A 1 780 ? 12.445 30.25 34.281 1 96.38 780 GLY A N 1
ATOM 5963 C CA . GLY A 1 780 ? 11.555 31.359 34.594 1 96.38 780 GLY A CA 1
ATOM 5964 C C . GLY A 1 780 ? 10.961 32 33.344 1 96.38 780 GLY A C 1
ATOM 5965 O O . GLY A 1 780 ? 10.078 32.875 33.469 1 96.38 780 GLY A O 1
ATOM 5966 N N . ARG A 1 781 ? 11.422 31.703 32.219 1 96.69 781 ARG A N 1
ATOM 5967 C CA . ARG A 1 781 ? 10.961 32.25 30.953 1 96.69 781 ARG A CA 1
ATOM 5968 C C . ARG A 1 781 ? 10.305 31.188 30.078 1 96.69 781 ARG A C 1
ATOM 5970 O O . ARG A 1 781 ? 10.367 30 30.406 1 96.69 781 ARG A O 1
ATOM 5977 N N . ASN A 1 782 ? 9.711 31.672 29.047 1 95.25 782 ASN A N 1
ATOM 5978 C CA . ASN A 1 782 ? 9.078 30.703 28.156 1 95.25 782 ASN A CA 1
ATOM 5979 C C . ASN A 1 782 ? 10.109 29.844 27.453 1 95.25 782 ASN A C 1
ATOM 5981 O O . ASN A 1 782 ? 11.25 30.266 27.25 1 95.25 782 ASN A O 1
ATOM 5985 N N . ILE A 1 783 ? 9.688 28.641 27.062 1 93.38 783 ILE A N 1
ATOM 5986 C CA . ILE A 1 783 ? 10.531 27.688 26.344 1 93.38 783 ILE A CA 1
ATOM 5987 C C . ILE A 1 783 ? 10.969 28.281 25.016 1 93.38 783 ILE A C 1
ATOM 5989 O O . ILE A 1 783 ? 12.062 28.016 24.531 1 93.38 783 ILE A O 1
ATOM 5993 N N . ASN A 1 784 ? 10.156 29.125 24.406 1 94.25 784 ASN A N 1
ATOM 5994 C CA . ASN A 1 784 ? 10.414 29.703 23.094 1 94.25 784 ASN A CA 1
ATOM 5995 C C . ASN A 1 784 ? 11 31.109 23.203 1 94.25 784 ASN A C 1
ATOM 5997 O O . ASN A 1 784 ? 10.594 32.031 22.484 1 94.25 784 ASN A O 1
ATOM 6001 N N . SER A 1 785 ? 11.875 31.297 24.031 1 95.88 785 SER A N 1
ATOM 6002 C CA . SER A 1 785 ? 12.547 32.594 24.156 1 95.88 785 SER A CA 1
ATOM 6003 C C . SER A 1 785 ? 13.742 32.688 23.219 1 95.88 785 SER A C 1
ATOM 6005 O O . SER A 1 785 ? 14.43 31.703 22.969 1 95.88 785 SER A O 1
ATOM 6007 N N . ILE A 1 786 ? 13.875 33.875 22.719 1 95.5 786 ILE A N 1
ATOM 6008 C CA . ILE A 1 786 ? 15.047 34.219 21.906 1 95.5 786 ILE A CA 1
ATOM 6009 C C . ILE A 1 786 ? 16.094 34.906 22.781 1 95.5 786 ILE A C 1
ATOM 6011 O O . ILE A 1 786 ? 15.758 35.656 23.688 1 95.5 786 ILE A O 1
ATOM 6015 N N . TYR A 1 787 ? 17.359 34.531 22.594 1 96.5 787 TYR A N 1
ATOM 6016 C CA . TYR A 1 787 ? 18.469 35.156 23.266 1 96.5 787 TYR A CA 1
ATOM 6017 C C . TYR A 1 787 ? 19.281 36 22.297 1 96.5 787 TYR A C 1
ATOM 6019 O O . TYR A 1 787 ? 20.141 35.5 21.578 1 96.5 787 TYR A O 1
ATOM 6027 N N . ASP A 1 788 ? 18.984 37.312 22.328 1 96.75 788 ASP A N 1
ATOM 6028 C CA . ASP A 1 788 ? 19.578 38.219 21.359 1 96.75 788 ASP A CA 1
ATOM 6029 C C . ASP A 1 788 ? 19.609 39.656 21.922 1 96.75 788 ASP A C 1
ATOM 6031 O O . ASP A 1 788 ? 19.141 39.906 23.031 1 96.75 788 ASP A O 1
ATOM 6035 N N . TYR A 1 789 ? 20.375 40.5 21.188 1 97.19 789 TYR A N 1
ATOM 6036 C CA . TYR A 1 789 ? 20.422 41.906 21.562 1 97.19 789 TYR A CA 1
ATOM 6037 C C . TYR A 1 789 ? 19.078 42.594 21.312 1 97.19 789 TYR A C 1
ATOM 6039 O O . TYR A 1 789 ? 18.234 42.062 20.594 1 97.19 789 TYR A O 1
ATOM 6047 N N . GLU A 1 790 ? 18.828 43.656 22 1 97.31 790 GLU A N 1
ATOM 6048 C CA . GLU A 1 790 ? 17.625 44.469 21.812 1 97.31 790 GLU A CA 1
ATOM 6049 C C . GLU A 1 790 ? 17.938 45.812 21.172 1 97.31 790 GLU A C 1
ATOM 6051 O O . GLU A 1 790 ? 18.719 46.594 21.719 1 97.31 790 GLU A O 1
ATOM 6056 N N . LYS A 1 791 ? 17.422 46.062 20 1 97.44 791 LYS A N 1
ATOM 6057 C CA . LYS A 1 791 ? 17.625 47.375 19.344 1 97.44 791 LYS A CA 1
ATOM 6058 C C . LYS A 1 791 ? 16.938 48.5 20.094 1 97.44 791 LYS A C 1
ATOM 6060 O O . LYS A 1 791 ? 15.758 48.375 20.438 1 97.44 791 LYS A O 1
ATOM 6065 N N . VAL A 1 792 ? 17.625 49.562 20.297 1 96.38 792 VAL A N 1
ATOM 6066 C CA . VAL A 1 792 ? 17.031 50.688 20.984 1 96.38 792 VAL A CA 1
ATOM 6067 C C . VAL A 1 792 ? 17.094 51.938 20.062 1 96.38 792 VAL A C 1
ATOM 6069 O O . VAL A 1 792 ? 16.578 53 20.422 1 96.38 792 VAL A O 1
ATOM 6072 N N . GLY A 1 793 ? 17.75 51.781 18.906 1 95.75 793 GLY A N 1
ATOM 6073 C CA . GLY A 1 793 ? 17.797 52.875 17.938 1 95.75 793 GLY A CA 1
ATOM 6074 C C . GLY A 1 793 ? 18.969 52.781 16.984 1 95.75 793 GLY A C 1
ATOM 6075 O O . GLY A 1 793 ? 19.469 51.688 16.719 1 95.75 793 GLY A O 1
ATOM 6076 N N . ILE A 1 794 ? 19.281 53.875 16.312 1 97.19 794 ILE A N 1
ATOM 6077 C CA . ILE A 1 794 ? 20.422 54.062 15.422 1 97.19 794 ILE A CA 1
ATOM 6078 C C . ILE A 1 794 ? 21.359 55.125 15.977 1 97.19 794 ILE A C 1
ATOM 6080 O O . ILE A 1 794 ? 20.891 56.188 16.391 1 97.19 794 ILE A O 1
ATOM 6084 N N . TRP A 1 795 ? 22.641 54.844 16.031 1 97 795 TRP A N 1
ATOM 6085 C CA . TRP A 1 795 ? 23.625 55.781 16.516 1 97 795 TRP A CA 1
ATOM 6086 C C . TRP A 1 795 ? 23.625 57.062 15.68 1 97 795 TRP A C 1
ATOM 6088 O O . TRP A 1 795 ? 23.609 57 14.445 1 97 795 TRP A O 1
ATOM 6098 N N . GLN A 1 796 ? 23.531 58.156 16.328 1 95.12 796 GLN A N 1
ATOM 6099 C CA . GLN A 1 796 ? 23.672 59.438 15.664 1 95.12 796 GLN A CA 1
ATOM 6100 C C . GLN A 1 796 ? 24.953 60.125 16.094 1 95.12 796 GLN A C 1
ATOM 6102 O O . GLN A 1 796 ? 25.516 59.844 17.156 1 95.12 796 GLN A O 1
ATOM 6107 N N . GLU A 1 797 ? 25.391 61.031 15.188 1 91.56 797 GLU A N 1
ATOM 6108 C CA . GLU A 1 797 ? 26.547 61.844 15.555 1 91.56 797 GLU A CA 1
ATOM 6109 C C . GLU A 1 797 ? 26.312 62.594 16.859 1 91.56 797 GLU A C 1
ATOM 6111 O O . GLU A 1 797 ? 25.281 63.25 17.016 1 91.56 797 GLU A O 1
ATOM 6116 N N . GLY A 1 798 ? 27.188 62.5 17.797 1 89.62 798 GLY A N 1
ATOM 6117 C CA . GLY A 1 798 ? 27.094 63.25 19.047 1 89.62 798 GLY A CA 1
ATOM 6118 C C . GLY A 1 798 ? 26.375 62.469 20.141 1 89.62 798 GLY A C 1
ATOM 6119 O O . GLY A 1 798 ? 26.297 62.938 21.281 1 89.62 798 GLY A O 1
ATOM 6120 N N . ASP A 1 799 ? 25.906 61.312 19.859 1 94.62 799 ASP A N 1
ATOM 6121 C CA . ASP A 1 799 ? 25.234 60.5 20.891 1 94.62 799 ASP A CA 1
ATOM 6122 C C . ASP A 1 799 ? 26.156 60.312 22.094 1 94.62 799 ASP A C 1
ATOM 6124 O O . ASP A 1 799 ? 27.359 60.062 21.938 1 94.62 799 ASP A O 1
ATOM 6128 N N . PRO A 1 800 ? 25.625 60.406 23.25 1 93.06 800 PRO A N 1
ATOM 6129 C CA . PRO A 1 800 ? 26.453 60.25 24.438 1 93.06 800 PRO A CA 1
ATOM 6130 C C . PRO A 1 800 ? 27.094 58.844 24.531 1 93.06 800 PRO A C 1
ATOM 6132 O O . PRO A 1 800 ? 26.453 57.844 24.203 1 93.06 800 PRO A O 1
ATOM 6135 N N . TYR A 1 801 ? 28.359 58.812 24.938 1 94.19 801 TYR A N 1
ATOM 6136 C CA . TYR A 1 801 ? 29.125 57.625 25.297 1 94.19 801 TYR A CA 1
ATOM 6137 C C . TYR A 1 801 ? 29.281 56.688 24.109 1 94.19 801 TYR A C 1
ATOM 6139 O O . TYR A 1 801 ? 29.531 55.5 24.281 1 94.19 801 TYR A O 1
ATOM 6147 N N . MET A 1 802 ? 28.984 57.031 22.844 1 95.19 802 MET A N 1
ATOM 6148 C CA . MET A 1 802 ? 29.125 56.188 21.656 1 95.19 802 MET A CA 1
ATOM 6149 C C . MET A 1 802 ? 30.516 55.562 21.594 1 95.19 802 MET A C 1
ATOM 6151 O O . MET A 1 802 ? 30.641 54.375 21.297 1 95.19 802 MET A O 1
ATOM 6155 N N . SER A 1 803 ? 31.562 56.312 21.938 1 93.38 803 SER A N 1
ATOM 6156 C CA . SER A 1 803 ? 32.938 55.844 21.812 1 93.38 803 SER A CA 1
ATOM 6157 C C . SER A 1 803 ? 33.25 54.75 22.844 1 93.38 803 SER A C 1
ATOM 6159 O O . SER A 1 803 ? 34.125 53.906 22.625 1 93.38 803 SER A O 1
ATOM 6161 N N . ILE A 1 804 ? 32.5 54.75 23.922 1 95.56 804 ILE A N 1
ATOM 6162 C CA . ILE A 1 804 ? 32.719 53.75 24.953 1 95.56 804 ILE A CA 1
ATOM 6163 C C . ILE A 1 804 ? 31.859 52.531 24.625 1 95.56 804 ILE A C 1
ATOM 6165 O O . ILE A 1 804 ? 32.375 51.375 24.641 1 95.56 804 ILE A O 1
ATOM 6169 N N . LEU A 1 805 ? 30.641 52.719 24.344 1 96.69 805 LEU A N 1
ATOM 6170 C CA . LEU A 1 805 ? 29.672 51.625 24.156 1 96.69 805 LEU A CA 1
ATOM 6171 C C . LEU A 1 805 ? 29.938 50.875 22.859 1 96.69 805 LEU A C 1
ATOM 6173 O O . LEU A 1 805 ? 29.719 49.688 22.781 1 96.69 805 LEU A O 1
ATOM 6177 N N . GLU A 1 806 ? 30.266 51.531 21.828 1 95.5 806 GLU A N 1
ATOM 6178 C CA . GLU A 1 806 ? 30.578 50.969 20.516 1 95.5 806 GLU A CA 1
ATOM 6179 C C . GLU A 1 806 ? 31.875 51.531 19.969 1 95.5 806 GLU A C 1
ATOM 6181 O O . GLU A 1 806 ? 31.875 52.312 19.016 1 95.5 806 GLU A O 1
ATOM 6186 N N . PRO A 1 807 ? 33 51 20.547 1 92.88 807 PRO A N 1
ATOM 6187 C CA . PRO A 1 807 ? 34.281 51.5 20.031 1 92.88 807 PRO A CA 1
ATOM 6188 C C . PRO A 1 807 ? 34.469 51.219 18.547 1 92.88 807 PRO A C 1
ATOM 6190 O O . PRO A 1 807 ? 34.25 50.094 18.094 1 92.88 807 PRO A O 1
ATOM 6193 N N . GLY A 1 808 ? 34.656 52.156 17.797 1 88.25 808 GLY A N 1
ATOM 6194 C CA . GLY A 1 808 ? 34.875 52.031 16.375 1 88.25 808 GLY A CA 1
ATOM 6195 C C . GLY A 1 808 ? 35 53.344 15.648 1 88.25 808 GLY A C 1
ATOM 6196 O O . GLY A 1 808 ? 35.031 54.406 16.281 1 88.25 808 GLY A O 1
ATOM 6197 N N . PRO A 1 809 ? 35.094 53.312 14.375 1 87.44 809 PRO A N 1
ATOM 6198 C CA . PRO A 1 809 ? 35.312 54.531 13.594 1 87.44 809 PRO A CA 1
ATOM 6199 C C . PRO A 1 809 ? 34.062 55.406 13.523 1 87.44 809 PRO A C 1
ATOM 6201 O O . PRO A 1 809 ? 32.938 54.906 13.422 1 87.44 809 PRO A O 1
ATOM 6204 N N . THR A 1 810 ? 34.188 56.75 13.586 1 83.81 810 THR A N 1
ATOM 6205 C CA . THR A 1 810 ? 33.062 57.688 13.406 1 83.81 810 THR A CA 1
ATOM 6206 C C . THR A 1 810 ? 33.094 58.281 12 1 83.81 810 THR A C 1
ATOM 6208 O O . THR A 1 810 ? 32.094 58.844 11.547 1 83.81 810 THR A O 1
ATOM 6211 N N . GLY A 1 811 ? 34.219 58.156 11.344 1 77.88 811 GLY A N 1
ATOM 6212 C CA . GLY A 1 811 ? 34.344 58.469 9.922 1 77.88 811 GLY A CA 1
ATOM 6213 C C . GLY A 1 811 ? 34.188 57.219 9.039 1 77.88 811 GLY A C 1
ATOM 6214 O O . GLY A 1 811 ? 34.281 56.094 9.523 1 77.88 811 GLY A O 1
ATOM 6215 N N . ILE A 1 812 ? 33.75 57.469 7.832 1 78.19 812 ILE A N 1
ATOM 6216 C CA . ILE A 1 812 ? 33.562 56.375 6.891 1 78.19 812 ILE A CA 1
ATOM 6217 C C . ILE A 1 812 ? 34.938 55.812 6.465 1 78.19 812 ILE A C 1
ATOM 6219 O O . ILE A 1 812 ? 35.75 56.562 5.898 1 78.19 812 ILE A O 1
ATOM 6223 N N . ASN A 1 813 ? 35.25 54.594 6.91 1 77.12 813 ASN A N 1
ATOM 6224 C CA . ASN A 1 813 ? 36.438 53.906 6.43 1 77.12 813 ASN A CA 1
ATOM 6225 C C . ASN A 1 813 ? 36.156 52.469 6.055 1 77.12 813 ASN A C 1
ATOM 6227 O O . ASN A 1 813 ? 35 52.094 5.785 1 77.12 813 ASN A O 1
ATOM 6231 N N . GLN A 1 814 ? 37.219 51.656 5.945 1 72.69 814 GLN A N 1
ATOM 6232 C CA . GLN A 1 814 ? 37.062 50.281 5.484 1 72.69 814 GLN A CA 1
ATOM 6233 C C . GLN A 1 814 ? 36.25 49.438 6.48 1 72.69 814 GLN A C 1
ATOM 6235 O O . GLN A 1 814 ? 35.594 48.469 6.098 1 72.69 814 GLN A O 1
ATOM 6240 N N . GLN A 1 815 ? 36.25 49.781 7.648 1 75.5 815 GLN A N 1
ATOM 6241 C CA . GLN A 1 815 ? 35.531 49.062 8.695 1 75.5 815 GLN A CA 1
ATOM 6242 C C . GLN A 1 815 ? 34.125 49.594 8.852 1 75.5 815 GLN A C 1
ATOM 6244 O O . GLN A 1 815 ? 33.312 49 9.555 1 75.5 815 GLN A O 1
ATOM 6249 N N . GLY A 1 816 ? 33.875 50.656 8.148 1 89.06 816 GLY A N 1
ATOM 6250 C CA . GLY A 1 816 ? 32.594 51.344 8.258 1 89.06 816 GLY A CA 1
ATOM 6251 C C . GLY A 1 816 ? 32.594 52.469 9.297 1 89.06 816 GLY A C 1
ATOM 6252 O O . GLY A 1 816 ? 33.656 52.969 9.656 1 89.06 816 GLY A O 1
ATOM 6253 N N . THR A 1 817 ? 31.406 52.906 9.68 1 94.19 817 THR A N 1
ATOM 6254 C CA . THR A 1 817 ? 31.25 53.969 10.672 1 94.19 817 THR A CA 1
ATOM 6255 C C . THR A 1 817 ? 30.188 53.594 11.695 1 94.19 817 THR A C 1
ATOM 6257 O O . THR A 1 817 ? 29.188 52.969 11.359 1 94.19 817 THR A O 1
ATOM 6260 N N . VAL A 1 818 ? 30.422 53.938 12.891 1 96 818 VAL A N 1
ATOM 6261 C CA . VAL A 1 818 ? 29.469 53.656 13.969 1 96 818 VAL A CA 1
ATOM 6262 C C . VAL A 1 818 ? 28.234 54.531 13.805 1 96 818 VAL A C 1
ATOM 6264 O O . VAL A 1 818 ? 27.125 54.125 14.148 1 96 818 VAL A O 1
ATOM 6267 N N . VAL A 1 819 ? 28.469 55.781 13.242 1 95.25 819 VAL A N 1
ATOM 6268 C CA . VAL A 1 819 ? 27.344 56.688 13.016 1 95.25 819 VAL A CA 1
ATOM 6269 C C . VAL A 1 819 ? 26.375 56.094 12.008 1 95.25 819 VAL A C 1
ATOM 6271 O O . VAL A 1 819 ? 26.781 55.688 10.922 1 95.25 819 VAL A O 1
ATOM 6274 N N . GLY A 1 820 ? 25.125 55.969 12.406 1 96.25 820 GLY A N 1
ATOM 6275 C CA . GLY A 1 820 ? 24.125 55.375 11.547 1 96.25 820 GLY A CA 1
ATOM 6276 C C . GLY A 1 820 ? 23.984 53.875 11.742 1 96.25 820 GLY A C 1
ATOM 6277 O O . GLY A 1 820 ? 23.141 53.219 11.109 1 96.25 820 GLY A O 1
ATOM 6278 N N . SER A 1 821 ? 24.828 53.281 12.539 1 97 821 SER A N 1
ATOM 6279 C CA . SER A 1 821 ? 24.75 51.844 12.812 1 97 821 SER A CA 1
ATOM 6280 C C . SER A 1 821 ? 23.719 51.562 13.898 1 97 821 SER A C 1
ATOM 6282 O O . SER A 1 821 ? 23.234 52.469 14.57 1 97 821 SER A O 1
ATOM 6284 N N . ILE A 1 822 ? 23.406 50.281 14.031 1 97.69 822 ILE A N 1
ATOM 6285 C CA . ILE A 1 822 ? 22.359 49.844 14.969 1 97.69 822 ILE A CA 1
ATOM 6286 C C . ILE A 1 822 ? 22.844 50.062 16.406 1 97.69 822 ILE A C 1
ATOM 6288 O O . ILE A 1 822 ? 23.969 49.656 16.734 1 97.69 822 ILE A O 1
ATOM 6292 N N . LYS A 1 823 ? 22.031 50.688 17.156 1 97.38 823 LYS A N 1
ATOM 6293 C CA . LYS A 1 823 ? 22.266 50.875 18.578 1 97.38 823 LYS A CA 1
ATOM 6294 C C . LYS A 1 823 ? 21.484 49.875 19.406 1 97.38 823 LYS A C 1
ATOM 6296 O O . LYS A 1 823 ? 20.281 49.688 19.203 1 97.38 823 LYS A O 1
ATOM 6301 N N . VAL A 1 824 ? 22.188 49.094 20.328 1 97.88 824 VAL A N 1
ATOM 6302 C CA . VAL A 1 824 ? 21.5 48.094 21.125 1 97.88 824 VAL A CA 1
ATOM 6303 C C . VAL A 1 824 ? 21.578 48.438 22.609 1 97.88 824 VAL A C 1
ATOM 6305 O O . VAL A 1 824 ? 22.406 49.281 23 1 97.88 824 VAL A O 1
ATOM 6308 N N . LYS A 1 825 ? 20.781 47.844 23.391 1 97.56 825 LYS A N 1
ATOM 6309 C CA . LYS A 1 825 ? 20.625 48.125 24.812 1 97.56 825 LYS A CA 1
ATOM 6310 C C . LYS A 1 825 ? 21.859 47.688 25.609 1 97.56 825 LYS A C 1
ATOM 6312 O O . LYS A 1 825 ? 22.344 46.562 25.438 1 97.56 825 LYS A O 1
ATOM 6317 N N . TYR A 1 826 ? 22.453 48.531 26.359 1 97.44 826 TYR A N 1
ATOM 6318 C CA . TYR A 1 826 ? 23.516 48.25 27.312 1 97.44 826 TYR A CA 1
ATOM 6319 C C . TYR A 1 826 ? 22.953 47.906 28.688 1 97.44 826 TYR A C 1
ATOM 6321 O O . TYR A 1 826 ? 22.109 48.625 29.203 1 97.44 826 TYR A O 1
ATOM 6329 N N . THR A 1 827 ? 23.391 46.875 29.25 1 95.81 827 THR A N 1
ATOM 6330 C CA . THR A 1 827 ? 22.828 46.469 30.531 1 95.81 827 THR A CA 1
ATOM 6331 C C . THR A 1 827 ? 23.922 46.344 31.578 1 95.81 827 THR A C 1
ATOM 6333 O O . THR A 1 827 ? 23.734 45.719 32.625 1 95.81 827 THR A O 1
ATOM 6336 N N . GLY A 1 828 ? 25.109 46.906 31.344 1 95.25 828 GLY A N 1
ATOM 6337 C CA . GLY A 1 828 ? 26.203 46.844 32.281 1 95.25 828 GLY A CA 1
ATOM 6338 C C . GLY A 1 828 ? 26.172 47.969 33.312 1 95.25 828 GLY A C 1
ATOM 6339 O O . GLY A 1 828 ? 25.156 48.656 33.438 1 95.25 828 GLY A O 1
ATOM 6340 N N . ASP A 1 829 ? 27.312 48.094 34 1 95.06 829 ASP A N 1
ATOM 6341 C CA . ASP A 1 829 ? 27.406 49.094 35.094 1 95.06 829 ASP A CA 1
ATOM 6342 C C . ASP A 1 829 ? 27.859 50.438 34.562 1 95.06 829 ASP A C 1
ATOM 6344 O O . ASP A 1 829 ? 28.328 50.531 33.406 1 95.06 829 ASP A O 1
ATOM 6348 N N . PHE A 1 830 ? 27.609 51.344 35.344 1 95.5 830 PHE A N 1
ATOM 6349 C CA . PHE A 1 830 ? 28 52.688 35.031 1 95.5 830 PHE A CA 1
ATOM 6350 C C . PHE A 1 830 ? 29 53.219 36.031 1 95.5 830 PHE A C 1
ATOM 6352 O O . PHE A 1 830 ? 28.969 52.844 37.219 1 95.5 830 PHE A O 1
ATOM 6359 N N . ASN A 1 831 ? 29.906 54.062 35.562 1 95.44 831 ASN A N 1
ATOM 6360 C CA . ASN A 1 831 ? 30.828 54.781 36.438 1 95.44 831 ASN A CA 1
ATOM 6361 C C . ASN A 1 831 ? 30.109 55.875 37.25 1 95.44 831 ASN A C 1
ATOM 6363 O O . ASN A 1 831 ? 28.984 56.219 36.938 1 95.44 831 ASN A O 1
ATOM 6367 N N . PRO A 1 832 ? 30.734 56.438 38.281 1 93.62 832 PRO A N 1
ATOM 6368 C CA . PRO A 1 832 ? 30.109 57.469 39.094 1 93.62 832 PRO A CA 1
ATOM 6369 C C . PRO A 1 832 ? 29.734 58.719 38.281 1 93.62 832 PRO A C 1
ATOM 6371 O O . PRO A 1 832 ? 28.781 59.406 38.625 1 93.62 832 PRO A O 1
ATOM 6374 N N . ASP A 1 833 ? 30.484 58.906 37.219 1 92.94 833 ASP A N 1
ATOM 6375 C CA . ASP A 1 833 ? 30.203 60.094 36.375 1 92.94 833 ASP A CA 1
ATOM 6376 C C . ASP A 1 833 ? 29.078 59.812 35.375 1 92.94 833 ASP A C 1
ATOM 6378 O O . ASP A 1 833 ? 28.734 60.656 34.562 1 92.94 833 ASP A O 1
ATOM 6382 N N . GLY A 1 834 ? 28.5 58.625 35.469 1 92.69 834 GLY A N 1
ATOM 6383 C CA . GLY A 1 834 ? 27.375 58.281 34.625 1 92.69 834 GLY A CA 1
ATOM 6384 C C . GLY A 1 834 ? 27.781 57.594 33.312 1 92.69 834 GLY A C 1
ATOM 6385 O O . GLY A 1 834 ? 26.922 57.156 32.562 1 92.69 834 GLY A O 1
ATOM 6386 N N . SER A 1 835 ? 29.016 57.5 33.031 1 94.44 835 SER A N 1
ATOM 6387 C CA . SER A 1 835 ? 29.469 56.844 31.812 1 94.44 835 SER A CA 1
ATOM 6388 C C . SER A 1 835 ? 29.484 55.312 31.969 1 94.44 835 SER A C 1
ATOM 6390 O O . SER A 1 835 ? 29.719 54.812 33.062 1 94.44 835 SER A O 1
ATOM 6392 N N . PRO A 1 836 ? 29.188 54.562 30.812 1 96.81 836 PRO A N 1
ATOM 6393 C CA . PRO A 1 836 ? 29.25 53.094 30.891 1 96.81 836 PRO A CA 1
ATOM 6394 C C . PRO A 1 836 ? 30.641 52.562 31.219 1 96.81 836 PRO A C 1
ATOM 6396 O O . PRO A 1 836 ? 31.641 53.188 30.828 1 96.81 836 PRO A O 1
ATOM 6399 N N . THR A 1 837 ? 30.797 51.438 31.922 1 96.5 837 THR A N 1
ATOM 6400 C CA . THR A 1 837 ? 32.062 50.906 32.406 1 96.5 837 THR A CA 1
ATOM 6401 C C . THR A 1 837 ? 32.781 50.125 31.312 1 96.5 837 THR A C 1
ATOM 6403 O O . THR A 1 837 ? 34 49.844 31.422 1 96.5 837 THR A O 1
ATOM 6406 N N . ARG A 1 838 ? 32.062 49.688 30.344 1 96.25 838 ARG A N 1
ATOM 6407 C CA . ARG A 1 838 ? 32.594 48.875 29.281 1 96.25 838 ARG A CA 1
ATOM 6408 C C . ARG A 1 838 ? 31.828 49.031 27.984 1 96.25 838 ARG A C 1
ATOM 6410 O O . ARG A 1 838 ? 30.75 49.625 27.984 1 96.25 838 ARG A O 1
ATOM 6417 N N . ALA A 1 839 ? 32.375 48.375 26.969 1 96.69 839 ALA A N 1
ATOM 6418 C CA . ALA A 1 839 ? 31.656 48.312 25.688 1 96.69 839 ALA A CA 1
ATOM 6419 C C . ALA A 1 839 ? 30.562 47.25 25.703 1 96.69 839 ALA A C 1
ATOM 6421 O O . ALA A 1 839 ? 30.594 46.344 26.531 1 96.69 839 ALA A O 1
ATOM 6422 N N . ILE A 1 840 ? 29.656 47.406 24.812 1 97.19 840 ILE A N 1
ATOM 6423 C CA . ILE A 1 840 ? 28.625 46.406 24.625 1 97.19 840 ILE A CA 1
ATOM 6424 C C . ILE A 1 840 ? 29.266 45.062 24.25 1 97.19 840 ILE A C 1
ATOM 6426 O O . ILE A 1 840 ? 30.203 45.031 23.453 1 97.19 840 ILE A O 1
ATOM 6430 N N . ASN A 1 841 ? 28.875 43.969 24.906 1 95.75 841 ASN A N 1
ATOM 6431 C CA . ASN A 1 841 ? 29.359 42.625 24.609 1 95.75 841 ASN A CA 1
ATOM 6432 C C . ASN A 1 841 ? 28.25 41.562 24.75 1 95.75 841 ASN A C 1
ATOM 6434 O O . ASN A 1 841 ? 27.078 41.906 24.766 1 95.75 841 ASN A O 1
ATOM 6438 N N . ALA A 1 842 ? 28.578 40.312 24.75 1 94.44 842 ALA A N 1
ATOM 6439 C CA . ALA A 1 842 ? 27.609 39.219 24.703 1 94.44 842 ALA A CA 1
ATOM 6440 C C . ALA A 1 842 ? 26.719 39.188 25.938 1 94.44 842 ALA A C 1
ATOM 6442 O O . ALA A 1 842 ? 25.594 38.688 25.891 1 94.44 842 ALA A O 1
ATOM 6443 N N . ASN A 1 843 ? 27.203 39.75 26.953 1 94.5 843 ASN A N 1
ATOM 6444 C CA . ASN A 1 843 ? 26.453 39.75 28.203 1 94.5 843 ASN A CA 1
ATOM 6445 C C . ASN A 1 843 ? 25.266 40.719 28.141 1 94.5 843 ASN A C 1
ATOM 6447 O O . ASN A 1 843 ? 24.391 40.688 29 1 94.5 843 ASN A O 1
ATOM 6451 N N . ASP A 1 844 ? 25.266 41.562 27.125 1 97.06 844 ASP A N 1
ATOM 6452 C CA . ASP A 1 844 ? 24.188 42.562 27.016 1 97.06 844 ASP A CA 1
ATOM 6453 C C . ASP A 1 844 ? 23 42 26.25 1 97.06 844 ASP A C 1
ATOM 6455 O O . ASP A 1 844 ? 21.984 42.656 26.094 1 97.06 844 ASP A O 1
ATOM 6459 N N . ARG A 1 845 ? 23.062 40.781 25.766 1 97.44 845 ARG A N 1
ATOM 6460 C CA . ARG A 1 845 ? 21.922 40.125 25.109 1 97.44 845 ARG A CA 1
ATOM 6461 C C . ARG A 1 845 ? 20.75 39.969 26.062 1 97.44 845 ARG A C 1
ATOM 6463 O O . ARG A 1 845 ? 20.938 39.844 27.266 1 97.44 845 ARG A O 1
ATOM 6470 N N . GLN A 1 846 ? 19.562 40.062 25.5 1 95.88 846 GLN A N 1
ATOM 6471 C CA . GLN A 1 846 ? 18.328 40 26.25 1 95.88 846 GLN A CA 1
ATOM 6472 C C . GLN A 1 846 ? 17.578 38.688 25.969 1 95.88 846 GLN A C 1
ATOM 6474 O O . GLN A 1 846 ? 17.719 38.094 24.891 1 95.88 846 GLN A O 1
ATOM 6479 N N . ILE A 1 847 ? 16.812 38.219 26.984 1 97 847 ILE A N 1
ATOM 6480 C CA . ILE A 1 847 ? 15.875 37.125 26.812 1 97 847 ILE A CA 1
ATOM 6481 C C . ILE A 1 847 ? 14.531 37.656 26.328 1 97 847 ILE A C 1
ATOM 6483 O O . ILE A 1 847 ? 13.859 38.406 27.062 1 97 847 ILE A O 1
ATOM 6487 N N . ILE A 1 848 ? 14.172 37.344 25.141 1 96.38 848 ILE A N 1
ATOM 6488 C CA . ILE A 1 848 ? 12.953 37.844 24.531 1 96.38 848 ILE A CA 1
ATOM 6489 C C . ILE A 1 848 ? 11.914 36.719 24.422 1 96.38 848 ILE A C 1
ATOM 6491 O O . ILE A 1 848 ? 12.07 35.812 23.625 1 96.38 848 ILE A O 1
ATOM 6495 N N . GLU A 1 849 ? 10.883 36.844 25.188 1 96.06 849 GLU A N 1
ATOM 6496 C CA . GLU A 1 849 ? 9.805 35.844 25.109 1 96.06 849 GLU A CA 1
ATOM 6497 C C . GLU A 1 849 ? 8.961 36.031 23.859 1 96.06 849 GLU A C 1
ATOM 6499 O O . GLU A 1 849 ? 8.609 37.156 23.5 1 96.06 849 GLU A O 1
ATOM 6504 N N . THR A 1 850 ? 8.68 34.969 23.156 1 96.19 850 THR A N 1
ATOM 6505 C CA . THR A 1 850 ? 8.078 35.125 21.844 1 96.19 850 THR A CA 1
ATOM 6506 C C . THR A 1 850 ? 6.602 34.75 21.875 1 96.19 850 THR A C 1
ATOM 6508 O O . THR A 1 850 ? 5.855 35.062 20.938 1 96.19 850 THR A O 1
ATOM 6511 N N . ASP A 1 851 ? 6.082 34.094 22.859 1 96.31 851 ASP A N 1
ATOM 6512 C CA . ASP A 1 851 ? 4.695 33.656 22.906 1 96.31 851 ASP A CA 1
ATOM 6513 C C . ASP A 1 851 ? 3.734 34.844 22.922 1 96.31 851 ASP A C 1
ATOM 6515 O O . ASP A 1 851 ? 4.016 35.844 23.531 1 96.31 851 ASP A O 1
ATOM 6519 N N . PRO A 1 852 ? 2.617 34.688 22.297 1 96.81 852 PRO A N 1
ATOM 6520 C CA . PRO A 1 852 ? 1.647 35.781 22.312 1 96.81 852 PRO A CA 1
ATOM 6521 C C . PRO A 1 852 ? 1.005 36 23.672 1 96.81 852 PRO A C 1
ATOM 6523 O O . PRO A 1 852 ? 1.022 35.125 24.516 1 96.81 852 PRO A O 1
ATOM 6526 N N . ASP A 1 853 ? 0.387 37.219 23.844 1 97.19 853 ASP A N 1
ATOM 6527 C CA . ASP A 1 853 ? -0.357 37.5 25.062 1 97.19 853 ASP A CA 1
ATOM 6528 C C . ASP A 1 853 ? -1.69 36.75 25.078 1 97.19 853 ASP A C 1
ATOM 6530 O O . ASP A 1 853 ? -2.092 36.219 26.109 1 97.19 853 ASP A O 1
ATOM 6534 N N . PHE A 1 854 ? -2.355 36.844 24.062 1 97.69 854 PHE A N 1
ATOM 6535 C CA . PHE A 1 854 ? -3.58 36.062 23.859 1 97.69 854 PHE A CA 1
ATOM 6536 C C . PHE A 1 854 ? -3.891 35.906 22.375 1 97.69 854 PHE A C 1
ATOM 6538 O O . PHE A 1 854 ? -3.295 36.594 21.531 1 97.69 854 PHE A O 1
ATOM 6545 N N . GLN A 1 855 ? -4.68 35 21.984 1 97.62 855 GLN A N 1
ATOM 6546 C CA . GLN A 1 855 ? -5.125 34.781 20.625 1 97.62 855 GLN A CA 1
ATOM 6547 C C . GLN A 1 855 ? -6.5 34.125 20.594 1 97.62 855 GLN A C 1
ATOM 6549 O O . GLN A 1 855 ? -7.07 33.812 21.656 1 97.62 855 GLN A O 1
ATOM 6554 N N . GLY A 1 856 ? -7.094 34.031 19.453 1 97.5 856 GLY A N 1
ATOM 6555 C CA . GLY A 1 856 ? -8.43 33.469 19.312 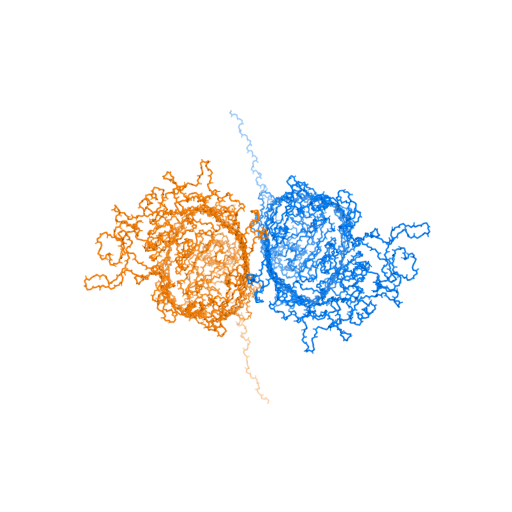1 97.5 856 GLY A CA 1
ATOM 6556 C C . GLY A 1 856 ? -9 33.625 17.922 1 97.5 856 GLY A C 1
ATOM 6557 O O . GLY A 1 856 ? -8.258 33.688 16.938 1 97.5 856 GLY A O 1
ATOM 6558 N N . GLY A 1 857 ? -10.289 33.469 17.875 1 97.44 857 GLY A N 1
ATOM 6559 C CA . GLY A 1 857 ? -10.977 33.594 16.609 1 97.44 857 GLY A CA 1
ATOM 6560 C C . GLY A 1 857 ? -12.43 33.969 16.75 1 97.44 857 GLY A C 1
ATOM 6561 O O . GLY A 1 857 ? -12.938 34.125 17.859 1 97.44 857 GLY A O 1
ATOM 6562 N N . PHE A 1 858 ? -13.047 34.25 15.648 1 97.12 858 PHE A N 1
ATOM 6563 C CA . PHE A 1 858 ? -14.461 34.594 15.594 1 97.12 858 PHE A CA 1
ATOM 6564 C C . PHE A 1 858 ? -15.094 34.125 14.297 1 97.12 858 PHE A C 1
ATOM 6566 O O . PHE A 1 858 ? -14.391 33.844 13.32 1 97.12 858 PHE A O 1
ATOM 6573 N N . ASN A 1 859 ? -16.297 33.938 14.32 1 96.25 859 ASN A N 1
ATOM 6574 C CA . ASN A 1 859 ? -17.078 33.562 13.141 1 96.25 859 ASN A CA 1
ATOM 6575 C C . ASN A 1 859 ? -18.484 34.125 13.172 1 96.25 859 ASN A C 1
ATOM 6577 O O . ASN A 1 859 ? -19 34.469 14.242 1 96.25 859 ASN A O 1
ATOM 6581 N N . THR A 1 860 ? -19.094 34.312 12.078 1 96.44 860 THR A N 1
ATOM 6582 C CA . THR A 1 860 ? -20.469 34.781 11.953 1 96.44 860 THR A CA 1
ATOM 6583 C C . THR A 1 860 ? -21.188 34.031 10.82 1 96.44 860 THR A C 1
ATOM 6585 O O . THR A 1 860 ? -20.578 33.719 9.805 1 96.44 860 THR A O 1
ATOM 6588 N N . ASN A 1 861 ? -22.406 33.75 11.023 1 95.38 861 ASN A N 1
ATOM 6589 C CA . ASN A 1 861 ? -23.25 33.094 10.039 1 95.38 861 ASN A CA 1
ATOM 6590 C C . ASN A 1 861 ? -24.594 33.812 9.898 1 95.38 861 ASN A C 1
ATOM 6592 O O . ASN A 1 861 ? -25.281 34.062 10.898 1 95.38 861 ASN A O 1
ATOM 6596 N N . LEU A 1 862 ? -24.938 34.094 8.711 1 96.25 862 LEU A N 1
ATOM 6597 C CA . LEU A 1 862 ? -26.219 34.719 8.367 1 96.25 862 LEU A CA 1
ATOM 6598 C C . LEU A 1 862 ? -26.969 33.875 7.324 1 96.25 862 LEU A C 1
ATOM 6600 O O . LEU A 1 862 ? -26.359 33.375 6.367 1 96.25 862 LEU A O 1
ATOM 6604 N N . THR A 1 863 ? -28.188 33.656 7.594 1 93.62 863 THR A N 1
ATOM 6605 C CA . THR A 1 863 ? -29.031 33 6.609 1 93.62 863 THR A CA 1
ATOM 6606 C C . THR A 1 863 ? -30.297 33.812 6.344 1 93.62 863 THR A C 1
ATOM 6608 O O . THR A 1 863 ? -30.891 34.375 7.27 1 93.62 863 THR A O 1
ATOM 6611 N N . TYR A 1 864 ? -30.641 33.969 5.074 1 94 864 TYR A N 1
ATOM 6612 C CA . TYR A 1 864 ? -31.844 34.719 4.684 1 94 864 TYR A CA 1
ATOM 6613 C C . TYR A 1 864 ? -32.438 34.156 3.395 1 94 864 TYR A C 1
ATOM 6615 O O . TYR A 1 864 ? -31.859 34.312 2.318 1 94 864 TYR A O 1
ATOM 6623 N N . LYS A 1 865 ? -33.594 33.625 3.365 1 89.25 865 LYS A N 1
ATOM 6624 C CA . LYS A 1 865 ? -34.375 33.125 2.223 1 89.25 865 LYS A CA 1
ATOM 6625 C C . LYS A 1 865 ? -33.5 32.344 1.258 1 89.25 865 LYS A C 1
ATOM 6627 O O . LYS A 1 865 ? -33.438 32.656 0.063 1 89.25 865 LYS A O 1
ATOM 6632 N N . GLY A 1 866 ? -32.719 31.406 1.69 1 88.06 866 GLY A N 1
ATOM 6633 C CA . GLY A 1 866 ? -31.891 30.531 0.875 1 88.06 866 GLY A CA 1
ATOM 6634 C C . GLY A 1 866 ? -30.438 31 0.785 1 88.06 866 GLY A C 1
ATOM 6635 O O . GLY A 1 866 ? -29.562 30.219 0.427 1 88.06 866 GLY A O 1
ATOM 6636 N N . PHE A 1 867 ? -30.25 32.344 1.011 1 94.81 867 PHE A N 1
ATOM 6637 C CA . PHE A 1 867 ? -28.891 32.875 1.022 1 94.81 867 PHE A CA 1
ATOM 6638 C C . PHE A 1 867 ? -28.219 32.594 2.363 1 94.81 867 PHE A C 1
ATOM 6640 O O . PHE A 1 867 ? -28.875 32.688 3.412 1 94.81 867 PHE A O 1
ATOM 6647 N N . ASP A 1 868 ? -27.031 32.281 2.275 1 94 868 ASP A N 1
ATOM 6648 C CA . ASP A 1 868 ? -26.234 32.188 3.502 1 94 868 ASP A CA 1
ATOM 6649 C C . ASP A 1 868 ? -24.906 32.906 3.354 1 94 868 ASP A C 1
ATOM 6651 O O . ASP A 1 868 ? -24.312 32.906 2.268 1 94 868 ASP A O 1
ATOM 6655 N N . PHE A 1 869 ? -24.484 33.562 4.383 1 96.38 869 PHE A N 1
ATOM 6656 C CA . PHE A 1 869 ? -23.203 34.25 4.453 1 96.38 869 PHE A CA 1
ATOM 6657 C C . PHE A 1 869 ? -22.438 33.844 5.707 1 96.38 869 PHE A C 1
ATOM 6659 O O . PHE A 1 869 ? -23.016 33.812 6.801 1 96.38 869 PHE A O 1
ATOM 6666 N N . SER A 1 870 ? -21.219 33.469 5.508 1 95.56 870 SER A N 1
ATOM 6667 C CA . SER A 1 870 ? -20.375 33.125 6.648 1 95.56 870 SER A CA 1
ATOM 6668 C C . SER A 1 870 ? -19.016 33.812 6.566 1 95.56 870 SER A C 1
ATOM 6670 O O . SER A 1 870 ? -18.484 34.031 5.473 1 95.56 870 SER A O 1
ATOM 6672 N N . ALA A 1 871 ? -18.484 34.188 7.695 1 96.44 871 ALA A N 1
ATOM 6673 C CA . ALA A 1 871 ? -17.141 34.75 7.832 1 96.44 871 ALA A CA 1
ATOM 6674 C C . ALA A 1 871 ? -16.406 34.094 9 1 96.44 871 ALA A C 1
ATOM 6676 O O . ALA A 1 871 ? -16.984 33.844 10.062 1 96.44 871 ALA A O 1
ATOM 6677 N N . VAL A 1 872 ? -15.188 33.75 8.766 1 96.62 872 VAL A N 1
ATOM 6678 C CA . VAL A 1 872 ? -14.328 33.156 9.789 1 96.62 872 VAL A CA 1
ATOM 6679 C C . VAL A 1 872 ? -13.039 33.969 9.906 1 96.62 872 VAL A C 1
ATOM 6681 O O . VAL A 1 872 ? -12.406 34.312 8.898 1 96.62 872 VAL A O 1
ATOM 6684 N N . GLY A 1 873 ? -12.688 34.281 11.125 1 96.44 873 GLY A N 1
ATOM 6685 C CA . GLY A 1 873 ? -11.469 35.062 11.359 1 96.44 873 GLY A CA 1
ATOM 6686 C C . GLY A 1 873 ? -10.68 34.562 12.562 1 96.44 873 GLY A C 1
ATOM 6687 O O . GLY A 1 873 ? -11.203 33.812 13.391 1 96.44 873 GLY A O 1
ATOM 6688 N N . ALA A 1 874 ? -9.43 34.938 12.602 1 96.75 874 ALA A N 1
ATOM 6689 C CA . ALA A 1 874 ? -8.523 34.656 13.711 1 96.75 874 ALA A CA 1
ATOM 6690 C C . ALA A 1 874 ? -7.691 35.875 14.078 1 96.75 874 ALA A C 1
ATOM 6692 O O . ALA A 1 874 ? -7.5 36.781 13.25 1 96.75 874 ALA A O 1
ATOM 6693 N N . PHE A 1 875 ? -7.289 35.906 15.289 1 97.62 875 PHE A N 1
ATOM 6694 C CA . PHE A 1 875 ? -6.465 37.031 15.719 1 97.62 875 PHE A CA 1
ATOM 6695 C C . PHE A 1 875 ? -5.414 36.594 16.719 1 97.62 875 PHE A C 1
ATOM 6697 O O . PHE A 1 875 ? -5.559 35.531 17.359 1 97.62 875 PHE A O 1
ATOM 6704 N N . LYS A 1 876 ? -4.395 37.25 16.781 1 97.5 876 LYS A N 1
ATOM 6705 C CA . LYS A 1 876 ? -3.262 37.094 17.688 1 97.5 876 LYS A CA 1
ATOM 6706 C C . LYS A 1 876 ? -2.799 38.469 18.203 1 97.5 876 LYS A C 1
ATOM 6708 O O . LYS A 1 876 ? -2.73 39.438 17.453 1 97.5 876 LYS A O 1
ATOM 6713 N N . SER A 1 877 ? -2.596 38.531 19.516 1 97.81 877 SER A N 1
ATOM 6714 C CA . SER A 1 877 ? -2.115 39.781 20.125 1 97.81 877 SER A CA 1
ATOM 6715 C C . SER A 1 877 ? -0.792 39.562 20.844 1 97.81 877 SER A C 1
ATOM 6717 O O . SER A 1 877 ? -0.679 38.656 21.688 1 97.81 877 SER A O 1
ATOM 6719 N N . GLY A 1 878 ? 0.142 40.406 20.453 1 97.44 878 GLY A N 1
ATOM 6720 C CA . GLY A 1 878 ? 1.453 40.312 21.078 1 97.44 878 GLY A CA 1
ATOM 6721 C C . GLY A 1 878 ? 2.311 39.219 20.516 1 97.44 878 GLY A C 1
ATOM 6722 O O . GLY A 1 878 ? 1.997 38.625 19.484 1 97.44 878 GLY A O 1
ATOM 6723 N N . GLY A 1 879 ? 3.438 39 21.25 1 96.88 879 GLY A N 1
ATOM 6724 C CA . GLY A 1 879 ? 4.426 38 20.812 1 96.88 879 GLY A CA 1
ATOM 6725 C C . GLY A 1 879 ? 5.41 38.562 19.812 1 96.88 879 GLY A C 1
ATOM 6726 O O . GLY A 1 879 ? 5.395 39.781 19.516 1 96.88 879 GLY A O 1
ATOM 6727 N N . VAL A 1 880 ? 6.258 37.656 19.359 1 97.81 880 VAL A N 1
ATOM 6728 C CA . VAL A 1 880 ? 7.293 38.094 18.422 1 97.81 880 VAL A CA 1
ATOM 6729 C C . VAL A 1 880 ? 7.223 37.219 17.156 1 97.81 880 VAL A C 1
ATOM 6731 O O . VAL A 1 880 ? 7.168 36 17.234 1 97.81 880 VAL A O 1
ATOM 6734 N N . LEU A 1 881 ? 7.109 37.875 16.031 1 98.12 881 LEU A N 1
ATOM 6735 C CA . LEU A 1 881 ? 7.238 37.219 14.727 1 98.12 881 LEU A CA 1
ATOM 6736 C C . LEU A 1 881 ? 8.648 37.406 14.18 1 98.12 881 LEU A C 1
ATOM 6738 O O . LEU A 1 881 ? 9.148 38.531 14.062 1 98.12 881 LEU A O 1
ATOM 6742 N N . ILE A 1 882 ? 9.297 36.281 13.883 1 97.94 882 ILE A N 1
ATOM 6743 C CA . ILE A 1 882 ? 10.648 36.312 13.328 1 97.94 882 ILE A CA 1
ATOM 6744 C C . ILE A 1 882 ? 10.586 36.312 11.805 1 97.94 882 ILE A C 1
ATOM 6746 O O . ILE A 1 882 ? 10.094 35.344 11.203 1 97.94 882 ILE A O 1
ATOM 6750 N N . SER A 1 883 ? 10.992 37.281 11.18 1 97.94 883 SER A N 1
ATOM 6751 C CA . SER A 1 883 ? 11.188 37.312 9.734 1 97.94 883 SER A CA 1
ATOM 6752 C C . SER A 1 883 ? 12.664 37.188 9.367 1 97.94 883 SER A C 1
ATOM 6754 O O . SER A 1 883 ? 13.43 38.156 9.555 1 97.94 883 SER A O 1
ATOM 6756 N N . THR A 1 884 ? 13.062 36.156 8.797 1 97.38 884 THR A N 1
ATOM 6757 C CA . THR A 1 884 ? 14.461 36 8.43 1 97.38 884 THR A CA 1
ATOM 6758 C C . THR A 1 884 ? 14.82 36.875 7.238 1 97.38 884 THR A C 1
ATOM 6760 O O . THR A 1 884 ? 16 37.062 6.949 1 97.38 884 THR A O 1
ATOM 6763 N N . LEU A 1 885 ? 13.844 37.438 6.598 1 97.06 885 LEU A N 1
ATOM 6764 C CA . LEU A 1 885 ? 14.047 38.344 5.484 1 97.06 885 LEU A CA 1
ATOM 6765 C C . LEU A 1 885 ? 14.703 39.656 5.953 1 97.06 885 LEU A C 1
ATOM 6767 O O . LEU A 1 885 ? 15.625 40.156 5.305 1 97.06 885 LEU A O 1
ATOM 6771 N N . TYR A 1 886 ? 14.227 40.156 7.004 1 97.44 886 TYR A N 1
ATOM 6772 C CA . TYR A 1 886 ? 14.664 41.469 7.488 1 97.44 886 TYR A CA 1
ATOM 6773 C C . TYR A 1 886 ? 15.859 41.344 8.422 1 97.44 886 TYR A C 1
ATOM 6775 O O . TYR A 1 886 ? 16.531 42.312 8.719 1 97.44 886 TYR A O 1
ATOM 6783 N N . GLY A 1 887 ? 16.031 40.094 8.852 1 95.81 887 GLY A N 1
ATOM 6784 C CA . GLY A 1 887 ? 17.25 39.812 9.586 1 95.81 887 GLY A CA 1
ATOM 6785 C C . GLY A 1 887 ? 18.406 39.438 8.688 1 95.81 887 GLY A C 1
ATOM 6786 O O . GLY A 1 887 ? 18.438 39.812 7.508 1 95.81 887 GLY A O 1
ATOM 6787 N N . GLY A 1 888 ? 19.438 38.75 9.266 1 93 888 GLY A N 1
ATOM 6788 C CA . GLY A 1 888 ? 20.625 38.406 8.484 1 93 888 GLY A CA 1
ATOM 6789 C C . GLY A 1 888 ? 20.594 37 7.934 1 93 888 GLY A C 1
ATOM 6790 O O . GLY A 1 888 ? 21.344 36.656 7.02 1 93 888 GLY A O 1
ATOM 6791 N N . ALA A 1 889 ? 19.641 36.156 8.352 1 93.25 889 ALA A N 1
ATOM 6792 C CA . ALA A 1 889 ? 19.688 34.719 8.117 1 93.25 889 ALA A CA 1
ATOM 6793 C C . ALA A 1 889 ? 19.422 34.406 6.648 1 93.25 889 ALA A C 1
ATOM 6795 O O . ALA A 1 889 ? 20.016 33.469 6.094 1 93.25 889 ALA A O 1
ATOM 6796 N N . SER A 1 890 ? 18.516 35.125 5.961 1 94.5 890 SER A N 1
ATOM 6797 C CA . SER A 1 890 ? 18.125 34.812 4.586 1 94.5 890 SER A CA 1
ATOM 6798 C C . SER A 1 890 ? 19.078 35.469 3.586 1 94.5 890 SER A C 1
ATOM 6800 O O . SER A 1 890 ? 19.016 35.156 2.389 1 94.5 890 SER A O 1
ATOM 6802 N N . TYR A 1 891 ? 19.938 36.375 4.023 1 94.56 891 TYR A N 1
ATOM 6803 C CA . TYR A 1 891 ? 20.859 37.156 3.178 1 94.56 891 TYR A CA 1
ATOM 6804 C C . TYR A 1 891 ? 20.094 38 2.189 1 94.56 891 TYR A C 1
ATOM 6806 O O . TYR A 1 891 ? 20.516 38.156 1.038 1 94.56 891 TYR A O 1
ATOM 6814 N N . LEU A 1 892 ? 18.969 38.469 2.613 1 97.25 892 LEU A N 1
ATOM 6815 C CA . LEU A 1 892 ? 18.156 39.312 1.758 1 97.25 892 LEU A CA 1
ATOM 6816 C C . LEU A 1 892 ? 18.125 40.75 2.279 1 97.25 892 LEU A C 1
ATOM 6818 O O . LEU A 1 892 ? 17.406 41.594 1.747 1 97.25 892 LEU A O 1
ATOM 6822 N N . ASN A 1 893 ? 18.953 40.969 3.334 1 97.25 893 ASN A N 1
ATOM 6823 C CA . ASN A 1 893 ? 19.109 42.281 3.93 1 97.25 893 ASN A CA 1
ATOM 6824 C C . ASN A 1 893 ? 20.562 42.562 4.305 1 97.25 893 ASN A C 1
ATOM 6826 O O . ASN A 1 893 ? 20.859 43 5.426 1 97.25 893 ASN A O 1
ATOM 6830 N N . LEU A 1 894 ? 21.391 42.281 3.416 1 95.81 894 LEU A N 1
ATOM 6831 C CA . LEU A 1 894 ? 22.812 42.469 3.635 1 95.81 894 LEU A CA 1
ATOM 6832 C C . LEU A 1 894 ? 23.156 43.969 3.594 1 95.81 894 LEU A C 1
ATOM 6834 O O . LEU A 1 894 ? 24.188 44.375 4.137 1 95.81 894 LEU A O 1
ATOM 6838 N N . MET A 1 895 ? 22.484 44.75 2.873 1 96.12 895 MET A N 1
ATOM 6839 C CA . MET A 1 895 ? 22.609 46.219 2.711 1 96.12 895 MET A CA 1
ATOM 6840 C C . MET A 1 895 ? 23.984 46.562 2.17 1 96.12 895 MET A C 1
ATOM 6842 O O . MET A 1 895 ? 24.562 47.594 2.551 1 96.12 895 MET A O 1
ATOM 6846 N N . ASN A 1 896 ? 24.625 45.656 1.423 1 94.44 896 ASN A N 1
ATOM 6847 C CA . ASN A 1 896 ? 25.969 45.938 0.916 1 94.44 896 ASN A CA 1
ATOM 6848 C C . ASN A 1 896 ? 26 45.938 -0.61 1 94.44 896 ASN A C 1
ATOM 6850 O O . ASN A 1 896 ? 27.047 46.188 -1.213 1 94.44 896 ASN A O 1
ATOM 6854 N N . GLY A 1 897 ? 24.875 45.656 -1.201 1 94.44 897 GLY A N 1
ATOM 6855 C CA . GLY A 1 897 ? 24.766 45.719 -2.65 1 94.44 897 GLY A CA 1
ATOM 6856 C C . GLY A 1 897 ? 25.266 44.469 -3.352 1 94.44 897 GLY A C 1
ATOM 6857 O O . GLY A 1 897 ? 25.344 44.438 -4.582 1 94.44 897 GLY A O 1
ATOM 6858 N N . ARG A 1 898 ? 25.594 43.406 -2.625 1 94.12 898 ARG A N 1
ATOM 6859 C CA . ARG A 1 898 ? 26.094 42.156 -3.209 1 94.12 898 ARG A CA 1
ATOM 6860 C C . ARG A 1 898 ? 24.984 41.406 -3.938 1 94.12 898 ARG A C 1
ATOM 6862 O O . ARG A 1 898 ? 25.156 41 -5.086 1 94.12 898 ARG A O 1
ATOM 6869 N N . ARG A 1 899 ? 23.938 41.188 -3.23 1 94.44 899 ARG A N 1
ATOM 6870 C CA . ARG A 1 899 ? 22.719 40.531 -3.707 1 94.44 899 ARG A CA 1
ATOM 6871 C C . ARG A 1 899 ? 21.516 41.5 -3.607 1 94.44 899 ARG A C 1
ATOM 6873 O O . ARG A 1 899 ? 21.641 42.594 -3.105 1 94.44 899 ARG A O 1
ATOM 6880 N N . SER A 1 900 ? 20.453 41 -4.172 1 95.88 900 SER A N 1
ATOM 6881 C CA . SER A 1 900 ? 19.25 41.812 -4.008 1 95.88 900 SER A CA 1
ATOM 6882 C C . SER A 1 900 ? 18.969 42.094 -2.535 1 95.88 900 SER A C 1
ATOM 6884 O O . SER A 1 900 ? 19.625 41.531 -1.653 1 95.88 900 SER A O 1
ATOM 6886 N N . ASN A 1 901 ? 18.156 43 -2.258 1 97.88 901 ASN A N 1
ATOM 6887 C CA . ASN A 1 901 ? 17.875 43.406 -0.894 1 97.88 901 ASN A CA 1
ATOM 6888 C C . ASN A 1 901 ? 16.391 43.688 -0.696 1 97.88 901 ASN A C 1
ATOM 6890 O O . ASN A 1 901 ? 15.711 44.188 -1.611 1 97.88 901 ASN A O 1
ATOM 6894 N N . VAL A 1 902 ? 15.922 43.375 0.446 1 97.88 902 VAL A N 1
ATOM 6895 C CA . VAL A 1 902 ? 14.547 43.75 0.787 1 97.88 902 VAL A CA 1
ATOM 6896 C C . VAL A 1 902 ? 14.414 45.25 0.816 1 97.88 902 VAL A C 1
ATOM 6898 O O . VAL A 1 902 ? 15.367 45.969 1.15 1 97.88 902 VAL A O 1
ATOM 6901 N N . GLU A 1 903 ? 13.266 45.688 0.467 1 96.88 903 GLU A N 1
ATOM 6902 C CA . GLU A 1 903 ? 13.016 47.125 0.482 1 96.88 903 GLU A CA 1
ATOM 6903 C C . GLU A 1 903 ? 12.945 47.656 1.911 1 96.88 903 GLU A C 1
ATOM 6905 O O . GLU A 1 903 ? 12.055 47.281 2.676 1 96.88 903 GLU A O 1
ATOM 6910 N N . VAL A 1 904 ? 13.898 48.531 2.262 1 96.88 904 VAL A N 1
ATOM 6911 C CA . VAL A 1 904 ? 13.953 49.062 3.615 1 96.88 904 VAL A CA 1
ATOM 6912 C C . VAL A 1 904 ? 14.305 50.531 3.568 1 96.88 904 VAL A C 1
ATOM 6914 O O . VAL A 1 904 ? 14.906 51.031 2.604 1 96.88 904 VAL A O 1
ATOM 6917 N N . ASP A 1 905 ? 13.891 51.25 4.594 1 96.56 905 ASP A N 1
ATOM 6918 C CA . ASP A 1 905 ? 14.258 52.625 4.824 1 96.56 905 ASP A CA 1
ATOM 6919 C C . ASP A 1 905 ? 15.562 52.719 5.617 1 96.56 905 ASP A C 1
ATOM 6921 O O . ASP A 1 905 ? 15.562 52.594 6.844 1 96.56 905 ASP A O 1
ATOM 6925 N N . TYR A 1 906 ? 16.672 53.062 4.867 1 97.88 906 TYR A N 1
ATOM 6926 C CA . TYR A 1 906 ? 17.969 53 5.551 1 97.88 906 TYR A CA 1
ATOM 6927 C C . TYR A 1 906 ? 18.531 54.406 5.801 1 97.88 906 TYR A C 1
ATOM 6929 O O . TYR A 1 906 ? 18.141 55.344 5.137 1 97.88 906 TYR A O 1
ATOM 6937 N N . TRP A 1 907 ? 19.438 54.438 6.715 1 97.62 907 TRP A N 1
ATOM 6938 C CA . TRP A 1 907 ? 20.078 55.656 7.195 1 97.62 907 TRP A CA 1
ATOM 6939 C C . TRP A 1 907 ? 21.078 56.188 6.176 1 97.62 907 TRP A C 1
ATOM 6941 O O . TRP A 1 907 ? 21.844 55.438 5.59 1 97.62 907 TRP A O 1
ATOM 6951 N N . THR A 1 908 ? 21.047 57.438 5.871 1 95.44 908 THR A N 1
ATOM 6952 C CA . THR A 1 908 ? 22.031 58.25 5.168 1 95.44 908 THR A CA 1
ATOM 6953 C C . THR A 1 908 ? 22.188 59.625 5.836 1 95.44 908 THR A C 1
ATOM 6955 O O . THR A 1 908 ? 21.359 60 6.664 1 95.44 908 THR A O 1
ATOM 6958 N N . PRO A 1 909 ? 23.219 60.312 5.535 1 93.06 909 PRO A N 1
ATOM 6959 C CA . PRO A 1 909 ? 23.344 61.656 6.133 1 93.06 909 PRO A CA 1
ATOM 6960 C C . PRO A 1 909 ? 22.125 62.531 5.859 1 93.06 909 PRO A C 1
ATOM 6962 O O . PRO A 1 909 ? 21.812 63.438 6.664 1 93.06 909 PRO A O 1
ATOM 6965 N N . ASP A 1 910 ? 21.375 62.312 4.836 1 95.06 910 ASP A N 1
ATOM 6966 C CA . ASP A 1 910 ? 20.188 63.094 4.48 1 95.06 910 ASP A CA 1
ATOM 6967 C C . ASP A 1 910 ? 18.922 62.406 4.961 1 95.06 910 ASP A C 1
ATOM 6969 O O . ASP A 1 910 ? 17.812 62.875 4.723 1 95.06 910 ASP A O 1
ATOM 6973 N N . ASN A 1 911 ? 19.047 61.25 5.512 1 96.69 911 ASN A N 1
ATOM 6974 C CA . ASN A 1 911 ? 17.922 60.469 6.031 1 96.69 911 ASN A CA 1
ATOM 6975 C C . ASN A 1 911 ? 18.25 59.906 7.406 1 96.69 911 ASN A C 1
ATOM 6977 O O . ASN A 1 911 ? 18.234 58.688 7.59 1 96.69 911 ASN A O 1
ATOM 6981 N N . ARG A 1 912 ? 18.375 60.656 8.391 1 94.88 912 ARG A N 1
ATOM 6982 C CA . ARG A 1 912 ? 18.922 60.281 9.688 1 94.88 912 ARG A CA 1
ATOM 6983 C C . ARG A 1 912 ? 17.844 59.625 10.562 1 94.88 912 ARG A C 1
ATOM 6985 O O . ARG A 1 912 ? 18.172 59 11.578 1 94.88 912 ARG A O 1
ATOM 6992 N N . ASP A 1 913 ? 16.562 59.781 10.18 1 94.31 913 ASP A N 1
ATOM 6993 C CA . ASP A 1 913 ? 15.461 59.219 10.938 1 94.31 913 ASP A CA 1
ATOM 6994 C C . ASP A 1 913 ? 15.078 57.844 10.383 1 94.31 913 ASP A C 1
ATOM 6996 O O . ASP A 1 913 ? 14.031 57.281 10.727 1 94.31 913 ASP A O 1
ATOM 7000 N N . ALA A 1 914 ? 15.883 57.25 9.578 1 96.25 914 ALA A N 1
ATOM 7001 C CA . ALA A 1 914 ? 15.609 55.969 8.938 1 96.25 914 ALA A CA 1
ATOM 7002 C C . ALA A 1 914 ? 15.516 54.875 9.977 1 96.25 914 ALA A C 1
ATOM 7004 O O . ALA A 1 914 ? 16.125 54.938 11.047 1 96.25 914 ALA A O 1
ATOM 7005 N N . GLU A 1 915 ? 14.75 53.844 9.641 1 95.62 915 GLU A N 1
ATOM 7006 C CA . GLU A 1 915 ? 14.555 52.719 10.523 1 95.62 915 GLU A CA 1
ATOM 7007 C C . GLU A 1 915 ? 15.719 51.75 10.438 1 95.62 915 GLU A C 1
ATOM 7009 O O . GLU A 1 915 ? 16.062 51.094 11.422 1 95.62 915 GLU A O 1
ATOM 7014 N N . PHE A 1 916 ? 16.297 51.531 9.289 1 97.75 916 PHE A N 1
ATOM 7015 C CA . PHE A 1 916 ? 17.375 50.562 9.078 1 97.75 916 PHE A CA 1
ATOM 7016 C C . PHE A 1 916 ? 18.734 51.281 9.031 1 97.75 916 PHE A C 1
ATOM 7018 O O . PHE A 1 916 ? 18.797 52.5 8.805 1 97.75 916 PHE A O 1
ATOM 7025 N N . PRO A 1 917 ? 19.797 50.562 9.328 1 97.25 917 PRO A N 1
ATOM 7026 C CA . PRO A 1 917 ? 21.094 51.219 9.562 1 97.25 917 PRO A CA 1
ATOM 7027 C C . PRO A 1 917 ? 21.75 51.719 8.273 1 97.25 917 PRO A C 1
ATOM 7029 O O . PRO A 1 917 ? 21.25 51.438 7.18 1 97.25 917 PRO A O 1
ATOM 7032 N N . ASN A 1 918 ? 22.859 52.406 8.539 1 96.38 918 ASN A N 1
ATOM 7033 C CA . ASN A 1 918 ? 23.734 52.906 7.496 1 96.38 918 ASN A CA 1
ATOM 7034 C C . ASN A 1 918 ? 24.406 51.75 6.727 1 96.38 918 ASN A C 1
ATOM 7036 O O . ASN A 1 918 ? 25.141 50.969 7.301 1 96.38 918 ASN A O 1
ATOM 7040 N N . PRO A 1 919 ? 24.125 51.688 5.391 1 96.31 919 PRO A N 1
ATOM 7041 C CA . PRO A 1 919 ? 24.797 50.656 4.594 1 96.31 919 PRO A CA 1
ATOM 7042 C C . PRO A 1 919 ? 26.312 50.719 4.719 1 96.31 919 PRO A C 1
ATOM 7044 O O . PRO A 1 919 ? 27 49.719 4.441 1 96.31 919 PRO A O 1
ATOM 7047 N N . ARG A 1 920 ? 26.844 51.812 5.148 1 95.25 920 ARG A N 1
ATOM 7048 C CA . ARG A 1 920 ? 28.281 52 5.344 1 95.25 920 ARG A CA 1
ATOM 7049 C C . ARG A 1 920 ? 28.656 51.844 6.816 1 95.25 920 ARG A C 1
ATOM 7051 O O . ARG A 1 920 ? 29.75 52.219 7.223 1 95.25 920 ARG A O 1
ATOM 7058 N N . GLY A 1 921 ? 27.75 51.375 7.555 1 95.25 921 GLY A N 1
ATOM 7059 C CA . GLY A 1 921 ? 28 51.188 8.977 1 95.25 921 GLY A CA 1
ATOM 7060 C C . GLY A 1 921 ? 28.938 50.031 9.281 1 95.25 921 GLY A C 1
ATOM 7061 O O . GLY A 1 921 ? 29.438 49.375 8.367 1 95.25 921 GLY A O 1
ATOM 7062 N N . ILE A 1 922 ? 29.188 49.75 10.625 1 94.44 922 ILE A N 1
ATOM 7063 C CA . ILE A 1 922 ? 30.031 48.656 11.062 1 94.44 922 ILE A CA 1
ATOM 7064 C C . ILE A 1 922 ? 29.359 47.312 10.75 1 94.44 922 ILE A C 1
ATOM 7066 O O . ILE A 1 922 ? 28.141 47.219 10.805 1 94.44 922 ILE A O 1
ATOM 7070 N N . ARG A 1 923 ? 30.172 46.281 10.469 1 92.75 923 ARG A N 1
ATOM 7071 C CA . ARG A 1 923 ? 29.641 45 9.969 1 92.75 923 ARG A CA 1
ATOM 7072 C C . ARG A 1 923 ? 30.125 43.844 10.805 1 92.75 923 ARG A C 1
ATOM 7074 O O . ARG A 1 923 ? 31.156 43.938 11.484 1 92.75 923 ARG A O 1
ATOM 7081 N N . SER A 1 924 ? 29.422 42.781 10.898 1 90.5 924 SER A N 1
ATOM 7082 C CA . SER A 1 924 ? 29.766 41.438 11.32 1 90.5 924 SER A CA 1
ATOM 7083 C C . SER A 1 924 ? 29.641 40.438 10.172 1 90.5 924 SER A C 1
ATOM 7085 O O . SER A 1 924 ? 28.547 39.969 9.875 1 90.5 924 SER A O 1
ATOM 7087 N N . GLY A 1 925 ? 30.719 40.062 9.602 1 87.69 925 GLY A N 1
ATOM 7088 C CA . GLY A 1 925 ? 30.656 39.375 8.328 1 87.69 925 GLY A CA 1
ATOM 7089 C C . GLY A 1 925 ? 30.062 40.219 7.215 1 87.69 925 GLY A C 1
ATOM 7090 O O . GLY A 1 925 ? 30.469 41.344 7.016 1 87.69 925 GLY A O 1
ATOM 7091 N N . ASP A 1 926 ? 29.125 39.625 6.5 1 88.69 926 ASP A N 1
ATOM 7092 C CA . ASP A 1 926 ? 28.516 40.344 5.395 1 88.69 926 ASP A CA 1
ATOM 7093 C C . ASP A 1 926 ? 27.328 41.188 5.875 1 88.69 926 ASP A C 1
ATOM 7095 O O . ASP A 1 926 ? 26.828 42.062 5.145 1 88.69 926 ASP A O 1
ATOM 7099 N N . ASN A 1 927 ? 26.969 41.031 7.074 1 94.5 927 ASN A N 1
ATOM 7100 C CA . ASN A 1 927 ? 25.781 41.719 7.609 1 94.5 927 ASN A CA 1
ATOM 7101 C C . ASN A 1 927 ? 26.156 42.938 8.438 1 94.5 927 ASN A C 1
ATOM 7103 O O . ASN A 1 927 ? 27.219 42.969 9.062 1 94.5 927 ASN A O 1
ATOM 7107 N N . PRO A 1 928 ? 25.266 43.938 8.43 1 95.81 928 PRO A N 1
ATOM 7108 C CA . PRO A 1 928 ? 25.438 44.938 9.484 1 95.81 928 PRO A CA 1
ATOM 7109 C C . PRO A 1 928 ? 25.453 44.344 10.883 1 95.81 928 PRO A C 1
ATOM 7111 O O . PRO A 1 928 ? 24.719 43.406 11.156 1 95.81 928 PRO A O 1
ATOM 7114 N N . LYS A 1 929 ? 26.359 44.875 11.703 1 95.94 929 LYS A N 1
ATOM 7115 C CA . LYS A 1 929 ? 26.422 44.375 13.078 1 95.94 929 LYS A CA 1
ATOM 7116 C C . LYS A 1 929 ? 25.062 44.5 13.766 1 95.94 929 LYS A C 1
ATOM 7118 O O . LYS A 1 929 ? 24.391 45.531 13.648 1 95.94 929 LYS A O 1
ATOM 7123 N N . TYR A 1 930 ? 24.5 43.5 14.414 1 97.25 930 TYR A N 1
ATOM 7124 C CA . TYR A 1 930 ? 23.266 43.406 15.188 1 97.25 930 TYR A CA 1
ATOM 7125 C C . TYR A 1 930 ? 22.047 43.375 14.273 1 97.25 930 TYR A C 1
ATOM 7127 O O . TYR A 1 930 ? 20.938 43.688 14.703 1 97.25 930 TYR A O 1
ATOM 7135 N N . ILE A 1 931 ? 22.172 42.969 13.016 1 96.94 931 ILE A N 1
ATOM 7136 C CA . ILE A 1 931 ? 21.094 43.062 12.039 1 96.94 931 ILE A CA 1
ATOM 7137 C C . ILE A 1 931 ? 19.969 42.094 12.422 1 96.94 931 ILE A C 1
ATOM 7139 O O . ILE A 1 931 ? 18.828 42.25 12 1 96.94 931 ILE A O 1
ATOM 7143 N N . SER A 1 932 ? 20.234 40.969 13.195 1 96.06 932 SER A N 1
ATOM 7144 C CA . SER A 1 932 ? 19.219 40.031 13.633 1 96.06 932 SER A CA 1
ATOM 7145 C C . SER A 1 932 ? 18.094 40.719 14.375 1 96.06 932 SER A C 1
ATOM 7147 O O . SER A 1 932 ? 16.938 40.281 14.312 1 96.06 932 SER A O 1
ATOM 7149 N N . THR A 1 933 ? 18.391 41.812 15.07 1 97.06 933 THR A N 1
ATOM 7150 C CA . THR A 1 933 ? 17.406 42.531 15.875 1 97.06 933 THR A CA 1
ATOM 7151 C C . THR A 1 933 ? 16.344 43.188 14.992 1 97.06 933 THR A C 1
ATOM 7153 O O . THR A 1 933 ? 15.266 43.531 15.461 1 97.06 933 THR A O 1
ATOM 7156 N N . MET A 1 934 ? 16.656 43.375 13.703 1 96.88 934 MET A N 1
ATOM 7157 C CA . MET A 1 934 ? 15.711 43.969 12.773 1 96.88 934 MET A CA 1
ATOM 7158 C C . MET A 1 934 ? 14.703 42.938 12.273 1 96.88 934 MET A C 1
ATOM 7160 O O . MET A 1 934 ? 13.711 43.312 11.633 1 96.88 934 MET A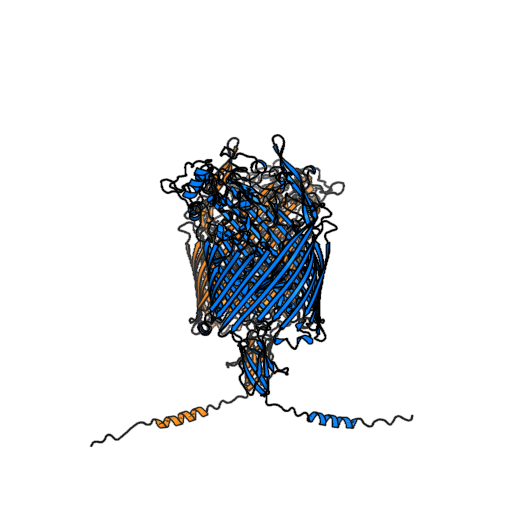 O 1
ATOM 7164 N N . GLY A 1 935 ? 14.898 41.719 12.586 1 96.88 935 GLY A N 1
ATOM 7165 C CA . GLY A 1 935 ? 14.023 40.656 12.102 1 96.88 935 GLY A CA 1
ATOM 7166 C C . GLY A 1 935 ? 12.867 40.375 13.047 1 96.88 935 GLY A C 1
ATOM 7167 O O . GLY A 1 935 ? 12.039 39.5 12.758 1 96.88 935 GLY A O 1
ATOM 7168 N N . TYR A 1 936 ? 12.734 41.031 14.188 1 97.5 936 TYR A N 1
ATOM 7169 C CA . TYR A 1 936 ? 11.703 40.781 15.188 1 97.5 936 TYR A CA 1
ATOM 7170 C C . TYR A 1 936 ? 10.562 41.781 15.07 1 97.5 936 TYR A C 1
ATOM 7172 O O . TYR A 1 936 ? 10.766 42.969 15.203 1 97.5 936 TYR A O 1
ATOM 7180 N N . PHE A 1 937 ? 9.406 41.25 14.758 1 97.75 937 PHE A N 1
ATOM 7181 C CA . PHE A 1 937 ? 8.211 42.062 14.641 1 97.75 937 PHE A CA 1
ATOM 7182 C C . PHE A 1 937 ? 7.188 41.688 15.703 1 97.75 937 PHE A C 1
ATOM 7184 O O . PHE A 1 937 ? 7.219 40.562 16.219 1 97.75 937 PHE A O 1
ATOM 7191 N N . ASP A 1 938 ? 6.359 42.656 16.031 1 97.94 938 ASP A N 1
ATOM 7192 C CA . ASP A 1 938 ? 5.16 42.281 16.766 1 97.94 938 ASP A CA 1
ATOM 7193 C C . ASP A 1 938 ? 4.305 41.281 15.984 1 97.94 938 ASP A C 1
ATOM 7195 O O . ASP A 1 938 ? 3.992 41.531 14.812 1 97.94 938 ASP A O 1
ATOM 7199 N N . ALA A 1 939 ? 3.916 40.25 16.625 1 98.12 939 ALA A N 1
ATOM 7200 C CA . ALA A 1 939 ? 3.256 39.156 15.922 1 98.12 939 ALA A CA 1
ATOM 7201 C C . ALA A 1 939 ? 1.753 39.406 15.812 1 98.12 939 ALA A C 1
ATOM 7203 O O . ALA A 1 939 ? 1.025 38.594 15.25 1 98.12 939 ALA A O 1
ATOM 7204 N N . SER A 1 940 ? 1.198 40.5 16.172 1 98.44 940 SER A N 1
ATOM 7205 C CA . SER A 1 940 ? -0.236 40.75 16.234 1 98.44 940 SER A CA 1
ATOM 7206 C C . SER A 1 940 ? -0.844 40.844 14.844 1 98.44 940 SER A C 1
ATOM 7208 O O . SER A 1 940 ? -0.203 41.312 13.906 1 98.44 940 SER A O 1
ATOM 7210 N N . TYR A 1 941 ? -2.082 40.375 14.734 1 98.31 941 TYR A N 1
ATOM 7211 C CA . TYR A 1 941 ? -2.869 40.531 13.523 1 98.31 941 TYR A CA 1
ATOM 7212 C C . TYR A 1 941 ? -4.324 40.156 13.758 1 98.31 941 TYR A C 1
ATOM 7214 O O . TYR A 1 941 ? -4.648 39.5 14.75 1 98.31 941 TYR A O 1
ATOM 7222 N N . VAL A 1 942 ? -5.164 40.625 12.961 1 98.31 942 VAL A N 1
ATOM 7223 C CA . VAL A 1 942 ? -6.5 40.094 12.711 1 98.31 942 VAL A CA 1
ATOM 7224 C C . VAL A 1 942 ? -6.625 39.688 11.242 1 98.31 942 VAL A C 1
ATOM 7226 O O . VAL A 1 942 ? -6.41 40.5 10.344 1 98.31 942 VAL A O 1
ATOM 7229 N N . LYS A 1 943 ? -6.906 38.5 11.008 1 97.56 943 LYS A N 1
ATOM 7230 C CA . LYS A 1 943 ? -6.969 37.969 9.641 1 97.56 943 LYS A CA 1
ATOM 7231 C C . LYS A 1 943 ? -8.32 37.312 9.359 1 97.56 943 LYS A C 1
ATOM 7233 O O . LYS A 1 943 ? -8.82 36.531 10.172 1 97.56 943 LYS A O 1
ATOM 7238 N N . ILE A 1 944 ? -8.898 37.656 8.258 1 97.19 944 ILE A N 1
ATOM 7239 C CA . ILE A 1 944 ? -10.07 36.969 7.77 1 97.19 944 ILE A CA 1
ATOM 7240 C C . ILE A 1 944 ? -9.641 35.75 6.953 1 97.19 944 ILE A C 1
ATOM 7242 O O . ILE A 1 944 ? -9.008 35.875 5.902 1 97.19 944 ILE A O 1
ATOM 7246 N N . ARG A 1 945 ? -9.992 34.656 7.422 1 95.94 945 ARG A N 1
ATOM 7247 C CA . ARG A 1 945 ? -9.523 33.406 6.812 1 95.94 945 ARG A CA 1
ATOM 7248 C C . ARG A 1 945 ? -10.406 33.031 5.629 1 95.94 945 ARG A C 1
ATOM 7250 O O . ARG A 1 945 ? -9.922 32.438 4.66 1 95.94 945 ARG A O 1
ATOM 7257 N N . ALA A 1 946 ? -11.734 33.281 5.793 1 95.94 946 ALA A N 1
ATOM 7258 C CA . ALA A 1 946 ? -12.648 32.906 4.719 1 95.94 946 ALA A CA 1
ATOM 7259 C C . ALA A 1 946 ? -13.922 33.75 4.758 1 95.94 946 ALA A C 1
ATOM 7261 O O . ALA A 1 946 ? -14.438 34.062 5.836 1 95.94 946 ALA A O 1
ATOM 7262 N N . LEU A 1 947 ? -14.383 34.156 3.66 1 97.12 947 LEU A N 1
ATOM 7263 C CA . LEU A 1 947 ? -15.711 34.688 3.398 1 97.12 947 LEU A CA 1
ATOM 7264 C C . LEU A 1 947 ? -16.469 33.844 2.387 1 97.12 947 LEU A C 1
ATOM 7266 O O . LEU A 1 947 ? -15.969 33.594 1.282 1 97.12 947 LEU A O 1
ATOM 7270 N N . THR A 1 948 ? -17.594 33.406 2.766 1 96.44 948 THR A N 1
ATOM 7271 C CA . THR A 1 948 ? -18.344 32.531 1.859 1 96.44 948 THR A CA 1
ATOM 7272 C C . THR A 1 948 ? -19.766 33.094 1.666 1 96.44 948 THR A C 1
ATOM 7274 O O . THR A 1 948 ? -20.453 33.406 2.639 1 96.44 948 THR A O 1
ATOM 7277 N N . LEU A 1 949 ? -20.188 33.188 0.479 1 97.38 949 LEU A N 1
ATOM 7278 C CA . LEU A 1 949 ? -21.562 33.5 0.095 1 97.38 949 LEU A CA 1
ATOM 7279 C C . LEU A 1 949 ? -22.188 32.312 -0.67 1 97.38 949 LEU A C 1
ATOM 7281 O O . LEU A 1 949 ? -21.641 31.875 -1.677 1 97.38 949 LEU A O 1
ATOM 7285 N N . GLY A 1 950 ? -23.297 31.906 -0.124 1 96.06 950 GLY A N 1
ATOM 7286 C CA . GLY A 1 950 ? -23.953 30.766 -0.765 1 96.06 950 GLY A CA 1
ATOM 7287 C C . GLY A 1 950 ? -25.438 31 -1.006 1 96.06 950 GLY A C 1
ATOM 7288 O O . GLY A 1 950 ? -26.031 31.922 -0.439 1 96.06 950 GLY A O 1
ATOM 7289 N N . TYR A 1 951 ? -25.953 30.203 -1.89 1 95.62 951 TYR A N 1
ATOM 7290 C CA . TYR A 1 951 ? -27.391 30.188 -2.193 1 95.62 951 TYR A CA 1
ATOM 7291 C C . TYR A 1 951 ? -27.891 28.75 -2.348 1 95.62 951 TYR A C 1
ATOM 7293 O O . TYR A 1 951 ? -27.375 27.984 -3.164 1 95.62 951 TYR A O 1
ATOM 7301 N N . THR A 1 952 ? -28.812 28.453 -1.561 1 91.88 952 THR A N 1
ATOM 7302 C CA . THR A 1 952 ? -29.484 27.156 -1.656 1 91.88 952 THR A CA 1
ATOM 7303 C C . THR A 1 952 ? -30.797 27.281 -2.436 1 91.88 952 THR A C 1
ATOM 7305 O O . THR A 1 952 ? -31.703 28 -2.021 1 91.88 952 THR A O 1
ATOM 7308 N N . LEU A 1 953 ? -30.891 26.562 -3.451 1 88.56 953 LEU A N 1
ATOM 7309 C CA . LEU A 1 953 ? -32.062 26.641 -4.324 1 88.56 953 LEU A CA 1
ATOM 7310 C C . LEU A 1 953 ? -33.312 26.062 -3.637 1 88.56 953 LEU A C 1
ATOM 7312 O O . LEU A 1 953 ? -33.188 25.094 -2.889 1 88.56 953 LEU A O 1
ATOM 7316 N N . ASP A 1 954 ? -34.406 26.641 -3.943 1 77.38 954 ASP A N 1
ATOM 7317 C CA . ASP A 1 954 ? -35.688 26.266 -3.357 1 77.38 954 ASP A CA 1
ATOM 7318 C C . ASP A 1 954 ? -36.062 24.828 -3.73 1 77.38 954 ASP A C 1
ATOM 7320 O O . ASP A 1 954 ? -35.906 24.422 -4.887 1 77.38 954 ASP A O 1
ATOM 7324 N N . GLN A 1 955 ? -36.5 24.188 -2.773 1 70.62 955 GLN A N 1
ATOM 7325 C CA . GLN A 1 955 ? -36.781 22.766 -2.896 1 70.62 955 GLN A CA 1
ATOM 7326 C C . GLN A 1 955 ? -37.875 22.516 -3.928 1 70.62 955 GLN A C 1
ATOM 7328 O O . GLN A 1 955 ? -37.844 21.516 -4.664 1 70.62 955 GLN A O 1
ATOM 7333 N N . ASP A 1 956 ? -38.844 23.359 -3.98 1 66.69 956 ASP A N 1
ATOM 7334 C CA . ASP A 1 956 ? -39.969 23.141 -4.879 1 66.69 956 ASP A CA 1
ATOM 7335 C C . ASP A 1 956 ? -39.531 23.125 -6.336 1 66.69 956 ASP A C 1
ATOM 7337 O O . ASP A 1 956 ? -40.062 22.359 -7.152 1 66.69 956 ASP A O 1
ATOM 7341 N N . PHE A 1 957 ? -38.562 23.828 -6.523 1 67.06 957 PHE A N 1
ATOM 7342 C CA . PHE A 1 957 ? -38.062 23.969 -7.891 1 67.06 957 PHE A CA 1
ATOM 7343 C C . PHE A 1 957 ? -37.312 22.719 -8.32 1 67.06 957 PHE A C 1
ATOM 7345 O O . PHE A 1 957 ? -37.406 22.297 -9.477 1 67.06 957 PHE A O 1
ATOM 7352 N N . ILE A 1 958 ? -36.656 22.125 -7.305 1 76.62 958 ILE A N 1
ATOM 7353 C CA . ILE A 1 958 ? -35.719 21.094 -7.734 1 76.62 958 ILE A CA 1
ATOM 7354 C C . ILE A 1 958 ? -36.219 19.719 -7.32 1 76.62 958 ILE A C 1
ATOM 7356 O O . ILE A 1 958 ? -35.656 18.703 -7.699 1 76.62 958 ILE A O 1
ATOM 7360 N N . LYS A 1 959 ? -37.281 19.703 -6.633 1 71.31 959 LYS A N 1
ATOM 7361 C CA . LYS A 1 959 ? -37.844 18.453 -6.16 1 71.31 959 LYS A CA 1
ATOM 7362 C C . LYS A 1 959 ? -38.219 17.531 -7.328 1 71.31 959 LYS A C 1
ATOM 7364 O O . LYS A 1 959 ? -38.031 16.328 -7.258 1 71.31 959 LYS A O 1
ATOM 7369 N N . ASP A 1 960 ? -38.719 18.156 -8.328 1 67.19 960 ASP A N 1
ATOM 7370 C CA . ASP A 1 960 ? -39.125 17.375 -9.484 1 67.19 960 ASP A CA 1
ATOM 7371 C C . ASP A 1 960 ? -37.938 16.688 -10.141 1 67.19 960 ASP A C 1
ATOM 7373 O O . ASP A 1 960 ? -38.094 15.703 -10.867 1 67.19 960 ASP A O 1
ATOM 7377 N N . LEU A 1 961 ? -36.844 17.25 -9.82 1 72.38 961 LEU A N 1
ATOM 7378 C CA . LEU A 1 961 ? -35.656 16.688 -10.422 1 72.38 961 LEU A CA 1
ATOM 7379 C C . LEU A 1 961 ? -35.031 15.609 -9.523 1 72.38 961 LEU A C 1
ATOM 7381 O O . LEU A 1 961 ? -34.031 15.008 -9.875 1 72.38 961 LEU A O 1
ATOM 7385 N N . GLY A 1 962 ? -35.656 15.359 -8.422 1 73.44 962 GLY A N 1
ATOM 7386 C CA . GLY A 1 962 ? -35.156 14.359 -7.492 1 73.44 962 GLY A CA 1
ATOM 7387 C C . GLY A 1 962 ? -34 14.859 -6.648 1 73.44 962 GLY A C 1
ATOM 7388 O O . GLY A 1 962 ? -33.312 14.062 -6.027 1 73.44 962 GLY A O 1
ATOM 7389 N N . ILE A 1 963 ? -33.812 16.156 -6.715 1 81.81 963 ILE A N 1
ATOM 7390 C CA . ILE A 1 963 ? -32.719 16.766 -5.965 1 81.81 963 ILE A CA 1
ATOM 7391 C C . ILE A 1 963 ? -33.219 17.234 -4.602 1 81.81 963 ILE A C 1
ATOM 7393 O O . ILE A 1 963 ? -34.25 17.938 -4.52 1 81.81 963 ILE A O 1
ATOM 7397 N N . ASN A 1 964 ? -32.531 16.75 -3.611 1 78.5 964 ASN A N 1
ATOM 7398 C CA . ASN A 1 964 ? -32.938 17.141 -2.26 1 78.5 964 ASN A CA 1
ATOM 7399 C C . ASN A 1 964 ? -32.375 18.516 -1.897 1 78.5 964 ASN A C 1
ATOM 7401 O O . ASN A 1 964 ? -33.031 19.297 -1.21 1 78.5 964 ASN A O 1
ATOM 7405 N N . LYS A 1 965 ? -31.188 18.734 -2.225 1 87.25 965 LYS A N 1
ATOM 7406 C CA . LYS A 1 965 ? -30.547 20 -1.883 1 87.25 965 LYS A CA 1
ATOM 7407 C C . LYS A 1 965 ? -29.5 20.375 -2.928 1 87.25 965 LYS A C 1
ATOM 7409 O O . LYS A 1 965 ? -28.75 19.531 -3.4 1 87.25 965 LYS A O 1
ATOM 7414 N N . LEU A 1 966 ? -29.531 21.547 -3.365 1 91.38 966 LEU A N 1
ATOM 7415 C CA . LEU A 1 966 ? -28.547 22.109 -4.262 1 91.38 966 LEU A CA 1
ATOM 7416 C C . LEU A 1 966 ? -28.078 23.484 -3.76 1 91.38 966 LEU A C 1
ATOM 7418 O O . LEU A 1 966 ? -28.875 24.422 -3.684 1 91.38 966 LEU A O 1
ATOM 7422 N N . ARG A 1 967 ? -26.859 23.594 -3.41 1 93.44 967 ARG A N 1
ATOM 7423 C CA . ARG A 1 967 ? -26.266 24.828 -2.926 1 93.44 967 ARG A CA 1
ATOM 7424 C C . ARG A 1 967 ? -25.078 25.234 -3.777 1 93.44 967 ARG A C 1
ATOM 7426 O O . ARG A 1 967 ? -24.203 24.406 -4.059 1 93.44 967 ARG A O 1
ATOM 7433 N N . VAL A 1 968 ? -25.094 26.422 -4.273 1 95.25 968 VAL A N 1
ATOM 7434 C CA . VAL A 1 968 ? -23.953 27.016 -4.953 1 95.25 968 VAL A CA 1
ATOM 7435 C C . VAL A 1 968 ? -23.328 28.094 -4.07 1 95.25 968 VAL A C 1
ATOM 7437 O O . VAL A 1 968 ? -24.031 28.812 -3.369 1 95.25 968 VAL A O 1
ATOM 7440 N N . TYR A 1 969 ? -22.016 28.109 -4.121 1 95.62 969 TYR A N 1
ATOM 7441 C CA . TYR A 1 969 ? -21.422 29.109 -3.244 1 95.62 969 TYR A CA 1
ATOM 7442 C C . TYR A 1 969 ? -20.109 29.641 -3.826 1 95.62 969 TYR A C 1
ATOM 7444 O O . TYR A 1 969 ? -19.547 29.047 -4.75 1 95.62 969 TYR A O 1
ATOM 7452 N N . PHE A 1 970 ? -19.688 30.781 -3.348 1 97.12 970 PHE A N 1
ATOM 7453 C CA . PHE A 1 970 ? -18.422 31.453 -3.641 1 97.12 970 PHE A CA 1
ATOM 7454 C C . PHE A 1 970 ? -17.656 31.766 -2.357 1 97.12 970 PHE A C 1
ATOM 7456 O O . PHE A 1 970 ? -18.25 32.281 -1.396 1 97.12 970 PHE A O 1
ATOM 7463 N N . THR A 1 971 ? -16.359 31.375 -2.32 1 96.62 971 THR A N 1
ATOM 7464 C CA . THR A 1 971 ? -15.555 31.594 -1.12 1 96.62 971 THR A CA 1
ATOM 7465 C C . THR A 1 971 ? -14.281 32.375 -1.453 1 96.62 971 THR A C 1
ATOM 7467 O O . THR A 1 971 ? -13.57 32.031 -2.4 1 96.62 971 THR A O 1
ATOM 7470 N N . ALA A 1 972 ? -13.961 33.375 -0.683 1 97.12 972 ALA A N 1
ATOM 7471 C CA . ALA A 1 972 ? -12.672 34.062 -0.694 1 97.12 972 ALA A CA 1
ATOM 7472 C C . ALA A 1 972 ? -11.844 33.688 0.528 1 97.12 972 ALA A C 1
ATOM 7474 O O . ALA A 1 972 ? -12.258 33.906 1.666 1 97.12 972 ALA A O 1
ATOM 7475 N N . GLN A 1 973 ? -10.664 33.156 0.278 1 95.69 973 GLN A N 1
ATOM 7476 C CA . GLN A 1 973 ? -9.789 32.75 1.372 1 95.69 973 GLN A CA 1
ATOM 7477 C C . GLN A 1 973 ? -8.656 33.75 1.574 1 95.69 973 GLN A C 1
ATOM 7479 O O . GLN A 1 973 ? -7.984 34.156 0.615 1 95.69 973 GLN A O 1
ATOM 7484 N N . ASN A 1 974 ? -8.391 34.125 2.777 1 95.62 974 ASN A N 1
ATOM 7485 C CA . ASN A 1 974 ? -7.359 35.062 3.197 1 95.62 974 ASN A CA 1
ATOM 7486 C C . ASN A 1 974 ? -7.508 36.406 2.49 1 95.62 974 ASN A C 1
ATOM 7488 O O . ASN A 1 974 ? -6.539 36.938 1.941 1 95.62 974 ASN A O 1
ATOM 7492 N N . PRO A 1 975 ? -8.648 37 2.523 1 95.25 975 PRO A N 1
ATOM 7493 C CA . PRO A 1 975 ? -8.875 38.219 1.741 1 95.25 975 PRO A CA 1
ATOM 7494 C C . PRO A 1 975 ? -8.289 39.469 2.404 1 95.25 975 PRO A C 1
ATOM 7496 O O . PRO A 1 975 ? -7.875 40.406 1.715 1 95.25 975 PRO A O 1
ATOM 7499 N N . PHE A 1 976 ? -8.297 39.375 3.854 1 95.19 976 PHE A N 1
ATOM 7500 C CA . PHE A 1 976 ? -7.91 40.625 4.52 1 95.19 976 PHE A CA 1
ATOM 7501 C C . PHE A 1 976 ? -7.07 40.344 5.758 1 95.19 976 PHE A C 1
ATOM 7503 O O . PHE A 1 976 ? -7.254 39.312 6.414 1 95.19 976 PHE A O 1
ATOM 7510 N N . VAL A 1 977 ? -6.148 41.219 6.012 1 98 977 VAL A N 1
ATOM 7511 C CA . VAL A 1 977 ? -5.379 41.25 7.254 1 98 977 VAL A CA 1
ATOM 7512 C C . VAL A 1 977 ? -5.441 42.656 7.844 1 98 977 VAL A C 1
ATOM 7514 O O . VAL A 1 977 ? -5.273 43.656 7.129 1 98 977 VAL A O 1
ATOM 7517 N N . PHE A 1 978 ? -5.734 42.688 9.164 1 97.94 978 PHE A N 1
ATOM 7518 C CA . PHE A 1 978 ? -5.82 43.969 9.852 1 97.94 978 PHE A CA 1
ATOM 7519 C C . PHE A 1 978 ? -4.891 44 11.062 1 97.94 978 PHE A C 1
ATOM 7521 O O . PHE A 1 978 ? -4.629 42.969 11.672 1 97.94 978 PHE A O 1
ATOM 7528 N N . PHE A 1 979 ? -4.383 45.25 11.375 1 97.44 979 PHE A N 1
ATOM 7529 C CA . PHE A 1 979 ? -3.705 45.562 12.625 1 97.44 979 PHE A CA 1
ATOM 7530 C C . PHE A 1 979 ? -2.434 44.75 12.781 1 97.44 979 PHE A C 1
ATOM 7532 O O . PHE A 1 979 ? -2.139 44.25 13.867 1 97.44 979 PHE A O 1
ATOM 7539 N N . SER A 1 980 ? -1.743 44.406 11.734 1 98.38 980 SER A N 1
ATOM 7540 C CA . SER A 1 980 ? -0.481 43.688 11.781 1 98.38 980 SER A CA 1
ATOM 7541 C C . SER A 1 980 ? 0.695 44.594 11.43 1 98.38 980 SER A C 1
ATOM 7543 O O . SER A 1 980 ? 0.796 45.062 10.297 1 98.38 980 SER A O 1
ATOM 7545 N N . PRO A 1 981 ? 1.6 44.75 12.336 1 97.69 981 PRO A N 1
ATOM 7546 C CA . PRO A 1 981 ? 2.785 45.562 12.008 1 97.69 981 PRO A CA 1
ATOM 7547 C C . PRO A 1 981 ? 3.621 44.938 10.891 1 97.69 981 PRO A C 1
ATOM 7549 O O . PRO A 1 981 ? 4.16 45.656 10.055 1 97.69 981 PRO A O 1
ATOM 7552 N N . TYR A 1 982 ? 3.705 43.688 10.891 1 98 982 TYR A N 1
ATOM 7553 C CA . TYR A 1 982 ? 4.48 43.031 9.836 1 98 982 TYR A CA 1
ATOM 7554 C C . TYR A 1 982 ? 3.826 43.219 8.477 1 98 982 TYR A C 1
ATOM 7556 O O . TYR A 1 982 ? 4.508 43.5 7.488 1 98 982 TYR A O 1
ATOM 7564 N N . HIS A 1 983 ? 2.51 42.969 8.414 1 98.06 983 HIS A N 1
ATOM 7565 C CA . HIS A 1 983 ? 1.792 43.156 7.156 1 98.06 983 HIS A CA 1
ATOM 7566 C C . HIS A 1 983 ? 1.892 44.625 6.676 1 98.06 983 HIS A C 1
ATOM 7568 O O . HIS A 1 983 ? 2.012 44.875 5.477 1 98.06 983 HIS A O 1
ATOM 7574 N N . LYS A 1 984 ? 1.795 45.531 7.562 1 96.81 984 LYS A N 1
ATOM 7575 C CA . LYS A 1 984 ? 1.917 46.938 7.203 1 96.81 984 LYS A CA 1
ATOM 7576 C C . LYS A 1 984 ? 3.287 47.25 6.602 1 96.81 984 LYS A C 1
ATOM 7578 O O . LYS A 1 984 ? 3.396 47.969 5.629 1 96.81 984 LYS A O 1
ATOM 7583 N N . ALA A 1 985 ? 4.277 46.625 7.168 1 95.94 985 ALA A N 1
ATOM 7584 C CA . ALA A 1 985 ? 5.652 46.875 6.75 1 95.94 985 ALA A CA 1
ATOM 7585 C C . ALA A 1 985 ? 5.98 46.156 5.449 1 95.94 985 ALA A C 1
ATOM 7587 O O . ALA A 1 985 ? 6.715 46.688 4.605 1 95.94 985 ALA A O 1
ATOM 7588 N N . SER A 1 986 ? 5.488 44.969 5.273 1 96.56 986 SER A N 1
ATOM 7589 C CA . SER A 1 986 ? 5.992 44.125 4.207 1 96.56 986 SER A CA 1
ATOM 7590 C C . SER A 1 986 ? 4.93 43.875 3.141 1 96.56 986 SER A C 1
ATOM 7592 O O . SER A 1 986 ? 5.254 43.531 2.004 1 96.56 986 SER A O 1
ATOM 7594 N N . GLY A 1 987 ? 3.654 44 3.541 1 96.31 987 GLY A N 1
ATOM 7595 C CA . GLY A 1 987 ? 2.57 43.625 2.654 1 96.31 987 GLY A CA 1
ATOM 7596 C C . GLY A 1 987 ? 2.346 42.125 2.607 1 96.31 987 GLY A C 1
ATOM 7597 O O . GLY A 1 987 ? 1.397 41.656 1.978 1 96.31 987 GLY A O 1
ATOM 7598 N N . MET A 1 988 ? 3.109 41.375 3.279 1 97.25 988 MET A N 1
ATOM 7599 C CA . MET A 1 988 ? 3.043 39.906 3.238 1 97.25 988 MET A CA 1
ATOM 7600 C C . MET A 1 988 ? 2.102 39.375 4.312 1 97.25 988 MET A C 1
ATOM 7602 O O . MET A 1 988 ? 1.659 40.125 5.184 1 97.25 988 MET A O 1
ATOM 7606 N N . ASP A 1 989 ? 1.775 38.094 4.203 1 97.25 989 ASP A N 1
ATOM 7607 C CA . ASP A 1 989 ? 1.01 37.375 5.219 1 97.25 989 ASP A CA 1
ATOM 7608 C C . ASP A 1 989 ? 1.784 37.281 6.535 1 97.25 989 ASP A C 1
ATOM 7610 O O . ASP A 1 989 ? 2.947 36.875 6.551 1 97.25 989 ASP A O 1
ATOM 7614 N N . PRO A 1 990 ? 1.209 37.656 7.613 1 97.56 990 PRO A N 1
ATOM 7615 C CA . PRO A 1 990 ? 1.923 37.656 8.891 1 97.56 990 PRO A CA 1
ATOM 7616 C C . PRO A 1 990 ? 2.02 36.281 9.516 1 97.56 990 PRO A C 1
ATOM 7618 O O . PRO A 1 990 ? 2.621 36.125 10.578 1 97.56 990 PRO A O 1
ATOM 7621 N N . GLU A 1 991 ? 1.51 35.25 8.891 1 96.38 991 GLU A N 1
ATOM 7622 C CA . GLU A 1 991 ? 1.652 33.875 9.375 1 96.38 991 GLU A CA 1
ATOM 7623 C C . GLU A 1 991 ? 2.992 33.281 8.961 1 96.38 991 GLU A C 1
ATOM 7625 O O . GLU A 1 991 ? 3.469 33.531 7.848 1 96.38 991 GLU A O 1
ATOM 7630 N N . THR A 1 992 ? 3.572 32.469 9.836 1 97.38 992 THR A N 1
ATOM 7631 C CA . THR A 1 992 ? 4.855 31.844 9.547 1 97.38 992 THR A CA 1
ATOM 7632 C C . THR A 1 992 ? 4.719 30.844 8.391 1 97.38 992 THR A C 1
ATOM 7634 O O . THR A 1 992 ? 3.607 30.469 8.023 1 97.38 992 THR A O 1
ATOM 7637 N N . ASN A 1 993 ? 5.848 30.516 7.797 1 96.75 993 ASN A N 1
ATOM 7638 C CA . ASN A 1 993 ? 5.789 29.578 6.68 1 96.75 993 ASN A CA 1
ATOM 7639 C C . ASN A 1 993 ? 6.953 28.594 6.719 1 96.75 993 ASN A C 1
ATOM 7641 O O . ASN A 1 993 ? 7.18 27.859 5.754 1 96.75 993 ASN A O 1
ATOM 7645 N N . SER A 1 994 ? 7.723 28.547 7.879 1 97.38 994 SER A N 1
ATOM 7646 C CA . SER A 1 994 ? 8.898 27.688 7.949 1 97.38 994 SER A CA 1
ATOM 7647 C C . SER A 1 994 ? 9.312 27.438 9.398 1 97.38 994 SER A C 1
ATOM 7649 O O . SER A 1 994 ? 8.984 28.219 10.289 1 97.38 994 SER A O 1
ATOM 7651 N N . PHE A 1 995 ? 10.047 26.375 9.523 1 96.31 995 PHE A N 1
ATOM 7652 C CA . PHE A 1 995 ? 10.766 26.172 10.766 1 96.31 995 PHE A CA 1
ATOM 7653 C C . PHE A 1 995 ? 12.008 27.047 10.836 1 96.31 995 PHE A C 1
ATOM 7655 O O . PHE A 1 995 ? 12.453 27.578 9.82 1 96.31 995 PHE A O 1
ATOM 7662 N N . GLY A 1 996 ? 12.508 27.141 12.016 1 95.06 996 GLY A N 1
ATOM 7663 C CA . GLY A 1 996 ? 13.594 28.078 12.25 1 95.06 996 GLY A CA 1
ATOM 7664 C C . GLY A 1 996 ? 14.852 27.734 11.461 1 95.06 996 GLY A C 1
ATOM 7665 O O . GLY A 1 996 ? 15.648 28.625 11.141 1 95.06 996 GLY A O 1
ATOM 7666 N N . ASP A 1 997 ? 14.969 26.516 11.016 1 93.31 997 ASP A N 1
ATOM 7667 C CA . ASP A 1 997 ? 16.188 26.094 10.328 1 93.31 997 ASP A CA 1
ATOM 7668 C C . ASP A 1 997 ? 15.914 25.797 8.852 1 93.31 997 ASP A C 1
ATOM 7670 O O . ASP A 1 997 ? 16.688 25.094 8.203 1 93.31 997 ASP A O 1
ATOM 7674 N N . GLU A 1 998 ? 14.797 26.344 8.414 1 94.25 998 GLU A N 1
ATOM 7675 C CA . GLU A 1 998 ? 14.422 26.047 7.039 1 94.25 998 GLU A CA 1
ATOM 7676 C C . GLU A 1 998 ? 14.219 27.328 6.234 1 94.25 998 GLU A C 1
ATOM 7678 O O . GLU A 1 998 ? 13.898 28.375 6.793 1 94.25 998 GLU A O 1
ATOM 7683 N N . ASN A 1 999 ? 14.461 27.188 4.887 1 95.31 999 ASN A N 1
ATOM 7684 C CA . ASN A 1 999 ? 14.117 28.203 3.895 1 95.31 999 ASN A CA 1
ATOM 7685 C C . ASN A 1 999 ? 14.805 29.531 4.195 1 95.31 999 ASN A C 1
ATOM 7687 O O . ASN A 1 999 ? 14.148 30.578 4.23 1 95.31 999 ASN A O 1
ATOM 7691 N N . GLN A 1 1000 ? 16.016 29.469 4.492 1 94.12 1000 GLN A N 1
ATOM 7692 C CA . GLN A 1 1000 ? 16.953 30.578 4.707 1 94.12 1000 GLN A CA 1
ATOM 7693 C C . GLN A 1 1000 ? 18.359 30.219 4.227 1 94.12 1000 GLN A C 1
ATOM 7695 O O . GLN A 1 1000 ? 18.625 29.047 3.934 1 94.12 1000 GLN A O 1
ATOM 7700 N N . ALA A 1 1001 ? 19.172 31.141 4.152 1 92.19 1001 ALA A N 1
ATOM 7701 C CA . ALA A 1 1001 ? 20.516 30.891 3.654 1 92.19 1001 ALA A CA 1
ATOM 7702 C C . ALA A 1 1001 ? 21.375 30.219 4.715 1 92.19 1001 ALA A C 1
ATOM 7704 O O . ALA A 1 1001 ? 22.172 29.328 4.402 1 92.19 1001 ALA A O 1
ATOM 7705 N N . VAL A 1 1002 ? 21.219 30.688 5.918 1 90.06 1002 VAL A N 1
ATOM 7706 C CA . VAL A 1 1002 ? 21.938 30.109 7.039 1 90.06 1002 VAL A CA 1
ATOM 7707 C C . VAL A 1 1002 ? 20.984 29.812 8.188 1 90.06 1002 VAL A C 1
ATOM 7709 O O . VAL A 1 1002 ? 20.125 30.625 8.523 1 90.06 1002 VAL A O 1
ATOM 7712 N N . SER A 1 1003 ? 21.109 28.641 8.773 1 86.19 1003 SER A N 1
ATOM 7713 C CA . SER A 1 1003 ? 20.25 28.25 9.891 1 86.19 1003 SER A CA 1
ATOM 7714 C C . SER A 1 1003 ? 20.656 28.969 11.172 1 86.19 1003 SER A C 1
ATOM 7716 O O . SER A 1 1003 ? 21.531 28.516 11.906 1 86.19 1003 SER A O 1
ATOM 7718 N N . SER A 1 1004 ? 19.922 30.031 11.453 1 87 1004 SER A N 1
ATOM 7719 C CA . SER A 1 1004 ? 20.328 30.891 12.562 1 87 1004 SER A CA 1
ATOM 7720 C C . SER A 1 1004 ? 19.422 30.688 13.766 1 87 1004 SER A C 1
ATOM 7722 O O . SER A 1 1004 ? 19.688 31.234 14.844 1 87 1004 SER A O 1
ATOM 7724 N N . TYR A 1 1005 ? 18.375 29.922 13.586 1 93 1005 TYR A N 1
ATOM 7725 C CA . TYR A 1 1005 ? 17.422 29.719 14.664 1 93 1005 TYR A CA 1
ATOM 7726 C C . TYR A 1 1005 ? 17.203 28.234 14.914 1 93 1005 TYR A C 1
ATOM 7728 O O . TYR A 1 1005 ? 17.359 27.406 14.008 1 93 1005 TYR A O 1
ATOM 7736 N N . GLN A 1 1006 ? 16.859 27.906 16.156 1 91.31 1006 GLN A N 1
ATOM 7737 C CA . GLN A 1 1006 ? 16.469 26.531 16.469 1 91.31 1006 GLN A CA 1
ATOM 7738 C C . GLN A 1 1006 ? 15.203 26.141 15.711 1 91.31 1006 GLN A C 1
ATOM 7740 O O . GLN A 1 1006 ? 14.328 26.984 15.477 1 91.31 1006 GLN A O 1
ATOM 7745 N N . ARG A 1 1007 ? 15.078 24.906 15.422 1 93 1007 ARG A N 1
ATOM 7746 C CA . ARG A 1 1007 ? 13.969 24.391 14.625 1 93 1007 ARG A CA 1
ATOM 7747 C C . ARG A 1 1007 ? 12.625 24.75 15.273 1 93 1007 ARG A C 1
ATOM 7749 O O . ARG A 1 1007 ? 11.648 25.016 14.57 1 93 1007 ARG A O 1
ATOM 7756 N N . ARG A 1 1008 ? 12.562 24.781 16.578 1 92.62 1008 ARG A N 1
ATOM 7757 C CA . ARG A 1 1008 ? 11.297 24.953 17.281 1 92.62 1008 ARG A CA 1
ATOM 7758 C C . ARG A 1 1008 ? 10.719 26.344 17.047 1 92.62 1008 ARG A C 1
ATOM 7760 O O . ARG A 1 1008 ? 9.531 26.578 17.266 1 92.62 1008 ARG A O 1
ATOM 7767 N N . PHE A 1 1009 ? 11.625 27.266 16.594 1 94.81 1009 PHE A N 1
ATOM 7768 C CA . PHE A 1 1009 ? 11.117 28.594 16.25 1 94.81 1009 PHE A CA 1
ATOM 7769 C C . PHE A 1 1009 ? 10.445 28.578 14.891 1 94.81 1009 PHE A C 1
ATOM 7771 O O . PHE A 1 1009 ? 10.945 27.969 13.945 1 94.81 1009 PHE A O 1
ATOM 7778 N N . LEU A 1 1010 ? 9.312 29.109 14.828 1 96.12 1010 LEU A N 1
ATOM 7779 C CA . LEU A 1 1010 ? 8.641 29.266 13.547 1 96.12 1010 LEU A CA 1
ATOM 7780 C C . LEU A 1 1010 ? 8.898 30.656 12.961 1 96.12 1010 LEU A C 1
ATOM 7782 O O . LEU A 1 1010 ? 8.805 31.656 13.672 1 96.12 1010 LEU A O 1
ATOM 7786 N N . VAL A 1 1011 ? 9.242 30.688 11.672 1 97.81 1011 VAL A N 1
ATOM 7787 C CA . VAL A 1 1011 ? 9.695 31.938 11.078 1 97.81 1011 VAL A CA 1
ATOM 7788 C C . VAL A 1 1011 ? 8.992 32.156 9.742 1 97.81 1011 VAL A C 1
ATOM 7790 O O . VAL A 1 1011 ? 8.266 31.281 9.266 1 97.81 1011 VAL A O 1
ATOM 7793 N N . ILE A 1 1012 ? 9.078 33.344 9.227 1 97.75 1012 ILE A N 1
ATOM 7794 C CA . ILE A 1 1012 ? 8.805 33.625 7.824 1 97.75 1012 ILE A CA 1
ATOM 7795 C C . ILE A 1 1012 ? 10.109 33.594 7.031 1 97.75 1012 ILE A C 1
ATOM 7797 O O . ILE A 1 1012 ? 10.961 34.469 7.203 1 97.75 1012 ILE A O 1
ATOM 7801 N N . GLY A 1 1013 ? 10.258 32.562 6.27 1 97.38 1013 GLY A N 1
ATOM 7802 C CA . GLY A 1 1013 ? 11.422 32.406 5.418 1 97.38 1013 GLY A CA 1
ATOM 7803 C C . GLY A 1 1013 ? 11.094 32.469 3.938 1 97.38 1013 GLY A C 1
ATOM 7804 O O . GLY A 1 1013 ? 10.086 33.062 3.547 1 97.38 1013 GLY A O 1
ATOM 7805 N N . THR A 1 1014 ? 12.031 32.031 3.105 1 97.25 1014 THR A N 1
ATOM 7806 C CA . THR A 1 1014 ? 11.891 32.094 1.654 1 97.25 1014 THR A CA 1
ATOM 7807 C C . THR A 1 1014 ? 11.18 30.844 1.125 1 97.25 1014 THR A C 1
ATOM 7809 O O . THR A 1 1014 ? 11.656 30.203 0.187 1 97.25 1014 THR A O 1
ATOM 7812 N N . ASN A 1 1015 ? 10.031 30.531 1.613 1 96.75 1015 ASN A N 1
ATOM 7813 C CA . ASN A 1 1015 ? 9.211 29.391 1.224 1 96.75 1015 ASN A CA 1
ATOM 7814 C C . ASN A 1 1015 ? 8.281 29.734 0.063 1 96.75 1015 ASN A C 1
ATOM 7816 O O . ASN A 1 1015 ? 8.359 30.828 -0.494 1 96.75 1015 ASN A O 1
ATOM 7820 N N . THR A 1 1016 ? 7.523 28.797 -0.349 1 96.56 1016 THR A N 1
ATOM 7821 C CA . THR A 1 1016 ? 6.461 29.078 -1.307 1 96.56 1016 THR A CA 1
ATOM 7822 C C . THR A 1 1016 ? 5.594 30.25 -0.826 1 96.56 1016 THR A C 1
ATOM 7824 O O . THR A 1 1016 ? 5.266 30.328 0.359 1 96.56 1016 THR A O 1
ATOM 7827 N N . PRO A 1 1017 ? 5.34 31.141 -1.707 1 95.69 1017 PRO A N 1
ATOM 7828 C CA . PRO A 1 1017 ? 4.547 32.281 -1.248 1 95.69 1017 PRO A CA 1
ATOM 7829 C C . PRO A 1 1017 ? 3.152 31.891 -0.768 1 95.69 1017 PRO A C 1
ATOM 7831 O O . PRO A 1 1017 ? 2.529 30.984 -1.349 1 95.69 1017 PRO A O 1
ATOM 7834 N N . SER A 1 1018 ? 2.729 32.562 0.275 1 94.88 1018 SER A N 1
ATOM 7835 C CA . SER A 1 1018 ? 1.341 32.406 0.695 1 94.88 1018 SER A CA 1
ATOM 7836 C C . SER A 1 1018 ? 0.377 32.906 -0.374 1 94.88 1018 SER A C 1
ATOM 7838 O O . SER A 1 1018 ? 0.746 33.719 -1.208 1 94.88 1018 SER A O 1
ATOM 7840 N N . THR A 1 1019 ? -0.867 32.406 -0.303 1 95.06 1019 THR A N 1
ATOM 7841 C CA . THR A 1 1019 ? -1.773 32.75 -1.394 1 95.06 1019 THR A CA 1
ATOM 7842 C C . THR A 1 1019 ? -3.113 33.25 -0.851 1 95.06 1019 THR A C 1
ATOM 7844 O O . THR A 1 1019 ? -3.438 33 0.317 1 95.06 1019 THR A O 1
ATOM 7847 N N . ARG A 1 1020 ? -3.779 34.031 -1.641 1 95.12 1020 ARG A N 1
ATOM 7848 C CA . ARG A 1 1020 ? -5.207 34.344 -1.581 1 95.12 1020 ARG A CA 1
ATOM 7849 C C . ARG A 1 1020 ? -5.977 33.562 -2.635 1 95.12 1020 ARG A C 1
ATOM 7851 O O . ARG A 1 1020 ? -5.59 33.531 -3.803 1 95.12 1020 ARG A O 1
ATOM 7858 N N . ASN A 1 1021 ? -7.035 32.938 -2.182 1 95.38 1021 ASN A N 1
ATOM 7859 C CA . ASN A 1 1021 ? -7.715 32.031 -3.086 1 95.38 1021 ASN A CA 1
ATOM 7860 C C . ASN A 1 1021 ? -9.172 32.438 -3.305 1 95.38 1021 ASN A C 1
ATOM 7862 O O . ASN A 1 1021 ? -9.812 32.969 -2.404 1 95.38 1021 ASN A O 1
ATOM 7866 N N . TYR A 1 1022 ? -9.719 32.156 -4.492 1 96.69 1022 TYR A N 1
ATOM 7867 C CA . TYR A 1 1022 ? -11.109 32.344 -4.875 1 96.69 1022 TYR A CA 1
ATOM 7868 C C . TYR A 1 1022 ? -11.711 31.062 -5.426 1 96.69 1022 TYR A C 1
ATOM 7870 O O . TYR A 1 1022 ? -11.266 30.562 -6.461 1 96.69 1022 TYR A O 1
ATOM 7878 N N . LEU A 1 1023 ? -12.688 30.656 -4.73 1 96.69 1023 LEU A N 1
ATOM 7879 C CA . LEU A 1 1023 ? -13.203 29.328 -5.035 1 96.69 1023 LEU A CA 1
ATOM 7880 C C . LEU A 1 1023 ? -14.695 29.375 -5.367 1 96.69 1023 LEU A C 1
ATOM 7882 O O . LEU A 1 1023 ? -15.438 30.156 -4.758 1 96.69 1023 LEU A O 1
ATOM 7886 N N . PHE A 1 1024 ? -15.102 28.609 -6.336 1 97.25 1024 PHE A N 1
ATOM 7887 C CA . PHE A 1 1024 ? -16.5 28.344 -6.656 1 97.25 1024 PHE A CA 1
ATOM 7888 C C . PHE A 1 1024 ? -16.859 26.891 -6.344 1 97.25 1024 PHE A C 1
ATOM 7890 O O . PHE A 1 1024 ? -16.109 25.969 -6.703 1 97.25 1024 PHE A O 1
ATOM 7897 N N . GLY A 1 1025 ? -17.938 26.781 -5.555 1 95.56 1025 GLY A N 1
ATOM 7898 C CA . GLY A 1 1025 ? -18.25 25.438 -5.129 1 95.56 1025 GLY A CA 1
ATOM 7899 C C . GLY A 1 1025 ? -19.703 25.062 -5.332 1 95.56 1025 GLY A C 1
ATOM 7900 O O . GLY A 1 1025 ? -20.547 25.938 -5.602 1 95.56 1025 GLY A O 1
ATOM 7901 N N . LEU A 1 1026 ? -19.953 23.75 -5.266 1 94.38 1026 LEU A N 1
ATOM 7902 C CA . LEU A 1 1026 ? -21.25 23.125 -5.465 1 94.38 1026 LEU A CA 1
ATOM 7903 C C . LEU A 1 1026 ? -21.484 22 -4.469 1 94.38 1026 LEU A C 1
ATOM 7905 O O . LEU A 1 1026 ? -20.594 21.172 -4.254 1 94.38 1026 LEU A O 1
ATOM 7909 N N . ASN A 1 1027 ? -22.656 22.062 -3.764 1 92.62 1027 ASN A N 1
ATOM 7910 C CA . ASN A 1 1027 ? -23.125 20.969 -2.939 1 92.62 1027 ASN A CA 1
ATOM 7911 C C . ASN A 1 1027 ? -24.438 20.391 -3.477 1 92.62 1027 ASN A C 1
ATOM 7913 O O . ASN A 1 1027 ? -25.422 21.109 -3.623 1 92.62 1027 ASN A O 1
ATOM 7917 N N . LEU A 1 1028 ? -24.406 19.156 -3.736 1 91.88 1028 LEU A N 1
ATOM 7918 C CA . LEU A 1 1028 ? -25.578 18.484 -4.301 1 91.88 1028 LEU A CA 1
ATOM 7919 C C . LEU A 1 1028 ? -25.906 17.234 -3.508 1 91.88 1028 LEU A C 1
ATOM 7921 O O . LEU A 1 1028 ? -25.031 16.438 -3.184 1 91.88 1028 LEU A O 1
ATOM 7925 N N . THR A 1 1029 ? -27.172 17.125 -3.117 1 87.38 1029 THR A N 1
ATOM 7926 C CA . THR A 1 1029 ? -27.656 15.906 -2.469 1 87.38 1029 THR A CA 1
ATOM 7927 C C . THR A 1 1029 ? -28.938 15.398 -3.143 1 87.38 1029 THR A C 1
ATOM 7929 O O . THR A 1 1029 ? -29.797 16.188 -3.52 1 87.38 1029 THR A O 1
ATOM 7932 N N . PHE A 1 1030 ? -29.109 14.242 -3.191 1 85.62 1030 PHE A N 1
ATOM 7933 C CA . PHE A 1 1030 ? -30.359 13.68 -3.674 1 85.62 1030 PHE A CA 1
ATOM 7934 C C . PHE A 1 1030 ? -30.531 12.242 -3.191 1 85.62 1030 PHE A C 1
ATOM 7936 O O . PHE A 1 1030 ? -29.547 11.562 -2.902 1 85.62 1030 PHE A O 1
ATOM 7943 N N . MET B 1 1 ? -95.938 33.219 -46.906 1 20.73 1 MET B N 1
ATOM 7944 C CA . MET B 1 1 ? -95.75 32.938 -45.469 1 20.73 1 MET B CA 1
ATOM 7945 C C . MET B 1 1 ? -95.562 31.453 -45.219 1 20.73 1 MET B C 1
ATOM 7947 O O . MET B 1 1 ? -96.5 30.75 -44.812 1 20.73 1 MET B O 1
ATOM 7951 N N . THR B 1 2 ? -94.812 30.734 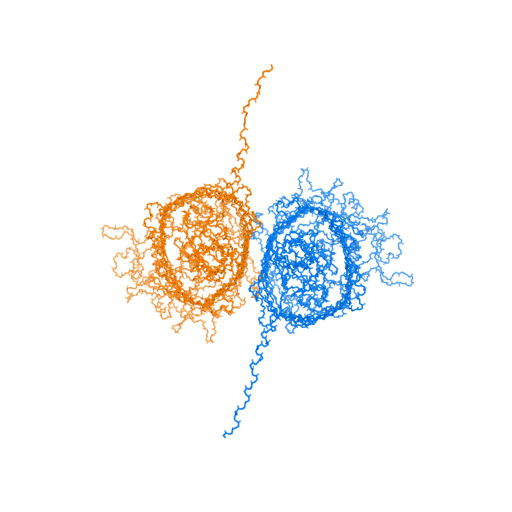-45.969 1 19.84 2 THR B N 1
ATOM 7952 C CA . THR B 1 2 ? -94.375 29.391 -46.312 1 19.84 2 THR B CA 1
ATOM 7953 C C . THR B 1 2 ? -93.688 28.719 -45.125 1 19.84 2 THR B C 1
ATOM 7955 O O . THR B 1 2 ? -93.062 29.391 -44.312 1 19.84 2 THR B O 1
ATOM 7958 N N . ASN B 1 3 ? -93.562 27.344 -44.906 1 19.31 3 ASN B N 1
ATOM 7959 C CA . ASN B 1 3 ? -94 26.141 -44.219 1 19.31 3 ASN B CA 1
ATOM 7960 C C . ASN B 1 3 ? -92.875 25.516 -43.406 1 19.31 3 ASN B C 1
ATOM 7962 O O . ASN B 1 3 ? -92.188 24.609 -43.906 1 19.31 3 ASN B O 1
ATOM 7966 N N . PHE B 1 4 ? -92 26.25 -42.688 1 20.73 4 PHE B N 1
ATOM 7967 C CA . PHE B 1 4 ? -90.688 25.875 -42.344 1 20.73 4 PHE B CA 1
ATOM 7968 C C . PHE B 1 4 ? -90.688 24.828 -41.219 1 20.73 4 PHE B C 1
ATOM 7970 O O . PHE B 1 4 ? -89.812 24.859 -40.344 1 20.73 4 PHE B O 1
ATOM 7977 N N . PHE B 1 5 ? -91.812 24.031 -40.75 1 19.89 5 PHE B N 1
ATOM 7978 C CA . PHE B 1 5 ? -92.25 23.516 -39.469 1 19.89 5 PHE B CA 1
ATOM 7979 C C . PHE B 1 5 ? -91.438 22.281 -39.062 1 19.89 5 PHE B C 1
ATOM 7981 O O . PHE B 1 5 ? -91.438 21.906 -37.875 1 19.89 5 PHE B O 1
ATOM 7988 N N . VAL B 1 6 ? -91.125 21.297 -39.875 1 18.44 6 VAL B N 1
ATOM 7989 C CA . VAL B 1 6 ? -91.562 19.953 -39.562 1 18.44 6 VAL B CA 1
ATOM 7990 C C . VAL B 1 6 ? -90.688 19.328 -38.469 1 18.44 6 VAL B C 1
ATOM 7992 O O . VAL B 1 6 ? -91.188 18.828 -37.469 1 18.44 6 VAL B O 1
ATOM 7995 N N . THR B 1 7 ? -89.5 18.578 -38.719 1 18.66 7 THR B N 1
ATOM 7996 C CA . THR B 1 7 ? -89.375 17.125 -38.688 1 18.66 7 THR B CA 1
ATOM 7997 C C . THR B 1 7 ? -88.688 16.656 -37.406 1 18.66 7 THR B C 1
ATOM 7999 O O . THR B 1 7 ? -88.812 15.484 -37.031 1 18.66 7 THR B O 1
ATOM 8002 N N . SER B 1 8 ? -87.75 17.469 -36.594 1 19.31 8 SER B N 1
ATOM 8003 C CA . SER B 1 8 ? -86.5 16.828 -36.312 1 19.31 8 SER B CA 1
ATOM 8004 C C . SER B 1 8 ? -86.625 15.742 -35.219 1 19.31 8 SER B C 1
ATOM 8006 O O . SER B 1 8 ? -87.688 15.68 -34.562 1 19.31 8 SER B O 1
ATOM 8008 N N . LYS B 1 9 ? -85.312 15.336 -34.312 1 23.11 9 LYS B N 1
ATOM 8009 C CA . LYS B 1 9 ? -84.062 14.68 -33.906 1 23.11 9 LYS B CA 1
ATOM 8010 C C . LYS B 1 9 ? -84.125 14.266 -32.438 1 23.11 9 LYS B C 1
ATOM 8012 O O . LYS B 1 9 ? -84.375 15.094 -31.547 1 23.11 9 LYS B O 1
ATOM 8017 N N . HIS B 1 10 ? -84.312 12.867 -32 1 23.94 10 HIS B N 1
ATOM 8018 C CA . HIS B 1 10 ? -84.562 11.695 -31.172 1 23.94 10 HIS B CA 1
ATOM 8019 C C . HIS B 1 10 ? -83.562 11.594 -30.047 1 23.94 10 HIS B C 1
ATOM 8021 O O . HIS B 1 10 ? -83.25 10.508 -29.547 1 23.94 10 HIS B O 1
ATOM 8027 N N . LYS B 1 11 ? -82.812 12.625 -29.594 1 25.72 11 LYS B N 1
ATOM 8028 C CA . LYS B 1 11 ? -81.688 12.641 -28.703 1 25.72 11 LYS B CA 1
ATOM 8029 C C . LYS B 1 11 ? -82 12.008 -27.359 1 25.72 11 LYS B C 1
ATOM 8031 O O . LYS B 1 11 ? -81.125 11.508 -26.672 1 25.72 11 LYS B O 1
ATOM 8036 N N . ARG B 1 12 ? -83.188 12.258 -26.922 1 26.17 12 ARG B N 1
ATOM 8037 C CA . ARG B 1 12 ? -83.188 12.289 -25.453 1 26.17 12 ARG B CA 1
ATOM 8038 C C . ARG B 1 12 ? -83.25 10.875 -24.875 1 26.17 12 ARG B C 1
ATOM 8040 O O . ARG B 1 12 ? -83 10.68 -23.688 1 26.17 12 ARG B O 1
ATOM 8047 N N . PHE B 1 13 ? -83.875 10.07 -25.719 1 25.36 13 PHE B N 1
ATOM 8048 C CA . PHE B 1 13 ? -84.375 8.875 -25.047 1 25.36 13 PHE B CA 1
ATOM 8049 C C . PHE B 1 13 ? -83.188 7.988 -24.609 1 25.36 13 PHE B C 1
ATOM 8051 O O . PHE B 1 13 ? -83.375 7.098 -23.766 1 25.36 13 PHE B O 1
ATOM 8058 N N . LYS B 1 14 ? -82.062 8.102 -25.375 1 28.7 14 LYS B N 1
ATOM 8059 C CA . LYS B 1 14 ? -81.062 7.047 -25.172 1 28.7 14 LYS B CA 1
ATOM 8060 C C . LYS B 1 14 ? -80.375 7.211 -23.844 1 28.7 14 LYS B C 1
ATOM 8062 O O . LYS B 1 14 ? -79.438 6.441 -23.531 1 28.7 14 LYS B O 1
ATOM 8067 N N . CYS B 1 15 ? -80.625 8.328 -23.203 1 27.7 15 CYS B N 1
ATOM 8068 C CA . CYS B 1 15 ? -79.938 8.57 -21.938 1 27.7 15 CYS B CA 1
ATOM 8069 C C . CYS B 1 15 ? -80.375 7.523 -20.891 1 27.7 15 CYS B C 1
ATOM 8071 O O . CYS B 1 15 ? -79.562 7.238 -19.984 1 27.7 15 CYS B O 1
ATOM 8073 N N . LEU B 1 16 ? -81.75 7.172 -20.984 1 30.33 16 LEU B N 1
ATOM 8074 C CA . LEU B 1 16 ? -82.25 6.41 -19.844 1 30.33 16 LEU B CA 1
ATOM 8075 C C . LEU B 1 16 ? -81.625 5.012 -19.812 1 30.33 16 LEU B C 1
ATOM 8077 O O . LEU B 1 16 ? -81.375 4.477 -18.734 1 30.33 16 LEU B O 1
ATOM 8081 N N . CYS B 1 17 ? -81.562 4.426 -21.078 1 28.72 17 CYS B N 1
ATOM 8082 C CA . CYS B 1 17 ? -81.125 3.02 -21.078 1 28.72 17 CYS B CA 1
ATOM 8083 C C . CYS B 1 17 ? -79.75 2.857 -20.562 1 28.72 17 CYS B C 1
ATOM 8085 O O . CYS B 1 17 ? -79.312 1.75 -20.203 1 28.72 17 CYS B O 1
ATOM 8087 N N . PHE B 1 18 ? -78.938 3.908 -20.797 1 32.19 18 PHE B N 1
ATOM 8088 C CA . PHE B 1 18 ? -77.562 3.75 -20.422 1 32.19 18 PHE B CA 1
ATOM 8089 C C . PHE B 1 18 ? -77.438 3.602 -18.906 1 32.19 18 PHE B C 1
ATOM 8091 O O . PHE B 1 18 ? -76.562 2.873 -18.422 1 32.19 18 PHE B O 1
ATOM 8098 N N . LEU B 1 19 ? -78.375 4.312 -18.172 1 31.81 19 LEU B N 1
ATOM 8099 C CA . LEU B 1 19 ? -78.25 4.258 -16.719 1 31.81 19 LEU B CA 1
ATOM 8100 C C . LEU B 1 19 ? -78.562 2.859 -16.188 1 31.81 19 LEU B C 1
ATOM 8102 O O . LEU B 1 19 ? -77.938 2.396 -15.234 1 31.81 19 LEU B O 1
ATOM 8106 N N . MET B 1 20 ? -79.562 2.191 -16.828 1 31.61 20 MET B N 1
ATOM 8107 C CA . MET B 1 20 ? -80 0.909 -16.266 1 31.61 20 MET B CA 1
ATOM 8108 C C . MET B 1 20 ? -78.875 -0.133 -16.391 1 31.61 20 MET B C 1
ATOM 8110 O O . MET B 1 20 ? -78.875 -1.114 -15.641 1 31.61 20 MET B O 1
ATOM 8114 N N . LEU B 1 21 ? -78.25 -0.106 -17.562 1 30.7 21 LEU B N 1
ATOM 8115 C CA . LEU B 1 21 ? -77.312 -1.222 -17.75 1 30.7 21 LEU B CA 1
ATOM 8116 C C . LEU B 1 21 ? -76.188 -1.145 -16.734 1 30.7 21 LEU B C 1
ATOM 8118 O O . LEU B 1 21 ? -75.375 -2.078 -16.625 1 30.7 21 LEU B O 1
ATOM 8122 N N . MET B 1 22 ? -75.875 0.032 -16.156 1 29.94 22 MET B N 1
ATOM 8123 C CA . MET B 1 22 ? -74.812 0.091 -15.195 1 29.94 22 MET B CA 1
ATOM 8124 C C . MET B 1 22 ? -75.125 -0.723 -13.945 1 29.94 22 MET B C 1
ATOM 8126 O O . MET B 1 22 ? -74.25 -0.921 -13.086 1 29.94 22 MET B O 1
ATOM 8130 N N . LEU B 1 23 ? -76.438 -0.803 -13.562 1 31.62 23 LEU B N 1
ATOM 8131 C CA . LEU B 1 23 ? -76.688 -1.416 -12.266 1 31.62 23 LEU B CA 1
ATOM 8132 C C . LEU B 1 23 ? -76.438 -2.912 -12.297 1 31.62 23 LEU B C 1
ATOM 8134 O O . LEU B 1 23 ? -76.5 -3.592 -11.273 1 31.62 23 LEU B O 1
ATOM 8138 N N . ALA B 1 24 ? -76.625 -3.568 -13.438 1 31.38 24 ALA B N 1
ATOM 8139 C CA . ALA B 1 24 ? -76.688 -5.02 -13.273 1 31.38 24 ALA B CA 1
ATOM 8140 C C . ALA B 1 24 ? -75.375 -5.59 -12.844 1 31.38 24 ALA B C 1
ATOM 8142 O O . ALA B 1 24 ? -75.188 -6.805 -12.688 1 31.38 24 ALA B O 1
ATOM 8143 N N . PHE B 1 25 ? -74.25 -4.965 -13.258 1 31.06 25 PHE B N 1
ATOM 8144 C CA . PHE B 1 25 ? -73.188 -5.855 -12.961 1 31.06 25 PHE B CA 1
ATOM 8145 C C . PHE B 1 25 ? -73 -6 -11.461 1 31.06 25 PHE B C 1
ATOM 8147 O O . PHE B 1 25 ? -72.438 -5.105 -10.805 1 31.06 25 PHE B O 1
ATOM 8154 N N . SER B 1 26 ? -74.125 -6.379 -10.695 1 30.42 26 SER B N 1
ATOM 8155 C CA . SER B 1 26 ? -73.938 -6.793 -9.297 1 30.42 26 SER B CA 1
ATOM 8156 C C . SER B 1 26 ? -72.812 -7.773 -9.117 1 30.42 26 SER B C 1
ATOM 8158 O O . SER B 1 26 ? -72.75 -8.82 -9.773 1 30.42 26 SER B O 1
ATOM 8160 N N . TYR B 1 27 ? -71.688 -7.238 -8.703 1 31.5 27 TYR B N 1
ATOM 8161 C CA . TYR B 1 27 ? -70.438 -7.906 -8.312 1 31.5 27 TYR B CA 1
ATOM 8162 C C . TYR B 1 27 ? -70.688 -8.992 -7.277 1 31.5 27 TYR B C 1
ATOM 8164 O O . TYR B 1 27 ? -71.438 -8.75 -6.285 1 31.5 27 TYR B O 1
ATOM 8172 N N . HIS B 1 28 ? -71 -10.25 -7.707 1 34.06 28 HIS B N 1
ATOM 8173 C CA . HIS B 1 28 ? -70.875 -11.398 -6.816 1 34.06 28 HIS B CA 1
ATOM 8174 C C . HIS B 1 28 ? -69.688 -11.203 -5.859 1 34.06 28 HIS B C 1
ATOM 8176 O O . HIS B 1 28 ? -68.562 -11 -6.297 1 34.06 28 HIS B O 1
ATOM 8182 N N . MET B 1 29 ? -70 -10.477 -4.816 1 36.94 29 MET B N 1
ATOM 8183 C CA . MET B 1 29 ? -69 -10.445 -3.719 1 36.94 29 MET B CA 1
ATOM 8184 C C . MET B 1 29 ? -68.688 -11.859 -3.236 1 36.94 29 MET B C 1
ATOM 8186 O O . MET B 1 29 ? -69.562 -12.523 -2.641 1 36.94 29 MET B O 1
ATOM 8190 N N . ASP B 1 30 ? -68.062 -12.609 -3.93 1 42.25 30 ASP B N 1
ATOM 8191 C CA . ASP B 1 30 ? -67.5 -13.844 -3.357 1 42.25 30 ASP B CA 1
ATOM 8192 C C . ASP B 1 30 ? -66.938 -13.594 -1.968 1 42.25 30 ASP B C 1
ATOM 8194 O O . ASP B 1 30 ? -66.375 -12.531 -1.71 1 42.25 30 ASP B O 1
ATOM 8198 N N . ALA B 1 31 ? -67.438 -14.164 -0.969 1 54.84 31 ALA B N 1
ATOM 8199 C CA . ALA B 1 31 ? -67 -14.172 0.426 1 54.84 31 ALA B CA 1
ATOM 8200 C C . ALA B 1 31 ? -65.438 -14.242 0.527 1 54.84 31 ALA B C 1
ATOM 8202 O O . ALA B 1 31 ? -64.875 -15.211 0.07 1 54.84 31 ALA B O 1
ATOM 8203 N N . GLN B 1 32 ? -64.812 -13.203 0.639 1 63.41 32 GLN B N 1
ATOM 8204 C CA . GLN B 1 32 ? -63.406 -13.086 0.792 1 63.41 32 GLN B CA 1
ATOM 8205 C C . GLN B 1 32 ? -62.938 -13.547 2.178 1 63.41 32 GLN B C 1
ATOM 8207 O O . GLN B 1 32 ? -63.625 -13.273 3.174 1 63.41 32 GLN B O 1
ATOM 8212 N N . THR B 1 33 ? -62.125 -14.539 2.252 1 77.06 33 THR B N 1
ATOM 8213 C CA . THR B 1 33 ? -61.469 -14.969 3.492 1 77.06 33 THR B CA 1
ATOM 8214 C C . THR B 1 33 ? -60.062 -14.398 3.598 1 77.06 33 THR B C 1
ATOM 8216 O O . THR B 1 33 ? -59.344 -14.32 2.6 1 77.06 33 THR B O 1
ATOM 8219 N N . THR B 1 34 ? -59.781 -13.961 4.77 1 81.31 34 THR B N 1
ATOM 8220 C CA . THR B 1 34 ? -58.438 -13.508 5.043 1 81.31 34 THR B CA 1
ATOM 8221 C C . THR B 1 34 ? -57.531 -14.68 5.43 1 81.31 34 THR B C 1
ATOM 8223 O O . THR B 1 34 ? -57.812 -15.391 6.395 1 81.31 34 THR B O 1
ATOM 8226 N N . VAL B 1 35 ? -56.562 -14.961 4.586 1 82.38 35 VAL B N 1
ATOM 8227 C CA . VAL B 1 35 ? -55.594 -16 4.852 1 82.38 35 VAL B CA 1
ATOM 8228 C C . VAL B 1 35 ? -54.312 -15.391 5.434 1 82.38 35 VAL B C 1
ATOM 8230 O O . VAL B 1 35 ? -53.812 -14.414 4.898 1 82.38 35 VAL B O 1
ATOM 8233 N N . THR B 1 36 ? -53.906 -15.906 6.566 1 84.69 36 THR B N 1
ATOM 8234 C CA . THR B 1 36 ? -52.656 -15.531 7.195 1 84.69 36 THR B CA 1
ATOM 8235 C C . THR B 1 36 ? -51.688 -16.703 7.227 1 84.69 36 THR B C 1
ATOM 8237 O O . THR B 1 36 ? -52.094 -17.859 7.098 1 84.69 36 THR B O 1
ATOM 8240 N N . GLY B 1 37 ? -50.406 -16.453 7.152 1 83.06 37 GLY B N 1
ATOM 8241 C CA . GLY B 1 37 ? -49.406 -17.516 7.258 1 83.06 37 GLY B CA 1
ATOM 8242 C C . GLY B 1 37 ? -47.969 -17 7.215 1 83.06 37 GLY B C 1
ATOM 8243 O O . GLY B 1 37 ? -47.75 -15.789 7.191 1 83.06 37 GLY B O 1
ATOM 8244 N N . MET B 1 38 ? -47.031 -17.938 7.305 1 82.31 38 MET B N 1
ATOM 8245 C CA . MET B 1 38 ? -45.594 -17.688 7.242 1 82.31 38 MET B CA 1
ATOM 8246 C C . MET B 1 38 ? -44.969 -18.375 6.027 1 82.31 38 MET B C 1
ATOM 8248 O O . MET B 1 38 ? -45.344 -19.5 5.703 1 82.31 38 MET B O 1
ATOM 8252 N N . VAL B 1 39 ? -44.312 -17.594 5.23 1 84.25 39 VAL B N 1
ATOM 8253 C CA . VAL B 1 39 ? -43.5 -18.172 4.172 1 84.25 39 VAL B CA 1
ATOM 8254 C C . VAL B 1 39 ? -42.062 -18.359 4.66 1 84.25 39 VAL B C 1
ATOM 8256 O O . VAL B 1 39 ? -41.438 -17.406 5.148 1 84.25 39 VAL B O 1
ATOM 8259 N N . SER B 1 40 ? -41.562 -19.516 4.527 1 78.25 40 SER B N 1
ATOM 8260 C CA . SER B 1 40 ? -40.219 -19.828 4.973 1 78.25 40 SER B CA 1
ATOM 8261 C C . SER B 1 40 ? -39.469 -20.656 3.928 1 78.25 40 SER B C 1
ATOM 8263 O O . SER B 1 40 ? -40.062 -21.109 2.943 1 78.25 40 SER B O 1
ATOM 8265 N N . ASP B 1 41 ? -38.25 -20.562 3.932 1 71.62 41 ASP B N 1
ATOM 8266 C CA . ASP B 1 41 ? -37.406 -21.562 3.273 1 71.62 41 ASP B CA 1
ATOM 8267 C C . ASP B 1 41 ? -36.688 -22.438 4.297 1 71.62 41 ASP B C 1
ATOM 8269 O O . ASP B 1 41 ? -37.031 -22.422 5.484 1 71.62 41 ASP B O 1
ATOM 8273 N N . ALA B 1 42 ? -35.688 -23.25 3.699 1 61.5 42 ALA B N 1
ATOM 8274 C CA . ALA B 1 42 ? -34.969 -24.172 4.574 1 61.5 42 ALA B CA 1
ATOM 8275 C C . ALA B 1 42 ? -34.219 -23.406 5.668 1 61.5 42 ALA B C 1
ATOM 8277 O O . ALA B 1 42 ? -33.906 -23.969 6.723 1 61.5 42 ALA B O 1
ATOM 8278 N N . ASN B 1 43 ? -33.969 -22.172 5.414 1 58.72 43 ASN B N 1
ATOM 8279 C CA . ASN B 1 43 ? -33.125 -21.406 6.324 1 58.72 43 ASN B CA 1
ATOM 8280 C C . ASN B 1 43 ? -33.969 -20.5 7.238 1 58.72 43 ASN B C 1
ATOM 8282 O O . ASN B 1 43 ? -33.406 -19.734 8.031 1 58.72 43 ASN B O 1
ATOM 8286 N N . GLY B 1 44 ? -35.344 -20.562 7.066 1 65.19 44 GLY B N 1
ATOM 8287 C CA . GLY B 1 44 ? -36.219 -19.812 7.941 1 65.19 44 GLY B CA 1
ATOM 8288 C C . GLY B 1 44 ? -37.219 -18.953 7.188 1 65.19 44 GLY B C 1
ATOM 8289 O O . GLY B 1 44 ? -37.375 -19.109 5.977 1 65.19 44 GLY B O 1
ATOM 8290 N N . PRO B 1 45 ? -37.906 -18.031 8.055 1 71.31 45 PRO B N 1
ATOM 8291 C CA . PRO B 1 45 ? -38.906 -17.172 7.406 1 71.31 45 PRO B CA 1
ATOM 8292 C C . PRO B 1 45 ? -38.312 -16.297 6.312 1 71.31 45 PRO B C 1
ATOM 8294 O O . PRO B 1 45 ? -37.188 -15.805 6.453 1 71.31 45 PRO B O 1
ATOM 8297 N N . ILE B 1 46 ? -38.875 -16.219 5.211 1 71.69 46 ILE B N 1
ATOM 8298 C CA . ILE B 1 46 ? -38.438 -15.438 4.055 1 71.69 46 ILE B CA 1
ATOM 8299 C C . ILE B 1 46 ? -39.094 -14.07 4.074 1 71.69 46 ILE B C 1
ATOM 8301 O O . ILE B 1 46 ? -40.312 -13.953 3.803 1 71.69 46 ILE B O 1
ATOM 8305 N N . PRO B 1 47 ? -38.344 -13.148 4.461 1 70.31 47 PRO B N 1
ATOM 8306 C CA . PRO B 1 47 ? -38.938 -11.812 4.305 1 70.31 47 PRO B CA 1
ATOM 8307 C C . PRO B 1 47 ? -39.062 -11.383 2.844 1 70.31 47 PRO B C 1
ATOM 8309 O O . PRO B 1 47 ? -38.125 -11.625 2.057 1 70.31 47 PRO B O 1
ATOM 8312 N N . GLY B 1 48 ? -40.188 -10.805 2.396 1 70.25 48 GLY B N 1
ATOM 8313 C CA . GLY B 1 48 ? -40.375 -10.258 1.062 1 70.25 48 GLY B CA 1
ATOM 8314 C C . GLY B 1 48 ? -40.812 -11.297 0.043 1 70.25 48 GLY B C 1
ATOM 8315 O O . GLY B 1 48 ? -40.688 -11.078 -1.164 1 70.25 48 GLY B O 1
ATOM 8316 N N . ALA B 1 49 ? -41.125 -12.453 0.474 1 76.62 49 ALA B N 1
ATOM 8317 C CA . ALA B 1 49 ? -41.688 -13.422 -0.457 1 76.62 49 ALA B CA 1
ATOM 8318 C C . ALA B 1 49 ? -43.031 -12.914 -1.007 1 76.62 49 ALA B C 1
ATOM 8320 O O . ALA B 1 49 ? -43.844 -12.336 -0.271 1 76.62 49 ALA B O 1
ATOM 8321 N N . ASN B 1 50 ? -43.156 -13.117 -2.205 1 79.19 50 ASN B N 1
ATOM 8322 C CA . ASN B 1 50 ? -44.406 -12.742 -2.838 1 79.19 50 ASN B CA 1
ATOM 8323 C C . ASN B 1 50 ? -45.5 -13.789 -2.582 1 79.19 50 ASN B C 1
ATOM 8325 O O . ASN B 1 50 ? -45.281 -14.984 -2.783 1 79.19 50 ASN B O 1
ATOM 8329 N N . VAL B 1 51 ? -46.594 -13.391 -2.053 1 84.69 51 VAL B N 1
ATOM 8330 C CA . VAL B 1 51 ? -47.812 -14.203 -1.913 1 84.69 51 VAL B CA 1
ATOM 8331 C C . VAL B 1 51 ? -48.938 -13.617 -2.77 1 84.69 51 VAL B C 1
ATOM 8333 O O . VAL B 1 51 ? -49.5 -12.57 -2.436 1 84.69 51 VAL B O 1
ATOM 8336 N N . ASN B 1 52 ? -49.125 -14.266 -3.855 1 81.06 52 ASN B N 1
ATOM 8337 C CA . ASN B 1 52 ? -50.094 -13.766 -4.824 1 81.06 52 ASN B CA 1
ATOM 8338 C C . ASN B 1 52 ? -51.281 -14.727 -4.992 1 81.06 52 ASN B C 1
ATOM 8340 O O . ASN B 1 52 ? -51.125 -15.938 -4.844 1 81.06 52 ASN B O 1
ATOM 8344 N N . LEU B 1 53 ? -52.625 -14.203 -5.172 1 79.56 53 LEU B N 1
ATOM 8345 C CA . LEU B 1 53 ? -53.75 -15.008 -5.637 1 79.56 53 LEU B CA 1
ATOM 8346 C C . LEU B 1 53 ? -53.594 -15.383 -7.105 1 79.56 53 LEU B C 1
ATOM 8348 O O . LEU B 1 53 ? -53.375 -14.508 -7.953 1 79.56 53 LEU B O 1
ATOM 8352 N N . LYS B 1 54 ? -53.531 -16.703 -7.371 1 77.44 54 LYS B N 1
ATOM 8353 C CA . LYS B 1 54 ? -53.375 -17.172 -8.742 1 77.44 54 LYS B CA 1
ATOM 8354 C C . LYS B 1 54 ? -54.438 -16.594 -9.656 1 77.44 54 LYS B C 1
ATOM 8356 O O . LYS B 1 54 ? -55.625 -16.703 -9.367 1 77.44 54 LYS B O 1
ATOM 8361 N N . GLY B 1 55 ? -54.094 -15.883 -10.773 1 67.38 55 GLY B N 1
ATOM 8362 C CA . GLY B 1 55 ? -55 -15.32 -11.758 1 67.38 55 GLY B CA 1
ATOM 8363 C C . GLY B 1 55 ? -55.5 -13.93 -11.406 1 67.38 55 GLY B C 1
ATOM 8364 O O . GLY B 1 55 ? -56.312 -13.352 -12.125 1 67.38 55 GLY B O 1
ATOM 8365 N N . ALA B 1 56 ? -55.125 -13.352 -10.156 1 66.56 56 ALA B N 1
ATOM 8366 C CA . ALA B 1 56 ? -55.562 -12.016 -9.758 1 66.56 56 ALA B CA 1
ATOM 8367 C C . ALA B 1 56 ? -54.344 -11.125 -9.445 1 66.56 56 ALA B C 1
ATOM 8369 O O . ALA B 1 56 ? -53.25 -11.617 -9.25 1 66.56 56 ALA B O 1
ATOM 8370 N N . LYS B 1 57 ? -54.469 -9.836 -9.484 1 62.62 57 LYS B N 1
ATOM 8371 C CA . LYS B 1 57 ? -53.438 -8.844 -9.219 1 62.62 57 LYS B CA 1
ATOM 8372 C C . LYS B 1 57 ? -53.281 -8.594 -7.719 1 62.62 57 LYS B C 1
ATOM 8374 O O . LYS B 1 57 ? -52.406 -7.836 -7.289 1 62.62 57 LYS B O 1
ATOM 8379 N N . ASN B 1 58 ? -53.938 -9.203 -7.059 1 68.88 58 ASN B N 1
ATOM 8380 C CA . ASN B 1 58 ? -53.906 -9.039 -5.609 1 68.88 58 ASN B CA 1
ATOM 8381 C C . ASN B 1 58 ? -52.781 -9.867 -4.977 1 68.88 58 ASN B C 1
ATOM 8383 O O . ASN B 1 58 ? -52.75 -11.094 -5.129 1 68.88 58 ASN B O 1
ATOM 8387 N N . GLY B 1 59 ? -51.688 -9.273 -4.559 1 74.69 59 GLY B N 1
ATOM 8388 C CA . GLY B 1 59 ? -50.562 -9.938 -3.902 1 74.69 59 GLY B CA 1
ATOM 8389 C C . GLY B 1 59 ? -49.969 -9.117 -2.775 1 74.69 59 GLY B C 1
ATOM 8390 O O . GLY B 1 59 ? -50.156 -7.906 -2.713 1 74.69 59 GLY B O 1
ATOM 8391 N N . VAL B 1 60 ? -49.5 -9.938 -1.769 1 78.19 60 VAL B N 1
ATOM 8392 C CA . VAL B 1 60 ? -48.781 -9.312 -0.66 1 78.19 60 VAL B CA 1
ATOM 8393 C C . VAL B 1 60 ? -47.375 -9.883 -0.565 1 78.19 60 VAL B C 1
ATOM 8395 O O . VAL B 1 60 ? -47.062 -10.938 -1.135 1 78.19 60 VAL B O 1
ATOM 8398 N N . SER B 1 61 ? -46.5 -9.141 -0.015 1 77.88 61 SER B N 1
ATOM 8399 C CA . SER B 1 61 ? -45.156 -9.625 0.328 1 77.88 61 SER B CA 1
ATOM 8400 C C . SER B 1 61 ? -45.031 -9.906 1.821 1 77.88 61 SER B C 1
ATOM 8402 O O . SER B 1 61 ? -45.656 -9.219 2.639 1 77.88 61 SER B O 1
ATOM 8404 N N . THR B 1 62 ? -44.344 -10.977 2.088 1 79.06 62 THR B N 1
ATOM 8405 C CA . THR B 1 62 ? -44.188 -11.359 3.488 1 79.06 62 THR B CA 1
ATOM 8406 C C . THR B 1 62 ? -43.438 -10.297 4.266 1 79.06 62 THR B C 1
ATOM 8408 O O . THR B 1 62 ? -42.625 -9.562 3.695 1 79.06 62 THR B O 1
ATOM 8411 N N . SER B 1 63 ? -43.812 -10.211 5.566 1 71.81 63 SER B N 1
ATOM 8412 C CA . SER B 1 63 ? -43.125 -9.352 6.508 1 71.81 63 SER B CA 1
ATOM 8413 C C . SER B 1 63 ? -41.719 -9.891 6.824 1 71.81 63 SER B C 1
ATOM 8415 O O . SER B 1 63 ? -41.344 -10.953 6.324 1 71.81 63 SER B O 1
ATOM 8417 N N . PHE B 1 64 ? -40.969 -9.156 7.648 1 65.06 64 PHE B N 1
ATOM 8418 C CA . PHE B 1 64 ? -39.625 -9.523 8.047 1 65.06 64 PHE B CA 1
ATOM 8419 C C . PHE B 1 64 ? -39.594 -10.914 8.672 1 65.06 64 PHE B C 1
ATOM 8421 O O . PHE B 1 64 ? -38.625 -11.648 8.531 1 65.06 64 PHE B O 1
ATOM 8428 N N . ASP B 1 65 ? -40.594 -11.203 9.336 1 68.69 65 ASP B N 1
ATOM 8429 C CA . ASP B 1 65 ? -40.688 -12.5 10.008 1 68.69 65 ASP B CA 1
ATOM 8430 C C . ASP B 1 65 ? -41.281 -13.555 9.094 1 68.69 65 ASP B C 1
ATOM 8432 O O . ASP B 1 65 ? -41.688 -14.633 9.555 1 68.69 65 ASP B O 1
ATOM 8436 N N . GLY B 1 66 ? -41.5 -13.227 7.875 1 73.94 66 GLY B N 1
ATOM 8437 C CA . GLY B 1 66 ? -42.062 -14.141 6.891 1 73.94 66 GLY B CA 1
ATOM 8438 C C . GLY B 1 66 ? -43.562 -14.203 6.918 1 73.94 66 GLY B C 1
ATOM 8439 O O . GLY B 1 66 ? -44.156 -15.039 6.242 1 73.94 66 GLY B O 1
ATOM 8440 N N . ASN B 1 67 ? -44.156 -13.398 7.73 1 78.38 67 ASN B N 1
ATOM 8441 C CA . ASN B 1 67 ? -45.594 -13.469 7.883 1 78.38 67 ASN B CA 1
ATOM 8442 C C . ASN B 1 67 ? -46.312 -12.727 6.758 1 78.38 67 ASN B C 1
ATOM 8444 O O . ASN B 1 67 ? -45.812 -11.727 6.246 1 78.38 67 ASN B O 1
ATOM 8448 N N . TYR B 1 68 ? -47.438 -13.273 6.281 1 80.5 68 TYR B N 1
ATOM 8449 C CA . TYR B 1 68 ? -48.25 -12.594 5.297 1 80.5 68 TYR B CA 1
ATOM 8450 C C . TYR B 1 68 ? -49.719 -12.633 5.707 1 80.5 68 TYR B C 1
ATOM 8452 O O . TYR B 1 68 ? -50.125 -13.461 6.531 1 80.5 68 TYR B O 1
ATOM 8460 N N . SER B 1 69 ? -50.531 -11.578 5.367 1 83.06 69 SER B N 1
ATOM 8461 C CA . SER B 1 69 ? -52 -11.531 5.441 1 83.06 69 SER B CA 1
ATOM 8462 C C . SER B 1 69 ? -52.594 -11.078 4.117 1 83.06 69 SER B C 1
ATOM 8464 O O . SER B 1 69 ? -52.281 -10.016 3.602 1 83.06 69 SER B O 1
ATOM 8466 N N . ILE B 1 70 ? -53.438 -11.93 3.502 1 81.12 70 ILE B N 1
ATOM 8467 C CA . ILE B 1 70 ? -54.031 -11.617 2.203 1 81.12 70 ILE B CA 1
ATOM 8468 C C . ILE B 1 70 ? -55.5 -11.984 2.199 1 81.12 70 ILE B C 1
ATOM 8470 O O . ILE B 1 70 ? -55.906 -13.031 2.73 1 81.12 70 ILE B O 1
ATOM 8474 N N . SER B 1 71 ? -56.344 -11.109 1.729 1 80.31 71 SER B N 1
ATOM 8475 C CA . SER B 1 71 ? -57.781 -11.391 1.545 1 80.31 71 SER B CA 1
ATOM 8476 C C . SER B 1 71 ? -58.031 -11.969 0.161 1 80.31 71 SER B C 1
ATOM 8478 O O . SER B 1 71 ? -57.812 -11.305 -0.853 1 80.31 71 SER B O 1
ATOM 8480 N N . VAL B 1 72 ? -58.5 -13.219 0.052 1 79.19 72 VAL B N 1
ATOM 8481 C CA . VAL B 1 72 ? -58.719 -13.922 -1.209 1 79.19 72 VAL B CA 1
ATOM 8482 C C . VAL B 1 72 ? -60 -14.711 -1.141 1 79.19 72 VAL B C 1
ATOM 8484 O O . VAL B 1 72 ? -60.531 -15 -0.051 1 79.19 72 VAL B O 1
ATOM 8487 N N . PRO B 1 73 ? -60.656 -15.039 -2.342 1 79.88 73 PRO B N 1
ATOM 8488 C CA . PRO B 1 73 ? -61.812 -15.945 -2.332 1 79.88 73 PRO B CA 1
ATOM 8489 C C . PRO B 1 73 ? -61.5 -17.297 -1.695 1 79.88 73 PRO B C 1
ATOM 8491 O O . PRO B 1 73 ? -60.375 -17.781 -1.802 1 79.88 73 PRO B O 1
ATOM 8494 N N . SER B 1 74 ? -62.406 -17.844 -0.917 1 78.75 74 SER B N 1
ATOM 8495 C CA . SER B 1 74 ? -62.25 -19.094 -0.165 1 78.75 74 SER B CA 1
ATOM 8496 C C . SER B 1 74 ? -61.781 -20.219 -1.065 1 78.75 74 SER B C 1
ATOM 8498 O O . SER B 1 74 ? -61.125 -21.172 -0.597 1 78.75 74 SER B O 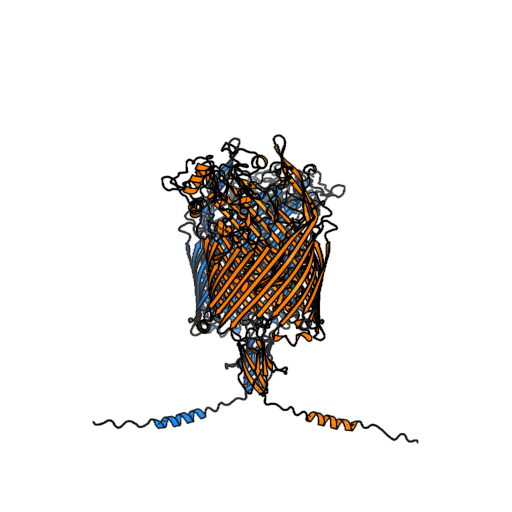1
ATOM 8500 N N . ASN B 1 75 ? -62.031 -20.156 -2.301 1 76.94 75 ASN B N 1
ATOM 8501 C CA . ASN B 1 75 ? -61.594 -21.203 -3.236 1 76.94 75 ASN B CA 1
ATOM 8502 C C . ASN B 1 75 ? -60.406 -20.75 -4.066 1 76.94 75 ASN B C 1
ATOM 8504 O O . ASN B 1 75 ? -60.062 -21.391 -5.066 1 76.94 75 ASN B O 1
ATOM 8508 N N . GLY B 1 76 ? -59.75 -19.828 -3.672 1 79.06 76 GLY B N 1
ATOM 8509 C CA . GLY B 1 76 ? -58.625 -19.312 -4.43 1 79.06 76 GLY B CA 1
ATOM 8510 C C . GLY B 1 76 ? -57.344 -20.109 -4.199 1 79.06 76 GLY B C 1
ATOM 8511 O O . GLY B 1 76 ? -57.281 -20.953 -3.312 1 79.06 76 GLY B O 1
ATOM 8512 N N . THR B 1 77 ? -56.312 -19.953 -5.125 1 82.94 77 THR B N 1
ATOM 8513 C CA . THR B 1 77 ? -55 -20.531 -5 1 82.94 77 THR B CA 1
ATOM 8514 C C . THR B 1 77 ? -53.938 -19.422 -4.789 1 82.94 77 THR B C 1
ATOM 8516 O O . THR B 1 77 ? -53.906 -18.469 -5.551 1 82.94 77 THR B O 1
ATOM 8519 N N . LEU B 1 78 ? -53.156 -19.641 -3.721 1 83.31 78 LEU B N 1
ATOM 8520 C CA . LEU B 1 78 ? -52.094 -18.703 -3.447 1 83.31 78 LEU B CA 1
ATOM 8521 C C . LEU B 1 78 ? -50.781 -19.203 -4.062 1 83.31 78 LEU B C 1
ATOM 8523 O O . LEU B 1 78 ? -50.469 -20.391 -4.016 1 83.31 78 LEU B O 1
ATOM 8527 N N . VAL B 1 79 ? -50.094 -18.266 -4.711 1 81.81 79 VAL B N 1
ATOM 8528 C CA . VAL B 1 79 ? -48.75 -18.531 -5.242 1 81.81 79 VAL B CA 1
ATOM 8529 C C . VAL B 1 79 ? -47.719 -17.812 -4.379 1 81.81 79 VAL B C 1
ATOM 8531 O O . VAL B 1 79 ? -47.719 -16.594 -4.25 1 81.81 79 VAL B O 1
ATOM 8534 N N . PHE B 1 80 ? -46.875 -18.641 -3.793 1 80.88 80 PHE B N 1
ATOM 8535 C CA . PHE B 1 80 ? -45.75 -18.156 -2.998 1 80.88 80 PHE B CA 1
ATOM 8536 C C . PHE B 1 80 ? -44.469 -18.188 -3.812 1 80.88 80 PHE B C 1
ATOM 8538 O O . PHE B 1 80 ? -44.094 -19.219 -4.383 1 80.88 80 PHE B O 1
ATOM 8545 N N . SER B 1 81 ? -43.906 -17.016 -4 1 76.56 81 SER B N 1
ATOM 8546 C CA . SER B 1 81 ? -42.656 -16.984 -4.781 1 76.56 81 SER B CA 1
ATOM 8547 C C . SER B 1 81 ? -41.625 -16.094 -4.121 1 76.56 81 SER B C 1
ATOM 8549 O O . SER B 1 81 ? -41.969 -15.148 -3.406 1 76.56 81 SER B O 1
ATOM 8551 N N . PHE B 1 82 ? -40.438 -16.594 -4.168 1 70.31 82 PHE B N 1
ATOM 8552 C CA . PHE B 1 82 ? -39.25 -15.859 -3.736 1 70.31 82 PHE B CA 1
ATOM 8553 C C . PHE B 1 82 ? -38.062 -16.203 -4.617 1 70.31 82 PHE B C 1
ATOM 8555 O O . PHE B 1 82 ? -37.875 -17.344 -5.02 1 70.31 82 PHE B O 1
ATOM 8562 N N . ILE B 1 83 ? -37.344 -15.117 -4.953 1 58.53 83 ILE B N 1
ATOM 8563 C CA . ILE B 1 83 ? -36.219 -15.305 -5.855 1 58.53 83 ILE B CA 1
ATOM 8564 C C . ILE B 1 83 ? -35.312 -16.391 -5.312 1 58.53 83 ILE B C 1
ATOM 8566 O O . ILE B 1 83 ? -34.875 -16.344 -4.148 1 58.53 83 ILE B O 1
ATOM 8570 N N . GLY B 1 84 ? -34.906 -17.438 -6.062 1 56.5 84 GLY B N 1
ATOM 8571 C CA . GLY B 1 84 ? -34 -18.547 -5.719 1 56.5 84 GLY B CA 1
ATOM 8572 C C . GLY B 1 84 ? -34.75 -19.734 -5.145 1 56.5 84 GLY B C 1
ATOM 8573 O O . GLY B 1 84 ? -34.125 -20.766 -4.863 1 56.5 84 GLY B O 1
ATOM 8574 N N . LEU B 1 85 ? -36.094 -19.578 -4.902 1 64.75 85 LEU B N 1
ATOM 8575 C CA . LEU B 1 85 ? -36.875 -20.672 -4.348 1 64.75 85 LEU B CA 1
ATOM 8576 C C . LEU B 1 85 ? -38.031 -21.062 -5.285 1 64.75 85 LEU B C 1
ATOM 8578 O O . LEU B 1 85 ? -38.5 -20.234 -6.074 1 64.75 85 LEU B O 1
ATOM 8582 N N . LYS B 1 86 ? -38.344 -22.312 -5.371 1 66.06 86 LYS B N 1
ATOM 8583 C CA . LYS B 1 86 ? -39.438 -22.828 -6.168 1 66.06 86 LYS B CA 1
ATOM 8584 C C . LYS B 1 86 ? -40.781 -22.219 -5.707 1 66.06 86 LYS B C 1
ATOM 8586 O O . LYS B 1 86 ? -41.094 -22.266 -4.516 1 66.06 86 LYS B O 1
ATOM 8591 N N . SER B 1 87 ? -41.375 -21.531 -6.727 1 72.38 87 SER B N 1
ATOM 8592 C CA . SER B 1 87 ? -42.688 -21.031 -6.391 1 72.38 87 SER B CA 1
ATOM 8593 C C . SER B 1 87 ? -43.625 -22.172 -5.969 1 72.38 87 SER B C 1
ATOM 8595 O O . SER B 1 87 ? -43.531 -23.281 -6.5 1 72.38 87 SER B O 1
ATOM 8597 N N . LYS B 1 88 ? -44.375 -22 -4.949 1 77.56 88 LYS B N 1
ATOM 8598 C CA . LYS B 1 88 ? -45.312 -22.984 -4.438 1 77.56 88 LYS B CA 1
ATOM 8599 C C . LYS B 1 88 ? -46.75 -22.469 -4.492 1 77.56 88 LYS B C 1
ATOM 8601 O O . LYS B 1 88 ? -47 -21.344 -4.047 1 77.56 88 LYS B O 1
ATOM 8606 N N . GLU B 1 89 ? -47.625 -23.219 -5.25 1 79.31 89 GLU B N 1
ATOM 8607 C CA . GLU B 1 89 ? -49.062 -22.906 -5.293 1 79.31 89 GLU B CA 1
ATOM 8608 C C . GLU B 1 89 ? -49.812 -23.672 -4.223 1 79.31 89 GLU B C 1
ATOM 8610 O O . GLU B 1 89 ? -49.656 -24.891 -4.094 1 79.31 89 GLU B O 1
ATOM 8615 N N . VAL B 1 90 ? -50.562 -22.969 -3.422 1 83.69 90 VAL B N 1
ATOM 8616 C CA . VAL B 1 90 ? -51.375 -23.609 -2.383 1 83.69 90 VAL B CA 1
ATOM 8617 C C . VAL B 1 90 ? -52.812 -23.156 -2.506 1 83.69 90 VAL B C 1
ATOM 8619 O O . VAL B 1 90 ? -53.094 -21.969 -2.504 1 83.69 90 VAL B O 1
ATOM 8622 N N . ALA B 1 91 ? -53.781 -24.062 -2.688 1 80.56 91 ALA B N 1
ATOM 8623 C CA . ALA B 1 91 ? -55.188 -23.75 -2.711 1 80.56 91 ALA B CA 1
ATOM 8624 C C . ALA B 1 91 ? -55.688 -23.312 -1.331 1 80.56 91 ALA B C 1
ATOM 8626 O O . ALA B 1 91 ? -55.344 -23.938 -0.324 1 80.56 91 ALA B O 1
ATOM 8627 N N . VAL B 1 92 ? -56.375 -22.297 -1.163 1 82.69 92 VAL B N 1
ATOM 8628 C CA . VAL B 1 92 ? -56.844 -21.75 0.097 1 82.69 92 VAL B CA 1
ATOM 8629 C C . VAL B 1 92 ? -57.875 -22.688 0.711 1 82.69 92 VAL B C 1
ATOM 8631 O O . VAL B 1 92 ? -57.844 -22.938 1.918 1 82.69 92 VAL B O 1
ATOM 8634 N N . ASN B 1 93 ? -58.688 -23.406 -0.101 1 79.12 93 ASN B N 1
ATOM 8635 C CA . ASN B 1 93 ? -59.719 -24.344 0.297 1 79.12 93 ASN B CA 1
ATOM 8636 C C . ASN B 1 93 ? -60.312 -23.984 1.662 1 79.12 93 ASN B C 1
ATOM 8638 O O . ASN B 1 93 ? -60.438 -24.859 2.525 1 79.12 93 ASN B O 1
ATOM 8642 N N . GLY B 1 94 ? -60.625 -22.688 1.917 1 77 94 GLY B N 1
ATOM 8643 C CA . GLY B 1 94 ? -61.281 -22.219 3.127 1 77 94 GLY B CA 1
ATOM 8644 C C . GLY B 1 94 ? -60.344 -22.109 4.312 1 77 94 GLY B C 1
ATOM 8645 O O . GLY B 1 94 ? -60.781 -21.844 5.434 1 77 94 GLY B O 1
ATOM 8646 N N . GLN B 1 95 ? -59.062 -22.359 4.078 1 79.19 95 GLN B N 1
ATOM 8647 C CA . GLN B 1 95 ? -58.094 -22.266 5.176 1 79.19 95 GLN B CA 1
ATOM 8648 C C . GLN B 1 95 ? -57.812 -20.812 5.531 1 79.19 95 GLN B C 1
ATOM 8650 O O . GLN B 1 95 ? -57.719 -19.953 4.645 1 79.19 95 GLN B O 1
ATOM 8655 N N . LYS B 1 96 ? -57.688 -20.516 6.816 1 80.5 96 LYS B N 1
ATOM 8656 C CA . LYS B 1 96 ? -57.438 -19.172 7.297 1 80.5 96 LYS B CA 1
ATOM 8657 C C . LYS B 1 96 ? -55.938 -18.969 7.57 1 80.5 96 LYS B C 1
ATOM 8659 O O . LYS B 1 96 ? -55.469 -17.828 7.66 1 80.5 96 LYS B O 1
ATOM 8664 N N . THR B 1 97 ? -55.281 -20.062 7.805 1 82.25 97 THR B N 1
ATOM 8665 C CA . THR B 1 97 ? -53.844 -20 8.008 1 82.25 97 THR B CA 1
ATOM 8666 C C . THR B 1 97 ? -53.125 -20.969 7.082 1 82.25 97 THR B C 1
ATOM 8668 O O . THR B 1 97 ? -53.406 -22.172 7.094 1 82.25 97 THR B O 1
ATOM 8671 N N . ILE B 1 98 ? -52.25 -20.484 6.129 1 83.12 98 ILE B N 1
ATOM 8672 C CA . ILE B 1 98 ? -51.438 -21.297 5.234 1 83.12 98 ILE B CA 1
ATOM 8673 C C . ILE B 1 98 ? -49.969 -20.969 5.43 1 83.12 98 ILE B C 1
ATOM 8675 O O . ILE B 1 98 ? -49.5 -19.859 5.09 1 83.12 98 ILE B O 1
ATOM 8679 N N . ASN B 1 99 ? -49.156 -21.844 6.066 1 80.94 99 ASN B N 1
ATOM 8680 C CA . ASN B 1 99 ? -47.719 -21.734 6.145 1 80.94 99 ASN B CA 1
ATOM 8681 C C . ASN B 1 99 ? -47.031 -22.5 5.012 1 80.94 99 ASN B C 1
ATOM 8683 O O . ASN B 1 99 ? -47.406 -23.625 4.699 1 80.94 99 ASN B O 1
ATOM 8687 N N . VAL B 1 100 ? -46.188 -21.781 4.266 1 80.44 100 VAL B N 1
ATOM 8688 C CA . VAL B 1 100 ? -45.5 -22.406 3.129 1 80.44 100 VAL B CA 1
ATOM 8689 C C . VAL B 1 100 ? -44 -22.359 3.342 1 80.44 100 VAL B C 1
ATOM 8691 O O . VAL B 1 100 ? -43.438 -21.344 3.781 1 80.44 100 VAL B O 1
ATOM 8694 N N . THR B 1 101 ? -43.312 -23.422 3.174 1 76.38 101 THR B N 1
ATOM 8695 C CA . THR B 1 101 ? -41.844 -23.5 3.064 1 76.38 101 THR B CA 1
ATOM 8696 C C . THR B 1 101 ? -41.438 -23.625 1.603 1 76.38 101 THR B C 1
ATOM 8698 O O . THR B 1 101 ? -41.781 -24.594 0.924 1 76.38 101 THR B O 1
ATOM 8701 N N . LEU B 1 102 ? -40.875 -22.562 1.162 1 71.88 102 LEU B N 1
ATOM 8702 C CA . LEU B 1 102 ? -40.375 -22.609 -0.206 1 71.88 102 LEU B CA 1
ATOM 8703 C C . LEU B 1 102 ? -39.062 -23.391 -0.275 1 71.88 102 LEU B C 1
ATOM 8705 O O . LEU B 1 102 ? -38.25 -23.328 0.651 1 71.88 102 LEU B O 1
ATOM 8709 N N . GLU B 1 103 ? -38.969 -24.359 -1.105 1 62.22 103 GLU B N 1
ATOM 8710 C CA . GLU B 1 103 ? -37.75 -25.141 -1.335 1 62.22 103 GLU B CA 1
ATOM 8711 C C . GLU B 1 103 ? -36.844 -24.469 -2.352 1 62.22 103 GLU B C 1
ATOM 8713 O O . GLU B 1 103 ? -37.312 -23.703 -3.195 1 62.22 103 GLU B O 1
ATOM 8718 N N . GLU B 1 104 ? -35.594 -24.594 -2.084 1 49.97 104 GLU B N 1
ATOM 8719 C CA . GLU B 1 104 ? -34.656 -24.094 -3.104 1 49.97 104 GLU B CA 1
ATOM 8720 C C . GLU B 1 104 ? -35 -24.672 -4.477 1 49.97 104 GLU B C 1
ATOM 8722 O O . GLU B 1 104 ? -35.312 -25.859 -4.602 1 49.97 104 GLU B O 1
ATOM 8727 N N . ASP B 1 105 ? -35.531 -23.953 -5.277 1 43.75 105 ASP B N 1
ATOM 8728 C CA . ASP B 1 105 ? -35.75 -24.453 -6.633 1 43.75 105 ASP B CA 1
ATOM 8729 C C . ASP B 1 105 ? -34.438 -25.031 -7.203 1 43.75 105 ASP B C 1
ATOM 8731 O O . ASP B 1 105 ? -33.625 -24.297 -7.73 1 43.75 105 ASP B O 1
ATOM 8735 N N . LEU B 1 106 ? -34.031 -26.031 -6.621 1 39.81 106 LEU B N 1
ATOM 8736 C CA . LEU B 1 106 ? -32.906 -26.719 -7.223 1 39.81 106 LEU B CA 1
ATOM 8737 C C . LEU B 1 106 ? -33.094 -26.922 -8.719 1 39.81 106 LEU B C 1
ATOM 8739 O O . LEU B 1 106 ? -32.156 -27.203 -9.453 1 39.81 106 LEU B O 1
ATOM 8743 N N . SER B 1 107 ? -34.312 -27.406 -9.031 1 37.84 107 SER B N 1
ATOM 8744 C CA . SER B 1 107 ? -34.469 -27.797 -10.43 1 37.84 107 SER B CA 1
ATOM 8745 C C . SER B 1 107 ? -34.188 -26.625 -11.375 1 37.84 107 SER B C 1
ATOM 8747 O O . SER B 1 107 ? -33.594 -26.812 -12.422 1 37.84 107 SER B O 1
ATOM 8749 N N . THR B 1 108 ? -35.188 -25.656 -11.391 1 39.56 108 THR B N 1
ATOM 8750 C CA . THR B 1 108 ? -35.25 -24.688 -12.477 1 39.56 108 THR B CA 1
ATOM 8751 C C . THR B 1 108 ? -34.219 -23.562 -12.242 1 39.56 108 THR B C 1
ATOM 8753 O O . THR B 1 108 ? -34.406 -22.453 -12.75 1 39.56 108 THR B O 1
ATOM 8756 N N . LEU B 1 109 ? -33.625 -23.469 -11.242 1 41.97 109 LEU B N 1
ATOM 8757 C CA . LEU B 1 109 ? -32.688 -22.328 -11.156 1 41.97 109 LEU B CA 1
ATOM 8758 C C . LEU B 1 109 ? -31.812 -22.234 -12.391 1 41.97 109 LEU B C 1
ATOM 8760 O O . LEU B 1 109 ? -30.984 -23.125 -12.633 1 41.97 109 LEU B O 1
ATOM 8764 N N . LYS B 1 110 ? -32.406 -21.75 -13.352 1 53.28 110 LYS B N 1
ATOM 8765 C CA . LYS B 1 110 ? -31.672 -21.375 -14.547 1 53.28 110 LYS B CA 1
ATOM 8766 C C . LYS B 1 110 ? -30.312 -20.781 -14.18 1 53.28 110 LYS B C 1
ATOM 8768 O O . LYS B 1 110 ? -30.25 -19.75 -13.492 1 53.28 110 LYS B O 1
ATOM 8773 N N . GLU B 1 111 ? -29.328 -21.578 -14.148 1 68.25 111 GLU B N 1
ATOM 8774 C CA . GLU B 1 111 ? -27.953 -21.172 -13.875 1 68.25 111 GLU B CA 1
ATOM 8775 C C . GLU B 1 111 ? -27.562 -19.938 -14.695 1 68.25 111 GLU B C 1
ATOM 8777 O O . GLU B 1 111 ? -27.859 -19.859 -15.883 1 68.25 111 GLU B O 1
ATOM 8782 N N . VAL B 1 112 ? -27.344 -18.922 -13.992 1 76 112 VAL B N 1
ATOM 8783 C CA . VAL B 1 112 ? -26.875 -17.688 -14.641 1 76 112 VAL B CA 1
ATOM 8784 C C . VAL B 1 112 ? -25.344 -17.688 -14.703 1 76 112 VAL B C 1
ATOM 8786 O O . VAL B 1 112 ? -24.688 -18.094 -13.75 1 76 112 VAL B O 1
ATOM 8789 N N . VAL B 1 113 ? -24.875 -17.391 -15.828 1 83.75 113 VAL B N 1
ATOM 8790 C CA . VAL B 1 113 ? -23.438 -17.281 -16 1 83.75 113 VAL B CA 1
ATOM 8791 C C . VAL B 1 113 ? -23.047 -15.852 -16.359 1 83.75 113 VAL B C 1
ATOM 8793 O O . VAL B 1 113 ? -23.859 -15.125 -16.953 1 83.75 113 VAL B O 1
ATOM 8796 N N . VAL B 1 114 ? -21.891 -15.523 -15.922 1 83.12 114 VAL B N 1
ATOM 8797 C CA . VAL B 1 114 ? -21.391 -14.195 -16.234 1 83.12 114 VAL B CA 1
ATOM 8798 C C . VAL B 1 114 ? -20.641 -14.234 -17.578 1 83.12 114 VAL B C 1
ATOM 8800 O O . VAL B 1 114 ? -19.797 -15.102 -17.797 1 83.12 114 VAL B O 1
ATOM 8803 N N . ILE B 1 115 ? -20.984 -13.367 -18.453 1 77.69 115 ILE B N 1
ATOM 8804 C CA . ILE B 1 115 ? -20.359 -13.367 -19.781 1 77.69 115 ILE B CA 1
ATOM 8805 C C . ILE B 1 115 ? -19.656 -12.039 -20.031 1 77.69 115 ILE B C 1
ATOM 8807 O O . ILE B 1 115 ? -19.641 -11.531 -21.156 1 77.69 115 ILE B O 1
ATOM 8811 N N . GLY B 1 116 ? -19.047 -11.359 -18.938 1 77.81 116 GLY B N 1
ATOM 8812 C CA . GLY B 1 116 ? -18.297 -10.125 -19.062 1 77.81 116 GLY B CA 1
ATOM 8813 C C . GLY B 1 116 ? -19.016 -8.922 -18.484 1 77.81 116 GLY B C 1
ATOM 8814 O O . GLY B 1 116 ? -18.891 -8.625 -17.297 1 77.81 116 GLY B O 1
ATOM 8815 N N . TYR B 1 117 ? -19.859 -8.305 -19.469 1 80.06 117 TYR B N 1
ATOM 8816 C CA . TYR B 1 117 ? -20.547 -7.117 -19 1 80.06 117 TYR B CA 1
ATOM 8817 C C . TYR B 1 117 ? -22.031 -7.395 -18.812 1 80.06 117 TYR B C 1
ATOM 8819 O O . TYR B 1 117 ? -22.875 -6.566 -19.172 1 80.06 117 TYR B O 1
ATOM 8827 N N . GLY B 1 118 ? -22.234 -8.68 -18.25 1 78.12 118 GLY B N 1
ATOM 8828 C CA . GLY B 1 118 ? -23.594 -9.062 -17.953 1 78.12 118 GLY B CA 1
ATOM 8829 C C . GLY B 1 118 ? -23.75 -10.523 -17.578 1 78.12 118 GLY B C 1
ATOM 8830 O O . GLY B 1 118 ? -22.75 -11.219 -17.359 1 78.12 118 GLY B O 1
ATOM 8831 N N . THR B 1 119 ? -24.906 -10.828 -17.344 1 78.06 119 THR B N 1
ATOM 8832 C CA . THR B 1 119 ? -25.234 -12.211 -17.016 1 78.06 119 THR B CA 1
ATOM 8833 C C . THR B 1 119 ? -26.234 -12.781 -18.016 1 78.06 119 THR B C 1
ATOM 8835 O O . THR B 1 119 ? -26.969 -12.023 -18.656 1 78.06 119 THR B O 1
ATOM 8838 N N . GLN B 1 120 ? -26.125 -14 -18.203 1 82.19 120 GLN B N 1
ATOM 8839 C CA . GLN B 1 120 ? -27.078 -14.727 -19.047 1 82.19 120 GLN B CA 1
ATOM 8840 C C . GLN B 1 120 ? -27.453 -16.078 -18.422 1 82.19 120 GLN B C 1
ATOM 8842 O O . GLN B 1 120 ? -26.656 -16.656 -17.672 1 82.19 120 GLN B O 1
ATOM 8847 N N . MET B 1 121 ? -28.609 -16.375 -18.797 1 80 121 MET B N 1
ATOM 8848 C CA . MET B 1 121 ? -28.969 -17.75 -18.469 1 80 121 MET B CA 1
ATOM 8849 C C . MET B 1 121 ? -28.078 -18.734 -19.219 1 80 121 MET B C 1
ATOM 8851 O O . MET B 1 121 ? -27.75 -18.516 -20.375 1 80 121 MET B O 1
ATOM 8855 N N . LYS B 1 122 ? -27.766 -19.703 -18.531 1 83.94 122 LYS B N 1
ATOM 8856 C CA . LYS B 1 122 ? -26.875 -20.703 -19.109 1 83.94 122 LYS B CA 1
ATOM 8857 C C . LYS B 1 122 ? -27.422 -21.234 -20.422 1 83.94 122 LYS B C 1
ATOM 8859 O O . LYS B 1 122 ? -26.672 -21.469 -21.375 1 83.94 122 LYS B O 1
ATOM 8864 N N . GLU B 1 123 ? -28.703 -21.406 -20.547 1 83.38 123 GLU B N 1
ATOM 8865 C CA . GLU B 1 123 ? -29.344 -21.969 -21.734 1 83.38 123 GLU B CA 1
ATOM 8866 C C . GLU B 1 123 ? -29.25 -21 -22.906 1 83.38 123 GLU B C 1
ATOM 8868 O O . GLU B 1 123 ? -29.375 -21.406 -24.062 1 83.38 123 GLU B O 1
ATOM 8873 N N . SER B 1 124 ? -29.016 -19.797 -22.594 1 85.12 124 SER B N 1
ATOM 8874 C CA . SER B 1 124 ? -29 -18.797 -23.656 1 85.12 124 SER B CA 1
ATOM 8875 C C . SER B 1 124 ? -27.578 -18.469 -24.109 1 85.12 124 SER B C 1
ATOM 8877 O O . SER B 1 124 ? -27.375 -17.688 -25.031 1 85.12 124 SER B O 1
ATOM 8879 N N . VAL B 1 125 ? -26.688 -19 -23.453 1 89.38 125 VAL B N 1
ATOM 8880 C CA . VAL B 1 125 ? -25.297 -18.688 -23.766 1 89.38 125 VAL B CA 1
ATOM 8881 C C . VAL B 1 125 ? -24.891 -19.422 -25.031 1 89.38 125 VAL B C 1
ATOM 8883 O O . VAL B 1 125 ? -25.141 -20.625 -25.188 1 89.38 125 VAL B O 1
ATOM 8886 N N . THR B 1 126 ? -24.281 -18.719 -25.938 1 92.25 126 THR B N 1
ATOM 8887 C CA . THR B 1 126 ? -23.875 -19.328 -27.203 1 92.25 126 THR B CA 1
ATOM 8888 C C . THR B 1 126 ? -22.375 -19.578 -27.219 1 92.25 126 THR B C 1
ATOM 8890 O O . THR B 1 126 ? -21.891 -20.406 -28.016 1 92.25 126 THR B O 1
ATOM 8893 N N . GLY B 1 127 ? -21.609 -18.891 -26.438 1 91.06 127 GLY B N 1
ATOM 8894 C CA . GLY B 1 127 ? -20.172 -19.109 -26.375 1 91.06 127 GLY B CA 1
ATOM 8895 C C . GLY B 1 127 ? -19.781 -20.25 -25.438 1 91.06 127 GLY B C 1
ATOM 8896 O O . GLY B 1 127 ? -20.625 -20.828 -24.766 1 91.06 127 GLY B O 1
ATOM 8897 N N . SER B 1 128 ? -18.531 -20.594 -25.5 1 93.44 128 SER B N 1
ATOM 8898 C CA . SER B 1 128 ? -18.016 -21.641 -24.625 1 93.44 128 SER B CA 1
ATOM 8899 C C . SER B 1 128 ? -17.672 -21.094 -23.25 1 93.44 128 SER B C 1
ATOM 8901 O O . SER B 1 128 ? -16.734 -20.312 -23.094 1 93.44 128 SER B O 1
ATOM 8903 N N . VAL B 1 129 ? -18.375 -21.469 -22.281 1 91.69 129 VAL B N 1
ATOM 8904 C CA . VAL B 1 129 ? -18.172 -21.016 -20.906 1 91.69 129 VAL B CA 1
ATOM 8905 C C . VAL B 1 129 ? -18.25 -22.203 -19.953 1 91.69 129 VAL B C 1
ATOM 8907 O O . VAL B 1 129 ? -19.188 -23 -20.016 1 91.69 129 VAL B O 1
ATOM 8910 N N . ALA B 1 130 ? -17.25 -22.359 -19.156 1 92.5 130 ALA B N 1
ATOM 8911 C CA . ALA B 1 130 ? -17.281 -23.312 -18.062 1 92.5 130 ALA B CA 1
ATOM 8912 C C . ALA B 1 130 ? -17.438 -22.609 -16.719 1 92.5 130 ALA B C 1
ATOM 8914 O O . ALA B 1 130 ? -16.844 -21.547 -16.484 1 92.5 130 ALA B O 1
ATOM 8915 N N . SER B 1 131 ? -18.219 -23.172 -15.867 1 92 131 SER B N 1
ATOM 8916 C CA . SER B 1 131 ? -18.516 -22.484 -14.609 1 92 131 SER B CA 1
ATOM 8917 C C . SER B 1 131 ? -18.391 -23.438 -13.422 1 92 131 SER B C 1
ATOM 8919 O O . SER B 1 131 ? -18.609 -24.641 -13.547 1 92 131 SER B O 1
ATOM 8921 N N . ILE B 1 132 ? -18 -22.828 -12.297 1 92.38 132 ILE B N 1
ATOM 8922 C CA . ILE B 1 132 ? -17.969 -23.547 -11.023 1 92.38 132 ILE B CA 1
ATOM 8923 C C . ILE B 1 132 ? -18.391 -22.609 -9.891 1 92.38 132 ILE B C 1
ATOM 8925 O O . ILE B 1 132 ? -18.031 -21.438 -9.891 1 92.38 132 ILE B O 1
ATOM 8929 N N . GLY B 1 133 ? -19.156 -23.172 -9.008 1 91.19 133 GLY B N 1
ATOM 8930 C CA . GLY B 1 133 ? -19.609 -22.391 -7.875 1 91.19 133 GLY B CA 1
ATOM 8931 C C . GLY B 1 133 ? -18.594 -22.344 -6.738 1 91.19 133 GLY B C 1
ATOM 8932 O O . GLY B 1 133 ? -17.719 -23.203 -6.652 1 91.19 133 GLY B O 1
ATOM 8933 N N . GLY B 1 134 ? -18.812 -21.453 -5.918 1 89.12 134 GLY B N 1
ATOM 8934 C CA . GLY B 1 134 ? -17.922 -21.281 -4.781 1 89.12 134 GLY B CA 1
ATOM 8935 C C . GLY B 1 134 ? -17.953 -22.453 -3.814 1 89.12 134 GLY B C 1
ATOM 8936 O O . GLY B 1 134 ? -16.922 -22.828 -3.271 1 89.12 134 GLY B O 1
ATOM 8937 N N . LYS B 1 135 ? -19.078 -22.953 -3.588 1 83.69 135 LYS B N 1
ATOM 8938 C CA . LYS B 1 135 ? -19.203 -24.094 -2.691 1 83.69 135 LYS B CA 1
ATOM 8939 C C . LYS B 1 135 ? -18.359 -25.281 -3.186 1 83.69 135 LYS B C 1
ATOM 8941 O O . LYS B 1 135 ? -17.609 -25.875 -2.414 1 83.69 135 LYS B O 1
ATOM 8946 N N . GLU B 1 136 ? -18.5 -25.562 -4.418 1 87.38 136 GLU B N 1
ATOM 8947 C CA . GLU B 1 136 ? -17.719 -26.641 -5.008 1 87.38 136 GLU B CA 1
ATOM 8948 C C . GLU B 1 136 ? -16.234 -26.312 -4.984 1 87.38 136 GLU B C 1
ATOM 8950 O O . GLU B 1 136 ? -15.398 -27.188 -4.738 1 87.38 136 GLU B O 1
ATOM 8955 N N . LEU B 1 137 ? -15.914 -25.109 -5.195 1 86.94 137 LEU B N 1
ATOM 8956 C CA . LEU B 1 137 ? -14.531 -24.656 -5.211 1 86.94 137 LEU B CA 1
ATOM 8957 C C . LEU B 1 137 ? -13.875 -24.859 -3.85 1 86.94 137 LEU B C 1
ATOM 8959 O O . LEU B 1 137 ? -12.711 -25.25 -3.771 1 86.94 137 LEU B O 1
ATOM 8963 N N . ASN B 1 138 ? -14.617 -24.703 -2.855 1 84.06 138 ASN B N 1
ATOM 8964 C CA . ASN B 1 138 ? -14.055 -24.734 -1.509 1 84.06 138 ASN B CA 1
ATOM 8965 C C . ASN B 1 138 ? -14.062 -26.141 -0.926 1 84.06 138 ASN B C 1
ATOM 8967 O O . ASN B 1 138 ? -13.711 -26.344 0.239 1 84.06 138 ASN B O 1
ATOM 8971 N N . GLU B 1 139 ? -14.539 -27.078 -1.694 1 84.12 139 GLU B N 1
ATOM 8972 C CA . GLU B 1 139 ? -14.391 -28.469 -1.27 1 84.12 139 GLU B CA 1
ATOM 8973 C C . GLU B 1 139 ? -12.922 -28.844 -1.117 1 84.12 139 GLU B C 1
ATOM 8975 O O . GLU B 1 139 ? -12.594 -29.797 -0.401 1 84.12 139 GLU B O 1
ATOM 8980 N N . VAL B 1 140 ? -12.102 -28.172 -1.797 1 84.25 140 VAL B N 1
ATOM 8981 C CA . VAL B 1 140 ? -10.656 -28.312 -1.643 1 84.25 140 VAL B CA 1
ATOM 8982 C C . VAL B 1 140 ? -10.086 -27.078 -0.952 1 84.25 140 VAL B C 1
ATOM 8984 O O . VAL B 1 140 ? -9.859 -26.047 -1.593 1 84.25 140 VAL B O 1
ATOM 8987 N N . PRO B 1 141 ? -9.781 -27.234 0.332 1 82.81 141 PRO B N 1
ATOM 8988 C CA . PRO B 1 141 ? -9.125 -26.109 0.995 1 82.81 141 PRO B CA 1
ATOM 8989 C C . PRO B 1 141 ? -7.777 -25.75 0.37 1 82.81 141 PRO B C 1
ATOM 8991 O O . PRO B 1 141 ? -6.957 -26.641 0.131 1 82.81 141 PRO B O 1
ATOM 8994 N N . ALA B 1 142 ? -7.629 -24.547 -0.023 1 81.81 142 ALA B N 1
ATOM 8995 C CA . ALA B 1 142 ? -6.402 -24.172 -0.72 1 81.81 142 ALA B CA 1
ATOM 8996 C C . ALA B 1 142 ? -6.02 -22.734 -0.414 1 81.81 142 ALA B C 1
ATOM 8998 O O . ALA B 1 142 ? -6.84 -21.953 0.081 1 81.81 142 ALA B O 1
ATOM 8999 N N . ALA B 1 143 ? -4.695 -22.453 -0.603 1 76.69 143 ALA B N 1
ATOM 9000 C CA . ALA B 1 143 ? -4.168 -21.109 -0.42 1 76.69 143 ALA B CA 1
ATOM 9001 C C . ALA B 1 143 ? -4.754 -20.141 -1.453 1 76.69 143 ALA B C 1
ATOM 9003 O O . ALA B 1 143 ? -4.875 -18.938 -1.195 1 76.69 143 ALA B O 1
ATOM 9004 N N . ASN B 1 144 ? -4.949 -20.703 -2.648 1 85.44 144 ASN B N 1
ATOM 9005 C CA . ASN B 1 144 ? -5.453 -19.844 -3.723 1 85.44 144 ASN B CA 1
ATOM 9006 C C . ASN B 1 144 ? -6.391 -20.609 -4.652 1 85.44 144 ASN B C 1
ATOM 9008 O O . ASN B 1 144 ? -6.523 -21.828 -4.539 1 85.44 144 ASN B O 1
ATOM 9012 N N . ILE B 1 145 ? -6.93 -19.922 -5.574 1 88.44 145 ILE B N 1
ATOM 9013 C CA . ILE B 1 145 ? -8 -20.406 -6.438 1 88.44 145 ILE B CA 1
ATOM 9014 C C . ILE B 1 145 ? -7.453 -21.453 -7.41 1 88.44 145 ILE B C 1
ATOM 9016 O O . ILE B 1 145 ? -8.156 -22.406 -7.77 1 88.44 145 ILE B O 1
ATOM 9020 N N . THR B 1 146 ? -6.258 -21.266 -7.789 1 90.19 146 THR B N 1
ATOM 9021 C CA . THR B 1 146 ? -5.711 -22.172 -8.797 1 90.19 146 THR B CA 1
ATOM 9022 C C . THR B 1 146 ? -5.598 -23.594 -8.258 1 90.19 146 THR B C 1
ATOM 9024 O O . THR B 1 146 ? -5.887 -24.562 -8.961 1 90.19 146 THR B O 1
ATOM 9027 N N . GLN B 1 147 ? -5.281 -23.734 -7.055 1 87.38 147 GLN B N 1
ATOM 9028 C CA . GLN B 1 147 ? -5.191 -25.047 -6.43 1 87.38 147 GLN B CA 1
ATOM 9029 C C . GLN B 1 147 ? -6.574 -25.672 -6.258 1 87.38 147 GLN B C 1
ATOM 9031 O O . GLN B 1 147 ? -6.742 -26.875 -6.434 1 87.38 147 GLN B O 1
ATOM 9036 N N . ALA B 1 148 ? -7.484 -24.859 -6.047 1 88 148 ALA B N 1
ATOM 9037 C CA . ALA B 1 148 ? -8.844 -25.344 -5.844 1 88 148 ALA B CA 1
ATOM 9038 C C . ALA B 1 148 ? -9.484 -25.75 -7.164 1 88 148 ALA B C 1
ATOM 9040 O O . ALA B 1 148 ? -10.344 -26.625 -7.199 1 88 148 ALA B O 1
ATOM 9041 N N . LEU B 1 149 ? -9.047 -25.203 -8.211 1 90.88 149 LEU B N 1
ATOM 9042 C CA . LEU B 1 149 ? -9.68 -25.359 -9.523 1 90.88 149 LEU B CA 1
ATOM 9043 C C . LEU B 1 149 ? -9.07 -26.531 -10.281 1 90.88 149 LEU B C 1
ATOM 9045 O O . LEU B 1 149 ? -9.625 -26.984 -11.281 1 90.88 149 LEU B O 1
ATOM 9049 N N . GLN B 1 150 ? -8.039 -27.047 -9.859 1 91.12 150 GLN B N 1
ATOM 9050 C CA . GLN B 1 150 ? -7.324 -28.078 -10.617 1 91.12 150 GLN B CA 1
ATOM 9051 C C . GLN B 1 150 ? -8.203 -29.297 -10.844 1 91.12 150 GLN B C 1
ATOM 9053 O O . GLN B 1 150 ? -8.734 -29.875 -9.891 1 91.12 150 GLN B O 1
ATOM 9058 N N . GLY B 1 151 ? -8.422 -29.641 -12.109 1 91.38 151 GLY B N 1
ATOM 9059 C CA . GLY B 1 151 ? -9.148 -30.844 -12.508 1 91.38 151 GLY B CA 1
ATOM 9060 C C . GLY B 1 151 ? -10.656 -30.672 -12.453 1 91.38 151 GLY B C 1
ATOM 9061 O O . GLY B 1 151 ? -11.398 -31.641 -12.656 1 91.38 151 GLY B O 1
ATOM 9062 N N . ARG B 1 152 ? -11.086 -29.469 -12.297 1 93.31 152 ARG B N 1
ATOM 9063 C CA . ARG B 1 152 ? -12.508 -29.281 -12.055 1 93.31 152 ARG B CA 1
ATOM 9064 C C . ARG B 1 152 ? -13.25 -28.938 -13.344 1 93.31 152 ARG B C 1
ATOM 9066 O O . ARG B 1 152 ? -14.453 -29.141 -13.453 1 93.31 152 ARG B O 1
ATOM 9073 N N . LEU B 1 153 ? -12.508 -28.391 -14.281 1 94.38 153 LEU B N 1
ATOM 9074 C CA . LEU B 1 153 ? -13.156 -27.922 -15.508 1 94.38 153 LEU B CA 1
ATOM 9075 C C . LEU B 1 153 ? -12.398 -28.406 -16.734 1 94.38 153 LEU B C 1
ATOM 9077 O O . LEU B 1 153 ? -11.164 -28.391 -16.766 1 94.38 153 LEU B O 1
ATOM 9081 N N . PRO B 1 154 ? -13.141 -28.812 -17.719 1 96.19 154 PRO B N 1
ATOM 9082 C CA . PRO B 1 154 ? -12.469 -29.281 -18.938 1 96.19 154 PRO B CA 1
ATOM 9083 C C . PRO B 1 154 ? -11.812 -28.141 -19.719 1 96.19 154 PRO B C 1
ATOM 9085 O O . PRO B 1 154 ? -12.367 -27.031 -19.797 1 96.19 154 PRO B O 1
ATOM 9088 N N . GLY B 1 155 ? -10.719 -28.438 -20.266 1 95.75 155 GLY B N 1
ATOM 9089 C CA . GLY B 1 155 ? -10.031 -27.484 -21.125 1 95.75 155 GLY B CA 1
ATOM 9090 C C . GLY B 1 155 ? -9.211 -26.469 -20.359 1 95.75 155 GLY B C 1
ATOM 9091 O O . GLY B 1 155 ? -8.617 -25.562 -20.953 1 95.75 155 GLY B O 1
ATOM 9092 N N . VAL B 1 156 ? -9.195 -26.531 -19.109 1 96.06 156 VAL B N 1
ATOM 9093 C CA . VAL B 1 156 ? -8.43 -25.641 -18.25 1 96.06 156 VAL B CA 1
ATOM 9094 C C . VAL B 1 156 ? -7.344 -26.422 -17.531 1 96.06 156 VAL B C 1
ATOM 9096 O O . VAL B 1 156 ? -7.621 -27.125 -16.547 1 96.06 156 VAL B O 1
ATOM 9099 N N . GLU B 1 157 ? -6.207 -26.172 -18 1 95.88 157 GLU B N 1
ATOM 9100 C CA . GLU B 1 157 ? -5.078 -26.891 -17.391 1 95.88 157 GLU B CA 1
ATOM 9101 C C . GLU B 1 157 ? -4.398 -26.031 -16.328 1 95.88 157 GLU B C 1
ATOM 9103 O O . GLU B 1 157 ? -3.973 -24.906 -16.594 1 95.88 157 GLU B O 1
ATOM 9108 N N . LEU B 1 158 ? -4.336 -26.578 -15.148 1 94.81 158 LEU B N 1
ATOM 9109 C CA . LEU B 1 158 ? -3.602 -25.969 -14.039 1 94.81 158 LEU B CA 1
ATOM 9110 C C . LEU B 1 158 ? -2.398 -26.828 -13.664 1 94.81 158 LEU B C 1
ATOM 9112 O O . LEU B 1 158 ? -2.559 -27.969 -13.227 1 94.81 158 LEU B O 1
ATOM 9116 N N . THR B 1 159 ? -1.228 -26.25 -13.805 1 95.5 159 THR B N 1
ATOM 9117 C CA . THR B 1 159 ? -0.014 -27.016 -13.539 1 95.5 159 THR B CA 1
ATOM 9118 C C . THR B 1 159 ? 0.802 -26.359 -12.43 1 95.5 159 THR B C 1
ATOM 9120 O O . THR B 1 159 ? 1.017 -25.156 -12.445 1 95.5 159 THR B O 1
ATOM 9123 N N . GLN B 1 160 ? 1.217 -27.156 -11.508 1 95.12 160 GLN B N 1
ATOM 9124 C CA . GLN B 1 160 ? 2.043 -26.656 -10.414 1 95.12 160 GLN B CA 1
ATOM 9125 C C . GLN B 1 160 ? 3.447 -26.312 -10.891 1 95.12 160 GLN B C 1
ATOM 9127 O O . GLN B 1 160 ? 4.125 -27.141 -11.508 1 95.12 160 GLN B O 1
ATOM 9132 N N . THR B 1 161 ? 3.912 -25.141 -10.625 1 96 161 THR B N 1
ATOM 9133 C CA . THR B 1 161 ? 5.242 -24.703 -11.039 1 96 161 THR B CA 1
ATOM 9134 C C . THR B 1 161 ? 6.156 -24.547 -9.82 1 96 161 THR B C 1
ATOM 9136 O O . THR B 1 161 ? 7.355 -24.297 -9.969 1 96 161 THR B O 1
ATOM 9139 N N . SER B 1 162 ? 5.566 -24.609 -8.656 1 95.94 162 SER B N 1
ATOM 9140 C CA . SER B 1 162 ? 6.301 -24.531 -7.402 1 95.94 162 SER B CA 1
ATOM 9141 C C . SER B 1 162 ? 5.523 -25.172 -6.262 1 95.94 162 SER B C 1
ATOM 9143 O O . SER B 1 162 ? 4.297 -25.062 -6.195 1 95.94 162 SER B O 1
ATOM 9145 N N . SER B 1 163 ? 6.184 -25.859 -5.477 1 94.5 163 SER B N 1
ATOM 9146 C CA . SER B 1 163 ? 5.551 -26.469 -4.32 1 94.5 163 SER B CA 1
ATOM 9147 C C . SER B 1 163 ? 5.758 -25.641 -3.062 1 94.5 163 SER B C 1
ATOM 9149 O O . SER B 1 163 ? 5.453 -26.078 -1.955 1 94.5 163 SER B O 1
ATOM 9151 N N . LYS B 1 164 ? 6.266 -24.391 -3.195 1 95.06 164 LYS B N 1
ATOM 9152 C CA . LYS B 1 164 ? 6.457 -23.484 -2.062 1 95.06 164 LYS B CA 1
ATOM 9153 C C . LYS B 1 164 ? 5.117 -22.969 -1.539 1 95.06 164 LYS B C 1
ATOM 9155 O O . LYS B 1 164 ? 4.145 -22.891 -2.291 1 95.06 164 LYS B O 1
ATOM 9160 N N . PRO B 1 165 ? 5.133 -22.609 -0.279 1 93.06 165 PRO B N 1
ATOM 9161 C CA . PRO B 1 165 ? 3.887 -22.062 0.265 1 93.06 165 PRO B CA 1
ATOM 9162 C C . PRO B 1 165 ? 3.414 -20.812 -0.474 1 93.06 165 PRO B C 1
ATOM 9164 O O . PRO B 1 165 ? 4.219 -19.938 -0.783 1 93.06 165 PRO B O 1
ATOM 9167 N N . GLY B 1 166 ? 2.152 -20.875 -0.815 1 88.88 166 GLY B N 1
ATOM 9168 C CA . GLY B 1 166 ? 1.53 -19.688 -1.377 1 88.88 166 GLY B CA 1
ATOM 9169 C C . GLY B 1 166 ? 1.676 -19.594 -2.883 1 88.88 166 GLY B C 1
ATOM 9170 O O . GLY B 1 166 ? 1.088 -18.719 -3.516 1 88.88 166 GLY B O 1
ATOM 9171 N N . ALA B 1 167 ? 2.379 -20.438 -3.51 1 90.62 167 ALA B N 1
ATOM 9172 C CA . ALA B 1 167 ? 2.65 -20.359 -4.941 1 90.62 167 ALA B CA 1
ATOM 9173 C C . ALA B 1 167 ? 1.388 -20.625 -5.754 1 90.62 167 ALA B C 1
ATOM 9175 O O . ALA B 1 167 ? 0.607 -21.531 -5.422 1 90.62 167 ALA B O 1
ATOM 9176 N N . ALA B 1 168 ? 1.225 -19.891 -6.758 1 89.06 168 ALA B N 1
ATOM 9177 C CA . ALA B 1 168 ? 0.116 -20.094 -7.684 1 89.06 168 ALA B CA 1
ATOM 9178 C C . ALA B 1 168 ? 0.528 -21.016 -8.836 1 89.06 168 ALA B C 1
ATOM 9180 O O . ALA B 1 168 ? 1.715 -21.125 -9.148 1 89.06 168 ALA B O 1
ATOM 9181 N N . MET B 1 169 ? -0.505 -21.625 -9.453 1 93.38 169 MET B N 1
ATOM 9182 C CA . MET B 1 169 ? -0.251 -22.547 -10.555 1 93.38 169 MET B CA 1
ATOM 9183 C C . MET B 1 169 ? -0.308 -21.812 -11.891 1 93.38 169 MET B C 1
ATOM 9185 O O . MET B 1 169 ? -0.89 -20.734 -11.992 1 93.38 169 MET B O 1
ATOM 9189 N N . GLN B 1 170 ? 0.325 -22.375 -12.828 1 95.06 170 GLN B N 1
ATOM 9190 C CA . GLN B 1 170 ? 0.204 -21.906 -14.203 1 95.06 170 GLN B CA 1
ATOM 9191 C C . GLN B 1 170 ? -1.13 -22.344 -14.812 1 95.06 170 GLN B C 1
ATOM 9193 O O . GLN B 1 170 ? -1.577 -23.469 -14.617 1 95.06 170 GLN B O 1
ATOM 9198 N N . ILE B 1 171 ? -1.747 -21.422 -15.555 1 95.38 171 ILE B N 1
ATOM 9199 C CA . ILE B 1 171 ? -3.043 -21.703 -16.156 1 95.38 171 ILE B CA 1
ATOM 9200 C C . ILE B 1 171 ? -2.916 -21.672 -17.688 1 95.38 171 ILE B C 1
ATOM 9202 O O . ILE B 1 171 ? -2.369 -20.719 -18.25 1 95.38 171 ILE B O 1
ATOM 9206 N N . ARG B 1 172 ? -3.361 -22.703 -18.359 1 96.31 172 ARG B N 1
ATOM 9207 C CA . ARG B 1 172 ? -3.508 -22.75 -19.797 1 96.31 172 ARG B CA 1
ATOM 9208 C C . ARG B 1 172 ? -4.922 -23.156 -20.203 1 96.31 172 ARG B C 1
ATOM 9210 O O . ARG B 1 172 ? -5.422 -24.188 -19.75 1 96.31 172 ARG B O 1
ATOM 9217 N N . ILE B 1 173 ? -5.512 -22.328 -20.906 1 96.75 173 ILE B N 1
ATOM 9218 C CA . ILE B 1 173 ? -6.832 -22.656 -21.438 1 96.75 173 ILE B CA 1
ATOM 9219 C C . ILE B 1 173 ? -6.711 -23.078 -22.891 1 96.75 173 ILE B C 1
ATOM 9221 O O . ILE B 1 173 ? -6.332 -22.281 -23.75 1 96.75 173 ILE B O 1
ATOM 9225 N N . ARG B 1 174 ? -7.047 -24.328 -23.156 1 96.75 174 ARG B N 1
ATOM 9226 C CA . ARG B 1 174 ? -7.023 -24.938 -24.469 1 96.75 174 ARG B CA 1
ATOM 9227 C C . ARG B 1 174 ? -5.641 -24.828 -25.109 1 96.75 174 ARG B C 1
ATOM 9229 O O . ARG B 1 174 ? -5.512 -24.484 -26.281 1 96.75 174 ARG B O 1
ATOM 9236 N N . GLY B 1 175 ? -4.605 -24.938 -24.266 1 93.88 175 GLY B N 1
ATOM 9237 C CA . GLY B 1 175 ? -3.236 -25.141 -24.719 1 93.88 175 GLY B CA 1
ATOM 9238 C C . GLY B 1 175 ? -2.459 -23.844 -24.875 1 93.88 175 GLY B C 1
ATOM 9239 O O . GLY B 1 175 ? -2.986 -22.766 -24.609 1 93.88 175 GLY B O 1
ATOM 9240 N N . THR B 1 176 ? -1.183 -23.984 -25.234 1 93.38 176 THR B N 1
ATOM 9241 C CA . THR B 1 176 ? -0.268 -22.875 -25.484 1 93.38 176 THR B CA 1
ATOM 9242 C C . THR B 1 176 ? -0.429 -22.344 -26.906 1 93.38 176 THR B C 1
ATOM 9244 O O . THR B 1 176 ? -0.514 -23.125 -27.859 1 93.38 176 THR B O 1
ATOM 9247 N N . ARG B 1 177 ? -0.409 -21.047 -27 1 91.81 177 ARG B N 1
ATOM 9248 C CA . ARG B 1 177 ? -0.627 -20.469 -28.312 1 91.81 177 ARG B CA 1
ATOM 9249 C C . ARG B 1 177 ? 0.61 -19.703 -28.781 1 91.81 177 ARG B C 1
ATOM 9251 O O . ARG B 1 177 ? 1.029 -19.844 -29.938 1 91.81 177 ARG B O 1
ATOM 9258 N N . SER B 1 178 ? 1.168 -18.922 -27.875 1 90.94 178 SER B N 1
ATOM 9259 C CA . SER B 1 178 ? 2.291 -18.062 -28.234 1 90.94 178 SER B CA 1
ATOM 9260 C C . SER B 1 178 ? 3.623 -18.703 -27.875 1 90.94 178 SER B C 1
ATOM 9262 O O . SER B 1 178 ? 3.697 -19.484 -26.922 1 90.94 178 SER B O 1
ATOM 9264 N N . LEU B 1 179 ? 4.625 -18.344 -28.641 1 88.12 179 LEU B N 1
ATOM 9265 C CA . LEU B 1 179 ? 5.949 -18.891 -28.375 1 88.12 179 LEU B CA 1
ATOM 9266 C C . LEU B 1 179 ? 6.691 -18.047 -27.344 1 88.12 179 LEU B C 1
ATOM 9268 O O . LEU B 1 179 ? 7.336 -18.594 -26.438 1 88.12 179 LEU B O 1
ATOM 9272 N N . THR B 1 180 ? 6.656 -16.734 -27.516 1 83.69 180 THR B N 1
ATOM 9273 C CA . THR B 1 180 ? 7.406 -15.867 -26.594 1 83.69 180 THR B CA 1
ATOM 9274 C C . THR B 1 180 ? 6.473 -14.898 -25.875 1 83.69 180 THR B C 1
ATOM 9276 O O . THR B 1 180 ? 6.867 -14.266 -24.906 1 83.69 180 THR B O 1
ATOM 9279 N N . GLY B 1 181 ? 5.289 -14.797 -26.328 1 82.69 181 GLY B N 1
ATOM 9280 C CA . GLY B 1 181 ? 4.305 -13.969 -25.641 1 82.69 181 GLY B CA 1
ATOM 9281 C C . GLY B 1 181 ? 3.637 -14.68 -24.484 1 82.69 181 GLY B C 1
ATOM 9282 O O . GLY B 1 181 ? 3.752 -15.898 -24.344 1 82.69 181 GLY B O 1
ATOM 9283 N N . SER B 1 182 ? 2.947 -13.922 -23.781 1 86.94 182 SER B N 1
ATOM 9284 C CA . SER B 1 182 ? 2.252 -14.508 -22.641 1 86.94 182 SER B CA 1
ATOM 9285 C C . SER B 1 182 ? 1.104 -15.398 -23.094 1 86.94 182 SER B C 1
ATOM 9287 O O . SER B 1 182 ? 0.398 -15.078 -24.062 1 86.94 182 SER B O 1
ATOM 9289 N N . ASN B 1 183 ? 0.944 -16.5 -22.391 1 93 183 ASN B N 1
ATOM 9290 C CA . ASN B 1 183 ? -0.159 -17.422 -22.625 1 93 183 ASN B CA 1
ATOM 9291 C C . ASN B 1 183 ? -1.14 -17.438 -21.453 1 93 183 ASN B C 1
ATOM 9293 O O . ASN B 1 183 ? -2.029 -18.281 -21.391 1 93 183 ASN B O 1
ATOM 9297 N N . ASP B 1 184 ? -0.967 -16.5 -20.5 1 92.62 184 ASP B N 1
ATOM 9298 C CA . ASP B 1 184 ? -1.824 -16.453 -19.328 1 92.62 184 ASP B CA 1
ATOM 9299 C C . ASP B 1 184 ? -3.199 -15.883 -19.672 1 92.62 184 ASP B C 1
ATOM 9301 O O . ASP B 1 184 ? -3.311 -14.961 -20.484 1 92.62 184 ASP B O 1
ATOM 9305 N N . PRO B 1 185 ? -4.211 -16.406 -19.031 1 94.69 185 PRO B N 1
ATOM 9306 C CA . PRO B 1 185 ? -5.535 -15.812 -19.25 1 94.69 185 PRO B CA 1
ATOM 9307 C C . PRO B 1 185 ? -5.715 -14.484 -18.516 1 94.69 185 PRO B C 1
ATOM 9309 O O . PRO B 1 185 ? -4.93 -14.164 -17.625 1 94.69 185 PRO B O 1
ATOM 9312 N N . LEU B 1 186 ? -6.688 -13.758 -19 1 93.94 186 LEU B N 1
ATOM 9313 C CA . LEU B 1 186 ? -7.09 -12.555 -18.297 1 93.94 186 LEU B CA 1
ATOM 9314 C C . LEU B 1 186 ? -7.902 -12.898 -17.047 1 93.94 186 LEU B C 1
ATOM 9316 O O . LEU B 1 186 ? -8.773 -13.773 -17.094 1 93.94 186 LEU B O 1
ATOM 9320 N N . ILE B 1 187 ? -7.625 -12.336 -16 1 94.25 187 ILE B N 1
ATOM 9321 C CA . ILE B 1 187 ? -8.422 -12.477 -14.789 1 94.25 187 ILE B CA 1
ATOM 9322 C C . ILE B 1 187 ? -9.305 -11.242 -14.602 1 94.25 187 ILE B C 1
ATOM 9324 O O . ILE B 1 187 ? -8.828 -10.109 -14.688 1 94.25 187 ILE B O 1
ATOM 9328 N N . VAL B 1 188 ? -10.508 -11.477 -14.438 1 93.44 188 VAL B N 1
ATOM 9329 C CA . VAL B 1 188 ? -11.484 -10.422 -14.203 1 93.44 188 VAL B CA 1
ATOM 9330 C C . VAL B 1 188 ? -12.164 -10.633 -12.852 1 93.44 188 VAL B C 1
ATOM 9332 O O . VAL B 1 188 ? -12.703 -11.711 -12.578 1 93.44 188 VAL B O 1
ATOM 9335 N N . LEU B 1 189 ? -12.125 -9.734 -12.039 1 91.31 189 LEU B N 1
ATOM 9336 C CA . LEU B 1 189 ? -12.781 -9.789 -10.734 1 91.31 189 LEU B CA 1
ATOM 9337 C C . LEU B 1 189 ? -13.961 -8.828 -10.672 1 91.31 189 LEU B C 1
ATOM 9339 O O . LEU B 1 189 ? -13.781 -7.613 -10.789 1 91.31 189 LEU B O 1
ATOM 9343 N N . ASP B 1 190 ? -15.117 -9.359 -10.539 1 88.75 190 ASP B N 1
ATOM 9344 C CA . ASP B 1 190 ? -16.359 -8.602 -10.438 1 88.75 190 ASP B CA 1
ATOM 9345 C C . ASP B 1 190 ? -16.5 -7.633 -11.617 1 88.75 190 ASP B C 1
ATOM 9347 O O . ASP B 1 190 ? -16.812 -6.457 -11.422 1 88.75 190 ASP B O 1
ATOM 9351 N N . GLY B 1 191 ? -16.125 -8.141 -12.75 1 83.69 191 GLY B N 1
ATOM 9352 C CA . GLY B 1 191 ? -16.391 -7.438 -14 1 83.69 191 GLY B CA 1
ATOM 9353 C C . GLY B 1 191 ? -15.25 -6.527 -14.422 1 83.69 191 GLY B C 1
ATOM 9354 O O . GLY B 1 191 ? -15.289 -5.949 -15.516 1 83.69 191 GLY B O 1
ATOM 9355 N N . VAL B 1 192 ? -14.234 -6.445 -13.617 1 85.88 192 VAL B N 1
ATOM 9356 C CA . VAL B 1 192 ? -13.109 -5.574 -13.93 1 85.88 192 VAL B CA 1
ATOM 9357 C C . VAL B 1 192 ? -11.828 -6.402 -14.055 1 85.88 192 VAL B C 1
ATOM 9359 O O . VAL B 1 192 ? -11.547 -7.246 -13.195 1 85.88 192 VAL B O 1
ATOM 9362 N N . PRO B 1 193 ? -11.086 -6.129 -15.133 1 86.31 193 PRO B N 1
ATOM 9363 C CA . PRO B 1 193 ? -9.805 -6.82 -15.25 1 86.31 193 PRO B CA 1
ATOM 9364 C C . PRO B 1 193 ? -8.93 -6.672 -14.008 1 86.31 193 PRO B C 1
ATOM 9366 O O . PRO B 1 193 ? -8.711 -5.551 -13.531 1 86.31 193 PRO B O 1
ATOM 9369 N N . PHE B 1 194 ? -8.469 -7.75 -13.484 1 84.5 194 PHE B N 1
ATOM 9370 C CA . PHE B 1 194 ? -7.723 -7.812 -12.234 1 84.5 194 PHE B CA 1
ATOM 9371 C C . PHE B 1 194 ? -6.242 -7.547 -12.469 1 84.5 194 PHE B C 1
ATOM 9373 O O . PHE B 1 194 ? -5.602 -8.234 -13.266 1 84.5 194 PHE B O 1
ATOM 9380 N N . ALA B 1 195 ? -5.66 -6.582 -11.836 1 78.88 195 ALA B N 1
ATOM 9381 C CA . ALA B 1 195 ? -4.27 -6.18 -12.047 1 78.88 195 ALA B CA 1
ATOM 9382 C C . ALA B 1 195 ? -3.328 -6.988 -11.156 1 78.88 195 ALA B C 1
ATOM 9384 O O . ALA B 1 195 ? -2.107 -6.836 -11.242 1 78.88 195 ALA B O 1
ATOM 9385 N N . GLY B 1 196 ? -3.852 -7.902 -10.43 1 80.12 196 GLY B N 1
ATOM 9386 C CA . GLY B 1 196 ? -3 -8.68 -9.539 1 80.12 196 GLY B CA 1
ATOM 9387 C C . GLY B 1 196 ? -2.881 -10.133 -9.953 1 80.12 196 GLY B C 1
ATOM 9388 O O . GLY B 1 196 ? -3.074 -10.469 -11.125 1 80.12 196 GLY B O 1
ATOM 9389 N N . SER B 1 197 ? -2.248 -10.859 -9.062 1 82.38 197 SER B N 1
ATOM 9390 C CA . SER B 1 197 ? -2.154 -12.305 -9.266 1 82.38 197 SER B CA 1
ATOM 9391 C C . SER B 1 197 ? -3.381 -13.016 -8.711 1 82.38 197 SER B C 1
ATOM 9393 O O . SER B 1 197 ? -3.961 -12.586 -7.715 1 82.38 197 SER B O 1
ATOM 9395 N N . ILE B 1 198 ? -3.775 -13.953 -9.391 1 84.69 198 ILE B N 1
ATOM 9396 C CA . ILE B 1 198 ? -4.961 -14.719 -9.016 1 84.69 198 ILE B CA 1
ATOM 9397 C C . ILE B 1 198 ? -4.801 -15.258 -7.598 1 84.69 198 ILE B C 1
ATOM 9399 O O . ILE B 1 198 ? -5.793 -15.469 -6.895 1 84.69 198 ILE B O 1
ATOM 9403 N N . GLY B 1 199 ? -3.57 -15.414 -7.152 1 82.75 199 GLY B N 1
ATOM 9404 C CA . GLY B 1 199 ? -3.291 -15.891 -5.809 1 82.75 199 GLY B CA 1
ATOM 9405 C C . GLY B 1 199 ? -3.648 -14.891 -4.727 1 82.75 199 GLY B C 1
ATOM 9406 O O . GLY B 1 199 ? -3.738 -15.25 -3.551 1 82.75 199 GLY B O 1
ATOM 9407 N N . ASP B 1 200 ? -3.977 -13.672 -5.09 1 84.31 200 ASP B N 1
ATOM 9408 C CA . ASP B 1 200 ? -4.316 -12.617 -4.137 1 84.31 200 ASP B CA 1
ATOM 9409 C C . ASP B 1 200 ? -5.789 -12.695 -3.734 1 84.31 200 ASP B C 1
ATOM 9411 O O . ASP B 1 200 ? -6.207 -12.055 -2.77 1 84.31 200 ASP B O 1
ATOM 9415 N N . ILE B 1 201 ? -6.496 -13.5 -4.434 1 88.06 201 ILE B N 1
ATOM 9416 C CA . ILE B 1 201 ? -7.926 -13.586 -4.152 1 88.06 201 ILE B CA 1
ATOM 9417 C C . ILE B 1 201 ? -8.188 -14.742 -3.189 1 88.06 201 ILE B C 1
ATOM 9419 O O . ILE B 1 201 ? -7.805 -15.883 -3.453 1 88.06 201 ILE B O 1
ATOM 9423 N N . ASN B 1 202 ? -8.883 -14.477 -2.201 1 87.06 202 ASN B N 1
ATOM 9424 C CA . ASN B 1 202 ? -9.266 -15.5 -1.232 1 87.06 202 ASN B CA 1
ATOM 9425 C C . ASN B 1 202 ? -10.383 -16.391 -1.769 1 87.06 202 ASN B C 1
ATOM 9427 O O . ASN B 1 202 ? -11.484 -15.914 -2.043 1 87.06 202 ASN B O 1
ATOM 9431 N N . PRO B 1 203 ? -10.156 -17.641 -1.805 1 87.69 203 PRO B N 1
ATOM 9432 C CA . PRO B 1 203 ? -11.148 -18.531 -2.391 1 87.69 203 PRO B CA 1
ATOM 9433 C C . PRO B 1 203 ? -12.484 -18.516 -1.642 1 87.69 203 PRO B C 1
ATOM 9435 O O . PRO B 1 203 ? -13.539 -18.672 -2.254 1 87.69 203 PRO B O 1
ATOM 9438 N N . VAL B 1 204 ? -12.5 -18.297 -0.396 1 86.19 204 VAL B N 1
ATOM 9439 C CA . VAL B 1 204 ? -13.695 -18.344 0.432 1 86.19 204 VAL B CA 1
ATOM 9440 C C . VAL B 1 204 ? -14.656 -17.219 0.027 1 86.19 204 VAL B C 1
ATOM 9442 O O . VAL B 1 204 ? -15.867 -17.328 0.234 1 86.19 204 VAL B O 1
ATOM 9445 N N . ASP B 1 205 ? -14.172 -16.25 -0.604 1 87.88 205 ASP B N 1
ATOM 9446 C CA . ASP B 1 205 ? -14.961 -15.07 -0.964 1 87.88 205 ASP B CA 1
ATOM 9447 C C . ASP B 1 205 ? -15.594 -15.242 -2.342 1 87.88 205 ASP B C 1
ATOM 9449 O O . ASP B 1 205 ? -16.359 -14.383 -2.787 1 87.88 205 ASP B O 1
ATOM 9453 N N . ILE B 1 206 ? -15.367 -16.312 -2.943 1 91.5 206 ILE B N 1
ATOM 9454 C CA . ILE B 1 206 ? -15.773 -16.484 -4.336 1 91.5 206 ILE B CA 1
ATOM 9455 C C . ILE B 1 206 ? -17.172 -17.109 -4.398 1 91.5 206 ILE B C 1
ATOM 9457 O O . ILE B 1 206 ? -17.406 -18.156 -3.787 1 91.5 206 ILE B O 1
ATOM 9461 N N . LYS B 1 207 ? -18.031 -16.5 -5.105 1 91.12 207 LYS B N 1
ATOM 9462 C CA . LYS B 1 207 ? -19.359 -17.047 -5.395 1 91.12 207 LYS B CA 1
ATOM 9463 C C . LYS B 1 207 ? -19.312 -18 -6.582 1 91.12 207 LYS B C 1
ATOM 9465 O O . LYS B 1 207 ? -19.953 -19.062 -6.555 1 91.12 207 LYS B O 1
ATOM 9470 N N . SER B 1 208 ? -18.625 -17.516 -7.613 1 92.69 208 SER B N 1
ATOM 9471 C CA . SER B 1 208 ? -18.516 -18.359 -8.797 1 92.69 208 SER B CA 1
ATOM 9472 C C . SER B 1 208 ? -17.297 -17.984 -9.641 1 92.69 208 SER B C 1
ATOM 9474 O O . SER B 1 208 ? -16.766 -16.891 -9.508 1 92.69 208 SER B O 1
ATOM 9476 N N . VAL B 1 209 ? -16.844 -18.875 -10.367 1 93.75 209 VAL B N 1
ATOM 9477 C CA . VAL B 1 209 ? -15.805 -18.703 -11.383 1 93.75 209 VAL B CA 1
ATOM 9478 C C . VAL B 1 209 ? -16.328 -19.141 -12.742 1 93.75 209 VAL B C 1
ATOM 9480 O O . VAL B 1 209 ? -16.797 -20.266 -12.898 1 93.75 209 VAL B O 1
ATOM 9483 N N . ASP B 1 210 ? -16.359 -18.266 -13.703 1 94.56 210 ASP B N 1
ATOM 9484 C CA . ASP B 1 210 ? -16.719 -18.547 -15.086 1 94.56 210 ASP B CA 1
ATOM 9485 C C . ASP B 1 210 ? -15.531 -18.375 -16.016 1 94.56 210 ASP B C 1
ATOM 9487 O O . ASP B 1 210 ? -14.914 -17.312 -16.062 1 94.56 210 ASP B O 1
ATOM 9491 N N . ILE B 1 211 ? -15.258 -19.359 -16.734 1 95.69 211 ILE B N 1
ATOM 9492 C CA . ILE B 1 211 ? -14.109 -19.312 -17.641 1 95.69 211 ILE B CA 1
ATOM 9493 C C . ILE B 1 211 ? -14.586 -19.266 -19.094 1 95.69 211 ILE B C 1
ATOM 9495 O O . ILE B 1 211 ? -15.258 -20.188 -19.547 1 95.69 211 ILE B O 1
ATOM 9499 N N . LEU B 1 212 ? -14.25 -18.156 -19.75 1 94.69 212 LEU B N 1
ATOM 9500 C CA . LEU B 1 212 ? -14.516 -18.016 -21.188 1 94.69 212 LEU B CA 1
ATOM 9501 C C . LEU B 1 212 ? -13.375 -18.594 -22.016 1 94.69 212 LEU B C 1
ATOM 9503 O O . LEU B 1 212 ? -12.219 -18.203 -21.828 1 94.69 212 LEU B O 1
ATOM 9507 N N . LYS B 1 213 ? -13.672 -19.484 -23.109 1 93.06 213 LYS B N 1
ATOM 9508 C CA . LYS B 1 213 ? -12.602 -20.266 -23.734 1 93.06 213 LYS B CA 1
ATOM 9509 C C . LYS B 1 213 ? -12.5 -19.969 -25.234 1 93.06 213 LYS B C 1
ATOM 9511 O O . LYS B 1 213 ? -11.445 -20.188 -25.844 1 93.06 213 LYS B O 1
ATOM 9516 N N . ASP B 1 214 ? -13.586 -19.609 -25.766 1 90.38 214 ASP B N 1
ATOM 9517 C CA . ASP B 1 214 ? -13.516 -19.391 -27.203 1 90.38 214 ASP B CA 1
ATOM 9518 C C . ASP B 1 214 ? -13.594 -17.906 -27.547 1 90.38 214 ASP B C 1
ATOM 9520 O O . ASP B 1 214 ? -13.906 -17.078 -26.688 1 90.38 214 ASP B O 1
ATOM 9524 N N . ALA B 1 215 ? -13.352 -17.547 -28.781 1 85.69 215 ALA B N 1
ATOM 9525 C CA . ALA B 1 215 ? -13.25 -16.156 -29.234 1 85.69 215 ALA B CA 1
ATOM 9526 C C . ALA B 1 215 ? -14.602 -15.453 -29.125 1 85.69 215 ALA B C 1
ATOM 9528 O O . ALA B 1 215 ? -14.656 -14.25 -28.859 1 85.69 215 ALA B O 1
ATOM 9529 N N . SER B 1 216 ? -15.586 -16.141 -29.375 1 83.94 216 SER B N 1
ATOM 9530 C CA . SER B 1 216 ? -16.891 -15.5 -29.297 1 83.94 216 SER B CA 1
ATOM 9531 C C . SER B 1 216 ? -17.203 -15.031 -27.875 1 83.94 216 SER B C 1
ATOM 9533 O O . SER B 1 216 ? -17.875 -14.016 -27.688 1 83.94 216 SER B O 1
ATOM 9535 N N . ALA B 1 217 ? -16.719 -15.695 -26.969 1 81 217 ALA B N 1
ATOM 9536 C CA . ALA B 1 217 ? -16.938 -15.344 -25.562 1 81 217 ALA B CA 1
ATOM 9537 C C . ALA B 1 217 ? -15.922 -14.32 -25.078 1 81 217 ALA B C 1
ATOM 9539 O O . ALA B 1 217 ? -16.234 -13.445 -24.266 1 81 217 ALA B O 1
ATOM 9540 N N . THR B 1 218 ? -14.688 -14.422 -25.516 1 86 218 THR B N 1
ATOM 9541 C CA . THR B 1 218 ? -13.586 -13.641 -24.953 1 86 218 THR B CA 1
ATOM 9542 C C . THR B 1 218 ? -13.43 -12.312 -25.688 1 86 218 THR B C 1
ATOM 9544 O O . THR B 1 218 ? -12.766 -11.398 -25.203 1 86 218 THR B O 1
ATOM 9547 N N . ALA B 1 219 ? -14.039 -12.203 -26.797 1 83.56 219 ALA B N 1
ATOM 9548 C CA . ALA B 1 219 ? -13.852 -11.031 -27.641 1 83.56 219 ALA B CA 1
ATOM 9549 C C . ALA B 1 219 ? -14.266 -9.758 -26.906 1 83.56 219 ALA B C 1
ATOM 9551 O O . ALA B 1 219 ? -13.758 -8.672 -27.203 1 83.56 219 ALA B O 1
ATOM 9552 N N . ILE B 1 220 ? -15.078 -9.93 -26.031 1 86.75 220 ILE B N 1
ATOM 9553 C CA . ILE B 1 220 ? -15.57 -8.781 -25.281 1 86.75 220 ILE B CA 1
ATOM 9554 C C . ILE B 1 220 ? -14.422 -8.141 -24.516 1 86.75 220 ILE B C 1
ATOM 9556 O O . ILE B 1 220 ? -14.492 -6.961 -24.141 1 86.75 220 ILE B O 1
ATOM 9560 N N . TYR B 1 221 ? -13.414 -8.914 -24.297 1 89 221 TYR B N 1
ATOM 9561 C CA . TYR B 1 221 ? -12.273 -8.391 -23.562 1 89 221 TYR B CA 1
ATOM 9562 C C . TYR B 1 221 ? -11.086 -8.141 -24.484 1 89 221 TYR B C 1
ATOM 9564 O O . TYR B 1 221 ? -10.023 -7.715 -24.047 1 89 221 TYR B O 1
ATOM 9572 N N . GLY B 1 222 ? -11.32 -8.484 -25.656 1 90 222 GLY B N 1
ATOM 9573 C CA . GLY B 1 222 ? -10.367 -8.148 -26.703 1 90 222 GLY B CA 1
ATOM 9574 C C . GLY B 1 222 ? -9.031 -8.852 -26.547 1 90 222 GLY B C 1
ATOM 9575 O O . GLY B 1 222 ? -8.984 -10.062 -26.328 1 90 222 GLY B O 1
ATOM 9576 N N . SER B 1 223 ? -7.941 -8 -26.766 1 90.25 223 SER B N 1
ATOM 9577 C CA . SER B 1 223 ? -6.578 -8.516 -26.812 1 90.25 223 SER B CA 1
ATOM 9578 C C . SER B 1 223 ? -6.152 -9.094 -25.469 1 90.25 223 SER B C 1
ATOM 9580 O O . SER B 1 223 ? -5.285 -9.969 -25.406 1 90.25 223 SER B O 1
ATOM 9582 N N . ARG B 1 224 ? -6.75 -8.68 -24.453 1 87.62 224 ARG B N 1
ATOM 9583 C CA . ARG B 1 224 ? -6.402 -9.203 -23.125 1 87.62 224 ARG B CA 1
ATOM 9584 C C . ARG B 1 224 ? -6.949 -10.609 -22.938 1 87.62 224 ARG B C 1
ATOM 9586 O O . ARG B 1 224 ? -6.449 -11.367 -22.094 1 87.62 224 ARG B O 1
ATOM 9593 N N . GLY B 1 225 ? -7.965 -10.984 -23.672 1 89.19 225 GLY B N 1
ATOM 9594 C CA . GLY B 1 225 ? -8.648 -12.258 -23.5 1 89.19 225 GLY B CA 1
ATOM 9595 C C . GLY B 1 225 ? -8.258 -13.297 -24.531 1 89.19 225 GLY B C 1
ATOM 9596 O O . GLY B 1 225 ? -8.93 -14.32 -24.672 1 89.19 225 GLY B O 1
ATOM 9597 N N . ALA B 1 226 ? -7.242 -13.039 -25.188 1 88.38 226 ALA B N 1
ATOM 9598 C CA . ALA B 1 226 ? -6.848 -13.93 -26.281 1 88.38 226 ALA B CA 1
ATOM 9599 C C . ALA B 1 226 ? -6.59 -15.344 -25.766 1 88.38 226 ALA B C 1
ATOM 9601 O O . ALA B 1 226 ? -6.875 -16.328 -26.453 1 88.38 226 ALA B O 1
ATOM 9602 N N . ASN B 1 227 ? -6.113 -15.445 -24.594 1 92.81 227 ASN B N 1
ATOM 9603 C CA . ASN B 1 227 ? -5.754 -16.734 -24.031 1 92.81 227 ASN B CA 1
ATOM 9604 C C . ASN B 1 227 ? -6.812 -17.234 -23.047 1 92.81 227 ASN B C 1
ATOM 9606 O O . ASN B 1 227 ? -6.535 -18.078 -22.203 1 92.81 227 ASN B O 1
ATOM 9610 N N . GLY B 1 228 ? -8.008 -16.688 -23.125 1 93.94 228 GLY B N 1
ATOM 9611 C CA . GLY B 1 228 ? -9.078 -17.031 -22.203 1 93.94 228 GLY B CA 1
ATOM 9612 C C . GLY B 1 228 ? -9.281 -16.016 -21.109 1 93.94 228 GLY B C 1
ATOM 9613 O O . GLY B 1 228 ? -8.422 -15.172 -20.859 1 93.94 228 GLY B O 1
ATOM 9614 N N . VAL B 1 229 ? -10.461 -16.062 -20.531 1 94.75 229 VAL B N 1
ATOM 9615 C CA . VAL B 1 229 ? -10.789 -15.133 -19.453 1 94.75 229 VAL B CA 1
ATOM 9616 C C . VAL B 1 229 ? -11.344 -15.898 -18.266 1 94.75 229 VAL B C 1
ATOM 9618 O O . VAL B 1 229 ? -12.242 -16.734 -18.406 1 94.75 229 VAL B O 1
ATOM 9621 N N . ILE B 1 230 ? -10.805 -15.641 -17.125 1 95.5 230 ILE B N 1
ATOM 9622 C CA . ILE B 1 230 ? -11.336 -16.172 -15.875 1 95.5 230 ILE B CA 1
ATOM 9623 C C . ILE B 1 230 ? -12.094 -15.07 -15.133 1 95.5 230 ILE B C 1
ATOM 9625 O O . ILE B 1 230 ? -11.484 -14.133 -14.617 1 95.5 230 ILE B O 1
ATOM 9629 N N . MET B 1 231 ? -13.305 -15.258 -15.086 1 94.81 231 MET B N 1
ATOM 9630 C CA . MET B 1 231 ? -14.156 -14.305 -14.383 1 94.81 231 MET B CA 1
ATOM 9631 C C . MET B 1 231 ? -14.461 -14.789 -12.969 1 94.81 231 MET B C 1
ATOM 9633 O O . MET B 1 231 ? -15.047 -15.859 -12.789 1 94.81 231 MET B O 1
ATOM 9637 N N . ILE B 1 232 ? -14.133 -14.039 -12.078 1 93.88 232 ILE B N 1
ATOM 9638 C CA . ILE B 1 232 ? -14.383 -14.344 -10.672 1 93.88 232 ILE B CA 1
ATOM 9639 C C . ILE B 1 232 ? -15.438 -13.391 -10.117 1 93.88 232 ILE B C 1
ATOM 9641 O O . ILE B 1 232 ? -15.289 -12.172 -10.211 1 93.88 232 ILE B O 1
ATOM 9645 N N . THR B 1 233 ? -16.422 -13.984 -9.617 1 91.81 233 THR B N 1
ATOM 9646 C CA . THR B 1 233 ? -17.469 -13.219 -8.938 1 91.81 233 THR B CA 1
ATOM 9647 C C . THR B 1 233 ? -17.391 -13.43 -7.43 1 91.81 233 THR B C 1
ATOM 9649 O O . THR B 1 233 ? -17.375 -14.57 -6.957 1 91.81 233 THR B O 1
ATOM 9652 N N . SER B 1 234 ? -17.359 -12.414 -6.715 1 91 234 SER B N 1
ATOM 9653 C CA . SER B 1 234 ? -17.266 -12.516 -5.262 1 91 234 SER B CA 1
ATOM 9654 C C . SER B 1 234 ? -18.641 -12.594 -4.613 1 91 234 SER B C 1
ATOM 9656 O O . SER B 1 234 ? -19.641 -12.258 -5.242 1 91 234 SER B O 1
ATOM 9658 N N . ASN B 1 235 ? -18.609 -13.078 -3.439 1 88 235 ASN B N 1
ATOM 9659 C CA . ASN B 1 235 ? -19.828 -13.102 -2.639 1 88 235 ASN B CA 1
ATOM 9660 C C . ASN B 1 235 ? -20.328 -11.688 -2.32 1 88 235 ASN B C 1
ATOM 9662 O O . ASN B 1 235 ? -19.516 -10.812 -2.002 1 88 235 ASN B O 1
ATOM 9666 N N . LYS B 1 236 ? -21.609 -11.531 -2.545 1 87.31 236 LYS B N 1
ATOM 9667 C CA . LYS B 1 236 ? -22.266 -10.266 -2.199 1 87.31 236 LYS B CA 1
ATOM 9668 C C . LYS B 1 236 ? -23.531 -10.5 -1.378 1 87.31 236 LYS B C 1
ATOM 9670 O O . LYS B 1 236 ? -24 -11.633 -1.271 1 87.31 236 LYS B O 1
ATOM 9675 N N . GLY B 1 237 ? -23.953 -9.461 -0.783 1 84.56 237 GLY B N 1
ATOM 9676 C CA . GLY B 1 237 ? -25.281 -9.555 -0.172 1 84.56 237 GLY B CA 1
ATOM 9677 C C . GLY B 1 237 ? -26.406 -9.516 -1.184 1 84.56 237 GLY B C 1
ATOM 9678 O O . GLY B 1 237 ? -26.172 -9.289 -2.373 1 84.56 237 GLY B O 1
ATOM 9679 N N . ARG B 1 238 ? -27.641 -9.766 -0.645 1 83.44 238 ARG B N 1
ATOM 9680 C CA . ARG B 1 238 ? -28.844 -9.695 -1.47 1 83.44 238 ARG B CA 1
ATOM 9681 C C . ARG B 1 238 ? -29.812 -8.656 -0.923 1 83.44 238 ARG B C 1
ATOM 9683 O O . ARG B 1 238 ? -29.828 -8.383 0.278 1 83.44 238 ARG B O 1
ATOM 9690 N N . LYS B 1 239 ? -30.438 -8.203 -1.919 1 80.94 239 LYS B N 1
ATOM 9691 C CA . LYS B 1 239 ? -31.484 -7.289 -1.481 1 80.94 239 LYS B CA 1
ATOM 9692 C C . LYS B 1 239 ? -32.406 -7.957 -0.473 1 80.94 239 LYS B C 1
ATOM 9694 O O . LYS B 1 239 ? -32.75 -9.133 -0.628 1 80.94 239 LYS B O 1
ATOM 9699 N N . ASN B 1 240 ? -32.688 -7.27 0.549 1 75.44 240 ASN B N 1
ATOM 9700 C CA . ASN B 1 240 ? -33.625 -7.676 1.606 1 75.44 240 ASN B CA 1
ATOM 9701 C C . ASN B 1 240 ? -33.062 -8.852 2.41 1 75.44 240 ASN B C 1
ATOM 9703 O O . ASN B 1 240 ? -33.812 -9.578 3.057 1 75.44 240 ASN B O 1
ATOM 9707 N N . GLN B 1 241 ? -31.859 -9.086 2.307 1 80.44 241 GLN B N 1
ATOM 9708 C CA . GLN B 1 241 ? -31.234 -10.141 3.09 1 80.44 241 GLN B CA 1
ATOM 9709 C C . GLN B 1 241 ? -30.922 -9.672 4.508 1 80.44 241 GLN B C 1
ATOM 9711 O O . GLN B 1 241 ? -30.359 -8.594 4.699 1 80.44 241 GLN B O 1
ATOM 9716 N N . GLN B 1 242 ? -31.328 -10.539 5.457 1 79 242 GLN B N 1
ATOM 9717 C CA . GLN B 1 242 ? -30.922 -10.258 6.828 1 79 242 GLN B CA 1
ATOM 9718 C C . GLN B 1 242 ? -29.406 -10.398 6.992 1 79 242 GLN B C 1
ATOM 9720 O O . GLN B 1 242 ? -28.797 -11.281 6.391 1 79 242 GLN B O 1
ATOM 9725 N N . ALA B 1 243 ? -28.969 -9.609 7.832 1 84.06 243 ALA B N 1
ATOM 9726 C CA . ALA B 1 243 ? -27.531 -9.672 8.062 1 84.06 243 ALA B CA 1
ATOM 9727 C C . ALA B 1 243 ? -27.109 -11.055 8.562 1 84.06 243 ALA B C 1
ATOM 9729 O O . ALA B 1 243 ? -27.672 -11.562 9.539 1 84.06 243 ALA B O 1
ATOM 9730 N N . THR B 1 244 ? -26.203 -11.648 7.898 1 85.5 244 THR B N 1
ATOM 9731 C CA . THR B 1 244 ? -25.734 -12.984 8.234 1 85.5 244 THR B CA 1
ATOM 9732 C C . THR B 1 244 ? -24.219 -12.969 8.469 1 85.5 244 THR B C 1
ATOM 9734 O O . THR B 1 244 ? -23.453 -12.484 7.633 1 85.5 244 THR B O 1
ATOM 9737 N N . PHE B 1 245 ? -23.922 -13.531 9.617 1 88.5 245 PHE B N 1
ATOM 9738 C CA . PHE B 1 245 ? -22.5 -13.695 9.938 1 88.5 245 PHE B CA 1
ATOM 9739 C C . PHE B 1 245 ? -22.031 -15.102 9.586 1 88.5 245 PHE B C 1
ATOM 9741 O O . PHE B 1 245 ? -22.734 -16.078 9.859 1 88.5 245 PHE B O 1
ATOM 9748 N N . SER B 1 246 ? -20.875 -15.117 8.977 1 91.44 246 SER B N 1
ATOM 9749 C CA . SER B 1 246 ? -20.312 -16.422 8.617 1 91.44 246 SER B CA 1
ATOM 9750 C C . SER B 1 246 ? -18.859 -16.531 9.078 1 91.44 246 SER B C 1
ATOM 9752 O O . SER B 1 246 ? -18.094 -15.57 9.008 1 91.44 246 SER B O 1
ATOM 9754 N N . TYR B 1 247 ? -18.531 -17.609 9.625 1 92.62 247 TYR B N 1
ATOM 9755 C CA . TYR B 1 247 ? -17.156 -17.984 9.961 1 92.62 247 TYR B CA 1
ATOM 9756 C C . TYR B 1 247 ? -16.75 -19.266 9.25 1 92.62 247 TYR B C 1
ATOM 9758 O O . TYR B 1 247 ? -17.453 -20.281 9.352 1 92.62 247 TYR B O 1
ATOM 9766 N N . ASN B 1 248 ? -15.656 -19.25 8.562 1 94 248 ASN B N 1
ATOM 9767 C CA . ASN B 1 248 ? -15.031 -20.406 7.934 1 94 248 ASN B CA 1
ATOM 9768 C C . ASN B 1 248 ? -13.57 -20.547 8.367 1 94 248 ASN B C 1
ATOM 9770 O O . ASN B 1 248 ? -12.758 -19.656 8.117 1 94 248 ASN B O 1
ATOM 9774 N N . GLY B 1 249 ? -13.273 -21.594 9.016 1 94.19 249 GLY B N 1
ATOM 9775 C CA . GLY B 1 249 ? -11.906 -21.797 9.469 1 94.19 249 GLY B CA 1
ATOM 9776 C C . GLY B 1 249 ? -11.453 -23.234 9.391 1 94.19 249 GLY B C 1
ATOM 9777 O O . GLY B 1 249 ? -12.273 -24.156 9.406 1 94.19 249 GLY B O 1
ATOM 9778 N N . PHE B 1 250 ? -10.148 -23.406 9.211 1 95.12 250 PHE B N 1
ATOM 9779 C CA . PHE B 1 250 ? -9.562 -24.734 9.344 1 95.12 250 PHE B CA 1
ATOM 9780 C C . PHE B 1 250 ? -8.133 -24.656 9.859 1 95.12 250 PHE B C 1
ATOM 9782 O O . PHE B 1 250 ? -7.512 -23.594 9.812 1 95.12 250 PHE B O 1
ATOM 9789 N N . SER B 1 251 ? -7.652 -25.719 10.461 1 96.19 251 SER B N 1
ATOM 9790 C CA . SER B 1 251 ? -6.277 -25.922 10.914 1 96.19 251 SER B CA 1
ATOM 9791 C C . SER B 1 251 ? -5.816 -27.359 10.656 1 96.19 251 SER B C 1
ATOM 9793 O O . SER B 1 251 ? -6.609 -28.297 10.734 1 96.19 251 SER B O 1
ATOM 9795 N N . GLY B 1 252 ? -4.547 -27.422 10.289 1 95.81 252 GLY B N 1
ATOM 9796 C CA . GLY B 1 252 ? -4.062 -28.781 10.031 1 95.81 252 GLY B CA 1
ATOM 9797 C C . GLY B 1 252 ? -2.553 -28.859 9.953 1 95.81 252 GLY B C 1
ATOM 9798 O O . GLY B 1 252 ? -1.855 -27.859 10.133 1 95.81 252 GLY B O 1
ATOM 9799 N N . ILE B 1 253 ? -2.152 -30.062 9.75 1 96 253 ILE B N 1
ATOM 9800 C CA . ILE B 1 253 ? -0.73 -30.375 9.695 1 96 253 ILE B CA 1
ATOM 9801 C C . ILE B 1 253 ? -0.352 -30.797 8.273 1 96 253 ILE B C 1
ATOM 9803 O O . ILE B 1 253 ? -1.144 -31.438 7.578 1 96 253 ILE B O 1
ATOM 9807 N N . LYS B 1 254 ? 0.835 -30.422 7.871 1 94.94 254 LYS B N 1
ATOM 9808 C CA . LYS B 1 254 ? 1.416 -30.797 6.586 1 94.94 254 LYS B CA 1
ATOM 9809 C C . LYS B 1 254 ? 2.566 -31.781 6.766 1 94.94 254 LYS B C 1
ATOM 9811 O O . LYS B 1 254 ? 3.463 -31.562 7.582 1 94.94 254 LYS B O 1
ATOM 9816 N N . GLN B 1 255 ? 2.49 -32.781 6.039 1 94.44 255 GLN B N 1
ATOM 9817 C CA . GLN B 1 255 ? 3.547 -33.781 6.07 1 94.44 255 GLN B CA 1
ATOM 9818 C C . GLN B 1 255 ? 4.113 -34.031 4.676 1 94.44 255 GLN B C 1
ATOM 9820 O O . GLN B 1 255 ? 3.41 -33.844 3.676 1 94.44 255 GLN B O 1
ATOM 9825 N N . VAL B 1 256 ? 5.371 -34.375 4.695 1 96.38 256 VAL B N 1
ATOM 9826 C CA . VAL B 1 256 ? 6.004 -34.688 3.412 1 96.38 256 VAL B CA 1
ATOM 9827 C C . VAL B 1 256 ? 5.23 -35.781 2.691 1 96.38 256 VAL B C 1
ATOM 9829 O O . VAL B 1 256 ? 4.938 -36.812 3.275 1 96.38 256 VAL B O 1
ATOM 9832 N N . PHE B 1 257 ? 4.848 -35.625 1.489 1 96.25 257 PHE B N 1
ATOM 9833 C CA . PHE B 1 257 ? 4.148 -36.594 0.66 1 96.25 257 PHE B CA 1
ATOM 9834 C C . PHE B 1 257 ? 5.004 -37.844 0.455 1 96.25 257 PHE B C 1
ATOM 9836 O O . PHE B 1 257 ? 4.535 -38.938 0.657 1 96.25 257 PHE B O 1
ATOM 9843 N N . GLY B 1 258 ? 6.199 -37.562 -0.013 1 95.31 258 GLY B N 1
ATOM 9844 C CA . GLY B 1 258 ? 7.258 -38.531 -0.217 1 95.31 258 GLY B CA 1
ATOM 9845 C C . GLY B 1 258 ? 8.641 -37.938 -0.25 1 95.31 258 GLY B C 1
ATOM 9846 O O . GLY B 1 258 ? 8.852 -36.906 -0.891 1 95.31 258 GLY B O 1
ATOM 9847 N N . LYS B 1 259 ? 9.508 -38.562 0.473 1 96.25 259 LYS B N 1
ATOM 9848 C CA . LYS B 1 259 ? 10.883 -38.094 0.432 1 96.25 259 LYS B CA 1
ATOM 9849 C C . LYS B 1 259 ? 11.523 -38.375 -0.924 1 96.25 259 LYS B C 1
ATOM 9851 O O . LYS B 1 259 ? 11.078 -39.25 -1.654 1 96.25 259 LYS B O 1
ATOM 9856 N N . TYR B 1 260 ? 12.477 -37.5 -1.236 1 97.75 260 TYR B N 1
ATOM 9857 C CA . TYR B 1 260 ? 13.312 -37.875 -2.377 1 97.75 260 TYR B CA 1
ATOM 9858 C C . TYR B 1 260 ? 13.992 -39.219 -2.154 1 97.75 260 TYR B C 1
ATOM 9860 O O . TYR B 1 260 ? 14.508 -39.469 -1.064 1 97.75 260 TYR B O 1
ATOM 9868 N N . PRO B 1 261 ? 13.953 -40.062 -3.129 1 97.44 261 PRO B N 1
ATOM 9869 C CA . PRO B 1 261 ? 14.453 -41.438 -2.924 1 97.44 261 PRO B CA 1
ATOM 9870 C C . PRO B 1 261 ? 15.969 -41.531 -3.094 1 97.44 261 PRO B C 1
ATOM 9872 O O . PRO B 1 261 ? 16.453 -42.156 -4.047 1 97.44 261 PRO B O 1
ATOM 9875 N N . MET B 1 262 ? 16.672 -41.031 -2.15 1 98.25 262 MET B N 1
ATOM 9876 C CA . MET B 1 262 ? 18.141 -41.062 -2.191 1 98.25 262 MET B CA 1
ATOM 9877 C C . MET B 1 262 ? 18.672 -42.375 -1.626 1 98.25 262 MET B C 1
ATOM 9879 O O . MET B 1 262 ? 18.016 -43 -0.779 1 98.25 262 MET B O 1
ATOM 9883 N N . MET B 1 263 ? 19.859 -42.75 -2.066 1 98.06 263 MET B N 1
ATOM 9884 C CA . MET B 1 263 ? 20.516 -43.938 -1.531 1 98.06 263 MET B CA 1
ATOM 9885 C C . MET B 1 263 ? 20.875 -43.75 -0.062 1 98.06 263 MET B C 1
ATOM 9887 O O . MET B 1 263 ? 21.266 -42.656 0.346 1 98.06 263 MET B O 1
ATOM 9891 N N . ASN B 1 264 ? 20.672 -44.844 0.742 1 97.69 264 ASN B N 1
ATOM 9892 C CA . ASN B 1 264 ? 21.266 -44.812 2.076 1 97.69 264 ASN B CA 1
ATOM 9893 C C . ASN B 1 264 ? 22.766 -45.094 2.033 1 97.69 264 ASN B C 1
ATOM 9895 O O . ASN B 1 264 ? 23.344 -45.25 0.954 1 97.69 264 ASN B O 1
ATOM 9899 N N . ALA B 1 265 ? 23.391 -45.156 3.17 1 98.06 265 ALA B N 1
ATOM 9900 C CA . ALA B 1 265 ? 24.844 -45.281 3.26 1 98.06 265 ALA B CA 1
ATOM 9901 C C . ALA B 1 265 ? 25.328 -46.562 2.617 1 98.06 265 ALA B C 1
ATOM 9903 O O . ALA B 1 265 ? 26.312 -46.562 1.874 1 98.06 265 ALA B O 1
ATOM 9904 N N . GLU B 1 266 ? 24.688 -47.656 2.863 1 97.75 266 GLU B N 1
ATOM 9905 C CA . GLU B 1 266 ? 25.094 -48.969 2.357 1 97.75 266 GLU B CA 1
ATOM 9906 C C . GLU B 1 266 ? 25.047 -49 0.832 1 97.75 266 GLU B C 1
ATOM 9908 O O . GLU B 1 266 ? 26.031 -49.406 0.195 1 97.75 266 GLU B O 1
ATOM 9913 N N . ARG B 1 267 ? 23.953 -48.562 0.323 1 97.5 267 ARG B N 1
ATOM 9914 C CA . ARG B 1 267 ? 23.797 -48.562 -1.127 1 97.5 267 ARG B CA 1
ATOM 9915 C C . ARG B 1 267 ? 24.766 -47.594 -1.799 1 97.5 267 ARG B C 1
ATOM 9917 O O . ARG B 1 267 ? 25.312 -47.906 -2.861 1 97.5 267 ARG B O 1
ATOM 9924 N N . PHE B 1 268 ? 24.938 -46.469 -1.192 1 97.62 268 PHE B N 1
ATOM 9925 C CA . PHE B 1 268 ? 25.844 -45.469 -1.759 1 97.62 268 PHE B CA 1
ATOM 9926 C C . PHE B 1 268 ? 27.281 -45.969 -1.71 1 97.62 268 PHE B C 1
ATOM 9928 O O . PHE B 1 268 ? 28.047 -45.781 -2.67 1 97.62 268 PHE B O 1
ATOM 9935 N N . ALA B 1 269 ? 27.656 -46.562 -0.609 1 97.56 269 ALA B N 1
ATOM 9936 C CA . ALA B 1 269 ? 29.016 -47.094 -0.474 1 97.56 269 ALA B CA 1
ATOM 9937 C C . ALA B 1 269 ? 29.281 -48.156 -1.535 1 97.56 269 ALA B C 1
ATOM 9939 O O . ALA B 1 269 ? 30.359 -48.219 -2.125 1 97.56 269 ALA B O 1
ATOM 9940 N N . ALA B 1 270 ? 28.328 -49.031 -1.741 1 97 270 ALA B N 1
ATOM 9941 C CA . ALA B 1 270 ? 28.453 -50.062 -2.758 1 97 270 ALA B CA 1
ATOM 9942 C C . ALA B 1 270 ? 28.656 -49.469 -4.145 1 97 270 ALA B C 1
ATOM 9944 O O . ALA B 1 270 ? 29.484 -49.938 -4.926 1 97 270 ALA B O 1
ATOM 9945 N N . LEU B 1 271 ? 27.828 -48.469 -4.395 1 97.44 271 LEU B N 1
ATOM 9946 C CA . LEU B 1 271 ? 27.953 -47.781 -5.68 1 97.44 271 LEU B CA 1
ATOM 9947 C C . LEU B 1 271 ? 29.344 -47.156 -5.828 1 97.44 271 LEU B C 1
ATOM 9949 O O . LEU B 1 271 ? 29.969 -47.281 -6.887 1 97.44 271 LEU B O 1
ATOM 9953 N N . ARG B 1 272 ? 29.797 -46.438 -4.836 1 96.56 272 ARG B N 1
ATOM 9954 C CA . ARG B 1 272 ? 31.094 -45.781 -4.879 1 96.56 272 ARG B CA 1
ATOM 9955 C C . ARG B 1 272 ? 32.219 -46.812 -5.074 1 96.56 272 ARG B C 1
ATOM 9957 O O . ARG B 1 272 ? 33.125 -46.594 -5.875 1 96.56 272 ARG B O 1
ATOM 9964 N N . ASP B 1 273 ? 32.188 -47.938 -4.352 1 95.94 273 ASP B N 1
ATOM 9965 C CA . ASP B 1 273 ? 33.188 -48.969 -4.461 1 95.94 273 ASP B CA 1
ATOM 9966 C C . ASP B 1 273 ? 33.219 -49.562 -5.867 1 95.94 273 ASP B C 1
ATOM 9968 O O . ASP B 1 273 ? 34.281 -49.844 -6.414 1 95.94 273 ASP B O 1
ATOM 9972 N N . TYR B 1 274 ? 32.062 -49.75 -6.309 1 95.38 274 TYR B N 1
ATOM 9973 C CA . TYR B 1 274 ? 32 -50.344 -7.641 1 95.38 274 TYR B CA 1
ATOM 9974 C C . TYR B 1 274 ? 32.5 -49.375 -8.695 1 95.38 274 TYR B C 1
ATOM 9976 O O . TYR B 1 274 ? 33.219 -49.75 -9.609 1 95.38 274 TYR B O 1
ATOM 9984 N N . ALA B 1 275 ? 32 -48.125 -8.625 1 94.62 275 ALA B N 1
ATOM 9985 C CA . ALA B 1 275 ? 32.438 -47.094 -9.586 1 94.62 275 ALA B CA 1
ATOM 9986 C C . ALA B 1 275 ? 33.938 -46.906 -9.547 1 94.62 275 ALA B C 1
ATOM 9988 O O . ALA B 1 275 ? 34.594 -46.812 -10.586 1 94.62 275 ALA B O 1
ATOM 9989 N N . GLY B 1 276 ? 34.531 -46.781 -8.359 1 91.56 276 GLY B N 1
ATOM 9990 C CA . GLY B 1 276 ? 36 -46.75 -8.141 1 91.56 276 GLY B CA 1
ATOM 9991 C C . GLY B 1 276 ? 36.625 -45.406 -8.508 1 91.56 276 GLY B C 1
ATOM 9992 O O . GLY B 1 276 ? 37.812 -45.344 -8.734 1 91.56 276 GLY B O 1
ATOM 9993 N N . LEU B 1 277 ? 35.844 -44.375 -8.594 1 91.88 277 LEU B N 1
ATOM 9994 C CA . LEU B 1 277 ? 36.375 -43.094 -9.07 1 91.88 277 LEU B CA 1
ATOM 9995 C C . LEU B 1 277 ? 36.688 -42.188 -7.898 1 91.88 277 LEU B C 1
ATOM 9997 O O . LEU B 1 277 ? 37.5 -41.281 -8.023 1 91.88 277 LEU B O 1
ATOM 10001 N N . TYR B 1 278 ? 35.938 -42.375 -6.809 1 94.5 278 TYR B N 1
ATOM 10002 C CA . TYR B 1 278 ? 36.125 -41.5 -5.656 1 94.5 278 TYR B CA 1
ATOM 10003 C C . TYR B 1 278 ? 36.312 -42.312 -4.379 1 94.5 278 TYR B C 1
ATOM 10005 O O . TYR B 1 278 ? 35.844 -43.469 -4.285 1 94.5 278 TYR B O 1
ATOM 10013 N N . THR B 1 279 ? 37 -41.688 -3.455 1 94.62 279 THR B N 1
ATOM 10014 C CA . THR B 1 279 ? 37.219 -42.281 -2.145 1 94.62 279 THR B CA 1
ATOM 10015 C C . THR B 1 279 ? 36.5 -41.5 -1.059 1 94.62 279 THR B C 1
ATOM 10017 O O . THR B 1 279 ? 36.031 -40.375 -1.302 1 94.62 279 THR B O 1
ATOM 10020 N N . ASP B 1 280 ? 36.344 -42.156 0.087 1 96.69 280 ASP B N 1
ATOM 10021 C CA . ASP B 1 280 ? 35.656 -41.5 1.189 1 96.69 280 ASP B CA 1
ATOM 10022 C C . ASP B 1 280 ? 36.438 -40.25 1.669 1 96.69 280 ASP B C 1
ATOM 10024 O O . ASP B 1 280 ? 37.656 -40.281 1.754 1 96.69 280 ASP B O 1
ATOM 10028 N N . GLY B 1 281 ? 35.688 -39.188 1.854 1 96.31 281 GLY B N 1
ATOM 10029 C CA . GLY B 1 281 ? 36.312 -37.969 2.395 1 96.31 281 GLY B CA 1
ATOM 10030 C C . GLY B 1 281 ? 36.562 -38.031 3.891 1 96.31 281 GLY B C 1
ATOM 10031 O O . GLY B 1 281 ? 36.188 -39.031 4.535 1 96.31 281 GLY B O 1
ATOM 10032 N N . VAL B 1 282 ? 37.156 -36.969 4.484 1 95.88 282 VAL B N 1
ATOM 10033 C CA . VAL B 1 282 ? 37.594 -36.938 5.871 1 95.88 282 VAL B CA 1
ATOM 10034 C C . VAL B 1 282 ? 36.406 -37.031 6.809 1 95.88 282 VAL B C 1
ATOM 10036 O O . VAL B 1 282 ? 36.5 -37.594 7.902 1 95.88 282 VAL B O 1
ATOM 10039 N N . ASP B 1 283 ? 35.25 -36.562 6.363 1 97.44 283 ASP B N 1
ATOM 10040 C CA . ASP B 1 283 ? 34.062 -36.531 7.242 1 97.44 283 ASP B CA 1
ATOM 10041 C C . ASP B 1 283 ? 33.125 -37.688 6.898 1 97.44 283 ASP B C 1
ATOM 10043 O O . ASP B 1 283 ? 31.969 -37.688 7.34 1 97.44 283 ASP B O 1
ATOM 10047 N N . GLU B 1 284 ? 33.562 -38.562 6.031 1 97.5 284 GLU B N 1
ATOM 10048 C CA . GLU B 1 284 ? 32.75 -39.719 5.648 1 97.5 284 GLU B CA 1
ATOM 10049 C C . GLU B 1 284 ? 33.25 -40.969 6.336 1 97.5 284 GLU B C 1
ATOM 10051 O O . GLU B 1 284 ? 34.469 -41.156 6.535 1 97.5 284 GLU B O 1
ATOM 10056 N N . SER B 1 285 ? 32.281 -41.781 6.723 1 96.5 285 SER B N 1
ATOM 10057 C CA . SER B 1 285 ? 32.594 -43.062 7.324 1 96.5 285 SER B CA 1
ATOM 10058 C C . SER B 1 285 ? 31.578 -44.125 6.902 1 96.5 285 SER B C 1
ATOM 10060 O O . SER B 1 285 ? 30.375 -43.844 6.773 1 96.5 285 SER B O 1
ATOM 10062 N N . ARG B 1 286 ? 32.031 -45.312 6.75 1 95.88 286 ARG B N 1
ATOM 10063 C CA . ARG B 1 286 ? 31.188 -46.406 6.32 1 95.88 286 ARG B CA 1
ATOM 10064 C C . ARG B 1 286 ? 30.25 -46.875 7.441 1 95.88 286 ARG B C 1
ATOM 10066 O O . ARG B 1 286 ? 29.297 -47.594 7.203 1 95.88 286 ARG B O 1
ATOM 10073 N N . SER B 1 287 ? 30.469 -46.344 8.641 1 95.06 287 SER B N 1
ATOM 10074 C CA . SER B 1 287 ? 29.625 -46.688 9.781 1 95.06 287 SER B CA 1
ATOM 10075 C C . SER B 1 287 ? 28.547 -45.594 9.984 1 95.06 287 SER B C 1
ATOM 10077 O O . SER B 1 287 ? 27.703 -45.719 10.867 1 95.06 287 SER B O 1
ATOM 10079 N N . THR B 1 288 ? 28.641 -44.625 9.156 1 96.94 288 THR B N 1
ATOM 10080 C CA . THR B 1 288 ? 27.688 -43.5 9.266 1 96.94 288 THR B CA 1
ATOM 10081 C C . THR B 1 288 ? 26.578 -43.656 8.219 1 96.94 288 THR B C 1
ATOM 10083 O O . THR B 1 288 ? 26.844 -44.031 7.078 1 96.94 288 THR B O 1
ATOM 10086 N N . ASN B 1 289 ? 25.328 -43.406 8.586 1 98 289 ASN B N 1
ATOM 10087 C CA . ASN B 1 289 ? 24.172 -43.281 7.703 1 98 289 ASN B CA 1
ATOM 10088 C C . ASN B 1 289 ? 23.312 -42.094 8.055 1 98 289 ASN B C 1
ATOM 10090 O O . ASN B 1 289 ? 22.375 -42.188 8.852 1 98 289 ASN B O 1
ATOM 10094 N N . THR B 1 290 ? 23.578 -41.062 7.438 1 97.62 290 THR B N 1
ATOM 10095 C CA . THR B 1 290 ? 22.859 -39.812 7.715 1 97.62 290 THR B CA 1
ATOM 10096 C C . THR B 1 290 ? 21.703 -39.625 6.73 1 97.62 290 THR B C 1
ATOM 10098 O O . THR B 1 290 ? 21.922 -39.594 5.52 1 97.62 290 THR B O 1
ATOM 10101 N N . ASP B 1 291 ? 20.516 -39.531 7.211 1 97.44 291 ASP B N 1
ATOM 10102 C CA . ASP B 1 291 ? 19.391 -39.062 6.41 1 97.44 291 ASP B CA 1
ATOM 10103 C C . ASP B 1 291 ? 19.266 -37.531 6.461 1 97.44 291 ASP B C 1
ATOM 10105 O O . ASP B 1 291 ? 18.578 -37 7.336 1 97.44 291 ASP B O 1
ATOM 10109 N N . TRP B 1 292 ? 19.781 -36.969 5.52 1 97.81 292 TRP B N 1
ATOM 10110 C CA . TRP B 1 292 ? 19.875 -35.5 5.5 1 97.81 292 TRP B CA 1
ATOM 10111 C C . TRP B 1 292 ? 18.484 -34.875 5.398 1 97.81 292 TRP B C 1
ATOM 10113 O O . TRP B 1 292 ? 18.266 -33.75 5.859 1 97.81 292 TRP B O 1
ATOM 10123 N N . GLN B 1 293 ? 17.531 -35.531 4.762 1 97.5 293 GLN B N 1
ATOM 10124 C CA . GLN B 1 293 ? 16.156 -35 4.668 1 97.5 293 GLN B CA 1
ATOM 10125 C C . GLN B 1 293 ? 15.5 -34.938 6.043 1 97.5 293 GLN B C 1
ATOM 10127 O O . GLN B 1 293 ? 14.859 -33.969 6.387 1 97.5 293 GLN B O 1
ATOM 10132 N N . ASP B 1 294 ? 15.695 -35.969 6.758 1 96.56 294 ASP B N 1
ATOM 10133 C CA . ASP B 1 294 ? 15.133 -35.969 8.109 1 96.56 294 ASP B CA 1
ATOM 10134 C C . ASP B 1 294 ? 15.758 -34.906 8.977 1 96.56 294 ASP B C 1
ATOM 10136 O O . ASP B 1 294 ? 15.117 -34.375 9.898 1 96.56 294 ASP B O 1
ATOM 10140 N N . SER B 1 295 ? 17.016 -34.625 8.719 1 96.38 295 SER B N 1
ATOM 10141 C CA . SER B 1 295 ? 17.719 -33.625 9.5 1 96.38 295 SER B CA 1
ATOM 10142 C C . SER B 1 295 ? 17.203 -32.219 9.203 1 96.38 295 SER B C 1
ATOM 10144 O O . SER B 1 295 ? 17.312 -31.328 10.039 1 96.38 295 SER B O 1
ATOM 10146 N N . LEU B 1 296 ? 16.688 -32.062 8.047 1 97.12 296 LEU B N 1
ATOM 10147 C CA . LEU B 1 296 ? 16.297 -30.734 7.637 1 97.12 296 LEU B CA 1
ATOM 10148 C C . LEU B 1 296 ? 14.781 -30.547 7.762 1 97.12 296 LEU B C 1
ATOM 10150 O O . LEU B 1 296 ? 14.312 -29.484 8.156 1 97.12 296 LEU B O 1
ATOM 10154 N N . TYR B 1 297 ? 14.055 -31.625 7.434 1 96.94 297 TYR B N 1
ATOM 10155 C CA . TYR B 1 297 ? 12.602 -31.5 7.363 1 96.94 297 TYR B CA 1
ATOM 10156 C C . TYR B 1 297 ? 11.992 -31.453 8.758 1 96.94 297 TYR B C 1
ATOM 10158 O O . TYR B 1 297 ? 12.523 -32.062 9.695 1 96.94 297 TYR B O 1
ATOM 10166 N N . GLY B 1 298 ? 10.961 -30.672 8.898 1 93.19 298 GLY B N 1
ATOM 10167 C CA . GLY B 1 298 ? 10.07 -30.672 10.055 1 93.19 298 GLY B CA 1
ATOM 10168 C C . GLY B 1 298 ? 8.609 -30.844 9.68 1 93.19 298 GLY B C 1
ATOM 10169 O O . GLY B 1 298 ? 8.297 -31.484 8.672 1 93.19 298 GLY B O 1
ATOM 10170 N N . ALA B 1 299 ? 7.828 -30.469 10.523 1 88.94 299 ALA B N 1
ATOM 10171 C CA . ALA B 1 299 ? 6.398 -30.484 10.227 1 88.94 299 ALA B CA 1
ATOM 10172 C C . ALA B 1 299 ? 5.898 -29.094 9.867 1 88.94 299 ALA B C 1
ATOM 10174 O O . ALA B 1 299 ? 6.375 -28.094 10.422 1 88.94 299 ALA B O 1
ATOM 10175 N N . GLY B 1 300 ? 5.055 -29.094 8.891 1 94.62 300 GLY B N 1
ATOM 10176 C CA . GLY B 1 300 ? 4.438 -27.828 8.539 1 94.62 300 GLY B CA 1
ATOM 10177 C C . GLY B 1 300 ? 3.033 -27.672 9.086 1 94.62 300 GLY B C 1
ATOM 10178 O O . GLY B 1 300 ? 2.488 -28.609 9.68 1 94.62 300 GLY B O 1
ATOM 10179 N N . GLU B 1 301 ? 2.504 -26.5 8.93 1 95.62 301 GLU B N 1
ATOM 10180 C CA . GLU B 1 301 ? 1.133 -26.234 9.352 1 95.62 301 GLU B CA 1
ATOM 10181 C C . GLU B 1 301 ? 0.4 -25.359 8.336 1 95.62 301 GLU B C 1
ATOM 10183 O O . GLU B 1 301 ? 1.03 -24.672 7.539 1 95.62 301 GLU B O 1
ATOM 10188 N N . MET B 1 302 ? -0.884 -25.469 8.344 1 95 302 MET B N 1
ATOM 10189 C CA . MET B 1 302 ? -1.783 -24.656 7.531 1 95 302 MET B CA 1
ATOM 10190 C C . MET B 1 302 ? -2.965 -24.156 8.359 1 95 302 MET B C 1
ATOM 10192 O O . MET B 1 302 ? -3.629 -24.953 9.039 1 95 302 MET B O 1
ATOM 10196 N N . ILE B 1 303 ? -3.184 -22.875 8.352 1 96.06 303 ILE B N 1
ATOM 10197 C CA . ILE B 1 303 ? -4.254 -22.281 9.133 1 96.06 303 ILE B CA 1
ATOM 10198 C C . ILE B 1 303 ? -4.996 -21.25 8.281 1 96.06 303 ILE B C 1
ATOM 10200 O O . ILE B 1 303 ? -4.379 -20.516 7.508 1 96.06 303 ILE B O 1
ATOM 10204 N N . SER B 1 304 ? -6.355 -21.25 8.336 1 95.19 304 SER B N 1
ATOM 10205 C CA . SER B 1 304 ? -7.184 -20.234 7.676 1 95.19 304 SER B CA 1
ATOM 10206 C C . SER B 1 304 ? -8.328 -19.781 8.586 1 95.19 304 SER B C 1
ATOM 10208 O O . SER B 1 304 ? -8.969 -20.609 9.234 1 95.19 304 SER B O 1
ATOM 10210 N N . HIS B 1 305 ? -8.547 -18.578 8.781 1 95.38 305 HIS B N 1
ATOM 10211 C CA . HIS B 1 305 ? -9.672 -17.953 9.461 1 95.38 305 HIS B CA 1
ATOM 10212 C C . HIS B 1 305 ? -10.32 -16.875 8.586 1 95.38 305 HIS B C 1
ATOM 10214 O O . HIS B 1 305 ? -9.648 -15.922 8.18 1 95.38 305 HIS B O 1
ATOM 10220 N N . ASP B 1 306 ? -11.617 -17.047 8.359 1 94.69 306 ASP B N 1
ATOM 10221 C CA . ASP B 1 306 ? -12.359 -16.078 7.555 1 94.69 306 ASP B CA 1
ATOM 10222 C C . ASP B 1 306 ? -13.672 -15.688 8.234 1 94.69 306 ASP B C 1
ATOM 10224 O O . ASP B 1 306 ? -14.477 -16.547 8.57 1 94.69 306 ASP B O 1
ATOM 10228 N N . VAL B 1 307 ? -13.875 -14.461 8.43 1 92.31 307 VAL B N 1
ATOM 10229 C CA . VAL B 1 307 ? -15.133 -13.945 8.977 1 92.31 307 VAL B CA 1
ATOM 10230 C C . VAL B 1 307 ? -15.758 -12.969 7.984 1 92.31 307 VAL B C 1
ATOM 10232 O O . VAL B 1 307 ? -15.047 -12.203 7.324 1 92.31 307 VAL B O 1
ATOM 10235 N N . SER B 1 308 ? -17.047 -13.07 7.836 1 91.62 308 SER B N 1
ATOM 10236 C CA . SER B 1 308 ? -17.719 -12.156 6.922 1 91.62 308 SER B CA 1
ATOM 10237 C C . SER B 1 308 ? -19.141 -11.852 7.391 1 91.62 308 SER B C 1
ATOM 10239 O O . SER B 1 308 ? -19.719 -12.625 8.156 1 91.62 308 SER B O 1
ATOM 10241 N N . VAL B 1 309 ? -19.672 -10.766 6.98 1 88.19 309 VAL B N 1
ATOM 10242 C CA . VAL B 1 309 ? -21.062 -10.375 7.18 1 88.19 309 VAL B CA 1
ATOM 10243 C C . VAL B 1 309 ? -21.656 -9.906 5.855 1 88.19 309 VAL B C 1
ATOM 10245 O O . VAL B 1 309 ? -21 -9.195 5.086 1 88.19 309 VAL B O 1
ATOM 10248 N N . ALA B 1 310 ? -22.781 -10.352 5.578 1 89.38 310 ALA B N 1
ATOM 10249 C CA . ALA B 1 310 ? -23.516 -9.93 4.383 1 89.38 310 ALA B CA 1
ATOM 10250 C C . ALA B 1 310 ? -24.969 -9.625 4.703 1 89.38 310 ALA B C 1
ATOM 10252 O O . ALA B 1 310 ? -25.578 -10.273 5.559 1 89.38 310 ALA B O 1
ATOM 10253 N N . GLY B 1 311 ? -25.516 -8.617 4.07 1 84.75 311 GLY B N 1
ATOM 10254 C CA . GLY B 1 311 ? -26.906 -8.227 4.238 1 84.75 311 GLY B CA 1
ATOM 10255 C C . GLY B 1 311 ? -27.406 -7.285 3.154 1 84.75 311 GLY B C 1
ATOM 10256 O O . GLY B 1 311 ? -26.688 -7.012 2.189 1 84.75 311 GLY B O 1
ATOM 10257 N N . GLY B 1 312 ? -28.656 -6.965 3.248 1 82.75 312 GLY B N 1
ATOM 10258 C CA . GLY B 1 312 ? -29.219 -6.074 2.242 1 82.75 312 GLY B CA 1
ATOM 10259 C C . GLY B 1 312 ? -30.469 -5.352 2.707 1 82.75 312 GLY B C 1
ATOM 10260 O O . GLY B 1 312 ? -31.062 -5.723 3.723 1 82.75 312 GLY B O 1
ATOM 10261 N N . THR B 1 313 ? -30.719 -4.234 1.991 1 77.38 313 THR B N 1
ATOM 10262 C CA . THR B 1 313 ? -31.969 -3.488 2.125 1 77.38 313 THR B CA 1
ATOM 10263 C C . THR B 1 313 ? -32.875 -3.738 0.929 1 77.38 313 THR B C 1
ATOM 10265 O O . THR B 1 313 ? -32.594 -4.59 0.086 1 77.38 313 THR B O 1
ATOM 10268 N N . GLU B 1 314 ? -33.969 -3.02 0.918 1 76.81 314 GLU B N 1
ATOM 10269 C CA . GLU B 1 314 ? -34.875 -3.141 -0.216 1 76.81 314 GLU B CA 1
ATOM 10270 C C . GLU B 1 314 ? -34.188 -2.713 -1.516 1 76.81 314 GLU B C 1
ATOM 10272 O O . GLU B 1 314 ? -34.469 -3.256 -2.582 1 76.81 314 GLU B O 1
ATOM 10277 N N . LYS B 1 315 ? -33.344 -1.776 -1.369 1 82.88 315 LYS B N 1
ATOM 10278 C CA . LYS B 1 315 ? -32.781 -1.198 -2.596 1 82.88 315 LYS B CA 1
ATOM 10279 C C . LYS B 1 315 ? -31.281 -1.399 -2.68 1 82.88 315 LYS B C 1
ATOM 10281 O O . LYS B 1 315 ? -30.609 -0.755 -3.486 1 82.88 315 LYS B O 1
ATOM 10286 N N . GLY B 1 316 ? -30.812 -2.195 -1.836 1 85 316 GLY B N 1
ATOM 10287 C CA . GLY B 1 316 ? -29.375 -2.34 -1.895 1 85 316 GLY B CA 1
ATOM 10288 C C . GLY B 1 316 ? -28.859 -3.533 -1.112 1 85 316 GLY B C 1
ATOM 10289 O O . GLY B 1 316 ? -29.641 -4.297 -0.548 1 85 316 GLY B O 1
ATOM 10290 N N . SER B 1 317 ? -27.531 -3.766 -1.155 1 88.62 317 SER B N 1
ATOM 10291 C CA . SER B 1 317 ? -26.875 -4.852 -0.441 1 88.62 317 SER B CA 1
ATOM 10292 C C . SER B 1 317 ? -25.438 -4.477 -0.08 1 88.62 317 SER B C 1
ATOM 10294 O O . SER B 1 317 ? -24.875 -3.535 -0.645 1 88.62 317 SER B O 1
ATOM 10296 N N . TYR B 1 318 ? -24.906 -5.133 0.921 1 86.44 318 TYR B N 1
ATOM 10297 C CA . TYR B 1 318 ? -23.547 -4.902 1.354 1 86.44 318 TYR B CA 1
ATOM 10298 C C . TYR B 1 318 ? -22.891 -6.199 1.825 1 86.44 318 TYR B C 1
ATOM 10300 O O . TYR B 1 318 ? -23.578 -7.188 2.09 1 86.44 318 TYR B O 1
ATOM 10308 N N . ASN B 1 319 ? -21.672 -6.262 1.867 1 89.56 319 ASN B N 1
ATOM 10309 C CA . ASN B 1 319 ? -20.875 -7.344 2.438 1 89.56 319 ASN B CA 1
ATOM 10310 C C . ASN B 1 319 ? -19.5 -6.844 2.904 1 89.56 319 ASN B C 1
ATOM 10312 O O . ASN B 1 319 ? -18.969 -5.887 2.35 1 89.56 319 ASN B O 1
ATOM 10316 N N . ALA B 1 320 ? -18.969 -7.414 3.934 1 88 320 ALA B N 1
ATOM 10317 C CA . ALA B 1 320 ? -17.625 -7.145 4.453 1 88 320 ALA B CA 1
ATOM 10318 C C . ALA B 1 320 ? -17 -8.398 5.055 1 88 320 ALA B C 1
ATOM 10320 O O . ALA B 1 320 ? -17.719 -9.234 5.629 1 88 320 ALA B O 1
ATOM 10321 N N . GLY B 1 321 ? -15.688 -8.5 4.93 1 90.88 321 GLY B N 1
ATOM 10322 C CA . GLY B 1 321 ? -15.039 -9.68 5.473 1 90.88 321 GLY B CA 1
ATOM 10323 C C . GLY B 1 321 ? -13.555 -9.492 5.719 1 90.88 321 GLY B C 1
ATOM 10324 O O . GLY B 1 321 ? -12.93 -8.602 5.137 1 90.88 321 GLY B O 1
ATOM 10325 N N . LEU B 1 322 ? -13.031 -10.305 6.664 1 91.31 322 LEU B N 1
ATOM 10326 C CA . LEU B 1 322 ? -11.617 -10.406 7.008 1 91.31 322 LEU B CA 1
ATOM 10327 C C . LEU B 1 322 ? -11.133 -11.852 6.91 1 91.31 322 LEU B C 1
ATOM 10329 O O . LEU B 1 322 ? -11.859 -12.773 7.277 1 91.31 322 LEU B O 1
ATOM 10333 N N . GLY B 1 323 ? -9.914 -11.93 6.375 1 93.19 323 GLY B N 1
ATOM 10334 C CA . GLY B 1 323 ? -9.336 -13.258 6.254 1 93.19 323 GLY B CA 1
ATOM 10335 C C . GLY B 1 323 ? -7.883 -13.312 6.688 1 93.19 323 GLY B C 1
ATOM 10336 O O . GLY B 1 323 ? -7.133 -12.352 6.484 1 93.19 323 GLY B O 1
ATOM 10337 N N . TYR B 1 324 ? -7.531 -14.406 7.32 1 94.25 324 TYR B N 1
ATOM 10338 C CA . TYR B 1 324 ? -6.148 -14.727 7.648 1 94.25 324 TYR B CA 1
ATOM 10339 C C . TYR B 1 324 ? -5.781 -16.125 7.16 1 94.25 324 TYR B C 1
ATOM 10341 O O . TYR B 1 324 ? -6.516 -17.078 7.391 1 94.25 324 TYR B O 1
ATOM 10349 N N . TYR B 1 325 ? -4.641 -16.172 6.469 1 95 325 TYR B N 1
ATOM 10350 C CA . TYR B 1 325 ? -4.129 -17.453 5.977 1 95 325 TYR B CA 1
ATOM 10351 C C . TYR B 1 325 ? -2.645 -17.594 6.293 1 95 325 TYR B C 1
ATOM 10353 O O . TYR B 1 325 ? -1.862 -16.672 6.09 1 95 325 TYR B O 1
ATOM 10361 N N . LYS B 1 326 ? -2.254 -18.75 6.809 1 96.38 326 LYS B N 1
ATOM 10362 C CA . LYS B 1 326 ? -0.859 -19.094 7.086 1 96.38 326 LYS B CA 1
ATOM 10363 C C . LYS B 1 326 ? -0.519 -20.484 6.582 1 96.38 326 LYS B C 1
ATOM 10365 O O . LYS B 1 326 ? -1.279 -21.438 6.797 1 96.38 326 LYS B O 1
ATOM 10370 N N . GLU B 1 327 ? 0.594 -20.562 5.898 1 95.62 327 GLU B N 1
ATOM 10371 C CA . GLU B 1 327 ? 1.142 -21.844 5.438 1 95.62 327 GLU B CA 1
ATOM 10372 C C . GLU B 1 327 ? 2.637 -21.938 5.723 1 95.62 327 GLU B C 1
ATOM 10374 O O . GLU B 1 327 ? 3.426 -21.141 5.195 1 95.62 327 GLU B O 1
ATOM 10379 N N . GLU B 1 328 ? 2.916 -22.875 6.578 1 96 328 GLU B N 1
ATOM 10380 C CA . GLU B 1 328 ? 4.312 -23.156 6.906 1 96 328 GLU B CA 1
ATOM 10381 C C . GLU B 1 328 ? 4.781 -24.453 6.254 1 96 328 GLU B C 1
ATOM 10383 O O . GLU B 1 328 ? 4.117 -25.484 6.371 1 96 328 GLU B O 1
ATOM 10388 N N . SER B 1 329 ? 5.91 -24.406 5.582 1 95.5 329 SER B N 1
ATOM 10389 C CA . SER B 1 329 ? 6.461 -25.578 4.91 1 95.5 329 SER B CA 1
ATOM 10390 C C . SER B 1 329 ? 7.152 -26.516 5.902 1 95.5 329 SER B C 1
ATOM 10392 O O . SER B 1 329 ? 7.223 -26.219 7.098 1 95.5 329 SER B O 1
ATOM 10394 N N . VAL B 1 330 ? 7.582 -27.625 5.414 1 96.31 330 VAL B N 1
ATOM 10395 C CA . VAL B 1 330 ? 8.344 -28.578 6.227 1 96.31 330 VAL B CA 1
ATOM 10396 C C . VAL B 1 330 ? 9.789 -28.109 6.352 1 96.31 330 VAL B C 1
ATOM 10398 O O . VAL B 1 330 ? 10.539 -28.609 7.191 1 96.31 330 VAL B O 1
ATOM 10401 N N . LEU B 1 331 ? 10.195 -27.156 5.5 1 96.94 331 LEU B N 1
ATOM 10402 C CA . LEU B 1 331 ? 11.531 -26.594 5.602 1 96.94 331 LEU B CA 1
ATOM 10403 C C . LEU B 1 331 ? 11.578 -25.484 6.656 1 96.94 331 LEU B C 1
ATOM 10405 O O . LEU B 1 331 ? 10.648 -24.703 6.773 1 96.94 331 LEU B O 1
ATOM 10409 N N . PRO B 1 332 ? 12.648 -25.453 7.383 1 95.31 332 PRO B N 1
ATOM 10410 C CA . PRO B 1 332 ? 12.719 -24.469 8.461 1 95.31 332 PRO B CA 1
ATOM 10411 C C . PRO B 1 332 ? 12.703 -23.031 7.941 1 95.31 332 PRO B C 1
ATOM 10413 O O . PRO B 1 332 ? 13.461 -22.688 7.027 1 95.31 332 PRO B O 1
ATOM 10416 N N . GLY B 1 333 ? 11.805 -22.25 8.523 1 93.25 333 GLY B N 1
ATOM 10417 C CA . GLY B 1 333 ? 11.758 -20.812 8.25 1 93.25 333 GLY B CA 1
ATOM 10418 C C . GLY B 1 333 ? 10.93 -20.469 7.031 1 93.25 333 GLY B C 1
ATOM 10419 O O . GLY B 1 333 ? 10.617 -19.297 6.801 1 93.25 333 GLY B O 1
ATOM 10420 N N . GLN B 1 334 ? 10.578 -21.391 6.172 1 95.75 334 GLN B N 1
ATOM 10421 C CA . GLN B 1 334 ? 9.805 -21.109 4.969 1 95.75 334 GLN B CA 1
ATOM 10422 C C . GLN B 1 334 ? 8.312 -21.062 5.277 1 95.75 334 GLN B C 1
ATOM 10424 O O . GLN B 1 334 ? 7.715 -22.047 5.691 1 95.75 334 GLN B O 1
ATOM 10429 N N . LYS B 1 335 ? 7.738 -19.953 5.105 1 96.06 335 LYS B N 1
ATOM 10430 C CA . LYS B 1 335 ? 6.32 -19.812 5.402 1 96.06 335 LYS B CA 1
ATOM 10431 C C . LYS B 1 335 ? 5.715 -18.641 4.617 1 96.06 335 LYS B C 1
ATOM 10433 O O . LYS B 1 335 ? 6.441 -17.781 4.133 1 96.06 335 LYS B O 1
ATOM 10438 N N . PHE B 1 336 ? 4.406 -18.672 4.441 1 95.12 336 PHE B N 1
ATOM 10439 C CA . PHE B 1 336 ? 3.584 -17.656 3.785 1 95.12 336 PHE B CA 1
ATOM 10440 C C . PHE B 1 336 ? 2.408 -17.25 4.668 1 95.12 336 PHE B C 1
ATOM 10442 O O . PHE B 1 336 ? 1.696 -18.125 5.191 1 95.12 336 PHE B O 1
ATOM 10449 N N . GLU B 1 337 ? 2.203 -15.961 4.82 1 95.44 337 GLU B N 1
ATOM 10450 C CA . GLU B 1 337 ? 1.057 -15.414 5.539 1 95.44 337 GLU B CA 1
ATOM 10451 C C . GLU B 1 337 ? 0.346 -14.344 4.719 1 95.44 337 GLU B C 1
ATOM 10453 O O . GLU B 1 337 ? 0.993 -13.555 4.027 1 95.44 337 GLU B O 1
ATOM 10458 N N . ARG B 1 338 ? -0.959 -14.336 4.777 1 94.44 338 ARG B N 1
ATOM 10459 C CA . ARG B 1 338 ? -1.744 -13.344 4.055 1 94.44 338 ARG B CA 1
ATOM 10460 C C . ARG B 1 338 ? -2.891 -12.82 4.914 1 94.44 338 ARG B C 1
ATOM 10462 O O . ARG B 1 338 ? -3.652 -13.609 5.484 1 94.44 338 ARG B O 1
ATOM 10469 N N . TYR B 1 339 ? -3.021 -11.578 5.062 1 92.94 339 TYR B N 1
ATOM 10470 C CA . TYR B 1 339 ? -4.176 -10.875 5.613 1 92.94 339 TYR B CA 1
ATOM 10471 C C . TYR B 1 339 ? -5.027 -10.273 4.504 1 92.94 339 TYR B C 1
ATOM 10473 O O . TYR B 1 339 ? -4.512 -9.578 3.629 1 92.94 339 TYR B O 1
ATOM 10481 N N . SER B 1 340 ? -6.32 -10.586 4.531 1 92.62 340 SER B N 1
ATOM 10482 C CA . SER B 1 340 ? -7.195 -10.102 3.467 1 92.62 340 SER B CA 1
ATOM 10483 C C . SER B 1 340 ? -8.352 -9.281 4.035 1 92.62 340 SER B C 1
ATOM 10485 O O . SER B 1 340 ? -8.898 -9.617 5.086 1 92.62 340 SER B O 1
ATOM 10487 N N . LEU B 1 341 ? -8.672 -8.242 3.375 1 90.62 341 LEU B N 1
ATOM 10488 C CA . LEU B 1 341 ? -9.812 -7.383 3.652 1 90.62 341 LEU B CA 1
ATOM 10489 C C . LEU B 1 341 ? -10.68 -7.207 2.406 1 90.62 341 LEU B C 1
ATOM 10491 O O . LEU B 1 341 ? -10.164 -6.883 1.333 1 90.62 341 LEU B O 1
ATOM 10495 N N . ARG B 1 342 ? -11.953 -7.422 2.539 1 91.25 342 ARG B N 1
ATOM 10496 C CA . ARG B 1 342 ? -12.883 -7.238 1.432 1 91.25 342 ARG B CA 1
ATOM 10497 C C . ARG B 1 342 ? -14.141 -6.496 1.886 1 91.25 342 ARG B C 1
ATOM 10499 O O . ARG B 1 342 ? -14.609 -6.688 3.008 1 91.25 342 ARG B O 1
ATOM 10506 N N . ALA B 1 343 ? -14.703 -5.727 1.008 1 88.38 343 ALA B N 1
ATOM 10507 C CA . ALA B 1 343 ? -15.953 -5.016 1.26 1 88.38 343 ALA B CA 1
ATOM 10508 C C . ALA B 1 343 ? -16.656 -4.668 -0.048 1 88.38 343 ALA B C 1
ATOM 10510 O O . ALA B 1 343 ? -16.016 -4.484 -1.08 1 88.38 343 ALA B O 1
ATOM 10511 N N . GLY B 1 344 ? -17.969 -4.66 -0.004 1 88.62 344 GLY B N 1
ATOM 10512 C CA . GLY B 1 344 ? -18.766 -4.297 -1.168 1 88.62 344 GLY B CA 1
ATOM 10513 C C . GLY B 1 344 ? -20.109 -3.689 -0.811 1 88.62 344 GLY B C 1
ATOM 10514 O O . GLY B 1 344 ? -20.719 -4.078 0.183 1 88.62 344 GLY B O 1
ATOM 10515 N N . VAL B 1 345 ? -20.516 -2.732 -1.628 1 87.81 345 VAL B N 1
ATOM 10516 C CA . VAL B 1 345 ? -21.828 -2.096 -1.515 1 87.81 345 VAL B CA 1
ATOM 10517 C C . VAL B 1 345 ? -22.453 -1.95 -2.898 1 87.81 345 VAL B C 1
ATOM 10519 O O . VAL B 1 345 ? -21.75 -1.668 -3.877 1 87.81 345 VAL B O 1
ATOM 10522 N N . ASP B 1 346 ? -23.656 -2.246 -3.025 1 90.44 346 ASP B N 1
ATOM 10523 C CA . ASP B 1 346 ? -24.5 -2.037 -4.195 1 90.44 346 ASP B CA 1
ATOM 10524 C C . ASP B 1 346 ? -25.812 -1.345 -3.814 1 90.44 346 ASP B C 1
ATOM 10526 O O . ASP B 1 346 ? -26.625 -1.907 -3.078 1 90.44 346 ASP B O 1
ATOM 10530 N N . GLN B 1 347 ? -26.031 -0.135 -4.387 1 87.62 347 GLN B N 1
ATOM 10531 C CA . GLN B 1 347 ? -27.141 0.67 -3.883 1 87.62 347 GLN B CA 1
ATOM 10532 C C . GLN B 1 347 ? -27.891 1.342 -5.027 1 87.62 347 GLN B C 1
ATOM 10534 O O . GLN B 1 347 ? -27.297 2.053 -5.84 1 87.62 347 GLN B O 1
ATOM 10539 N N . GLN B 1 348 ? -29.125 1.035 -5.047 1 89.12 348 GLN B N 1
ATOM 10540 C CA . GLN B 1 348 ? -30.016 1.788 -5.918 1 89.12 348 GLN B CA 1
ATOM 10541 C C . GLN B 1 348 ? -30.438 3.102 -5.266 1 89.12 348 GLN B C 1
ATOM 10543 O O . GLN B 1 348 ? -30.844 3.121 -4.102 1 89.12 348 GLN B O 1
ATOM 10548 N N . ILE B 1 349 ? -30.234 4.125 -5.969 1 83.69 349 ILE B N 1
ATOM 10549 C CA . ILE B 1 349 ? -30.656 5.445 -5.508 1 83.69 349 ILE B CA 1
ATOM 10550 C C . ILE B 1 349 ? -31.812 5.941 -6.355 1 83.69 349 ILE B C 1
ATOM 10552 O O . ILE B 1 349 ? -31.641 6.254 -7.539 1 83.69 349 ILE B O 1
ATOM 10556 N N . GLY B 1 350 ? -32.906 6.133 -5.793 1 79.81 350 GLY B N 1
ATOM 10557 C CA . GLY B 1 350 ? -34.094 6.395 -6.594 1 79.81 350 GLY B CA 1
ATOM 10558 C C . GLY B 1 350 ? -34.438 5.262 -7.547 1 79.81 350 GLY B C 1
ATOM 10559 O O . GLY B 1 350 ? -34.219 4.09 -7.227 1 79.81 350 GLY B O 1
ATOM 10560 N N . SER B 1 351 ? -35.062 5.602 -8.578 1 80.62 351 SER B N 1
ATOM 10561 C CA . SER B 1 351 ? -35.438 4.574 -9.539 1 80.62 351 SER B CA 1
ATOM 10562 C C . SER B 1 351 ? -34.469 4.52 -10.711 1 80.62 351 SER B C 1
ATOM 10564 O O . SER B 1 351 ? -34.406 3.521 -11.438 1 80.62 351 SER B O 1
ATOM 10566 N N . ALA B 1 352 ? -33.656 5.582 -10.859 1 84.94 352 ALA B N 1
ATOM 10567 C CA . ALA B 1 352 ? -32.875 5.68 -12.094 1 84.94 352 ALA B CA 1
ATOM 10568 C C . ALA B 1 352 ? -31.391 5.43 -11.836 1 84.94 352 ALA B C 1
ATOM 10570 O O . ALA B 1 352 ? -30.656 5.035 -12.742 1 84.94 352 ALA B O 1
ATOM 10571 N N . PHE B 1 353 ? -30.922 5.66 -10.625 1 89 353 PHE B N 1
ATOM 10572 C CA . PHE B 1 353 ? -29.484 5.672 -10.414 1 89 353 PHE B CA 1
ATOM 10573 C C . PHE B 1 353 ? -29.062 4.52 -9.508 1 89 353 PHE B C 1
ATOM 10575 O O . PHE B 1 353 ? -29.703 4.246 -8.492 1 89 353 PHE B O 1
ATOM 10582 N N . ARG B 1 354 ? -28.016 3.787 -9.883 1 91.69 354 ARG B N 1
ATOM 10583 C CA . ARG B 1 354 ? -27.422 2.707 -9.102 1 91.69 354 ARG B CA 1
ATOM 10584 C C . ARG B 1 354 ? -25.906 2.867 -9 1 91.69 354 ARG B C 1
ATOM 10586 O O . ARG B 1 354 ? -25.234 3.176 -9.992 1 91.69 354 ARG B O 1
ATOM 10593 N N . ILE B 1 355 ? -25.391 2.744 -7.82 1 90.38 355 ILE B N 1
ATOM 10594 C CA . ILE B 1 355 ? -23.953 2.859 -7.613 1 90.38 355 ILE B CA 1
ATOM 10595 C C . ILE B 1 355 ? -23.438 1.629 -6.871 1 90.38 355 ILE B C 1
ATOM 10597 O O . ILE B 1 355 ? -24.156 1.021 -6.086 1 90.38 355 ILE B O 1
ATOM 10601 N N . GLY B 1 356 ? -22.234 1.255 -7.148 1 90.31 356 GLY B N 1
ATOM 10602 C CA . GLY B 1 356 ? -21.594 0.141 -6.465 1 90.31 356 GLY B CA 1
ATOM 10603 C C . GLY B 1 356 ? -20.109 0.336 -6.262 1 90.31 356 GLY B C 1
ATOM 10604 O O . GLY B 1 356 ? -19.469 1.102 -6.992 1 90.31 356 GLY B O 1
ATOM 10605 N N . PHE B 1 357 ? -19.625 -0.316 -5.199 1 88.56 357 PHE B N 1
ATOM 10606 C CA . PHE B 1 357 ? -18.219 -0.274 -4.836 1 88.56 357 PHE B CA 1
ATOM 10607 C C . PHE B 1 357 ? -17.766 -1.618 -4.281 1 88.56 357 PHE B C 1
ATOM 10609 O O . PHE B 1 357 ? -18.5 -2.266 -3.529 1 88.56 357 PHE B O 1
ATOM 10616 N N . THR B 1 358 ? -16.625 -2.105 -4.738 1 90.69 358 THR B N 1
ATOM 10617 C CA . THR B 1 358 ? -16 -3.291 -4.16 1 90.69 358 THR B CA 1
ATOM 10618 C C . THR B 1 358 ? -14.5 -3.064 -3.949 1 90.69 358 THR B C 1
ATOM 10620 O O . THR B 1 358 ? -13.828 -2.502 -4.812 1 90.69 358 THR B O 1
ATOM 10623 N N . THR B 1 359 ? -14.008 -3.465 -2.834 1 90.19 359 THR B N 1
ATOM 10624 C CA . THR B 1 359 ? -12.578 -3.395 -2.545 1 90.19 359 THR B CA 1
ATOM 10625 C C . THR B 1 359 ? -12.055 -4.75 -2.082 1 90.19 359 THR B C 1
ATOM 10627 O O . THR B 1 359 ? -12.75 -5.48 -1.37 1 90.19 359 THR B O 1
ATOM 10630 N N . ASN B 1 360 ? -10.875 -5.133 -2.561 1 91.44 360 ASN B N 1
ATOM 10631 C CA . ASN B 1 360 ? -10.102 -6.301 -2.154 1 91.44 360 ASN B CA 1
ATOM 10632 C C . ASN B 1 360 ? -8.648 -5.941 -1.88 1 91.44 360 ASN B C 1
ATOM 10634 O O . ASN B 1 360 ? -7.898 -5.625 -2.805 1 91.44 360 ASN B O 1
ATOM 10638 N N . SER B 1 361 ? -8.266 -6.004 -0.648 1 91.19 361 SER B N 1
ATOM 10639 C CA . SER B 1 361 ? -6.902 -5.664 -0.262 1 91.19 361 SER B CA 1
ATOM 10640 C C . SER B 1 361 ? -6.23 -6.824 0.462 1 91.19 361 SER B C 1
ATOM 10642 O O . SER B 1 361 ? -6.871 -7.539 1.235 1 91.19 361 SER B O 1
ATOM 10644 N N . ASN B 1 362 ? -4.918 -6.969 0.173 1 92.62 362 ASN B N 1
ATOM 10645 C CA . ASN B 1 362 ? -4.137 -8.047 0.777 1 92.62 362 ASN B CA 1
ATOM 10646 C C . ASN B 1 362 ? -2.773 -7.551 1.249 1 92.62 362 ASN B C 1
ATOM 10648 O O . ASN B 1 362 ? -2.146 -6.723 0.59 1 92.62 362 ASN B O 1
ATOM 10652 N N . TYR B 1 363 ? -2.393 -7.961 2.434 1 94.06 363 TYR B N 1
ATOM 10653 C CA . TYR B 1 363 ? -1.027 -7.855 2.934 1 94.06 363 TYR B CA 1
ATOM 10654 C C . TYR B 1 363 ? -0.409 -9.234 3.129 1 94.06 363 TYR B C 1
ATOM 10656 O O . TYR B 1 363 ? -0.89 -10.031 3.943 1 94.06 363 TYR B O 1
ATOM 10664 N N . ALA B 1 364 ? 0.649 -9.523 2.404 1 94.69 364 ALA B N 1
ATOM 10665 C CA . ALA B 1 364 ? 1.26 -10.852 2.426 1 94.69 364 ALA B CA 1
ATOM 10666 C C . ALA B 1 364 ? 2.723 -10.781 2.854 1 94.69 364 ALA B C 1
ATOM 10668 O O . ALA B 1 364 ? 3.43 -9.828 2.502 1 94.69 364 ALA B O 1
ATOM 10669 N N . VAL B 1 365 ? 3.143 -11.75 3.604 1 95.75 365 VAL B N 1
ATOM 10670 C CA . VAL B 1 365 ? 4.52 -11.875 4.062 1 95.75 365 VAL B CA 1
ATOM 10671 C C . VAL B 1 365 ? 5.066 -13.25 3.686 1 95.75 365 VAL B C 1
ATOM 10673 O O . VAL B 1 365 ? 4.477 -14.281 4.031 1 95.75 365 VAL B O 1
ATOM 10676 N N . THR B 1 366 ? 6.137 -13.297 2.98 1 96.19 366 THR B N 1
ATOM 10677 C CA . THR B 1 366 ? 6.832 -14.523 2.607 1 96.19 366 THR B CA 1
ATOM 10678 C C . THR B 1 366 ? 8.211 -14.586 3.26 1 96.19 366 THR B C 1
ATOM 10680 O O . THR B 1 366 ? 8.992 -13.641 3.152 1 96.19 366 THR B O 1
ATOM 10683 N N . ASN B 1 367 ? 8.5 -15.695 3.898 1 96.5 367 ASN B N 1
ATOM 10684 C CA . ASN B 1 367 ? 9.773 -15.906 4.566 1 96.5 367 ASN B CA 1
ATOM 10685 C C . ASN B 1 367 ? 10.5 -17.125 4.012 1 96.5 367 ASN B C 1
ATOM 10687 O O . ASN B 1 367 ? 9.867 -18.125 3.678 1 96.5 367 ASN B O 1
ATOM 10691 N N . GLY B 1 368 ? 11.812 -17.062 3.955 1 95.44 368 GLY B N 1
ATOM 10692 C CA . GLY B 1 368 ? 12.68 -18.219 3.746 1 95.44 368 GLY B CA 1
ATOM 10693 C C . GLY B 1 368 ? 12.5 -18.859 2.383 1 95.44 368 GLY B C 1
ATOM 10694 O O . GLY B 1 368 ? 12.594 -20.078 2.25 1 95.44 368 GLY B O 1
ATOM 10695 N N . ASP B 1 369 ? 12.242 -18.094 1.361 1 91.5 369 ASP B N 1
ATOM 10696 C CA . ASP B 1 369 ? 11.93 -18.609 0.03 1 91.5 369 ASP B CA 1
ATOM 10697 C C . ASP B 1 369 ? 13.18 -19.141 -0.663 1 91.5 369 ASP B C 1
ATOM 10699 O O . ASP B 1 369 ? 13.086 -19.875 -1.643 1 91.5 369 ASP B O 1
ATOM 10703 N N . ASN B 1 370 ? 14.312 -18.875 -0.137 1 91.12 370 ASN B N 1
ATOM 10704 C CA . ASN B 1 370 ? 15.555 -19.281 -0.785 1 91.12 370 ASN B CA 1
ATOM 10705 C C . ASN B 1 370 ? 16.062 -20.609 -0.248 1 91.12 370 ASN B C 1
ATOM 10707 O O . ASN B 1 370 ? 16.969 -21.203 -0.816 1 91.12 370 ASN B O 1
ATOM 10711 N N . ILE B 1 371 ? 15.469 -21.109 0.78 1 91.06 371 ILE B N 1
ATOM 10712 C CA . ILE B 1 371 ? 15.906 -22.391 1.324 1 91.06 371 ILE B CA 1
ATOM 10713 C C . ILE B 1 371 ? 15.461 -23.516 0.397 1 91.06 371 ILE B C 1
ATOM 10715 O O . ILE B 1 371 ? 14.281 -23.609 0.039 1 91.06 371 ILE B O 1
ATOM 10719 N N . GLY B 1 372 ? 16.375 -24.281 -0.025 1 90.62 372 GLY B N 1
ATOM 10720 C CA . GLY B 1 372 ? 16.078 -25.375 -0.941 1 90.62 372 GLY B CA 1
ATOM 10721 C C . GLY B 1 372 ? 16.594 -26.719 -0.457 1 90.62 372 GLY B C 1
ATOM 10722 O O . GLY B 1 372 ? 17.125 -26.828 0.654 1 90.62 372 GLY B O 1
ATOM 10723 N N . THR B 1 373 ? 16.375 -27.719 -1.265 1 95.62 373 THR B N 1
ATOM 10724 C CA . THR B 1 373 ? 16.734 -29.078 -0.867 1 95.62 373 THR B CA 1
ATOM 10725 C C . THR B 1 373 ? 17.922 -29.578 -1.683 1 95.62 373 THR B C 1
ATOM 10727 O O . THR B 1 373 ? 18.5 -30.625 -1.374 1 95.62 373 THR B O 1
ATOM 10730 N N . GLY B 1 374 ? 18.359 -28.844 -2.646 1 95.56 374 GLY B N 1
ATOM 10731 C CA . GLY B 1 374 ? 19.375 -29.312 -3.562 1 95.56 374 GLY B CA 1
ATOM 10732 C C . GLY B 1 374 ? 20.656 -29.766 -2.861 1 95.56 374 GLY B C 1
ATOM 10733 O O . GLY B 1 374 ? 21.172 -30.844 -3.133 1 95.56 374 GLY B O 1
ATOM 10734 N N . THR B 1 375 ? 21.141 -29 -1.938 1 94.69 375 THR B N 1
ATOM 10735 C CA . THR B 1 375 ? 22.406 -29.281 -1.265 1 94.69 375 THR B CA 1
ATOM 10736 C C . THR B 1 375 ? 22.312 -30.531 -0.397 1 94.69 375 THR B C 1
ATOM 10738 O O . THR B 1 375 ? 23.203 -31.375 -0.426 1 94.69 375 THR B O 1
ATOM 10741 N N . ILE B 1 376 ? 21.297 -30.688 0.328 1 96.12 376 ILE B N 1
ATOM 10742 C CA . ILE B 1 376 ? 21.203 -31.812 1.249 1 96.12 376 ILE B CA 1
ATOM 10743 C C . ILE B 1 376 ? 20.984 -33.094 0.463 1 96.12 376 ILE B C 1
ATOM 10745 O O . ILE B 1 376 ? 21.453 -34.156 0.873 1 96.12 376 ILE B O 1
ATOM 10749 N N . LEU B 1 377 ? 20.297 -33.031 -0.609 1 97.69 377 LEU B N 1
ATOM 10750 C CA . LEU B 1 377 ? 20.062 -34.219 -1.424 1 97.69 377 LEU B CA 1
ATOM 10751 C C . LEU B 1 377 ? 21.375 -34.688 -2.07 1 97.69 377 LEU B C 1
ATOM 10753 O O . LEU B 1 377 ? 21.547 -35.875 -2.322 1 97.69 377 LEU B O 1
ATOM 10757 N N . GLY B 1 378 ? 22.25 -33.75 -2.314 1 97 378 GLY B N 1
ATOM 10758 C CA . GLY B 1 378 ? 23.531 -34.062 -2.918 1 97 378 GLY B CA 1
ATOM 10759 C C . GLY B 1 378 ? 24.594 -34.438 -1.9 1 97 378 GLY B C 1
ATOM 10760 O O . GLY B 1 378 ? 25.688 -34.875 -2.268 1 97 378 GLY B O 1
ATOM 10761 N N . THR B 1 379 ? 24.328 -34.344 -0.671 1 97.56 379 THR B N 1
ATOM 10762 C CA . THR B 1 379 ? 25.297 -34.625 0.372 1 97.56 379 THR B CA 1
ATOM 10763 C C . THR B 1 379 ? 25.344 -36.125 0.644 1 97.56 379 THR B C 1
ATOM 10765 O O . THR B 1 379 ? 24.312 -36.781 0.753 1 97.56 379 THR B O 1
ATOM 10768 N N . SER B 1 380 ? 26.531 -36.688 0.792 1 97.75 380 SER B N 1
ATOM 10769 C CA . SER B 1 380 ? 26.766 -38.094 0.994 1 97.75 380 SER B CA 1
ATOM 10770 C C . SER B 1 380 ? 26.125 -38.594 2.291 1 97.75 380 SER B C 1
ATOM 10772 O O . SER B 1 380 ? 26.297 -37.969 3.344 1 97.75 380 SER B O 1
ATOM 10774 N N . PRO B 1 381 ? 25.406 -39.719 2.205 1 98.12 381 PRO B N 1
ATOM 10775 C CA . PRO B 1 381 ? 24.859 -40.281 3.439 1 98.12 381 PRO B CA 1
ATOM 10776 C C . PRO B 1 381 ? 25.938 -40.844 4.359 1 98.12 381 PRO B C 1
ATOM 10778 O O . PRO B 1 381 ? 25.672 -41.156 5.52 1 98.12 381 PRO B O 1
ATOM 10781 N N . LEU B 1 382 ? 27.203 -40.875 3.844 1 98.25 382 LEU B N 1
ATOM 10782 C CA . LEU B 1 382 ? 28.344 -41.344 4.637 1 98.25 382 LEU B CA 1
ATOM 10783 C C . LEU B 1 382 ? 28.906 -40.219 5.488 1 98.25 382 LEU B C 1
ATOM 10785 O O . LEU B 1 382 ? 29.703 -40.438 6.395 1 98.25 382 LEU B O 1
ATOM 10789 N N . ALA B 1 383 ? 28.453 -39.031 5.211 1 98.12 383 ALA B N 1
ATOM 10790 C CA . ALA B 1 383 ? 29 -37.875 5.906 1 98.12 383 ALA B CA 1
ATOM 10791 C C . ALA B 1 383 ? 28.328 -37.688 7.262 1 98.12 383 ALA B C 1
ATOM 10793 O O . ALA B 1 383 ? 27.109 -37.719 7.367 1 98.12 383 ALA B O 1
ATOM 10794 N N . ASN B 1 384 ? 29.156 -37.469 8.234 1 96.81 384 ASN B N 1
ATOM 10795 C CA . ASN B 1 384 ? 28.672 -37.188 9.586 1 96.81 384 ASN B CA 1
ATOM 10796 C C . ASN B 1 384 ? 28.656 -35.688 9.875 1 96.81 384 ASN B C 1
ATOM 10798 O O . ASN B 1 384 ? 29.703 -35.031 9.922 1 96.81 384 ASN B O 1
ATOM 10802 N N . PRO B 1 385 ? 27.484 -35.188 10.125 1 96.88 385 PRO B N 1
ATOM 10803 C CA . PRO B 1 385 ? 27.406 -33.75 10.336 1 96.88 385 PRO B CA 1
ATOM 10804 C C . PRO B 1 385 ? 27.812 -33.312 11.742 1 96.88 385 PRO B C 1
ATOM 10806 O O . PRO B 1 385 ? 27.828 -32.125 12.047 1 96.88 385 PRO B O 1
ATOM 10809 N N . TYR B 1 386 ? 28.188 -34.25 12.578 1 96.62 386 TYR B N 1
ATOM 10810 C CA . TYR B 1 386 ? 28.453 -33.938 13.977 1 96.62 386 TYR B CA 1
ATOM 10811 C C . TYR B 1 386 ? 29.938 -34.125 14.297 1 96.62 386 TYR B C 1
ATOM 10813 O O . TYR B 1 386 ? 30.594 -34.969 13.711 1 96.62 386 TYR B O 1
ATOM 10821 N N . ARG B 1 387 ? 30.484 -33.375 15.273 1 94.31 387 ARG B N 1
ATOM 10822 C CA . ARG B 1 387 ? 31.797 -33.562 15.891 1 94.31 387 ARG B CA 1
ATOM 10823 C C . ARG B 1 387 ? 31.734 -34.625 16.969 1 94.31 387 ARG B C 1
ATOM 10825 O O . ARG B 1 387 ? 30.656 -35.125 17.312 1 94.31 387 ARG B O 1
ATOM 10832 N N . ALA B 1 388 ? 32.906 -34.875 17.516 1 93.69 388 ALA B N 1
ATOM 10833 C CA . ALA B 1 388 ? 33 -35.906 18.547 1 93.69 388 ALA B CA 1
ATOM 10834 C C . ALA B 1 388 ? 32.219 -35.5 19.797 1 93.69 388 ALA B C 1
ATOM 10836 O O . ALA B 1 388 ? 31.656 -36.344 20.469 1 93.69 388 ALA B O 1
ATOM 10837 N N . ASP B 1 389 ? 31.984 -34.219 19.969 1 95.06 389 ASP B N 1
ATOM 10838 C CA . ASP B 1 389 ? 31.312 -33.719 21.156 1 95.06 389 ASP B CA 1
ATOM 10839 C C . ASP B 1 389 ? 29.812 -33.594 20.922 1 95.06 389 ASP B C 1
ATOM 10841 O O . ASP B 1 389 ? 29.094 -33.125 21.797 1 95.06 389 ASP B O 1
ATOM 10845 N N . GLY B 1 390 ? 29.391 -33.906 19.781 1 93.06 390 GLY B N 1
ATOM 10846 C CA . GLY B 1 390 ? 27.969 -33.906 19.5 1 93.06 390 GLY B CA 1
ATOM 10847 C C . GLY B 1 390 ? 27.5 -32.594 18.859 1 93.06 390 GLY B C 1
ATOM 10848 O O . GLY B 1 390 ? 26.344 -32.469 18.469 1 93.06 390 GLY B O 1
ATOM 10849 N N . SER B 1 391 ? 28.359 -31.594 18.797 1 94.81 391 SER B N 1
ATOM 10850 C CA . SER B 1 391 ? 27.984 -30.328 18.156 1 94.81 391 SER B CA 1
ATOM 10851 C C . SER B 1 391 ? 28.016 -30.453 16.625 1 94.81 391 SER B C 1
ATOM 10853 O O . SER B 1 391 ? 28.734 -31.297 16.094 1 94.81 391 SER B O 1
ATOM 10855 N N . LEU B 1 392 ? 27.297 -29.641 15.977 1 96.12 392 LEU B N 1
ATOM 10856 C CA . LEU B 1 392 ? 27.203 -29.656 14.516 1 96.12 392 LEU B CA 1
ATOM 10857 C C . LEU B 1 392 ? 28.453 -29.062 13.883 1 96.12 392 LEU B C 1
ATOM 10859 O O . LEU B 1 392 ? 28.969 -28.047 14.359 1 96.12 392 LEU B O 1
ATOM 10863 N N . LYS B 1 393 ? 28.891 -29.672 12.836 1 96.62 393 LYS B N 1
ATOM 10864 C CA . LYS B 1 393 ? 29.922 -29.078 11.992 1 96.62 393 LYS B CA 1
ATOM 10865 C C . LYS B 1 393 ? 29.344 -27.953 11.133 1 96.62 393 LYS B C 1
ATOM 10867 O O . LYS B 1 393 ? 28.141 -27.922 10.867 1 96.62 393 LYS B O 1
ATOM 10872 N N . ARG B 1 394 ? 30.141 -26.984 10.781 1 96.44 394 ARG B N 1
ATOM 10873 C CA . ARG B 1 394 ? 29.734 -25.969 9.82 1 96.44 394 ARG B CA 1
ATOM 10874 C C . ARG B 1 394 ? 29.719 -26.516 8.398 1 96.44 394 ARG B C 1
ATOM 10876 O O . ARG B 1 394 ? 28.859 -26.172 7.594 1 96.44 394 ARG B O 1
ATOM 10883 N N . ILE B 1 395 ? 30.781 -27.391 8.094 1 97.5 395 ILE B N 1
ATOM 10884 C CA . ILE B 1 395 ? 30.953 -27.984 6.777 1 97.5 395 ILE B CA 1
ATOM 10885 C C . ILE B 1 395 ? 31.234 -29.484 6.922 1 97.5 395 ILE B C 1
ATOM 10887 O O . ILE B 1 395 ? 31.703 -29.938 7.969 1 97.5 395 ILE B O 1
ATOM 10891 N N . VAL B 1 396 ? 30.906 -30.188 5.914 1 97.62 396 VAL B N 1
ATOM 10892 C CA . VAL B 1 396 ? 31.359 -31.578 5.773 1 97.62 396 VAL B CA 1
ATOM 10893 C C . VAL B 1 396 ? 32.219 -31.703 4.52 1 97.62 396 VAL B C 1
ATOM 10895 O O . VAL B 1 396 ? 31.875 -31.172 3.465 1 97.62 396 VAL B O 1
ATOM 10898 N N . SER B 1 397 ? 33.281 -32.312 4.668 1 97.06 397 SER B N 1
ATOM 10899 C CA . SER B 1 397 ? 34.156 -32.594 3.549 1 97.06 397 SER B CA 1
ATOM 10900 C C . SER B 1 397 ? 33.938 -34 3.02 1 97.06 397 SER B C 1
ATOM 10902 O O . SER B 1 397 ? 34.25 -35 3.697 1 97.06 397 SER B O 1
ATOM 10904 N N . MET B 1 398 ? 33.469 -34.094 1.874 1 96.5 398 MET B N 1
ATOM 10905 C CA . MET B 1 398 ? 33.156 -35.375 1.238 1 96.5 398 MET B CA 1
ATOM 10906 C C . MET B 1 398 ? 34.281 -35.781 0.262 1 96.5 398 MET B C 1
ATOM 10908 O O . MET B 1 398 ? 35.375 -35.219 0.317 1 96.5 398 MET B O 1
ATOM 10912 N N . GLY B 1 399 ? 34.062 -36.781 -0.518 1 91.69 399 GLY B N 1
ATOM 10913 C CA . GLY B 1 399 ? 35.094 -37.312 -1.409 1 91.69 399 GLY B CA 1
ATOM 10914 C C . GLY B 1 399 ? 35.719 -36.25 -2.295 1 91.69 399 GLY B C 1
ATOM 10915 O O . GLY B 1 399 ? 36.906 -36.25 -2.521 1 91.69 399 GLY B O 1
ATOM 10916 N N . ALA B 1 400 ? 34.906 -35.25 -2.807 1 91.75 400 ALA B N 1
ATOM 10917 C CA . ALA B 1 400 ? 35.438 -34.25 -3.725 1 91.75 400 ALA B CA 1
ATOM 10918 C C . ALA B 1 400 ? 34.906 -32.875 -3.406 1 91.75 400 ALA B C 1
ATOM 10920 O O . ALA B 1 400 ? 35.438 -31.875 -3.881 1 91.75 400 ALA B O 1
ATOM 10921 N N . ASP B 1 401 ? 33.906 -32.812 -2.586 1 94.5 401 ASP B N 1
ATOM 10922 C CA . ASP B 1 401 ? 33.219 -31.531 -2.373 1 94.5 401 ASP B CA 1
ATOM 10923 C C . ASP B 1 401 ? 33.094 -31.219 -0.884 1 94.5 401 ASP B C 1
ATOM 10925 O O . ASP B 1 401 ? 33 -32.125 -0.061 1 94.5 401 ASP B O 1
ATOM 10929 N N . ASP B 1 402 ? 33.125 -29.938 -0.564 1 96.69 402 ASP B N 1
ATOM 10930 C CA . ASP B 1 402 ? 32.75 -29.438 0.754 1 96.69 402 ASP B CA 1
ATOM 10931 C C . ASP B 1 402 ? 31.359 -28.797 0.717 1 96.69 402 ASP B C 1
ATOM 10933 O O . ASP B 1 402 ? 31.016 -28.109 -0.251 1 96.69 402 ASP B O 1
ATOM 10937 N N . GLN B 1 403 ? 30.625 -29.094 1.684 1 96.56 403 GLN B N 1
ATOM 10938 C CA . GLN B 1 403 ? 29.281 -28.531 1.712 1 96.56 403 GLN B CA 1
ATOM 10939 C C . GLN B 1 403 ? 28.953 -27.953 3.09 1 96.56 403 GLN B C 1
ATOM 10941 O O . GLN B 1 403 ? 29.359 -28.516 4.109 1 96.56 403 GLN B O 1
ATOM 10946 N N . TRP B 1 404 ? 28.266 -26.781 3.133 1 97 404 TRP B N 1
ATOM 10947 C CA . TRP B 1 404 ? 27.719 -26.25 4.379 1 97 404 TRP B CA 1
ATOM 10948 C C . TRP B 1 404 ? 26.672 -27.188 4.953 1 97 404 TRP B C 1
ATOM 10950 O O . TRP B 1 404 ? 25.906 -27.812 4.207 1 97 404 TRP B O 1
ATOM 10960 N N . VAL B 1 405 ? 26.609 -27.422 6.238 1 97.62 405 VAL B N 1
ATOM 10961 C CA . VAL B 1 405 ? 25.719 -28.375 6.879 1 97.62 405 VAL B CA 1
ATOM 10962 C C . VAL B 1 405 ? 24.344 -27.734 7.086 1 97.62 405 VAL B C 1
ATOM 10964 O O . VAL B 1 405 ? 24.188 -26.828 7.914 1 97.62 405 VAL B O 1
ATOM 10967 N N . TYR B 1 406 ? 23.391 -28.188 6.371 1 96.69 406 TYR B N 1
ATOM 10968 C CA . TYR B 1 406 ? 22 -27.75 6.496 1 96.69 406 TYR B CA 1
ATOM 10969 C C . TYR B 1 406 ? 21.203 -28.703 7.371 1 96.69 406 TYR B C 1
ATOM 10971 O O . TYR B 1 406 ? 21.031 -29.875 7.027 1 96.69 406 TYR B O 1
ATOM 10979 N N . THR B 1 407 ? 20.719 -28.281 8.461 1 96.75 407 THR B N 1
ATOM 10980 C CA . THR B 1 407 ? 19.781 -28.953 9.359 1 96.75 407 THR B CA 1
ATOM 10981 C C . THR B 1 407 ? 18.812 -27.953 9.977 1 96.75 407 THR B C 1
ATOM 10983 O O . THR B 1 407 ? 19 -26.734 9.852 1 96.75 407 THR B O 1
ATOM 10986 N N . ARG B 1 408 ? 17.719 -28.484 10.539 1 95.88 408 ARG B N 1
ATOM 10987 C CA . ARG B 1 408 ? 16.797 -27.594 11.25 1 95.88 408 ARG B CA 1
ATOM 10988 C C . ARG B 1 408 ? 17.531 -26.797 12.32 1 95.88 408 ARG B C 1
ATOM 10990 O O . ARG B 1 408 ? 17.312 -25.594 12.453 1 95.88 408 ARG B O 1
ATOM 10997 N N . GLN B 1 409 ? 18.391 -27.422 12.961 1 94.81 409 GLN B N 1
ATOM 10998 C CA . GLN B 1 409 ? 19.125 -26.781 14.055 1 94.81 409 GLN B CA 1
ATOM 10999 C C . GLN B 1 409 ? 20.094 -25.734 13.523 1 94.81 409 GLN B C 1
ATOM 11001 O O . GLN B 1 409 ? 20.203 -24.641 14.102 1 94.81 409 GLN B O 1
ATOM 11006 N N . SER B 1 410 ? 20.844 -26.078 12.469 1 96.19 410 SER B N 1
ATOM 11007 C CA . SER B 1 410 ? 21.797 -25.109 11.93 1 96.19 410 SER B CA 1
ATOM 11008 C C . SER B 1 410 ? 21.094 -23.859 11.422 1 96.19 410 SER B C 1
ATOM 11010 O O . SER B 1 410 ? 21.609 -22.75 11.578 1 96.19 410 SER B O 1
ATOM 11012 N N . ILE B 1 411 ? 19.984 -24.031 10.852 1 96.06 411 ILE B N 1
ATOM 11013 C CA . ILE B 1 411 ? 19.25 -22.891 10.336 1 96.06 411 ILE B CA 1
ATOM 11014 C C . ILE B 1 411 ? 18.688 -22.062 11.5 1 96.06 411 ILE B C 1
ATOM 11016 O O . ILE B 1 411 ? 18.766 -20.844 11.492 1 96.06 411 ILE B O 1
ATOM 11020 N N . LYS B 1 412 ? 18.094 -22.703 12.508 1 93.81 412 LYS B N 1
ATOM 11021 C CA . LYS B 1 412 ? 17.578 -22.016 13.688 1 93.81 412 LYS B CA 1
ATOM 11022 C C . LYS B 1 412 ? 18.688 -21.25 14.406 1 93.81 412 LYS B C 1
ATOM 11024 O O . LYS B 1 412 ? 18.453 -20.141 14.914 1 93.81 412 LYS B O 1
ATOM 11029 N N . ASN B 1 413 ? 19.828 -21.75 14.391 1 94.88 413 ASN B N 1
ATOM 11030 C CA . ASN B 1 413 ? 20.969 -21.172 15.102 1 94.88 413 ASN B CA 1
ATOM 11031 C C . ASN B 1 413 ? 21.469 -19.891 14.422 1 94.88 413 ASN B C 1
ATOM 11033 O O . ASN B 1 413 ? 22.234 -19.141 15.008 1 94.88 413 ASN B O 1
ATOM 11037 N N . LEU B 1 414 ? 21.109 -19.672 13.219 1 96.12 414 LEU B N 1
ATOM 11038 C CA . LEU B 1 414 ? 21.609 -18.5 12.508 1 96.12 414 LEU B CA 1
ATOM 11039 C C . LEU B 1 414 ? 21.078 -17.219 13.141 1 96.12 414 LEU B C 1
ATOM 11041 O O . LEU B 1 414 ? 21.719 -16.172 13.062 1 96.12 414 LEU B O 1
ATOM 11045 N N . GLY B 1 415 ? 19.828 -17.266 13.672 1 95.12 415 GLY B N 1
ATOM 11046 C CA . GLY B 1 415 ? 19.281 -16.078 14.305 1 95.12 415 GLY B CA 1
ATOM 11047 C C . GLY B 1 415 ? 19.297 -14.859 13.391 1 95.12 415 GLY B C 1
ATOM 11048 O O . GLY B 1 415 ? 18.766 -14.914 12.273 1 95.12 415 GLY B O 1
ATOM 11049 N N . GLU B 1 416 ? 20.172 -13.828 13.781 1 94.94 416 GLU B N 1
ATOM 11050 C CA . GLU B 1 416 ? 20.188 -12.562 13.047 1 94.94 416 GLU B CA 1
ATOM 11051 C C . GLU B 1 416 ? 21.094 -12.648 11.828 1 94.94 416 GLU B C 1
ATOM 11053 O O . GLU B 1 416 ? 21.109 -11.742 10.992 1 94.94 416 GLU B O 1
ATOM 11058 N N . SER B 1 417 ? 21.75 -13.711 11.68 1 97.94 417 SER B N 1
ATOM 11059 C CA . SER B 1 417 ? 22.719 -13.836 10.594 1 97.94 417 SER B CA 1
ATOM 11060 C C . SER B 1 417 ? 22.031 -14.219 9.281 1 97.94 417 SER B C 1
ATOM 11062 O O . SER B 1 417 ? 22.703 -14.414 8.266 1 97.94 417 SER B O 1
ATOM 11064 N N . TYR B 1 418 ? 20.75 -14.383 9.43 1 97.5 418 TYR B N 1
ATOM 11065 C CA . TYR B 1 418 ? 20.047 -14.742 8.211 1 97.5 418 TYR B CA 1
ATOM 11066 C C . TYR B 1 418 ? 18.625 -14.203 8.234 1 97.5 418 TYR B C 1
ATOM 11068 O O . TYR B 1 418 ? 17.922 -14.312 9.242 1 97.5 418 TYR B O 1
ATOM 11076 N N . ILE B 1 419 ? 18.266 -13.609 7.098 1 97.25 419 ILE B N 1
ATOM 11077 C CA . ILE B 1 419 ? 16.859 -13.25 6.902 1 97.25 419 ILE B CA 1
ATOM 11078 C C . ILE B 1 419 ? 16.547 -13.203 5.41 1 97.25 419 ILE B C 1
ATOM 11080 O O . ILE B 1 419 ? 17.375 -12.766 4.605 1 97.25 419 ILE B O 1
ATOM 11084 N N . ASN B 1 420 ? 15.453 -13.758 4.965 1 97.69 420 ASN B N 1
ATOM 11085 C CA . ASN B 1 420 ? 14.812 -13.648 3.656 1 97.69 420 ASN B CA 1
ATOM 11086 C C . ASN B 1 420 ? 13.328 -13.32 3.779 1 97.69 420 ASN B C 1
ATOM 11088 O O . ASN B 1 420 ? 12.523 -14.188 4.121 1 97.69 420 ASN B O 1
ATOM 11092 N N . LEU B 1 421 ? 13.039 -12.086 3.477 1 97.19 421 LEU B N 1
ATOM 11093 C CA . LEU B 1 421 ? 11.719 -11.57 3.811 1 97.19 421 LEU B CA 1
ATOM 11094 C C . LEU B 1 421 ? 11.148 -10.742 2.662 1 97.19 421 LEU B C 1
ATOM 11096 O O . LEU B 1 421 ? 11.844 -9.891 2.109 1 97.19 421 LEU B O 1
ATOM 11100 N N . THR B 1 422 ? 9.93 -11.039 2.262 1 97 422 THR B N 1
ATOM 11101 C CA . THR B 1 422 ? 9.203 -10.195 1.32 1 97 422 THR B CA 1
ATOM 11102 C C . THR B 1 422 ? 7.859 -9.758 1.905 1 97 422 THR B C 1
ATOM 11104 O O . THR B 1 422 ? 7.062 -10.602 2.33 1 97 422 THR B O 1
ATOM 11107 N N . ARG B 1 423 ? 7.605 -8.531 1.98 1 95.62 423 ARG B N 1
ATOM 11108 C CA . ARG B 1 423 ? 6.32 -7.945 2.346 1 95.62 423 ARG B CA 1
ATOM 11109 C C . ARG B 1 423 ? 5.656 -7.289 1.142 1 95.62 423 ARG B C 1
ATOM 11111 O O . ARG B 1 423 ? 6.27 -6.461 0.462 1 95.62 423 ARG B O 1
ATOM 11118 N N . ALA B 1 424 ? 4.422 -7.656 0.897 1 94.44 424 ALA B N 1
ATOM 11119 C CA . ALA B 1 424 ? 3.709 -7.125 -0.261 1 94.44 424 ALA B CA 1
ATOM 11120 C C . ALA B 1 424 ? 2.307 -6.66 0.122 1 94.44 424 ALA B C 1
ATOM 11122 O O . ALA B 1 424 ? 1.648 -7.281 0.959 1 94.44 424 ALA B O 1
ATOM 11123 N N . PHE B 1 425 ? 1.912 -5.543 -0.407 1 94.19 425 PHE B N 1
ATOM 11124 C CA . PHE B 1 425 ? 0.557 -5.031 -0.246 1 94.19 425 PHE B CA 1
ATOM 11125 C C . PHE B 1 425 ? -0.089 -4.773 -1.602 1 94.19 425 PHE B C 1
ATOM 11127 O O . PHE B 1 425 ? 0.569 -4.289 -2.525 1 94.19 425 PHE B O 1
ATOM 11134 N N . SER B 1 426 ? -1.344 -5.191 -1.69 1 93.94 426 SER B N 1
ATOM 11135 C CA . SER B 1 426 ? -2.119 -4.945 -2.902 1 93.94 426 SER B CA 1
ATOM 11136 C C . SER B 1 426 ? -3.531 -4.48 -2.566 1 93.94 426 SER B C 1
ATOM 11138 O O . SER B 1 426 ? -4.137 -4.949 -1.602 1 93.94 426 SER B O 1
ATOM 11140 N N . SER B 1 427 ? -4.059 -3.604 -3.326 1 92.5 427 SER B N 1
ATOM 11141 C CA . SER B 1 427 ? -5.422 -3.1 -3.201 1 92.5 427 SER B CA 1
ATOM 11142 C C . SER B 1 427 ? -6.098 -2.992 -4.562 1 92.5 427 SER B C 1
ATOM 11144 O O . SER B 1 427 ? -5.574 -2.348 -5.473 1 92.5 427 SER B O 1
ATOM 11146 N N . TYR B 1 428 ? -7.23 -3.633 -4.691 1 93.38 428 TYR B N 1
ATOM 11147 C CA . TYR B 1 428 ? -8.023 -3.648 -5.914 1 93.38 428 TYR B CA 1
ATOM 11148 C C . TYR B 1 428 ? -9.406 -3.072 -5.676 1 93.38 428 TYR B C 1
ATOM 11150 O O . TYR B 1 428 ? -10.203 -3.645 -4.926 1 93.38 428 TYR B O 1
ATOM 11158 N N . ASN B 1 429 ? -9.75 -1.981 -6.344 1 91.81 429 ASN B N 1
ATOM 11159 C CA . ASN B 1 429 ? -10.992 -1.247 -6.109 1 91.81 429 ASN B CA 1
ATOM 11160 C C . ASN B 1 429 ? -11.797 -1.081 -7.391 1 91.81 429 ASN B C 1
ATOM 11162 O O . ASN B 1 429 ? -11.273 -0.613 -8.406 1 91.81 429 ASN B O 1
ATOM 11166 N N . ASN B 1 430 ? -13.008 -1.522 -7.355 1 92.56 430 ASN B N 1
ATOM 11167 C CA . ASN B 1 430 ? -13.93 -1.378 -8.469 1 92.56 430 ASN B CA 1
ATOM 11168 C C . ASN B 1 430 ? -15.133 -0.512 -8.094 1 92.56 430 ASN B C 1
ATOM 11170 O O . ASN B 1 430 ? -15.812 -0.785 -7.105 1 92.56 430 ASN B O 1
ATOM 11174 N N . ILE B 1 431 ? -15.367 0.47 -8.898 1 91.88 431 ILE B N 1
ATOM 11175 C CA . ILE B 1 431 ? -16.484 1.383 -8.688 1 91.88 431 ILE B CA 1
ATOM 11176 C C . ILE B 1 431 ? -17.344 1.455 -9.961 1 91.88 431 ILE B C 1
ATOM 11178 O O . ILE B 1 431 ? -16.797 1.488 -11.07 1 91.88 431 ILE B O 1
ATOM 11182 N N . PHE B 1 432 ? -18.641 1.462 -9.781 1 92.5 432 PHE B N 1
ATOM 11183 C CA . PHE B 1 432 ? -19.469 1.703 -10.961 1 92.5 432 PHE B CA 1
ATOM 11184 C C . PHE B 1 432 ? -20.625 2.639 -10.625 1 92.5 432 PHE B C 1
ATOM 11186 O O . PHE B 1 432 ? -21.031 2.744 -9.469 1 92.5 432 PHE B O 1
ATOM 11193 N N . ALA B 1 433 ? -21.078 3.381 -11.57 1 92.88 433 ALA B N 1
ATOM 11194 C CA . ALA B 1 433 ? -22.281 4.207 -11.586 1 92.88 433 ALA B CA 1
ATOM 11195 C C . ALA B 1 433 ? -23.141 3.906 -12.805 1 92.88 433 ALA B C 1
ATOM 11197 O O . ALA B 1 433 ? -22.641 3.865 -13.938 1 92.88 433 ALA B O 1
ATOM 11198 N N . GLU B 1 434 ? -24.359 3.613 -12.523 1 95.19 434 GLU B N 1
ATOM 11199 C CA . GLU B 1 434 ? -25.297 3.244 -13.586 1 95.19 434 GLU B CA 1
ATOM 11200 C C . GLU B 1 434 ? -26.5 4.168 -13.602 1 95.19 434 GLU B C 1
ATOM 11202 O O . GLU B 1 434 ? -27.031 4.523 -12.547 1 95.19 434 GLU B O 1
ATOM 11207 N N . LEU B 1 435 ? -26.938 4.578 -14.797 1 95 435 LEU B N 1
ATOM 11208 C CA . LEU B 1 435 ? -28.094 5.438 -15 1 95 435 LEU B CA 1
ATOM 11209 C C . LEU B 1 435 ? -29.062 4.809 -15.992 1 95 435 LEU B C 1
ATOM 11211 O O . LEU B 1 435 ? -28.703 4.527 -17.141 1 95 435 LEU B O 1
ATOM 11215 N N . LYS B 1 436 ? -30.234 4.535 -15.469 1 94.38 436 LYS B N 1
ATOM 11216 C CA . LYS B 1 436 ? -31.312 4.203 -16.391 1 94.38 436 LYS B CA 1
ATOM 11217 C C . LYS B 1 436 ? -31.797 5.449 -17.125 1 94.38 436 LYS B C 1
ATOM 11219 O O . LYS B 1 436 ? -32.375 6.344 -16.516 1 94.38 436 LYS B O 1
ATOM 11224 N N . ILE B 1 437 ? -31.562 5.418 -18.375 1 93.75 437 ILE B N 1
ATOM 11225 C CA . ILE B 1 437 ? -31.906 6.609 -19.141 1 93.75 437 ILE B CA 1
ATOM 11226 C C . ILE B 1 437 ? -33.406 6.789 -19.156 1 93.75 437 ILE B C 1
ATOM 11228 O O . ILE B 1 437 ? -34.156 5.93 -19.641 1 93.75 437 ILE B O 1
ATOM 11232 N N . PRO B 1 438 ? -33.875 7.953 -18.625 1 87.94 438 PRO B N 1
ATOM 11233 C CA . PRO B 1 438 ? -35.312 8.172 -18.547 1 87.94 438 PRO B CA 1
ATOM 11234 C C . PRO B 1 438 ? -35.969 8.266 -19.922 1 87.94 438 PRO B C 1
ATOM 11236 O O . PRO B 1 438 ? -35.406 8.875 -20.844 1 87.94 438 PRO B O 1
ATOM 11239 N N . GLY B 1 439 ? -37.125 7.664 -20.109 1 88.38 439 GLY B N 1
ATOM 11240 C CA . GLY B 1 439 ? -37.906 7.777 -21.328 1 88.38 439 GLY B CA 1
ATOM 11241 C C . GLY B 1 439 ? -37.656 6.648 -22.312 1 88.38 439 GLY B C 1
ATOM 11242 O O . GLY B 1 439 ? -38.375 6.492 -23.297 1 88.38 439 GLY B O 1
ATOM 11243 N N . VAL B 1 440 ? -36.562 6.004 -22.078 1 93.56 440 VAL B N 1
ATOM 11244 C CA . VAL B 1 440 ? -36.281 4.879 -22.969 1 93.56 440 VAL B CA 1
ATOM 11245 C C . VAL B 1 440 ? -36.156 3.594 -22.156 1 93.56 440 VAL B C 1
ATOM 11247 O O . VAL B 1 440 ? -35.094 3.305 -21.578 1 93.56 440 VAL B O 1
ATOM 11250 N N . LYS B 1 441 ? -37.062 2.777 -22.219 1 91.56 441 LYS B N 1
ATOM 11251 C CA . LYS B 1 441 ? -37.094 1.539 -21.453 1 91.56 441 LYS B CA 1
ATOM 11252 C C . LYS B 1 441 ? -35.969 0.603 -21.875 1 91.56 441 LYS B C 1
ATOM 11254 O O . LYS B 1 441 ? -35.812 0.341 -23.078 1 91.56 441 LYS B O 1
ATOM 11259 N N . GLY B 1 442 ? -35.219 0.173 -20.953 1 93.25 442 GLY B N 1
ATOM 11260 C CA . GLY B 1 442 ? -34.188 -0.827 -21.203 1 93.25 442 GLY B CA 1
ATOM 11261 C C . GLY B 1 442 ? -32.812 -0.224 -21.484 1 93.25 442 GLY B C 1
ATOM 11262 O O . GLY B 1 442 ? -31.812 -0.939 -21.531 1 93.25 442 GLY B O 1
ATOM 11263 N N . LEU B 1 443 ? -32.781 1.052 -21.766 1 96.19 443 LEU B N 1
ATOM 11264 C CA . LEU B 1 443 ? -31.5 1.708 -22.062 1 96.19 443 LEU B CA 1
ATOM 11265 C C . LEU B 1 443 ? -30.812 2.168 -20.781 1 96.19 443 LEU B C 1
ATOM 11267 O O . LEU B 1 443 ? -31.422 2.871 -19.969 1 96.19 443 LEU B O 1
ATOM 11271 N N . LYS B 1 444 ? -29.594 1.76 -20.594 1 96.06 444 LYS B N 1
ATOM 11272 C CA . LYS B 1 444 ? -28.812 2.119 -19.406 1 96.06 444 LYS B CA 1
ATOM 11273 C C . LYS B 1 444 ? -27.406 2.58 -19.781 1 96.06 444 LYS B C 1
ATOM 11275 O O . LYS B 1 444 ? -26.812 2.055 -20.719 1 96.06 444 LYS B O 1
ATOM 11280 N N . TYR B 1 445 ? -26.891 3.598 -19.109 1 96.31 445 TYR B N 1
ATOM 11281 C CA . TYR B 1 445 ? -25.484 4 -19.156 1 96.31 445 TYR B CA 1
ATOM 11282 C C . TYR B 1 445 ? -24.75 3.572 -17.891 1 96.31 445 TYR B C 1
ATOM 11284 O O . TYR B 1 445 ? -25.266 3.742 -16.781 1 96.31 445 TYR B O 1
ATOM 11292 N N . ARG B 1 446 ? -23.562 2.963 -18.016 1 95.69 446 ARG B N 1
ATOM 11293 C CA . ARG B 1 446 ? -22.797 2.523 -16.859 1 95.69 446 ARG B CA 1
ATOM 11294 C C . ARG B 1 446 ? -21.328 2.955 -16.984 1 95.69 446 ARG B C 1
ATOM 11296 O O . ARG B 1 446 ? -20.703 2.754 -18.031 1 95.69 446 ARG B O 1
ATOM 11303 N N . LEU B 1 447 ? -20.844 3.617 -15.953 1 95.31 447 LEU B N 1
ATOM 11304 C CA . LEU B 1 447 ? -19.438 3.959 -15.82 1 95.31 447 LEU B CA 1
ATOM 11305 C C . LEU B 1 447 ? -18.734 3.002 -14.859 1 95.31 447 LEU B C 1
ATOM 11307 O O . LEU B 1 447 ? -19.125 2.883 -13.695 1 95.31 447 LEU B O 1
ATOM 11311 N N . ASN B 1 448 ? -17.734 2.236 -15.383 1 94.12 448 ASN B N 1
ATOM 11312 C CA . ASN B 1 448 ? -16.875 1.395 -14.547 1 94.12 448 ASN B CA 1
ATOM 11313 C C . ASN B 1 448 ? -15.492 1.998 -14.367 1 94.12 448 ASN B C 1
ATOM 11315 O O . ASN B 1 448 ? -14.883 2.455 -15.336 1 94.12 448 ASN B O 1
ATOM 11319 N N . THR B 1 449 ? -15.062 1.969 -13.172 1 93.38 449 THR B N 1
ATOM 11320 C CA . THR B 1 449 ? -13.703 2.414 -12.891 1 93.38 449 THR B CA 1
ATOM 11321 C C . THR B 1 449 ? -12.969 1.403 -12.016 1 93.38 449 THR B C 1
ATOM 11323 O O . THR B 1 449 ? -13.523 0.909 -11.031 1 93.38 449 THR B O 1
ATOM 11326 N N . GLY B 1 450 ? -11.773 0.986 -12.453 1 93.69 450 GLY B N 1
ATOM 11327 C CA . GLY B 1 450 ? -10.875 0.155 -11.664 1 93.69 450 GLY B CA 1
ATOM 11328 C C . GLY B 1 450 ? -9.617 0.876 -11.234 1 93.69 450 GLY B C 1
ATOM 11329 O O . GLY B 1 450 ? -8.945 1.509 -12.055 1 93.69 450 GLY B O 1
ATOM 11330 N N . LEU B 1 451 ? -9.367 0.917 -9.938 1 93.06 451 LEU B N 1
ATOM 11331 C CA . LEU B 1 451 ? -8.164 1.507 -9.367 1 93.06 451 LEU B CA 1
ATOM 11332 C C . LEU B 1 451 ? -7.371 0.469 -8.578 1 93.06 451 LEU B C 1
ATOM 11334 O O . LEU B 1 451 ? -7.828 -0.006 -7.535 1 93.06 451 LEU B O 1
ATOM 11338 N N . ASN B 1 452 ? -6.113 0.226 -9.047 1 94.06 452 ASN B N 1
ATOM 11339 C CA . ASN B 1 452 ? -5.336 -0.847 -8.438 1 94.06 452 ASN B CA 1
ATOM 11340 C C . ASN B 1 452 ? -3.93 -0.38 -8.07 1 94.06 452 ASN B C 1
ATOM 11342 O O . ASN B 1 452 ? -3.336 0.432 -8.781 1 94.06 452 ASN B O 1
ATOM 11346 N N . LEU B 1 453 ? -3.447 -0.852 -6.996 1 94.12 453 LEU B N 1
ATOM 11347 C CA . LEU B 1 453 ? -2.098 -0.569 -6.516 1 94.12 453 LEU B CA 1
ATOM 11348 C C . LEU B 1 453 ? -1.454 -1.821 -5.934 1 94.12 453 LEU B C 1
ATOM 11350 O O . LEU B 1 453 ? -2.104 -2.576 -5.203 1 94.12 453 LEU B O 1
ATOM 11354 N N . ARG B 1 454 ? -0.151 -2.025 -6.238 1 94.31 454 ARG B N 1
ATOM 11355 C CA . ARG B 1 454 ? 0.644 -3.102 -5.656 1 94.31 454 ARG B CA 1
ATOM 11356 C C . ARG B 1 454 ? 2.039 -2.613 -5.281 1 94.31 454 ARG B C 1
ATOM 11358 O O . ARG B 1 454 ? 2.67 -1.877 -6.043 1 94.31 454 ARG B O 1
ATOM 11365 N N . THR B 1 455 ? 2.465 -3.008 -4.145 1 94.94 455 THR B N 1
ATOM 11366 C CA . THR B 1 455 ? 3.812 -2.676 -3.693 1 94.94 455 THR B CA 1
ATOM 11367 C C . THR B 1 455 ? 4.449 -3.863 -2.975 1 94.94 455 THR B C 1
ATOM 11369 O O . THR B 1 455 ? 3.744 -4.707 -2.416 1 94.94 455 THR B O 1
ATOM 11372 N N . SER B 1 456 ? 5.758 -3.969 -3.104 1 95.19 456 SER B N 1
ATOM 11373 C CA . SER B 1 456 ? 6.492 -5.008 -2.389 1 95.19 456 SER B CA 1
ATOM 11374 C C . SER B 1 456 ? 7.844 -4.496 -1.909 1 95.19 456 SER B C 1
ATOM 11376 O O . SER B 1 456 ? 8.453 -3.631 -2.547 1 95.19 456 SER B O 1
ATOM 11378 N N . ASN B 1 457 ? 8.25 -4.887 -0.762 1 95.88 457 ASN B N 1
ATOM 11379 C CA . ASN B 1 457 ? 9.555 -4.688 -0.146 1 95.88 457 ASN B CA 1
ATOM 11380 C C . ASN B 1 457 ? 10.219 -6.016 0.208 1 95.88 457 ASN B C 1
ATOM 11382 O O . ASN B 1 457 ? 9.727 -6.746 1.07 1 95.88 457 ASN B O 1
ATOM 11386 N N . SER B 1 458 ? 11.305 -6.312 -0.496 1 97.06 458 SER B N 1
ATOM 11387 C CA . SER B 1 458 ? 12.023 -7.559 -0.266 1 97.06 458 SER B CA 1
ATOM 11388 C C . SER B 1 458 ? 13.406 -7.301 0.315 1 97.06 458 SER B C 1
ATOM 11390 O O . SER B 1 458 ? 14.125 -6.422 -0.157 1 97.06 458 SER B O 1
ATOM 11392 N N . GLY B 1 459 ? 13.758 -8.086 1.369 1 97.44 459 GLY B N 1
ATOM 11393 C CA . GLY B 1 459 ? 15.062 -8.008 2.008 1 97.44 459 GLY B CA 1
ATOM 11394 C C . GLY B 1 459 ? 15.727 -9.359 2.184 1 97.44 459 GLY B C 1
ATOM 11395 O O . GLY B 1 459 ? 15.062 -10.344 2.508 1 97.44 459 GLY B O 1
ATOM 11396 N N . TYR B 1 460 ? 16.984 -9.375 1.812 1 97.94 460 TYR B N 1
ATOM 11397 C CA . TYR B 1 460 ? 17.812 -10.57 1.987 1 97.94 460 TYR B CA 1
ATOM 11398 C C . TYR B 1 460 ? 19.094 -10.25 2.75 1 97.94 460 TYR B C 1
ATOM 11400 O O . TYR B 1 460 ? 19.672 -9.18 2.566 1 97.94 460 TYR B O 1
ATOM 11408 N N . TYR B 1 461 ? 19.547 -11.125 3.709 1 98 461 TYR B N 1
ATOM 11409 C CA . TYR B 1 461 ? 20.812 -10.984 4.406 1 98 461 TYR B CA 1
ATOM 11410 C C . TYR B 1 461 ? 21.375 -12.352 4.781 1 98 461 TYR B C 1
ATOM 11412 O O . TYR B 1 461 ? 20.656 -13.203 5.309 1 98 461 TYR B O 1
ATOM 11420 N N . GLU B 1 462 ? 22.547 -12.539 4.469 1 98.25 462 GLU B N 1
ATOM 11421 C CA . GLU B 1 462 ? 23.344 -13.648 4.965 1 98.25 462 GLU B CA 1
ATOM 11422 C C . GLU B 1 462 ? 24.641 -13.164 5.602 1 98.25 462 GLU B C 1
ATOM 11424 O O . GLU B 1 462 ? 25.406 -12.43 4.977 1 98.25 462 GLU B O 1
ATOM 11429 N N . GLY B 1 463 ? 24.859 -13.625 6.766 1 98.12 463 GLY B N 1
ATOM 11430 C CA . GLY B 1 463 ? 26.047 -13.219 7.504 1 98.12 463 GLY B CA 1
ATOM 11431 C C . GLY B 1 463 ? 27.328 -13.836 6.965 1 98.12 463 GLY B C 1
ATOM 11432 O O . GLY B 1 463 ? 27.297 -14.594 5.992 1 98.12 463 GLY B O 1
ATOM 11433 N N . GLN B 1 464 ? 28.422 -13.422 7.555 1 97.75 464 GLN B N 1
ATOM 11434 C CA . GLN B 1 464 ? 29.734 -13.914 7.141 1 97.75 464 GLN B CA 1
ATOM 11435 C C . GLN B 1 464 ? 29.797 -15.438 7.223 1 97.75 464 GLN B C 1
ATOM 11437 O O . GLN B 1 464 ? 29.484 -16.016 8.258 1 97.75 464 GLN B O 1
ATOM 11442 N N . GLY B 1 465 ? 30.125 -16.031 6.145 1 97.5 465 GLY B N 1
ATOM 11443 C CA . GLY B 1 465 ? 30.359 -17.469 6.086 1 97.5 465 GLY B CA 1
ATOM 11444 C C . GLY B 1 465 ? 29.078 -18.266 6.031 1 97.5 465 GLY B C 1
ATOM 11445 O O . GLY B 1 465 ? 29.109 -19.5 5.914 1 97.5 465 GLY B O 1
ATOM 11446 N N . VAL B 1 466 ? 27.922 -17.656 6.168 1 97.38 466 VAL B N 1
ATOM 11447 C CA . VAL B 1 466 ? 26.656 -18.359 6.18 1 97.38 466 VAL B CA 1
ATOM 11448 C C . VAL B 1 466 ? 26.375 -18.953 4.797 1 97.38 466 VAL B C 1
ATOM 11450 O O . VAL B 1 466 ? 26.484 -18.25 3.785 1 97.38 466 VAL B O 1
ATOM 11453 N N . PHE B 1 467 ? 26.125 -20.312 4.703 1 96 467 PHE B N 1
ATOM 11454 C CA . PHE B 1 467 ? 25.766 -21.094 3.525 1 96 467 PHE B CA 1
ATOM 11455 C C . PHE B 1 467 ? 26.953 -21.219 2.576 1 96 467 PHE B C 1
ATOM 11457 O O . PHE B 1 467 ? 26.781 -21.531 1.396 1 96 467 PHE B O 1
ATOM 11464 N N . ASP B 1 468 ? 28.062 -20.828 3.078 1 96.5 468 ASP B N 1
ATOM 11465 C CA . ASP B 1 468 ? 29.297 -20.906 2.281 1 96.5 468 ASP B CA 1
ATOM 11466 C C . ASP B 1 468 ? 30.344 -21.781 2.965 1 96.5 468 ASP B C 1
ATOM 11468 O O . ASP B 1 468 ? 30.422 -21.812 4.195 1 96.5 468 ASP B O 1
ATOM 11472 N N . VAL B 1 469 ? 31.141 -22.406 2.15 1 96.81 469 VAL B N 1
ATOM 11473 C CA . VAL B 1 469 ? 32.188 -23.281 2.67 1 96.81 469 VAL B CA 1
ATOM 11474 C C . VAL B 1 469 ? 33.281 -22.438 3.295 1 96.81 469 VAL B C 1
ATOM 11476 O O . VAL B 1 469 ? 33.906 -22.844 4.293 1 96.81 469 VAL B O 1
ATOM 11479 N N . ASN B 1 470 ? 33.531 -21.281 2.725 1 97.12 470 ASN B N 1
ATOM 11480 C CA . ASN B 1 470 ? 34.531 -20.375 3.25 1 97.12 470 ASN B CA 1
ATOM 11481 C C . ASN B 1 470 ? 34 -19.531 4.402 1 97.12 470 ASN B C 1
ATOM 11483 O O . ASN B 1 470 ? 33.125 -18.688 4.203 1 97.12 470 ASN B O 1
ATOM 11487 N N . PRO B 1 471 ? 34.438 -19.797 5.574 1 96.38 471 PRO B N 1
ATOM 11488 C CA . PRO B 1 471 ? 33.938 -19.062 6.73 1 96.38 471 PRO B CA 1
ATOM 11489 C C . PRO B 1 471 ? 34.188 -17.562 6.648 1 96.38 471 PRO B C 1
ATOM 11491 O O . PRO B 1 471 ? 33.594 -16.781 7.379 1 96.38 471 PRO B O 1
ATOM 11494 N N . ALA B 1 472 ? 35.094 -17.125 5.723 1 96.19 472 ALA B N 1
ATOM 11495 C CA . ALA B 1 472 ? 35.531 -15.727 5.652 1 96.19 472 ALA B CA 1
ATOM 11496 C C . ALA B 1 472 ? 34.719 -14.969 4.586 1 96.19 472 ALA B C 1
ATOM 11498 O O . ALA B 1 472 ? 34.875 -13.758 4.422 1 96.19 472 ALA B O 1
ATOM 11499 N N . THR B 1 473 ? 33.875 -15.719 3.93 1 97.12 473 THR B N 1
ATOM 11500 C CA . THR B 1 473 ? 33.094 -15.039 2.916 1 97.12 473 THR B CA 1
ATOM 11501 C C . THR B 1 473 ? 32.281 -13.891 3.531 1 97.12 473 THR B C 1
ATOM 11503 O O . THR B 1 473 ? 31.641 -14.055 4.562 1 97.12 473 THR B O 1
ATOM 11506 N N . LEU B 1 474 ? 32.281 -12.742 2.912 1 97.31 474 LEU B N 1
ATOM 11507 C CA . LEU B 1 474 ? 31.625 -11.555 3.447 1 97.31 474 LEU B CA 1
ATOM 11508 C C . LEU B 1 474 ? 30.109 -11.734 3.5 1 97.31 474 LEU B C 1
ATOM 11510 O O . LEU B 1 474 ? 29.547 -12.5 2.715 1 97.31 474 LEU B O 1
ATOM 11514 N N . SER B 1 475 ? 29.562 -11.062 4.43 1 97.81 475 SER B N 1
ATOM 11515 C CA . SER B 1 475 ? 28.109 -11.008 4.453 1 97.81 475 SER B CA 1
ATOM 11516 C C . SER B 1 475 ? 27.562 -10.359 3.189 1 97.81 475 SER B C 1
ATOM 11518 O O . SER B 1 475 ? 28.266 -9.641 2.488 1 97.81 475 SER B O 1
ATOM 11520 N N . ASN B 1 476 ? 26.328 -10.672 2.867 1 97.88 476 ASN B N 1
ATOM 11521 C CA . ASN B 1 476 ? 25.641 -10.125 1.705 1 97.88 476 ASN B CA 1
ATOM 11522 C C . ASN B 1 476 ? 24.234 -9.672 2.055 1 97.88 476 ASN B C 1
ATOM 11524 O O . ASN B 1 476 ? 23.516 -10.359 2.779 1 97.88 476 ASN B O 1
ATOM 11528 N N . ALA B 1 477 ? 23.922 -8.508 1.642 1 97.88 477 ALA B N 1
ATOM 11529 C CA . ALA B 1 477 ? 22.594 -7.957 1.875 1 97.88 477 ALA B CA 1
ATOM 11530 C C . ALA B 1 477 ? 22.016 -7.352 0.598 1 97.88 477 ALA B C 1
ATOM 11532 O O . ALA B 1 477 ? 22.766 -6.859 -0.254 1 97.88 477 ALA B O 1
ATOM 11533 N N . SER B 1 478 ? 20.719 -7.418 0.445 1 97.81 478 SER B N 1
ATOM 11534 C CA . SER B 1 478 ? 20.062 -6.797 -0.698 1 97.81 478 SER B CA 1
ATOM 11535 C C . SER B 1 478 ? 18.656 -6.328 -0.335 1 97.81 478 SER B C 1
ATOM 11537 O O . SER B 1 478 ? 18 -6.918 0.529 1 97.81 478 SER B O 1
ATOM 11539 N N . ILE B 1 479 ? 18.234 -5.234 -0.917 1 97 479 ILE B N 1
ATOM 11540 C CA . ILE B 1 479 ? 16.875 -4.715 -0.784 1 97 479 ILE B CA 1
ATOM 11541 C C . ILE B 1 479 ? 16.266 -4.492 -2.168 1 97 479 ILE B C 1
ATOM 11543 O O . ILE B 1 479 ? 16.953 -3.996 -3.074 1 97 479 ILE B O 1
ATOM 11547 N N . THR B 1 480 ? 15.078 -4.926 -2.373 1 97.25 480 THR B N 1
ATOM 11548 C CA . THR B 1 480 ? 14.32 -4.711 -3.602 1 97.25 480 THR B CA 1
ATOM 11549 C C . THR B 1 480 ? 12.969 -4.066 -3.299 1 97.25 480 THR B C 1
ATOM 11551 O O . THR B 1 480 ? 12.242 -4.527 -2.416 1 97.25 480 THR B O 1
ATOM 11554 N N . ASN B 1 481 ? 12.656 -3.002 -3.971 1 96.38 481 ASN B N 1
ATOM 11555 C CA . ASN B 1 481 ? 11.359 -2.338 -3.857 1 96.38 481 ASN B CA 1
ATOM 11556 C C . ASN B 1 481 ? 10.648 -2.271 -5.203 1 96.38 481 ASN B C 1
ATOM 11558 O O . ASN B 1 481 ? 11.281 -2.074 -6.242 1 96.38 481 ASN B O 1
ATOM 11562 N N . ALA B 1 482 ? 9.367 -2.469 -5.172 1 96.25 482 ALA B N 1
ATOM 11563 C CA . ALA B 1 482 ? 8.555 -2.359 -6.383 1 96.25 482 ALA B CA 1
ATOM 11564 C C . ALA B 1 482 ? 7.227 -1.669 -6.098 1 96.25 482 ALA B C 1
ATOM 11566 O O . ALA B 1 482 ? 6.652 -1.839 -5.02 1 96.25 482 ALA B O 1
ATOM 11567 N N . LEU B 1 483 ? 6.75 -0.852 -7.023 1 94.94 483 LEU B N 1
ATOM 11568 C CA . LEU B 1 483 ? 5.453 -0.185 -6.984 1 94.94 483 LEU B CA 1
ATOM 11569 C C . LEU B 1 483 ? 4.793 -0.197 -8.359 1 94.94 483 LEU B C 1
ATOM 11571 O O . LEU B 1 483 ? 5.441 0.101 -9.367 1 94.94 483 LEU B O 1
ATOM 11575 N N . SER B 1 484 ? 3.539 -0.567 -8.383 1 95.19 484 SER B N 1
ATOM 11576 C CA . SER B 1 484 ? 2.785 -0.474 -9.633 1 95.19 484 SER B CA 1
ATOM 11577 C C . SER B 1 484 ? 1.376 0.055 -9.383 1 95.19 484 SER B C 1
ATOM 11579 O O . SER B 1 484 ? 0.781 -0.207 -8.336 1 95.19 484 SER B O 1
ATOM 11581 N N . THR B 1 485 ? 0.861 0.801 -10.281 1 94.25 485 THR B N 1
ATOM 11582 C CA . THR B 1 485 ? -0.509 1.303 -10.297 1 94.25 485 THR B CA 1
ATOM 11583 C C . THR B 1 485 ? -1.169 1.022 -11.648 1 94.25 485 THR B C 1
ATOM 11585 O O . THR B 1 485 ? -0.489 0.939 -12.672 1 94.25 485 THR B O 1
ATOM 11588 N N . GLN B 1 486 ? -2.436 0.822 -11.633 1 95.31 486 GLN B N 1
ATOM 11589 C CA . GLN B 1 486 ? -3.23 0.608 -12.836 1 95.31 486 GLN B CA 1
ATOM 11590 C C . GLN B 1 486 ? -4.621 1.218 -12.695 1 95.31 486 GLN B C 1
ATOM 11592 O O . GLN B 1 486 ? -5.262 1.079 -11.648 1 95.31 486 GLN B O 1
ATOM 11597 N N . TRP B 1 487 ? -5.047 1.932 -13.664 1 94.56 487 TRP B N 1
ATOM 11598 C CA . TRP B 1 487 ? -6.414 2.434 -13.656 1 94.56 487 TRP B CA 1
ATOM 11599 C C . TRP B 1 487 ? -7.145 2.041 -14.938 1 94.56 487 TRP B C 1
ATOM 11601 O O . TRP B 1 487 ? -6.516 1.847 -15.984 1 94.56 487 TRP B O 1
ATOM 11611 N N . LEU B 1 488 ? -8.398 1.841 -14.859 1 95.88 488 LEU B N 1
ATOM 11612 C CA . LEU B 1 488 ? -9.312 1.505 -15.938 1 95.88 488 LEU B CA 1
ATOM 11613 C C . LEU B 1 488 ? -10.57 2.369 -15.875 1 95.88 488 LEU B C 1
ATOM 11615 O O . LEU B 1 488 ? -11.133 2.576 -14.797 1 95.88 488 LEU B O 1
ATOM 11619 N N . ILE B 1 489 ? -10.977 2.941 -16.984 1 96.38 489 ILE B N 1
ATOM 11620 C CA . ILE B 1 489 ? -12.234 3.664 -17.125 1 96.38 489 ILE B CA 1
ATOM 11621 C C . ILE B 1 489 ? -13.016 3.104 -18.312 1 96.38 489 ILE B C 1
ATOM 11623 O O . ILE B 1 489 ? -12.547 3.148 -19.453 1 96.38 489 ILE B O 1
ATOM 11627 N N . GLU B 1 490 ? -14.211 2.631 -18.016 1 96.25 490 GLU B N 1
ATOM 11628 C CA . GLU B 1 490 ? -15.062 2.066 -19.062 1 96.25 490 GLU B CA 1
ATOM 11629 C C . GLU B 1 490 ? -16.422 2.754 -19.094 1 96.25 490 GLU B C 1
ATOM 11631 O O . GLU B 1 490 ? -17.062 2.928 -18.047 1 96.25 490 GLU B O 1
ATOM 11636 N N . ASN B 1 491 ? -16.797 3.148 -20.281 1 97.38 491 ASN B N 1
ATOM 11637 C CA . ASN B 1 491 ? -18.141 3.65 -20.547 1 97.38 491 ASN B CA 1
ATOM 11638 C C . ASN B 1 491 ? -18.969 2.623 -21.312 1 97.38 491 ASN B C 1
ATOM 11640 O O . ASN B 1 491 ? -18.609 2.213 -22.422 1 97.38 491 ASN B O 1
ATOM 11644 N N . LEU B 1 492 ? -20.062 2.256 -20.719 1 96.56 492 LEU B N 1
ATOM 11645 C CA . LEU B 1 492 ? -20.922 1.253 -21.328 1 96.56 492 LEU B CA 1
ATOM 11646 C C . LEU B 1 492 ? -22.312 1.822 -21.609 1 96.56 492 LEU B C 1
ATOM 11648 O O . LEU B 1 492 ? -22.859 2.568 -20.797 1 96.56 492 LEU B O 1
ATOM 11652 N N . LEU B 1 493 ? -22.797 1.532 -22.766 1 97.06 493 LEU B N 1
ATOM 11653 C CA . LEU B 1 493 ? -24.188 1.732 -23.141 1 97.06 493 LEU B CA 1
ATOM 11654 C C . LEU B 1 493 ? -24.875 0.399 -23.406 1 97.06 493 LEU B C 1
ATOM 11656 O O . LEU B 1 493 ? -24.453 -0.356 -24.281 1 97.06 493 LEU B O 1
ATOM 11660 N N . THR B 1 494 ? -25.875 0.129 -22.625 1 96.12 494 THR B N 1
ATOM 11661 C CA . THR B 1 494 ? -26.547 -1.158 -22.75 1 96.12 494 THR B CA 1
ATOM 11662 C C . THR B 1 494 ? -28.031 -0.966 -23.047 1 96.12 494 THR B C 1
ATOM 11664 O O . THR B 1 494 ? -28.672 -0.071 -22.484 1 96.12 494 THR B O 1
ATOM 11667 N N . TYR B 1 495 ? -28.562 -1.766 -23.906 1 95.88 495 TYR B N 1
ATOM 11668 C CA . TYR B 1 495 ? -29.969 -1.801 -24.25 1 95.88 495 TYR B CA 1
ATOM 11669 C C . TYR B 1 495 ? -30.516 -3.219 -24.156 1 95.88 495 TYR B C 1
ATOM 11671 O O . TYR B 1 495 ? -30.094 -4.105 -24.906 1 95.88 495 TYR B O 1
ATOM 11679 N N . ASP B 1 496 ? -31.422 -3.443 -23.266 1 93.69 496 ASP B N 1
ATOM 11680 C CA . ASP B 1 496 ? -32.062 -4.734 -23.047 1 93.69 496 ASP B CA 1
ATOM 11681 C C . ASP B 1 496 ? -33.562 -4.617 -23.188 1 93.69 496 ASP B C 1
ATOM 11683 O O . ASP B 1 496 ? -34.219 -3.891 -22.422 1 93.69 496 ASP B O 1
ATOM 11687 N N . ARG B 1 497 ? -34.094 -5.41 -24.109 1 93.12 497 ARG B N 1
ATOM 11688 C CA . ARG B 1 497 ? -35.562 -5.316 -24.297 1 93.12 497 ARG B CA 1
ATOM 11689 C C . ARG B 1 497 ? -36.094 -6.59 -24.922 1 93.12 497 ARG B C 1
ATOM 11691 O O . ARG B 1 497 ? -35.438 -7.242 -25.719 1 93.12 497 ARG B O 1
ATOM 11698 N N . THR B 1 498 ? -37.219 -6.93 -24.469 1 92.19 498 THR B N 1
ATOM 11699 C CA . THR B 1 498 ? -38 -7.996 -25.094 1 92.19 498 THR B CA 1
ATOM 11700 C C . THR B 1 498 ? -39.219 -7.434 -25.781 1 92.19 498 THR B C 1
ATOM 11702 O O . THR B 1 498 ? -40 -6.719 -25.172 1 92.19 498 THR B O 1
ATOM 11705 N N . PHE B 1 499 ? -39.312 -7.77 -27.062 1 92.25 499 PHE B N 1
ATOM 11706 C CA . PHE B 1 499 ? -40.469 -7.336 -27.859 1 92.25 499 PHE B CA 1
ATOM 11707 C C . PHE B 1 499 ? -41.375 -8.508 -28.172 1 92.25 499 PHE B C 1
ATOM 11709 O O . PHE B 1 499 ? -40.906 -9.609 -28.469 1 92.25 499 PHE B O 1
ATOM 11716 N N . ALA B 1 500 ? -42.75 -8.297 -28.125 1 92.75 500 ALA B N 1
ATOM 11717 C CA . ALA B 1 500 ? -43.75 -9.281 -28.5 1 92.75 500 ALA B CA 1
ATOM 11718 C C . ALA B 1 500 ? -43.531 -10.609 -27.781 1 92.75 500 ALA B C 1
ATOM 11720 O O . ALA B 1 500 ? -43.719 -11.68 -28.359 1 92.75 500 ALA B O 1
ATOM 11721 N N . ASP B 1 501 ? -42.875 -10.625 -26.656 1 88.44 501 ASP B N 1
ATOM 11722 C CA . ASP B 1 501 ? -42.656 -11.734 -25.719 1 88.44 501 ASP B CA 1
ATOM 11723 C C . ASP B 1 501 ? -41.719 -12.773 -26.328 1 88.44 501 ASP B C 1
ATOM 11725 O O . ASP B 1 501 ? -41.312 -13.727 -25.656 1 88.44 501 ASP B O 1
ATOM 11729 N N . LYS B 1 502 ? -41.312 -12.617 -27.562 1 92.12 502 LYS B N 1
ATOM 11730 C CA . LYS B 1 502 ? -40.531 -13.656 -28.203 1 92.12 502 LYS B CA 1
ATOM 11731 C C . LYS B 1 502 ? -39.156 -13.117 -28.609 1 92.12 502 LYS B C 1
ATOM 11733 O O . LYS B 1 502 ? -38.219 -13.883 -28.797 1 92.12 502 LYS B O 1
ATOM 11738 N N . HIS B 1 503 ? -39.125 -11.789 -28.969 1 95.25 503 HIS B N 1
ATOM 11739 C CA . HIS B 1 503 ? -37.906 -11.18 -29.438 1 95.25 503 HIS B CA 1
ATOM 11740 C C . HIS B 1 503 ? -37.125 -10.523 -28.281 1 95.25 503 HIS B C 1
ATOM 11742 O O . HIS B 1 503 ? -37.625 -9.539 -27.703 1 95.25 503 HIS B O 1
ATOM 11748 N N . THR B 1 504 ? -36 -11.062 -27.906 1 94.06 504 THR B N 1
ATOM 11749 C CA . THR B 1 504 ? -35.156 -10.438 -26.891 1 94.06 504 THR B CA 1
ATOM 11750 C C . THR B 1 504 ? -33.875 -9.891 -27.5 1 94.06 504 THR B C 1
ATOM 11752 O O . THR B 1 504 ? -33.188 -10.594 -28.25 1 94.06 504 THR B O 1
ATOM 11755 N N . VAL B 1 505 ? -33.594 -8.609 -27.203 1 95.12 505 VAL B N 1
ATOM 11756 C CA . VAL B 1 505 ? -32.406 -7.945 -27.734 1 95.12 505 VAL B CA 1
ATOM 11757 C C . VAL B 1 505 ? -31.547 -7.41 -26.594 1 95.12 505 VAL B C 1
ATOM 11759 O O . VAL B 1 505 ? -32.062 -6.824 -25.641 1 95.12 505 VAL B O 1
ATOM 11762 N N . ASN B 1 506 ? -30.297 -7.707 -26.641 1 94.44 506 ASN B N 1
ATOM 11763 C CA . ASN B 1 506 ? -29.297 -7.117 -25.734 1 94.44 506 ASN B CA 1
ATOM 11764 C C . ASN B 1 506 ? -28.172 -6.465 -26.516 1 94.44 506 ASN B C 1
ATOM 11766 O O . ASN B 1 506 ? -27.484 -7.125 -27.297 1 94.44 506 ASN B O 1
ATOM 11770 N N . PHE B 1 507 ? -28 -5.188 -26.391 1 95.69 507 PHE B N 1
ATOM 11771 C CA . PHE B 1 507 ? -26.922 -4.441 -27.016 1 95.69 507 PHE B CA 1
ATOM 11772 C C . PHE B 1 507 ? -25.984 -3.861 -25.953 1 95.69 507 PHE B C 1
ATOM 11774 O O . PHE B 1 507 ? -26.453 -3.361 -24.922 1 95.69 507 PHE B O 1
ATOM 11781 N N . VAL B 1 508 ? -24.688 -3.957 -26.188 1 95.75 508 VAL B N 1
ATOM 11782 C CA . VAL B 1 508 ? -23.703 -3.338 -25.312 1 95.75 508 VAL B CA 1
ATOM 11783 C C . VAL B 1 508 ? -22.672 -2.582 -26.141 1 95.75 508 VAL B C 1
ATOM 11785 O O . VAL B 1 508 ? -22.047 -3.16 -27.031 1 95.75 508 VAL B O 1
ATOM 11788 N N . GLY B 1 509 ? -22.547 -1.278 -25.953 1 96.94 509 GLY B N 1
ATOM 11789 C CA . GLY B 1 509 ? -21.453 -0.47 -26.453 1 96.94 509 GLY B CA 1
ATOM 11790 C C . GLY B 1 509 ? -20.453 -0.089 -25.375 1 96.94 509 GLY B C 1
ATOM 11791 O O . GLY B 1 509 ? -20.844 0.222 -24.25 1 96.94 509 GLY B O 1
ATOM 11792 N N . LEU B 1 510 ? -19.141 -0.198 -25.766 1 96.69 510 LEU B N 1
ATOM 11793 C CA . LEU B 1 510 ? -18.125 0.033 -24.75 1 96.69 510 LEU B CA 1
ATOM 11794 C C . LEU B 1 510 ? -17.016 0.926 -25.297 1 96.69 510 LEU B C 1
ATOM 11796 O O . LEU B 1 510 ? -16.578 0.753 -26.438 1 96.69 510 LEU B O 1
ATOM 11800 N N . TYR B 1 511 ? -16.625 1.937 -24.594 1 97.69 511 TYR B N 1
ATOM 11801 C CA . TYR B 1 511 ? -15.375 2.682 -24.719 1 97.69 511 TYR B CA 1
ATOM 11802 C C . TYR B 1 511 ? -14.516 2.525 -23.484 1 97.69 511 TYR B C 1
ATOM 11804 O O . TYR B 1 511 ? -14.945 2.857 -22.375 1 97.69 511 TYR B O 1
ATOM 11812 N N . SER B 1 512 ? -13.297 2.004 -23.609 1 96.44 512 SER B N 1
ATOM 11813 C CA . SER B 1 512 ? -12.469 1.653 -22.469 1 96.44 512 SER B CA 1
ATOM 11814 C C . SER B 1 512 ? -11.062 2.242 -22.594 1 96.44 512 SER B C 1
ATOM 11816 O O . SER B 1 512 ? -10.5 2.268 -23.688 1 96.44 512 SER B O 1
ATOM 11818 N N . ASN B 1 513 ? -10.531 2.82 -21.531 1 97.31 513 ASN B N 1
ATOM 11819 C CA . ASN B 1 513 ? -9.148 3.281 -21.391 1 97.31 513 ASN B CA 1
ATOM 11820 C C . ASN B 1 513 ? -8.477 2.676 -20.172 1 97.31 513 ASN B C 1
ATOM 11822 O O . ASN B 1 513 ? -9.078 2.605 -19.094 1 97.31 513 ASN B O 1
ATOM 11826 N N . GLU B 1 514 ? -7.223 2.225 -20.406 1 95.81 514 GLU B N 1
ATOM 11827 C CA . GLU B 1 514 ? -6.461 1.596 -19.328 1 95.81 514 GLU B CA 1
ATOM 11828 C C . GLU B 1 514 ? -4.992 1.999 -19.375 1 95.81 514 GLU B C 1
ATOM 11830 O O . GLU B 1 514 ? -4.441 2.215 -20.469 1 95.81 514 GLU B O 1
ATOM 11835 N N . GLN B 1 515 ? -4.348 2.166 -18.203 1 96.44 515 GLN B N 1
ATOM 11836 C CA . GLN B 1 515 ? -2.92 2.455 -18.125 1 96.44 515 GLN B CA 1
ATOM 11837 C C . GLN B 1 515 ? -2.277 1.733 -16.938 1 96.44 515 GLN B C 1
ATOM 11839 O O . GLN B 1 515 ? -2.852 1.679 -15.852 1 96.44 515 GLN B O 1
ATOM 11844 N N . TYR B 1 516 ? -1.12 1.145 -17.219 1 95.31 516 TYR B N 1
ATOM 11845 C CA . TYR B 1 516 ? -0.277 0.524 -16.203 1 95.31 516 TYR B CA 1
ATOM 11846 C C . TYR B 1 516 ? 1.049 1.264 -16.062 1 95.31 516 TYR B C 1
ATOM 11848 O O . TYR B 1 516 ? 1.655 1.65 -17.078 1 95.31 516 TYR B O 1
ATOM 11856 N N . THR B 1 517 ? 1.454 1.522 -14.828 1 95.75 517 THR B N 1
ATOM 11857 C CA . THR B 1 517 ? 2.771 2.074 -14.523 1 95.75 517 THR B CA 1
ATOM 11858 C C . THR B 1 517 ? 3.447 1.282 -13.414 1 95.75 517 THR B C 1
ATOM 11860 O O . THR B 1 517 ? 2.848 1.045 -12.359 1 95.75 517 THR B O 1
ATOM 11863 N N . GLY B 1 518 ? 4.676 0.81 -13.695 1 94.88 518 GLY B N 1
ATOM 11864 C CA . GLY B 1 518 ? 5.43 0.068 -12.695 1 94.88 518 GLY B CA 1
ATOM 11865 C C . GLY B 1 518 ? 6.891 0.469 -12.625 1 94.88 518 GLY B C 1
ATOM 11866 O O . GLY B 1 518 ? 7.488 0.827 -13.648 1 94.88 518 GLY B O 1
ATOM 11867 N N . ASN B 1 519 ? 7.48 0.461 -11.469 1 95.62 519 ASN B N 1
ATOM 11868 C CA . ASN B 1 519 ? 8.914 0.653 -11.305 1 95.62 519 ASN B CA 1
ATOM 11869 C C . ASN B 1 519 ? 9.469 -0.228 -10.188 1 95.62 519 ASN B C 1
ATOM 11871 O O . ASN B 1 519 ? 8.734 -0.629 -9.281 1 95.62 519 ASN B O 1
ATOM 11875 N N . SER B 1 520 ? 10.688 -0.58 -10.281 1 96.12 520 SER B N 1
ATOM 11876 C CA . SER B 1 520 ? 11.383 -1.359 -9.258 1 96.12 520 SER B CA 1
ATOM 11877 C C . SER B 1 520 ? 12.836 -0.921 -9.125 1 96.12 520 SER B C 1
ATOM 11879 O O . SER B 1 520 ? 13.422 -0.376 -10.07 1 96.12 520 SER B O 1
ATOM 11881 N N . SER B 1 521 ? 13.43 -1.055 -7.969 1 96.19 521 SER B N 1
ATOM 11882 C CA . SER B 1 521 ? 14.828 -0.784 -7.66 1 96.19 521 SER B CA 1
ATOM 11883 C C . SER B 1 521 ? 15.43 -1.894 -6.805 1 96.19 521 SER B C 1
ATOM 11885 O O . SER B 1 521 ? 14.758 -2.455 -5.941 1 96.19 521 SER B O 1
ATOM 11887 N N . GLN B 1 522 ? 16.656 -2.209 -7.082 1 96.81 522 GLN B N 1
ATOM 11888 C CA . GLN B 1 522 ? 17.391 -3.217 -6.316 1 96.81 522 GLN B CA 1
ATOM 11889 C C . GLN B 1 522 ? 18.812 -2.758 -6.02 1 96.81 522 GLN B C 1
ATOM 11891 O O . GLN B 1 522 ? 19.5 -2.221 -6.898 1 96.81 522 GLN B O 1
ATOM 11896 N N . ILE B 1 523 ? 19.25 -2.984 -4.848 1 96.25 523 ILE B N 1
ATOM 11897 C CA . ILE B 1 523 ? 20.609 -2.676 -4.414 1 96.25 523 ILE B CA 1
ATOM 11898 C C . ILE B 1 523 ? 21.156 -3.824 -3.57 1 96.25 523 ILE B C 1
ATOM 11900 O O . ILE B 1 523 ? 20.422 -4.426 -2.779 1 96.25 523 ILE B O 1
ATOM 11904 N N . SER B 1 524 ? 22.328 -4.16 -3.781 1 97.06 524 SER B N 1
ATOM 11905 C CA . SER B 1 524 ? 23.016 -5.145 -2.953 1 97.06 524 SER B CA 1
ATOM 11906 C C . SER B 1 524 ? 24.359 -4.613 -2.461 1 97.06 524 SER B C 1
ATOM 11908 O O . SER B 1 524 ? 24.938 -3.719 -3.076 1 97.06 524 SER B O 1
ATOM 11910 N N . ARG B 1 525 ? 24.75 -5.133 -1.355 1 96.75 525 ARG B N 1
ATOM 11911 C CA . ARG B 1 525 ? 26.031 -4.727 -0.785 1 96.75 525 ARG B CA 1
ATOM 11912 C C . ARG B 1 525 ? 26.594 -5.82 0.11 1 96.75 525 ARG B C 1
ATOM 11914 O O . ARG B 1 525 ? 25.859 -6.465 0.86 1 96.75 525 ARG B O 1
ATOM 11921 N N . ASN B 1 526 ? 27.906 -6.066 -0.009 1 97.5 526 ASN B N 1
ATOM 11922 C CA . ASN B 1 526 ? 28.594 -7.047 0.818 1 97.5 526 ASN B CA 1
ATOM 11923 C C . ASN B 1 526 ? 29.25 -6.395 2.037 1 97.5 526 ASN B C 1
ATOM 11925 O O . ASN B 1 526 ? 29.359 -5.172 2.105 1 97.5 526 ASN B O 1
ATOM 11929 N N . GLY B 1 527 ? 29.547 -7.211 3.018 1 96.5 527 GLY B N 1
ATOM 11930 C CA . GLY B 1 527 ? 30.406 -6.789 4.113 1 96.5 527 GLY B CA 1
ATOM 11931 C C . GLY B 1 527 ? 29.688 -5.918 5.129 1 96.5 527 GLY B C 1
ATOM 11932 O O . GLY B 1 527 ? 30.25 -4.934 5.617 1 96.5 527 GLY B O 1
ATOM 11933 N N . ILE B 1 528 ? 28.438 -6.168 5.367 1 95.12 528 ILE B N 1
ATOM 11934 C CA . ILE B 1 528 ? 27.734 -5.457 6.426 1 95.12 528 ILE B CA 1
ATOM 11935 C C . ILE B 1 528 ? 28.438 -5.68 7.762 1 95.12 528 ILE B C 1
ATOM 11937 O O . ILE B 1 528 ? 28.734 -6.816 8.133 1 95.12 528 ILE B O 1
ATOM 11941 N N . THR B 1 529 ? 28.641 -4.711 8.516 1 90.31 529 THR B N 1
ATOM 11942 C CA . THR B 1 529 ? 29.578 -4.715 9.641 1 90.31 529 THR B CA 1
ATOM 11943 C C . THR B 1 529 ? 29.031 -5.559 10.789 1 90.31 529 THR B C 1
ATOM 11945 O O . THR B 1 529 ? 29.797 -6.039 11.633 1 90.31 529 THR B O 1
ATOM 11948 N N . SER B 1 530 ? 27.672 -5.648 10.891 1 92.19 530 SER B N 1
ATOM 11949 C CA . SER B 1 530 ? 27.047 -6.418 11.961 1 92.19 530 SER B CA 1
ATOM 11950 C C . SER B 1 530 ? 25.797 -7.129 11.477 1 92.19 530 SER B C 1
ATOM 11952 O O . SER B 1 530 ? 25.016 -6.57 10.703 1 92.19 530 SER B O 1
ATOM 11954 N N . ASP B 1 531 ? 25.578 -8.375 12.039 1 95.81 531 ASP B N 1
ATOM 11955 C CA . ASP B 1 531 ? 24.375 -9.133 11.703 1 95.81 531 ASP B CA 1
ATOM 11956 C C . ASP B 1 531 ? 23.125 -8.414 12.203 1 95.81 531 ASP B C 1
ATOM 11958 O O . ASP B 1 531 ? 22.031 -8.641 11.68 1 95.81 531 ASP B O 1
ATOM 11962 N N . ALA B 1 532 ? 23.25 -7.582 13.164 1 91.81 532 ALA B N 1
ATOM 11963 C CA . ALA B 1 532 ? 22.109 -6.902 13.766 1 91.81 532 ALA B CA 1
ATOM 11964 C C . ALA B 1 532 ? 21.438 -5.965 12.766 1 91.81 532 ALA B C 1
ATOM 11966 O O . ALA B 1 532 ? 20.234 -5.699 12.867 1 91.81 532 ALA B O 1
ATOM 11967 N N . PHE B 1 533 ? 22.188 -5.484 11.734 1 93.5 533 PHE B N 1
ATOM 11968 C CA . PHE B 1 533 ? 21.641 -4.551 10.75 1 93.5 533 PHE B CA 1
ATOM 11969 C C . PHE B 1 533 ? 20.844 -5.289 9.68 1 93.5 533 PHE B C 1
ATOM 11971 O O . PHE B 1 533 ? 19.891 -4.742 9.109 1 93.5 533 PHE B O 1
ATOM 11978 N N . GLN B 1 534 ? 21.375 -6.516 9.336 1 96.69 534 GLN B N 1
ATOM 11979 C CA . GLN B 1 534 ? 20.797 -7.305 8.258 1 96.69 534 GLN B CA 1
ATOM 11980 C C . GLN B 1 534 ? 20.703 -6.488 6.969 1 96.69 534 GLN B C 1
ATOM 11982 O O . GLN B 1 534 ? 21.703 -5.949 6.492 1 96.69 534 GLN B O 1
ATOM 11987 N N . PHE B 1 535 ? 19.484 -6.367 6.383 1 97.38 535 PHE B N 1
ATOM 11988 C CA . PHE B 1 535 ? 19.375 -5.598 5.148 1 97.38 535 PHE B CA 1
ATOM 11989 C C . PHE B 1 535 ? 18.828 -4.199 5.434 1 97.38 535 PHE B C 1
ATOM 11991 O O . PHE B 1 535 ? 18.672 -3.391 4.516 1 97.38 535 PHE B O 1
ATOM 11998 N N . TYR B 1 536 ? 18.656 -3.881 6.672 1 96.56 536 TYR B N 1
ATOM 11999 C CA . TYR B 1 536 ? 17.953 -2.65 7.027 1 96.56 536 TYR B CA 1
ATOM 12000 C C . TYR B 1 536 ? 18.906 -1.458 7.008 1 96.56 536 TYR B C 1
ATOM 12002 O O . TYR B 1 536 ? 18.469 -0.307 7.047 1 96.56 536 TYR B O 1
ATOM 12010 N N . ASN B 1 537 ? 20.219 -1.641 6.934 1 95.56 537 ASN B N 1
ATOM 12011 C CA . ASN B 1 537 ? 21.172 -0.547 6.789 1 95.56 537 ASN B CA 1
ATOM 12012 C C . ASN B 1 537 ? 22.359 -0.949 5.914 1 95.56 537 ASN B C 1
ATOM 12014 O O . ASN B 1 537 ? 23.422 -1.296 6.422 1 95.56 537 ASN B O 1
ATOM 12018 N N . LEU B 1 538 ? 22.25 -0.751 4.676 1 96.25 538 LEU B N 1
ATOM 12019 C CA . LEU B 1 538 ? 23.297 -1.1 3.719 1 96.25 538 LEU B CA 1
ATOM 12020 C C . LEU B 1 538 ? 24.422 -0.079 3.756 1 96.25 538 LEU B C 1
ATOM 12022 O O . LEU B 1 538 ? 25.484 -0.306 3.176 1 96.25 538 LEU B O 1
ATOM 12026 N N . GLY B 1 539 ? 24.203 1.012 4.445 1 92.88 539 GLY B N 1
ATOM 12027 C CA . GLY B 1 539 ? 25.25 2.02 4.562 1 92.88 539 GLY B CA 1
ATOM 12028 C C . GLY B 1 539 ? 26.375 1.609 5.488 1 92.88 539 GLY B C 1
ATOM 12029 O O . GLY B 1 539 ? 27.453 2.213 5.473 1 92.88 539 GLY B O 1
ATOM 12030 N N . GLN B 1 540 ? 26.109 0.596 6.281 1 90.56 540 GLN B N 1
ATOM 12031 C CA . GLN B 1 540 ? 27.094 0.128 7.258 1 90.56 540 GLN B CA 1
ATOM 12032 C C . GLN B 1 540 ? 28.031 -0.903 6.641 1 90.56 540 GLN B C 1
ATOM 12034 O O . GLN B 1 540 ? 28.078 -2.051 7.086 1 90.56 540 GLN B O 1
ATOM 12039 N N . SER B 1 541 ? 28.75 -0.526 5.637 1 92.31 541 SER B N 1
ATOM 12040 C CA . SER B 1 541 ? 29.703 -1.362 4.922 1 92.31 541 SER B CA 1
ATOM 12041 C C . SER B 1 541 ? 30.797 -0.518 4.262 1 92.31 541 SER B C 1
ATOM 12043 O O . SER B 1 541 ? 30.547 0.641 3.912 1 92.31 541 SER B O 1
ATOM 12045 N N . GLU B 1 542 ? 31.953 -1.107 4.09 1 88.12 542 GLU B N 1
ATOM 12046 C CA . GLU B 1 542 ? 33.031 -0.443 3.381 1 88.12 542 GLU B CA 1
ATOM 12047 C C . GLU B 1 542 ? 33.125 -0.905 1.929 1 88.12 542 GLU B C 1
ATOM 12049 O O . GLU B 1 542 ? 33.844 -0.322 1.125 1 88.12 542 GLU B O 1
ATOM 12054 N N . GLU B 1 543 ? 32.312 -1.949 1.7 1 91.75 543 GLU B N 1
ATOM 12055 C CA . GLU B 1 543 ? 32.312 -2.473 0.338 1 91.75 543 GLU B CA 1
ATOM 12056 C C . GLU B 1 543 ? 31.453 -1.604 -0.59 1 91.75 543 GLU B C 1
ATOM 12058 O O . GLU B 1 543 ? 30.594 -0.848 -0.13 1 91.75 543 GLU B O 1
ATOM 12063 N N . GLU B 1 544 ? 31.797 -1.717 -1.854 1 90.12 544 GLU B N 1
ATOM 12064 C CA . GLU B 1 544 ? 31.016 -0.979 -2.842 1 90.12 544 GLU B CA 1
ATOM 12065 C C . GLU B 1 544 ? 29.625 -1.593 -3.02 1 90.12 544 GLU B C 1
ATOM 12067 O O . GLU B 1 544 ? 29.469 -2.816 -3 1 90.12 544 GLU B O 1
ATOM 12072 N N . ALA B 1 545 ? 28.688 -0.677 -3.16 1 93.81 545 ALA B N 1
ATOM 12073 C CA . ALA B 1 545 ? 27.344 -1.155 -3.449 1 93.81 545 ALA B CA 1
ATOM 12074 C C . ALA B 1 545 ? 27.219 -1.576 -4.91 1 93.81 545 ALA B C 1
ATOM 12076 O O . ALA B 1 545 ? 27.859 -1.003 -5.789 1 93.81 545 ALA B O 1
ATOM 12077 N N . VAL B 1 546 ? 26.375 -2.555 -5.113 1 92.56 546 VAL B N 1
ATOM 12078 C CA . VAL B 1 546 ? 26.125 -3.029 -6.473 1 92.56 546 VAL B CA 1
ATOM 12079 C C . VAL B 1 546 ? 24.703 -2.703 -6.879 1 92.56 546 VAL B C 1
ATOM 12081 O O . VAL B 1 546 ? 23.75 -3.121 -6.215 1 92.56 546 VAL B O 1
ATOM 12084 N N . ILE B 1 547 ? 24.594 -1.979 -7.961 1 94 547 ILE B N 1
ATOM 12085 C CA . ILE B 1 547 ? 23.297 -1.668 -8.562 1 94 547 ILE B CA 1
ATOM 12086 C C . ILE B 1 547 ? 23.281 -2.137 -10.016 1 94 547 ILE B C 1
ATOM 12088 O O . ILE B 1 547 ? 23.688 -1.398 -10.922 1 94 547 ILE B O 1
ATOM 12092 N N . ASN B 1 548 ? 22.719 -3.273 -10.211 1 90.38 548 ASN B N 1
ATOM 12093 C CA . ASN B 1 548 ? 22.609 -3.836 -11.555 1 90.38 548 ASN B CA 1
ATOM 12094 C C . ASN B 1 548 ? 21.578 -3.1 -12.391 1 90.38 548 ASN B C 1
ATOM 12096 O O . ASN B 1 548 ? 20.391 -3.111 -12.07 1 90.38 548 ASN B O 1
ATOM 12100 N N . PRO B 1 549 ? 21.984 -2.469 -13.445 1 89.75 549 PRO B N 1
ATOM 12101 C CA . PRO B 1 549 ? 21.016 -1.726 -14.266 1 89.75 549 PRO B CA 1
ATOM 12102 C C . PRO B 1 549 ? 19.875 -2.598 -14.766 1 89.75 549 PRO B C 1
ATOM 12104 O O . PRO B 1 549 ? 18.766 -2.098 -14.992 1 89.75 549 PRO B O 1
ATOM 12107 N N . ALA B 1 550 ? 20.109 -3.883 -14.867 1 86.75 550 ALA B N 1
ATOM 12108 C CA . ALA B 1 550 ? 19.078 -4.789 -15.391 1 86.75 550 ALA B CA 1
ATOM 12109 C C . ALA B 1 550 ? 18 -5.055 -14.344 1 86.75 550 ALA B C 1
ATOM 12111 O O . ALA B 1 550 ? 16.922 -5.559 -14.672 1 86.75 550 ALA B O 1
ATOM 12112 N N . ASN B 1 551 ? 18.344 -4.703 -13.18 1 90.69 551 ASN B N 1
ATOM 12113 C CA . ASN B 1 551 ? 17.375 -4.949 -12.109 1 90.69 551 ASN B CA 1
ATOM 12114 C C . ASN B 1 551 ? 16.734 -3.652 -11.625 1 90.69 551 ASN B C 1
ATOM 12116 O O . ASN B 1 551 ? 16.25 -3.578 -10.492 1 90.69 551 ASN B O 1
ATOM 12120 N N . GLN B 1 552 ? 16.875 -2.635 -12.484 1 93.06 552 GLN B N 1
ATOM 12121 C CA . GLN B 1 552 ? 16.203 -1.354 -12.273 1 93.06 552 GLN B CA 1
ATOM 12122 C C . GLN B 1 552 ? 15.117 -1.134 -13.312 1 93.06 552 GLN B C 1
ATOM 12124 O O . GLN B 1 552 ? 15.398 -0.764 -14.453 1 93.06 552 GLN B O 1
ATOM 12129 N N . ASP B 1 553 ? 13.883 -1.286 -12.945 1 90.25 553 ASP B N 1
ATOM 12130 C CA . ASP B 1 553 ? 12.891 -1.354 -14.016 1 90.25 553 ASP B CA 1
ATOM 12131 C C . ASP B 1 553 ? 11.883 -0.215 -13.898 1 90.25 553 ASP B C 1
ATOM 12133 O O . ASP B 1 553 ? 11.523 0.194 -12.789 1 90.25 553 ASP B O 1
ATOM 12137 N N . TYR B 1 554 ? 11.555 0.405 -15.016 1 93.94 554 TYR B N 1
ATOM 12138 C CA . TYR B 1 554 ? 10.398 1.267 -15.219 1 93.94 554 TYR B CA 1
ATOM 12139 C C . TYR B 1 554 ? 9.578 0.809 -16.422 1 93.94 554 TYR B C 1
ATOM 12141 O O . TYR B 1 554 ? 10.133 0.555 -17.5 1 93.94 554 TYR B O 1
ATOM 12149 N N . THR B 1 555 ? 8.273 0.725 -16.266 1 94.31 555 THR B N 1
ATOM 12150 C CA . THR B 1 555 ? 7.418 0.284 -17.359 1 94.31 555 THR B CA 1
ATOM 12151 C C . THR B 1 555 ? 6.094 1.043 -17.359 1 94.31 555 THR B C 1
ATOM 12153 O O . THR B 1 555 ? 5.516 1.277 -16.297 1 94.31 555 THR B O 1
ATOM 12156 N N . GLN B 1 556 ? 5.66 1.518 -18.5 1 94.81 556 GLN B N 1
ATOM 12157 C CA . GLN B 1 556 ? 4.34 2.113 -18.672 1 94.81 556 GLN B CA 1
ATOM 12158 C C . GLN B 1 556 ? 3.719 1.684 -20 1 94.81 556 GLN B C 1
ATOM 12160 O O . GLN B 1 556 ? 4.402 1.624 -21.031 1 94.81 556 GLN B O 1
ATOM 12165 N N . TRP B 1 557 ? 2.504 1.299 -20.016 1 94.94 557 TRP B N 1
ATOM 12166 C CA . TRP B 1 557 ? 1.774 1.004 -21.234 1 94.94 557 TRP B CA 1
ATOM 12167 C C . TRP B 1 557 ? 0.303 1.385 -21.109 1 94.94 557 TRP B C 1
ATOM 12169 O O . TRP B 1 557 ? -0.192 1.59 -20 1 94.94 557 TRP B O 1
ATOM 12179 N N . GLY B 1 558 ? -0.367 1.547 -22.203 1 95.75 558 GLY B N 1
ATOM 12180 C CA . GLY B 1 558 ? -1.774 1.905 -22.266 1 95.75 558 GLY B CA 1
ATOM 12181 C C . GLY B 1 558 ? -2.537 1.154 -23.344 1 95.75 558 GLY B C 1
ATOM 12182 O O . GLY B 1 558 ? -1.944 0.674 -24.312 1 95.75 558 GLY B O 1
ATOM 12183 N N . LEU B 1 559 ? -3.832 0.965 -23.141 1 96.12 559 LEU B N 1
ATOM 12184 C CA . LEU B 1 559 ? -4.75 0.304 -24.062 1 96.12 559 LEU B CA 1
ATOM 12185 C C . LEU B 1 559 ? -6.059 1.076 -24.172 1 96.12 559 LEU B C 1
ATOM 12187 O O . LEU B 1 559 ? -6.648 1.457 -23.156 1 96.12 559 LEU B O 1
ATOM 12191 N N . ARG B 1 560 ? -6.461 1.367 -25.406 1 97.12 560 ARG B N 1
ATOM 12192 C CA . ARG B 1 560 ? -7.742 1.988 -25.719 1 97.12 560 ARG B CA 1
ATOM 12193 C C . ARG B 1 560 ? -8.602 1.065 -26.578 1 97.12 560 ARG B C 1
ATOM 12195 O O . ARG B 1 560 ? -8.094 0.415 -27.5 1 97.12 560 ARG B O 1
ATOM 12202 N N . SER B 1 561 ? -9.914 0.991 -26.234 1 97.12 561 SER B N 1
ATOM 12203 C CA . SER B 1 561 ? -10.734 0.014 -26.953 1 97.12 561 SER B CA 1
ATOM 12204 C C . SER B 1 561 ? -12.141 0.556 -27.203 1 97.12 561 SER B C 1
ATOM 12206 O O . SER B 1 561 ? -12.664 1.332 -26.406 1 97.12 561 SER B O 1
ATOM 12208 N N . TYR B 1 562 ? -12.664 0.165 -28.328 1 97.38 562 TYR B N 1
ATOM 12209 C CA . TYR B 1 562 ? -14.07 0.284 -28.688 1 97.38 562 TYR B CA 1
ATOM 12210 C C . TYR B 1 562 ? -14.688 -1.087 -28.938 1 97.38 562 TYR B C 1
ATOM 12212 O O . TYR B 1 562 ? -14.047 -1.958 -29.531 1 97.38 562 TYR B O 1
ATOM 12220 N N . MET B 1 563 ? -15.875 -1.276 -28.484 1 96.5 563 MET B N 1
ATOM 12221 C CA . MET B 1 563 ? -16.5 -2.576 -28.688 1 96.5 563 MET B CA 1
ATOM 12222 C C . MET B 1 563 ? -18.016 -2.438 -28.781 1 96.5 563 MET B C 1
ATOM 12224 O O . MET B 1 563 ? -18.625 -1.624 -28.078 1 96.5 563 MET B O 1
ATOM 12228 N N . ALA B 1 564 ? -18.641 -3.232 -29.609 1 96.69 564 ALA B N 1
ATOM 12229 C CA . ALA B 1 564 ? -20.094 -3.359 -29.719 1 96.69 564 ALA B CA 1
ATOM 12230 C C . ALA B 1 564 ? -20.5 -4.824 -29.812 1 96.69 564 ALA B C 1
ATOM 12232 O O . ALA B 1 564 ? -19.922 -5.594 -30.594 1 96.69 564 ALA B O 1
ATOM 12233 N N . ARG B 1 565 ? -21.438 -5.23 -29.016 1 95.94 565 ARG B N 1
ATOM 12234 C CA . ARG B 1 565 ? -22 -6.582 -29.047 1 95.94 565 ARG B CA 1
ATOM 12235 C C . ARG B 1 565 ? -23.516 -6.547 -29.172 1 95.94 565 ARG B C 1
ATOM 12237 O O . ARG B 1 565 ? -24.188 -5.734 -28.516 1 95.94 565 ARG B O 1
ATOM 12244 N N . LEU B 1 566 ? -24.016 -7.348 -30.016 1 95.75 566 LEU B N 1
ATOM 12245 C CA . LEU B 1 566 ? -25.453 -7.527 -30.188 1 95.75 566 LEU B CA 1
ATOM 12246 C C . LEU B 1 566 ? -25.844 -8.992 -29.984 1 95.75 566 LEU B C 1
ATOM 12248 O O . LEU B 1 566 ? -25.266 -9.883 -30.609 1 95.75 566 LEU B O 1
ATOM 12252 N N . MET B 1 567 ? -26.734 -9.211 -29.109 1 95.12 567 MET B N 1
ATOM 12253 C CA . MET B 1 567 ? -27.312 -10.531 -28.891 1 95.12 567 MET B CA 1
ATOM 12254 C C . MET B 1 567 ? -28.812 -10.523 -29.188 1 95.12 567 MET B C 1
ATOM 12256 O O . MET B 1 567 ? -29.531 -9.633 -28.734 1 95.12 567 MET B O 1
ATOM 12260 N N . TYR B 1 568 ? -29.25 -11.492 -29.922 1 95.62 568 TYR B N 1
ATOM 12261 C CA . TYR B 1 568 ? -30.656 -11.625 -30.297 1 95.62 568 TYR B CA 1
ATOM 12262 C C . TYR B 1 568 ? -31.156 -13.047 -30.047 1 95.62 568 TYR B C 1
ATOM 12264 O O . TYR B 1 568 ? -30.453 -14.016 -30.344 1 95.62 568 TYR B O 1
ATOM 12272 N N . SER B 1 569 ? -32.281 -13.125 -29.453 1 95.44 569 SER B N 1
ATOM 12273 C CA . SER B 1 569 ? -32.938 -14.406 -29.219 1 95.44 569 SER B CA 1
ATOM 12274 C C . SER B 1 569 ? -34.375 -14.383 -29.719 1 95.44 569 SER B C 1
ATOM 12276 O O . SER B 1 569 ? -35.094 -13.383 -29.547 1 95.44 569 SER B O 1
ATOM 12278 N N . TYR B 1 570 ? -34.781 -15.523 -30.359 1 96.19 570 TYR B N 1
ATOM 12279 C CA . TYR B 1 570 ? -36.156 -15.68 -30.781 1 96.19 570 TYR B CA 1
ATOM 12280 C C . TYR B 1 570 ? -36.812 -16.875 -30.094 1 96.19 570 TYR B C 1
ATOM 12282 O O . TYR B 1 570 ? -36.438 -18.016 -30.344 1 96.19 570 TYR B O 1
ATOM 12290 N N . ASP B 1 571 ? -37.812 -16.609 -29.266 1 93.88 571 ASP B N 1
ATOM 12291 C CA . ASP B 1 571 ? -38.656 -17.578 -28.594 1 93.88 571 ASP B CA 1
ATOM 12292 C C . ASP B 1 571 ? -37.844 -18.594 -27.797 1 93.88 571 ASP B C 1
ATOM 12294 O O . ASP B 1 571 ? -38.219 -19.766 -27.719 1 93.88 571 ASP B O 1
ATOM 12298 N N . ASN B 1 572 ? -36.688 -18.234 -27.391 1 91.44 572 ASN B N 1
ATOM 12299 C CA . ASN B 1 572 ? -35.781 -19.078 -26.641 1 91.44 572 ASN B CA 1
ATOM 12300 C C . ASN B 1 572 ? -35.406 -20.328 -27.422 1 91.44 572 ASN B C 1
ATOM 12302 O O . ASN B 1 572 ? -35.219 -21.406 -26.844 1 91.44 572 ASN B O 1
ATOM 12306 N N . LYS B 1 573 ? -35.438 -20.281 -28.719 1 95.06 573 LYS B N 1
ATOM 12307 C CA . LYS B 1 573 ? -35.094 -21.391 -29.609 1 95.06 573 LYS B CA 1
ATOM 12308 C C . LYS B 1 573 ? -33.812 -21.094 -30.391 1 95.06 573 LYS B C 1
ATOM 12310 O O . LYS B 1 573 ? -32.938 -21.953 -30.484 1 95.06 573 LYS B O 1
ATOM 12315 N N . TYR B 1 574 ? -33.812 -19.859 -30.875 1 97.12 574 TYR B N 1
ATOM 12316 C CA . TYR B 1 574 ? -32.688 -19.438 -31.719 1 97.12 574 TYR B CA 1
ATOM 12317 C C . TYR B 1 574 ? -31.938 -18.266 -31.094 1 97.12 574 TYR B C 1
ATOM 12319 O O . TYR B 1 574 ? -32.562 -17.312 -30.625 1 97.12 574 TYR B O 1
ATOM 12327 N N . PHE B 1 575 ? -30.688 -18.422 -31.078 1 96.81 575 PHE B N 1
ATOM 12328 C CA . PHE B 1 575 ? -29.828 -17.406 -30.484 1 96.81 575 PHE B CA 1
ATOM 12329 C C . PHE B 1 575 ? -28.734 -16.984 -31.453 1 96.81 575 PHE B C 1
ATOM 12331 O O . PHE B 1 575 ? -28.172 -17.812 -32.156 1 96.81 575 PHE B O 1
ATOM 12338 N N . ILE B 1 576 ? -28.406 -15.68 -31.562 1 96.38 576 ILE B N 1
ATOM 12339 C CA . ILE B 1 576 ? -27.281 -15.164 -32.312 1 96.38 576 ILE B CA 1
ATOM 12340 C C . ILE B 1 576 ? -26.578 -14.07 -31.516 1 96.38 576 ILE B C 1
ATOM 12342 O O . ILE B 1 576 ? -27.234 -13.266 -30.844 1 96.38 576 ILE B O 1
ATOM 12346 N N . SER B 1 577 ? -25.328 -14.102 -31.484 1 94.62 577 SER B N 1
ATOM 12347 C CA . SER B 1 577 ? -24.5 -13.078 -30.859 1 94.62 577 SER B CA 1
ATOM 12348 C C . SER B 1 577 ? -23.391 -12.609 -31.797 1 94.62 577 SER B C 1
ATOM 12350 O O . SER B 1 577 ? -22.75 -13.43 -32.469 1 94.62 577 SER B O 1
ATOM 12352 N N . GLY B 1 578 ? -23.234 -11.297 -31.906 1 95.19 578 GLY B N 1
ATOM 12353 C CA . GLY B 1 578 ? -22.156 -10.688 -32.688 1 95.19 578 GLY B CA 1
ATOM 12354 C C . GLY B 1 578 ? -21.406 -9.609 -31.922 1 95.19 578 GLY B C 1
ATOM 12355 O O . GLY B 1 578 ? -22.016 -8.82 -31.188 1 95.19 578 GLY B O 1
ATOM 12356 N N . THR B 1 579 ? -20.078 -9.664 -32.031 1 95.38 579 THR B N 1
ATOM 12357 C CA . THR B 1 579 ? -19.219 -8.68 -31.359 1 95.38 579 THR B CA 1
ATOM 12358 C C . THR B 1 579 ? -18.188 -8.117 -32.344 1 95.38 579 THR B C 1
ATOM 12360 O O . THR B 1 579 ? -17.641 -8.852 -33.156 1 95.38 579 THR B O 1
ATOM 12363 N N . ILE B 1 580 ? -18.031 -6.852 -32.344 1 96.94 580 ILE B N 1
ATOM 12364 C CA . ILE B 1 580 ? -16.938 -6.184 -33.031 1 96.94 580 ILE B CA 1
ATOM 12365 C C . ILE B 1 580 ? -16.141 -5.332 -32.031 1 96.94 580 ILE B C 1
ATOM 12367 O O . ILE B 1 580 ? -16.719 -4.664 -31.188 1 96.94 580 ILE B O 1
ATOM 12371 N N . ARG B 1 581 ? -14.844 -5.465 -32.094 1 96.12 581 ARG B N 1
ATOM 12372 C CA . ARG B 1 581 ? -14.008 -4.754 -31.109 1 96.12 581 ARG B CA 1
ATOM 12373 C C . ARG B 1 581 ? -12.75 -4.203 -31.781 1 96.12 581 ARG B C 1
ATOM 12375 O O . ARG B 1 581 ? -12.18 -4.844 -32.656 1 96.12 581 ARG B O 1
ATOM 12382 N N . SER B 1 582 ? -12.422 -2.982 -31.406 1 97.06 582 SER B N 1
ATOM 12383 C CA . SER B 1 582 ? -11.172 -2.33 -31.797 1 97.06 582 SER B CA 1
ATOM 12384 C C . SER B 1 582 ? -10.289 -2.051 -30.594 1 97.06 582 SER B C 1
ATOM 12386 O O . SER B 1 582 ? -10.734 -1.447 -29.609 1 97.06 582 SER B O 1
ATOM 12388 N N . ASP B 1 583 ? -9.047 -2.477 -30.734 1 97.06 583 ASP B N 1
ATOM 12389 C CA . ASP B 1 583 ? -8.07 -2.232 -29.672 1 97.06 583 ASP B CA 1
ATOM 12390 C C . ASP B 1 583 ? -6.887 -1.424 -30.188 1 97.06 583 ASP B C 1
ATOM 12392 O O . ASP B 1 583 ? -6.402 -1.66 -31.297 1 97.06 583 ASP B O 1
ATOM 12396 N N . GLY B 1 584 ? -6.5 -0.418 -29.406 1 97.12 584 GLY B N 1
ATOM 12397 C CA . GLY B 1 584 ? -5.27 0.33 -29.609 1 97.12 584 GLY B CA 1
ATOM 12398 C C . GLY B 1 584 ? -4.273 0.167 -28.484 1 97.12 584 GLY B C 1
ATOM 12399 O O . GLY B 1 584 ? -4.566 0.508 -27.328 1 97.12 584 GLY B O 1
ATOM 12400 N N . SER B 1 585 ? -3.025 -0.35 -28.828 1 96.19 585 SER B N 1
ATOM 12401 C CA . SER B 1 585 ? -2.014 -0.617 -27.812 1 96.19 585 SER B CA 1
ATOM 12402 C C . SER B 1 585 ? -0.801 0.291 -27.984 1 96.19 585 SER B C 1
ATOM 12404 O O . SER B 1 585 ? -0.328 0.496 -29.109 1 96.19 585 SER B O 1
ATOM 12406 N N . SER B 1 586 ? -0.276 0.804 -26.875 1 94.94 586 SER B N 1
ATOM 12407 C CA . SER B 1 586 ? 0.919 1.64 -26.906 1 94.94 586 SER B CA 1
ATOM 12408 C C . SER B 1 586 ? 2.176 0.799 -27.094 1 94.94 586 SER B C 1
ATOM 12410 O O . SER B 1 586 ? 3.25 1.336 -27.375 1 94.94 586 SER B O 1
ATOM 12412 N N . ARG B 1 587 ? 2.135 -0.518 -26.984 1 92.44 587 ARG B N 1
ATOM 12413 C CA . ARG B 1 587 ? 3.287 -1.411 -27.062 1 92.44 587 ARG B CA 1
ATOM 12414 C C . ARG B 1 587 ? 3.727 -1.623 -28.5 1 92.44 587 ARG B C 1
ATOM 12416 O O . ARG B 1 587 ? 4.852 -2.061 -28.766 1 92.44 587 ARG B O 1
ATOM 12423 N N . LEU B 1 588 ? 2.848 -1.345 -29.344 1 93.88 588 LEU B N 1
ATOM 12424 C CA . LEU B 1 588 ? 3.105 -1.673 -30.734 1 93.88 588 LEU B CA 1
ATOM 12425 C C . LEU B 1 588 ? 3.584 -0.444 -31.5 1 93.88 588 LEU B C 1
ATOM 12427 O O . LEU B 1 588 ? 3.549 0.672 -30.984 1 93.88 588 LEU B O 1
ATOM 12431 N N . SER B 1 589 ? 4.125 -0.707 -32.719 1 92.62 589 SER B N 1
ATOM 12432 C CA . SER B 1 589 ? 4.75 0.357 -33.5 1 92.62 589 SER B CA 1
ATOM 12433 C C . SER B 1 589 ? 3.705 1.327 -34.031 1 92.62 589 SER B C 1
ATOM 12435 O O . SER B 1 589 ? 2.535 0.967 -34.188 1 92.62 589 SER B O 1
ATOM 12437 N N . ASP B 1 590 ? 4.254 2.459 -34.344 1 90.69 590 ASP B N 1
ATOM 12438 C CA . ASP B 1 590 ? 3.361 3.455 -34.938 1 90.69 590 ASP B CA 1
ATOM 12439 C C . ASP B 1 590 ? 2.791 2.969 -36.281 1 90.69 590 ASP B C 1
ATOM 12441 O O . ASP B 1 590 ? 3.512 2.395 -37.094 1 90.69 590 ASP B O 1
ATOM 12445 N N . GLY B 1 591 ? 1.628 3.104 -36.5 1 91.44 591 GLY B N 1
ATOM 12446 C CA . GLY B 1 591 ? 0.952 2.619 -37.688 1 91.44 591 GLY B CA 1
ATOM 12447 C C . GLY B 1 591 ? 0.281 1.272 -37.5 1 91.44 591 GLY B C 1
ATOM 12448 O O . GLY B 1 591 ? -0.578 0.877 -38.281 1 91.44 591 GLY B O 1
ATOM 12449 N N . ASN B 1 592 ? 0.754 0.527 -36.531 1 93.44 592 ASN B N 1
ATOM 12450 C CA . ASN B 1 592 ? 0.208 -0.804 -36.281 1 93.44 592 ASN B CA 1
ATOM 12451 C C . ASN B 1 592 ? -0.438 -0.903 -34.906 1 93.44 592 ASN B C 1
ATOM 12453 O O . ASN B 1 592 ? -0.648 -2.004 -34.375 1 93.44 592 ASN B O 1
ATOM 12457 N N . LYS B 1 593 ? -0.705 0.155 -34.312 1 95.06 593 LYS B N 1
ATOM 12458 C CA . LYS B 1 593 ? -1.182 0.158 -32.938 1 95.06 593 LYS B CA 1
ATOM 12459 C C . LYS B 1 593 ? -2.637 -0.297 -32.844 1 95.06 593 LYS B C 1
ATOM 12461 O O . LYS B 1 593 ? -3.059 -0.873 -31.844 1 95.06 593 LYS B O 1
ATOM 12466 N N . TRP B 1 594 ? -3.396 -0.09 -33.906 1 96.19 594 TRP B N 1
ATOM 12467 C CA . TRP B 1 594 ? -4.828 -0.356 -33.844 1 96.19 594 TRP B CA 1
ATOM 12468 C C . TRP B 1 594 ? -5.195 -1.596 -34.656 1 96.19 594 TRP B C 1
ATOM 12470 O O . TRP B 1 594 ? -4.629 -1.834 -35.719 1 96.19 594 TRP B O 1
ATOM 12480 N N . VAL B 1 595 ? -6.164 -2.354 -34.156 1 95.31 595 VAL B N 1
ATOM 12481 C CA . VAL B 1 595 ? -6.727 -3.48 -34.906 1 95.31 595 VAL B CA 1
ATOM 12482 C C . VAL B 1 595 ? -8.211 -3.613 -34.562 1 95.31 595 VAL B C 1
ATOM 12484 O O . VAL B 1 595 ? -8.664 -3.199 -33.5 1 95.31 595 VAL B O 1
ATOM 12487 N N . THR B 1 596 ? -8.961 -4.137 -35.531 1 96.31 596 THR B N 1
ATOM 12488 C CA . THR B 1 596 ? -10.383 -4.434 -35.375 1 96.31 596 THR B CA 1
ATOM 12489 C C . THR B 1 596 ? -10.695 -5.863 -35.812 1 96.31 596 THR B C 1
ATOM 12491 O O . THR B 1 596 ? -10.188 -6.328 -36.812 1 96.31 596 THR B O 1
ATOM 12494 N N . TYR B 1 597 ? -11.414 -6.582 -35.062 1 91.62 597 TYR B N 1
ATOM 12495 C CA . TYR B 1 597 ? -11.727 -7.961 -35.406 1 91.62 597 TYR B CA 1
ATOM 12496 C C . TYR B 1 597 ? -13.125 -8.344 -34.938 1 91.62 597 TYR B C 1
ATOM 12498 O O . TYR B 1 597 ? -13.633 -7.777 -33.969 1 91.62 597 TYR B O 1
ATOM 12506 N N . PRO B 1 598 ? -13.734 -9.344 -35.5 1 94.38 598 PRO B N 1
ATOM 12507 C CA . PRO B 1 598 ? -15.102 -9.758 -35.188 1 94.38 598 PRO B CA 1
ATOM 12508 C C . PRO B 1 598 ? -15.172 -11.102 -34.469 1 94.38 598 PRO B C 1
ATOM 12510 O O . PRO B 1 598 ? -14.195 -11.859 -34.5 1 94.38 598 PRO B O 1
ATOM 12513 N N . ALA B 1 599 ? -16.297 -11.422 -33.875 1 96.19 599 ALA B N 1
ATOM 12514 C CA . ALA B 1 599 ? -16.688 -12.727 -33.344 1 96.19 599 ALA B CA 1
ATOM 12515 C C . ALA B 1 599 ? -18.203 -12.938 -33.438 1 96.19 599 ALA B C 1
ATOM 12517 O O . ALA B 1 599 ? -18.969 -12.008 -33.219 1 96.19 599 ALA B O 1
ATOM 12518 N N . VAL B 1 600 ? -18.578 -14.125 -33.875 1 96.5 600 VAL B N 1
ATOM 12519 C CA . VAL B 1 600 ? -19.984 -14.438 -34.031 1 96.5 600 VAL B CA 1
ATOM 12520 C C . VAL B 1 600 ? -20.281 -15.82 -33.438 1 96.5 600 VAL B C 1
ATOM 12522 O O . VAL B 1 600 ? -19.438 -16.719 -33.5 1 96.5 600 VAL B O 1
ATOM 12525 N N . SER B 1 601 ? -21.422 -16.031 -32.875 1 96.62 601 SER B N 1
ATOM 12526 C CA . SER B 1 601 ? -21.859 -17.328 -32.406 1 96.62 601 SER B CA 1
ATOM 12527 C C . SER B 1 601 ? -23.359 -17.516 -32.594 1 96.62 601 SER B C 1
ATOM 12529 O O . SER B 1 601 ? -24.109 -16.531 -32.594 1 96.62 601 SER B O 1
ATOM 12531 N N . VAL B 1 602 ? -23.812 -18.766 -32.781 1 97.06 602 VAL B N 1
ATOM 12532 C CA . VAL B 1 602 ? -25.219 -19.109 -32.938 1 97.06 602 VAL B CA 1
ATOM 12533 C C . VAL B 1 602 ? -25.578 -20.297 -32.031 1 97.06 602 VAL B C 1
ATOM 12535 O O . VAL B 1 602 ? -24.703 -21.078 -31.672 1 97.06 602 VAL B O 1
ATOM 12538 N N . GLY B 1 603 ? -26.766 -20.312 -31.609 1 97.06 603 GLY B N 1
ATOM 12539 C CA . GLY B 1 603 ? -27.297 -21.391 -30.812 1 97.06 603 GLY B CA 1
ATOM 12540 C C . GLY B 1 603 ? -28.719 -21.781 -31.188 1 97.06 603 GLY B C 1
ATOM 12541 O O . GLY B 1 603 ? -29.5 -20.938 -31.609 1 97.06 603 GLY B O 1
ATOM 12542 N N . TRP B 1 604 ? -29.016 -23.109 -31.109 1 97.75 604 TRP B N 1
ATOM 12543 C CA . TRP B 1 604 ? -30.344 -23.672 -31.391 1 97.75 604 TRP B CA 1
ATOM 12544 C C . TRP B 1 604 ? -30.766 -24.641 -30.297 1 97.75 604 TRP B C 1
ATOM 12546 O O . TRP B 1 604 ? -30.188 -25.719 -30.141 1 97.75 604 TRP B O 1
ATOM 12556 N N . ASN B 1 605 ? -31.734 -24.188 -29.578 1 96.12 605 ASN B N 1
ATOM 12557 C CA . ASN B 1 605 ? -32.344 -25.062 -28.594 1 96.12 605 ASN B CA 1
ATOM 12558 C C . ASN B 1 605 ? -33.375 -25.984 -29.219 1 96.12 605 ASN B C 1
ATOM 12560 O O . ASN B 1 605 ? -34.594 -25.719 -29.141 1 96.12 605 ASN B O 1
ATOM 12564 N N . VAL B 1 606 ? -33 -27.062 -29.578 1 96.06 606 VAL B N 1
ATOM 12565 C CA . VAL B 1 606 ? -33.812 -28 -30.312 1 96.06 606 VAL B CA 1
ATOM 12566 C C . VAL B 1 606 ? -34.938 -28.516 -29.422 1 96.06 606 VAL B C 1
ATOM 12568 O O . VAL B 1 606 ? -36.062 -28.781 -29.906 1 96.06 606 VAL B O 1
ATOM 12571 N N . SER B 1 607 ? -34.688 -28.672 -28.203 1 92.75 607 SER B N 1
ATOM 12572 C CA . SER B 1 607 ? -35.656 -29.234 -27.281 1 92.75 607 SER B CA 1
ATOM 12573 C C . SER B 1 607 ? -36.906 -28.359 -27.188 1 92.75 607 SER B C 1
ATOM 12575 O O . SER B 1 607 ? -37.969 -28.828 -26.766 1 92.75 607 SER B O 1
ATOM 12577 N N . ASN B 1 608 ? -36.75 -27.094 -27.516 1 91.75 608 ASN B N 1
ATOM 12578 C CA . ASN B 1 608 ? -37.875 -26.188 -27.438 1 91.75 608 ASN B CA 1
ATOM 12579 C C . ASN B 1 608 ? -38.719 -26.203 -28.703 1 91.75 608 ASN B C 1
ATOM 12581 O O . ASN B 1 608 ? -39.75 -25.516 -28.797 1 91.75 608 ASN B O 1
ATOM 12585 N N . GLU B 1 609 ? -38.375 -27.047 -29.688 1 94.69 609 GLU B N 1
ATOM 12586 C CA . GLU B 1 609 ? -39.156 -27.203 -30.906 1 94.69 609 GLU B CA 1
ATOM 12587 C C . GLU B 1 609 ? -40.438 -28.016 -30.656 1 94.69 609 GLU B C 1
ATOM 12589 O O . GLU B 1 609 ? -40.469 -28.875 -29.766 1 94.69 609 GLU B O 1
ATOM 12594 N N . SER B 1 610 ? -41.375 -27.906 -31.625 1 91.88 610 SER B N 1
ATOM 12595 C CA . SER B 1 610 ? -42.656 -28.562 -31.469 1 91.88 610 SER B CA 1
ATOM 12596 C C . SER B 1 610 ? -42.531 -30.078 -31.656 1 91.88 610 SER B C 1
ATOM 12598 O O . SER B 1 610 ? -43.219 -30.859 -31.016 1 91.88 610 SER B O 1
ATOM 12600 N N . PHE B 1 611 ? -41.625 -30.484 -32.406 1 93.06 611 PHE B N 1
ATOM 12601 C CA . PHE B 1 611 ? -41.5 -31.906 -32.719 1 93.06 611 PHE B CA 1
ATOM 12602 C C . PHE B 1 611 ? -40.812 -32.625 -31.562 1 93.06 611 PHE B C 1
ATOM 12604 O O . PHE B 1 611 ? -40.844 -33.875 -31.516 1 93.06 611 PHE B O 1
ATOM 12611 N N . MET B 1 612 ? -40.281 -31.953 -30.609 1 92.62 612 MET B N 1
ATOM 12612 C CA . MET B 1 612 ? -39.594 -32.562 -29.484 1 92.62 612 MET B CA 1
ATOM 12613 C C . MET B 1 612 ? -40.5 -32.656 -28.266 1 92.62 612 MET B C 1
ATOM 12615 O O . MET B 1 612 ? -40.156 -33.25 -27.25 1 92.62 612 MET B O 1
ATOM 12619 N N . LYS B 1 613 ? -41.688 -32.188 -28.281 1 87.75 613 LYS B N 1
ATOM 12620 C CA . LYS B 1 613 ? -42.594 -32.094 -27.156 1 87.75 613 LYS B CA 1
ATOM 12621 C C . LYS B 1 613 ? -42.969 -33.469 -26.594 1 87.75 613 LYS B C 1
ATOM 12623 O O . LYS B 1 613 ? -43.156 -33.625 -25.391 1 87.75 613 LYS B O 1
ATOM 12628 N N . GLY B 1 614 ? -43.031 -34.438 -27.359 1 85.81 614 GLY B N 1
ATOM 12629 C CA . GLY B 1 614 ? -43.438 -35.781 -26.953 1 85.81 614 GLY B CA 1
ATOM 12630 C C . GLY B 1 614 ? -42.406 -36.469 -26.094 1 85.81 614 GLY B C 1
ATOM 12631 O O . GLY B 1 614 ? -42.719 -37.406 -25.344 1 85.81 614 GLY B O 1
ATOM 12632 N N . ILE B 1 615 ? -41.125 -36.031 -26.109 1 90 615 ILE B N 1
ATOM 12633 C CA . ILE B 1 615 ? -40.062 -36.75 -25.391 1 90 615 ILE B CA 1
ATOM 12634 C C . ILE B 1 615 ? -39.438 -35.812 -24.359 1 90 615 ILE B C 1
ATOM 12636 O O . ILE B 1 615 ? -38.344 -36.094 -23.859 1 90 615 ILE B O 1
ATOM 12640 N N . LYS B 1 616 ? -40.062 -34.812 -23.969 1 85.81 616 LYS B N 1
ATOM 12641 C CA . LYS B 1 616 ? -39.531 -33.75 -23.094 1 85.81 616 LYS B CA 1
ATOM 12642 C C . LYS B 1 616 ? -39.25 -34.312 -21.703 1 85.81 616 LYS B C 1
ATOM 12644 O O . LYS B 1 616 ? -38.406 -33.781 -20.969 1 85.81 616 LYS B O 1
ATOM 12649 N N . GLU B 1 617 ? -39.938 -35.344 -21.359 1 83.25 617 GLU B N 1
ATOM 12650 C CA . GLU B 1 617 ? -39.719 -35.906 -20.031 1 83.25 617 GLU B CA 1
ATOM 12651 C C . GLU B 1 617 ? -38.375 -36.656 -19.969 1 83.25 617 GLU B C 1
ATOM 12653 O O . GLU B 1 617 ? -37.75 -36.719 -18.906 1 83.25 617 GLU B O 1
ATOM 12658 N N . THR B 1 618 ? -37.969 -37.188 -21.109 1 90.88 618 THR B N 1
ATOM 12659 C CA . THR B 1 618 ? -36.688 -37.938 -21.172 1 90.88 618 THR B CA 1
ATOM 12660 C C . THR B 1 618 ? -35.562 -37.031 -21.625 1 90.88 618 THR B C 1
ATOM 12662 O O . THR B 1 618 ? -34.438 -37.156 -21.141 1 90.88 618 THR B O 1
ATOM 12665 N N . VAL B 1 619 ? -35.938 -36.156 -22.609 1 93.88 619 VAL B N 1
ATOM 12666 C CA . VAL B 1 619 ? -34.969 -35.219 -23.141 1 93.88 619 VAL B CA 1
ATOM 12667 C C . VAL B 1 619 ? -35.344 -33.812 -22.734 1 93.88 619 VAL B C 1
ATOM 12669 O O . VAL B 1 619 ? -36.219 -33.188 -23.344 1 93.88 619 VAL B O 1
ATOM 12672 N N . ASN B 1 620 ? -34.594 -33.375 -21.781 1 90.31 620 ASN B N 1
ATOM 12673 C CA . ASN B 1 620 ? -34.938 -32.062 -21.219 1 90.31 620 ASN B CA 1
ATOM 12674 C C . ASN B 1 620 ? -34.281 -30.922 -21.984 1 90.31 620 ASN B C 1
ATOM 12676 O O . ASN B 1 620 ? -34.844 -29.844 -22.125 1 90.31 620 ASN B O 1
ATOM 12680 N N . LEU B 1 621 ? -33.094 -31.188 -22.422 1 92.75 621 LEU B N 1
ATOM 12681 C CA . LEU B 1 621 ? -32.344 -30.156 -23.125 1 92.75 621 LEU B CA 1
ATOM 12682 C C . LEU B 1 621 ? -31.5 -30.766 -24.234 1 92.75 621 LEU B C 1
ATOM 12684 O O . LEU B 1 621 ? -30.797 -31.75 -24 1 92.75 621 LEU B O 1
ATOM 12688 N N . VAL B 1 622 ? -31.609 -30.281 -25.375 1 95.88 622 VAL B N 1
ATOM 12689 C CA . VAL B 1 622 ? -30.672 -30.469 -26.484 1 95.88 622 VAL B CA 1
ATOM 12690 C C . VAL B 1 622 ? -30.422 -29.141 -27.188 1 95.88 622 VAL B C 1
ATOM 12692 O O . VAL B 1 622 ? -31.328 -28.562 -27.797 1 95.88 622 VAL B O 1
ATOM 12695 N N . LYS B 1 623 ? -29.297 -28.688 -27.047 1 96.44 623 LYS B N 1
ATOM 12696 C CA . LYS B 1 623 ? -28.938 -27.406 -27.641 1 96.44 623 LYS B CA 1
ATOM 12697 C C . LYS B 1 623 ? -27.641 -27.531 -28.453 1 96.44 623 LYS B C 1
ATOM 12699 O O . LYS B 1 623 ? -26.641 -28.047 -27.953 1 96.44 623 LYS B O 1
ATOM 12704 N N . LEU B 1 624 ? -27.703 -27.078 -29.672 1 97.62 624 LEU B N 1
ATOM 12705 C CA . LEU B 1 624 ? -26.531 -27 -30.547 1 97.62 624 LEU B CA 1
ATOM 12706 C C . LEU B 1 624 ? -25.984 -25.578 -30.609 1 97.62 624 LEU B C 1
ATOM 12708 O O . LEU B 1 624 ? -26.75 -24.625 -30.656 1 97.62 624 LEU B O 1
ATOM 12712 N N . ARG B 1 625 ? -24.672 -25.5 -30.5 1 96.69 625 ARG B N 1
ATOM 12713 C CA . ARG B 1 625 ? -24.031 -24.188 -30.609 1 96.69 625 ARG B CA 1
ATOM 12714 C C . ARG B 1 625 ? -22.844 -24.234 -31.562 1 96.69 625 ARG B C 1
ATOM 12716 O O . ARG B 1 625 ? -22.172 -25.266 -31.672 1 96.69 625 ARG B O 1
ATOM 12723 N N . ALA B 1 626 ? -22.562 -23.125 -32.188 1 97.19 626 ALA B N 1
ATOM 12724 C CA . ALA B 1 626 ? -21.391 -22.922 -33.031 1 97.19 626 ALA B CA 1
ATOM 12725 C C . ALA B 1 626 ? -20.891 -21.484 -32.969 1 97.19 626 ALA B C 1
ATOM 12727 O O . ALA B 1 626 ? -21.688 -20.547 -32.844 1 97.19 626 ALA B O 1
ATOM 12728 N N . GLY B 1 627 ? -19.594 -21.344 -32.938 1 95.94 627 GLY B N 1
ATOM 12729 C CA . GLY B 1 627 ? -19 -20.016 -32.844 1 95.94 627 GLY B CA 1
ATOM 12730 C C . GLY B 1 627 ? -17.75 -19.875 -33.688 1 95.94 627 GLY B C 1
ATOM 12731 O O . GLY B 1 627 ? -17.031 -20.844 -33.906 1 95.94 627 GLY B O 1
ATOM 12732 N N . TYR B 1 628 ? -17.547 -18.641 -34.062 1 95.75 628 TYR B N 1
ATOM 12733 C CA . TYR B 1 628 ? -16.359 -18.234 -34.812 1 95.75 628 TYR B CA 1
ATOM 12734 C C . TYR B 1 628 ? -15.906 -16.844 -34.375 1 95.75 628 TYR B C 1
ATOM 12736 O O . TYR B 1 628 ? -16.719 -15.961 -34.125 1 95.75 628 TYR B O 1
ATOM 12744 N N . GLY B 1 629 ? -14.594 -16.719 -34.281 1 95 629 GLY B N 1
ATOM 12745 C CA . GLY B 1 629 ? -14.109 -15.391 -33.969 1 95 629 GLY B CA 1
ATOM 12746 C C . GLY B 1 629 ? -12.602 -15.266 -34.062 1 95 629 GLY B C 1
ATOM 12747 O O . GLY B 1 629 ? -11.891 -16.266 -34.125 1 95 629 GLY B O 1
ATOM 12748 N N . GLU B 1 630 ? -12.18 -13.977 -34.062 1 94.38 630 GLU B N 1
ATOM 12749 C CA . GLU B 1 630 ? -10.766 -13.617 -34.031 1 94.38 630 GLU B CA 1
ATOM 12750 C C . GLU B 1 630 ? -10.445 -12.742 -32.812 1 94.38 630 GLU B C 1
ATOM 12752 O O . GLU B 1 630 ? -11.227 -11.867 -32.438 1 94.38 630 GLU B O 1
ATOM 12757 N N . THR B 1 631 ? -9.375 -13.07 -32.219 1 92.12 631 THR B N 1
ATOM 12758 C CA . THR B 1 631 ? -8.852 -12.227 -31.172 1 92.12 631 THR B CA 1
ATOM 12759 C C . THR B 1 631 ? -7.387 -11.875 -31.422 1 92.12 631 THR B C 1
ATOM 12761 O O . THR B 1 631 ? -6.684 -12.602 -32.125 1 92.12 631 THR B O 1
ATOM 12764 N N . SER B 1 632 ? -6.992 -10.742 -30.875 1 92 632 SER B N 1
ATOM 12765 C CA . SER B 1 632 ? -5.605 -10.305 -31.031 1 92 632 SER B CA 1
ATOM 12766 C C . SER B 1 632 ? -4.836 -10.453 -29.719 1 92 632 SER B C 1
ATOM 12768 O O . SER B 1 632 ? -5.43 -10.719 -28.672 1 92 632 SER B O 1
ATOM 12770 N N . ASN B 1 633 ? -3.533 -10.367 -29.812 1 90.62 633 ASN B N 1
ATOM 12771 C CA . ASN B 1 633 ? -2.643 -10.414 -28.656 1 90.62 633 ASN B CA 1
ATOM 12772 C C . ASN B 1 633 ? -1.497 -9.414 -28.797 1 90.62 633 ASN B C 1
ATOM 12774 O O . ASN B 1 633 ? -0.887 -9.305 -29.859 1 90.62 633 ASN B O 1
ATOM 12778 N N . GLN B 1 634 ? -1.325 -8.641 -27.766 1 84.06 634 GLN B N 1
ATOM 12779 C CA . GLN B 1 634 ? -0.249 -7.652 -27.75 1 84.06 634 GLN B CA 1
ATOM 12780 C C . GLN B 1 634 ? 0.775 -7.984 -26.656 1 84.06 634 GLN B C 1
ATOM 12782 O O . GLN B 1 634 ? 1.263 -7.09 -25.969 1 84.06 634 GLN B O 1
ATOM 12787 N N . ALA B 1 635 ? 0.978 -9.172 -26.422 1 80.19 635 ALA B N 1
ATOM 12788 C CA . ALA B 1 635 ? 1.812 -9.594 -25.297 1 80.19 635 ALA B CA 1
ATOM 12789 C C . ALA B 1 635 ? 3.293 -9.438 -25.625 1 80.19 635 ALA B C 1
ATOM 12791 O O . ALA B 1 635 ? 4.043 -10.414 -25.641 1 80.19 635 ALA B O 1
ATOM 12792 N N . VAL B 1 636 ? 3.725 -8.289 -25.938 1 84.62 636 VAL B N 1
ATOM 12793 C CA . VAL B 1 636 ? 5.133 -7.945 -26.094 1 84.62 636 VAL B CA 1
ATOM 12794 C C . VAL B 1 636 ? 5.559 -6.977 -25 1 84.62 636 VAL B C 1
ATOM 12796 O O . VAL B 1 636 ? 4.727 -6.266 -24.438 1 84.62 636 VAL B O 1
ATOM 12799 N N . ALA B 1 637 ? 6.742 -7.102 -24.703 1 85.38 637 ALA B N 1
ATOM 12800 C CA . ALA B 1 637 ? 7.246 -6.203 -23.672 1 85.38 637 ALA B CA 1
ATOM 12801 C C . ALA B 1 637 ? 7.098 -4.746 -24.094 1 85.38 637 ALA B C 1
ATOM 12803 O O . ALA B 1 637 ? 7.305 -4.406 -25.266 1 85.38 637 ALA B O 1
ATOM 12804 N N . PRO B 1 638 ? 6.766 -3.902 -23.219 1 88.19 638 PRO B N 1
ATOM 12805 C CA . PRO B 1 638 ? 6.727 -2.479 -23.547 1 88.19 638 PRO B CA 1
ATOM 12806 C C . PRO B 1 638 ? 8.062 -1.965 -24.094 1 88.19 638 PRO B C 1
ATOM 12808 O O . PRO B 1 638 ? 9.125 -2.385 -23.625 1 88.19 638 PRO B O 1
ATOM 12811 N N . TYR B 1 639 ? 8.039 -1.208 -25.109 1 87.19 639 TYR B N 1
ATOM 12812 C CA . TYR B 1 639 ? 9.156 -0.502 -25.719 1 87.19 639 TYR B CA 1
ATOM 12813 C C . TYR B 1 639 ? 9.922 -1.412 -26.688 1 87.19 639 TYR B C 1
ATOM 12815 O O . TYR B 1 639 ? 10.992 -1.053 -27.172 1 87.19 639 TYR B O 1
ATOM 12823 N N . ALA B 1 640 ? 9.477 -2.625 -26.875 1 84.44 640 ALA B N 1
ATOM 12824 C CA . ALA B 1 640 ? 10.172 -3.574 -27.734 1 84.44 640 ALA B CA 1
ATOM 12825 C C . ALA B 1 640 ? 10.32 -3.02 -29.156 1 84.44 640 ALA B C 1
ATOM 12827 O O . ALA B 1 640 ? 11.258 -3.373 -29.875 1 84.44 640 ALA B O 1
ATOM 12828 N N . THR B 1 641 ? 9.492 -2.131 -29.562 1 86.88 641 THR B N 1
ATOM 12829 C CA . THR B 1 641 ? 9.508 -1.562 -30.906 1 86.88 641 THR B CA 1
ATOM 12830 C C . THR B 1 641 ? 10.672 -0.584 -31.062 1 86.88 641 THR B C 1
ATOM 12832 O O . THR B 1 641 ? 11.086 -0.278 -32.188 1 86.88 641 THR B O 1
ATOM 12835 N N . LEU B 1 642 ? 11.188 -0.148 -29.969 1 85.62 642 LEU B N 1
ATOM 12836 C CA . LEU B 1 642 ? 12.172 0.927 -30.016 1 85.62 642 LEU B CA 1
ATOM 12837 C C . LEU B 1 642 ? 13.594 0.364 -30.031 1 85.62 642 LEU B C 1
ATOM 12839 O O . LEU B 1 642 ? 14.555 1.096 -30.297 1 85.62 642 LEU B O 1
ATOM 12843 N N . GLY B 1 643 ? 13.734 -0.939 -29.875 1 82.25 643 GLY B N 1
ATOM 12844 C CA . GLY B 1 643 ? 15.062 -1.508 -29.719 1 82.25 643 GLY B CA 1
ATOM 12845 C C . GLY B 1 643 ? 15.656 -1.273 -28.344 1 82.25 643 GLY B C 1
ATOM 12846 O O . GLY B 1 643 ? 15.016 -0.668 -27.484 1 82.25 643 GLY B O 1
ATOM 12847 N N . ALA B 1 644 ? 16.719 -1.914 -28.109 1 82.94 644 ALA B N 1
ATOM 12848 C CA . ALA B 1 644 ? 17.312 -1.799 -26.781 1 82.94 644 ALA B CA 1
ATOM 12849 C C . ALA B 1 644 ? 18.844 -1.729 -26.859 1 82.94 644 ALA B C 1
ATOM 12851 O O . ALA B 1 644 ? 19.438 -2.32 -27.766 1 82.94 644 ALA B O 1
ATOM 12852 N N . LEU B 1 645 ? 19.344 -0.822 -26.016 1 80.81 645 LEU B N 1
ATOM 12853 C CA . LEU B 1 645 ? 20.781 -0.798 -25.75 1 80.81 645 LEU B CA 1
ATOM 12854 C C . LEU B 1 645 ? 21.078 -1.343 -24.359 1 80.81 645 LEU B C 1
ATOM 12856 O O . LEU B 1 645 ? 20.281 -1.166 -23.422 1 80.81 645 LEU B O 1
ATOM 12860 N N . SER B 1 646 ? 22.094 -2.186 -24.219 1 79.62 646 SER B N 1
ATOM 12861 C CA . SER B 1 646 ? 22.547 -2.682 -22.922 1 79.62 646 SER B CA 1
ATOM 12862 C C . SER B 1 646 ? 23.969 -2.25 -22.641 1 79.62 646 SER B C 1
ATOM 12864 O O . SER B 1 646 ? 24.672 -1.768 -23.531 1 79.62 646 SER B O 1
ATOM 12866 N N . THR B 1 647 ? 24.328 -2.223 -21.375 1 74.88 647 THR B N 1
ATOM 12867 C CA . THR B 1 647 ? 25.672 -1.812 -20.969 1 74.88 647 THR B CA 1
ATOM 12868 C C . THR B 1 647 ? 26.516 -3.025 -20.594 1 74.88 647 THR B C 1
ATOM 12870 O O . THR B 1 647 ? 25.984 -4.066 -20.203 1 74.88 647 THR B O 1
ATOM 12873 N N . ARG B 1 648 ? 27.703 -3.016 -20.875 1 73.62 648 ARG B N 1
ATOM 12874 C CA . ARG B 1 648 ? 28.688 -4.012 -20.453 1 73.62 648 ARG B CA 1
ATOM 12875 C C . ARG B 1 648 ? 29.984 -3.35 -20 1 73.62 648 ARG B C 1
ATOM 12877 O O . ARG B 1 648 ? 30.453 -2.398 -20.641 1 73.62 648 ARG B O 1
ATOM 12884 N N . PRO B 1 649 ? 30.484 -3.787 -18.797 1 68.06 649 PRO B N 1
ATOM 12885 C CA . PRO B 1 649 ? 31.812 -3.277 -18.422 1 68.06 649 PRO B CA 1
ATOM 12886 C C . PRO B 1 649 ? 32.906 -3.734 -19.391 1 68.06 649 PRO B C 1
ATOM 12888 O O . PRO B 1 649 ? 32.844 -4.859 -19.891 1 68.06 649 PRO B O 1
ATOM 12891 N N . TYR B 1 650 ? 33.656 -2.834 -19.938 1 67.19 650 TYR B N 1
ATOM 12892 C CA . TYR B 1 650 ? 34.812 -3.258 -20.75 1 67.19 650 TYR B CA 1
ATOM 12893 C C . TYR B 1 650 ? 36.094 -2.627 -20.25 1 67.19 650 TYR B C 1
ATOM 12895 O O . TYR B 1 650 ? 36.062 -1.567 -19.625 1 67.19 650 TYR B O 1
ATOM 12903 N N . ASN B 1 651 ? 37.156 -3.424 -20.203 1 64.38 651 ASN B N 1
ATOM 12904 C CA . ASN B 1 651 ? 38.469 -2.979 -19.812 1 64.38 651 ASN B CA 1
ATOM 12905 C C . ASN B 1 651 ? 39.062 -1.975 -20.797 1 64.38 651 ASN B C 1
ATOM 12907 O O . ASN B 1 651 ? 39.156 -2.264 -22 1 64.38 651 ASN B O 1
ATOM 12911 N N . PHE B 1 652 ? 38.969 -0.8 -20.359 1 64.44 652 PHE B N 1
ATOM 12912 C CA . PHE B 1 652 ? 39.594 0.206 -21.203 1 64.44 652 PHE B CA 1
ATOM 12913 C C . PHE B 1 652 ? 40.938 0.621 -20.641 1 64.44 652 PHE B C 1
ATOM 12915 O O . PHE B 1 652 ? 41.031 1.565 -19.844 1 64.44 652 PHE B O 1
ATOM 12922 N N . GLY B 1 653 ? 41.875 0.149 -21.188 1 60.59 653 GLY B N 1
ATOM 12923 C CA . GLY B 1 653 ? 43.188 0.383 -20.609 1 60.59 653 GLY B CA 1
ATOM 12924 C C . GLY B 1 653 ? 43.281 -0.034 -19.156 1 60.59 653 GLY B C 1
ATOM 12925 O O . GLY B 1 653 ? 43 -1.187 -18.812 1 60.59 653 GLY B O 1
ATOM 12926 N N . ASN B 1 654 ? 43.688 0.887 -18.406 1 60.72 654 ASN B N 1
ATOM 12927 C CA . ASN B 1 654 ? 43.844 0.623 -16.984 1 60.72 654 ASN B CA 1
ATOM 12928 C C . ASN B 1 654 ? 42.594 0.962 -16.203 1 60.72 654 ASN B C 1
ATOM 12930 O O . ASN B 1 654 ? 42.594 0.993 -14.977 1 60.72 654 ASN B O 1
ATOM 12934 N N . THR B 1 655 ? 41.438 1.397 -17.031 1 60.88 655 THR B N 1
ATOM 12935 C CA . THR B 1 655 ? 40.219 1.754 -16.312 1 60.88 655 THR B CA 1
ATOM 12936 C C . THR B 1 655 ? 39.062 0.921 -16.812 1 60.88 655 THR B C 1
ATOM 12938 O O . THR B 1 655 ? 39.062 0.428 -17.938 1 60.88 655 THR B O 1
ATOM 12941 N N . ASN B 1 656 ? 38.25 0.422 -15.945 1 64.88 656 ASN B N 1
ATOM 12942 C CA . ASN B 1 656 ? 37 -0.235 -16.312 1 64.88 656 ASN B CA 1
ATOM 12943 C C . ASN B 1 656 ? 35.906 0.778 -16.703 1 64.88 656 ASN B C 1
ATOM 12945 O O . ASN B 1 656 ? 35.719 1.78 -16.016 1 64.88 656 ASN B O 1
ATOM 12949 N N . SER B 1 657 ? 35.594 0.8 -18.016 1 67 657 SER B N 1
ATOM 12950 C CA . SER B 1 657 ? 34.531 1.661 -18.469 1 67 657 SER B CA 1
ATOM 12951 C C . SER B 1 657 ? 33.312 0.842 -18.875 1 67 657 SER B C 1
ATOM 12953 O O . SER B 1 657 ? 33.406 -0.364 -19.094 1 67 657 SER B O 1
ATOM 12955 N N . THR B 1 658 ? 32.125 1.414 -18.688 1 71 658 THR B N 1
ATOM 12956 C CA . THR B 1 658 ? 30.891 0.76 -19.109 1 71 658 THR B CA 1
ATOM 12957 C C . THR B 1 658 ? 30.547 1.115 -20.547 1 71 658 THR B C 1
ATOM 12959 O O . THR B 1 658 ? 30.516 2.293 -20.906 1 71 658 THR B O 1
ATOM 12962 N N . GLY B 1 659 ? 30.672 0.183 -21.531 1 74.81 659 GLY B N 1
ATOM 12963 C CA . GLY B 1 659 ? 30.266 0.377 -22.922 1 74.81 659 GLY B CA 1
ATOM 12964 C C . GLY B 1 659 ? 28.812 0.076 -23.172 1 74.81 659 GLY B C 1
ATOM 12965 O O . GLY B 1 659 ? 28.156 -0.597 -22.359 1 74.81 659 GLY B O 1
ATOM 12966 N N . VAL B 1 660 ? 28.172 0.817 -24.156 1 78.12 660 VAL B N 1
ATOM 12967 C CA . VAL B 1 660 ? 26.797 0.578 -24.562 1 78.12 660 VAL B CA 1
ATOM 12968 C C . VAL B 1 660 ? 26.781 -0.15 -25.906 1 78.12 660 VAL B C 1
ATOM 12970 O O . VAL B 1 660 ? 27.578 0.164 -26.797 1 78.12 660 VAL B O 1
ATOM 12973 N N . TYR B 1 661 ? 26.062 -1.194 -26.016 1 81.12 661 TYR B N 1
ATOM 12974 C CA . TYR B 1 661 ? 25.953 -1.928 -27.266 1 81.12 661 TYR B CA 1
ATOM 12975 C C . TYR B 1 661 ? 24.484 -2.273 -27.562 1 81.12 661 TYR B C 1
ATOM 12977 O O . TYR B 1 661 ? 23.656 -2.328 -26.641 1 81.12 661 TYR B O 1
ATOM 12985 N N . VAL B 1 662 ? 24.188 -2.453 -28.844 1 83.25 662 VAL B N 1
ATOM 12986 C CA . VAL B 1 662 ? 22.828 -2.758 -29.297 1 83.25 662 VAL B CA 1
ATOM 12987 C C . VAL B 1 662 ? 22.484 -4.211 -28.969 1 83.25 662 VAL B C 1
ATOM 12989 O O . VAL B 1 662 ? 23.219 -5.125 -29.359 1 83.25 662 VAL B O 1
ATOM 12992 N N . THR B 1 663 ? 21.422 -4.441 -28.219 1 82.5 663 THR B N 1
ATOM 12993 C CA . THR B 1 663 ? 21.031 -5.797 -27.859 1 82.5 663 THR B CA 1
ATOM 12994 C C . THR B 1 663 ? 19.75 -6.199 -28.594 1 82.5 663 THR B C 1
ATOM 12996 O O . THR B 1 663 ? 19.484 -7.387 -28.781 1 82.5 663 THR B O 1
ATOM 12999 N N . GLU B 1 664 ? 18.969 -5.25 -29 1 86.19 664 GLU B N 1
ATOM 13000 C CA . GLU B 1 664 ? 17.75 -5.508 -29.75 1 86.19 664 GLU B CA 1
ATOM 13001 C C . GLU B 1 664 ? 17.516 -4.434 -30.812 1 86.19 664 GLU B C 1
ATOM 13003 O O . GLU B 1 664 ? 17.672 -3.242 -30.531 1 86.19 664 GLU B O 1
ATOM 13008 N N . LEU B 1 665 ? 17.203 -4.887 -32.031 1 86.5 665 LEU B N 1
ATOM 13009 C CA . LEU B 1 665 ? 16.922 -3.939 -33.125 1 86.5 665 LEU B CA 1
ATOM 13010 C C . LEU B 1 665 ? 15.469 -3.455 -33.031 1 86.5 665 LEU B C 1
ATOM 13012 O O . LEU B 1 665 ? 14.578 -4.219 -32.688 1 86.5 665 LEU B O 1
ATOM 13016 N N . PRO B 1 666 ? 15.289 -2.229 -33.344 1 88.06 666 PRO B N 1
ATOM 13017 C CA . PRO B 1 666 ? 13.906 -1.758 -33.469 1 88.06 666 PRO B CA 1
ATOM 13018 C C . PRO B 1 666 ? 13.141 -2.43 -34.594 1 88.06 666 PRO B C 1
ATOM 13020 O O . PRO B 1 666 ? 13.742 -2.891 -35.562 1 88.06 666 PRO B O 1
ATOM 13023 N N . ASN B 1 667 ? 11.898 -2.621 -34.469 1 89.94 667 ASN B N 1
ATOM 13024 C CA . ASN B 1 667 ? 11.016 -3.139 -35.5 1 89.94 667 ASN B CA 1
ATOM 13025 C C . ASN B 1 667 ? 9.812 -2.229 -35.719 1 89.94 667 ASN B C 1
ATOM 13027 O O . ASN B 1 667 ? 8.789 -2.371 -35.031 1 89.94 667 ASN B O 1
ATOM 13031 N N . PRO B 1 668 ? 9.906 -1.391 -36.625 1 90 668 PRO B N 1
ATOM 13032 C CA . PRO B 1 668 ? 8.812 -0.44 -36.875 1 90 668 PRO B CA 1
ATOM 13033 C C . PRO B 1 668 ? 7.555 -1.109 -37.406 1 90 668 PRO B C 1
ATOM 13035 O O . PRO B 1 668 ? 6.504 -0.472 -37.5 1 90 668 PRO B O 1
ATOM 13038 N N . ASN B 1 669 ? 7.641 -2.414 -37.688 1 88.88 669 ASN B N 1
ATOM 13039 C CA . ASN B 1 669 ? 6.492 -3.102 -38.25 1 88.88 669 ASN B CA 1
ATOM 13040 C C . ASN B 1 669 ? 5.84 -4.051 -37.25 1 88.88 669 ASN B C 1
ATOM 13042 O O . ASN B 1 669 ? 4.934 -4.805 -37.625 1 88.88 669 ASN B O 1
ATOM 13046 N N . LEU B 1 670 ? 6.355 -4.004 -36.125 1 90.62 670 LEU B N 1
ATOM 13047 C CA . LEU B 1 670 ? 5.816 -4.922 -35.125 1 90.62 670 LEU B CA 1
ATOM 13048 C C . LEU B 1 670 ? 4.328 -4.664 -34.875 1 90.62 670 LEU B C 1
ATOM 13050 O O . LEU B 1 670 ? 3.926 -3.535 -34.594 1 90.62 670 LEU B O 1
ATOM 13054 N N . GLY B 1 671 ? 3.525 -5.688 -35.125 1 92.12 671 GLY B N 1
ATOM 13055 C CA . GLY B 1 671 ? 2.082 -5.598 -34.969 1 92.12 671 GLY B CA 1
ATOM 13056 C C . GLY B 1 671 ? 1.515 -6.645 -34.031 1 92.12 671 GLY B C 1
ATOM 13057 O O . GLY B 1 671 ? 2.141 -6.984 -33.031 1 92.12 671 GLY B O 1
ATOM 13058 N N . TRP B 1 672 ? 0.281 -7.055 -34.344 1 93.31 672 TRP B N 1
ATOM 13059 C CA . TRP B 1 672 ? -0.486 -7.902 -33.438 1 93.31 672 TRP B CA 1
ATOM 13060 C C . TRP B 1 672 ? -0.348 -9.375 -33.812 1 93.31 672 TRP B C 1
ATOM 13062 O O . TRP B 1 672 ? -0.091 -9.695 -34.969 1 93.31 672 TRP B O 1
ATOM 13072 N N . GLU B 1 673 ? -0.423 -10.242 -32.781 1 92.94 673 GLU B N 1
ATOM 13073 C CA . GLU B 1 673 ? -0.685 -11.672 -32.969 1 92.94 673 GLU B CA 1
ATOM 13074 C C . GLU B 1 673 ? -2.184 -11.953 -33.031 1 92.94 673 GLU B C 1
ATOM 13076 O O . GLU B 1 673 ? -2.963 -11.344 -32.281 1 92.94 673 GLU B O 1
ATOM 13081 N N . PHE B 1 674 ? -2.654 -12.93 -33.906 1 93.5 674 PHE B N 1
ATOM 13082 C CA . PHE B 1 674 ? -4.082 -13.18 -34.062 1 93.5 674 PHE B CA 1
ATOM 13083 C C . PHE B 1 674 ? -4.41 -14.648 -33.844 1 93.5 674 PHE B C 1
ATOM 13085 O O . PHE B 1 674 ? -3.668 -15.531 -34.25 1 93.5 674 PHE B O 1
ATOM 13092 N N . SER B 1 675 ? -5.461 -14.914 -33.156 1 93.88 675 SER B N 1
ATOM 13093 C CA . SER B 1 675 ? -6.004 -16.25 -32.969 1 93.88 675 SER B CA 1
ATOM 13094 C C . SER B 1 675 ? -7.422 -16.359 -33.5 1 93.88 675 SER B C 1
ATOM 13096 O O . SER B 1 675 ? -8.32 -15.648 -33.031 1 93.88 675 SER B O 1
ATOM 13098 N N . THR B 1 676 ? -7.613 -17.172 -34.469 1 95.25 676 THR B N 1
ATOM 13099 C CA . THR B 1 676 ? -8.93 -17.469 -35 1 95.25 676 THR B CA 1
ATOM 13100 C C . THR B 1 676 ? -9.445 -18.812 -34.5 1 95.25 676 THR B C 1
ATOM 13102 O O . THR B 1 676 ? -8.758 -19.828 -34.625 1 95.25 676 THR B O 1
ATOM 13105 N N . THR B 1 677 ? -10.656 -18.859 -34.031 1 96.19 677 THR B N 1
ATOM 13106 C CA . THR B 1 677 ? -11.156 -20.078 -33.375 1 96.19 677 THR B CA 1
ATOM 13107 C C . THR B 1 677 ? -12.531 -20.453 -33.938 1 96.19 677 THR B C 1
ATOM 13109 O O . THR B 1 677 ? -13.406 -19.594 -34.062 1 96.19 677 THR B O 1
ATOM 13112 N N . TRP B 1 678 ? -12.727 -21.688 -34.281 1 97 678 TRP B N 1
ATOM 13113 C CA . TRP B 1 678 ? -14.023 -22.328 -34.469 1 97 678 TRP B CA 1
ATOM 13114 C C . TRP B 1 678 ? -14.383 -23.219 -33.281 1 97 678 TRP B C 1
ATOM 13116 O O . TRP B 1 678 ? -13.531 -23.938 -32.75 1 97 678 TRP B O 1
ATOM 13126 N N . ASN B 1 679 ? -15.594 -23.141 -32.875 1 97.75 679 ASN B N 1
ATOM 13127 C CA . ASN B 1 679 ? -16.078 -23.953 -31.75 1 97.75 679 ASN B CA 1
ATOM 13128 C C . ASN B 1 679 ? -17.438 -24.547 -32.031 1 97.75 679 ASN B C 1
ATOM 13130 O O . ASN B 1 679 ? -18.344 -23.859 -32.531 1 97.75 679 ASN B O 1
ATOM 13134 N N . TYR B 1 680 ? -17.625 -25.859 -31.797 1 98 680 TYR B N 1
ATOM 13135 C CA . TYR B 1 680 ? -18.875 -26.594 -31.906 1 98 680 TYR B CA 1
ATOM 13136 C C . TYR B 1 680 ? -19.219 -27.281 -30.609 1 98 680 TYR B C 1
ATOM 13138 O O . TYR B 1 680 ? -18.344 -27.859 -29.953 1 98 680 TYR B O 1
ATOM 13146 N N . ALA B 1 681 ? -20.484 -27.219 -30.25 1 97.81 681 ALA B N 1
ATOM 13147 C CA . ALA B 1 681 ? -20.812 -27.797 -28.969 1 97.81 681 ALA B CA 1
ATOM 13148 C C . ALA B 1 681 ? -22.234 -28.375 -28.969 1 97.81 681 ALA B C 1
ATOM 13150 O O . ALA B 1 681 ? -23.078 -27.922 -29.734 1 97.81 681 ALA B O 1
ATOM 13151 N N . LEU B 1 682 ? -22.469 -29.344 -28.141 1 97.88 682 LEU B N 1
ATOM 13152 C CA . LEU B 1 682 ? -23.766 -29.953 -27.812 1 97.88 682 LEU B CA 1
ATOM 13153 C C . LEU B 1 682 ? -24 -29.969 -26.312 1 97.88 682 LEU B C 1
ATOM 13155 O O . LEU B 1 682 ? -23.219 -30.562 -25.562 1 97.88 682 LEU B O 1
ATOM 13159 N N . ASP B 1 683 ? -25 -29.266 -25.922 1 96.62 683 ASP B N 1
ATOM 13160 C CA . ASP B 1 683 ? -25.469 -29.328 -24.531 1 96.62 683 ASP B CA 1
ATOM 13161 C C . ASP B 1 683 ? -26.688 -30.234 -24.406 1 96.62 683 ASP B C 1
ATOM 13163 O O . ASP B 1 683 ? -27.594 -30.188 -25.234 1 96.62 683 ASP B O 1
ATOM 13167 N N . PHE B 1 684 ? -26.703 -31.047 -23.344 1 95.75 684 PHE B N 1
ATOM 13168 C CA . PHE B 1 684 ? -27.844 -31.953 -23.219 1 95.75 684 PHE B CA 1
ATOM 13169 C C . PHE B 1 684 ? -28.203 -32.156 -21.75 1 95.75 684 PHE B C 1
ATOM 13171 O O . PHE B 1 684 ? -27.375 -31.953 -20.859 1 95.75 684 PHE B O 1
ATOM 13178 N N . GLY B 1 685 ? -29.344 -32.438 -21.5 1 95.12 685 GLY B N 1
ATOM 13179 C CA . GLY B 1 685 ? -29.938 -32.906 -20.25 1 95.12 685 GLY B CA 1
ATOM 13180 C C . GLY B 1 685 ? -30.953 -34 -20.453 1 95.12 685 GLY B C 1
ATOM 13181 O O . GLY B 1 685 ? -31.891 -33.844 -21.234 1 95.12 685 GLY B O 1
ATOM 13182 N N . LEU B 1 686 ? -30.719 -35.094 -19.688 1 95.5 686 LEU B N 1
ATOM 13183 C CA . LEU B 1 686 ? -31.547 -36.281 -19.859 1 95.5 686 LEU B CA 1
ATOM 13184 C C . LEU B 1 686 ? -32.156 -36.719 -18.531 1 95.5 686 LEU B C 1
ATOM 13186 O O . LEU B 1 686 ? -31.547 -36.5 -17.484 1 95.5 686 LEU B O 1
ATOM 13190 N N . PHE B 1 687 ? -33.281 -37.406 -18.531 1 93.31 687 PHE B N 1
ATOM 13191 C CA . PHE B 1 687 ? -33.938 -38.031 -17.391 1 93.31 687 PHE B CA 1
ATOM 13192 C C . PHE B 1 687 ? -34.156 -37.031 -16.266 1 93.31 687 PHE B C 1
ATOM 13194 O O . PHE B 1 687 ? -33.75 -37.25 -15.125 1 93.31 687 PHE B O 1
ATOM 13201 N N . ASN B 1 688 ? -34.812 -35.938 -16.656 1 88.19 688 ASN B N 1
ATOM 13202 C CA . ASN B 1 688 ? -35.094 -34.844 -15.742 1 88.19 688 ASN B CA 1
ATOM 13203 C C . ASN B 1 688 ? -33.812 -34.188 -15.234 1 88.19 688 ASN B C 1
ATOM 13205 O O . ASN B 1 688 ? -33.656 -33.938 -14.039 1 88.19 688 ASN B O 1
ATOM 13209 N N . ASN B 1 689 ? -32.875 -34.156 -16.203 1 88 689 ASN B N 1
ATOM 13210 C CA . ASN B 1 689 ? -31.578 -33.5 -15.992 1 88 689 ASN B CA 1
ATOM 13211 C C . ASN B 1 689 ? -30.734 -34.25 -14.953 1 88 689 ASN B C 1
ATOM 13213 O O . ASN B 1 689 ? -29.844 -33.656 -14.328 1 88 689 ASN B O 1
ATOM 13217 N N . ARG B 1 690 ? -31.031 -35.469 -14.625 1 92.12 690 ARG B N 1
ATOM 13218 C CA . ARG B 1 690 ? -30.188 -36.281 -13.758 1 92.12 690 ARG B CA 1
ATOM 13219 C C . ARG B 1 690 ? -28.844 -36.562 -14.406 1 92.12 690 ARG B C 1
ATOM 13221 O O . ARG B 1 690 ? -27.844 -36.781 -13.711 1 92.12 690 ARG B O 1
ATOM 13228 N N . LEU B 1 691 ? -28.938 -36.625 -15.719 1 95.06 691 LEU B N 1
ATOM 13229 C CA . LEU B 1 691 ? -27.703 -36.656 -16.484 1 95.06 691 LEU B CA 1
ATOM 13230 C C . LEU B 1 691 ? -27.594 -35.438 -17.391 1 95.06 691 LEU B C 1
ATOM 13232 O O . LEU B 1 691 ? -28.453 -35.219 -18.25 1 95.06 691 LEU B O 1
ATOM 13236 N N . SER B 1 692 ? -26.672 -34.688 -17.188 1 94.81 692 SER B N 1
ATOM 13237 C CA . SER B 1 692 ? -26.438 -33.5 -18.016 1 94.81 692 SER B CA 1
ATOM 13238 C C . SER B 1 692 ? -24.969 -33.344 -18.391 1 94.81 692 SER B C 1
ATOM 13240 O O . SER B 1 692 ? -24.094 -33.938 -17.734 1 94.81 692 SER B O 1
ATOM 13242 N N . GLY B 1 693 ? -24.688 -32.656 -19.484 1 95.31 693 GLY B N 1
ATOM 13243 C CA . GLY B 1 693 ? -23.312 -32.531 -19.891 1 95.31 693 GLY B CA 1
ATOM 13244 C C . GLY B 1 693 ? -23.141 -31.672 -21.141 1 95.31 693 GLY B C 1
ATOM 13245 O O . GLY B 1 693 ? -24.125 -31.125 -21.656 1 95.31 693 GLY B O 1
ATOM 13246 N N . THR B 1 694 ? -21.906 -31.438 -21.484 1 96.56 694 THR B N 1
ATOM 13247 C CA . THR B 1 694 ? -21.531 -30.688 -22.672 1 96.56 694 THR B CA 1
ATOM 13248 C C . THR B 1 694 ? -20.422 -31.422 -23.438 1 96.56 694 THR B C 1
ATOM 13250 O O . THR B 1 694 ? -19.469 -31.906 -22.828 1 96.56 694 THR B O 1
ATOM 13253 N N . LEU B 1 695 ? -20.641 -31.578 -24.734 1 97.88 695 LEU B N 1
ATOM 13254 C CA . LEU B 1 695 ? -19.609 -32.031 -25.656 1 97.88 695 LEU B CA 1
ATOM 13255 C C . LEU B 1 695 ? -19.156 -30.891 -26.562 1 97.88 695 LEU B C 1
ATOM 13257 O O . LEU B 1 695 ? -19.984 -30.219 -27.188 1 97.88 695 LEU B O 1
ATOM 13261 N N . GLU B 1 696 ? -17.859 -30.688 -26.625 1 97.56 696 GLU B N 1
ATOM 13262 C CA . GLU B 1 696 ? -17.375 -29.594 -27.438 1 97.56 696 GLU B CA 1
ATOM 13263 C C . GLU B 1 696 ? -16.172 -30.016 -28.281 1 97.56 696 GLU B C 1
ATOM 13265 O O . GLU B 1 696 ? -15.383 -30.859 -27.859 1 97.56 696 GLU B O 1
ATOM 13270 N N . TYR B 1 697 ? -16.109 -29.422 -29.453 1 98.19 697 TYR B N 1
ATOM 13271 C CA . TYR B 1 697 ? -14.953 -29.516 -30.328 1 98.19 697 TYR B CA 1
ATOM 13272 C C . TYR B 1 697 ? -14.492 -28.125 -30.766 1 98.19 697 TYR B C 1
ATOM 13274 O O . TYR B 1 697 ? -15.312 -27.266 -31.062 1 98.19 697 TYR B O 1
ATOM 13282 N N . TYR B 1 698 ? -13.203 -27.891 -30.766 1 97.75 698 TYR B N 1
ATOM 13283 C CA . TYR B 1 698 ? -12.703 -26.578 -31.172 1 97.75 698 TYR B CA 1
ATOM 13284 C C . TYR B 1 698 ? -11.461 -26.719 -32.031 1 97.75 698 TYR B C 1
ATOM 13286 O O . TYR B 1 698 ? -10.781 -27.75 -32 1 97.75 698 TYR B O 1
ATOM 13294 N N . ASN B 1 699 ? -11.172 -25.688 -32.812 1 97.94 699 ASN B N 1
ATOM 13295 C CA . ASN B 1 699 ? -9.961 -25.5 -33.594 1 97.94 699 ASN B CA 1
ATOM 13296 C C . ASN B 1 699 ? -9.516 -24.031 -33.594 1 97.94 699 ASN B C 1
ATOM 13298 O O . ASN B 1 699 ? -10.227 -23.172 -34.125 1 97.94 699 ASN B O 1
ATOM 13302 N N . THR B 1 700 ? -8.375 -23.781 -33.062 1 96.69 700 THR B N 1
ATOM 13303 C CA . THR B 1 700 ? -7.824 -22.438 -32.969 1 96.69 700 THR B CA 1
ATOM 13304 C C . THR B 1 700 ? -6.543 -22.328 -33.812 1 96.69 700 THR B C 1
ATOM 13306 O O . THR B 1 700 ? -5.594 -23.078 -33.562 1 96.69 700 THR B O 1
ATOM 13309 N N . GLN B 1 701 ? -6.477 -21.375 -34.656 1 96.69 701 GLN B N 1
ATOM 13310 C CA . GLN B 1 701 ? -5.285 -21.047 -35.438 1 96.69 701 GLN B CA 1
ATOM 13311 C C . GLN B 1 701 ? -4.711 -19.688 -35.031 1 96.69 701 GLN B C 1
ATOM 13313 O O . GLN B 1 701 ? -5.406 -18.672 -35.062 1 96.69 701 GLN B O 1
ATOM 13318 N N . THR B 1 702 ? -3.498 -19.703 -34.594 1 95.06 702 THR B N 1
ATOM 13319 C CA . THR B 1 702 ? -2.824 -18.469 -34.219 1 95.06 702 THR B CA 1
ATOM 13320 C C . THR B 1 702 ? -1.748 -18.094 -35.25 1 95.06 702 THR B C 1
ATOM 13322 O O . THR B 1 702 ? -0.873 -18.906 -35.531 1 95.06 702 THR B O 1
ATOM 13325 N N . LYS B 1 703 ? -1.852 -16.906 -35.75 1 94.12 703 LYS B N 1
ATOM 13326 C CA . LYS B 1 703 ? -0.926 -16.453 -36.781 1 94.12 703 LYS B CA 1
ATOM 13327 C C . LYS B 1 703 ? -0.206 -15.18 -36.344 1 94.12 703 LYS B C 1
ATOM 13329 O O . LYS B 1 703 ? -0.59 -14.539 -35.344 1 94.12 703 LYS B O 1
ATOM 13334 N N . ASP B 1 704 ? 0.918 -14.859 -37.062 1 91.81 704 ASP B N 1
ATOM 13335 C CA . ASP B 1 704 ? 1.742 -13.68 -36.812 1 91.81 704 ASP B CA 1
ATOM 13336 C C . ASP B 1 704 ? 2.25 -13.672 -35.375 1 91.81 704 ASP B C 1
ATOM 13338 O O . ASP B 1 704 ? 2.1 -12.68 -34.656 1 91.81 704 ASP B O 1
ATOM 13342 N N . LEU B 1 705 ? 2.795 -14.75 -35.031 1 90.44 705 LEU B N 1
ATOM 13343 C CA . LEU B 1 705 ? 3.273 -14.914 -33.688 1 90.44 705 LEU B CA 1
ATOM 13344 C C . LEU B 1 705 ? 4.352 -13.883 -33.344 1 90.44 705 LEU B C 1
ATOM 13346 O O . LEU B 1 705 ? 5.195 -13.57 -34.188 1 90.44 705 LEU B O 1
ATOM 13350 N N . LEU B 1 706 ? 4.266 -13.352 -32.219 1 84.31 706 LEU B N 1
ATOM 13351 C CA . LEU B 1 706 ? 5.312 -12.484 -31.688 1 84.31 706 LEU B CA 1
ATOM 13352 C C . LEU B 1 706 ? 6.5 -13.297 -31.188 1 84.31 706 LEU B C 1
ATOM 13354 O O . LEU B 1 706 ? 6.375 -14.062 -30.234 1 84.31 706 LEU B O 1
ATOM 13358 N N . GLN B 1 707 ? 7.539 -13.211 -31.859 1 82.19 707 GLN B N 1
ATOM 13359 C CA . GLN B 1 707 ? 8.719 -14 -31.531 1 82.19 707 GLN B CA 1
ATOM 13360 C C . GLN B 1 707 ? 9.984 -13.148 -31.562 1 82.19 707 GLN B C 1
ATOM 13362 O O . GLN B 1 707 ? 10.148 -12.305 -32.438 1 82.19 707 GLN B O 1
ATOM 13367 N N . ARG B 1 708 ? 10.742 -13.367 -30.5 1 80.25 708 ARG B N 1
ATOM 13368 C CA . ARG B 1 708 ? 12.102 -12.82 -30.578 1 80.25 708 ARG B CA 1
ATOM 13369 C C . ARG B 1 708 ? 12.977 -13.656 -31.5 1 80.25 708 ARG B C 1
ATOM 13371 O O . ARG B 1 708 ? 13.375 -14.766 -31.141 1 80.25 708 ARG B O 1
ATOM 13378 N N . VAL B 1 709 ? 13.289 -13.141 -32.625 1 76.75 709 VAL B N 1
ATOM 13379 C CA . VAL B 1 709 ? 14.055 -13.844 -33.656 1 76.75 709 VAL B CA 1
ATOM 13380 C C . VAL B 1 709 ? 15.547 -13.617 -33.438 1 76.75 709 VAL B C 1
ATOM 13382 O O . VAL B 1 709 ? 16 -12.477 -33.406 1 76.75 709 VAL B O 1
ATOM 13385 N N . GLY B 1 710 ? 16.188 -14.719 -33.188 1 75.25 710 GLY B N 1
ATOM 13386 C CA . GLY B 1 710 ? 17.641 -14.633 -33.062 1 75.25 710 GLY B CA 1
ATOM 13387 C C . GLY B 1 710 ? 18.344 -14.391 -34.375 1 75.25 710 GLY B C 1
ATOM 13388 O O . GLY B 1 710 ? 17.938 -14.93 -35.406 1 75.25 710 GLY B O 1
ATOM 13389 N N . LEU B 1 711 ? 19.281 -13.469 -34.312 1 73.81 711 LEU B N 1
ATOM 13390 C CA . LEU B 1 711 ? 20.094 -13.188 -35.469 1 73.81 711 LEU B CA 1
ATOM 13391 C C . LEU B 1 711 ? 21.469 -13.836 -35.375 1 73.81 711 LEU B C 1
ATOM 13393 O O . LEU B 1 711 ? 21.953 -14.094 -34.25 1 73.81 711 LEU B O 1
ATOM 13397 N N . PRO B 1 712 ? 22.031 -14.258 -36.562 1 68.56 712 PRO B N 1
ATOM 13398 C CA . PRO B 1 712 ? 23.391 -14.773 -36.5 1 68.56 712 PRO B CA 1
ATOM 13399 C C . PRO B 1 712 ? 24.359 -13.789 -35.844 1 68.56 712 PRO B C 1
ATOM 13401 O O . PRO B 1 712 ? 24.172 -12.578 -35.906 1 68.56 712 PRO B O 1
ATOM 13404 N N . ALA B 1 713 ? 25.25 -14.344 -35.094 1 68.31 713 ALA B N 1
ATOM 13405 C CA . ALA B 1 713 ? 26.234 -13.539 -34.375 1 68.31 713 ALA B CA 1
ATOM 13406 C C . ALA B 1 713 ? 26.922 -12.539 -35.281 1 68.31 713 ALA B C 1
ATOM 13408 O O . ALA B 1 713 ? 27.344 -11.469 -34.844 1 68.31 713 ALA B O 1
ATOM 13409 N N . THR B 1 714 ? 26.984 -12.836 -36.531 1 71.12 714 THR B N 1
ATOM 13410 C CA . THR B 1 714 ? 27.656 -11.992 -37.531 1 71.12 714 THR B CA 1
ATOM 13411 C C . THR B 1 714 ? 26.891 -10.688 -37.719 1 71.12 714 THR B C 1
ATOM 13413 O O . THR B 1 714 ? 27.453 -9.711 -38.25 1 71.12 714 THR B O 1
ATOM 13416 N N . SER B 1 715 ? 25.641 -10.711 -37.219 1 72.94 715 SER B N 1
ATOM 13417 C CA . SER B 1 715 ? 24.828 -9.516 -37.406 1 72.94 715 SER B CA 1
ATOM 13418 C C . SER B 1 715 ? 25.156 -8.438 -36.406 1 72.94 715 SER B C 1
ATOM 13420 O O . SER B 1 715 ? 24.766 -7.277 -36.562 1 72.94 715 SER B O 1
ATOM 13422 N N . GLY B 1 716 ? 25.984 -8.758 -35.469 1 73.69 716 GLY B N 1
ATOM 13423 C CA . GLY B 1 716 ? 26.375 -7.797 -34.438 1 73.69 716 GLY B CA 1
ATOM 13424 C C . GLY B 1 716 ? 25.281 -7.547 -33.406 1 73.69 716 GLY B C 1
ATOM 13425 O O . GLY B 1 716 ? 25.5 -6.82 -32.438 1 73.69 716 GLY B O 1
ATOM 13426 N N . VAL B 1 717 ? 24.078 -7.945 -33.75 1 78.56 717 VAL B N 1
ATOM 13427 C CA . VAL B 1 717 ? 22.969 -7.801 -32.812 1 78.56 717 VAL B CA 1
ATOM 13428 C C . VAL B 1 717 ? 22.328 -9.164 -32.562 1 78.56 717 VAL B C 1
ATOM 13430 O O . VAL B 1 717 ? 22.344 -10.031 -33.438 1 78.56 717 VAL B O 1
ATOM 13433 N N . SER B 1 718 ? 21.781 -9.273 -31.359 1 75.44 718 SER B N 1
ATOM 13434 C CA . SER B 1 718 ? 21.391 -10.609 -30.922 1 75.44 718 SER B CA 1
ATOM 13435 C C . SER B 1 718 ? 20 -10.977 -31.406 1 75.44 718 SER B C 1
ATOM 13437 O O . SER B 1 718 ? 19.734 -12.141 -31.734 1 75.44 718 SER B O 1
ATOM 13439 N N . SER B 1 719 ? 19.125 -9.984 -31.469 1 82.06 719 SER B N 1
ATOM 13440 C CA . SER B 1 719 ? 17.766 -10.406 -31.75 1 82.06 719 SER B CA 1
ATOM 13441 C C . SER B 1 719 ? 16.859 -9.211 -32.062 1 82.06 719 SER B C 1
ATOM 13443 O O . SER B 1 719 ? 17.297 -8.062 -31.938 1 82.06 719 SER B O 1
ATOM 13445 N N . TYR B 1 720 ? 15.75 -9.422 -32.688 1 82.31 720 TYR B N 1
ATOM 13446 C CA . TYR B 1 720 ? 14.641 -8.484 -32.781 1 82.31 720 TYR B CA 1
ATOM 13447 C C . TYR B 1 720 ? 13.305 -9.203 -32.625 1 82.31 720 TYR B C 1
ATOM 13449 O O . TYR B 1 720 ? 13.227 -10.422 -32.812 1 82.31 720 TYR B O 1
ATOM 13457 N N . VAL B 1 721 ? 12.305 -8.516 -32.25 1 85.44 721 VAL B N 1
ATOM 13458 C CA . VAL B 1 721 ? 10.977 -9.109 -32.125 1 85.44 721 VAL B CA 1
ATOM 13459 C C . VAL B 1 721 ? 10.188 -8.875 -33.438 1 85.44 721 VAL B C 1
ATOM 13461 O O . VAL B 1 721 ? 10.172 -7.766 -33.969 1 85.44 721 VAL B O 1
ATOM 13464 N N . ALA B 1 722 ? 9.602 -9.922 -33.938 1 86.88 722 ALA B N 1
ATOM 13465 C CA . ALA B 1 722 ? 8.852 -9.836 -35.188 1 86.88 722 ALA B CA 1
ATOM 13466 C C . ALA B 1 722 ? 7.609 -10.727 -35.156 1 86.88 722 ALA B C 1
ATOM 13468 O O . ALA B 1 722 ? 7.469 -11.57 -34.25 1 86.88 722 ALA B O 1
ATOM 13469 N N . ASN B 1 723 ? 6.676 -10.391 -36 1 88.19 723 ASN B N 1
ATOM 13470 C CA . ASN B 1 723 ? 5.512 -11.242 -36.25 1 88.19 723 ASN B CA 1
ATOM 13471 C C . ASN B 1 723 ? 5.828 -12.375 -37.219 1 88.19 723 ASN B C 1
ATOM 13473 O O . ASN B 1 723 ? 5.742 -12.195 -38.438 1 88.19 723 ASN B O 1
ATOM 13477 N N . VAL B 1 724 ? 6.223 -13.5 -36.562 1 84.44 724 VAL B N 1
ATOM 13478 C CA . VAL B 1 724 ? 6.656 -14.57 -37.469 1 84.44 724 VAL B CA 1
ATOM 13479 C C . VAL B 1 724 ? 6.164 -15.914 -36.938 1 84.44 724 VAL B C 1
ATOM 13481 O O . VAL B 1 724 ? 6.074 -16.125 -35.719 1 84.44 724 VAL B O 1
ATOM 13484 N N . GLY B 1 725 ? 5.422 -16.75 -37.75 1 87.94 725 GLY B N 1
ATOM 13485 C CA . GLY B 1 725 ? 5.062 -18.125 -37.438 1 87.94 725 GLY B CA 1
ATOM 13486 C C . GLY B 1 725 ? 3.574 -18.312 -37.188 1 87.94 725 GLY B C 1
ATOM 13487 O O . GLY B 1 725 ? 2.793 -17.359 -37.375 1 87.94 725 GLY B O 1
ATOM 13488 N N . ALA B 1 726 ? 3.23 -19.5 -36.906 1 94.5 726 ALA B N 1
ATOM 13489 C CA . ALA B 1 726 ? 1.835 -19.859 -36.688 1 94.5 726 ALA B CA 1
ATOM 13490 C C . ALA B 1 726 ? 1.732 -21.141 -35.844 1 94.5 726 ALA B C 1
ATOM 13492 O O . ALA B 1 726 ? 2.617 -22 -35.906 1 94.5 726 ALA B O 1
ATOM 13493 N N . THR B 1 727 ? 0.716 -21.234 -35.062 1 96 727 THR B N 1
ATOM 13494 C CA . THR B 1 727 ? 0.428 -22.422 -34.25 1 96 727 THR B CA 1
ATOM 13495 C C . THR B 1 727 ? -1.04 -22.812 -34.375 1 96 727 THR B C 1
ATOM 13497 O O . THR B 1 727 ? -1.858 -22.031 -34.875 1 96 727 THR B O 1
ATOM 13500 N N . GLU B 1 728 ? -1.283 -24.047 -34 1 97.44 728 GLU B N 1
ATOM 13501 C CA . GLU B 1 728 ? -2.643 -24.578 -34.031 1 97.44 728 GLU B CA 1
ATOM 13502 C C . GLU B 1 728 ? -2.953 -25.406 -32.781 1 97.44 728 GLU B C 1
ATOM 13504 O O . GLU B 1 728 ? -2.113 -26.172 -32.312 1 97.44 728 GLU B O 1
ATOM 13509 N N . ASN B 1 729 ? -4.074 -25.219 -32.188 1 97.69 729 ASN B N 1
ATOM 13510 C CA . ASN B 1 729 ? -4.656 -26.047 -31.141 1 97.69 729 ASN B CA 1
ATOM 13511 C C . ASN B 1 729 ? -6.016 -26.594 -31.547 1 97.69 729 ASN B C 1
ATOM 13513 O O . ASN B 1 729 ? -6.883 -25.859 -32 1 97.69 729 ASN B O 1
ATOM 13517 N N . LYS B 1 730 ? -6.191 -27.828 -31.453 1 97.44 730 LYS B N 1
ATOM 13518 C CA . LYS B 1 730 ? -7.492 -28.453 -31.688 1 97.44 730 LYS B CA 1
ATOM 13519 C C . LYS B 1 730 ? -7.766 -29.547 -30.672 1 97.44 730 LYS B C 1
ATOM 13521 O O . LYS B 1 730 ? -6.84 -30.203 -30.203 1 97.44 730 LYS B O 1
ATOM 13526 N N . GLY B 1 731 ? -9.023 -29.719 -30.297 1 97.56 731 GLY B N 1
ATOM 13527 C CA . GLY B 1 731 ? -9.289 -30.719 -29.266 1 97.56 731 GLY B CA 1
ATOM 13528 C C . GLY B 1 731 ? -10.766 -30.906 -28.984 1 97.56 731 GLY B C 1
ATOM 13529 O O . GLY B 1 731 ? -11.617 -30.359 -29.688 1 97.56 731 GLY B O 1
ATOM 13530 N N . TYR B 1 732 ? -11.07 -31.828 -28.062 1 97.56 732 TYR B N 1
ATOM 13531 C CA . TYR B 1 732 ? -12.422 -32.125 -27.594 1 97.56 732 TYR B CA 1
ATOM 13532 C C . TYR B 1 732 ? -12.523 -31.969 -26.094 1 97.56 732 TYR B C 1
ATOM 13534 O O . TYR B 1 732 ? -11.539 -32.156 -25.375 1 97.56 732 TYR B O 1
ATOM 13542 N N . GLU B 1 733 ? -13.664 -31.656 -25.672 1 98.38 733 GLU B N 1
ATOM 13543 C CA . GLU B 1 733 ? -13.984 -31.5 -24.25 1 98.38 733 GLU B CA 1
ATOM 13544 C C . GLU B 1 733 ? -15.312 -32.156 -23.906 1 98.38 733 GLU B C 1
ATOM 13546 O O . GLU B 1 733 ? -16.281 -32.062 -24.672 1 98.38 733 GLU B O 1
ATOM 13551 N N . ILE B 1 734 ? -15.32 -32.875 -22.797 1 98.19 734 ILE B N 1
ATOM 13552 C CA . ILE B 1 734 ? -16.516 -33.562 -22.297 1 98.19 734 ILE B CA 1
ATOM 13553 C C . ILE B 1 734 ? -16.734 -33.188 -20.828 1 98.19 734 ILE B C 1
ATOM 13555 O O . ILE B 1 734 ? -15.797 -33.281 -20.031 1 98.19 734 ILE B O 1
ATOM 13559 N N . SER B 1 735 ? -17.812 -32.781 -20.5 1 97.31 735 SER B N 1
ATOM 13560 C CA . SER B 1 735 ? -18.234 -32.594 -19.125 1 97.31 735 SER B CA 1
ATOM 13561 C C . SER B 1 735 ? -19.547 -33.312 -18.844 1 97.31 735 SER B C 1
ATOM 13563 O O . SER B 1 735 ? -20.531 -33.125 -19.562 1 97.31 735 SER B O 1
ATOM 13565 N N . LEU B 1 736 ? -19.578 -34.125 -17.781 1 97.06 736 LEU B N 1
ATOM 13566 C CA . LEU B 1 736 ? -20.766 -34.875 -17.406 1 97.06 736 LEU B CA 1
ATOM 13567 C C . LEU B 1 736 ? -21.078 -34.688 -15.922 1 97.06 736 LEU B C 1
ATOM 13569 O O . LEU B 1 736 ? -20.172 -34.688 -15.086 1 97.06 736 LEU B O 1
ATOM 13573 N N . ASN B 1 737 ? -22.266 -34.5 -15.703 1 95.19 737 ASN B N 1
ATOM 13574 C CA . ASN B 1 737 ? -22.781 -34.438 -14.336 1 95.19 737 ASN B CA 1
ATOM 13575 C C . ASN B 1 737 ? -23.953 -35.406 -14.141 1 95.19 737 ASN B C 1
ATOM 13577 O O . ASN B 1 737 ? -24.906 -35.406 -14.938 1 95.19 737 ASN B O 1
ATOM 13581 N N . GLY B 1 738 ? -23.891 -36.219 -13.062 1 96 738 GLY B N 1
ATOM 13582 C CA . GLY B 1 738 ? -24.938 -37.188 -12.789 1 96 738 GLY B CA 1
ATOM 13583 C C . GLY B 1 738 ? -25.453 -37.156 -11.367 1 96 738 GLY B C 1
ATOM 13584 O O . GLY B 1 738 ? -24.656 -37.156 -10.414 1 96 738 GLY B O 1
ATOM 13585 N N . VAL B 1 739 ? -26.75 -37.062 -11.266 1 94.88 739 VAL B N 1
ATOM 13586 C CA . VAL B 1 739 ? -27.406 -37.25 -9.977 1 94.88 739 VAL B CA 1
ATOM 13587 C C . VAL B 1 739 ? -27.875 -38.719 -9.867 1 94.88 739 VAL B C 1
ATOM 13589 O O . VAL B 1 739 ? -28.938 -39.062 -10.383 1 94.88 739 VAL B O 1
ATOM 13592 N N . ILE B 1 740 ? -27.141 -39.469 -9.148 1 95.44 740 ILE B N 1
ATOM 13593 C CA . ILE B 1 740 ? -27.375 -40.938 -9.086 1 95.44 740 ILE B CA 1
ATOM 13594 C C . ILE B 1 740 ? -28.562 -41.219 -8.172 1 95.44 740 ILE B C 1
ATOM 13596 O O . ILE B 1 740 ? -29.453 -41.969 -8.531 1 95.44 740 ILE B O 1
ATOM 13600 N N . LEU B 1 741 ? -28.453 -40.688 -6.961 1 94.38 741 LEU B N 1
ATOM 13601 C CA . LEU B 1 741 ? -29.547 -40.75 -5.996 1 94.38 741 LEU B CA 1
ATOM 13602 C C . LEU B 1 741 ? -29.953 -39.375 -5.531 1 94.38 741 LEU B C 1
ATOM 13604 O O . LEU B 1 741 ? -29.109 -38.562 -5.16 1 94.38 741 LEU B O 1
ATOM 13608 N N . ASP B 1 742 ? -31.234 -39.125 -5.641 1 89.38 742 ASP B N 1
ATOM 13609 C CA . ASP B 1 742 ? -31.766 -37.844 -5.223 1 89.38 742 ASP B CA 1
ATOM 13610 C C . ASP B 1 742 ? -32.812 -38 -4.141 1 89.38 742 ASP B C 1
ATOM 13612 O O . ASP B 1 742 ? -34.031 -37.906 -4.414 1 89.38 742 ASP B O 1
ATOM 13616 N N . ASN B 1 743 ? -32.344 -38.219 -2.971 1 88.44 743 ASN B N 1
ATOM 13617 C CA . ASN B 1 743 ? -33.219 -38.344 -1.814 1 88.44 743 ASN B CA 1
ATOM 13618 C C . ASN B 1 743 ? -32.781 -37.438 -0.682 1 88.44 743 ASN B C 1
ATOM 13620 O O . ASN B 1 743 ? -32.062 -37.844 0.233 1 88.44 743 ASN B O 1
ATOM 13624 N N . PRO B 1 744 ? -33.375 -36.281 -0.663 1 77.94 744 PRO B N 1
ATOM 13625 C CA . PRO B 1 744 ? -32.938 -35.312 0.335 1 77.94 744 PRO B CA 1
ATOM 13626 C C . PRO B 1 744 ? -33.188 -35.75 1.768 1 77.94 744 PRO B C 1
ATOM 13628 O O . PRO B 1 744 ? -32.469 -35.344 2.688 1 77.94 744 PRO B O 1
ATOM 13631 N N . GLU B 1 745 ? -34.25 -36.531 1.986 1 81.19 745 GLU B N 1
ATOM 13632 C CA . GLU B 1 745 ? -34.5 -37.062 3.322 1 81.19 745 GLU B CA 1
ATOM 13633 C C . GLU B 1 745 ? -33.656 -38.281 3.619 1 81.19 745 GLU B C 1
ATOM 13635 O O . GLU B 1 745 ? -33.531 -38.688 4.773 1 81.19 745 GLU B O 1
ATOM 13640 N N . GLY B 1 746 ? -33.031 -38.75 2.572 1 88 746 GLY B N 1
ATOM 13641 C CA . GLY B 1 746 ? -32.125 -39.875 2.703 1 88 746 GLY B CA 1
ATOM 13642 C C . GLY B 1 746 ? -30.781 -39.625 2.084 1 88 746 GLY B C 1
ATOM 13643 O O . GLY B 1 746 ? -30.141 -38.594 2.375 1 88 746 GLY B O 1
ATOM 13644 N N . LEU B 1 747 ? -30.375 -40.562 1.255 1 93.31 747 LEU B N 1
ATOM 13645 C CA . LEU B 1 747 ? -29.062 -40.5 0.626 1 93.31 747 LEU B CA 1
ATOM 13646 C C . LEU B 1 747 ? -29.141 -39.781 -0.719 1 93.31 747 LEU B C 1
ATOM 13648 O O . LEU B 1 747 ? -29.938 -40.156 -1.578 1 93.31 747 LEU B O 1
ATOM 13652 N N . SER B 1 748 ? -28.469 -38.688 -0.855 1 93.56 748 SER B N 1
ATOM 13653 C CA . SER B 1 748 ? -28.234 -38.031 -2.137 1 93.56 748 SER B CA 1
ATOM 13654 C C . SER B 1 748 ? -26.812 -38.219 -2.621 1 93.56 748 SER B C 1
ATOM 13656 O O . SER B 1 748 ? -25.859 -38.125 -1.841 1 93.56 748 SER B O 1
ATOM 13658 N N . TRP B 1 749 ? -26.719 -38.688 -3.846 1 96.19 749 TRP B N 1
ATOM 13659 C CA . TRP B 1 749 ? -25.406 -39 -4.414 1 96.19 749 TRP B CA 1
ATOM 13660 C C . TRP B 1 749 ? -25.266 -38.406 -5.812 1 96.19 749 TRP B C 1
ATOM 13662 O O . TRP B 1 749 ? -26.094 -38.688 -6.691 1 96.19 749 TRP B O 1
ATOM 13672 N N . SER B 1 750 ? -24.281 -37.594 -5.977 1 95.12 750 SER B N 1
ATOM 13673 C CA . SER B 1 750 ? -23.984 -37.031 -7.293 1 95.12 750 SER B CA 1
ATOM 13674 C C . SER B 1 750 ? -22.531 -37.281 -7.695 1 95.12 750 SER B C 1
ATOM 13676 O O . SER B 1 750 ? -21.656 -37.406 -6.836 1 95.12 750 SER B O 1
ATOM 13678 N N . VAL B 1 751 ? -22.344 -37.375 -9.023 1 96.62 751 VAL B N 1
ATOM 13679 C CA . VAL B 1 751 ? -21.016 -37.625 -9.586 1 96.62 751 VAL B CA 1
ATOM 13680 C C . VAL B 1 751 ? -20.766 -36.656 -10.742 1 96.62 751 VAL B C 1
ATOM 13682 O O . VAL B 1 751 ? -21.656 -36.406 -11.547 1 96.62 751 VAL B O 1
ATOM 13685 N N . GLY B 1 752 ? -19.609 -36.062 -10.688 1 96.31 752 GLY B N 1
ATOM 13686 C CA . GLY B 1 752 ? -19.125 -35.25 -11.797 1 96.31 752 GLY B CA 1
ATOM 13687 C C . GLY B 1 752 ? -17.906 -35.844 -12.469 1 96.31 752 GLY B C 1
ATOM 13688 O O . GLY B 1 752 ? -17.031 -36.406 -11.805 1 96.31 752 GLY B O 1
ATOM 13689 N N . PHE B 1 753 ? -17.906 -35.656 -13.82 1 97.38 753 PHE B N 1
ATOM 13690 C CA . PHE B 1 753 ? -16.797 -36.188 -14.609 1 97.38 753 PHE B CA 1
ATOM 13691 C C . PHE B 1 753 ? -16.469 -35.25 -15.781 1 97.38 753 PHE B C 1
ATOM 13693 O O . PHE B 1 753 ? -17.375 -34.719 -16.406 1 97.38 753 PHE B O 1
ATOM 13700 N N . ASN B 1 754 ? -15.18 -35 -16.016 1 97.62 754 ASN B N 1
ATOM 13701 C CA . ASN B 1 754 ? -14.781 -34.25 -17.203 1 97.62 754 ASN B CA 1
ATOM 13702 C C . ASN B 1 754 ? -13.523 -34.844 -17.844 1 97.62 754 ASN B C 1
ATOM 13704 O O . ASN B 1 754 ? -12.688 -35.406 -17.156 1 97.62 754 ASN B O 1
ATOM 13708 N N . LEU B 1 755 ? -13.398 -34.688 -19.109 1 98.12 755 LEU B N 1
ATOM 13709 C CA . LEU B 1 755 ? -12.305 -35.188 -19.922 1 98.12 755 LEU B CA 1
ATOM 13710 C C . LEU B 1 755 ? -12.055 -34.25 -21.109 1 98.12 755 LEU B C 1
ATOM 13712 O O . LEU B 1 755 ? -12.992 -33.781 -21.75 1 98.12 755 LEU B O 1
ATOM 13716 N N . TYR B 1 756 ? -10.789 -33.969 -21.359 1 98.12 756 TYR B N 1
ATOM 13717 C CA . TYR B 1 756 ? -10.477 -33.188 -22.531 1 98.12 756 TYR B CA 1
ATOM 13718 C C . TYR B 1 756 ? -9.117 -33.562 -23.094 1 98.12 756 TYR B C 1
ATOM 13720 O O . TYR B 1 756 ? -8.266 -34.094 -22.391 1 98.12 756 TYR B O 1
ATOM 13728 N N . ALA B 1 757 ? -8.977 -33.281 -24.359 1 98 757 ALA B N 1
ATOM 13729 C CA . ALA B 1 757 ? -7.746 -33.5 -25.109 1 98 757 ALA B CA 1
ATOM 13730 C C . ALA B 1 757 ? -7.465 -32.312 -26.047 1 98 757 ALA B C 1
ATOM 13732 O O . ALA B 1 757 ? -8.367 -31.844 -26.734 1 98 757 ALA B O 1
ATOM 13733 N N . ASN B 1 758 ? -6.293 -31.828 -25.953 1 97.81 758 ASN B N 1
ATOM 13734 C CA . ASN B 1 758 ? -5.84 -30.75 -26.844 1 97.81 758 ASN B CA 1
ATOM 13735 C C . ASN B 1 758 ? -4.605 -31.172 -27.641 1 97.81 758 ASN B C 1
ATOM 13737 O O . ASN B 1 758 ? -3.605 -31.609 -27.062 1 97.81 758 ASN B O 1
ATOM 13741 N N . LYS B 1 759 ? -4.652 -31.047 -28.906 1 97.5 759 LYS B N 1
ATOM 13742 C CA . LYS B 1 759 ? -3.502 -31.281 -29.766 1 97.5 759 LYS B CA 1
ATOM 13743 C C . LYS B 1 759 ? -2.889 -29.969 -30.234 1 97.5 759 LYS B C 1
ATOM 13745 O O . LYS B 1 759 ? -3.498 -29.234 -31.016 1 97.5 759 LYS B O 1
ATOM 13750 N N . ASN B 1 760 ? -1.774 -29.766 -29.766 1 97.44 760 ASN B N 1
ATOM 13751 C CA . ASN B 1 760 ? -1.005 -28.578 -30.109 1 97.44 760 ASN B CA 1
ATOM 13752 C C . ASN B 1 760 ? -0.012 -28.875 -31.234 1 97.44 760 ASN B C 1
ATOM 13754 O O . ASN B 1 760 ? 0.603 -29.938 -31.266 1 97.44 760 ASN B O 1
ATOM 13758 N N . LYS B 1 761 ? 0.11 -27.875 -32.156 1 97 761 LYS B N 1
ATOM 13759 C CA . LYS B 1 761 ? 1.018 -28.047 -33.281 1 97 761 LYS B CA 1
ATOM 13760 C C . LYS B 1 761 ? 1.638 -26.719 -33.688 1 97 761 LYS B C 1
ATOM 13762 O O . LYS B 1 761 ? 0.934 -25.719 -33.844 1 97 761 LYS B O 1
ATOM 13767 N N . LEU B 1 762 ? 2.949 -26.75 -33.875 1 95.69 762 LEU B N 1
ATOM 13768 C CA . LEU B 1 762 ? 3.629 -25.641 -34.531 1 95.69 762 LEU B CA 1
ATOM 13769 C C . LEU B 1 762 ? 3.482 -25.719 -36.031 1 95.69 762 LEU B C 1
ATOM 13771 O O . LEU B 1 762 ? 3.928 -26.688 -36.656 1 95.69 762 LEU B O 1
ATOM 13775 N N . VAL B 1 763 ? 2.891 -24.734 -36.656 1 96.44 763 VAL B N 1
ATOM 13776 C CA . VAL B 1 763 ? 2.535 -24.781 -38.062 1 96.44 763 VAL B CA 1
ATOM 13777 C C . VAL B 1 763 ? 3.656 -24.188 -38.906 1 96.44 763 VAL B C 1
ATOM 13779 O O . VAL B 1 763 ? 3.959 -24.688 -40 1 96.44 763 VAL B O 1
ATOM 13782 N N . SER B 1 764 ? 4.25 -23.078 -38.438 1 93.81 764 SER B N 1
ATOM 13783 C CA . SER B 1 764 ? 5.352 -22.469 -39.156 1 93.81 764 SER B CA 1
ATOM 13784 C C . SER B 1 764 ? 6.227 -21.625 -38.219 1 93.81 764 SER B C 1
ATOM 13786 O O . SER B 1 764 ? 5.754 -21.125 -37.219 1 93.81 764 SER B O 1
ATOM 13788 N N . LEU B 1 765 ? 7.48 -21.609 -38.562 1 89.5 765 LEU B N 1
ATOM 13789 C CA . LEU B 1 765 ? 8.445 -20.781 -37.844 1 89.5 765 LEU B CA 1
ATOM 13790 C C . LEU B 1 765 ? 8.852 -19.578 -38.719 1 89.5 765 LEU B C 1
ATOM 13792 O O . LEU B 1 765 ? 8.445 -19.484 -39.875 1 89.5 765 LEU B O 1
ATOM 13796 N N . ALA B 1 766 ? 9.664 -18.781 -38.125 1 78.12 766 ALA B N 1
ATOM 13797 C CA . ALA B 1 766 ? 10.188 -17.609 -38.812 1 78.12 766 ALA B CA 1
ATOM 13798 C C . ALA B 1 766 ? 11.023 -18.031 -40.031 1 78.12 766 ALA B C 1
ATOM 13800 O O . ALA B 1 766 ? 11.742 -19.031 -39.969 1 78.12 766 ALA B O 1
ATOM 13801 N N . SER B 1 767 ? 11.023 -17.188 -41.094 1 72.25 767 SER B N 1
ATOM 13802 C CA . SER B 1 767 ? 11.859 -17.281 -42.281 1 72.25 767 SER B CA 1
ATOM 13803 C C . SER B 1 767 ? 11.648 -18.594 -43 1 72.25 767 SER B C 1
ATOM 13805 O O . SER B 1 767 ? 12.492 -19.016 -43.781 1 72.25 767 SER B O 1
ATOM 13807 N N . GLY B 1 768 ? 10.57 -19.359 -42.5 1 79.94 768 GLY B N 1
ATOM 13808 C CA . GLY B 1 768 ? 10.281 -20.594 -43.219 1 79.94 768 GLY B CA 1
ATOM 13809 C C . GLY B 1 768 ? 11.062 -21.781 -42.688 1 79.94 768 GLY B C 1
ATOM 13810 O O . GLY B 1 768 ? 10.961 -22.891 -43.219 1 79.94 768 GLY B O 1
ATOM 13811 N N . ALA B 1 769 ? 11.789 -21.5 -41.656 1 84.19 769 ALA B N 1
ATOM 13812 C CA . ALA B 1 769 ? 12.531 -22.609 -41.031 1 84.19 769 ALA B CA 1
ATOM 13813 C C . ALA B 1 769 ? 11.586 -23.703 -40.562 1 84.19 769 ALA B C 1
ATOM 13815 O O . ALA B 1 769 ? 10.461 -23.422 -40.156 1 84.19 769 ALA B O 1
ATOM 13816 N N . GLU B 1 770 ? 12.117 -24.922 -40.719 1 91.19 770 GLU B N 1
ATOM 13817 C CA . GLU B 1 770 ? 11.297 -26.047 -40.281 1 91.19 770 GLU B CA 1
ATOM 13818 C C . GLU B 1 770 ? 11.688 -26.5 -38.875 1 91.19 770 GLU B C 1
ATOM 13820 O O . GLU B 1 770 ? 10.93 -27.203 -38.219 1 91.19 770 GLU B O 1
ATOM 13825 N N . ARG B 1 771 ? 12.852 -26.141 -38.531 1 91.12 771 ARG B N 1
ATOM 13826 C CA . ARG B 1 771 ? 13.336 -26.547 -37.219 1 91.12 771 ARG B CA 1
ATOM 13827 C C . ARG B 1 771 ? 14.117 -25.406 -36.531 1 91.12 771 ARG B C 1
ATOM 13829 O O . ARG B 1 771 ? 14.859 -24.688 -37.219 1 91.12 771 ARG B O 1
ATOM 13836 N N . ASP B 1 772 ? 13.867 -25.188 -35.375 1 89.12 772 ASP B N 1
ATOM 13837 C CA . ASP B 1 772 ? 14.656 -24.375 -34.469 1 89.12 772 ASP B CA 1
ATOM 13838 C C . ASP B 1 772 ? 15.125 -25.203 -33.281 1 89.12 772 ASP B C 1
ATOM 13840 O O . ASP B 1 772 ? 14.5 -25.172 -32.219 1 89.12 772 ASP B O 1
ATOM 13844 N N . GLU B 1 773 ? 16.281 -25.906 -33.406 1 89.75 773 GLU B N 1
ATOM 13845 C CA . GLU B 1 773 ? 16.75 -26.875 -32.406 1 89.75 773 GLU B CA 1
ATOM 13846 C C . GLU B 1 773 ? 17.172 -26.188 -31.125 1 89.75 773 GLU B C 1
ATOM 13848 O O . GLU B 1 773 ? 17.016 -26.766 -30.031 1 89.75 773 GLU B O 1
ATOM 13853 N N . ALA B 1 774 ? 17.672 -24.953 -31.281 1 82.81 774 ALA B N 1
ATOM 13854 C CA . ALA B 1 774 ? 18.094 -24.234 -30.094 1 82.81 774 ALA B CA 1
ATOM 13855 C C . ALA B 1 774 ? 16.922 -24.016 -29.125 1 82.81 774 ALA B C 1
ATOM 13857 O O . ALA B 1 774 ? 17.094 -24.078 -27.906 1 82.81 774 ALA B O 1
ATOM 13858 N N . ASN B 1 775 ? 15.75 -23.828 -29.688 1 87.31 775 ASN B N 1
ATOM 13859 C CA . ASN B 1 775 ? 14.57 -23.578 -28.859 1 87.31 775 ASN B CA 1
ATOM 13860 C C . ASN B 1 775 ? 13.672 -24.812 -28.797 1 87.31 775 ASN B C 1
ATOM 13862 O O . ASN B 1 775 ? 12.625 -24.797 -28.141 1 87.31 775 ASN B O 1
ATOM 13866 N N . SER B 1 776 ? 14.062 -25.922 -29.469 1 92 776 SER B N 1
ATOM 13867 C CA . SER B 1 776 ? 13.289 -27.172 -29.547 1 92 776 SER B CA 1
ATOM 13868 C C . SER B 1 776 ? 11.906 -26.906 -30.125 1 92 776 SER B C 1
ATOM 13870 O O . SER B 1 776 ? 10.898 -27.344 -29.562 1 92 776 SER B O 1
ATOM 13872 N N . TRP B 1 777 ? 11.859 -26.109 -31.203 1 92.56 777 TRP B N 1
ATOM 13873 C CA . TRP B 1 777 ? 10.641 -25.875 -31.953 1 92.56 777 TRP B CA 1
ATOM 13874 C C . TRP B 1 777 ? 10.711 -26.562 -33.312 1 92.56 777 TRP B C 1
ATOM 13876 O O . TRP B 1 777 ? 11.648 -26.328 -34.094 1 92.56 777 TRP B O 1
ATOM 13886 N N . PHE B 1 778 ? 9.734 -27.422 -33.562 1 95.75 778 PHE B N 1
ATOM 13887 C CA . PHE B 1 778 ? 9.727 -28.219 -34.781 1 95.75 778 PHE B CA 1
ATOM 13888 C C . PHE B 1 778 ? 8.367 -28.156 -35.469 1 95.75 778 PHE B C 1
ATOM 13890 O O . PHE B 1 778 ? 7.344 -28.484 -34.875 1 95.75 778 PHE B O 1
ATOM 13897 N N . VAL B 1 779 ? 8.375 -27.688 -36.688 1 95.62 779 VAL B N 1
ATOM 13898 C CA . VAL B 1 779 ? 7.133 -27.562 -37.438 1 95.62 779 VAL B CA 1
ATOM 13899 C C . VAL B 1 779 ? 6.445 -28.922 -37.531 1 95.62 779 VAL B C 1
ATOM 13901 O O . VAL B 1 779 ? 7.086 -29.938 -37.844 1 95.62 779 VAL B O 1
ATOM 13904 N N . GLY B 1 780 ? 5.203 -28.922 -37.188 1 96.44 780 GLY B N 1
ATOM 13905 C CA . GLY B 1 780 ? 4.414 -30.141 -37.25 1 96.44 780 GLY B CA 1
ATOM 13906 C C . GLY B 1 780 ? 4.312 -30.844 -35.906 1 96.44 780 GLY B C 1
ATOM 13907 O O . GLY B 1 780 ? 3.555 -31.812 -35.75 1 96.44 780 GLY B O 1
ATOM 13908 N N . ARG B 1 781 ? 5.047 -30.453 -34.969 1 96.69 781 ARG B N 1
ATOM 13909 C CA . ARG B 1 781 ? 5.066 -31.047 -33.625 1 96.69 781 ARG B CA 1
ATOM 13910 C C . ARG B 1 781 ? 4.574 -30.047 -32.594 1 96.69 781 ARG B C 1
ATOM 13912 O O . ARG B 1 781 ? 4.367 -28.875 -32.875 1 96.69 781 ARG B O 1
ATOM 13919 N N . ASN B 1 782 ? 4.375 -30.578 -31.422 1 95.25 782 ASN B N 1
ATOM 13920 C CA . ASN B 1 782 ? 3.92 -29.688 -30.359 1 95.25 782 ASN B CA 1
ATOM 13921 C C . ASN B 1 782 ? 5 -28.672 -29.984 1 95.25 782 ASN B C 1
ATOM 13923 O O . ASN B 1 782 ? 6.191 -28.938 -30.141 1 95.25 782 ASN B O 1
ATOM 13927 N N . ILE B 1 783 ? 4.562 -27.531 -29.469 1 93.31 783 ILE B N 1
ATOM 13928 C CA . ILE B 1 783 ? 5.457 -26.469 -29.031 1 93.31 783 ILE B CA 1
ATOM 13929 C C . ILE B 1 783 ? 6.348 -26.969 -27.906 1 93.31 783 ILE B C 1
ATOM 13931 O O . ILE B 1 783 ? 7.496 -26.547 -27.766 1 93.31 783 ILE B O 1
ATOM 13935 N N . ASN B 1 784 ? 5.879 -27.891 -27.094 1 94.25 784 ASN B N 1
ATOM 13936 C CA . ASN B 1 784 ? 6.59 -28.406 -25.922 1 94.25 784 ASN B CA 1
ATOM 13937 C C . ASN B 1 784 ? 7.297 -29.734 -26.25 1 94.25 784 ASN B C 1
ATOM 13939 O O . ASN B 1 784 ? 7.238 -30.672 -25.453 1 94.25 784 ASN B O 1
ATOM 13943 N N . SER B 1 785 ? 7.902 -29.812 -27.297 1 95.94 785 SER B N 1
ATOM 13944 C CA . SER B 1 785 ? 8.672 -31 -27.656 1 95.94 785 SER B CA 1
ATOM 13945 C C . SER B 1 785 ? 10.094 -30.922 -27.109 1 95.94 785 SER B C 1
ATOM 13947 O O . SER B 1 785 ? 10.688 -29.844 -27.078 1 95.94 785 SER B O 1
ATOM 13949 N N . ILE B 1 786 ? 10.531 -32.094 -26.703 1 95.38 786 ILE B N 1
ATOM 13950 C CA . ILE B 1 786 ? 11.922 -32.25 -26.312 1 95.38 786 ILE B CA 1
ATOM 13951 C C . ILE B 1 786 ? 12.742 -32.812 -27.469 1 95.38 786 ILE B C 1
ATOM 13953 O O . ILE B 1 786 ? 12.242 -33.625 -28.25 1 95.38 786 ILE B O 1
ATOM 13957 N N . TYR B 1 787 ? 13.945 -32.25 -27.641 1 96.5 787 TYR B N 1
ATOM 13958 C CA . TYR B 1 787 ? 14.875 -32.781 -28.641 1 96.5 787 TYR B CA 1
ATOM 13959 C C . TYR B 1 787 ? 16.047 -33.469 -27.984 1 96.5 787 TYR B C 1
ATOM 13961 O O . TYR B 1 787 ? 17 -32.844 -27.547 1 96.5 787 TYR B O 1
ATOM 13969 N N . ASP B 1 788 ? 15.93 -34.812 -27.953 1 96.69 788 ASP B N 1
ATOM 13970 C CA . ASP B 1 788 ? 16.906 -35.625 -27.234 1 96.69 788 ASP B CA 1
ATOM 13971 C C . ASP B 1 788 ? 16.953 -37.062 -27.812 1 96.69 788 ASP B C 1
ATOM 13973 O O . ASP B 1 788 ? 16.203 -37.375 -28.734 1 96.69 788 ASP B O 1
ATOM 13977 N N . TYR B 1 789 ? 18 -37.781 -27.344 1 97.19 789 TYR B N 1
ATOM 13978 C CA . TYR B 1 789 ? 18.109 -39.188 -27.75 1 97.19 789 TYR B CA 1
ATOM 13979 C C . TYR B 1 789 ? 17.016 -40 -27.125 1 97.19 789 TYR B C 1
ATOM 13981 O O . TYR B 1 789 ? 16.359 -39.594 -26.156 1 97.19 789 TYR B O 1
ATOM 13989 N N . GLU B 1 790 ? 16.703 -41.125 -27.719 1 97.31 790 GLU B N 1
ATOM 13990 C CA . GLU B 1 790 ? 15.727 -42.062 -27.188 1 97.31 790 GLU B CA 1
ATOM 13991 C C . GLU B 1 790 ? 16.406 -43.344 -26.703 1 97.31 790 GLU B C 1
ATOM 13993 O O . GLU B 1 790 ? 17.078 -44.031 -27.484 1 97.31 790 GLU B O 1
ATOM 13998 N N . LYS B 1 791 ? 16.312 -43.656 -25.438 1 97.44 791 LYS B N 1
ATOM 13999 C CA . LYS B 1 791 ? 16.875 -44.875 -24.891 1 97.44 791 LYS B CA 1
ATOM 14000 C C . LYS B 1 791 ? 16.141 -46.125 -25.406 1 97.44 791 LYS B C 1
ATOM 14002 O O . LYS B 1 791 ? 14.898 -46.156 -25.375 1 97.44 791 LYS B O 1
ATOM 14007 N N . VAL B 1 792 ? 16.859 -47.094 -25.844 1 96.38 792 VAL B N 1
ATOM 14008 C CA . VAL B 1 792 ? 16.25 -48.312 -26.328 1 96.38 792 VAL B CA 1
ATOM 14009 C C . VAL B 1 792 ? 16.734 -49.5 -25.5 1 96.38 792 VAL B C 1
ATOM 14011 O O . VAL B 1 792 ? 16.281 -50.625 -25.703 1 96.38 792 VAL B O 1
ATOM 14014 N N . GLY B 1 793 ? 17.703 -49.25 -24.594 1 95.75 793 GLY B N 1
ATOM 14015 C CA . GLY B 1 793 ? 18.188 -50.281 -23.719 1 95.75 793 GLY B CA 1
ATOM 14016 C C . GLY B 1 793 ? 19.562 -50.031 -23.156 1 95.75 793 GLY B C 1
ATOM 14017 O O . GLY B 1 793 ? 19.984 -48.875 -23.047 1 95.75 793 GLY B O 1
ATOM 14018 N N . ILE B 1 794 ? 20.203 -51.062 -22.625 1 97.19 794 ILE B N 1
ATOM 14019 C CA . ILE B 1 794 ? 21.578 -51.062 -22.141 1 97.19 794 ILE B CA 1
ATOM 14020 C C . ILE B 1 794 ? 22.422 -52.031 -22.969 1 97.19 794 ILE B C 1
ATOM 14022 O O . ILE B 1 794 ? 22.016 -53.156 -23.25 1 97.19 794 ILE B O 1
ATOM 14026 N N . TRP B 1 795 ? 23.578 -51.562 -23.406 1 96.94 795 TRP B N 1
ATOM 14027 C CA . TRP B 1 795 ? 24.484 -52.406 -24.188 1 96.94 795 TRP B CA 1
ATOM 14028 C C . TRP B 1 795 ? 24.906 -53.625 -23.406 1 96.94 795 TRP B C 1
ATOM 14030 O O . TRP B 1 795 ? 25.266 -53.562 -22.234 1 96.94 795 TRP B O 1
ATOM 14040 N N . GLN B 1 796 ? 24.766 -54.75 -24.031 1 95.06 796 GLN B N 1
ATOM 14041 C CA . GLN B 1 796 ? 25.281 -56 -23.453 1 95.06 796 GLN B CA 1
ATOM 14042 C C . GLN B 1 796 ? 26.453 -56.531 -24.266 1 95.06 796 GLN B C 1
ATOM 14044 O O . GLN B 1 796 ? 26.609 -56.188 -25.438 1 95.06 796 GLN B O 1
ATOM 14049 N N . GLU B 1 797 ? 27.25 -57.344 -23.547 1 91.44 797 GLU B N 1
ATOM 14050 C CA . GLU B 1 797 ? 28.344 -57.969 -24.266 1 91.44 797 GLU B CA 1
ATOM 14051 C C . GLU B 1 797 ? 27.812 -58.812 -25.438 1 91.44 797 GLU B C 1
ATOM 14053 O O . GLU B 1 797 ? 26.875 -59.594 -25.281 1 91.44 797 GLU B O 1
ATOM 14058 N N . GLY B 1 798 ? 28.328 -58.625 -26.609 1 89.56 798 GLY B N 1
ATOM 14059 C CA . GLY B 1 798 ? 27.953 -59.406 -27.766 1 89.56 798 GLY B CA 1
ATOM 14060 C C . GLY B 1 798 ? 26.844 -58.781 -28.594 1 89.56 798 GLY B C 1
ATOM 14061 O O . GLY B 1 798 ? 26.484 -59.281 -29.656 1 89.56 798 GLY B O 1
ATOM 14062 N N . ASP B 1 799 ? 26.344 -57.656 -28.156 1 94.62 799 ASP B N 1
ATOM 14063 C CA . ASP B 1 799 ? 25.297 -56.969 -28.922 1 94.62 799 ASP B CA 1
ATOM 14064 C C . ASP B 1 799 ? 25.781 -56.688 -30.344 1 94.62 799 ASP B C 1
ATOM 14066 O O . ASP B 1 799 ? 26.922 -56.281 -30.547 1 94.62 799 ASP B O 1
ATOM 14070 N N . PRO B 1 800 ? 24.922 -56.844 -31.281 1 93.06 800 PRO B N 1
ATOM 14071 C CA . PRO B 1 800 ? 25.328 -56.625 -32.688 1 93.06 800 PRO B CA 1
ATOM 14072 C C . PRO B 1 800 ? 25.719 -55.156 -32.938 1 93.06 800 PRO B C 1
ATOM 14074 O O . PRO B 1 800 ? 25.094 -54.25 -32.406 1 93.06 800 PRO B O 1
ATOM 14077 N N . TYR B 1 801 ? 26.781 -54.969 -33.688 1 94.19 801 TYR B N 1
ATOM 14078 C CA . TYR B 1 801 ? 27.25 -53.719 -34.25 1 94.19 801 TYR B CA 1
ATOM 14079 C C . TYR B 1 801 ? 27.625 -52.719 -33.156 1 94.19 801 TYR B C 1
ATOM 14081 O O . TYR B 1 801 ? 27.672 -51.5 -33.375 1 94.19 801 TYR B O 1
ATOM 14089 N N . MET B 1 802 ? 27.781 -53.062 -31.875 1 95.06 802 MET B N 1
ATOM 14090 C CA . MET B 1 802 ? 28.156 -52.188 -30.75 1 95.06 802 MET B CA 1
ATOM 14091 C C . MET B 1 802 ? 29.406 -51.375 -31.109 1 95.06 802 MET B C 1
ATOM 14093 O O . MET B 1 802 ? 29.453 -50.188 -30.859 1 95.06 802 MET B O 1
ATOM 14097 N N . SER B 1 803 ? 30.391 -52 -31.781 1 93.31 803 SER B N 1
ATOM 14098 C CA . SER B 1 803 ? 31.672 -51.344 -32.062 1 93.31 803 SER B CA 1
ATOM 14099 C C . SER B 1 803 ? 31.5 -50.25 -33.125 1 93.31 803 SER B C 1
ATOM 14101 O O . SER B 1 803 ? 32.281 -49.312 -33.156 1 93.31 803 SER B O 1
ATOM 14103 N N . ILE B 1 804 ? 30.469 -50.375 -33.938 1 95.56 804 ILE B N 1
ATOM 14104 C CA . ILE B 1 804 ? 30.203 -49.375 -34.938 1 95.56 804 ILE B CA 1
ATOM 14105 C C . ILE B 1 804 ? 29.344 -48.25 -34.344 1 95.56 804 ILE B C 1
ATOM 14107 O O . ILE B 1 804 ? 29.656 -47.094 -34.5 1 95.56 804 ILE B O 1
ATOM 14111 N N . LEU B 1 805 ? 28.312 -48.625 -33.719 1 96.75 805 LEU B N 1
ATOM 14112 C CA . LEU B 1 805 ? 27.312 -47.688 -33.219 1 96.75 805 LEU B CA 1
ATOM 14113 C C . LEU B 1 805 ? 27.859 -46.875 -32.062 1 96.75 805 LEU B C 1
ATOM 14115 O O . LEU B 1 805 ? 27.516 -45.688 -31.906 1 96.75 805 LEU B O 1
ATOM 14119 N N . GLU B 1 806 ? 28.562 -47.438 -31.188 1 95.5 806 GLU B N 1
ATOM 14120 C CA . GLU B 1 806 ? 29.172 -46.812 -30.031 1 95.5 806 GLU B CA 1
ATOM 14121 C C . GLU B 1 806 ? 30.641 -47.188 -29.906 1 95.5 806 GLU B C 1
ATOM 14123 O O . GLU B 1 806 ? 31.031 -47.938 -29.016 1 95.5 806 GLU B O 1
ATOM 14128 N N . PRO B 1 807 ? 31.453 -46.531 -30.781 1 92.88 807 PRO B N 1
ATOM 14129 C CA . PRO B 1 807 ? 32.875 -46.875 -30.703 1 92.88 807 PRO B CA 1
ATOM 14130 C C . PRO B 1 807 ? 33.469 -46.5 -29.344 1 92.88 807 PRO B C 1
ATOM 14132 O O . PRO B 1 807 ? 33.25 -45.406 -28.828 1 92.88 807 PRO B O 1
ATOM 14135 N N . GLY B 1 808 ? 34.031 -47.406 -28.703 1 88.19 808 GLY B N 1
ATOM 14136 C CA . GLY B 1 808 ? 34.625 -47.219 -27.391 1 88.19 808 GLY B CA 1
ATOM 14137 C C . GLY B 1 808 ? 35.156 -48.5 -26.781 1 88.19 808 GLY B C 1
ATOM 14138 O O . GLY B 1 808 ? 35.125 -49.562 -27.406 1 88.19 808 GLY B O 1
ATOM 14139 N N . PRO B 1 809 ? 35.625 -48.406 -25.594 1 87.38 809 PRO B N 1
ATOM 14140 C CA . PRO B 1 809 ? 36.219 -49.594 -24.953 1 87.38 809 PRO B CA 1
ATOM 14141 C C . PRO B 1 809 ? 35.188 -50.625 -24.516 1 87.38 809 PRO B C 1
ATOM 14143 O O . PRO B 1 809 ? 34.094 -50.25 -24.062 1 87.38 809 PRO B O 1
ATOM 14146 N N . THR B 1 810 ? 35.438 -51.906 -24.625 1 83.62 810 THR B N 1
ATOM 14147 C CA . THR B 1 810 ? 34.594 -53 -24.141 1 83.62 810 THR B CA 1
ATOM 14148 C C . THR B 1 810 ? 35.125 -53.531 -22.812 1 83.62 810 THR B C 1
ATOM 14150 O O . THR B 1 810 ? 34.375 -54.219 -22.094 1 83.62 810 THR B O 1
ATOM 14153 N N . GLY B 1 811 ? 36.375 -53.281 -22.531 1 78 811 GLY B N 1
ATOM 14154 C CA . GLY B 1 811 ? 36.938 -53.531 -21.219 1 78 811 GLY B CA 1
ATOM 14155 C C . GLY B 1 811 ? 36.906 -52.312 -20.312 1 78 811 GLY B C 1
ATOM 14156 O O . GLY B 1 811 ? 36.688 -51.188 -20.781 1 78 811 GLY B O 1
ATOM 14157 N N . ILE B 1 812 ? 36.906 -52.562 -19.031 1 78.5 812 ILE B N 1
ATOM 14158 C CA . ILE B 1 812 ? 36.875 -51.469 -18.062 1 78.5 812 ILE B CA 1
ATOM 14159 C C . ILE B 1 812 ? 38.219 -50.719 -18.062 1 78.5 812 ILE B C 1
ATOM 14161 O O . ILE B 1 812 ? 39.25 -51.344 -17.781 1 78.5 812 ILE B O 1
ATOM 14165 N N . ASN B 1 813 ? 38.219 -49.5 -18.562 1 77.44 813 ASN B N 1
ATOM 14166 C CA . ASN B 1 813 ? 39.406 -48.625 -18.469 1 77.44 813 ASN B CA 1
ATOM 14167 C C . ASN B 1 813 ? 39.062 -47.219 -18 1 77.44 813 ASN B C 1
ATOM 14169 O O . ASN B 1 813 ? 38.031 -47.031 -17.375 1 77.44 813 ASN B O 1
ATOM 14173 N N . GLN B 1 814 ? 40 -46.281 -18.203 1 72.81 814 GLN B N 1
ATOM 14174 C CA . GLN B 1 814 ? 39.812 -44.938 -17.703 1 72.81 814 GLN B CA 1
ATOM 14175 C C . GLN B 1 814 ? 38.625 -44.25 -18.375 1 72.81 814 GLN B C 1
ATOM 14177 O O . GLN B 1 814 ? 38 -43.375 -17.797 1 72.81 814 GLN B O 1
ATOM 14182 N N . GLN B 1 815 ? 38.312 -44.625 -19.5 1 75.5 815 GLN B N 1
ATOM 14183 C CA . GLN B 1 815 ? 37.219 -44.031 -20.266 1 75.5 815 GLN B CA 1
ATOM 14184 C C . GLN B 1 815 ? 35.906 -44.75 -19.984 1 75.5 815 GLN B C 1
ATOM 14186 O O . GLN B 1 815 ? 34.844 -44.281 -20.406 1 75.5 815 GLN B O 1
ATOM 14191 N N . GLY B 1 816 ? 36.031 -45.812 -19.25 1 88.94 816 GLY B N 1
ATOM 14192 C CA . GLY B 1 816 ? 34.906 -46.656 -18.969 1 88.94 816 GLY B CA 1
ATOM 14193 C C . GLY B 1 816 ? 34.719 -47.781 -19.984 1 88.94 816 GLY B C 1
ATOM 14194 O O . GLY B 1 816 ? 35.688 -48.188 -20.641 1 88.94 816 GLY B O 1
ATOM 14195 N N . THR B 1 817 ? 33.531 -48.375 -20 1 94.12 817 THR B N 1
ATOM 14196 C CA . THR B 1 817 ? 33.219 -49.469 -20.922 1 94.12 817 THR B CA 1
ATOM 14197 C C . THR B 1 817 ? 31.859 -49.25 -21.562 1 94.12 817 THR B C 1
ATOM 14199 O O . THR B 1 817 ? 30.938 -48.75 -20.922 1 94.12 817 THR B O 1
ATOM 14202 N N . VAL B 1 818 ? 31.75 -49.594 -22.766 1 96 818 VAL B N 1
ATOM 14203 C CA 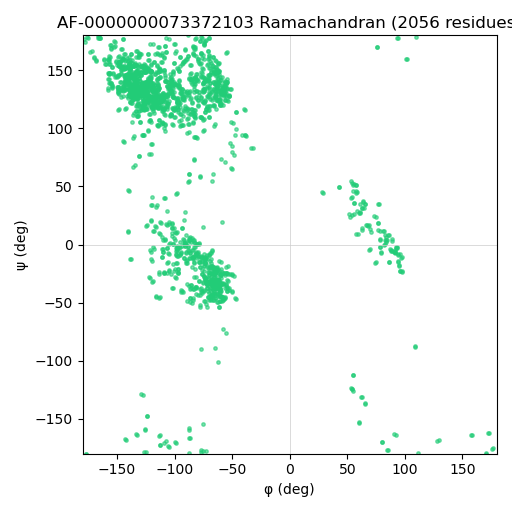. VAL B 1 818 ? 30.5 -49.469 -23.5 1 96 818 VAL B CA 1
ATOM 14204 C C . VAL B 1 818 ? 29.484 -50.5 -22.984 1 96 818 VAL B C 1
ATOM 14206 O O . VAL B 1 818 ? 28.281 -50.25 -22.953 1 96 818 VAL B O 1
ATOM 14209 N N . VAL B 1 819 ? 30.062 -51.719 -22.547 1 95.25 819 VAL B N 1
ATOM 14210 C CA . VAL B 1 819 ? 29.188 -52.75 -22 1 95.25 819 VAL B CA 1
ATOM 14211 C C . VAL B 1 819 ? 28.5 -52.25 -20.734 1 95.25 819 VAL B C 1
ATOM 14213 O O . VAL B 1 819 ? 29.156 -51.75 -19.812 1 95.25 819 VAL B O 1
ATOM 14216 N N . GLY B 1 820 ? 27.172 -52.281 -20.734 1 96.25 820 GLY B N 1
ATOM 14217 C CA . GLY B 1 820 ? 26.406 -51.812 -19.609 1 96.25 820 GLY B CA 1
ATOM 14218 C C . GLY B 1 820 ? 26.031 -50.344 -19.719 1 96.25 820 GLY B C 1
ATOM 14219 O O . GLY B 1 820 ? 25.344 -49.812 -18.844 1 96.25 820 GLY B O 1
ATOM 14220 N N . SER B 1 821 ? 26.5 -49.656 -20.734 1 96.94 821 SER B N 1
ATOM 14221 C CA . SER B 1 821 ? 26.156 -48.281 -20.938 1 96.94 821 SER B CA 1
ATOM 14222 C C . SER B 1 821 ? 24.812 -48.125 -21.656 1 96.94 821 SER B C 1
ATOM 14224 O O . SER B 1 821 ? 24.281 -49.125 -22.172 1 96.94 821 SER B O 1
ATOM 14226 N N . ILE B 1 822 ? 24.312 -46.906 -21.656 1 97.69 822 ILE B N 1
ATOM 14227 C CA . ILE B 1 822 ? 23 -46.656 -22.219 1 97.69 822 ILE B CA 1
ATOM 14228 C C . ILE B 1 822 ? 23.031 -46.812 -23.734 1 97.69 822 ILE B C 1
ATOM 14230 O O . ILE B 1 822 ? 23.938 -46.312 -24.391 1 97.69 822 ILE B O 1
ATOM 14234 N N . LYS B 1 823 ? 22.125 -47.562 -24.219 1 97.31 823 LYS B N 1
ATOM 14235 C CA . LYS B 1 823 ? 21.922 -47.75 -25.656 1 97.31 823 LYS B CA 1
ATOM 14236 C C . LYS B 1 823 ? 20.812 -46.875 -26.188 1 97.31 823 LYS B C 1
ATOM 14238 O O . LYS B 1 823 ? 19.703 -46.844 -25.625 1 97.31 823 LYS B O 1
ATOM 14243 N N . VAL B 1 824 ? 21.078 -46.031 -27.25 1 97.81 824 VAL B N 1
ATOM 14244 C CA . VAL B 1 824 ? 20.062 -45.125 -27.781 1 97.81 824 VAL B CA 1
ATOM 14245 C C . VAL B 1 824 ? 19.734 -45.531 -29.219 1 97.81 824 VAL B C 1
ATOM 14247 O O . VAL B 1 824 ? 20.5 -46.25 -29.875 1 97.81 824 VAL B O 1
ATOM 14250 N N . LYS B 1 825 ? 18.656 -45.031 -29.734 1 97.56 825 LYS B N 1
ATOM 14251 C CA . LYS B 1 825 ? 18.125 -45.375 -31.047 1 97.56 825 LYS B CA 1
ATOM 14252 C C . LYS B 1 825 ? 18.984 -44.812 -32.156 1 97.56 825 LYS B C 1
ATOM 14254 O O . LYS B 1 825 ? 19.344 -43.625 -32.125 1 97.56 825 LYS B O 1
ATOM 14259 N N . TYR B 1 826 ? 19.422 -45.562 -33.094 1 97.38 826 TYR B N 1
ATOM 14260 C CA . TYR B 1 826 ? 20.109 -45.156 -34.312 1 97.38 826 TYR B CA 1
ATOM 14261 C C . TYR B 1 826 ? 19.109 -44.938 -35.438 1 97.38 826 TYR B C 1
ATOM 14263 O O . TYR B 1 826 ? 18.25 -45.781 -35.688 1 97.38 826 TYR B O 1
ATOM 14271 N N . THR B 1 827 ? 19.234 -43.875 -36.094 1 95.75 827 THR B N 1
ATOM 14272 C CA . THR B 1 827 ? 18.25 -43.562 -37.125 1 95.75 827 THR B CA 1
ATOM 14273 C C . THR B 1 827 ? 18.953 -43.312 -38.469 1 95.75 827 THR B C 1
ATOM 14275 O O . THR B 1 827 ? 18.359 -42.781 -39.375 1 95.75 827 THR B O 1
ATOM 14278 N N . GLY B 1 828 ? 20.219 -43.719 -38.594 1 95.25 828 GLY B N 1
ATOM 14279 C CA . GLY B 1 828 ? 20.953 -43.531 -39.812 1 95.25 828 GLY B CA 1
ATOM 14280 C C . GLY B 1 828 ? 20.734 -44.688 -40.812 1 95.25 828 GLY B C 1
ATOM 14281 O O . GLY B 1 828 ? 19.828 -45.5 -40.625 1 95.25 828 GLY B O 1
ATOM 14282 N N . ASP B 1 829 ? 21.625 -44.688 -41.844 1 95.19 829 ASP B N 1
ATOM 14283 C CA . ASP B 1 829 ? 21.516 -45.688 -42.906 1 95.19 829 ASP B CA 1
ATOM 14284 C C . ASP B 1 829 ? 22.281 -46.938 -42.562 1 95.19 829 ASP B C 1
ATOM 14286 O O . ASP B 1 829 ? 23.078 -46.969 -41.625 1 95.19 829 ASP B O 1
ATOM 14290 N N . PHE B 1 830 ? 21.922 -47.906 -43.25 1 95.56 830 PHE B N 1
ATOM 14291 C CA . PHE B 1 830 ? 22.578 -49.188 -43.094 1 95.56 830 PHE B CA 1
ATOM 14292 C C . PHE B 1 830 ? 23.281 -49.625 -44.375 1 95.56 830 PHE B C 1
ATOM 14294 O O . PHE B 1 830 ? 22.828 -49.281 -45.469 1 95.56 830 PHE B O 1
ATOM 14301 N N . ASN B 1 831 ? 24.375 -50.312 -44.188 1 95.44 831 ASN B N 1
ATOM 14302 C CA . ASN B 1 831 ? 25.078 -50.906 -45.312 1 95.44 831 ASN B CA 1
ATOM 14303 C C . ASN B 1 831 ? 24.297 -52.094 -45.906 1 95.44 831 ASN B C 1
ATOM 14305 O O . ASN B 1 831 ? 23.375 -52.594 -45.25 1 95.44 831 ASN B O 1
ATOM 14309 N N . PRO B 1 832 ? 24.641 -52.594 -47.094 1 93.81 832 PRO B N 1
ATOM 14310 C CA . PRO B 1 832 ? 23.938 -53.719 -47.688 1 93.81 832 PRO B CA 1
ATOM 14311 C C . PRO B 1 832 ? 23.984 -54.969 -46.812 1 93.81 832 PRO B C 1
ATOM 14313 O O . PRO B 1 832 ? 23.078 -55.812 -46.875 1 93.81 832 PRO B O 1
ATOM 14316 N N . ASP B 1 833 ? 25.047 -55.094 -46.031 1 93 833 ASP B N 1
ATOM 14317 C CA . ASP B 1 833 ? 25.188 -56.281 -45.188 1 93 833 ASP B CA 1
ATOM 14318 C C . ASP B 1 833 ? 24.391 -56.125 -43.875 1 93 833 ASP B C 1
ATOM 14320 O O . ASP B 1 833 ? 24.438 -57 -43 1 93 833 ASP B O 1
ATOM 14324 N N . GLY B 1 834 ? 23.672 -55 -43.781 1 92.81 834 GLY B N 1
ATOM 14325 C CA . GLY B 1 834 ? 22.828 -54.812 -42.594 1 92.81 834 GLY B CA 1
ATOM 14326 C C . GLY B 1 834 ? 23.516 -54.031 -41.5 1 92.81 834 GLY B C 1
ATOM 14327 O O . GLY B 1 834 ? 22.891 -53.688 -40.5 1 92.81 834 GLY B O 1
ATOM 14328 N N . SER B 1 835 ? 24.75 -53.75 -41.594 1 94.5 835 SER B N 1
ATOM 14329 C CA . SER B 1 835 ? 25.469 -53.031 -40.562 1 94.5 835 SER B CA 1
ATOM 14330 C C . SER B 1 835 ? 25.234 -51.531 -40.688 1 94.5 835 SER B C 1
ATOM 14332 O O . SER B 1 835 ? 25.047 -51 -41.781 1 94.5 835 SER B O 1
ATOM 14334 N N . PRO B 1 836 ? 25.203 -50.781 -39.469 1 96.88 836 PRO B N 1
ATOM 14335 C CA . PRO B 1 836 ? 25.047 -49.312 -39.531 1 96.88 836 PRO B CA 1
ATOM 14336 C C . PRO B 1 836 ? 26.203 -48.625 -40.281 1 96.88 836 PRO B C 1
ATOM 14338 O O . PRO B 1 836 ? 27.344 -49.094 -40.219 1 96.88 836 PRO B O 1
ATOM 14341 N N . THR B 1 837 ? 25.984 -47.469 -40.969 1 96.56 837 THR B N 1
ATOM 14342 C CA . THR B 1 837 ? 26.969 -46.812 -41.812 1 96.56 837 THR B CA 1
ATOM 14343 C C . THR B 1 837 ? 27.875 -45.906 -40.969 1 96.56 837 THR B C 1
ATOM 14345 O O . THR B 1 837 ? 28.938 -45.5 -41.438 1 96.56 837 THR B O 1
ATOM 14348 N N . ARG B 1 838 ? 27.422 -45.562 -39.812 1 96.31 838 ARG B N 1
ATOM 14349 C CA . ARG B 1 838 ? 28.156 -44.656 -38.969 1 96.31 838 ARG B CA 1
ATOM 14350 C C . ARG B 1 838 ? 27.844 -44.906 -37.5 1 96.31 838 ARG B C 1
ATOM 14352 O O . ARG B 1 838 ? 26.906 -45.656 -37.156 1 96.31 838 ARG B O 1
ATOM 14359 N N . ALA B 1 839 ? 28.578 -44.156 -36.656 1 96.75 839 ALA B N 1
ATOM 14360 C CA . ALA B 1 839 ? 28.281 -44.156 -35.219 1 96.75 839 ALA B CA 1
ATOM 14361 C C . ALA B 1 839 ? 27.109 -43.25 -34.906 1 96.75 839 ALA B C 1
ATOM 14363 O O . ALA B 1 839 ? 26.766 -42.375 -35.688 1 96.75 839 ALA B O 1
ATOM 14364 N N . ILE B 1 840 ? 26.531 -43.5 -33.781 1 97.19 840 ILE B N 1
ATOM 14365 C CA . ILE B 1 840 ? 25.484 -42.625 -33.25 1 97.19 840 ILE B CA 1
ATOM 14366 C C . ILE B 1 840 ? 26.047 -41.219 -33.062 1 97.19 840 ILE B C 1
ATOM 14368 O O . ILE B 1 840 ? 27.172 -41.031 -32.594 1 97.19 840 ILE B O 1
ATOM 14372 N N . ASN B 1 841 ? 25.328 -40.188 -33.531 1 95.75 841 ASN B N 1
ATOM 14373 C CA . ASN B 1 841 ? 25.703 -38.781 -33.375 1 95.75 841 ASN B CA 1
ATOM 14374 C C . ASN B 1 841 ? 24.484 -37.906 -33.156 1 95.75 841 ASN B C 1
ATOM 14376 O O . ASN B 1 841 ? 23.406 -38.375 -32.812 1 95.75 841 ASN B O 1
ATOM 14380 N N . ALA B 1 842 ? 24.625 -36.594 -33.25 1 94.44 842 ALA B N 1
ATOM 14381 C CA . ALA B 1 842 ? 23.594 -35.625 -32.875 1 94.44 842 ALA B CA 1
ATOM 14382 C C . ALA B 1 842 ? 22.375 -35.75 -33.781 1 94.44 842 ALA B C 1
ATOM 14384 O O . ALA B 1 842 ? 21.266 -35.406 -33.375 1 94.44 842 ALA B O 1
ATOM 14385 N N . ASN B 1 843 ? 22.594 -36.25 -34.906 1 94.5 843 ASN B N 1
ATOM 14386 C CA . ASN B 1 843 ? 21.5 -36.375 -35.875 1 94.5 843 ASN B CA 1
ATOM 14387 C C . ASN B 1 843 ? 20.531 -37.5 -35.469 1 94.5 843 ASN B C 1
ATOM 14389 O O . ASN B 1 843 ? 19.438 -37.594 -36.031 1 94.5 843 ASN B O 1
ATOM 14393 N N . ASP B 1 844 ? 20.938 -38.312 -34.531 1 97.06 844 ASP B N 1
ATOM 14394 C CA . ASP B 1 844 ? 20.094 -39.438 -34.125 1 97.06 844 ASP B CA 1
ATOM 14395 C C . ASP B 1 844 ? 19.125 -39 -33 1 97.06 844 ASP B C 1
ATOM 14397 O O . ASP B 1 844 ? 18.297 -39.812 -32.562 1 97.06 844 ASP B O 1
ATOM 14401 N N . ARG B 1 845 ? 19.172 -37.781 -32.531 1 97.44 845 ARG B N 1
ATOM 14402 C CA . ARG B 1 845 ? 18.234 -37.281 -31.547 1 97.44 845 ARG B CA 1
ATOM 14403 C C . ARG B 1 845 ? 16.812 -37.312 -32.094 1 97.44 845 ARG B C 1
ATOM 14405 O O . ARG B 1 845 ? 16.594 -37.156 -33.312 1 97.44 845 ARG B O 1
ATOM 14412 N N . GLN B 1 846 ? 15.867 -37.5 -31.188 1 95.81 846 GLN B N 1
ATOM 14413 C CA . GLN B 1 846 ? 14.453 -37.625 -31.531 1 95.81 846 GLN B CA 1
ATOM 14414 C C . GLN B 1 846 ? 13.664 -36.438 -31.016 1 95.81 846 GLN B C 1
ATOM 14416 O O . GLN B 1 846 ? 14.047 -35.812 -30.016 1 95.81 846 GLN B O 1
ATOM 14421 N N . ILE B 1 847 ? 12.586 -36.094 -31.75 1 97 847 ILE B N 1
ATOM 14422 C CA . ILE B 1 847 ? 11.609 -35.125 -31.281 1 97 847 ILE B CA 1
ATOM 14423 C C . ILE B 1 847 ? 10.555 -35.812 -30.422 1 97 847 ILE B C 1
ATOM 14425 O O . ILE B 1 847 ? 9.789 -36.656 -30.922 1 97 847 ILE B O 1
ATOM 14429 N N . ILE B 1 848 ? 10.523 -35.531 -29.172 1 96.44 848 ILE B N 1
ATOM 14430 C CA . ILE B 1 848 ? 9.633 -36.188 -28.234 1 96.44 848 ILE B CA 1
ATOM 14431 C C . ILE B 1 848 ? 8.539 -35.188 -27.797 1 96.44 848 ILE B C 1
ATOM 14433 O O . ILE B 1 848 ? 8.805 -34.25 -27.062 1 96.44 848 ILE B O 1
ATOM 14437 N N . GLU B 1 849 ? 7.352 -35.469 -28.203 1 96.12 849 GLU B N 1
ATOM 14438 C CA . GLU B 1 849 ? 6.23 -34.625 -27.781 1 96.12 849 GLU B CA 1
ATOM 14439 C C . GLU B 1 849 ? 5.844 -34.875 -26.328 1 96.12 849 GLU B C 1
ATOM 14441 O O . GLU B 1 849 ? 5.77 -36.031 -25.906 1 96.12 849 GLU B O 1
ATOM 14446 N N . THR B 1 850 ? 5.652 -33.875 -25.562 1 96.25 850 THR B N 1
ATOM 14447 C CA . THR B 1 850 ? 5.508 -34.062 -24.125 1 96.25 850 THR B CA 1
ATOM 14448 C C . THR B 1 850 ? 4.055 -33.875 -23.703 1 96.25 850 THR B C 1
ATOM 14450 O O . THR B 1 850 ? 3.682 -34.25 -22.578 1 96.25 850 THR B O 1
ATOM 14453 N N . ASP B 1 851 ? 3.184 -33.312 -24.469 1 96.38 851 ASP B N 1
ATOM 14454 C CA . ASP B 1 851 ? 1.805 -33.062 -24.078 1 96.38 851 ASP B CA 1
ATOM 14455 C C . ASP B 1 851 ? 1.047 -34.344 -23.812 1 96.38 851 ASP B C 1
ATOM 14457 O O . ASP B 1 851 ? 1.257 -35.344 -24.516 1 96.38 851 ASP B O 1
ATOM 14461 N N . PRO B 1 852 ? 0.161 -34.344 -22.891 1 96.88 852 PRO B N 1
ATOM 14462 C CA . PRO B 1 852 ? -0.615 -35.562 -22.625 1 96.88 852 PRO B CA 1
ATOM 14463 C C . PRO B 1 852 ? -1.607 -35.906 -23.734 1 96.88 852 PRO B C 1
ATOM 14465 O O . PRO B 1 852 ? -1.967 -35 -24.516 1 96.88 852 PRO B O 1
ATOM 14468 N N . ASP B 1 853 ? -2.084 -37.156 -23.734 1 97.19 853 ASP B N 1
ATOM 14469 C CA . ASP B 1 853 ? -3.119 -37.562 -24.672 1 97.19 853 ASP B CA 1
ATOM 14470 C C . ASP B 1 853 ? -4.48 -37 -24.281 1 97.19 853 ASP B C 1
ATOM 14472 O O . ASP B 1 853 ? -5.246 -36.562 -25.125 1 97.19 853 ASP B O 1
ATOM 14476 N N . PHE B 1 854 ? -4.789 -37.156 -23.094 1 97.69 854 PHE B N 1
ATOM 14477 C CA . PHE B 1 854 ? -5.984 -36.531 -22.516 1 97.69 854 PHE B CA 1
ATOM 14478 C C . PHE B 1 854 ? -5.848 -36.406 -21.016 1 97.69 854 PHE B C 1
ATOM 14480 O O . PHE B 1 854 ? -4.941 -36.969 -20.406 1 97.69 854 PHE B O 1
ATOM 14487 N N . GLN B 1 855 ? -6.586 -35.625 -20.375 1 97.62 855 GLN B N 1
ATOM 14488 C CA . GLN B 1 855 ? -6.621 -35.406 -18.938 1 97.62 855 GLN B CA 1
ATOM 14489 C C . GLN B 1 855 ? -8 -34.938 -18.484 1 97.62 855 GLN B C 1
ATOM 14491 O O . GLN B 1 855 ? -8.898 -34.75 -19.297 1 97.62 855 GLN B O 1
ATOM 14496 N N . GLY B 1 856 ? -8.227 -34.906 -17.203 1 97.56 856 GLY B N 1
ATOM 14497 C CA . GLY B 1 856 ? -9.516 -34.531 -16.672 1 97.56 856 GLY B CA 1
ATOM 14498 C C . GLY B 1 856 ? -9.617 -34.719 -15.164 1 97.56 856 GLY B C 1
ATOM 14499 O O . GLY B 1 856 ? -8.609 -34.656 -14.453 1 97.56 856 GLY B O 1
ATOM 14500 N N . GLY B 1 857 ? -10.82 -34.75 -14.727 1 97.44 857 GLY B N 1
ATOM 14501 C CA . GLY B 1 857 ? -11.062 -34.906 -13.305 1 97.44 857 GLY B CA 1
ATOM 14502 C C . GLY B 1 857 ? -12.43 -35.5 -13 1 97.44 857 GLY B C 1
ATOM 14503 O O . GLY B 1 857 ? -13.219 -35.75 -13.906 1 97.44 857 GLY B O 1
ATOM 14504 N N . PHE B 1 858 ? -12.633 -35.812 -11.773 1 97.12 858 PHE B N 1
ATOM 14505 C CA . PHE B 1 858 ? -13.906 -36.344 -11.297 1 97.12 858 PHE B CA 1
ATOM 14506 C C . PHE B 1 858 ? -14.172 -35.906 -9.859 1 97.12 858 PHE B C 1
ATOM 14508 O O . PHE B 1 858 ? -13.242 -35.531 -9.141 1 97.12 858 PHE B O 1
ATOM 14515 N N . ASN B 1 859 ? -15.352 -35.906 -9.508 1 96.25 859 ASN B N 1
ATOM 14516 C CA . ASN B 1 859 ? -15.773 -35.594 -8.141 1 96.25 859 ASN B CA 1
ATOM 14517 C C . ASN B 1 859 ? -17.031 -36.344 -7.75 1 96.25 859 ASN B C 1
ATOM 14519 O O . ASN B 1 859 ? -17.812 -36.781 -8.617 1 96.25 859 ASN B O 1
ATOM 14523 N N . THR B 1 860 ? -17.25 -36.594 -6.531 1 96.5 860 THR B N 1
ATOM 14524 C CA . THR B 1 860 ? -18.453 -37.219 -6 1 96.5 860 THR B CA 1
ATOM 14525 C C . THR B 1 860 ? -18.891 -36.562 -4.691 1 96.5 860 THR B C 1
ATOM 14527 O O . THR B 1 860 ? -18.047 -36.125 -3.906 1 96.5 860 THR B O 1
ATOM 14530 N N . ASN B 1 861 ? -20.125 -36.469 -4.512 1 95.31 861 ASN B N 1
ATOM 14531 C CA . ASN B 1 861 ? -20.719 -35.906 -3.303 1 95.31 861 ASN B CA 1
ATOM 14532 C C . ASN B 1 861 ? -21.859 -36.75 -2.773 1 95.31 861 ASN B C 1
ATOM 14534 O O . ASN B 1 861 ? -22.766 -37.125 -3.52 1 95.31 861 ASN B O 1
ATOM 14538 N N . LEU B 1 862 ? -21.766 -37.062 -1.533 1 96.31 862 LEU B N 1
ATOM 14539 C CA . LEU B 1 862 ? -22.797 -37.844 -0.828 1 96.31 862 LEU B CA 1
ATOM 14540 C C . LEU B 1 862 ? -23.281 -37.094 0.405 1 96.31 862 LEU B C 1
ATOM 14542 O O . LEU B 1 862 ? -22.484 -36.5 1.14 1 96.31 862 LEU B O 1
ATOM 14546 N N . THR B 1 863 ? -24.531 -37.031 0.527 1 93.62 863 THR B N 1
ATOM 14547 C CA . THR B 1 863 ? -25.125 -36.469 1.735 1 93.62 863 THR B CA 1
ATOM 14548 C C . THR B 1 863 ? -26.125 -37.438 2.357 1 93.62 863 THR B C 1
ATOM 14550 O O . THR B 1 863 ? -26.906 -38.094 1.646 1 93.62 863 THR B O 1
ATOM 14553 N N . TYR B 1 864 ? -26.047 -37.625 3.67 1 94 864 TYR B N 1
ATOM 14554 C CA . TYR B 1 864 ? -26.953 -38.5 4.391 1 94 864 TYR B CA 1
ATOM 14555 C C . TYR B 1 864 ? -27.188 -38 5.812 1 94 864 TYR B C 1
ATOM 14557 O O . TYR B 1 864 ? -26.297 -38.062 6.656 1 94 864 TYR B O 1
ATOM 14565 N N . LYS B 1 865 ? -28.359 -37.625 6.211 1 89.25 865 LYS B N 1
ATOM 14566 C CA . LYS B 1 865 ? -28.797 -37.219 7.543 1 89.25 865 LYS B CA 1
ATOM 14567 C C . LYS B 1 865 ? -27.781 -36.312 8.203 1 89.25 865 LYS B C 1
ATOM 14569 O O . LYS B 1 865 ? -27.328 -36.562 9.32 1 89.25 865 LYS B O 1
ATOM 14574 N N . GLY B 1 866 ? -27.297 -35.281 7.586 1 88.12 866 GLY B N 1
ATOM 14575 C CA . GLY B 1 866 ? -26.391 -34.281 8.125 1 88.12 866 GLY B CA 1
ATOM 14576 C C . GLY B 1 866 ? -24.938 -34.562 7.762 1 88.12 866 GLY B C 1
ATOM 14577 O O . GLY B 1 866 ? -24.094 -33.656 7.852 1 88.12 866 GLY B O 1
ATOM 14578 N N . PHE B 1 867 ? -24.656 -35.875 7.449 1 94.75 867 PHE B N 1
ATOM 14579 C CA . PHE B 1 867 ? -23.312 -36.219 7.012 1 94.75 867 PHE B CA 1
ATOM 14580 C C . PHE B 1 867 ? -23.125 -35.875 5.535 1 94.75 867 PHE B C 1
ATOM 14582 O O . PHE B 1 867 ? -24.047 -36.031 4.734 1 94.75 867 PHE B O 1
ATOM 14589 N N . ASP B 1 868 ? -22 -35.406 5.258 1 93.94 868 ASP B N 1
ATOM 14590 C CA . ASP B 1 868 ? -21.656 -35.219 3.852 1 93.94 868 ASP B CA 1
ATOM 14591 C C . ASP B 1 868 ? -20.25 -35.75 3.566 1 93.94 868 ASP B C 1
ATOM 14593 O O . ASP B 1 868 ? -19.359 -35.688 4.422 1 93.94 868 ASP B O 1
ATOM 14597 N N . PHE B 1 869 ? -20.078 -36.375 2.453 1 96.44 869 PHE B N 1
ATOM 14598 C CA . PHE B 1 869 ? -18.797 -36.875 1.979 1 96.44 869 PHE B CA 1
ATOM 14599 C C . PHE B 1 869 ? -18.516 -36.406 0.56 1 96.44 869 PHE B C 1
ATOM 14601 O O . PHE B 1 869 ? -19.391 -36.469 -0.308 1 96.44 869 PHE B O 1
ATOM 14608 N N . SER B 1 870 ? -17.359 -35.875 0.385 1 95.56 870 SER B N 1
ATOM 14609 C CA . SER B 1 870 ? -16.953 -35.469 -0.952 1 95.56 870 SER B CA 1
ATOM 14610 C C . SER B 1 870 ? -15.562 -35.969 -1.3 1 95.56 870 SER B C 1
ATOM 14612 O O . SER B 1 870 ? -14.703 -36.062 -0.424 1 95.56 870 SER B O 1
ATOM 14614 N N . ALA B 1 871 ? -15.359 -36.281 -2.541 1 96.5 871 ALA B N 1
ATOM 14615 C CA . ALA B 1 871 ? -14.062 -36.656 -3.094 1 96.5 871 ALA B CA 1
ATOM 14616 C C . ALA B 1 871 ? -13.805 -35.969 -4.418 1 96.5 871 ALA B C 1
ATOM 14618 O O . ALA B 1 871 ? -14.711 -35.812 -5.246 1 96.5 871 ALA B O 1
ATOM 14619 N N . VAL B 1 872 ? -12.633 -35.438 -4.559 1 96.62 872 VAL B N 1
ATOM 14620 C CA . VAL B 1 872 ? -12.211 -34.781 -5.789 1 96.62 872 VAL B CA 1
ATOM 14621 C C . VAL B 1 872 ? -10.922 -35.406 -6.305 1 96.62 872 VAL B C 1
ATOM 14623 O O . VAL B 1 872 ? -9.977 -35.625 -5.543 1 96.62 872 VAL B O 1
ATOM 14626 N N . GLY B 1 873 ? -10.906 -35.688 -7.582 1 96.44 873 GLY B N 1
ATOM 14627 C CA . GLY B 1 873 ? -9.734 -36.281 -8.188 1 96.44 873 GLY B CA 1
ATOM 14628 C C . GLY B 1 873 ? -9.422 -35.75 -9.57 1 96.44 873 GLY B C 1
ATOM 14629 O O . GLY B 1 873 ? -10.273 -35.094 -10.18 1 96.44 873 GLY B O 1
ATOM 14630 N N . ALA B 1 874 ? -8.211 -35.938 -9.992 1 96.81 874 ALA B N 1
ATOM 14631 C CA . ALA B 1 874 ? -7.738 -35.562 -11.32 1 96.81 874 ALA B CA 1
ATOM 14632 C C . ALA B 1 874 ? -6.902 -36.688 -11.945 1 96.81 874 ALA B C 1
ATOM 14634 O O . ALA B 1 874 ? -6.363 -37.531 -11.234 1 96.81 874 ALA B O 1
ATOM 14635 N N . PHE B 1 875 ? -6.891 -36.719 -13.227 1 97.69 875 PHE B N 1
ATOM 14636 C CA . PHE B 1 875 ? -6.098 -37.719 -13.906 1 97.69 875 PHE B CA 1
ATOM 14637 C C . PHE B 1 875 ? -5.469 -37.156 -15.172 1 97.69 875 PHE B C 1
ATOM 14639 O O . PHE B 1 875 ? -5.938 -36.156 -15.703 1 97.69 875 PHE B O 1
ATOM 14646 N N . LYS B 1 876 ? -4.434 -37.688 -15.547 1 97.5 876 LYS B N 1
ATOM 14647 C CA . LYS B 1 876 ? -3.664 -37.406 -16.75 1 97.5 876 LYS B CA 1
ATOM 14648 C C . LYS B 1 876 ? -3.209 -38.719 -17.422 1 97.5 876 LYS B C 1
ATOM 14650 O O . LYS B 1 876 ? -2.789 -39.656 -16.734 1 97.5 876 LYS B O 1
ATOM 14655 N N . SER B 1 877 ? -3.408 -38.781 -18.734 1 97.81 877 SER B N 1
ATOM 14656 C CA . SER B 1 877 ? -2.975 -39.969 -19.469 1 97.81 877 SER B CA 1
ATOM 14657 C C . SER B 1 877 ? -1.978 -39.594 -20.562 1 97.81 877 SER B C 1
ATOM 14659 O O . SER B 1 877 ? -2.246 -38.719 -21.391 1 97.81 877 SER B O 1
ATOM 14661 N N . GLY B 1 878 ? -0.86 -40.281 -20.484 1 97.44 878 GLY B N 1
ATOM 14662 C CA . GLY B 1 878 ? 0.174 -40.062 -21.484 1 97.44 878 GLY B CA 1
ATOM 14663 C C . GLY B 1 878 ? 1.007 -38.812 -21.203 1 97.44 878 GLY B C 1
ATOM 14664 O O . GLY B 1 878 ? 0.957 -38.281 -20.094 1 97.44 878 GLY B O 1
ATOM 14665 N N . GLY B 1 879 ? 1.823 -38.469 -22.234 1 96.94 879 GLY B N 1
ATOM 14666 C CA . GLY B 1 879 ? 2.764 -37.375 -22.094 1 96.94 879 GLY B CA 1
ATOM 14667 C C . GLY B 1 879 ? 4.07 -37.781 -21.453 1 96.94 879 GLY B C 1
ATOM 14668 O O . GLY B 1 879 ? 4.309 -38.969 -21.203 1 96.94 879 GLY B O 1
ATOM 14669 N N . VAL B 1 880 ? 4.883 -36.75 -21.266 1 97.81 880 VAL B N 1
ATOM 14670 C CA . VAL B 1 880 ? 6.199 -37.031 -20.688 1 97.81 880 VAL B CA 1
ATOM 14671 C C . VAL B 1 880 ? 6.406 -36.156 -19.453 1 97.81 880 VAL B C 1
ATOM 14673 O O . VAL B 1 880 ? 6.164 -34.938 -19.484 1 97.81 880 VAL B O 1
ATOM 14676 N N . LEU B 1 881 ? 6.723 -36.781 -18.359 1 98.12 881 LEU B N 1
ATOM 14677 C CA . LEU B 1 881 ? 7.156 -36.094 -17.141 1 98.12 881 LEU B CA 1
ATOM 14678 C C . LEU B 1 881 ? 8.68 -36.062 -17.047 1 98.12 881 LEU B C 1
ATOM 14680 O O . LEU B 1 881 ? 9.328 -37.125 -17.109 1 98.12 881 LEU B O 1
ATOM 14684 N N . ILE B 1 882 ? 9.227 -34.875 -16.938 1 97.94 882 ILE B N 1
ATOM 14685 C CA . ILE B 1 882 ? 10.672 -34.719 -16.828 1 97.94 882 ILE B CA 1
ATOM 14686 C C . ILE B 1 882 ? 11.07 -34.688 -15.359 1 97.94 882 ILE B C 1
ATOM 14688 O O . ILE B 1 882 ? 10.672 -33.781 -14.625 1 97.94 882 ILE B O 1
ATOM 14692 N N . SER B 1 883 ? 11.773 -35.562 -14.906 1 97.94 883 SER B N 1
ATOM 14693 C CA . SER B 1 883 ? 12.398 -35.562 -13.594 1 97.94 883 SER B CA 1
ATOM 14694 C C . SER B 1 883 ? 13.891 -35.25 -13.688 1 97.94 883 SER B C 1
ATOM 14696 O O . SER B 1 883 ? 14.68 -36.094 -14.117 1 97.94 883 SER B O 1
ATOM 14698 N N . THR B 1 884 ? 14.305 -34.156 -13.25 1 97.38 884 THR B N 1
ATOM 14699 C CA . THR B 1 884 ? 15.719 -33.781 -13.328 1 97.38 884 THR B CA 1
ATOM 14700 C C . THR B 1 884 ? 16.531 -34.594 -12.32 1 97.38 884 THR B C 1
ATOM 14702 O O . THR B 1 884 ? 17.766 -34.625 -12.406 1 97.38 884 THR B O 1
ATOM 14705 N N . LEU B 1 885 ? 15.883 -35.281 -11.422 1 97.06 885 LEU B N 1
ATOM 14706 C CA . LEU B 1 885 ? 16.547 -36.125 -10.438 1 97.06 885 LEU B CA 1
ATOM 14707 C C . LEU B 1 885 ? 17.188 -37.344 -11.109 1 97.06 885 LEU B C 1
ATOM 14709 O O . LEU B 1 885 ? 18.312 -37.688 -10.781 1 97.06 885 LEU B O 1
ATOM 14713 N N . TYR B 1 886 ? 16.5 -37.938 -11.984 1 97.38 886 TYR B N 1
ATOM 14714 C CA . TYR B 1 886 ? 16.938 -39.188 -12.602 1 97.38 886 TYR B CA 1
ATOM 14715 C C . TYR B 1 886 ? 17.766 -38.906 -13.852 1 97.38 886 TYR B C 1
ATOM 14717 O O . TYR B 1 886 ? 18.438 -39.812 -14.367 1 97.38 886 TYR B O 1
ATOM 14725 N N . GLY B 1 887 ? 17.625 -37.656 -14.297 1 95.81 887 GLY B N 1
ATOM 14726 C CA . GLY B 1 887 ? 18.516 -37.25 -15.359 1 95.81 887 GLY B CA 1
ATOM 14727 C C . GLY B 1 887 ? 19.844 -36.688 -14.852 1 95.81 887 GLY B C 1
ATOM 14728 O O . GLY B 1 887 ? 20.281 -37.031 -13.75 1 95.81 887 GLY B O 1
ATOM 14729 N N . GLY B 1 888 ? 20.531 -35.875 -15.695 1 93 888 GLY B N 1
ATOM 14730 C CA . GLY B 1 888 ? 21.844 -35.344 -15.305 1 93 888 GLY B CA 1
ATOM 14731 C C . GLY B 1 888 ? 21.797 -33.938 -14.742 1 93 888 GLY B C 1
ATOM 14732 O O . GLY B 1 888 ? 22.75 -33.5 -14.102 1 93 888 GLY B O 1
ATOM 14733 N N . ALA B 1 889 ? 20.656 -33.281 -14.844 1 93.06 889 ALA B N 1
ATOM 14734 C CA . ALA B 1 889 ? 20.578 -31.844 -14.602 1 93.06 889 ALA B CA 1
ATOM 14735 C C . ALA B 1 889 ? 20.734 -31.516 -13.117 1 93.06 889 ALA B C 1
ATOM 14737 O O . ALA B 1 889 ? 21.328 -30.5 -12.75 1 93.06 889 ALA B O 1
ATOM 14738 N N . SER B 1 890 ? 20.188 -32.344 -12.203 1 94.25 890 SER B N 1
ATOM 14739 C CA . SER B 1 890 ? 20.203 -32.031 -10.773 1 94.25 890 SER B CA 1
ATOM 14740 C C . SER B 1 890 ? 21.484 -32.531 -10.109 1 94.25 890 SER B C 1
ATOM 14742 O O . SER B 1 890 ? 21.75 -32.25 -8.945 1 94.25 890 SER B O 1
ATOM 14744 N N . TYR B 1 891 ? 22.297 -33.375 -10.812 1 94.38 891 TYR B N 1
ATOM 14745 C CA . TYR B 1 891 ? 23.516 -33.969 -10.289 1 94.38 891 TYR B CA 1
ATOM 14746 C C . TYR B 1 891 ? 23.203 -34.906 -9.141 1 94.38 891 TYR B C 1
ATOM 14748 O O . TYR B 1 891 ? 23.969 -35 -8.172 1 94.38 891 TYR B O 1
ATOM 14756 N N . LEU B 1 892 ? 22.078 -35.5 -9.203 1 97.19 892 LEU B N 1
ATOM 14757 C CA . LEU B 1 892 ? 21.672 -36.438 -8.156 1 97.19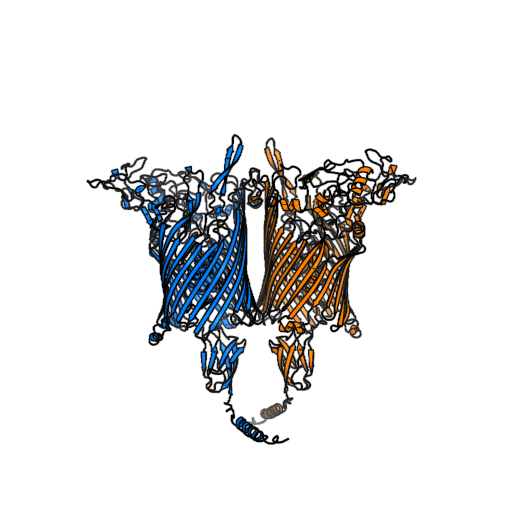 892 LEU B CA 1
ATOM 14758 C C . LEU B 1 892 ? 21.703 -37.875 -8.672 1 97.19 892 LEU B C 1
ATOM 14760 O O . LEU B 1 892 ? 21.297 -38.812 -7.961 1 97.19 892 LEU B O 1
ATOM 14764 N N . ASN B 1 893 ? 22.172 -38.031 -9.922 1 97.25 893 ASN B N 1
ATOM 14765 C CA . ASN B 1 893 ? 22.312 -39.312 -10.562 1 97.25 893 ASN B CA 1
ATOM 14766 C C . ASN B 1 893 ? 23.609 -39.406 -11.375 1 97.25 893 ASN B C 1
ATOM 14768 O O . ASN B 1 893 ? 23.578 -39.844 -12.531 1 97.25 893 ASN B O 1
ATOM 14772 N N . LEU B 1 894 ? 24.609 -39 -10.789 1 95.81 894 LEU B N 1
ATOM 14773 C CA . LEU B 1 894 ? 25.906 -39.031 -11.438 1 95.81 894 LEU B CA 1
ATOM 14774 C C . LEU B 1 894 ? 26.438 -40.469 -11.539 1 95.81 894 LEU B C 1
ATOM 14776 O O . LEU B 1 894 ? 27.297 -40.75 -12.375 1 95.81 894 LEU B O 1
ATOM 14780 N N . MET B 1 895 ? 26.141 -41.312 -10.656 1 96.12 895 MET B N 1
ATOM 14781 C CA . MET B 1 895 ? 26.5 -42.719 -10.562 1 96.12 895 MET B CA 1
ATOM 14782 C C . MET B 1 895 ? 28.016 -42.875 -10.477 1 96.12 895 MET B C 1
ATOM 14784 O O . MET B 1 895 ? 28.562 -43.844 -11.023 1 96.12 895 MET B O 1
ATOM 14788 N N . ASN B 1 896 ? 28.719 -41.906 -9.953 1 94.5 896 ASN B N 1
ATOM 14789 C CA . ASN B 1 896 ? 30.172 -41.969 -9.883 1 94.5 896 ASN B CA 1
ATOM 14790 C C . ASN B 1 896 ? 30.672 -41.938 -8.438 1 94.5 896 ASN B C 1
ATOM 14792 O O . ASN B 1 896 ? 31.875 -42.031 -8.18 1 94.5 896 ASN B O 1
ATOM 14796 N N . GLY B 1 897 ? 29.734 -41.781 -7.527 1 94.56 897 GLY B N 1
ATOM 14797 C CA . GLY B 1 897 ? 30.094 -41.844 -6.117 1 94.56 897 GLY B CA 1
ATOM 14798 C C . GLY B 1 897 ? 30.609 -40.531 -5.578 1 94.56 897 GLY B C 1
ATOM 14799 O O . GLY B 1 897 ? 31.047 -40.438 -4.426 1 94.56 897 GLY B O 1
ATOM 14800 N N . ARG B 1 898 ? 30.562 -39.438 -6.352 1 94.19 898 ARG B N 1
ATOM 14801 C CA . ARG B 1 898 ? 31.062 -38.125 -5.926 1 94.19 898 ARG B CA 1
ATOM 14802 C C . ARG B 1 898 ? 30.125 -37.5 -4.879 1 94.19 898 ARG B C 1
ATOM 14804 O O . ARG B 1 898 ? 30.594 -37.062 -3.828 1 94.19 898 ARG B O 1
ATOM 14811 N N . ARG B 1 899 ? 28.891 -37.469 -5.223 1 94.56 899 ARG B N 1
ATOM 14812 C CA . ARG B 1 899 ? 27.812 -36.969 -4.383 1 94.56 899 ARG B CA 1
ATOM 14813 C C . ARG B 1 899 ? 26.766 -38.062 -4.141 1 94.56 899 ARG B C 1
ATOM 14815 O O . ARG B 1 899 ? 26.875 -39.156 -4.688 1 94.56 899 ARG B O 1
ATOM 14822 N N . SER B 1 900 ? 25.875 -37.688 -3.262 1 96 900 SER B N 1
ATOM 14823 C CA . SER B 1 900 ? 24.797 -38.656 -3.068 1 96 900 SER B CA 1
ATOM 14824 C C . SER B 1 900 ? 24.125 -39 -4.391 1 96 900 SER B C 1
ATOM 14826 O O . SER B 1 900 ? 24.406 -38.406 -5.418 1 96 900 SER B O 1
ATOM 14828 N N . ASN B 1 901 ? 23.391 -40 -4.418 1 97.88 901 ASN B N 1
ATOM 14829 C CA . ASN B 1 901 ? 22.75 -40.5 -5.637 1 97.88 901 ASN B CA 1
ATOM 14830 C C . ASN B 1 901 ? 21.328 -40.969 -5.371 1 97.88 901 ASN B C 1
ATOM 14832 O O . ASN B 1 901 ? 21.031 -41.5 -4.305 1 97.88 901 ASN B O 1
ATOM 14836 N N . VAL B 1 902 ? 20.5 -40.75 -6.312 1 97.94 902 VAL B N 1
ATOM 14837 C CA . VAL B 1 902 ? 19.156 -41.281 -6.223 1 97.94 902 VAL B CA 1
ATOM 14838 C C . VAL B 1 902 ? 19.219 -42.812 -6.238 1 97.94 902 VAL B C 1
ATOM 14840 O O . VAL B 1 902 ? 20.109 -43.406 -6.859 1 97.94 902 VAL B O 1
ATOM 14843 N N . GLU B 1 903 ? 18.297 -43.375 -5.562 1 96.88 903 GLU B N 1
ATOM 14844 C CA . GLU B 1 903 ? 18.25 -44.844 -5.531 1 96.88 903 GLU B CA 1
ATOM 14845 C C . GLU B 1 903 ? 17.812 -45.406 -6.879 1 96.88 903 GLU B C 1
ATOM 14847 O O . GLU B 1 903 ? 16.703 -45.188 -7.328 1 96.88 903 GLU B O 1
ATOM 14852 N N . VAL B 1 904 ? 18.734 -46.156 -7.52 1 96.94 904 VAL B N 1
ATOM 14853 C CA . VAL B 1 904 ? 18.438 -46.688 -8.836 1 96.94 904 VAL B CA 1
ATOM 14854 C C . VAL B 1 904 ? 18.969 -48.125 -8.93 1 96.94 904 VAL B C 1
ATOM 14856 O O . VAL B 1 904 ? 19.906 -48.5 -8.203 1 96.94 904 VAL B O 1
ATOM 14859 N N . ASP B 1 905 ? 18.359 -48.875 -9.789 1 96.56 905 ASP B N 1
ATOM 14860 C CA . ASP B 1 905 ? 18.812 -50.219 -10.148 1 96.56 905 ASP B CA 1
ATOM 14861 C C . ASP B 1 905 ? 19.812 -50.156 -11.305 1 96.56 905 ASP B C 1
ATOM 14863 O O . ASP B 1 905 ? 19.422 -50.062 -12.469 1 96.56 905 ASP B O 1
ATOM 14867 N N . TYR B 1 906 ? 21.156 -50.344 -10.938 1 97.88 906 TYR B N 1
ATOM 14868 C CA . TYR B 1 906 ? 22.156 -50.125 -11.977 1 97.88 906 TYR B CA 1
ATOM 14869 C C . TYR B 1 906 ? 22.781 -51.438 -12.406 1 97.88 906 TYR B C 1
ATOM 14871 O O . TYR B 1 906 ? 22.75 -52.438 -11.672 1 97.88 906 TYR B O 1
ATOM 14879 N N . TRP B 1 907 ? 23.375 -51.406 -13.555 1 97.62 907 TRP B N 1
ATOM 14880 C CA . TRP B 1 907 ? 23.984 -52.531 -14.234 1 97.62 907 TRP B CA 1
ATOM 14881 C C . TRP B 1 907 ? 25.312 -52.906 -13.578 1 97.62 907 TRP B C 1
ATOM 14883 O O . TRP B 1 907 ? 26.109 -52.031 -13.242 1 97.62 907 TRP B O 1
ATOM 14893 N N . THR B 1 908 ? 25.531 -54.156 -13.297 1 95.38 908 THR B N 1
ATOM 14894 C CA . THR B 1 908 ? 26.781 -54.812 -12.945 1 95.38 908 THR B CA 1
ATOM 14895 C C . THR B 1 908 ? 26.906 -56.156 -13.648 1 95.38 908 THR B C 1
ATOM 14897 O O . THR B 1 908 ? 25.922 -56.656 -14.195 1 95.38 908 THR B O 1
ATOM 14900 N N . PRO B 1 909 ? 28.047 -56.688 -13.68 1 92.94 909 PRO B N 1
ATOM 14901 C CA . PRO B 1 909 ? 28.156 -58.031 -14.305 1 92.94 909 PRO B CA 1
ATOM 14902 C C . PRO B 1 909 ? 27.219 -59.062 -13.695 1 92.94 909 PRO B C 1
ATOM 14904 O O . PRO B 1 909 ? 26.781 -59.969 -14.375 1 92.94 909 PRO B O 1
ATOM 14907 N N . ASP B 1 910 ? 26.797 -58.906 -12.484 1 95 910 ASP B N 1
ATOM 14908 C CA . ASP B 1 910 ? 25.891 -59.812 -11.797 1 95 910 ASP B CA 1
ATOM 14909 C C . ASP B 1 910 ? 24.453 -59.312 -11.859 1 95 910 ASP B C 1
ATOM 14911 O O . ASP B 1 910 ? 23.547 -59.938 -11.297 1 95 910 ASP B O 1
ATOM 14915 N N . ASN B 1 911 ? 24.25 -58.188 -12.414 1 96.62 911 ASN B N 1
ATOM 14916 C CA . ASN B 1 911 ? 22.938 -57.562 -12.555 1 96.62 911 ASN B CA 1
ATOM 14917 C C . ASN B 1 911 ? 22.734 -56.969 -13.945 1 96.62 911 ASN B C 1
ATOM 14919 O O . ASN B 1 911 ? 22.5 -55.781 -14.094 1 96.62 911 ASN B O 1
ATOM 14923 N N . ARG B 1 912 ? 22.656 -57.719 -14.945 1 94.88 912 ARG B N 1
ATOM 14924 C CA . ARG B 1 912 ? 22.719 -57.312 -16.344 1 94.88 912 ARG B CA 1
ATOM 14925 C C . ARG B 1 912 ? 21.359 -56.844 -16.828 1 94.88 912 ARG B C 1
ATOM 14927 O O . ARG B 1 912 ? 21.266 -56.188 -17.891 1 94.88 912 ARG B O 1
ATOM 14934 N N . ASP B 1 913 ? 20.297 -57.156 -16.078 1 94.31 913 ASP B N 1
ATOM 14935 C CA . ASP B 1 913 ? 18.953 -56.719 -16.453 1 94.31 913 ASP B CA 1
ATOM 14936 C C . ASP B 1 913 ? 18.578 -55.406 -15.789 1 94.31 913 ASP B C 1
ATOM 14938 O O . ASP B 1 913 ? 17.406 -55 -15.789 1 94.31 913 ASP B O 1
ATOM 14942 N N . ALA B 1 914 ? 19.516 -54.719 -15.25 1 96.25 914 ALA B N 1
ATOM 14943 C CA . ALA B 1 914 ? 19.281 -53.469 -14.539 1 96.25 914 ALA B CA 1
ATOM 14944 C C . ALA B 1 914 ? 18.719 -52.375 -15.477 1 96.25 914 ALA B C 1
ATOM 14946 O O . ALA B 1 914 ? 18.984 -52.406 -16.688 1 96.25 914 ALA B O 1
ATOM 14947 N N . GLU B 1 915 ? 17.984 -51.469 -14.906 1 95.69 915 GLU B N 1
ATOM 14948 C CA . GLU B 1 915 ? 17.375 -50.406 -15.672 1 95.69 915 GLU B CA 1
ATOM 14949 C C . GLU B 1 915 ? 18.375 -49.281 -15.922 1 95.69 915 GLU B C 1
ATOM 14951 O O . GLU B 1 915 ? 18.312 -48.594 -16.953 1 95.69 915 GLU B O 1
ATOM 14956 N N . PHE B 1 916 ? 19.234 -48.969 -15 1 97.75 916 PHE B N 1
ATOM 14957 C CA . PHE B 1 916 ? 20.188 -47.875 -15.102 1 97.75 916 PHE B CA 1
ATOM 14958 C C . PHE B 1 916 ? 21.578 -48.406 -15.492 1 97.75 916 PHE B C 1
ATOM 14960 O O . PHE B 1 916 ? 21.875 -49.594 -15.312 1 97.75 916 PHE B O 1
ATOM 14967 N N . PRO B 1 917 ? 22.406 -47.562 -16.078 1 97.25 917 PRO B N 1
ATOM 14968 C CA . PRO B 1 917 ? 23.641 -48.031 -16.719 1 97.25 917 PRO B CA 1
ATOM 14969 C C . PRO B 1 917 ? 24.703 -48.406 -15.695 1 97.25 917 PRO B C 1
ATOM 14971 O O . PRO B 1 917 ? 24.531 -48.188 -14.492 1 97.25 917 PRO B O 1
ATOM 14974 N N . ASN B 1 918 ? 25.75 -48.969 -16.297 1 96.38 918 ASN B N 1
ATOM 14975 C CA . ASN B 1 918 ? 26.969 -49.312 -15.586 1 96.38 918 ASN B CA 1
ATOM 14976 C C . ASN B 1 918 ? 27.688 -48.094 -15.031 1 96.38 918 ASN B C 1
ATOM 14978 O O . ASN B 1 918 ? 28.109 -47.219 -15.797 1 96.38 918 ASN B O 1
ATOM 14982 N N . PRO B 1 919 ? 27.812 -48 -13.672 1 96.31 919 PRO B N 1
ATOM 14983 C CA . PRO B 1 919 ? 28.562 -46.875 -13.102 1 96.31 919 PRO B CA 1
ATOM 14984 C C . PRO B 1 919 ? 29.969 -46.75 -13.688 1 96.31 919 PRO B C 1
ATOM 14986 O O . PRO B 1 919 ? 30.578 -45.688 -13.617 1 96.31 919 PRO B O 1
ATOM 14989 N N . ARG B 1 920 ? 30.469 -47.781 -14.281 1 95.19 920 ARG B N 1
ATOM 14990 C CA . ARG B 1 920 ? 31.781 -47.781 -14.906 1 95.19 920 ARG B CA 1
ATOM 14991 C C . ARG B 1 920 ? 31.672 -47.625 -16.422 1 95.19 920 ARG B C 1
ATOM 14993 O O . ARG B 1 920 ? 32.625 -47.875 -17.156 1 95.19 920 ARG B O 1
ATOM 15000 N N . GLY B 1 921 ? 30.531 -47.25 -16.844 1 95.19 921 GLY B N 1
ATOM 15001 C CA . GLY B 1 921 ? 30.297 -47.094 -18.266 1 95.19 921 GLY B CA 1
ATOM 15002 C C . GLY B 1 921 ? 30.938 -45.812 -18.828 1 95.19 921 GLY B C 1
ATOM 15003 O O . GLY B 1 921 ? 31.625 -45.094 -18.094 1 95.19 921 GLY B O 1
ATOM 15004 N N . ILE B 1 922 ? 30.719 -45.562 -20.172 1 94.38 922 ILE B N 1
ATOM 15005 C CA . ILE B 1 922 ? 31.25 -44.375 -20.828 1 94.38 922 ILE B CA 1
ATOM 15006 C C . ILE B 1 922 ? 30.547 -43.125 -20.297 1 94.38 922 ILE B C 1
ATOM 15008 O O . ILE B 1 922 ? 29.344 -43.188 -19.984 1 94.38 922 ILE B O 1
ATOM 15012 N N . ARG B 1 923 ? 31.266 -41.969 -20.25 1 92.69 923 ARG B N 1
ATOM 15013 C CA . ARG B 1 923 ? 30.734 -40.781 -19.594 1 92.69 923 ARG B CA 1
ATOM 15014 C C . ARG B 1 923 ? 30.797 -39.594 -20.516 1 92.69 923 ARG B C 1
ATOM 15016 O O . ARG B 1 923 ? 31.578 -39.562 -21.469 1 92.69 923 ARG B O 1
ATOM 15023 N N . SER B 1 924 ? 29.969 -38.625 -20.375 1 90.5 924 SER B N 1
ATOM 15024 C CA . SER B 1 924 ? 29.984 -37.25 -20.859 1 90.5 924 SER B CA 1
ATOM 15025 C C . SER B 1 924 ? 30.094 -36.281 -19.703 1 90.5 924 SER B C 1
ATOM 15027 O O . SER B 1 924 ? 29.078 -35.906 -19.078 1 90.5 924 SER B O 1
ATOM 15029 N N . GLY B 1 925 ? 31.219 -35.75 -19.484 1 87.75 925 GLY B N 1
ATOM 15030 C CA . GLY B 1 925 ? 31.469 -35.031 -18.234 1 87.75 925 GLY B CA 1
ATOM 15031 C C . GLY B 1 925 ? 31.359 -35.906 -17.016 1 87.75 925 GLY B C 1
ATOM 15032 O O . GLY B 1 925 ? 31.938 -37 -16.969 1 87.75 925 GLY B O 1
ATOM 15033 N N . ASP B 1 926 ? 30.625 -35.438 -16.047 1 88.88 926 ASP B N 1
ATOM 15034 C CA . ASP B 1 926 ? 30.469 -36.219 -14.812 1 88.88 926 ASP B CA 1
ATOM 15035 C C . ASP B 1 926 ? 29.328 -37.219 -14.93 1 88.88 926 ASP B C 1
ATOM 15037 O O . ASP B 1 926 ? 29.188 -38.125 -14.094 1 88.88 926 ASP B O 1
ATOM 15041 N N . ASN B 1 927 ? 28.594 -37.156 -15.961 1 94.5 927 ASN B N 1
ATOM 15042 C CA . ASN B 1 927 ? 27.406 -37.969 -16.125 1 94.5 927 ASN B CA 1
ATOM 15043 C C . ASN B 1 927 ? 27.672 -39.156 -17.047 1 94.5 927 ASN B C 1
ATOM 15045 O O . ASN B 1 927 ? 28.469 -39.062 -17.969 1 94.5 927 ASN B O 1
ATOM 15049 N N . PRO B 1 928 ? 26.953 -40.281 -16.781 1 95.75 928 PRO B N 1
ATOM 15050 C CA . PRO B 1 928 ? 26.922 -41.281 -17.844 1 95.75 928 PRO B CA 1
ATOM 15051 C C . PRO B 1 928 ? 26.438 -40.688 -19.172 1 95.75 928 PRO B C 1
ATOM 15053 O O . PRO B 1 928 ? 25.547 -39.844 -19.203 1 95.75 928 PRO B O 1
ATOM 15056 N N . LYS B 1 929 ? 27.109 -41.125 -20.25 1 95.88 929 LYS B N 1
ATOM 15057 C CA . LYS B 1 929 ? 26.672 -40.656 -21.562 1 95.88 929 LYS B CA 1
ATOM 15058 C C . LYS B 1 929 ? 25.203 -40.969 -21.797 1 95.88 929 LYS B C 1
ATOM 15060 O O . LYS B 1 929 ? 24.75 -42.062 -21.5 1 95.88 929 LYS B O 1
ATOM 15065 N N . TYR B 1 930 ? 24.344 -40.062 -22.234 1 97.25 930 TYR B N 1
ATOM 15066 C CA . TYR B 1 930 ? 22.922 -40.125 -22.594 1 97.25 930 TYR B CA 1
ATOM 15067 C C . TYR B 1 930 ? 22.047 -40.25 -21.344 1 97.25 930 TYR B C 1
ATOM 15069 O O . TYR B 1 930 ? 20.922 -40.719 -21.422 1 97.25 930 TYR B O 1
ATOM 15077 N N . ILE B 1 931 ? 22.516 -39.812 -20.172 1 96.94 931 ILE B N 1
ATOM 15078 C CA . ILE B 1 931 ? 21.797 -40 -18.922 1 96.94 931 ILE B CA 1
ATOM 15079 C C . ILE B 1 931 ? 20.5 -39.219 -18.922 1 96.94 931 ILE B C 1
ATOM 15081 O O . ILE B 1 931 ? 19.578 -39.5 -18.172 1 96.94 931 ILE B O 1
ATOM 15085 N N . SER B 1 932 ? 20.375 -38.062 -19.719 1 96 932 SER B N 1
ATOM 15086 C CA . SER B 1 932 ? 19.156 -37.281 -19.812 1 96 932 SER B CA 1
ATOM 15087 C C . SER B 1 932 ? 17.953 -38.156 -20.188 1 96 932 SER B C 1
ATOM 15089 O O . SER B 1 932 ? 16.828 -37.875 -19.766 1 96 932 SER B O 1
ATOM 15091 N N . THR B 1 933 ? 18.156 -39.219 -20.953 1 97.06 933 THR B N 1
ATOM 15092 C CA . THR B 1 933 ? 17.078 -40.062 -21.438 1 97.06 933 THR B CA 1
ATOM 15093 C C . THR B 1 933 ? 16.438 -40.844 -20.281 1 97.06 933 THR B C 1
ATOM 15095 O O . THR B 1 933 ? 15.32 -41.344 -20.406 1 97.06 933 THR B O 1
ATOM 15098 N N . MET B 1 934 ? 17.156 -40.938 -19.156 1 96.88 934 MET B N 1
ATOM 15099 C CA . MET B 1 934 ? 16.625 -41.656 -17.984 1 96.88 934 MET B CA 1
ATOM 15100 C C . MET B 1 934 ? 15.688 -40.75 -17.188 1 96.88 934 MET B C 1
ATOM 15102 O O . MET B 1 934 ? 15 -41.219 -16.281 1 96.88 934 MET B O 1
ATOM 15106 N N . GLY B 1 935 ? 15.625 -39.531 -17.531 1 96.88 935 GLY B N 1
ATOM 15107 C CA . GLY B 1 935 ? 14.812 -38.562 -16.781 1 96.88 935 GLY B CA 1
ATOM 15108 C C . GLY B 1 935 ? 13.398 -38.438 -17.312 1 96.88 935 GLY B C 1
ATOM 15109 O O . GLY B 1 935 ? 12.586 -37.688 -16.766 1 96.88 935 GLY B O 1
ATOM 15110 N N . TYR B 1 936 ? 13 -39.156 -18.375 1 97.5 936 TYR B N 1
ATOM 15111 C CA . TYR B 1 936 ? 11.688 -39.031 -19 1 97.5 936 TYR B CA 1
ATOM 15112 C C . TYR B 1 936 ? 10.773 -40.188 -18.562 1 97.5 936 TYR B C 1
ATOM 15114 O O . TYR B 1 936 ? 11.086 -41.344 -18.781 1 97.5 936 TYR B O 1
ATOM 15122 N N . PHE B 1 937 ? 9.719 -39.812 -17.891 1 97.75 937 PHE B N 1
ATOM 15123 C CA . PHE B 1 937 ? 8.727 -40.781 -17.438 1 97.75 937 PHE B CA 1
ATOM 15124 C C . PHE B 1 937 ? 7.391 -40.531 -18.125 1 97.75 937 PHE B C 1
ATOM 15126 O O . PHE B 1 937 ? 7.117 -39.438 -18.625 1 97.75 937 PHE B O 1
ATOM 15133 N N . ASP B 1 938 ? 6.633 -41.625 -18.203 1 97.94 938 ASP B N 1
ATOM 15134 C CA . ASP B 1 938 ? 5.227 -41.438 -18.531 1 97.94 938 ASP B CA 1
ATOM 15135 C C . ASP B 1 938 ? 4.535 -40.531 -17.516 1 97.94 938 ASP B C 1
ATOM 15137 O O . ASP B 1 938 ? 4.625 -40.781 -16.297 1 97.94 938 ASP B O 1
ATOM 15141 N N . ALA B 1 939 ? 3.84 -39.594 -17.984 1 98.19 939 ALA B N 1
ATOM 15142 C CA . ALA B 1 939 ? 3.285 -38.562 -17.109 1 98.19 939 ALA B CA 1
ATOM 15143 C C . ALA B 1 939 ? 1.932 -39 -16.547 1 98.19 939 ALA B C 1
ATOM 15145 O O . ALA B 1 939 ? 1.307 -38.25 -15.773 1 98.19 939 ALA B O 1
ATOM 15146 N N . SER B 1 940 ? 1.439 -40.156 -16.75 1 98.44 940 SER B N 1
ATOM 15147 C CA . SER B 1 940 ? 0.103 -40.594 -16.375 1 98.44 940 SER B CA 1
ATOM 15148 C C . SER B 1 940 ? -0.036 -40.719 -14.859 1 98.44 940 SER B C 1
ATOM 15150 O O . SER B 1 940 ? 0.916 -41.094 -14.172 1 98.44 940 SER B O 1
ATOM 15152 N N . TYR B 1 941 ? -1.227 -40.406 -14.367 1 98.31 941 TYR B N 1
ATOM 15153 C CA . TYR B 1 941 ? -1.575 -40.656 -12.977 1 98.31 941 TYR B CA 1
ATOM 15154 C C . TYR B 1 941 ? -3.07 -40.469 -12.75 1 98.31 941 TYR B C 1
ATOM 15156 O O . TYR B 1 941 ? -3.764 -39.875 -13.578 1 98.31 941 TYR B O 1
ATOM 15164 N N . VAL B 1 942 ? -3.564 -41.031 -11.75 1 98.38 942 VAL B N 1
ATOM 15165 C CA . VAL B 1 942 ? -4.816 -40.688 -11.086 1 98.38 942 VAL B CA 1
ATOM 15166 C C . VAL B 1 942 ? -4.539 -40.25 -9.641 1 98.38 942 VAL B C 1
ATOM 15168 O O . VAL B 1 942 ? -3.967 -41.031 -8.867 1 98.38 942 VAL B O 1
ATOM 15171 N N . LYS B 1 943 ? -4.879 -39.094 -9.312 1 97.62 943 LYS B N 1
ATOM 15172 C CA . LYS B 1 943 ? -4.586 -38.562 -7.98 1 97.62 943 LYS B CA 1
ATOM 15173 C C . LYS B 1 943 ? -5.859 -38.094 -7.289 1 97.62 943 LYS B C 1
ATOM 15175 O O . LYS B 1 943 ? -6.676 -37.406 -7.891 1 97.62 943 LYS B O 1
ATOM 15180 N N . ILE B 1 944 ? -6.031 -38.5 -6.074 1 97.19 944 ILE B N 1
ATOM 15181 C CA . ILE B 1 944 ? -7.086 -37.938 -5.234 1 97.19 944 ILE B CA 1
ATOM 15182 C C . ILE B 1 944 ? -6.586 -36.656 -4.566 1 97.19 944 ILE B C 1
ATOM 15184 O O . ILE B 1 944 ? -5.656 -36.688 -3.758 1 97.19 944 ILE B O 1
ATOM 15188 N N . ARG B 1 945 ? -7.199 -35.625 -4.883 1 96 945 ARG B N 1
ATOM 15189 C CA . ARG B 1 945 ? -6.738 -34.312 -4.418 1 96 945 ARG B CA 1
ATOM 15190 C C . ARG B 1 945 ? -7.258 -34.031 -3.016 1 96 945 ARG B C 1
ATOM 15192 O O . ARG B 1 945 ? -6.586 -33.375 -2.227 1 96 945 ARG B O 1
ATOM 15199 N N . ALA B 1 946 ? -8.539 -34.469 -2.771 1 96 946 ALA B N 1
ATOM 15200 C CA . ALA B 1 946 ? -9.125 -34.188 -1.46 1 96 946 ALA B CA 1
ATOM 15201 C C . ALA B 1 946 ? -10.219 -35.188 -1.128 1 96 946 ALA B C 1
ATOM 15203 O O . ALA B 1 946 ? -10.992 -35.594 -2.004 1 96 946 ALA B O 1
ATOM 15204 N N . LEU B 1 947 ? -10.266 -35.625 0.045 1 97.12 947 LEU B N 1
ATOM 15205 C CA . LEU B 1 947 ? -11.359 -36.344 0.688 1 97.12 947 LEU B CA 1
ATOM 15206 C C . LEU B 1 947 ? -11.875 -35.562 1.898 1 97.12 947 LEU B C 1
ATOM 15208 O O . LEU B 1 947 ? -11.109 -35.25 2.807 1 97.12 947 LEU B O 1
ATOM 15212 N N . THR B 1 948 ? -13.117 -35.281 1.887 1 96.44 948 THR B N 1
ATOM 15213 C CA . THR B 1 948 ? -13.664 -34.531 2.998 1 96.44 948 THR B CA 1
ATOM 15214 C C . THR B 1 948 ? -14.867 -35.219 3.604 1 96.44 948 THR B C 1
ATOM 15216 O O . THR B 1 948 ? -15.766 -35.656 2.881 1 96.44 948 THR B O 1
ATOM 15219 N N . LEU B 1 949 ? -14.891 -35.375 4.863 1 97.38 949 LEU B N 1
ATOM 15220 C CA . LEU B 1 949 ? -16.031 -35.844 5.641 1 97.38 949 LEU B CA 1
ATOM 15221 C C . LEU B 1 949 ? -16.531 -34.75 6.582 1 97.38 949 LEU B C 1
ATOM 15223 O O . LEU B 1 949 ? -15.773 -34.219 7.383 1 97.38 949 LEU B O 1
ATOM 15227 N N . GLY B 1 950 ? -17.812 -34.5 6.406 1 96 950 GLY B N 1
ATOM 15228 C CA . GLY B 1 950 ? -18.375 -33.438 7.238 1 96 950 GLY B CA 1
ATOM 15229 C C . GLY B 1 950 ? -19.672 -33.844 7.918 1 96 950 GLY B C 1
ATOM 15230 O O . GLY B 1 950 ? -20.281 -34.844 7.539 1 96 950 GLY B O 1
ATOM 15231 N N . TYR B 1 951 ? -20 -33.125 8.93 1 95.56 951 TYR B N 1
ATOM 15232 C CA . TYR B 1 951 ? -21.25 -33.281 9.656 1 95.56 951 TYR B CA 1
ATOM 15233 C C . TYR B 1 951 ? -21.875 -31.938 9.992 1 95.56 951 TYR B C 1
ATOM 15235 O O . TYR B 1 951 ? -21.234 -31.078 10.617 1 95.56 951 TYR B O 1
ATOM 15243 N N . THR B 1 952 ? -23.031 -31.766 9.539 1 91.88 952 THR B N 1
ATOM 15244 C CA . THR B 1 952 ? -23.797 -30.562 9.859 1 91.88 952 THR B CA 1
ATOM 15245 C C . THR B 1 952 ? -24.766 -30.844 11 1 91.88 952 THR B C 1
ATOM 15247 O O . THR B 1 952 ? -25.672 -31.672 10.883 1 91.88 952 THR B O 1
ATOM 15250 N N . LEU B 1 953 ? -24.656 -30.125 12.016 1 88.56 953 LEU B N 1
ATOM 15251 C CA . LEU B 1 953 ? -25.469 -30.328 13.203 1 88.56 953 LEU B CA 1
ATOM 15252 C C . LEU B 1 953 ? -26.922 -29.938 12.945 1 88.56 953 LEU B C 1
ATOM 15254 O O . LEU B 1 953 ? -27.188 -28.984 12.227 1 88.56 953 LEU B O 1
ATOM 15258 N N . ASP B 1 954 ? -27.797 -30.656 13.57 1 77.38 954 ASP B N 1
ATOM 15259 C CA . ASP B 1 954 ? -29.234 -30.469 13.414 1 77.38 954 ASP B CA 1
ATOM 15260 C C . ASP B 1 954 ? -29.656 -29.094 13.914 1 77.38 954 ASP B C 1
ATOM 15262 O O . ASP B 1 954 ? -29.219 -28.641 14.984 1 77.38 954 ASP B O 1
ATOM 15266 N N . GLN B 1 955 ? -30.438 -28.5 13.148 1 70.44 955 GLN B N 1
ATOM 15267 C CA . GLN B 1 955 ? -30.859 -27.125 13.383 1 70.44 955 GLN B CA 1
ATOM 15268 C C . GLN B 1 955 ? -31.609 -27 14.703 1 70.44 955 GLN B C 1
ATOM 15270 O O . GLN B 1 955 ? -31.469 -26 15.414 1 70.44 955 GLN B O 1
ATOM 15275 N N . ASP B 1 956 ? -32.406 -27.969 15.039 1 66.81 956 ASP B N 1
ATOM 15276 C CA . ASP B 1 956 ? -33.219 -27.875 16.25 1 66.81 956 ASP B CA 1
ATOM 15277 C C . ASP B 1 956 ? -32.344 -27.766 17.5 1 66.81 956 ASP B C 1
ATOM 15279 O O . ASP B 1 956 ? -32.688 -27.078 18.453 1 66.81 956 ASP B O 1
ATOM 15283 N N . PHE B 1 957 ? -31.281 -28.359 17.375 1 66.75 957 PHE B N 1
ATOM 15284 C CA . PHE B 1 957 ? -30.391 -28.391 18.531 1 66.75 957 PHE B CA 1
ATOM 15285 C C . PHE B 1 957 ? -29.703 -27.047 18.734 1 66.75 957 PHE B C 1
ATOM 15287 O O . PHE B 1 957 ? -29.484 -26.625 19.859 1 66.75 957 PHE B O 1
ATOM 15294 N N . ILE B 1 958 ? -29.469 -26.406 17.562 1 76.19 958 ILE B N 1
ATOM 15295 C CA . ILE B 1 958 ? -28.594 -25.25 17.703 1 76.19 958 ILE B CA 1
ATOM 15296 C C . ILE B 1 958 ? -29.375 -23.953 17.484 1 76.19 958 ILE B C 1
ATOM 15298 O O . ILE B 1 958 ? -28.859 -22.859 17.688 1 76.19 958 ILE B O 1
ATOM 15302 N N . LYS B 1 959 ? -30.594 -24.109 17.156 1 71.44 959 LYS B N 1
ATOM 15303 C CA . LYS B 1 959 ? -31.438 -22.938 16.906 1 71.44 959 LYS B CA 1
ATOM 15304 C C . LYS B 1 959 ? -31.547 -22.047 18.141 1 71.44 959 LYS B C 1
ATOM 15306 O O . LYS B 1 959 ? -31.531 -20.828 18.047 1 71.44 959 LYS B O 1
ATOM 15311 N N . ASP B 1 960 ? -31.609 -22.703 19.25 1 67.88 960 ASP B N 1
ATOM 15312 C CA . ASP B 1 960 ? -31.75 -21.953 20.484 1 67.88 960 ASP B CA 1
ATOM 15313 C C . ASP B 1 960 ? -30.5 -21.109 20.75 1 67.88 960 ASP B C 1
ATOM 15315 O O . ASP B 1 960 ? -30.562 -20.141 21.516 1 67.88 960 ASP B O 1
ATOM 15319 N N . LEU B 1 961 ? -29.5 -21.531 20.094 1 72.69 961 LEU B N 1
ATOM 15320 C CA . LEU B 1 961 ? -28.25 -20.812 20.297 1 72.69 961 LEU B CA 1
ATOM 15321 C C . LEU B 1 961 ? -28.109 -19.688 19.281 1 72.69 961 LEU B C 1
ATOM 15323 O O . LEU B 1 961 ? -27.109 -18.953 19.312 1 72.69 961 LEU B O 1
ATOM 15327 N N . GLY B 1 962 ? -29.078 -19.531 18.438 1 73.44 962 GLY B N 1
ATOM 15328 C CA . GLY B 1 962 ? -29.031 -18.5 17.422 1 73.44 962 GLY B CA 1
ATOM 15329 C C . GLY B 1 962 ? -28.125 -18.844 16.25 1 73.44 962 GLY B C 1
ATOM 15330 O O . GLY B 1 962 ? -27.766 -17.984 15.461 1 73.44 962 GLY B O 1
ATOM 15331 N N . ILE B 1 963 ? -27.75 -20.125 16.234 1 81.81 963 ILE B N 1
ATOM 15332 C CA . ILE B 1 963 ? -26.875 -20.594 15.172 1 81.81 963 ILE B CA 1
ATOM 15333 C C . ILE B 1 963 ? -27.719 -21.156 14.023 1 81.81 963 ILE B C 1
ATOM 15335 O O . ILE B 1 963 ? -28.609 -21.969 14.242 1 81.81 963 ILE B O 1
ATOM 15339 N N . ASN B 1 964 ? -27.453 -20.609 12.867 1 78.44 964 ASN B N 1
ATOM 15340 C CA . ASN B 1 964 ? -28.188 -21.078 11.688 1 78.44 964 ASN B CA 1
ATOM 15341 C C . ASN B 1 964 ? -27.609 -22.375 11.148 1 78.44 964 ASN B C 1
ATOM 15343 O O . ASN B 1 964 ? -28.344 -23.25 10.695 1 78.44 964 ASN B O 1
ATOM 15347 N N . LYS B 1 965 ? -26.359 -22.422 11.094 1 87.25 965 LYS B N 1
ATOM 15348 C CA . LYS B 1 965 ? -25.688 -23.594 10.539 1 87.25 965 LYS B CA 1
ATOM 15349 C C . LYS B 1 965 ? -24.328 -23.812 11.203 1 87.25 965 LYS B C 1
ATOM 15351 O O . LYS B 1 965 ? -23.578 -22.859 11.43 1 87.25 965 LYS B O 1
ATOM 15356 N N . LEU B 1 966 ? -24.078 -24.969 11.609 1 91.38 966 LEU B N 1
ATOM 15357 C CA . LEU B 1 966 ? -22.781 -25.391 12.141 1 91.38 966 LEU B CA 1
ATOM 15358 C C . LEU B 1 966 ? -22.312 -26.688 11.492 1 91.38 966 LEU B C 1
ATOM 15360 O O . LEU B 1 966 ? -22.969 -27.719 11.648 1 91.38 966 LEU B O 1
ATOM 15364 N N . ARG B 1 967 ? -21.266 -26.641 10.781 1 93.44 967 ARG B N 1
ATOM 15365 C CA . ARG B 1 967 ? -20.688 -27.812 10.117 1 93.44 967 ARG B CA 1
ATOM 15366 C C . ARG B 1 967 ? -19.25 -28.031 10.555 1 93.44 967 ARG B C 1
ATOM 15368 O O . ARG B 1 967 ? -18.438 -27.094 10.57 1 93.44 967 ARG B O 1
ATOM 15375 N N . VAL B 1 968 ? -18.953 -29.203 11.008 1 95.25 968 VAL B N 1
ATOM 15376 C CA . VAL B 1 968 ? -17.594 -29.625 11.289 1 95.25 968 VAL B CA 1
ATOM 15377 C C . VAL B 1 968 ? -17.125 -30.625 10.242 1 95.25 968 VAL B C 1
ATOM 15379 O O . VAL B 1 968 ? -17.922 -31.453 9.773 1 95.25 968 VAL B O 1
ATOM 15382 N N . TYR B 1 969 ? -15.867 -30.469 9.883 1 95.62 969 TYR B N 1
ATOM 15383 C CA . TYR B 1 969 ? -15.445 -31.406 8.844 1 95.62 969 TYR B CA 1
ATOM 15384 C C . TYR B 1 969 ? -13.969 -31.75 8.992 1 95.62 969 TYR B C 1
ATOM 15386 O O . TYR B 1 969 ? -13.234 -31.062 9.711 1 95.62 969 TYR B O 1
ATOM 15394 N N . PHE B 1 970 ? -13.555 -32.812 8.383 1 97.12 970 PHE B N 1
ATOM 15395 C CA . PHE B 1 970 ? -12.188 -33.312 8.266 1 97.12 970 PHE B CA 1
ATOM 15396 C C . PHE B 1 970 ? -11.828 -33.562 6.805 1 97.12 970 PHE B C 1
ATOM 15398 O O . PHE B 1 970 ? -12.602 -34.156 6.055 1 97.12 970 PHE B O 1
ATOM 15405 N N . THR B 1 971 ? -10.656 -33.031 6.375 1 96.69 971 THR B N 1
ATOM 15406 C CA . THR B 1 971 ? -10.242 -33.156 4.984 1 96.69 971 THR B CA 1
ATOM 15407 C C . THR B 1 971 ? -8.836 -33.75 4.898 1 96.69 971 THR B C 1
ATOM 15409 O O . THR B 1 971 ? -7.922 -33.281 5.59 1 96.69 971 THR B O 1
ATOM 15412 N N . ALA B 1 972 ? -8.641 -34.719 4.055 1 97.12 972 ALA B N 1
ATOM 15413 C CA . ALA B 1 972 ? -7.332 -35.219 3.654 1 97.12 972 ALA B CA 1
ATOM 15414 C C . ALA B 1 972 ? -6.973 -34.75 2.244 1 97.12 972 ALA B C 1
ATOM 15416 O O . ALA B 1 972 ? -7.691 -35.062 1.286 1 97.12 972 ALA B O 1
ATOM 15417 N N . GLN B 1 973 ? -5.855 -34.094 2.137 1 95.75 973 GLN B N 1
ATOM 15418 C CA . GLN B 1 973 ? -5.422 -33.594 0.838 1 95.75 973 GLN B CA 1
ATOM 15419 C C . GLN B 1 973 ? -4.281 -34.438 0.276 1 95.75 973 GLN B C 1
ATOM 15421 O O . GLN B 1 973 ? -3.305 -34.719 0.976 1 95.75 973 GLN B O 1
ATOM 15426 N N . ASN B 1 974 ? -4.352 -34.781 -0.948 1 95.69 974 ASN B N 1
ATOM 15427 C CA . ASN B 1 974 ? -3.383 -35.594 -1.683 1 95.69 974 ASN B CA 1
ATOM 15428 C C . ASN B 1 974 ? -3.127 -36.938 -0.991 1 95.69 974 ASN B C 1
ATOM 15430 O O . ASN B 1 974 ? -1.975 -37.312 -0.779 1 95.69 974 ASN B O 1
ATOM 15434 N N . PRO B 1 975 ? -4.141 -37.656 -0.678 1 95.31 975 PRO B N 1
ATOM 15435 C CA . PRO B 1 975 ? -3.947 -38.875 0.112 1 95.31 975 PRO B CA 1
ATOM 15436 C C . PRO B 1 975 ? -3.434 -40.062 -0.723 1 95.31 975 PRO B C 1
ATOM 15438 O O . PRO B 1 975 ? -2.709 -40.906 -0.211 1 95.31 975 PRO B O 1
ATOM 15441 N N . PHE B 1 976 ? -3.898 -40.031 -2.092 1 95.38 976 PHE B N 1
ATOM 15442 C CA . PHE B 1 976 ? -3.578 -41.219 -2.865 1 95.38 976 PHE B CA 1
ATOM 15443 C C . PHE B 1 976 ? -3.203 -40.844 -4.297 1 95.38 976 PHE B C 1
ATOM 15445 O O . PHE B 1 976 ? -3.713 -39.875 -4.848 1 95.38 976 PHE B O 1
ATOM 15452 N N . VAL B 1 977 ? -2.289 -41.594 -4.84 1 98 977 VAL B N 1
ATOM 15453 C CA . VAL B 1 977 ? -1.939 -41.594 -6.254 1 98 977 VAL B CA 1
ATOM 15454 C C . VAL B 1 977 ? -1.992 -43 -6.824 1 98 977 VAL B C 1
ATOM 15456 O O . VAL B 1 977 ? -1.479 -43.938 -6.215 1 98 977 VAL B O 1
ATOM 15459 N N . PHE B 1 978 ? -2.67 -43.094 -7.992 1 98 978 PHE B N 1
ATOM 15460 C CA . PHE B 1 978 ? -2.795 -44.375 -8.648 1 98 978 PHE B CA 1
ATOM 15461 C C . PHE B 1 978 ? -2.283 -44.312 -10.078 1 98 978 PHE B C 1
ATOM 15463 O O . PHE B 1 978 ? -2.354 -43.281 -10.727 1 98 978 PHE B O 1
ATOM 15470 N N . PHE B 1 979 ? -1.734 -45.469 -10.555 1 97.5 979 PHE B N 1
ATOM 15471 C CA . PHE B 1 979 ? -1.431 -45.75 -11.961 1 97.5 979 PHE B CA 1
ATOM 15472 C C . PHE B 1 979 ? -0.386 -44.781 -12.484 1 97.5 979 PHE B C 1
ATOM 15474 O O . PHE B 1 979 ? -0.501 -44.281 -13.602 1 97.5 979 PHE B O 1
ATOM 15481 N N . SER B 1 980 ? 0.529 -44.312 -11.68 1 98.44 980 SER B N 1
ATOM 15482 C CA . SER B 1 980 ? 1.611 -43.438 -12.094 1 98.44 980 SER B CA 1
ATOM 15483 C C . SER B 1 980 ? 2.945 -44.156 -12.133 1 98.44 980 SER B C 1
ATOM 15485 O O . SER B 1 980 ? 3.453 -44.594 -11.102 1 98.44 980 SER B O 1
ATOM 15487 N N . PRO B 1 981 ? 3.551 -44.219 -13.273 1 97.75 981 PRO B N 1
ATOM 15488 C CA . PRO B 1 981 ? 4.871 -44.875 -13.344 1 97.75 981 PRO B CA 1
ATOM 15489 C C . PRO B 1 981 ? 5.922 -44.125 -12.516 1 97.75 981 PRO B C 1
ATOM 15491 O O . PRO B 1 981 ? 6.781 -44.75 -11.898 1 97.75 981 PRO B O 1
ATOM 15494 N N . TYR B 1 982 ? 5.84 -42.875 -12.523 1 98 982 TYR B N 1
ATOM 15495 C CA . TYR B 1 982 ? 6.805 -42.094 -11.75 1 98 982 TYR B CA 1
ATOM 15496 C C . TYR B 1 982 ? 6.633 -42.344 -10.25 1 98 982 TYR B C 1
ATOM 15498 O O . TYR B 1 982 ? 7.613 -42.531 -9.531 1 98 982 TYR B O 1
ATOM 15506 N N . HIS B 1 983 ? 5.371 -42.281 -9.789 1 98.06 983 HIS B N 1
ATOM 15507 C CA . HIS B 1 983 ? 5.105 -42.531 -8.375 1 98.06 983 HIS B CA 1
ATOM 15508 C C . HIS B 1 983 ? 5.535 -43.938 -7.973 1 98.06 983 HIS B C 1
ATOM 15510 O O . HIS B 1 983 ? 6.051 -44.125 -6.875 1 98.06 983 HIS B O 1
ATOM 15516 N N . LYS B 1 984 ? 5.285 -44.875 -8.805 1 96.88 984 LYS B N 1
ATOM 15517 C CA . LYS B 1 984 ? 5.695 -46.25 -8.531 1 96.88 984 LYS B CA 1
ATOM 15518 C C . LYS B 1 984 ? 7.211 -46.344 -8.383 1 96.88 984 LYS B C 1
ATOM 15520 O O . LYS B 1 984 ? 7.707 -47.031 -7.504 1 96.88 984 LYS B O 1
ATOM 15525 N N . ALA B 1 985 ? 7.891 -45.625 -9.219 1 96 985 ALA B N 1
ATOM 15526 C CA . ALA B 1 985 ? 9.352 -45.688 -9.25 1 96 985 ALA B CA 1
ATOM 15527 C C . ALA B 1 985 ? 9.969 -44.906 -8.102 1 96 985 ALA B C 1
ATOM 15529 O O . ALA B 1 985 ? 10.984 -45.312 -7.527 1 96 985 ALA B O 1
ATOM 15530 N N . SER B 1 986 ? 9.406 -43.812 -7.762 1 96.62 986 SER B N 1
ATOM 15531 C CA . SER B 1 986 ? 10.102 -42.844 -6.891 1 96.62 986 SER B CA 1
ATOM 15532 C C . SER B 1 986 ? 9.398 -42.719 -5.539 1 96.62 986 SER B C 1
ATOM 15534 O O . SER B 1 986 ? 10.008 -42.312 -4.555 1 96.62 986 SER B O 1
ATOM 15536 N N . GLY B 1 987 ? 8.078 -43.031 -5.527 1 96.31 987 GLY B N 1
ATOM 15537 C CA . GLY B 1 987 ? 7.281 -42.75 -4.34 1 96.31 987 GLY B CA 1
ATOM 15538 C C . GLY B 1 987 ? 6.887 -41.312 -4.199 1 96.31 987 GLY B C 1
ATOM 15539 O O . GLY B 1 987 ? 6.129 -40.938 -3.301 1 96.31 987 GLY B O 1
ATOM 15540 N N . MET B 1 988 ? 7.301 -40.469 -5.066 1 97.25 988 MET B N 1
ATOM 15541 C CA . MET B 1 988 ? 7.059 -39.031 -4.98 1 97.25 988 MET B CA 1
ATOM 15542 C C . MET B 1 988 ? 5.77 -38.656 -5.699 1 97.25 988 MET B C 1
ATOM 15544 O O . MET B 1 988 ? 5.188 -39.469 -6.414 1 97.25 988 MET B O 1
ATOM 15548 N N . ASP B 1 989 ? 5.32 -37.406 -5.473 1 97.25 989 ASP B N 1
ATOM 15549 C CA . ASP B 1 989 ? 4.191 -36.844 -6.195 1 97.25 989 ASP B CA 1
ATOM 15550 C C . ASP B 1 989 ? 4.508 -36.688 -7.68 1 97.25 989 ASP B C 1
ATOM 15552 O O . ASP B 1 989 ? 5.551 -36.125 -8.047 1 97.25 989 ASP B O 1
ATOM 15556 N N . PRO B 1 990 ? 3.689 -37.156 -8.531 1 97.56 990 PRO B N 1
ATOM 15557 C CA . PRO B 1 990 ? 3.973 -37.094 -9.969 1 97.56 990 PRO B CA 1
ATOM 15558 C C . PRO B 1 990 ? 3.693 -35.719 -10.562 1 97.56 990 PRO B C 1
ATOM 15560 O O . PRO B 1 990 ? 3.918 -35.5 -11.758 1 97.56 990 PRO B O 1
ATOM 15563 N N . GLU B 1 991 ? 3.262 -34.75 -9.789 1 96.44 991 GLU B N 1
ATOM 15564 C CA . GLU B 1 991 ? 3.068 -33.375 -10.266 1 96.44 991 GLU B CA 1
ATOM 15565 C C . GLU B 1 991 ? 4.383 -32.625 -10.266 1 96.44 991 GLU B C 1
ATOM 15567 O O . GLU B 1 991 ? 5.203 -32.781 -9.359 1 96.44 991 GLU B O 1
ATOM 15572 N N . THR B 1 992 ? 4.551 -31.75 -11.266 1 97.44 992 THR B N 1
ATOM 15573 C CA . THR B 1 992 ? 5.766 -30.953 -11.375 1 97.44 992 THR B CA 1
ATOM 15574 C C . THR B 1 992 ? 5.863 -29.969 -10.211 1 97.44 992 THR B C 1
ATOM 15576 O O . THR B 1 992 ? 4.879 -29.719 -9.516 1 97.44 992 THR B O 1
ATOM 15579 N N . ASN B 1 993 ? 7.07 -29.469 -9.984 1 96.81 993 ASN B N 1
ATOM 15580 C CA . ASN B 1 993 ? 7.238 -28.531 -8.883 1 96.81 993 ASN B CA 1
ATOM 15581 C C . ASN B 1 993 ? 8.195 -27.391 -9.258 1 96.81 993 ASN B C 1
ATOM 15583 O O . ASN B 1 993 ? 8.609 -26.625 -8.391 1 96.81 993 ASN B O 1
ATOM 15587 N N . SER B 1 994 ? 8.562 -27.266 -10.602 1 97.44 994 SER B N 1
ATOM 15588 C CA . SER B 1 994 ? 9.539 -26.266 -11.016 1 97.44 994 SER B CA 1
ATOM 15589 C C . SER B 1 994 ? 9.453 -26 -12.508 1 97.44 994 SER B C 1
ATOM 15591 O O . SER B 1 994 ? 8.969 -26.828 -13.273 1 97.44 994 SER B O 1
ATOM 15593 N N . PHE B 1 995 ? 9.969 -24.859 -12.828 1 96.38 995 PHE B N 1
ATOM 15594 C CA . PHE B 1 995 ? 10.234 -24.578 -14.234 1 96.38 995 PHE B CA 1
ATOM 15595 C C . PHE B 1 995 ? 11.5 -25.297 -14.703 1 96.38 995 PHE B C 1
ATOM 15597 O O . PHE B 1 995 ? 12.297 -25.75 -13.875 1 96.38 995 PHE B O 1
ATOM 15604 N N . GLY B 1 996 ? 11.625 -25.344 -15.977 1 95.06 996 GLY B N 1
ATOM 15605 C CA . GLY B 1 996 ? 12.703 -26.125 -16.547 1 95.06 996 GLY B CA 1
ATOM 15606 C C . GLY B 1 996 ? 14.078 -25.609 -16.172 1 95.06 996 GLY B C 1
ATOM 15607 O O . GLY B 1 996 ? 15.047 -26.375 -16.141 1 95.06 996 GLY B O 1
ATOM 15608 N N . ASP B 1 997 ? 14.172 -24.375 -15.766 1 93.31 997 ASP B N 1
ATOM 15609 C CA . ASP B 1 997 ? 15.469 -23.781 -15.469 1 93.31 997 ASP B CA 1
ATOM 15610 C C . ASP B 1 997 ? 15.617 -23.5 -13.977 1 93.31 997 ASP B C 1
ATOM 15612 O O . ASP B 1 997 ? 16.453 -22.688 -13.578 1 93.31 997 ASP B O 1
ATOM 15616 N N . GLU B 1 998 ? 14.773 -24.172 -13.242 1 94.12 998 GLU B N 1
ATOM 15617 C CA . GLU B 1 998 ? 14.797 -23.891 -11.805 1 94.12 998 GLU B CA 1
ATOM 15618 C C . GLU B 1 998 ? 15.031 -25.172 -11.008 1 94.12 998 GLU B C 1
ATOM 15620 O O . GLU B 1 998 ? 14.695 -26.266 -11.461 1 94.12 998 GLU B O 1
ATOM 15625 N N . ASN B 1 999 ? 15.641 -24.969 -9.797 1 95.19 999 ASN B N 1
ATOM 15626 C CA . ASN B 1 999 ? 15.758 -26 -8.766 1 95.19 999 ASN B CA 1
ATOM 15627 C C . ASN B 1 999 ? 16.484 -27.234 -9.289 1 95.19 999 ASN B C 1
ATOM 15629 O O . ASN B 1 999 ? 16 -28.359 -9.141 1 95.19 999 ASN B O 1
ATOM 15633 N N . GLN B 1 1000 ? 17.531 -27.016 -9.938 1 93.88 1000 GLN B N 1
ATOM 15634 C CA . GLN B 1 1000 ? 18.484 -28 -10.445 1 93.88 1000 GLN B CA 1
ATOM 15635 C C . GLN B 1 1000 ? 19.906 -27.438 -10.414 1 93.88 1000 GLN B C 1
ATOM 15637 O O . GLN B 1 1000 ? 20.109 -26.234 -10.195 1 93.88 1000 GLN B O 1
ATOM 15642 N N . ALA B 1 1001 ? 20.828 -28.266 -10.609 1 92.06 1001 ALA B N 1
ATOM 15643 C CA . ALA B 1 1001 ? 22.219 -27.828 -10.539 1 92.06 1001 ALA B CA 1
ATOM 15644 C C . ALA B 1 1001 ? 22.609 -27.062 -11.797 1 92.06 1001 ALA B C 1
ATOM 15646 O O . ALA B 1 1001 ? 23.344 -26.062 -11.727 1 92.06 1001 ALA B O 1
ATOM 15647 N N . VAL B 1 1002 ? 22.156 -27.578 -12.906 1 89.75 1002 VAL B N 1
ATOM 15648 C CA . VAL B 1 1002 ? 22.422 -26.922 -14.188 1 89.75 1002 VAL B CA 1
ATOM 15649 C C . VAL B 1 1002 ? 21.125 -26.781 -14.977 1 89.75 1002 VAL B C 1
ATOM 15651 O O . VAL B 1 1002 ? 20.328 -27.719 -15.047 1 89.75 1002 VAL B O 1
ATOM 15654 N N . SER B 1 1003 ? 20.922 -25.625 -15.562 1 86.06 1003 SER B N 1
ATOM 15655 C CA . SER B 1 1003 ? 19.719 -25.375 -16.359 1 86.06 1003 SER B CA 1
ATOM 15656 C C . SER B 1 1003 ? 19.797 -26.062 -17.719 1 86.06 1003 SER B C 1
ATOM 15658 O O . SER B 1 1003 ? 20.328 -25.5 -18.672 1 86.06 1003 SER B O 1
ATOM 15660 N N . SER B 1 1004 ? 19.172 -27.203 -17.766 1 86.88 1004 SER B N 1
ATOM 15661 C CA . SER B 1 1004 ? 19.328 -28.031 -18.969 1 86.88 1004 SER B CA 1
ATOM 15662 C C . SER B 1 1004 ? 18.078 -27.984 -19.844 1 86.88 1004 SER B C 1
ATOM 15664 O O . SER B 1 1004 ? 18.078 -28.5 -20.953 1 86.88 1004 SER B O 1
ATOM 15666 N N . TYR B 1 1005 ? 17.047 -27.375 -19.328 1 92.94 1005 TYR B N 1
ATOM 15667 C CA . TYR B 1 1005 ? 15.781 -27.312 -20.062 1 92.94 1005 TYR B CA 1
ATOM 15668 C C . TYR B 1 1005 ? 15.305 -25.875 -20.203 1 92.94 1005 TYR B C 1
ATOM 15670 O O . TYR B 1 1005 ? 15.625 -25.016 -19.375 1 92.94 1005 TYR B O 1
ATOM 15678 N N . GLN B 1 1006 ? 14.547 -25.625 -21.266 1 91.38 1006 GLN B N 1
ATOM 15679 C CA . GLN B 1 1006 ? 13.898 -24.328 -21.422 1 91.38 1006 GLN B CA 1
ATOM 15680 C C . GLN B 1 1006 ? 12.891 -24.078 -20.297 1 91.38 1006 GLN B C 1
ATOM 15682 O O . GLN B 1 1006 ? 12.25 -25.016 -19.828 1 91.38 1006 GLN B O 1
ATOM 15687 N N . ARG B 1 1007 ? 12.703 -22.875 -19.969 1 93.06 1007 ARG B N 1
ATOM 15688 C CA . ARG B 1 1007 ? 11.828 -22.5 -18.859 1 93.06 1007 ARG B CA 1
ATOM 15689 C C . ARG B 1 1007 ? 10.414 -23.031 -19.062 1 93.06 1007 ARG B C 1
ATOM 15691 O O . ARG B 1 1007 ? 9.75 -23.406 -18.094 1 93.06 1007 ARG B O 1
ATOM 15698 N N . ARG B 1 1008 ? 9.969 -23.109 -20.281 1 92.62 1008 ARG B N 1
ATOM 15699 C CA . ARG B 1 1008 ? 8.578 -23.469 -20.578 1 92.62 1008 ARG B CA 1
ATOM 15700 C C . ARG B 1 1008 ? 8.297 -24.922 -20.203 1 92.62 1008 ARG B C 1
ATOM 15702 O O . ARG B 1 1008 ? 7.133 -25.312 -20.062 1 92.62 1008 ARG B O 1
ATOM 15709 N N . PHE B 1 1009 ? 9.406 -25.688 -20.062 1 94.81 1009 PHE B N 1
ATOM 15710 C CA . PHE B 1 1009 ? 9.211 -27.062 -19.609 1 94.81 1009 PHE B CA 1
ATOM 15711 C C . PHE B 1 1009 ? 8.992 -27.125 -18.109 1 94.81 1009 PHE B C 1
ATOM 15713 O O . PHE B 1 1009 ? 9.695 -26.469 -17.344 1 94.81 1009 PHE B O 1
ATOM 15720 N N . LEU B 1 1010 ? 7.996 -27.766 -17.719 1 96.12 1010 LEU B N 1
ATOM 15721 C CA . LEU B 1 1010 ? 7.781 -27.984 -16.281 1 96.12 1010 LEU B CA 1
ATOM 15722 C C . LEU B 1 1010 ? 8.383 -29.312 -15.836 1 96.12 1010 LEU B C 1
ATOM 15724 O O . LEU B 1 1010 ? 8.203 -30.328 -16.5 1 96.12 1010 LEU B O 1
ATOM 15728 N N . VAL B 1 1011 ? 9.109 -29.266 -14.719 1 97.81 1011 VAL B N 1
ATOM 15729 C CA . VAL B 1 1011 ? 9.883 -30.438 -14.32 1 97.81 1011 VAL B CA 1
ATOM 15730 C C . VAL B 1 1011 ? 9.648 -30.719 -12.836 1 97.81 1011 VAL B C 1
ATOM 15732 O O . VAL B 1 1011 ? 9.008 -29.938 -12.141 1 97.81 1011 VAL B O 1
ATOM 15735 N N . ILE B 1 1012 ? 10.047 -31.875 -12.398 1 97.75 1012 ILE B N 1
ATOM 15736 C CA . ILE B 1 1012 ? 10.25 -32.156 -10.984 1 97.75 1012 ILE B CA 1
ATOM 15737 C C . ILE B 1 1012 ? 11.719 -31.969 -10.625 1 97.75 1012 ILE B C 1
ATOM 15739 O O . ILE B 1 1012 ? 12.586 -32.719 -11.062 1 97.75 1012 ILE B O 1
ATOM 15743 N N . GLY B 1 1013 ? 11.961 -30.891 -9.93 1 97.38 1013 GLY B N 1
ATOM 15744 C CA . GLY B 1 1013 ? 13.305 -30.562 -9.469 1 97.38 1013 GLY B CA 1
ATOM 15745 C C . GLY B 1 1013 ? 13.453 -30.641 -7.965 1 97.38 1013 GLY B C 1
ATOM 15746 O O . GLY B 1 1013 ? 12.703 -31.359 -7.293 1 97.38 1013 GLY B O 1
ATOM 15747 N N . THR B 1 1014 ? 14.523 -30.047 -7.453 1 97.31 1014 THR B N 1
ATOM 15748 C CA . THR B 1 1014 ? 14.844 -30.094 -6.031 1 97.31 1014 THR B CA 1
ATOM 15749 C C . THR B 1 1014 ? 14.172 -28.953 -5.281 1 97.31 1014 THR B C 1
ATOM 15751 O O . THR B 1 1014 ? 14.828 -28.234 -4.512 1 97.31 1014 THR B O 1
ATOM 15754 N N . ASN B 1 1015 ? 12.906 -28.797 -5.398 1 96.75 1015 ASN B N 1
ATOM 15755 C CA . ASN B 1 1015 ? 12.109 -27.766 -4.75 1 96.75 1015 ASN B CA 1
ATOM 15756 C C . ASN B 1 1015 ? 11.633 -28.203 -3.369 1 96.75 1015 ASN B C 1
ATOM 15758 O O . ASN B 1 1015 ? 12.016 -29.266 -2.885 1 96.75 1015 ASN B O 1
ATOM 15762 N N . THR B 1 1016 ? 10.914 -27.359 -2.727 1 96.56 1016 THR B N 1
ATOM 15763 C CA . THR B 1 1016 ? 10.242 -27.766 -1.494 1 96.56 1016 THR B CA 1
ATOM 15764 C C . THR B 1 1016 ? 9.43 -29.031 -1.71 1 96.56 1016 THR B C 1
ATOM 15766 O O . THR B 1 1016 ? 8.773 -29.188 -2.738 1 96.56 1016 THR B O 1
ATOM 15769 N N . PRO B 1 1017 ? 9.57 -29.938 -0.807 1 95.69 1017 PRO B N 1
ATOM 15770 C CA . PRO B 1 1017 ? 8.836 -31.188 -1.023 1 95.69 1017 PRO B CA 1
ATOM 15771 C C . PRO B 1 1017 ? 7.324 -30.984 -1.048 1 95.69 1017 PRO B C 1
ATOM 15773 O O . PRO B 1 1017 ? 6.797 -30.156 -0.296 1 95.69 1017 PRO B O 1
ATOM 15776 N N . SER B 1 1018 ? 6.691 -31.75 -1.918 1 94.94 1018 SER B N 1
ATOM 15777 C CA . SER B 1 1018 ? 5.234 -31.781 -1.893 1 94.94 1018 SER B CA 1
ATOM 15778 C C . SER B 1 1018 ? 4.715 -32.375 -0.592 1 94.94 1018 SER B C 1
ATOM 15780 O O . SER B 1 1018 ? 5.426 -33.125 0.076 1 94.94 1018 SER B O 1
ATOM 15782 N N . THR B 1 1019 ? 3.463 -32.062 -0.272 1 95.06 1019 THR B N 1
ATOM 15783 C CA . THR B 1 1019 ? 2.984 -32.5 1.035 1 95.06 1019 THR B CA 1
ATOM 15784 C C . THR B 1 1019 ? 1.618 -33.156 0.917 1 95.06 1019 THR B C 1
ATOM 15786 O O . THR B 1 1019 ? 0.932 -33 -0.095 1 95.06 1019 THR B O 1
ATOM 15789 N N . ARG B 1 1020 ? 1.33 -34.031 1.854 1 95.12 1020 ARG B N 1
ATOM 15790 C CA . ARG B 1 1020 ? 0.007 -34.5 2.227 1 95.12 1020 ARG B CA 1
ATOM 15791 C C . ARG B 1 1020 ? -0.504 -33.812 3.479 1 95.12 1020 ARG B C 1
ATOM 15793 O O . ARG B 1 1020 ? 0.213 -33.688 4.477 1 95.12 1020 ARG B O 1
ATOM 15800 N N . ASN B 1 1021 ? -1.712 -33.344 3.381 1 95.38 1021 ASN B N 1
ATOM 15801 C CA . ASN B 1 1021 ? -2.199 -32.5 4.469 1 95.38 1021 ASN B CA 1
ATOM 15802 C C . ASN B 1 1021 ? -3.453 -33.094 5.113 1 95.38 1021 ASN B C 1
ATOM 15804 O O . ASN B 1 1021 ? -4.254 -33.75 4.441 1 95.38 1021 ASN B O 1
ATOM 15808 N N . TYR B 1 1022 ? -3.637 -32.875 6.402 1 96.69 1022 TYR B N 1
ATOM 15809 C CA . TYR B 1 1022 ? -4.809 -33.25 7.188 1 96.69 1022 TYR B CA 1
ATOM 15810 C C . TYR B 1 1022 ? -5.375 -32.031 7.918 1 96.69 1022 TYR B C 1
ATOM 15812 O O . TYR B 1 1022 ? -4.707 -31.438 8.773 1 96.69 1022 TYR B O 1
ATOM 15820 N N . LEU B 1 1023 ? -6.566 -31.766 7.574 1 96.69 1023 LEU B N 1
ATOM 15821 C CA . LEU B 1 1023 ? -7.141 -30.5 8.047 1 96.69 1023 LEU B CA 1
ATOM 15822 C C . LEU B 1 1023 ? -8.43 -30.75 8.82 1 96.69 1023 LEU B C 1
ATOM 15824 O O . LEU B 1 1023 ? -9.219 -31.625 8.453 1 96.69 1023 LEU B O 1
ATOM 15828 N N . PHE B 1 1024 ? -8.625 -30.031 9.883 1 97.25 1024 PHE B N 1
ATOM 15829 C CA . PHE B 1 1024 ? -9.883 -29.938 10.617 1 97.25 1024 PHE B CA 1
ATOM 15830 C C . PHE B 1 1024 ? -10.5 -28.547 10.469 1 97.25 1024 PHE B C 1
ATOM 15832 O O . PHE B 1 1024 ? -9.812 -27.531 10.609 1 97.25 1024 PHE B O 1
ATOM 15839 N N . GLY B 1 1025 ? -11.773 -28.609 10.047 1 95.56 1025 GLY B N 1
ATOM 15840 C CA . GLY B 1 1025 ? -12.375 -27.312 9.773 1 95.56 1025 GLY B CA 1
ATOM 15841 C C . GLY B 1 1025 ? -13.734 -27.125 10.414 1 95.56 1025 GLY B C 1
ATOM 15842 O O . GLY B 1 1025 ? -14.328 -28.094 10.898 1 95.56 1025 GLY B O 1
ATOM 15843 N N . LEU B 1 1026 ? -14.148 -25.844 10.445 1 94.31 1026 LEU B N 1
ATOM 15844 C CA . LEU B 1 1026 ? -15.406 -25.406 11.047 1 94.31 1026 LEU B CA 1
ATOM 15845 C C . LEU B 1 1026 ? -16.062 -24.344 10.188 1 94.31 1026 LEU B C 1
ATOM 15847 O O . LEU B 1 1026 ? -15.406 -23.406 9.727 1 94.31 1026 LEU B O 1
ATOM 15851 N N . ASN B 1 1027 ? -17.391 -24.578 9.867 1 92.62 1027 ASN B N 1
ATOM 15852 C CA . ASN B 1 1027 ? -18.234 -23.562 9.25 1 92.62 1027 ASN B CA 1
ATOM 15853 C C . ASN B 1 1027 ? -19.375 -23.156 10.164 1 92.62 1027 ASN B C 1
ATOM 15855 O O . ASN B 1 1027 ? -20.172 -24 10.586 1 92.62 1027 ASN B O 1
ATOM 15859 N N . LEU B 1 1028 ? -19.422 -21.922 10.43 1 91.88 1028 LEU B N 1
ATOM 15860 C CA . LEU B 1 1028 ? -20.438 -21.406 11.336 1 91.88 1028 LEU B CA 1
ATOM 15861 C C . LEU B 1 1028 ? -21.172 -20.219 10.711 1 91.88 1028 LEU B C 1
ATOM 15863 O O . LEU B 1 1028 ? -20.531 -19.312 10.141 1 91.88 1028 LEU B O 1
ATOM 15867 N N . THR B 1 1029 ? -22.5 -20.281 10.727 1 87.44 1029 THR B N 1
ATOM 15868 C CA . THR B 1 1029 ? -23.312 -19.156 10.281 1 87.44 1029 THR B CA 1
ATOM 15869 C C . THR B 1 1029 ? -24.375 -18.812 11.328 1 87.44 1029 THR B C 1
ATOM 15871 O O . THR B 1 1029 ? -24.969 -19.688 11.938 1 87.44 1029 THR B O 1
ATOM 15874 N N . PHE B 1 1030 ? -24.672 -17.688 11.453 1 85.69 1030 PHE B N 1
ATOM 15875 C CA . PHE B 1 1030 ? -25.781 -17.281 12.312 1 85.69 1030 PHE B CA 1
ATOM 15876 C C . PHE B 1 1030 ? -26.266 -15.883 11.93 1 85.69 1030 PHE B C 1
ATOM 15878 O O . PHE B 1 1030 ? -25.516 -15.086 11.359 1 85.69 1030 PHE B O 1
#

Nearest PDB structures (foldseek):
  8aa4-assembly1_B  TM=8.718E-01  e=2.664E-70  Bacteroides thetaiotaomicron VPI-5482
  6sml-assembly1_B  TM=8.483E-01  e=1.736E-65  Porphyromonas gingivalis W83
  6sm3-assembly1_B  TM=8.425E-01  e=1.417E-65  Porphyromonas gingivalis W83
  6sln-assembly1_B  TM=8.462E-01  e=4.336E-65  Porphyromonas gingivalis W83
  6sli-assembly1_B  TM=8.467E-01  e=1.827E-65  Porphyromonas gingivalis W83

Solvent-accessible surface area (backbone atoms only — not comparable to full-atom values): 100647 Å² total; per-residue (Å²): 139,76,88,81,77,74,89,81,71,83,72,68,65,64,61,59,61,60,56,59,65,67,63,64,77,69,74,78,74,67,68,64,36,62,31,31,32,37,37,20,36,93,90,38,54,33,44,59,25,36,40,26,38,66,97,51,90,57,62,42,55,19,36,80,74,2,38,38,73,47,74,40,49,37,78,33,34,36,33,35,35,40,95,77,30,35,66,44,79,44,69,36,74,67,49,48,66,60,72,45,70,35,44,68,28,70,79,72,58,69,51,68,39,69,68,66,94,47,71,39,45,53,90,70,55,39,50,50,68,50,74,47,45,24,71,67,38,56,68,36,86,54,79,22,42,52,69,30,46,50,32,72,48,59,51,47,46,58,43,48,43,39,47,47,61,74,56,59,48,48,55,29,45,66,54,83,68,50,86,66,28,72,44,57,48,30,44,22,48,70,70,35,78,49,91,67,58,70,51,71,43,59,50,89,46,32,43,31,40,30,35,26,69,37,29,46,39,15,37,85,55,31,46,57,15,55,34,15,29,40,35,36,33,59,63,67,34,40,63,54,28,69,63,35,40,38,38,44,33,37,41,31,44,33,35,73,57,34,63,80,50,57,39,52,28,69,60,42,49,52,47,14,62,67,31,62,74,45,57,81,18,90,35,33,39,94,86,34,67,43,58,46,62,68,46,28,47,53,70,16,36,38,40,39,45,34,41,37,40,29,18,28,35,88,52,23,23,29,27,39,36,43,34,40,37,39,31,35,40,37,49,74,69,23,31,24,36,37,41,36,42,37,38,36,40,37,38,46,41,80,93,41,35,35,40,36,41,35,41,45,33,36,44,36,40,41,29,31,81,80,69,66,40,54,67,55,61,32,44,47,17,26,39,50,61,51,48,95,85,65,48,73,42,68,56,37,41,41,49,79,48,70,40,46,51,74,28,40,64,54,59,62,68,41,56,60,33,46,49,40,40,36,43,33,42,37,40,41,35,41,38,38,42,33,36,48,45,84,95,41,86,46,35,33,41,36,42,40,36,38,48,36,40,39,36,36,46,34,35,32,23,34,27,60,19,58,90,35,73,50,64,78,41,62,16,41,23,29,40,37,41,38,43,35,42,36,44,36,43,34,44,36,41,34,37,47,48,68,46,94,89,32,38,37,40,40,36,41,35,38,44,36,43,38,41,40,41,35,40,30,43,42,43,33,35,39,38,52,77,48,46,87,46,43,46,47,29,74,30,46,38,87,50,72,68,46,43,55,45,88,53,26,40,70,48,66,47,41,42,39,36,41,35,41,36,44,35,42,33,45,66,77,30,40,36,42,37,41,36,40,35,33,43,32,38,63,44,37,13,78,93,37,29,64,51,74,45,45,22,34,26,31,28,37,32,54,43,72,37,81,87,36,60,89,45,40,70,49,43,54,36,37,31,42,29,36,31,34,17,37,25,35,35,68,58,57,60,68,56,52,33,70,28,39,73,43,75,44,79,38,80,48,84,97,41,82,39,76,44,77,46,60,49,28,46,55,23,69,76,26,52,62,22,37,38,37,29,42,38,38,37,41,37,40,18,28,62,72,51,28,39,28,36,39,42,35,39,40,42,34,42,31,37,33,26,52,31,74,44,74,42,60,75,89,66,70,35,50,28,35,53,40,60,39,28,30,26,36,32,35,37,40,31,34,36,39,39,34,51,78,34,88,27,89,90,38,56,26,31,35,42,38,39,31,35,23,30,63,48,52,29,23,69,38,38,54,98,69,42,58,62,39,75,92,77,26,38,38,52,75,33,30,69,63,26,43,75,37,60,44,69,75,50,58,34,48,86,84,48,81,63,44,69,49,41,51,68,65,45,75,52,85,52,97,66,14,8,42,47,26,14,67,29,60,53,75,72,75,59,60,41,96,88,66,46,68,71,55,52,68,54,81,83,33,44,37,82,42,64,30,67,42,64,34,34,29,16,35,36,38,41,36,37,44,87,46,33,34,40,39,41,36,29,30,35,36,38,47,30,49,34,42,30,32,46,54,6,52,36,38,50,21,40,34,53,36,44,60,45,19,33,50,60,73,54,49,25,42,98,92,32,75,84,38,82,37,48,20,50,48,18,36,57,53,83,76,25,45,43,73,36,57,49,61,13,61,32,56,41,22,32,38,34,34,51,28,40,34,44,33,39,40,58,61,49,81,75,34,42,85,72,59,37,66,42,46,34,43,36,41,36,37,30,48,78,48,76,42,82,24,62,47,27,72,74,46,54,31,75,79,63,40,29,13,36,25,56,38,51,50,71,42,72,78,43,59,57,90,41,63,18,32,44,37,41,51,67,51,60,26,34,45,34,42,36,41,39,40,30,62,143,82,86,88,76,79,83,94,90,82,70,70,66,65,60,59,61,58,58,59,64,65,63,63,73,67,74,78,74,65,67,63,37,61,30,30,31,37,36,20,36,93,90,37,54,32,43,59,26,36,40,26,39,65,98,53,90,58,61,42,56,19,37,79,73,2,38,39,71,46,76,39,48,36,79,34,33,35,34,36,36,40,94,76,31,35,66,43,79,44,69,35,76,68,47,49,67,58,72,44,69,35,43,67,27,72,80,70,57,66,50,66,37,67,70,64,95,48,71,38,44,53,90,70,56,37,51,48,68,50,75,46,46,23,71,68,38,57,67,37,85,56,78,22,43,53,68,32,48,50,30,71,49,58,52,46,46,57,44,46,42,39,47,49,61,73,56,61,46,47,55,30,46,66,56,81,68,52,86,66,27,72,44,57,49,30,42,23,49,70,71,36,79,48,92,68,59,71,52,73,44,60,51,87,47,33,42,32,38,31,35,25,69,35,29,47,40,16,35,84,54,31,46,58,14,54,32,15,28,41,36,36,33,59,63,68,35,38,63,53,28,69,65,35,40,38,38,45,35,37,42,33,45,33,35,72,57,34,65,80,49,55,39,51,27,68,59,42,50,52,48,14,62,68,29,62,73,44,56,82,18,91,35,34,37,93,88,34,66,43,59,44,62,69,48,28,48,54,70,16,36,39,40,36,43,34,42,36,40,31,20,28,35,89,51,22,23,28,28,39,36,44,34,40,40,38,29,36,39,35,46,72,70,24,31,25,36,38,39,37,41,37,39,36,41,37,38,47,42,80,92,41,34,35,40,35,40,36,40,46,34,35,44,36,40,41,28,31,81,80,69,69,39,53,66,53,60,33,43,47,19,27,39,50,62,52,47,96,85,66,48,72,40,68,56,36,41,42,47,78,49,70,40,45,52,76,28,39,64,54,58,63,68,40,57,59,32,44,49,40,41,35,41,34,39,35,39,41,34,40,36,36,43,35,38,46,45,84,98,40,86,46,35,32,40,35,42,40,35,37,48,34,42,40,37,38,46,33,37,32,22,33,25,60,20,58,89,36,74,49,66,78,40,62,14,42,23,28,41,35,43,37,43,34,42,36,43,35,44,34,43,35,41,35,37,47,47,68,45,92,88,31,41,36,40,41,37,40,37,39,44,38,42,37,41,42,41,37,39,31,44,43,44,33,33,39,39,50,79,49,44,88,46,42,46,46,30,74,30,46,38,88,50,71,66,46,44,55,45,87,53,25,38,73,46,66,48,41,40,40,37,41,37,41,36,43,34,42,33,44,66,80,29,39,36,41,37,40,37,42,34,33,43,35,38,63,45,37,13,79,92,38,28,64,50,71,46,46,21,33,25,32,28,37,30,52,42,70,38,79,88,35,58,88,46,39,70,51,43,54,37,39,31,44,29,35,30,34,16,37,25,35,35,72,57,57,60,70,56,53,34,70,28,40,73,43,73,43,80,39,79,48,83,97,40,81,39,75,42,78,45,62,48,29,46,56,22,69,74,27,55,62,22,38,37,37,29,42,38,40,37,40,38,40,19,28,61,73,52,28,38,30,39,40,42,35,39,40,41,35,42,31,36,33,26,50,31,74,44,74,44,60,74,89,67,69,34,51,27,33,55,37,61,37,28,28,26,34,32,35,38,41,33,34,38,41,37,35,52,78,34,89,28,89,90,39,56,26,31,36,41,38,40,30,34,23,30,62,49,52,27,24,68,38,40,55,97,70,41,57,63,39,75,94,76,28,38,38,52,74,33,30,68,65,27,44,75,39,60,44,69,74,50,61,35,49,86,84,48,82,63,44,69,49,42,51,69,67,45,76,54,87,52,98,69,14,8,42,47,26,13,66,28,59,51,75,72,74,60,60,42,97,89,66,45,69,70,55,53,69,55,81,84,34,43,37,83,42,64,30,68,46,64,33,35,30,17,36,35,39,41,36,35,42,88,44,34,36,39,39,40,36,29,32,36,35,38,46,28,50,34,40,30,32,47,55,6,52,35,39,51,20,41,35,52,37,43,60,44,18,33,49,61,73,55,49,25,42,95,91,33,77,84,38,84,38,47,20,50,46,18,36,57,54,83,76,25,45,43,73,33,58,48,62,12,62,33,55,40,23,30,36,34,36,52,29,40,34,46,34,39,40,58,60,49,80,76,33,43,85,72,58,36,64,42,44,33,42,35,40,36,37,30,47,76,47,77,41,83,23,62,46,27,72,73,46,53,31,75,79,64,40,28,14,36,24,56,38,50,50,72,42,71,77,42,59,57,88,40,62,17,32,43,37,40,52,68,51,59,27,35,44,35,43,35,43,38,38,30,62

Organism: Flavobacterium johnsoniae (strain ATCC 17061 / DSM 2064 / JCM 8514 / BCRC 14874 / CCUG 350202 / NBRC 14942 / NCIMB 11054 / UW101) (NCBI:txid376686)

pLDDT: mean 88.92, std 13.81, range [18.02, 98.44]

Secondary structure (DSSP, 8-state):
---------TTTTHHHHHHHHTT--------EEEEEEEEEETTEE-TT-EEEETTSS-EEE--TTSEEEEEEETT-EEEEEETTEEEEEEE-TT-SB--EE--B--SS---EEE-SSSEEEGGG--S-EEEEEHHHHTTS--SSHHHHHTTTSTTEEEE-S--STTPPPEEEESS---SSS--PPEEEETTEE--S-GGGS-GGGEEEEEEE-SHHHHGGGGGGGTT-EEEEEE----TTPPPEEEEEEEEEEEEES----B--HHHHHHHHHHH-S----TTB-TT----HHHHH---EEEEEEEEEEEEE-SSEEEEEEEEEEEEE-SSTT-EEEEEEEEEEEEEEETTTEEEEEEEEEEEEEEE-TT--SHHHHHS-TTB--B-TTSPBPSEEE-SS-EEE---HHHHHTTGGGEEEEEEEEEEEEEEEEEEE-TTSTTEEEEEEEEEEEEEEEEEEEE-TTTTSS-TTPPPEEEEEEEEEEEEEEEEEEEEEEEETTTEEEEEEEEEEEEEEEEEEEEEEEE--S-TTTTTS-TTS-SSPEE--GGG-EEEEEEEEEEEEEEEEEETTTEEEEEEEEEEEETTSPTT-SEEEEEEEEEEEEGGGSGGGGGGTTTEEEEEEEEEEEEEEE--S-TTGGG-EEEEEEEEETTEEEEEEEEEE---TT---EEEEEEEEEEEEEETTTTEEEEEEEEEEEEES-EEEEEPPGGGSS-EEEEE--EEEEEEEEEEEEEEEEE-TTSEEEEEEEEEEEEEEEEEE-GGG-SEETTTTEETTS-TTEEEE--EEEE--TT-TTHHHHS-S-SS-BTTBBSTTSEEE---S-B-TTS-BSS---GGG-EEEE-S-SEEEEEEEEEEETTEEEEEEE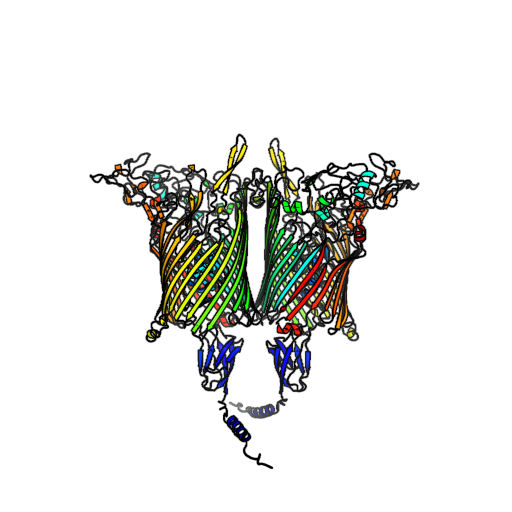EEEESSEEEETTTSSTTSS---SSSS--B---B-BTTBTT-SB--TTB-EETTEETTGGGGGEEE--EEEEEEEEEEEEPPHHHHHTTT-SEEEEEEEEEEEEEES-HHHHHH-S-SS--EETTSSSSS--S-TTSEEE-S-SPPEEEEEEEEEEE-/----------GGGHHHHHHHHTS--------EEEEEEEEEETTEE-TT-EEEETTSS-EEE--TTSEEEEEEETT-EEEEEETTEEEEEEE-TT-SB--EE--B--SS---EEE-SSSEEEGGG--S-EEEEEHHHHTTS--SSHHHHHTTTSTTEEEE-S--STTPPPEEEESS---SSS--PPEEEETTEE--S-GGGS-GGGEEEEEEE-SHHHHGGGGGGGTT-EEEEEE----TTPPPEEEEEEEEEEEEES----B--HHHHHHHHHHH-S----TTB-TT----HHHHH---EEEEEEEEEEEEE-SSEEEEEEEEEEEEE-SSTT-EEEEEEEEEEEEEEETTTEEEEEEEEEEEEEEE-TT--SHHHHHS-TTB--B-TTSPBPSEEE-SS-EEE---HHHHHTTGGGEEEEEEEEEEEEEEEEEEE-TTSTTEEEEEEEEEEEEEEEEEEEE-TTTTSS-TTPPPEEEEEEEEEEEEEEEEEEEEEEEETTTEEEEEEEEEEEEEEEEEEEEEEEE--S-TTTTTS-TTS-SSPEE--GGG-EEEEEEEEEEEEEEEEEETTTEEEEEEEEEEEETTSPTT-SEEEEEEEEEEEEGGGSGGGGGGTTTEEEEEEEEEEEEEEE--S-TTGGG-EEEEEEEEETTEEEEEEEEEE---TT---EEEEEEEEEEEEEETTTTEEEEEEEEEEEEES-EEEEEPPGGGSS-EEEEE--EEEEEEEEEEEEEEEEE-TTSEEEEEEEEEEEEEEEEEE-GGG-SEETTTTEETTS-TTEEEE--EEEE--TT-TTHHHHS-S-SS-BTTBBSTTSEEE---S-B-TTS-BSS---GGG-EEEE-S-SEEEEEEEEEEETTEEEEEEEEEEESSEEEETTTSSTTSS---SSSS--B---B-BTTBTT-SBPPTTB-EETTEETTGGGGGEEE--EEEEEEEEEEEEPPHHHHHTTT-SEEEEEEEEEEEEEES-HHHHHH-S-SS--EETTSSSSS--S-TTSEEE-S-SPPEEEEEEEEEEE-